Protein AF-0000000080326850 (afdb_homodimer)

Solvent-accessible surface area (backbone atoms only — not comparable to full-atom values): 103357 Å² total; per-residue (Å²): 123,76,72,66,54,56,61,65,62,61,69,71,60,75,67,75,71,70,74,65,63,58,36,59,29,30,28,37,32,18,30,72,84,69,39,52,33,52,61,24,34,36,29,37,65,99,57,90,53,64,39,58,20,35,80,75,2,37,37,72,44,78,38,50,34,74,33,37,36,33,39,38,38,94,66,28,41,69,44,78,44,71,37,75,66,46,48,66,57,70,42,66,35,36,58,47,69,56,62,50,69,38,70,39,75,51,78,95,45,71,40,37,52,72,71,54,41,50,51,69,48,77,44,56,16,72,67,36,44,65,46,98,55,70,35,44,64,68,53,47,52,40,71,43,61,45,45,44,58,45,37,39,46,36,52,56,76,60,73,62,47,50,31,38,64,80,36,62,52,68,69,28,77,31,51,41,24,33,25,52,73,82,44,74,43,78,84,73,55,62,71,45,58,34,75,45,34,43,33,37,34,38,26,67,35,28,50,42,16,20,80,57,25,38,55,16,56,30,17,30,39,35,36,35,51,61,76,77,56,67,42,73,66,33,42,37,40,40,37,35,46,32,40,31,33,59,75,58,82,72,64,49,48,38,33,38,59,42,51,52,50,48,41,64,78,30,51,82,35,81,80,49,29,59,54,44,35,70,39,60,42,50,71,86,44,34,60,78,70,22,63,87,35,63,51,56,57,48,58,50,73,45,33,57,53,77,21,48,34,40,37,43,32,44,35,42,34,21,32,47,89,46,39,24,33,39,38,36,43,34,42,37,42,37,46,27,55,48,63,64,31,17,22,40,36,40,36,38,40,39,37,38,39,35,46,76,48,96,43,30,39,39,39,39,39,40,40,37,23,39,36,40,32,38,33,51,53,29,48,39,58,54,83,76,45,19,40,39,57,28,38,55,25,44,55,37,61,82,35,71,88,54,56,71,74,66,52,70,73,40,73,75,58,88,84,56,54,56,90,80,43,73,58,53,43,55,63,52,46,34,62,25,28,49,35,38,37,39,39,37,39,38,38,44,38,39,35,41,36,35,47,83,45,91,49,31,38,38,38,41,37,43,36,38,36,46,30,39,37,40,39,43,35,32,28,36,70,78,13,70,65,10,66,69,65,72,27,15,35,32,36,43,36,42,37,37,47,35,37,41,38,42,39,41,37,40,36,41,49,52,67,48,92,87,34,38,39,41,37,40,38,45,38,40,39,37,41,38,40,40,38,39,35,39,32,30,33,23,22,44,38,55,96,80,70,63,55,60,45,32,36,50,58,27,70,44,56,38,79,25,42,32,40,64,49,73,50,45,36,45,35,42,36,39,37,40,38,41,30,43,70,77,28,42,37,39,40,38,37,42,25,37,42,32,40,66,59,32,26,89,86,35,21,63,48,79,22,46,23,33,25,36,22,40,29,52,46,73,36,78,86,39,64,78,46,74,56,54,57,37,35,34,42,27,35,30,35,21,30,18,29,38,75,75,61,75,78,60,50,39,42,58,41,75,38,78,41,70,45,81,47,95,92,32,79,37,72,41,75,43,73,72,45,62,58,36,55,76,40,56,62,24,36,33,39,30,38,38,42,36,41,41,39,20,27,65,79,53,31,36,32,42,39,40,38,40,41,45,36,36,26,37,35,29,66,40,76,30,77,42,64,58,86,75,75,37,68,46,36,73,43,61,50,20,26,23,35,30,36,37,42,34,39,37,40,39,35,53,78,40,80,54,96,55,41,36,35,36,40,39,38,29,31,21,35,56,47,54,31,27,70,36,43,48,93,95,37,60,64,45,73,35,56,52,93,49,90,72,40,42,21,38,41,34,56,73,34,40,69,17,24,29,34,22,33,44,68,55,54,39,36,46,61,86,52,36,47,72,37,84,90,77,69,43,72,42,72,39,90,82,61,56,42,35,87,90,50,89,71,48,70,26,15,60,26,62,45,54,70,77,72,79,45,55,45,52,81,81,29,46,40,79,57,44,36,28,55,47,50,35,40,28,14,40,36,39,40,38,37,44,88,50,34,36,40,38,42,34,33,29,39,37,37,66,15,25,24,42,35,46,48,60,51,57,55,47,44,51,77,62,85,75,56,40,40,52,36,77,58,79,55,30,28,66,53,47,49,98,79,58,47,78,51,82,49,63,72,59,43,50,66,74,35,64,90,50,63,41,40,21,64,71,22,50,44,91,70,58,72,62,41,33,87,39,44,35,53,28,31,36,41,29,45,40,35,38,34,41,36,38,44,58,57,60,85,74,33,47,82,73,63,36,69,44,45,33,42,35,41,31,36,33,49,69,44,71,53,60,75,41,76,64,67,59,60,76,33,28,57,33,45,62,46,64,46,29,42,18,27,37,51,32,58,36,60,50,56,24,38,43,37,40,34,41,39,39,31,63,122,71,66,71,53,51,61,66,61,60,70,71,59,74,66,76,70,71,73,66,66,58,37,59,30,29,31,38,33,19,29,74,81,68,40,52,33,50,62,24,36,37,30,37,65,98,58,90,53,63,40,58,20,35,80,75,2,38,37,70,44,77,38,49,34,75,32,37,34,35,38,37,38,93,66,28,40,70,42,77,44,71,38,75,66,47,48,66,58,69,43,66,34,38,57,49,69,58,62,50,68,38,72,38,74,51,78,94,44,71,41,36,50,72,71,54,42,49,51,69,48,78,43,57,16,73,67,37,44,65,46,99,55,68,35,44,65,68,51,47,51,39,71,44,62,43,45,44,58,44,36,41,45,36,50,56,77,61,74,59,48,49,32,37,62,79,36,60,51,67,68,30,77,30,50,41,25,34,24,52,72,82,43,74,44,77,84,73,54,63,70,44,60,33,75,45,34,42,33,38,34,39,27,66,35,29,50,41,15,19,79,56,24,37,56,16,56,30,18,29,40,34,35,34,53,61,76,77,57,67,43,73,66,33,41,34,40,40,37,36,46,32,39,30,32,58,75,58,81,71,65,49,48,38,34,36,58,42,51,52,50,49,41,65,77,31,52,83,35,81,80,49,30,59,55,44,36,70,36,59,41,51,71,86,43,31,60,79,69,22,63,88,36,63,52,55,58,50,58,49,72,44,34,58,53,76,23,48,34,38,38,42,33,45,36,41,33,21,34,47,90,45,38,24,33,39,38,37,44,33,43,36,42,37,47,26,56,48,64,64,30,19,22,39,35,41,35,39,39,39,37,40,38,35,45,76,48,96,43,32,38,41,38,38,37,39,40,38,24,38,36,41,33,38,34,48,56,30,50,40,60,55,82,78,43,18,41,39,56,29,38,55,24,45,56,36,60,83,35,74,87,53,57,71,74,65,51,70,75,38,74,74,57,87,85,56,53,54,90,80,44,74,59,54,44,56,64,53,46,32,64,25,28,49,35,38,37,39,37,39,39,38,38,44,37,40,36,40,36,35,47,84,46,90,50,32,39,36,38,40,37,44,37,38,36,47,31,38,37,41,39,42,36,30,29,36,71,79,12,68,64,11,65,67,65,74,28,15,35,31,37,42,36,43,37,37,48,35,38,40,38,42,39,42,37,41,35,41,48,51,69,49,93,86,33,39,38,40,38,40,38,44,37,39,40,36,41,39,38,38,39,38,36,39,33,30,32,23,23,44,38,54,94,79,69,64,54,58,45,32,36,48,57,27,68,44,56,37,78,28,41,31,39,63,50,73,50,43,36,45,35,41,36,38,38,39,38,40,31,43,70,78,30,42,36,37,40,41,36,42,25,36,41,33,40,66,58,32,26,88,86,35,22,62,48,78,22,45,24,33,24,37,23,40,29,53,47,71,37,78,86,38,64,78,46,74,58,56,58,37,34,34,42,26,36,28,34,21,30,17,29,39,74,73,60,75,77,58,51,39,41,59,40,74,39,78,41,71,45,79,47,95,92,33,78,37,74,42,75,44,75,72,44,62,57,36,56,75,40,56,61,24,38,33,40,30,39,37,42,37,39,40,41,19,26,66,80,53,32,37,34,41,38,40,39,38,41,43,35,36,26,36,34,29,64,40,77,30,77,43,64,59,87,75,76,38,67,48,37,74,41,63,50,19,28,24,36,30,35,38,42,34,38,37,41,39,35,53,77,40,78,52,96,55,43,35,34,36,40,40,39,30,31,20,34,56,48,52,31,28,69,35,42,46,93,95,38,60,64,45,73,37,56,51,91,49,90,73,41,41,21,38,40,35,55,74,32,42,68,17,24,29,33,23,33,44,68,55,54,40,37,46,63,86,52,35,47,76,38,85,87,76,69,44,72,41,72,40,89,83,60,55,42,35,88,92,50,88,73,48,68,26,16,60,26,61,45,55,71,76,72,78,45,54,44,51,82,82,28,44,41,77,57,45,38,29,54,48,51,34,38,30,14,40,37,39,39,38,38,43,87,51,34,36,39,38,40,36,35,30,38,39,37,68,16,24,24,41,36,45,48,61,51,58,54,48,44,52,76,61,83,75,54,39,40,52,37,78,58,78,55,30,29,66,53,47,49,98,79,59,47,79,50,84,49,64,71,59,43,51,66,73,35,66,88,49,63,41,39,21,65,72,21,50,44,90,69,59,73,60,41,35,87,41,45,36,53,26,32,38,42,28,43,41,35,38,35,40,34,38,44,58,58,57,86,75,32,46,83,73,63,36,68,43,45,34,42,34,41,33,36,32,49,71,43,72,52,60,76,42,77,65,67,59,60,76,34,27,56,33,46,59,48,64,46,28,41,19,27,35,54,32,59,35,60,49,56,24,39,43,35,40,33,41,39,38,31,62

Organism: NCBI:txid1503925

Structure (mmCIF, N/CA/C/O backbone):
data_AF-0000000080326850-model_v1
#
loop_
_entity.id
_entity.type
_entity.pdbx_description
1 polymer 'TonB-dependent receptor'
#
loop_
_atom_site.group_PDB
_atom_site.id
_atom_site.type_symbol
_atom_site.label_atom_id
_atom_site.label_alt_id
_atom_site.label_comp_id
_atom_site.label_asym_id
_atom_site.label_entity_id
_atom_site.label_seq_id
_atom_site.pdbx_PDB_ins_code
_atom_site.Cartn_x
_atom_site.Cartn_y
_atom_site.Cartn_z
_atom_site.occupancy
_atom_site.B_iso_or_equiv
_atom_site.auth_seq_id
_atom_site.auth_comp_id
_atom_site.auth_asym_id
_atom_site.auth_atom_id
_atom_site.pdbx_PDB_model_num
ATOM 1 N N . MET A 1 1 ? 67.312 40.5 -25.719 1 26.14 1 MET A N 1
ATOM 2 C CA . MET A 1 1 ? 66.25 39.719 -26.281 1 26.14 1 MET A CA 1
ATOM 3 C C . MET A 1 1 ? 66.625 38.25 -26.391 1 26.14 1 MET A C 1
ATOM 5 O O . MET A 1 1 ? 65.75 37.375 -26.469 1 26.14 1 MET A O 1
ATOM 9 N N . LYS A 1 2 ? 67.875 38.031 -27.016 1 27.39 2 LYS A N 1
ATOM 10 C CA . LYS A 1 2 ? 68.5 36.781 -27.453 1 27.39 2 LYS A CA 1
ATOM 11 C C . LYS A 1 2 ? 68.625 35.781 -26.297 1 27.39 2 LYS A C 1
ATOM 13 O O . LYS A 1 2 ? 68.438 34.594 -26.469 1 27.39 2 LYS A O 1
ATOM 18 N N . LYS A 1 3 ? 69.312 36.406 -25.281 1 29.11 3 LYS A N 1
ATOM 19 C CA . LYS A 1 3 ? 69.812 35.656 -24.141 1 29.11 3 LYS A CA 1
ATOM 20 C C . LYS A 1 3 ? 68.625 35.094 -23.312 1 29.11 3 LYS A C 1
ATOM 22 O O . LYS A 1 3 ? 68.812 34.094 -22.609 1 29.11 3 LYS A O 1
ATOM 27 N N . THR A 1 4 ? 67.625 36 -23.281 1 31.66 4 THR A N 1
ATOM 28 C CA . THR A 1 4 ? 66.625 35.75 -22.281 1 31.66 4 THR A CA 1
ATOM 29 C C . THR A 1 4 ? 65.75 34.531 -22.656 1 31.66 4 THR A C 1
ATOM 31 O O . THR A 1 4 ? 65.062 34 -21.828 1 31.66 4 THR A O 1
ATOM 34 N N . ILE A 1 5 ? 65.875 34.219 -24.078 1 35.19 5 ILE A N 1
ATOM 35 C CA . ILE A 1 5 ? 65.062 33.125 -24.562 1 35.19 5 ILE A CA 1
ATOM 36 C C . ILE A 1 5 ? 65.562 31.797 -23.969 1 35.19 5 ILE A C 1
ATOM 38 O O . ILE A 1 5 ? 64.75 30.922 -23.656 1 35.19 5 ILE A O 1
ATOM 42 N N . LEU A 1 6 ? 66.938 31.797 -23.781 1 34.03 6 LEU A N 1
ATOM 43 C CA . LEU A 1 6 ? 67.5 30.484 -23.547 1 34.03 6 LEU A CA 1
ATOM 44 C C . LEU A 1 6 ? 67.125 29.953 -22.172 1 34.03 6 LEU A C 1
ATOM 46 O O . LEU A 1 6 ? 66.875 28.75 -22 1 34.03 6 LEU A O 1
ATOM 50 N N . LEU A 1 7 ? 67 30.906 -21.203 1 33.22 7 LEU A N 1
ATOM 51 C CA . LEU A 1 7 ? 66.875 30.469 -19.828 1 33.22 7 LEU A CA 1
ATOM 52 C C . LEU A 1 7 ? 65.5 29.828 -19.594 1 33.22 7 LEU A C 1
ATOM 54 O O . LEU A 1 7 ? 65.375 28.891 -18.812 1 33.22 7 LEU A O 1
ATOM 58 N N . VAL A 1 8 ? 64.438 30.375 -20.344 1 35.78 8 VAL A N 1
ATOM 59 C CA . VAL A 1 8 ? 63.094 29.875 -20.062 1 35.78 8 VAL A CA 1
ATOM 60 C C . VAL A 1 8 ? 63 28.406 -20.484 1 35.78 8 VAL A C 1
ATOM 62 O O . VAL A 1 8 ? 62.219 27.641 -19.906 1 35.78 8 VAL A O 1
ATOM 65 N N . LEU A 1 9 ? 63.875 28.047 -21.516 1 30.42 9 LEU A N 1
ATOM 66 C CA . LEU A 1 9 ? 63.719 26.688 -22.047 1 30.42 9 LEU A CA 1
ATOM 67 C C . LEU A 1 9 ? 64.188 25.656 -21.031 1 30.42 9 LEU A C 1
ATOM 69 O O . LEU A 1 9 ? 63.656 24.531 -21 1 30.42 9 LEU A O 1
ATOM 73 N N . LEU A 1 10 ? 65.188 26.031 -20.219 1 31.69 10 LEU A N 1
ATOM 74 C CA . LEU A 1 10 ? 65.875 25 -19.438 1 31.69 10 LEU A CA 1
ATOM 75 C C . LEU A 1 10 ? 65 24.562 -18.266 1 31.69 10 LEU A C 1
ATOM 77 O O . LEU A 1 10 ? 65.188 23.484 -17.703 1 31.69 10 LEU A O 1
ATOM 81 N N . LEU A 1 11 ? 64.188 25.469 -17.703 1 33.09 11 LEU A N 1
ATOM 82 C CA . LEU A 1 11 ? 63.594 25.078 -16.438 1 33.09 11 LEU A CA 1
ATOM 83 C C . LEU A 1 11 ? 62.5 24.047 -16.641 1 33.09 11 LEU A C 1
ATOM 85 O O . LEU A 1 11 ? 61.844 23.609 -15.688 1 33.09 11 LEU A O 1
ATOM 89 N N . SER A 1 12 ? 61.906 23.922 -17.844 1 29.3 12 SER A N 1
ATOM 90 C CA . SER A 1 12 ? 60.781 23.016 -17.969 1 29.3 12 SER A CA 1
ATOM 91 C C . SER A 1 12 ? 61.219 21.562 -17.766 1 29.3 12 SER A C 1
ATOM 93 O O . SER A 1 12 ? 60.406 20.656 -17.844 1 29.3 12 SER A O 1
ATOM 95 N N . MET A 1 13 ? 62.5 21.25 -17.922 1 28.5 13 MET A N 1
ATOM 96 C CA . MET A 1 13 ? 62.812 19.828 -18.125 1 28.5 13 MET A CA 1
ATOM 97 C C . MET A 1 13 ? 62.75 19.062 -16.812 1 28.5 13 MET A C 1
ATOM 99 O O . MET A 1 13 ? 63.094 17.891 -16.766 1 28.5 13 MET A O 1
ATOM 103 N N . SER A 1 14 ? 62.812 19.688 -15.672 1 29.5 14 SER A N 1
ATOM 104 C CA . SER A 1 14 ? 63.219 18.719 -14.664 1 29.5 14 SER A CA 1
ATOM 105 C C . SER A 1 14 ? 62.062 17.781 -14.32 1 29.5 14 SER A C 1
ATOM 107 O O . SER A 1 14 ? 61.188 18.125 -13.516 1 29.5 14 SER A O 1
ATOM 109 N N . VAL A 1 15 ? 61.438 17.203 -15.297 1 31.62 15 VAL A N 1
ATOM 110 C CA . VAL A 1 15 ? 60.562 16.094 -14.992 1 31.62 15 VAL A CA 1
ATOM 111 C C . VAL A 1 15 ? 61.281 15.078 -14.102 1 31.62 15 VAL A C 1
ATOM 113 O O . VAL A 1 15 ? 62.281 14.477 -14.516 1 31.62 15 VAL A O 1
ATOM 116 N N . PHE A 1 16 ? 61.438 15.406 -12.852 1 31.02 16 PHE A N 1
ATOM 117 C CA . PHE A 1 16 ? 61.906 14.336 -11.992 1 31.02 16 PHE A CA 1
ATOM 118 C C . PHE A 1 16 ? 61.156 13.039 -12.266 1 31.02 16 PHE A C 1
ATOM 120 O O . PHE A 1 16 ? 59.906 13 -12.148 1 31.02 16 PHE A O 1
ATOM 127 N N . VAL A 1 17 ? 61.562 12.305 -13.242 1 31.67 17 VAL A N 1
ATOM 128 C CA . VAL A 1 17 ? 61.281 10.883 -13.406 1 31.67 17 VAL A CA 1
ATOM 129 C C . VAL A 1 17 ? 61.438 10.164 -12.07 1 31.67 17 VAL A C 1
ATOM 131 O O . VAL A 1 17 ? 62.562 10.062 -11.539 1 31.67 17 VAL A O 1
ATOM 134 N N . TYR A 1 18 ? 60.656 10.484 -11.141 1 33.5 18 TYR A N 1
ATOM 135 C CA . TYR A 1 18 ? 60.625 9.492 -10.078 1 33.5 18 TYR A CA 1
ATOM 136 C C . TYR A 1 18 ? 60.625 8.078 -10.641 1 33.5 18 TYR A C 1
ATOM 138 O O . TYR A 1 18 ? 59.719 7.73 -11.43 1 33.5 18 TYR A O 1
ATOM 146 N N . ALA A 1 19 ? 61.719 7.594 -10.891 1 37.38 19 ALA A N 1
ATOM 147 C CA . ALA A 1 19 ? 61.938 6.18 -11.18 1 37.38 19 ALA A CA 1
ATOM 148 C C . ALA A 1 19 ? 61.062 5.301 -10.289 1 37.38 19 ALA A C 1
ATOM 150 O O . ALA A 1 19 ? 61.25 5.293 -9.062 1 37.38 19 ALA A O 1
ATOM 151 N N . GLN A 1 20 ? 59.844 5.371 -10.453 1 43.56 20 GLN A N 1
ATOM 152 C CA . GLN A 1 20 ? 58.938 4.41 -9.828 1 43.56 20 GLN A CA 1
ATOM 153 C C . GLN A 1 20 ? 59.594 3.029 -9.742 1 43.56 20 GLN A C 1
ATOM 155 O O . GLN A 1 20 ? 60.188 2.551 -10.703 1 43.56 20 GLN A O 1
ATOM 160 N N . ASP A 1 21 ? 60.062 2.688 -8.641 1 56.03 21 ASP A N 1
ATOM 161 C CA . ASP A 1 21 ? 60.625 1.36 -8.406 1 56.03 21 ASP A CA 1
ATOM 162 C C . ASP A 1 21 ? 59.781 0.279 -9.055 1 56.03 21 ASP A C 1
ATOM 164 O O . ASP A 1 21 ? 58.844 -0.243 -8.43 1 56.03 21 ASP A O 1
ATOM 168 N N . LEU A 1 22 ? 59.688 0.368 -10.273 1 69.81 22 LEU A N 1
ATOM 169 C CA . LEU A 1 22 ? 59.062 -0.701 -11.055 1 69.81 22 LEU A CA 1
ATOM 170 C C . LEU A 1 22 ? 60 -1.906 -11.148 1 69.81 22 LEU A C 1
ATOM 172 O O . LEU A 1 22 ? 61.188 -1.756 -11.422 1 69.81 22 LEU A O 1
ATOM 176 N N . ILE A 1 23 ? 59.5 -2.9 -10.617 1 80.06 23 ILE A N 1
ATOM 177 C CA . ILE A 1 23 ? 60.219 -4.156 -10.828 1 80.06 23 ILE A CA 1
ATOM 178 C C . ILE A 1 23 ? 59.5 -4.984 -11.891 1 80.06 23 ILE A C 1
ATOM 180 O O . ILE A 1 23 ? 58.312 -4.859 -12.07 1 80.06 23 ILE A O 1
ATOM 184 N N . THR A 1 24 ? 60.344 -5.652 -12.602 1 82.31 24 THR A N 1
ATOM 185 C CA . THR A 1 24 ? 59.812 -6.617 -13.555 1 82.31 24 THR A CA 1
ATOM 186 C C . THR A 1 24 ? 59.625 -7.98 -12.898 1 82.31 24 THR A C 1
ATOM 188 O O . THR A 1 24 ? 60.562 -8.578 -12.406 1 82.31 24 THR A O 1
ATOM 191 N N . VAL A 1 25 ? 58.438 -8.32 -12.773 1 84.06 25 VAL A N 1
ATOM 192 C CA . VAL A 1 25 ? 58.094 -9.641 -12.234 1 84.06 25 VAL A CA 1
ATOM 193 C C . VAL A 1 25 ? 57.906 -10.625 -13.383 1 84.06 25 VAL A C 1
ATOM 195 O O . VAL A 1 25 ? 57.188 -10.344 -14.328 1 84.06 25 VAL A O 1
ATOM 198 N N . LYS A 1 26 ? 58.688 -11.664 -13.312 1 84.25 26 LYS A N 1
ATOM 199 C CA . LYS A 1 26 ? 58.531 -12.766 -14.258 1 84.25 26 LYS A CA 1
ATOM 200 C C . LYS A 1 26 ? 58.125 -14.055 -13.539 1 84.25 26 LYS A C 1
ATOM 202 O O . LYS A 1 26 ? 58.406 -14.219 -12.352 1 84.25 26 LYS A O 1
ATOM 207 N N . GLY A 1 27 ? 57.344 -14.898 -14.141 1 84.44 27 GLY A N 1
ATOM 208 C CA . GLY A 1 27 ? 56.938 -16.172 -13.586 1 84.44 27 GLY A CA 1
ATOM 209 C C . GLY A 1 27 ? 56.188 -17.047 -14.578 1 84.44 27 GLY A C 1
ATOM 210 O O . GLY A 1 27 ? 56.062 -16.688 -15.75 1 84.44 27 GLY A O 1
ATOM 211 N N . ILE A 1 28 ? 55.875 -18.219 -14.18 1 83.06 28 ILE A N 1
ATOM 212 C CA . ILE A 1 28 ? 55.094 -19.172 -14.969 1 83.06 28 ILE A CA 1
ATOM 213 C C . ILE A 1 28 ? 53.75 -19.406 -14.281 1 83.06 28 ILE A C 1
ATOM 215 O O . ILE A 1 28 ? 53.688 -19.656 -13.078 1 83.06 28 ILE A O 1
ATOM 219 N N . VAL A 1 29 ? 52.719 -19.203 -15.031 1 84.25 29 VAL A N 1
ATOM 220 C CA . VAL A 1 29 ? 51.406 -19.594 -14.578 1 84.25 29 VAL A CA 1
ATOM 221 C C . VAL A 1 29 ? 51.125 -21.031 -14.977 1 84.25 29 VAL A C 1
ATOM 223 O O . VAL A 1 29 ? 51.156 -21.391 -16.156 1 84.25 29 VAL A O 1
ATOM 226 N N . LYS A 1 30 ? 50.812 -21.797 -14.008 1 79.94 30 LYS A N 1
ATOM 227 C CA . LYS A 1 30 ? 50.531 -23.219 -14.227 1 79.94 30 LYS A CA 1
ATOM 228 C C . LYS A 1 30 ? 49.125 -23.578 -13.727 1 79.94 30 LYS A C 1
ATOM 230 O O . LYS A 1 30 ? 48.562 -22.859 -12.906 1 79.94 30 LYS A O 1
ATOM 235 N N . ASP A 1 31 ? 48.594 -24.641 -14.367 1 70.69 31 ASP A N 1
ATOM 236 C CA . ASP A 1 31 ? 47.344 -25.156 -13.867 1 70.69 31 ASP A CA 1
ATOM 237 C C . ASP A 1 31 ? 47.562 -26.141 -12.719 1 70.69 31 ASP A C 1
ATOM 239 O O . ASP A 1 31 ? 48.688 -26.328 -12.266 1 70.69 31 ASP A O 1
ATOM 243 N N . GLY A 1 32 ? 46.5 -26.656 -12.125 1 65.75 32 GLY A N 1
ATOM 244 C CA . GLY A 1 32 ? 46.562 -27.594 -11.016 1 65.75 32 GLY A CA 1
ATOM 245 C C . GLY A 1 32 ? 47.469 -28.797 -11.305 1 65.75 32 GLY A C 1
ATOM 246 O O . GLY A 1 32 ? 47.969 -29.438 -10.383 1 65.75 32 GLY A O 1
ATOM 247 N N . GLU A 1 33 ? 47.688 -29.172 -12.508 1 61.12 33 GLU A N 1
ATOM 248 C CA . GLU A 1 33 ? 48.531 -30.297 -12.906 1 61.12 33 GLU A CA 1
ATOM 249 C C . GLU A 1 33 ? 49.938 -29.844 -13.266 1 61.12 33 GLU A C 1
ATOM 251 O O . GLU A 1 33 ? 50.688 -30.578 -13.914 1 61.12 33 GLU A O 1
ATOM 256 N N . ASN A 1 34 ? 50.219 -28.75 -12.984 1 68.56 34 ASN A N 1
ATOM 257 C CA . ASN A 1 34 ? 51.531 -28.141 -13.172 1 68.56 34 ASN A CA 1
ATOM 258 C C . ASN A 1 34 ? 51.844 -27.938 -14.656 1 68.56 34 ASN A C 1
ATOM 260 O O . ASN A 1 34 ? 53.031 -27.922 -15.047 1 68.56 34 ASN A O 1
ATOM 264 N N . LYS A 1 35 ? 50.906 -27.844 -15.414 1 75.69 35 LYS A N 1
ATOM 265 C CA . LYS A 1 35 ? 51.062 -27.453 -16.812 1 75.69 35 LYS A CA 1
ATOM 266 C C . LYS A 1 35 ? 50.969 -25.938 -16.984 1 75.69 35 LYS A C 1
ATOM 268 O O . LYS A 1 35 ? 50.188 -25.281 -16.281 1 75.69 35 LYS A O 1
ATOM 273 N N . PRO A 1 36 ? 51.688 -25.484 -18.016 1 77.38 36 PRO A N 1
ATOM 274 C CA . PRO A 1 36 ? 51.562 -24.031 -18.234 1 77.38 36 PRO A CA 1
ATOM 275 C C . PRO A 1 36 ? 50.188 -23.609 -18.688 1 77.38 36 PRO A C 1
ATOM 277 O O . PRO A 1 36 ? 49.531 -24.328 -19.453 1 77.38 36 PRO A O 1
ATOM 280 N N . VAL A 1 37 ? 49.625 -22.594 -18.188 1 77.06 37 VAL A N 1
ATOM 281 C CA . VAL A 1 37 ? 48.344 -22.031 -18.562 1 77.06 37 VAL A CA 1
ATOM 282 C C . VAL A 1 37 ? 48.531 -20.828 -19.484 1 77.06 37 VAL A C 1
ATOM 284 O O . VAL A 1 37 ? 48.625 -19.703 -19.016 1 77.06 37 VAL A O 1
ATOM 287 N N . PRO A 1 38 ? 48.594 -21.234 -20.797 1 75.75 38 PRO A N 1
ATOM 288 C CA . PRO A 1 38 ? 48.688 -20.125 -21.734 1 75.75 38 PRO A CA 1
ATOM 289 C C . PRO A 1 38 ? 47.406 -19.281 -21.766 1 75.75 38 PRO A C 1
ATOM 291 O O . PRO A 1 38 ? 46.312 -19.812 -21.641 1 75.75 38 PRO A O 1
ATOM 294 N N . GLY A 1 39 ? 47.531 -17.906 -21.75 1 73 39 GLY A N 1
ATOM 295 C CA . GLY A 1 39 ? 46.375 -17.031 -21.875 1 73 39 GLY A CA 1
ATOM 296 C C . GLY A 1 39 ? 45.875 -16.531 -20.531 1 73 39 GLY A C 1
ATOM 297 O O . GLY A 1 39 ? 44.875 -15.805 -20.469 1 73 39 GLY A O 1
ATOM 298 N N . ALA A 1 40 ? 46.469 -17.031 -19.5 1 78.06 40 ALA A N 1
ATOM 299 C CA . ALA A 1 40 ? 46.094 -16.5 -18.188 1 78.06 40 ALA A CA 1
ATOM 300 C C . ALA A 1 40 ? 46.344 -15 -18.109 1 78.06 40 ALA A C 1
ATOM 302 O O . ALA A 1 40 ? 47.375 -14.508 -18.562 1 78.06 40 ALA A O 1
ATOM 303 N N . THR A 1 41 ? 45.438 -14.383 -17.594 1 81 41 THR A N 1
ATOM 304 C CA . THR A 1 41 ? 45.594 -12.938 -17.453 1 81 41 THR A CA 1
ATOM 305 C C . THR A 1 41 ? 46.188 -12.578 -16.109 1 81 41 THR A C 1
ATOM 307 O O . THR A 1 41 ? 45.688 -13.016 -15.062 1 81 41 THR A O 1
ATOM 310 N N . ILE A 1 42 ? 47.344 -11.836 -16.141 1 82.56 42 ILE A N 1
ATOM 311 C CA . ILE A 1 42 ? 47.969 -11.297 -14.938 1 82.56 42 ILE A CA 1
ATOM 312 C C . ILE A 1 42 ? 47.781 -9.789 -14.875 1 82.56 42 ILE A C 1
ATOM 314 O O . ILE A 1 42 ? 48.188 -9.062 -15.781 1 82.56 42 ILE A O 1
ATOM 318 N N . PHE A 1 43 ? 47.125 -9.414 -13.93 1 80.75 43 PHE A N 1
ATOM 319 C CA . PHE A 1 43 ? 46.875 -7.977 -13.906 1 80.75 43 PHE A CA 1
ATOM 320 C C . PHE A 1 43 ? 47.188 -7.402 -12.531 1 80.75 43 PHE A C 1
ATOM 322 O O . PHE A 1 43 ? 47.094 -8.094 -11.516 1 80.75 43 PHE A O 1
ATOM 329 N N . GLU A 1 44 ? 47.844 -6.172 -12.469 1 79.56 44 GLU A N 1
ATOM 330 C CA . GLU A 1 44 ? 48.156 -5.434 -11.25 1 79.56 44 GLU A CA 1
ATOM 331 C C . GLU A 1 44 ? 46.875 -4.844 -10.641 1 79.56 44 GLU A C 1
ATOM 333 O O . GLU A 1 44 ? 46.219 -4.02 -11.266 1 79.56 44 GLU A O 1
ATOM 338 N N . LYS A 1 45 ? 46.594 -5.422 -9.438 1 75.81 45 LYS A N 1
ATOM 339 C CA . LYS A 1 45 ? 45.344 -5.043 -8.758 1 75.81 45 LYS A CA 1
ATOM 340 C C . LYS A 1 45 ? 45.25 -3.529 -8.594 1 75.81 45 LYS A C 1
ATOM 342 O O . LYS A 1 45 ? 46.219 -2.891 -8.141 1 75.81 45 LYS A O 1
ATOM 347 N N . GLY A 1 46 ? 44.219 -2.816 -8.984 1 65.81 46 GLY A N 1
ATOM 348 C CA . GLY A 1 46 ? 43.969 -1.394 -8.812 1 65.81 46 GLY A CA 1
ATOM 349 C C . GLY A 1 46 ? 44.469 -0.557 -9.969 1 65.81 46 GLY A C 1
ATOM 350 O O . GLY A 1 46 ? 44.375 0.672 -9.945 1 65.81 46 GLY A O 1
ATOM 351 N N . THR A 1 47 ? 45.344 -1.205 -10.969 1 69.5 47 THR A N 1
ATOM 352 C CA . THR A 1 47 ? 45.875 -0.496 -12.125 1 69.5 47 THR A CA 1
ATOM 353 C C . THR A 1 47 ? 45.375 -1.117 -13.422 1 69.5 47 THR A C 1
ATOM 355 O O . THR A 1 47 ? 44.656 -2.125 -13.398 1 69.5 47 THR A O 1
ATOM 358 N N . LYS A 1 48 ? 45.719 -0.457 -14.57 1 64.12 48 LYS A N 1
ATOM 359 C CA . LYS A 1 48 ? 45.406 -1.014 -15.883 1 64.12 48 LYS A CA 1
ATOM 360 C C . LYS A 1 48 ? 46.562 -1.85 -16.406 1 64.12 48 LYS A C 1
ATOM 362 O O . LYS A 1 48 ? 46.531 -2.277 -17.562 1 64.12 48 LYS A O 1
ATOM 367 N N . ASN A 1 49 ? 47.438 -2.123 -15.656 1 77.19 49 ASN A N 1
ATOM 368 C CA . ASN A 1 49 ? 48.594 -2.889 -16.062 1 77.19 49 ASN A CA 1
ATOM 369 C C . ASN A 1 49 ? 48.312 -4.391 -16.047 1 77.19 49 ASN A C 1
ATOM 371 O O . ASN A 1 49 ? 48.062 -4.965 -14.984 1 77.19 49 ASN A O 1
ATOM 375 N N . ALA A 1 50 ? 48.062 -4.945 -17.234 1 78 50 ALA A N 1
ATOM 376 C CA . ALA A 1 50 ? 47.812 -6.375 -17.359 1 78 50 ALA A CA 1
ATOM 377 C C . ALA A 1 50 ? 48.656 -6.988 -18.484 1 78 50 ALA A C 1
ATOM 379 O O . ALA A 1 50 ? 48.969 -6.324 -19.469 1 78 50 ALA A O 1
ATOM 380 N N . VAL A 1 51 ? 49.156 -8.242 -18.203 1 80.88 51 VAL A N 1
ATOM 381 C CA . VAL A 1 51 ? 49.812 -9.031 -19.234 1 80.88 51 VAL A CA 1
ATOM 382 C C . VAL A 1 51 ? 49.188 -10.414 -19.328 1 80.88 51 VAL A C 1
ATOM 384 O O . VAL A 1 51 ? 48.5 -10.859 -18.391 1 80.88 51 VAL A O 1
ATOM 387 N N . VAL A 1 52 ? 49.156 -11.023 -20.406 1 80.31 52 VAL A N 1
ATOM 388 C CA . VAL A 1 52 ? 48.688 -12.391 -20.641 1 80.31 52 VAL A CA 1
ATOM 389 C C . VAL A 1 52 ? 49.875 -13.344 -20.703 1 80.31 52 VAL A C 1
ATOM 391 O O . VAL A 1 52 ? 50.906 -13.031 -21.328 1 80.31 52 VAL A O 1
ATOM 394 N N . ALA A 1 53 ? 49.719 -14.461 -20.062 1 82.06 53 ALA A N 1
ATOM 395 C CA . ALA A 1 53 ? 50.781 -15.461 -20.062 1 82.06 53 ALA A CA 1
ATOM 396 C C . ALA A 1 53 ? 51.031 -16 -21.469 1 82.06 53 ALA A C 1
ATOM 398 O O . ALA A 1 53 ? 50.094 -16.203 -22.234 1 82.06 53 ALA A O 1
ATOM 399 N N . ARG A 1 54 ? 52.312 -16.375 -21.703 1 79.62 54 ARG A N 1
ATOM 400 C CA . ARG A 1 54 ? 52.75 -16.891 -23 1 79.62 54 ARG A CA 1
ATOM 401 C C . ARG A 1 54 ? 52.406 -18.375 -23.125 1 79.62 54 ARG A C 1
ATOM 403 O O . ARG A 1 54 ? 51.875 -18.969 -22.203 1 79.62 54 ARG A O 1
ATOM 410 N N . GLN A 1 55 ? 52.656 -18.891 -24.234 1 75.5 55 GLN A N 1
ATOM 411 C CA . GLN A 1 55 ? 52.312 -20.281 -24.547 1 75.5 55 GLN A CA 1
ATOM 412 C C . GLN A 1 55 ? 52.938 -21.234 -23.516 1 75.5 55 GLN A C 1
ATOM 414 O O . GLN A 1 55 ? 52.375 -22.297 -23.219 1 75.5 55 GLN A O 1
ATOM 419 N N . ASP A 1 56 ? 54 -21 -23.047 1 77.94 56 ASP A N 1
ATOM 420 C CA . ASP A 1 56 ? 54.688 -21.828 -22.062 1 77.94 56 ASP A CA 1
ATOM 421 C C . ASP A 1 56 ? 54.281 -21.422 -20.641 1 77.94 56 ASP A C 1
ATOM 423 O O . ASP A 1 56 ? 54.875 -21.875 -19.672 1 77.94 56 ASP A O 1
ATOM 427 N N . GLY A 1 57 ? 53.281 -20.641 -20.469 1 78.88 57 GLY A N 1
ATOM 428 C CA . GLY A 1 57 ? 52.75 -20.172 -19.203 1 78.88 57 GLY A CA 1
ATOM 429 C C . GLY A 1 57 ? 53.562 -19.031 -18.609 1 78.88 57 GLY A C 1
ATOM 430 O O . GLY A 1 57 ? 53.25 -18.516 -17.531 1 78.88 57 GLY A O 1
ATOM 431 N N . SER A 1 58 ? 54.625 -18.625 -19.281 1 82.81 58 SER A N 1
ATOM 432 C CA . SER A 1 58 ? 55.469 -17.594 -18.719 1 82.81 58 SER A CA 1
ATOM 433 C C . SER A 1 58 ? 54.875 -16.203 -18.891 1 82.81 58 SER A C 1
ATOM 435 O O . SER A 1 58 ? 54.156 -15.953 -19.875 1 82.81 58 SER A O 1
ATOM 437 N N . TYR A 1 59 ? 55.062 -15.344 -17.922 1 84.88 59 TYR A N 1
ATOM 438 C CA . TYR A 1 59 ? 54.594 -13.961 -18.016 1 84.88 59 TYR A CA 1
ATOM 439 C C . TYR A 1 59 ? 55.688 -13 -17.516 1 84.88 59 TYR A C 1
ATOM 441 O O . TYR A 1 59 ? 56.594 -13.398 -16.781 1 84.88 59 TYR A O 1
ATOM 449 N N . LEU A 1 60 ? 55.75 -11.805 -18.125 1 83.56 60 LEU A N 1
ATOM 450 C CA . LEU A 1 60 ? 56.562 -10.672 -17.703 1 83.56 60 LEU A CA 1
ATOM 451 C C . LEU A 1 60 ? 55.688 -9.422 -17.531 1 83.56 60 LEU A C 1
ATOM 453 O O . LEU A 1 60 ? 55 -9.008 -18.453 1 83.56 60 LEU A O 1
ATOM 457 N N . ILE A 1 61 ? 55.688 -8.883 -16.25 1 82.44 61 ILE A N 1
ATOM 458 C CA . ILE A 1 61 ? 54.875 -7.691 -15.992 1 82.44 61 ILE A CA 1
ATOM 459 C C . ILE A 1 61 ? 55.688 -6.695 -15.156 1 82.44 61 ILE A C 1
ATOM 461 O O . ILE A 1 61 ? 56.375 -7.082 -14.203 1 82.44 61 ILE A O 1
ATOM 465 N N . LYS A 1 62 ? 55.719 -5.457 -15.57 1 81.62 62 LYS A N 1
ATOM 466 C CA . LYS A 1 62 ? 56.344 -4.379 -14.82 1 81.62 62 LYS A CA 1
ATOM 467 C C . LYS A 1 62 ? 55.344 -3.721 -13.859 1 81.62 62 LYS A C 1
ATOM 469 O O . LYS A 1 62 ? 54.344 -3.164 -14.289 1 81.62 62 LYS A O 1
ATOM 474 N N . VAL A 1 63 ? 55.625 -4.012 -12.562 1 80.19 63 VAL A N 1
ATOM 475 C CA . VAL A 1 63 ? 54.688 -3.535 -11.547 1 80.19 63 VAL A CA 1
ATOM 476 C C . VAL A 1 63 ? 55.469 -2.861 -10.414 1 80.19 63 VAL A C 1
ATOM 478 O O . VAL A 1 63 ? 56.688 -2.977 -10.336 1 80.19 63 VAL A O 1
ATOM 481 N N . LYS A 1 64 ? 54.812 -2.141 -9.531 1 77.75 64 LYS A N 1
ATOM 482 C CA . LYS A 1 64 ? 55.406 -1.604 -8.312 1 77.75 64 LYS A CA 1
ATOM 483 C C . LYS A 1 64 ? 55.906 -2.725 -7.398 1 77.75 64 LYS A C 1
ATOM 485 O O . LYS A 1 64 ? 55.312 -3.807 -7.371 1 77.75 64 LYS A O 1
ATOM 490 N N . SER A 1 65 ? 56.938 -2.518 -6.715 1 79.44 65 SER A N 1
ATOM 491 C CA . SER A 1 65 ? 57.594 -3.533 -5.879 1 79.44 65 SER A CA 1
ATOM 492 C C . SER A 1 65 ? 56.625 -4.066 -4.828 1 79.44 65 SER A C 1
ATOM 494 O O . SER A 1 65 ? 56.75 -5.195 -4.355 1 79.44 65 SER A O 1
ATOM 496 N N . ASP A 1 66 ? 55.594 -3.369 -4.57 1 75.69 66 ASP A N 1
ATOM 497 C CA . ASP A 1 66 ? 54.625 -3.791 -3.562 1 75.69 66 ASP A CA 1
ATOM 498 C C . ASP A 1 66 ? 53.25 -3.996 -4.176 1 75.69 66 ASP A C 1
ATOM 500 O O . ASP A 1 66 ? 52.25 -4.02 -3.463 1 75.69 66 ASP A O 1
ATOM 504 N N . ALA A 1 67 ? 53.156 -4.344 -5.375 1 78.44 67 ALA A N 1
ATOM 505 C CA . ALA A 1 67 ? 51.906 -4.484 -6.086 1 78.44 67 ALA A CA 1
ATOM 506 C C . ALA A 1 67 ? 51.25 -5.832 -5.797 1 78.44 67 ALA A C 1
ATOM 508 O O . ALA A 1 67 ? 51.906 -6.777 -5.379 1 78.44 67 ALA A O 1
ATOM 509 N N . MET A 1 68 ? 49.969 -5.969 -5.883 1 80.94 68 MET A N 1
ATOM 510 C CA . MET A 1 68 ? 49.219 -7.223 -5.887 1 80.94 68 MET A CA 1
ATOM 511 C C . MET A 1 68 ? 48.844 -7.637 -7.309 1 80.94 68 MET A C 1
ATOM 513 O O . MET A 1 68 ? 48.219 -6.867 -8.039 1 80.94 68 MET A O 1
ATOM 517 N N . LEU A 1 69 ? 49.344 -8.891 -7.66 1 81.75 69 LEU A N 1
ATOM 518 C CA . LEU A 1 69 ? 49 -9.445 -8.969 1 81.75 69 LEU A CA 1
ATOM 519 C C . LEU A 1 69 ? 47.812 -10.375 -8.875 1 81.75 69 LEU A C 1
ATOM 521 O O . LEU A 1 69 ? 47.688 -11.172 -7.941 1 81.75 69 LEU A O 1
ATOM 525 N N . ILE A 1 70 ? 46.969 -10.242 -9.773 1 80.81 70 ILE A N 1
ATOM 526 C CA . ILE A 1 70 ? 45.844 -11.148 -9.922 1 80.81 70 ILE A CA 1
ATOM 527 C C . ILE A 1 70 ? 46.031 -12.008 -11.164 1 80.81 70 ILE A C 1
ATOM 529 O O . ILE A 1 70 ? 46.219 -11.484 -12.266 1 80.81 70 ILE A O 1
ATOM 533 N N . PHE A 1 71 ? 46 -13.297 -10.977 1 77.31 71 PHE A N 1
ATOM 534 C CA . PHE A 1 71 ? 46.094 -14.289 -12.039 1 77.31 71 PHE A CA 1
ATOM 535 C C . PHE A 1 71 ? 44.719 -14.891 -12.32 1 77.31 71 PHE A C 1
ATOM 537 O O . PHE A 1 71 ? 44.062 -15.438 -11.422 1 77.31 71 PHE A O 1
ATOM 544 N N . SER A 1 72 ? 44.219 -14.672 -13.43 1 75 72 SER A N 1
ATOM 545 C CA . SER A 1 72 ? 42.906 -15.188 -13.781 1 75 72 SER A CA 1
ATOM 546 C C . SER A 1 72 ? 42.938 -15.898 -15.125 1 75 72 SER A C 1
ATOM 548 O O . SER A 1 72 ? 43.688 -15.516 -16.031 1 75 72 SER A O 1
ATOM 550 N N . TYR A 1 73 ? 42.312 -17.078 -15.203 1 67 73 TYR A N 1
ATOM 551 C CA . TYR A 1 73 ? 42.094 -17.859 -16.406 1 67 73 TYR A CA 1
ATOM 552 C C . TYR A 1 73 ? 40.719 -18.5 -16.406 1 67 73 TYR A C 1
ATOM 554 O O . TYR A 1 73 ? 40.219 -18.906 -15.359 1 67 73 TYR A O 1
ATOM 562 N N . LEU A 1 74 ? 40.125 -18.469 -17.609 1 57.09 74 LEU A N 1
ATOM 563 C CA . LEU A 1 74 ? 38.812 -19.062 -17.734 1 57.09 74 LEU A CA 1
ATOM 564 C C . LEU A 1 74 ? 38.781 -20.484 -17.188 1 57.09 74 LEU A C 1
ATOM 566 O O . LEU A 1 74 ? 39.594 -21.328 -17.609 1 57.09 74 LEU A O 1
ATOM 570 N N . GLY A 1 75 ? 37.906 -20.812 -16.25 1 55.62 75 GLY A N 1
ATOM 571 C CA . GLY A 1 75 ? 37.75 -22.141 -15.664 1 55.62 75 GLY A CA 1
ATOM 572 C C . GLY A 1 75 ? 38.625 -22.359 -14.453 1 55.62 75 GLY A C 1
ATOM 573 O O . GLY A 1 75 ? 38.656 -23.453 -13.875 1 55.62 75 GLY A O 1
ATOM 574 N N . SER A 1 76 ? 39.5 -21.359 -14.164 1 63.44 76 SER A N 1
ATOM 575 C CA . SER A 1 76 ? 40.375 -21.5 -13 1 63.44 76 SER A CA 1
ATOM 576 C C . SER A 1 76 ? 40.062 -20.469 -11.938 1 63.44 76 SER A C 1
ATOM 578 O O . SER A 1 76 ? 39.5 -19.406 -12.242 1 63.44 76 SER A O 1
ATOM 580 N N . LYS A 1 77 ? 40.25 -20.812 -10.672 1 65.25 77 LYS A N 1
ATOM 581 C CA . LYS A 1 77 ? 40.094 -19.875 -9.57 1 65.25 77 LYS A CA 1
ATOM 582 C C . LYS A 1 77 ? 41.125 -18.75 -9.656 1 65.25 77 LYS A C 1
ATOM 584 O O . LYS A 1 77 ? 42.312 -19 -9.859 1 65.25 77 LYS A O 1
ATOM 589 N N . THR A 1 78 ? 40.625 -17.578 -9.539 1 69.25 78 THR A N 1
ATOM 590 C CA . THR A 1 78 ? 41.5 -16.422 -9.578 1 69.25 78 THR A CA 1
ATOM 591 C C . THR A 1 78 ? 42.438 -16.406 -8.367 1 69.25 78 THR A C 1
ATOM 593 O O . THR A 1 78 ? 42.031 -16.703 -7.25 1 69.25 78 THR A O 1
ATOM 596 N N . VAL A 1 79 ? 43.781 -16.266 -8.555 1 73.56 79 VAL A N 1
ATOM 597 C CA . VAL A 1 79 ? 44.781 -16.234 -7.496 1 73.56 79 VAL A CA 1
ATOM 598 C C . VAL A 1 79 ? 45.375 -14.828 -7.387 1 73.56 79 VAL A C 1
ATOM 600 O O . VAL A 1 79 ? 45.75 -14.242 -8.391 1 73.56 79 VAL A O 1
ATOM 603 N N . GLU A 1 80 ? 45.281 -14.219 -6.18 1 77.69 80 GLU A N 1
ATOM 604 C CA . GLU A 1 80 ? 45.938 -12.945 -5.93 1 77.69 80 GLU A CA 1
ATOM 605 C C . GLU A 1 80 ? 47.281 -13.141 -5.227 1 77.69 80 GLU A C 1
ATOM 607 O O . GLU A 1 80 ? 47.375 -13.852 -4.219 1 77.69 80 GLU A O 1
ATOM 612 N N . GLN A 1 81 ? 48.406 -12.594 -5.793 1 78.12 81 GLN A N 1
ATOM 613 C CA . GLN A 1 81 ? 49.719 -12.711 -5.223 1 78.12 81 GLN A CA 1
ATOM 614 C C . GLN A 1 81 ? 50.375 -11.336 -5.016 1 78.12 81 GLN A C 1
ATOM 616 O O . GLN A 1 81 ? 50.438 -10.531 -5.949 1 78.12 81 GLN A O 1
ATOM 621 N N . LEU A 1 82 ? 50.719 -10.961 -3.785 1 79.31 82 LEU A N 1
ATOM 622 C CA . LEU A 1 82 ? 51.469 -9.75 -3.514 1 79.31 82 LEU A CA 1
ATOM 623 C C . LEU A 1 82 ? 52.906 -9.867 -4.07 1 79.31 82 LEU A C 1
ATOM 625 O O . LEU A 1 82 ? 53.594 -10.859 -3.832 1 79.31 82 LEU A O 1
ATOM 629 N N . VAL A 1 83 ? 53.438 -8.922 -4.738 1 81.38 83 VAL A N 1
ATOM 630 C CA . VAL A 1 83 ? 54.719 -8.945 -5.402 1 81.38 83 VAL A CA 1
ATOM 631 C C . VAL A 1 83 ? 55.844 -8.883 -4.359 1 81.38 83 VAL A C 1
ATOM 633 O O . VAL A 1 83 ? 56.781 -9.664 -4.406 1 81.38 83 VAL A O 1
ATOM 636 N N . LYS A 1 84 ? 55.781 -8.039 -3.221 1 76.31 84 LYS A N 1
ATOM 637 C CA . LYS A 1 84 ? 56.75 -7.879 -2.139 1 76.31 84 LYS A CA 1
ATOM 638 C C . LYS A 1 84 ? 58.156 -7.879 -2.672 1 76.31 84 LYS A C 1
ATOM 640 O O . LYS A 1 84 ? 59.031 -8.609 -2.168 1 76.31 84 LYS A O 1
ATOM 645 N N . LYS A 1 85 ? 58.562 -7.102 -3.748 1 73.44 85 LYS A N 1
ATOM 646 C CA . LYS A 1 85 ? 59.844 -6.848 -4.402 1 73.44 85 LYS A CA 1
ATOM 647 C C . LYS A 1 85 ? 60.375 -8.109 -5.082 1 73.44 85 LYS A C 1
ATOM 649 O O . LYS A 1 85 ? 61.562 -8.188 -5.426 1 73.44 85 LYS A O 1
ATOM 654 N N . ARG A 1 86 ? 59.531 -9.219 -5.203 1 80.06 86 ARG A N 1
ATOM 655 C CA . ARG A 1 86 ? 59.938 -10.398 -5.945 1 80.06 86 ARG A CA 1
ATOM 656 C C . ARG A 1 86 ? 59.969 -10.133 -7.445 1 80.06 86 ARG A C 1
ATOM 658 O O . ARG A 1 86 ? 59.094 -9.445 -7.973 1 80.06 86 ARG A O 1
ATOM 665 N N . THR A 1 87 ? 61.031 -10.75 -7.965 1 81 87 THR A N 1
ATOM 666 C CA . THR A 1 87 ? 61.125 -10.57 -9.406 1 81 87 THR A CA 1
ATOM 667 C C . THR A 1 87 ? 60.688 -11.828 -10.148 1 81 87 THR A C 1
ATOM 669 O O . THR A 1 87 ? 60.562 -11.812 -11.375 1 81 87 THR A O 1
ATOM 672 N N . ILE A 1 88 ? 60.469 -12.961 -9.438 1 79.94 88 ILE A N 1
ATOM 673 C CA . ILE A 1 88 ? 59.938 -14.195 -10.008 1 79.94 88 ILE A CA 1
ATOM 674 C C . ILE A 1 88 ? 58.75 -14.672 -9.18 1 79.94 88 ILE A C 1
ATOM 676 O O . ILE A 1 88 ? 58.875 -14.914 -7.977 1 79.94 88 ILE A O 1
ATOM 680 N N . ILE A 1 89 ? 57.594 -14.781 -9.703 1 84.19 89 ILE A N 1
ATOM 681 C CA . ILE A 1 89 ? 56.375 -15.281 -9.062 1 84.19 89 ILE A CA 1
ATOM 682 C C . ILE A 1 89 ? 55.688 -16.328 -9.961 1 84.19 89 ILE A C 1
ATOM 684 O O . ILE A 1 89 ? 55.156 -15.984 -11.008 1 84.19 89 ILE A O 1
ATOM 688 N N . ASP A 1 90 ? 55.781 -17.609 -9.578 1 80.44 90 ASP A N 1
ATOM 689 C CA . ASP A 1 90 ? 55.031 -18.688 -10.227 1 80.44 90 ASP A CA 1
ATOM 690 C C . ASP A 1 90 ? 53.688 -18.906 -9.523 1 80.44 90 ASP A C 1
ATOM 692 O O . ASP A 1 90 ? 53.625 -18.875 -8.289 1 80.44 90 ASP A O 1
ATOM 696 N N . VAL A 1 91 ? 52.688 -18.969 -10.305 1 78.88 91 VAL A N 1
ATOM 697 C CA . VAL A 1 91 ? 51.375 -19.156 -9.719 1 78.88 91 VAL A CA 1
ATOM 698 C C . VAL A 1 91 ? 50.719 -20.391 -10.32 1 78.88 91 VAL A C 1
ATOM 700 O O . VAL A 1 91 ? 50.875 -20.688 -11.508 1 78.88 91 VAL A O 1
ATOM 703 N N . LYS A 1 92 ? 50.062 -21.156 -9.531 1 73.75 92 LYS A N 1
ATOM 704 C CA . LYS A 1 92 ? 49.219 -22.266 -9.938 1 73.75 92 LYS A CA 1
ATOM 705 C C . LYS A 1 92 ? 47.75 -21.875 -9.883 1 73.75 92 LYS A C 1
ATOM 707 O O . LYS A 1 92 ? 47.25 -21.469 -8.836 1 73.75 92 LYS A O 1
ATOM 712 N N . LEU A 1 93 ? 47.156 -21.844 -11.031 1 70.25 93 LEU A N 1
ATOM 713 C CA . LEU A 1 93 ? 45.719 -21.625 -11.117 1 70.25 93 LEU A CA 1
ATOM 714 C C . LEU A 1 93 ? 44.969 -22.938 -11.008 1 70.25 93 LEU A C 1
ATOM 716 O O . LEU A 1 93 ? 45.094 -23.812 -11.852 1 70.25 93 LEU A O 1
ATOM 720 N N . LEU A 1 94 ? 44.406 -23.078 -9.883 1 60.62 94 LEU A N 1
ATOM 721 C CA . LEU A 1 94 ? 43.625 -24.281 -9.695 1 60.62 94 LEU A CA 1
ATOM 722 C C . LEU A 1 94 ? 42.281 -24.172 -10.445 1 60.62 94 LEU A C 1
ATOM 724 O O . LEU A 1 94 ? 41.75 -23.078 -10.617 1 60.62 94 LEU A O 1
ATOM 728 N N . ASP A 1 95 ? 41.875 -25.281 -11.133 1 51.94 95 ASP A N 1
ATOM 729 C CA . ASP A 1 95 ? 40.625 -25.344 -11.867 1 51.94 95 ASP A CA 1
ATOM 730 C C . ASP A 1 95 ? 39.438 -24.922 -10.977 1 51.94 95 ASP A C 1
ATOM 732 O O . ASP A 1 95 ? 39.406 -25.25 -9.797 1 51.94 95 ASP A O 1
ATOM 736 N N . ASP A 1 96 ? 38.75 -23.953 -11.414 1 50.53 96 ASP A N 1
ATOM 737 C CA . ASP A 1 96 ? 37.531 -23.516 -10.766 1 50.53 96 ASP A CA 1
ATOM 738 C C . ASP A 1 96 ? 36.531 -24.688 -10.617 1 50.53 96 ASP A C 1
ATOM 740 O O . ASP A 1 96 ? 35.531 -24.562 -9.938 1 50.53 96 ASP A O 1
ATOM 744 N N . ALA A 1 97 ? 36.719 -25.672 -11.375 1 47.16 97 ALA A N 1
ATOM 745 C CA . ALA A 1 97 ? 35.719 -26.719 -11.438 1 47.16 97 ALA A CA 1
ATOM 746 C C . ALA A 1 97 ? 35.625 -27.469 -10.109 1 47.16 97 ALA A C 1
ATOM 748 O O . ALA A 1 97 ? 34.844 -28.406 -9.977 1 47.16 97 ALA A O 1
ATOM 749 N N . ASN A 1 98 ? 36.469 -27.234 -9.266 1 50.84 98 ASN A N 1
ATOM 750 C CA . ASN A 1 98 ? 36.312 -28.094 -8.094 1 50.84 98 ASN A CA 1
ATOM 751 C C . ASN A 1 98 ? 35.188 -27.609 -7.207 1 50.84 98 ASN A C 1
ATOM 753 O O . ASN A 1 98 ? 35.312 -26.656 -6.453 1 50.84 98 ASN A O 1
ATOM 757 N N . ASP A 1 99 ? 33.969 -28.109 -7.523 1 59.94 99 ASP A N 1
ATOM 758 C CA . ASP A 1 99 ? 32.656 -27.938 -6.914 1 59.94 99 ASP A CA 1
ATOM 759 C C . ASP A 1 99 ? 32.719 -28.156 -5.402 1 59.94 99 ASP A C 1
ATOM 761 O O . ASP A 1 99 ? 31.922 -27.594 -4.656 1 59.94 99 ASP A O 1
ATOM 765 N N . LEU A 1 100 ? 33.812 -28.734 -4.98 1 63.12 100 LEU A N 1
ATOM 766 C CA . LEU A 1 100 ? 33.812 -29.125 -3.57 1 63.12 100 LEU A CA 1
ATOM 767 C C . LEU A 1 100 ? 34 -27.906 -2.676 1 63.12 100 LEU A C 1
ATOM 769 O O . LEU A 1 100 ? 33.594 -27.906 -1.516 1 63.12 100 LEU A O 1
ATOM 773 N N . ASN A 1 101 ? 34.5 -26.844 -3.227 1 66.25 101 ASN A N 1
ATOM 774 C CA . ASN A 1 101 ? 34.75 -25.656 -2.418 1 66.25 101 ASN A CA 1
ATOM 775 C C . ASN A 1 101 ? 33.656 -24.594 -2.629 1 66.25 101 ASN A C 1
ATOM 777 O O . ASN A 1 101 ? 33.75 -23.484 -2.117 1 66.25 101 ASN A O 1
ATOM 781 N N . GLU A 1 102 ? 32.75 -25.109 -3.314 1 78.06 102 GLU A N 1
ATOM 782 C CA . GLU A 1 102 ? 31.594 -24.203 -3.467 1 78.06 102 GLU A CA 1
ATOM 783 C C . GLU A 1 102 ? 30.906 -23.953 -2.129 1 78.06 102 GLU A C 1
ATOM 785 O O . GLU A 1 102 ? 30.734 -24.875 -1.336 1 78.06 102 GLU A O 1
ATOM 790 N N . VAL A 1 103 ? 30.719 -22.75 -1.892 1 76.56 103 VAL A N 1
ATOM 791 C CA . VAL A 1 103 ? 30.062 -22.391 -0.647 1 76.56 103 VAL A CA 1
ATOM 792 C C . VAL A 1 103 ? 28.547 -22.5 -0.82 1 76.56 103 VAL A C 1
ATOM 794 O O . VAL A 1 103 ? 27.984 -21.969 -1.776 1 76.56 103 VAL A O 1
ATOM 797 N N . VAL A 1 104 ? 27.984 -23.188 0.03 1 82.75 104 VAL A N 1
ATOM 798 C CA . VAL A 1 104 ? 26.547 -23.406 0.04 1 82.75 104 VAL A CA 1
ATOM 799 C C . VAL A 1 104 ? 25.938 -22.734 1.269 1 82.75 104 VAL A C 1
ATOM 801 O O . VAL A 1 104 ? 26.516 -22.766 2.357 1 82.75 104 VAL A O 1
ATOM 804 N N . VAL A 1 105 ? 24.844 -22.078 0.953 1 82.44 105 VAL A N 1
ATOM 805 C CA . VAL A 1 105 ? 24.172 -21.406 2.061 1 82.44 105 VAL A CA 1
ATOM 806 C C . VAL A 1 105 ? 23.281 -22.422 2.799 1 82.44 105 VAL A C 1
ATOM 808 O O . VAL A 1 105 ? 22.578 -23.203 2.172 1 82.44 105 VAL A O 1
ATOM 811 N N . ILE A 1 106 ? 23.422 -22.406 4.008 1 78.25 106 ILE A N 1
ATOM 812 C CA . ILE A 1 106 ? 22.547 -23.188 4.879 1 78.25 106 ILE A CA 1
ATOM 813 C C . ILE A 1 106 ? 21.844 -22.266 5.871 1 78.25 106 ILE A C 1
ATOM 815 O O . ILE A 1 106 ? 21.875 -21.031 5.711 1 78.25 106 ILE A O 1
ATOM 819 N N . GLY A 1 107 ? 21.172 -22.812 6.762 1 76.81 107 GLY A N 1
ATOM 820 C CA . GLY A 1 107 ? 20.438 -21.969 7.684 1 76.81 107 GLY A CA 1
ATOM 821 C C . GLY A 1 107 ? 21.328 -21.109 8.555 1 76.81 107 GLY A C 1
ATOM 822 O O . GLY A 1 107 ? 22.016 -21.625 9.438 1 76.81 107 GLY A O 1
ATOM 823 N N . TYR A 1 108 ? 21.375 -19.891 8.336 1 79.62 108 TYR A N 1
ATOM 824 C CA . TYR A 1 108 ? 22.078 -18.875 9.117 1 79.62 108 TYR A CA 1
ATOM 825 C C . TYR A 1 108 ? 23.578 -19.062 9.016 1 79.62 108 TYR A C 1
ATOM 827 O O . TYR A 1 108 ? 24.312 -18.797 9.977 1 79.62 108 TYR A O 1
ATOM 835 N N . GLY A 1 109 ? 23.969 -19.75 7.926 1 78.38 109 GLY A N 1
ATOM 836 C CA . GLY A 1 109 ? 25.391 -19.906 7.727 1 78.38 109 GLY A CA 1
ATOM 837 C C . GLY A 1 109 ? 25.75 -20.375 6.328 1 78.38 109 GLY A C 1
ATOM 838 O O . GLY A 1 109 ? 24.875 -20.547 5.48 1 78.38 109 GLY A O 1
ATOM 839 N N . LYS A 1 110 ? 27.062 -20.406 6.145 1 81.88 110 LYS A N 1
ATOM 840 C CA . LYS A 1 110 ? 27.625 -20.922 4.898 1 81.88 110 LYS A CA 1
ATOM 841 C C . LYS A 1 110 ? 28.656 -22.016 5.168 1 81.88 110 LYS A C 1
ATOM 843 O O . LYS A 1 110 ? 29.391 -21.953 6.148 1 81.88 110 LYS A O 1
ATOM 848 N N . VAL A 1 111 ? 28.562 -22.969 4.332 1 83.12 111 VAL A N 1
ATOM 849 C CA . VAL A 1 111 ? 29.516 -24.078 4.453 1 83.12 111 VAL A CA 1
ATOM 850 C C . VAL A 1 111 ? 30 -24.484 3.066 1 83.12 111 VAL A C 1
ATOM 852 O O . VAL A 1 111 ? 29.328 -24.25 2.064 1 83.12 111 VAL A O 1
ATOM 855 N N . GLN A 1 112 ? 31.125 -25.031 3.098 1 84.31 112 GLN A N 1
ATOM 856 C CA . GLN A 1 112 ? 31.594 -25.609 1.845 1 84.31 112 GLN A CA 1
ATOM 857 C C . GLN A 1 112 ? 30.875 -26.938 1.547 1 84.31 112 GLN A C 1
ATOM 859 O O . GLN A 1 112 ? 30.5 -27.656 2.467 1 84.31 112 GLN A O 1
ATOM 864 N N . ARG A 1 113 ? 30.75 -27.188 0.389 1 85.69 113 ARG A N 1
ATOM 865 C CA . ARG A 1 113 ? 30.031 -28.391 -0.037 1 85.69 113 ARG A CA 1
ATOM 866 C C . ARG A 1 113 ? 30.656 -29.641 0.56 1 85.69 113 ARG A C 1
ATOM 868 O O . ARG A 1 113 ? 29.953 -30.609 0.842 1 85.69 113 ARG A O 1
ATOM 875 N N . LYS A 1 114 ? 31.969 -29.703 0.623 1 85.19 114 LYS A N 1
ATOM 876 C CA . LYS A 1 114 ? 32.656 -30.875 1.155 1 85.19 114 LYS A CA 1
ATOM 877 C C . LYS A 1 114 ? 32.312 -31.078 2.629 1 85.19 114 LYS A C 1
ATOM 879 O O . LYS A 1 114 ? 32.438 -32.188 3.141 1 85.19 114 LYS A O 1
ATOM 884 N N . ASP A 1 115 ? 31.859 -30.062 3.291 1 85.5 115 ASP A N 1
ATOM 885 C CA . ASP A 1 115 ? 31.609 -30.141 4.727 1 85.5 115 ASP A CA 1
ATOM 886 C C . ASP A 1 115 ? 30.109 -30.281 5.012 1 85.5 115 ASP A C 1
ATOM 888 O O . ASP A 1 115 ? 29.703 -30.297 6.172 1 85.5 115 ASP A O 1
ATOM 892 N N . LEU A 1 116 ? 29.391 -30.438 4.051 1 88.88 116 LEU A N 1
ATOM 893 C CA . LEU A 1 116 ? 27.953 -30.562 4.211 1 88.88 116 LEU A CA 1
ATOM 894 C C . LEU A 1 116 ? 27.594 -31.922 4.809 1 88.88 116 LEU A C 1
ATOM 896 O O . LEU A 1 116 ? 28.094 -32.969 4.359 1 88.88 116 LEU A O 1
ATOM 900 N N . THR A 1 117 ? 26.75 -31.906 5.742 1 90.38 117 THR A N 1
ATOM 901 C CA . THR A 1 117 ? 26.25 -33.156 6.32 1 90.38 117 THR A CA 1
ATOM 902 C C . THR A 1 117 ? 24.844 -33.438 5.832 1 90.38 117 THR A C 1
ATOM 904 O O . THR A 1 117 ? 24.406 -34.594 5.855 1 90.38 117 THR A O 1
ATOM 907 N N . GLY A 1 118 ? 24.125 -32.469 5.41 1 89.38 118 GLY A N 1
ATOM 908 C CA . GLY A 1 118 ? 22.75 -32.625 4.969 1 89.38 118 GLY A CA 1
ATOM 909 C C . GLY A 1 118 ? 22.609 -32.719 3.461 1 89.38 118 GLY A C 1
ATOM 910 O O . GLY A 1 118 ? 23.578 -32.531 2.732 1 89.38 118 GLY A O 1
ATOM 911 N N . ALA A 1 119 ? 21.391 -33.031 3.041 1 90.88 119 ALA A N 1
ATOM 912 C CA . ALA A 1 119 ? 21.078 -33.094 1.616 1 90.88 119 ALA A CA 1
ATOM 913 C C . ALA A 1 119 ? 20.703 -31.703 1.07 1 90.88 119 ALA A C 1
ATOM 915 O O . ALA A 1 119 ? 19.672 -31.141 1.452 1 90.88 119 ALA A O 1
ATOM 916 N N . VAL A 1 120 ? 21.484 -31.203 0.177 1 90.75 120 VAL A N 1
ATOM 917 C CA . VAL A 1 120 ? 21.25 -29.891 -0.4 1 90.75 120 VAL A CA 1
ATOM 918 C C . VAL A 1 120 ? 21.5 -29.938 -1.907 1 90.75 120 VAL A C 1
ATOM 920 O O . VAL A 1 120 ? 22.469 -30.516 -2.365 1 90.75 120 VAL A O 1
ATOM 923 N N . SER A 1 121 ? 20.562 -29.438 -2.641 1 92.56 121 SER A N 1
ATOM 924 C CA . SER A 1 121 ? 20.734 -29.25 -4.078 1 92.56 121 SER A CA 1
ATOM 925 C C . SER A 1 121 ? 20.812 -27.766 -4.434 1 92.56 121 SER A C 1
ATOM 927 O O . SER A 1 121 ? 20.094 -26.938 -3.855 1 92.56 121 SER A O 1
ATOM 929 N N . SER A 1 122 ? 21.656 -27.438 -5.367 1 92.25 122 SER A N 1
ATOM 930 C CA . SER A 1 122 ? 21.859 -26.047 -5.723 1 92.25 122 SER A CA 1
ATOM 931 C C . SER A 1 122 ? 21.578 -25.797 -7.207 1 92.25 122 SER A C 1
ATOM 933 O O . SER A 1 122 ? 21.891 -26.656 -8.047 1 92.25 122 SER A O 1
ATOM 935 N N . VAL A 1 123 ? 21 -24.641 -7.484 1 93.75 123 VAL A N 1
ATOM 936 C CA . VAL A 1 123 ? 20.781 -24.188 -8.852 1 93.75 123 VAL A CA 1
ATOM 937 C C . VAL A 1 123 ? 21.391 -22.797 -9.031 1 93.75 123 VAL A C 1
ATOM 939 O O . VAL A 1 123 ? 21.156 -21.906 -8.211 1 93.75 123 VAL A O 1
ATOM 942 N N . LYS A 1 124 ? 22.062 -22.688 -10.125 1 91.69 124 LYS A N 1
ATOM 943 C CA . LYS A 1 124 ? 22.688 -21.406 -10.391 1 91.69 124 LYS A CA 1
ATOM 944 C C . LYS A 1 124 ? 21.688 -20.422 -11 1 91.69 124 LYS A C 1
ATOM 946 O O . LYS A 1 124 ? 20.844 -20.797 -11.797 1 91.69 124 LYS A O 1
ATOM 951 N N . GLY A 1 125 ? 21.906 -19.219 -10.68 1 92.62 125 GLY A N 1
ATOM 952 C CA . GLY A 1 125 ? 21.031 -18.172 -11.172 1 92.62 125 GLY A CA 1
ATOM 953 C C . GLY A 1 125 ? 21.125 -17.969 -12.672 1 92.62 125 GLY A C 1
ATOM 954 O O . GLY A 1 125 ? 20.125 -17.641 -13.32 1 92.62 125 GLY A O 1
ATOM 955 N N . GLU A 1 126 ? 22.234 -18.172 -13.203 1 88.62 126 GLU A N 1
ATOM 956 C CA . GLU A 1 126 ? 22.438 -18 -14.641 1 88.62 126 GLU A CA 1
ATOM 957 C C . GLU A 1 126 ? 21.531 -18.922 -15.438 1 88.62 126 GLU A C 1
ATOM 959 O O . GLU A 1 126 ? 21.047 -18.562 -16.516 1 88.62 126 GLU A O 1
ATOM 964 N N . ASP A 1 127 ? 21.375 -20.047 -14.953 1 89.44 127 ASP A N 1
ATOM 965 C CA . ASP A 1 127 ? 20.5 -21 -15.617 1 89.44 127 ASP A CA 1
ATOM 966 C C . ASP A 1 127 ? 19.031 -20.594 -15.523 1 89.44 127 ASP A C 1
ATOM 968 O O . ASP A 1 127 ? 18.266 -20.797 -16.453 1 89.44 127 ASP A O 1
ATOM 972 N N . LEU A 1 128 ? 18.656 -20.016 -14.477 1 91.06 128 LEU A N 1
ATOM 973 C CA . LEU A 1 128 ? 17.297 -19.578 -14.266 1 91.06 128 LEU A CA 1
ATOM 974 C C . LEU A 1 128 ? 16.969 -18.359 -15.141 1 91.06 128 LEU A C 1
ATOM 976 O O . LEU A 1 128 ? 15.844 -18.234 -15.625 1 91.06 128 LEU A O 1
ATOM 980 N N . ALA A 1 129 ? 17.938 -17.562 -15.32 1 90.56 129 ALA A N 1
ATOM 981 C CA . ALA A 1 129 ? 17.75 -16.328 -16.078 1 90.56 129 ALA A CA 1
ATOM 982 C C . ALA A 1 129 ? 17.5 -16.609 -17.562 1 90.56 129 ALA A C 1
ATOM 984 O O . ALA A 1 129 ? 17 -15.758 -18.281 1 90.56 129 ALA A O 1
ATOM 985 N N . LYS A 1 130 ? 17.828 -17.797 -18.016 1 90.06 130 LYS A N 1
ATOM 986 C CA . LYS A 1 130 ? 17.672 -18.141 -19.422 1 90.06 130 LYS A CA 1
ATOM 987 C C . LYS A 1 130 ? 16.219 -18.469 -19.75 1 90.06 130 LYS A C 1
ATOM 989 O O . LYS A 1 130 ? 15.852 -18.609 -20.922 1 90.06 130 LYS A O 1
ATOM 994 N N . ILE A 1 131 ? 15.398 -18.578 -18.812 1 90.19 131 ILE A N 1
ATOM 995 C CA . ILE A 1 131 ? 13.992 -18.906 -19.016 1 90.19 131 ILE A CA 1
ATOM 996 C C . ILE A 1 131 ? 13.156 -17.625 -18.953 1 90.19 131 ILE A C 1
ATOM 998 O O . ILE A 1 131 ? 13.195 -16.906 -17.953 1 90.19 131 ILE A O 1
ATOM 1002 N N . PRO A 1 132 ? 12.398 -17.312 -19.969 1 88.12 132 PRO A N 1
ATOM 1003 C CA . PRO A 1 132 ? 11.641 -16.062 -20.031 1 88.12 132 PRO A CA 1
ATOM 1004 C C . PRO A 1 132 ? 10.336 -16.109 -19.25 1 88.12 132 PRO A C 1
ATOM 1006 O O . PRO A 1 132 ? 9.25 -15.977 -19.828 1 88.12 132 PRO A O 1
ATOM 1009 N N . VAL A 1 133 ? 10.359 -16.219 -17.953 1 88.31 133 VAL A N 1
ATOM 1010 C CA . VAL A 1 133 ? 9.18 -16.25 -17.094 1 88.31 133 VAL A CA 1
ATOM 1011 C C . VAL A 1 133 ? 9.266 -15.148 -16.047 1 88.31 133 VAL A C 1
ATOM 1013 O O . VAL A 1 133 ? 10.359 -14.695 -15.695 1 88.31 133 VAL A O 1
ATOM 1016 N N . GLN A 1 134 ? 8.062 -14.789 -15.594 1 85.75 134 GLN A N 1
ATOM 1017 C CA . GLN A 1 134 ? 8.016 -13.719 -14.602 1 85.75 134 GLN A CA 1
ATOM 1018 C C . GLN A 1 134 ? 8.258 -14.258 -13.195 1 85.75 134 GLN A C 1
ATOM 1020 O O . GLN A 1 134 ? 8.719 -13.523 -12.32 1 85.75 134 GLN A O 1
ATOM 1025 N N . ASN A 1 135 ? 7.828 -15.477 -12.945 1 90.94 135 ASN A N 1
ATOM 1026 C CA . ASN A 1 135 ? 8.016 -16.109 -11.648 1 90.94 135 ASN A CA 1
ATOM 1027 C C . ASN A 1 135 ? 9.164 -17.109 -11.68 1 90.94 135 ASN A C 1
ATOM 1029 O O . ASN A 1 135 ? 9.094 -18.125 -12.367 1 90.94 135 ASN A O 1
ATOM 1033 N N . VAL A 1 136 ? 10.156 -16.922 -10.883 1 91.25 136 VAL A N 1
ATOM 1034 C CA . VAL A 1 136 ? 11.383 -17.719 -10.875 1 91.25 136 VAL A CA 1
ATOM 1035 C C . VAL A 1 136 ? 11.062 -19.156 -10.469 1 91.25 136 VAL A C 1
ATOM 1037 O O . VAL A 1 136 ? 11.758 -20.094 -10.867 1 91.25 136 VAL A O 1
ATOM 1040 N N . ALA A 1 137 ? 10.023 -19.344 -9.758 1 91.19 137 ALA A N 1
ATOM 1041 C CA . ALA A 1 137 ? 9.625 -20.688 -9.336 1 91.19 137 ALA A CA 1
ATOM 1042 C C . ALA A 1 137 ? 9.391 -21.594 -10.547 1 91.19 137 ALA A C 1
ATOM 1044 O O . ALA A 1 137 ? 9.703 -22.781 -10.508 1 91.19 137 ALA A O 1
ATOM 1045 N N . SER A 1 138 ? 8.922 -21.047 -11.562 1 90.12 138 SER A N 1
ATOM 1046 C CA . SER A 1 138 ? 8.656 -21.828 -12.773 1 90.12 138 SER A CA 1
ATOM 1047 C C . SER A 1 138 ? 9.953 -22.297 -13.422 1 90.12 138 SER A C 1
ATOM 1049 O O . SER A 1 138 ? 9.977 -23.344 -14.078 1 90.12 138 SER A O 1
ATOM 1051 N N . ALA A 1 139 ? 10.977 -21.594 -13.195 1 90.81 139 ALA A N 1
ATOM 1052 C CA . ALA A 1 139 ? 12.258 -21.922 -13.82 1 90.81 139 ALA A CA 1
ATOM 1053 C C . ALA A 1 139 ? 12.953 -23.062 -13.094 1 90.81 139 ALA A C 1
ATOM 1055 O O . ALA A 1 139 ? 13.906 -23.656 -13.617 1 90.81 139 ALA A O 1
ATOM 1056 N N . LEU A 1 140 ? 12.445 -23.438 -12.031 1 92.69 140 LEU A N 1
ATOM 1057 C CA . LEU A 1 140 ? 13.055 -24.516 -11.242 1 92.69 140 LEU A CA 1
ATOM 1058 C C . LEU A 1 140 ? 12.609 -25.875 -11.742 1 92.69 140 LEU A C 1
ATOM 1060 O O . LEU A 1 140 ? 13.211 -26.891 -11.391 1 92.69 140 LEU A O 1
ATOM 1064 N N . ALA A 1 141 ? 11.664 -25.953 -12.516 1 91.06 141 ALA A N 1
ATOM 1065 C CA . ALA A 1 141 ? 11.102 -27.219 -12.969 1 91.06 141 ALA A CA 1
ATOM 1066 C C . ALA A 1 141 ? 12.164 -28.078 -13.648 1 91.06 141 ALA A C 1
ATOM 1068 O O . ALA A 1 141 ? 12.828 -27.641 -14.586 1 91.06 141 ALA A O 1
ATOM 1069 N N . GLY A 1 142 ? 12.375 -29.266 -13.148 1 92.88 142 GLY A N 1
ATOM 1070 C CA . GLY A 1 142 ? 13.258 -30.25 -13.75 1 92.88 142 GLY A CA 1
ATOM 1071 C C . GLY A 1 142 ? 14.711 -30.094 -13.336 1 92.88 142 GLY A C 1
ATOM 1072 O O . GLY A 1 142 ? 15.57 -30.859 -13.758 1 92.88 142 GLY A O 1
ATOM 1073 N N . ARG A 1 143 ? 14.953 -29.203 -12.477 1 94.81 143 ARG A N 1
ATOM 1074 C CA . ARG A 1 143 ? 16.359 -28.906 -12.195 1 94.81 143 ARG A CA 1
ATOM 1075 C C . ARG A 1 143 ? 16.781 -29.516 -10.867 1 94.81 143 ARG A C 1
ATOM 1077 O O . ARG A 1 143 ? 17.984 -29.688 -10.617 1 94.81 143 ARG A O 1
ATOM 1084 N N . VAL A 1 144 ? 15.859 -29.812 -10.07 1 95.06 144 VAL A N 1
ATOM 1085 C CA . VAL A 1 144 ? 16.172 -30.344 -8.75 1 95.06 144 VAL A CA 1
ATOM 1086 C C . VAL A 1 144 ? 15.445 -31.672 -8.547 1 95.06 144 VAL A C 1
ATOM 1088 O O . VAL A 1 144 ? 14.227 -31.75 -8.727 1 95.06 144 VAL A O 1
ATOM 1091 N N . ALA A 1 145 ? 16.203 -32.656 -8.125 1 95.62 145 ALA A N 1
ATOM 1092 C CA . ALA A 1 145 ? 15.586 -33.938 -7.859 1 95.62 145 ALA A CA 1
ATOM 1093 C C . ALA A 1 145 ? 14.617 -33.844 -6.684 1 95.62 145 ALA A C 1
ATOM 1095 O O . ALA A 1 145 ? 14.953 -33.312 -5.633 1 95.62 145 ALA A O 1
ATOM 1096 N N . GLY A 1 146 ? 13.469 -34.344 -6.914 1 93.69 146 GLY A N 1
ATOM 1097 C CA . GLY A 1 146 ? 12.484 -34.406 -5.848 1 93.69 146 GLY A CA 1
ATOM 1098 C C . GLY A 1 146 ? 11.648 -33.156 -5.723 1 93.69 146 GLY A C 1
ATOM 1099 O O . GLY A 1 146 ? 10.688 -33.125 -4.945 1 93.69 146 GLY A O 1
ATOM 1100 N N . LEU A 1 147 ? 11.992 -32.188 -6.41 1 94.44 147 LEU A N 1
ATOM 1101 C CA . LEU A 1 147 ? 11.227 -30.938 -6.395 1 94.44 147 LEU A CA 1
ATOM 1102 C C . LEU A 1 147 ? 10.203 -30.922 -7.523 1 94.44 147 LEU A C 1
ATOM 1104 O O . LEU A 1 147 ? 10.562 -31 -8.703 1 94.44 147 LEU A O 1
ATOM 1108 N N . ARG A 1 148 ? 9.008 -30.797 -7.105 1 92.06 148 ARG A N 1
ATOM 1109 C CA . ARG A 1 148 ? 7.93 -30.719 -8.086 1 92.06 148 ARG A CA 1
ATOM 1110 C C . ARG A 1 148 ? 7.352 -29.312 -8.172 1 92.06 148 ARG A C 1
ATOM 1112 O O . ARG A 1 148 ? 6.941 -28.75 -7.156 1 92.06 148 ARG A O 1
ATOM 1119 N N . VAL A 1 149 ? 7.348 -28.766 -9.344 1 91.19 149 VAL A N 1
ATOM 1120 C CA . VAL A 1 149 ? 6.773 -27.453 -9.625 1 91.19 149 VAL A CA 1
ATOM 1121 C C . VAL A 1 149 ? 5.566 -27.609 -10.547 1 91.19 149 VAL A C 1
ATOM 1123 O O . VAL A 1 149 ? 5.711 -28 -11.711 1 91.19 149 VAL A O 1
ATOM 1126 N N . VAL A 1 150 ? 4.414 -27.297 -10.055 1 85.5 150 VAL A N 1
ATOM 1127 C CA . VAL A 1 150 ? 3.213 -27.516 -10.852 1 85.5 150 VAL A CA 1
ATOM 1128 C C . VAL A 1 150 ? 2.379 -26.234 -10.883 1 85.5 150 VAL A C 1
ATOM 1130 O O . VAL A 1 150 ? 1.989 -25.703 -9.836 1 85.5 150 VAL A O 1
ATOM 1133 N N . ALA A 1 151 ? 2.182 -25.781 -12.047 1 84.06 151 ALA A N 1
ATOM 1134 C CA . ALA A 1 151 ? 1.264 -24.672 -12.219 1 84.06 151 ALA A CA 1
ATOM 1135 C C . ALA A 1 151 ? -0.181 -25.156 -12.312 1 84.06 151 ALA A C 1
ATOM 1137 O O . ALA A 1 151 ? -0.439 -26.266 -12.75 1 84.06 151 ALA A O 1
ATOM 1138 N N . ASP A 1 152 ? -1.113 -24.328 -11.922 1 80.88 152 ASP A N 1
ATOM 1139 C CA . ASP A 1 152 ? -2.521 -24.656 -12.109 1 80.88 152 ASP A CA 1
ATOM 1140 C C . ASP A 1 152 ? -2.855 -24.828 -13.586 1 80.88 152 ASP A C 1
ATOM 1142 O O . ASP A 1 152 ? -3.549 -25.766 -13.969 1 80.88 152 ASP A O 1
ATOM 1146 N N . ASP A 1 153 ? -2.455 -23.859 -14.289 1 84.25 153 ASP A N 1
ATOM 1147 C CA . ASP A 1 153 ? -2.598 -23.844 -15.742 1 84.25 153 ASP A CA 1
ATOM 1148 C C . ASP A 1 153 ? -1.646 -22.844 -16.391 1 84.25 153 ASP A C 1
ATOM 1150 O O . ASP A 1 153 ? -0.592 -22.531 -15.828 1 84.25 153 ASP A O 1
ATOM 1154 N N . GLY A 1 154 ? -1.994 -22.438 -17.578 1 84.19 154 GLY A N 1
ATOM 1155 C CA . GLY A 1 154 ? -1.105 -21.547 -18.312 1 84.19 154 GLY A CA 1
ATOM 1156 C C . GLY A 1 154 ? -1.481 -20.094 -18.172 1 84.19 154 GLY A C 1
ATOM 1157 O O . GLY A 1 154 ? -1.039 -19.25 -18.969 1 84.19 154 GLY A O 1
ATOM 1158 N N . THR A 1 155 ? -2.238 -19.703 -17.219 1 87.38 155 THR A N 1
ATOM 1159 C CA . THR A 1 155 ? -2.668 -18.312 -17.047 1 87.38 155 THR A CA 1
ATOM 1160 C C . THR A 1 155 ? -1.472 -17.406 -16.781 1 87.38 155 THR A C 1
ATOM 1162 O O . THR A 1 155 ? -0.623 -17.703 -15.945 1 87.38 155 THR A O 1
ATOM 1165 N N . PRO A 1 156 ? -1.472 -16.297 -17.484 1 87.38 156 PRO A N 1
ATOM 1166 C CA . PRO A 1 156 ? -0.364 -15.367 -17.234 1 87.38 156 PRO A CA 1
ATOM 1167 C C . PRO A 1 156 ? -0.325 -14.867 -15.789 1 87.38 156 PRO A C 1
ATOM 1169 O O . PRO A 1 156 ? -1.372 -14.586 -15.203 1 87.38 156 PRO A O 1
ATOM 1172 N N . GLY A 1 157 ? 0.834 -14.773 -15.32 1 87.69 157 GLY A N 1
ATOM 1173 C CA . GLY A 1 157 ? 1.013 -14.242 -13.977 1 87.69 157 GLY A CA 1
ATOM 1174 C C . GLY A 1 157 ? 0.72 -15.25 -12.891 1 87.69 157 GLY A C 1
ATOM 1175 O O . GLY A 1 157 ? 0.721 -14.914 -11.703 1 87.69 157 GLY A O 1
ATOM 1176 N N . GLY A 1 158 ? 0.466 -16.406 -13.234 1 85.38 158 GLY A N 1
ATOM 1177 C CA . GLY A 1 158 ? 0.167 -17.453 -12.266 1 85.38 158 GLY A CA 1
ATOM 1178 C C . GLY A 1 158 ? 1.361 -17.828 -11.414 1 85.38 158 GLY A C 1
ATOM 1179 O O . GLY A 1 158 ? 2.508 -17.609 -11.805 1 85.38 158 GLY A O 1
ATOM 1180 N N . THR A 1 159 ? 1.049 -18.344 -10.266 1 86.12 159 THR A N 1
ATOM 1181 C CA . THR A 1 159 ? 2.074 -18.844 -9.359 1 86.12 159 THR A CA 1
ATOM 1182 C C . THR A 1 159 ? 1.99 -20.359 -9.227 1 86.12 159 THR A C 1
ATOM 1184 O O . THR A 1 159 ? 0.958 -20.906 -8.828 1 86.12 159 THR A O 1
ATOM 1187 N N . PRO A 1 160 ? 3.076 -20.984 -9.508 1 87.75 160 PRO A N 1
ATOM 1188 C CA . PRO A 1 160 ? 3.049 -22.453 -9.367 1 87.75 160 PRO A CA 1
ATOM 1189 C C . PRO A 1 160 ? 3.146 -22.906 -7.918 1 87.75 160 PRO A C 1
ATOM 1191 O O . PRO A 1 160 ? 3.637 -22.156 -7.062 1 87.75 160 PRO A O 1
ATOM 1194 N N . SER A 1 161 ? 2.672 -24.094 -7.715 1 88.25 161 SER A N 1
ATOM 1195 C CA . SER A 1 161 ? 2.861 -24.766 -6.43 1 88.25 161 SER A CA 1
ATOM 1196 C C . SER A 1 161 ? 4.148 -25.578 -6.414 1 88.25 161 SER A C 1
ATOM 1198 O O . SER A 1 161 ? 4.488 -26.234 -7.406 1 88.25 161 SER A O 1
ATOM 1200 N N . ILE A 1 162 ? 4.844 -25.5 -5.281 1 91.94 162 ILE A N 1
ATOM 1201 C CA . ILE A 1 162 ? 6.098 -26.234 -5.133 1 91.94 162 ILE A CA 1
ATOM 1202 C C . ILE A 1 162 ? 5.965 -27.234 -3.994 1 91.94 162 ILE A C 1
ATOM 1204 O O . ILE A 1 162 ? 5.512 -26.906 -2.9 1 91.94 162 ILE A O 1
ATOM 1208 N N . THR A 1 163 ? 6.34 -28.453 -4.266 1 91.94 163 THR A N 1
ATOM 1209 C CA . THR A 1 163 ? 6.359 -29.516 -3.252 1 91.94 163 THR A CA 1
ATOM 1210 C C . THR A 1 163 ? 7.672 -30.281 -3.309 1 91.94 163 THR A C 1
ATOM 1212 O O . THR A 1 163 ? 8.164 -30.609 -4.395 1 91.94 163 THR A O 1
ATOM 1215 N N . LEU A 1 164 ? 8.195 -30.484 -2.215 1 93.88 164 LEU A N 1
ATOM 1216 C CA . LEU A 1 164 ? 9.43 -31.266 -2.1 1 93.88 164 LEU A CA 1
ATOM 1217 C C . LEU A 1 164 ? 9.156 -32.625 -1.476 1 93.88 164 LEU A C 1
ATOM 1219 O O . LEU A 1 164 ? 8.523 -32.719 -0.42 1 93.88 164 LEU A O 1
ATOM 1223 N N . ARG A 1 165 ? 9.602 -33.688 -2.107 1 94.44 165 ARG A N 1
ATOM 1224 C CA . ARG A 1 165 ? 9.531 -35.062 -1.623 1 94.44 165 ARG A CA 1
ATOM 1225 C C . ARG A 1 165 ? 8.109 -35.438 -1.198 1 94.44 165 ARG A C 1
ATOM 1227 O O . ARG A 1 165 ? 7.906 -36.031 -0.129 1 94.44 165 ARG A O 1
ATOM 1234 N N . GLY A 1 166 ? 7.074 -34.969 -1.935 1 87.31 166 GLY A N 1
ATOM 1235 C CA . GLY A 1 166 ? 5.688 -35.375 -1.839 1 87.31 166 GLY A CA 1
ATOM 1236 C C . GLY A 1 166 ? 4.898 -34.625 -0.782 1 87.31 166 GLY A C 1
ATOM 1237 O O . GLY A 1 166 ? 3.67 -34.719 -0.745 1 87.31 166 GLY A O 1
ATOM 1238 N N . GLY A 1 167 ? 5.398 -33.969 0.066 1 82.69 167 GLY A N 1
ATOM 1239 C CA . GLY A 1 167 ? 4.68 -33.281 1.122 1 82.69 167 GLY A CA 1
ATOM 1240 C C . GLY A 1 167 ? 4.117 -34.219 2.176 1 82.69 167 GLY A C 1
ATOM 1241 O O . GLY A 1 167 ? 3.809 -35.375 1.883 1 82.69 167 GLY A O 1
ATOM 1242 N N . GLY A 1 168 ? 3.816 -33.719 3.33 1 80.44 168 GLY A N 1
ATOM 1243 C CA . GLY A 1 168 ? 3.416 -34.625 4.41 1 80.44 168 GLY A CA 1
ATOM 1244 C C . GLY A 1 168 ? 2.008 -34.344 4.906 1 80.44 168 GLY A C 1
ATOM 1245 O O . GLY A 1 168 ? 1.378 -35.219 5.5 1 80.44 168 GLY A O 1
ATOM 1246 N N . SER A 1 169 ? 1.458 -33.188 4.605 1 82.81 169 SER A N 1
ATOM 1247 C CA . SER A 1 169 ? 0.168 -32.812 5.188 1 82.81 169 SER A CA 1
ATOM 1248 C C . SER A 1 169 ? -0.975 -33.125 4.227 1 82.81 169 SER A C 1
ATOM 1250 O O . SER A 1 169 ? -0.785 -33.125 3.008 1 82.81 169 SER A O 1
ATOM 1252 N N . ILE A 1 170 ? -2.119 -33.406 4.871 1 80.5 170 ILE A N 1
ATOM 1253 C CA . ILE A 1 170 ? -3.318 -33.688 4.09 1 80.5 170 ILE A CA 1
ATOM 1254 C C . ILE A 1 170 ? -4.176 -32.406 3.99 1 80.5 170 ILE A C 1
ATOM 1256 O O . ILE A 1 170 ? -4.809 -32.188 2.959 1 80.5 170 ILE A O 1
ATOM 1260 N N . THR A 1 171 ? -4.215 -31.656 5.02 1 75.75 171 THR A N 1
ATOM 1261 C CA . THR A 1 171 ? -5.152 -30.547 5.066 1 75.75 171 THR A CA 1
ATOM 1262 C C . THR A 1 171 ? -4.41 -29.219 5.074 1 75.75 171 THR A C 1
ATOM 1264 O O . THR A 1 171 ? -5.016 -28.156 4.895 1 75.75 171 THR A O 1
ATOM 1267 N N . GLN A 1 172 ? -3.166 -29.25 5.242 1 78.69 172 GLN A N 1
ATOM 1268 C CA . GLN A 1 172 ? -2.4 -28.016 5.32 1 78.69 172 GLN A CA 1
ATOM 1269 C C . GLN A 1 172 ? -1.498 -27.844 4.102 1 78.69 172 GLN A C 1
ATOM 1271 O O . GLN A 1 172 ? -1.409 -28.75 3.26 1 78.69 172 GLN A O 1
ATOM 1276 N N . SER A 1 173 ? -0.881 -26.719 4.102 1 80.62 173 SER A N 1
ATOM 1277 C CA . SER A 1 173 ? 0.019 -26.438 2.988 1 80.62 173 SER A CA 1
ATOM 1278 C C . SER A 1 173 ? 1.261 -27.312 3.045 1 80.62 173 SER A C 1
ATOM 1280 O O . SER A 1 173 ? 1.799 -27.562 4.125 1 80.62 173 SER A O 1
ATOM 1282 N N . ASN A 1 174 ? 1.666 -27.734 1.916 1 87.25 174 ASN A N 1
ATOM 1283 C CA . ASN A 1 174 ? 2.881 -28.531 1.786 1 87.25 174 ASN A CA 1
ATOM 1284 C C . ASN A 1 174 ? 3.994 -27.75 1.095 1 87.25 174 ASN A C 1
ATOM 1286 O O . ASN A 1 174 ? 5 -28.328 0.684 1 87.25 174 ASN A O 1
ATOM 1290 N N . GLU A 1 175 ? 3.781 -26.453 0.976 1 89.75 175 GLU A N 1
ATOM 1291 C CA . GLU A 1 175 ? 4.812 -25.625 0.352 1 89.75 175 GLU A CA 1
ATOM 1292 C C . GLU A 1 175 ? 6.035 -25.5 1.253 1 89.75 175 GLU A C 1
ATOM 1294 O O . GLU A 1 175 ? 5.91 -25.469 2.479 1 89.75 175 GLU A O 1
ATOM 1299 N N . PRO A 1 176 ? 7.188 -25.375 0.647 1 92.38 176 PRO A N 1
ATOM 1300 C CA . PRO A 1 176 ? 8.383 -25.156 1.465 1 92.38 176 PRO A CA 1
ATOM 1301 C C . PRO A 1 176 ? 8.469 -23.75 2.039 1 92.38 176 PRO A C 1
ATOM 1303 O O . PRO A 1 176 ? 7.676 -22.875 1.663 1 92.38 176 PRO A O 1
ATOM 1306 N N . LEU A 1 177 ? 9.375 -23.656 3.002 1 93 177 LEU A N 1
ATOM 1307 C CA . LEU A 1 177 ? 9.742 -22.328 3.479 1 93 177 LEU A CA 1
ATOM 1308 C C . LEU A 1 177 ? 10.672 -21.641 2.49 1 93 177 LEU A C 1
ATOM 1310 O O . LEU A 1 177 ? 11.594 -22.266 1.955 1 93 177 LEU A O 1
ATOM 1314 N N . TYR A 1 178 ? 10.422 -20.453 2.246 1 94.25 178 TYR A N 1
ATOM 1315 C CA . TYR A 1 178 ? 11.328 -19.641 1.432 1 94.25 178 TYR A CA 1
ATOM 1316 C C . TYR A 1 178 ? 12.164 -18.719 2.301 1 94.25 178 TYR A C 1
ATOM 1318 O O . TYR A 1 178 ? 11.633 -18.031 3.176 1 94.25 178 TYR A O 1
ATOM 1326 N N . VAL A 1 179 ? 13.383 -18.766 2.096 1 94.69 179 VAL A N 1
ATOM 1327 C CA . VAL A 1 179 ? 14.289 -17.844 2.775 1 94.69 179 VAL A CA 1
ATOM 1328 C C . VAL A 1 179 ? 15.039 -17 1.745 1 94.69 179 VAL A C 1
ATOM 1330 O O . VAL A 1 179 ? 15.906 -17.5 1.033 1 94.69 179 VAL A O 1
ATOM 1333 N N . ILE A 1 180 ? 14.773 -15.797 1.692 1 95 180 ILE A N 1
ATOM 1334 C CA . ILE A 1 180 ? 15.367 -14.898 0.704 1 95 180 ILE A CA 1
ATOM 1335 C C . ILE A 1 180 ? 16.391 -13.992 1.38 1 95 180 ILE A C 1
ATOM 1337 O O . ILE A 1 180 ? 16.047 -13.141 2.195 1 95 180 ILE A O 1
ATOM 1341 N N . ASP A 1 181 ? 17.578 -14.188 1.062 1 92.12 181 ASP A N 1
ATOM 1342 C CA . ASP A 1 181 ? 18.688 -13.422 1.646 1 92.12 181 ASP A CA 1
ATOM 1343 C C . ASP A 1 181 ? 18.625 -13.445 3.172 1 92.12 181 ASP A C 1
ATOM 1345 O O . ASP A 1 181 ? 18.75 -12.406 3.818 1 92.12 181 ASP A O 1
ATOM 1349 N N . GLY A 1 182 ? 18.266 -14.555 3.65 1 89.44 182 GLY A N 1
ATOM 1350 C CA . GLY A 1 182 ? 18.281 -14.766 5.09 1 89.44 182 GLY A CA 1
ATOM 1351 C C . GLY A 1 182 ? 16.938 -14.508 5.746 1 89.44 182 GLY A C 1
ATOM 1352 O O . GLY A 1 182 ? 16.766 -14.781 6.938 1 89.44 182 GLY A O 1
ATOM 1353 N N . VAL A 1 183 ? 15.984 -14.047 5.023 1 89.12 183 VAL A N 1
ATOM 1354 C CA . VAL A 1 183 ? 14.68 -13.734 5.602 1 89.12 183 VAL A CA 1
ATOM 1355 C C . VAL A 1 183 ? 13.688 -14.844 5.27 1 89.12 183 VAL A C 1
ATOM 1357 O O . VAL A 1 183 ? 13.297 -15.016 4.109 1 89.12 183 VAL A O 1
ATOM 1360 N N . PRO A 1 184 ? 13.164 -15.5 6.195 1 89.06 184 PRO A N 1
ATOM 1361 C CA . PRO A 1 184 ? 12.164 -16.547 5.945 1 89.06 184 PRO A CA 1
ATOM 1362 C C . PRO A 1 184 ? 10.781 -15.977 5.629 1 89.06 184 PRO A C 1
ATOM 1364 O O . PRO A 1 184 ? 10.359 -14.992 6.242 1 89.06 184 PRO A O 1
ATOM 1367 N N . GLN A 1 185 ? 10.164 -16.578 4.699 1 84.88 185 GLN A N 1
ATOM 1368 C CA . GLN A 1 185 ? 8.789 -16.203 4.379 1 84.88 185 GLN A CA 1
ATOM 1369 C C . GLN A 1 185 ? 8.047 -17.359 3.699 1 84.88 185 GLN A C 1
ATOM 1371 O O . GLN A 1 185 ? 8.672 -18.281 3.182 1 84.88 185 GLN A O 1
ATOM 1376 N N . THR A 1 186 ? 6.73 -17.203 3.721 1 77.44 186 THR A N 1
ATOM 1377 C CA . THR A 1 186 ? 5.906 -18.266 3.164 1 77.44 186 THR A CA 1
ATOM 1378 C C . THR A 1 186 ? 5.129 -17.781 1.949 1 77.44 186 THR A C 1
ATOM 1380 O O . THR A 1 186 ? 4.301 -18.5 1.395 1 77.44 186 THR A O 1
ATOM 1383 N N . ASP A 1 187 ? 5.41 -16.594 1.466 1 80.44 187 ASP A N 1
ATOM 1384 C CA . ASP A 1 187 ? 4.582 -15.961 0.44 1 80.44 187 ASP A CA 1
ATOM 1385 C C . ASP A 1 187 ? 5.051 -16.359 -0.959 1 80.44 187 ASP A C 1
ATOM 1387 O O . ASP A 1 187 ? 4.5 -15.891 -1.958 1 80.44 187 ASP A O 1
ATOM 1391 N N . GLY A 1 188 ? 5.992 -17.094 -1.079 1 87 188 GLY A N 1
ATOM 1392 C CA . GLY A 1 188 ? 6.473 -17.5 -2.389 1 87 188 GLY A CA 1
ATOM 1393 C C . GLY A 1 188 ? 7.562 -16.594 -2.932 1 87 188 GLY A C 1
ATOM 1394 O O . GLY A 1 188 ? 8.195 -15.859 -2.178 1 87 188 GLY A O 1
ATOM 1395 N N . LEU A 1 189 ? 7.777 -16.688 -4.289 1 92.12 189 LEU A N 1
ATOM 1396 C CA . LEU A 1 189 ? 8.93 -16.031 -4.898 1 92.12 189 LEU A CA 1
ATOM 1397 C C . LEU A 1 189 ? 8.484 -15.062 -5.992 1 92.12 189 LEU A C 1
ATOM 1399 O O . LEU A 1 189 ? 9.312 -14.516 -6.723 1 92.12 189 LEU A O 1
ATOM 1403 N N . SER A 1 190 ? 7.234 -14.828 -6.109 1 90.94 190 SER A N 1
ATOM 1404 C CA . SER A 1 190 ? 6.691 -14.102 -7.254 1 90.94 190 SER A CA 1
ATOM 1405 C C . SER A 1 190 ? 7.199 -12.664 -7.281 1 90.94 190 SER A C 1
ATOM 1407 O O . SER A 1 190 ? 7.262 -12.039 -8.344 1 90.94 190 SER A O 1
ATOM 1409 N N . PHE A 1 191 ? 7.605 -12.086 -6.203 1 91.69 191 PHE A N 1
ATOM 1410 C CA . PHE A 1 191 ? 7.977 -10.68 -6.145 1 91.69 191 PHE A CA 1
ATOM 1411 C C . PHE A 1 191 ? 9.406 -10.477 -6.625 1 91.69 191 PHE A C 1
ATOM 1413 O O . PHE A 1 191 ? 9.828 -9.344 -6.879 1 91.69 191 PHE A O 1
ATOM 1420 N N . LEU A 1 192 ? 10.148 -11.516 -6.895 1 94.5 192 LEU A N 1
ATOM 1421 C CA . LEU A 1 192 ? 11.547 -11.414 -7.293 1 94.5 192 LEU A CA 1
ATOM 1422 C C . LEU A 1 192 ? 11.68 -11.352 -8.812 1 94.5 192 LEU A C 1
ATOM 1424 O O . LEU A 1 192 ? 10.836 -11.891 -9.531 1 94.5 192 LEU A O 1
ATOM 1428 N N . ASP A 1 193 ? 12.727 -10.695 -9.18 1 95.38 193 ASP A N 1
ATOM 1429 C CA . ASP A 1 193 ? 13.125 -10.766 -10.586 1 95.38 193 ASP A CA 1
ATOM 1430 C C . ASP A 1 193 ? 13.992 -11.992 -10.844 1 95.38 193 ASP A C 1
ATOM 1432 O O . ASP A 1 193 ? 15 -12.203 -10.172 1 95.38 193 ASP A O 1
ATOM 1436 N N . PRO A 1 194 ? 13.641 -12.758 -11.789 1 93.12 194 PRO A N 1
ATOM 1437 C CA . PRO A 1 194 ? 14.383 -14 -12.039 1 93.12 194 PRO A CA 1
ATOM 1438 C C . PRO A 1 194 ? 15.852 -13.75 -12.383 1 93.12 194 PRO A C 1
ATOM 1440 O O . PRO A 1 194 ? 16.688 -14.633 -12.172 1 93.12 194 PRO A O 1
ATOM 1443 N N . THR A 1 195 ? 16.203 -12.625 -12.891 1 93.44 195 THR A N 1
ATOM 1444 C CA . THR A 1 195 ? 17.578 -12.336 -13.305 1 93.44 195 THR A CA 1
ATOM 1445 C C . THR A 1 195 ? 18.406 -11.836 -12.125 1 93.44 195 THR A C 1
ATOM 1447 O O . THR A 1 195 ? 19.625 -11.68 -12.234 1 93.44 195 THR A O 1
ATOM 1450 N N . ASP A 1 196 ? 17.781 -11.695 -11.016 1 94.06 196 ASP A N 1
ATOM 1451 C CA . ASP A 1 196 ? 18.484 -11.188 -9.844 1 94.06 196 ASP A CA 1
ATOM 1452 C C . ASP A 1 196 ? 18.875 -12.328 -8.906 1 94.06 196 ASP A C 1
ATOM 1454 O O . ASP A 1 196 ? 19.266 -12.094 -7.758 1 94.06 196 ASP A O 1
ATOM 1458 N N . ILE A 1 197 ? 18.844 -13.461 -9.297 1 95.06 197 ILE A N 1
ATOM 1459 C CA . ILE A 1 197 ? 19.156 -14.609 -8.445 1 95.06 197 ILE A CA 1
ATOM 1460 C C . ILE A 1 197 ? 20.594 -15.055 -8.695 1 95.06 197 ILE A C 1
ATOM 1462 O O . ILE A 1 197 ? 21 -15.219 -9.844 1 95.06 197 ILE A O 1
ATOM 1466 N N . GLU A 1 198 ? 21.328 -15.18 -7.641 1 93.56 198 GLU A N 1
ATOM 1467 C CA . GLU A 1 198 ? 22.656 -15.758 -7.703 1 93.56 198 GLU A CA 1
ATOM 1468 C C . GLU A 1 198 ? 22.609 -17.281 -7.637 1 93.56 198 GLU A C 1
ATOM 1470 O O . GLU A 1 198 ? 23.219 -17.969 -8.453 1 93.56 198 GLU A O 1
ATOM 1475 N N . SER A 1 199 ? 21.906 -17.734 -6.668 1 93.44 199 SER A N 1
ATOM 1476 C CA . SER A 1 199 ? 21.766 -19.172 -6.508 1 93.44 199 SER A CA 1
ATOM 1477 C C . SER A 1 199 ? 20.516 -19.516 -5.699 1 93.44 199 SER A C 1
ATOM 1479 O O . SER A 1 199 ? 19.984 -18.672 -4.973 1 93.44 199 SER A O 1
ATOM 1481 N N . ILE A 1 200 ? 20.016 -20.641 -5.887 1 94.81 200 ILE A N 1
ATOM 1482 C CA . ILE A 1 200 ? 18.953 -21.234 -5.066 1 94.81 200 ILE A CA 1
ATOM 1483 C C . ILE A 1 200 ? 19.438 -22.562 -4.484 1 94.81 200 ILE A C 1
ATOM 1485 O O . ILE A 1 200 ? 19.938 -23.438 -5.215 1 94.81 200 ILE A O 1
ATOM 1489 N N . ASP A 1 201 ? 19.391 -22.703 -3.215 1 94.38 201 ASP A N 1
ATOM 1490 C CA . ASP A 1 201 ? 19.719 -23.938 -2.514 1 94.38 201 ASP A CA 1
ATOM 1491 C C . ASP A 1 201 ? 18.484 -24.578 -1.888 1 94.38 201 ASP A C 1
ATOM 1493 O O . ASP A 1 201 ? 17.797 -23.938 -1.091 1 94.38 201 ASP A O 1
ATOM 1497 N N . VAL A 1 202 ? 18.234 -25.781 -2.205 1 94.81 202 VAL A N 1
ATOM 1498 C CA . VAL A 1 202 ? 17.078 -26.484 -1.67 1 94.81 202 VAL A CA 1
ATOM 1499 C C . VAL A 1 202 ? 17.547 -27.469 -0.585 1 94.81 202 VAL A C 1
ATOM 1501 O O . VAL A 1 202 ? 18.297 -28.406 -0.86 1 94.81 202 VAL A O 1
ATOM 1504 N N . LEU A 1 203 ? 17.109 -27.188 0.589 1 93.75 203 LEU A N 1
ATOM 1505 C CA . LEU A 1 203 ? 17.391 -28.062 1.721 1 93.75 203 LEU A CA 1
ATOM 1506 C C . LEU A 1 203 ? 16.312 -29.125 1.857 1 93.75 203 LEU A C 1
ATOM 1508 O O . LEU A 1 203 ? 15.125 -28.812 1.979 1 93.75 203 LEU A O 1
ATOM 1512 N N . LYS A 1 204 ? 16.75 -30.375 2.051 1 92.44 204 LYS A N 1
ATOM 1513 C CA . LYS A 1 204 ? 15.773 -31.438 1.861 1 92.44 204 LYS A CA 1
ATOM 1514 C C . LYS A 1 204 ? 15.641 -32.281 3.117 1 92.44 204 LYS A C 1
ATOM 1516 O O . LYS A 1 204 ? 14.633 -32.969 3.307 1 92.44 204 LYS A O 1
ATOM 1521 N N . ASP A 1 205 ? 16.656 -32.375 3.918 1 89.56 205 ASP A N 1
ATOM 1522 C CA . ASP A 1 205 ? 16.578 -33.281 5.059 1 89.56 205 ASP A CA 1
ATOM 1523 C C . ASP A 1 205 ? 16.547 -32.5 6.375 1 89.56 205 ASP A C 1
ATOM 1525 O O . ASP A 1 205 ? 16.672 -31.281 6.387 1 89.56 205 ASP A O 1
ATOM 1529 N N . ALA A 1 206 ? 16.422 -33.219 7.441 1 83.75 206 ALA A N 1
ATOM 1530 C CA . ALA A 1 206 ? 16.203 -32.625 8.758 1 83.75 206 ALA A CA 1
ATOM 1531 C C . ALA A 1 206 ? 17.422 -31.844 9.219 1 83.75 206 ALA A C 1
ATOM 1533 O O . ALA A 1 206 ? 17.297 -30.812 9.875 1 83.75 206 ALA A O 1
ATOM 1534 N N . SER A 1 207 ? 18.469 -32.344 8.961 1 79.62 207 SER A N 1
ATOM 1535 C CA . SER A 1 207 ? 19.688 -31.656 9.406 1 79.62 207 SER A CA 1
ATOM 1536 C C . SER A 1 207 ? 19.781 -30.266 8.797 1 79.62 207 SER A C 1
ATOM 1538 O O . SER A 1 207 ? 20.297 -29.328 9.422 1 79.62 207 SER A O 1
ATOM 1540 N N . ALA A 1 208 ? 19.312 -30.172 7.688 1 77.38 208 ALA A N 1
ATOM 1541 C CA . ALA A 1 208 ? 19.406 -28.906 6.969 1 77.38 208 ALA A CA 1
ATOM 1542 C C . ALA A 1 208 ? 18.219 -28 7.309 1 77.38 208 ALA A C 1
ATOM 1544 O O . ALA A 1 208 ? 18.344 -26.781 7.332 1 77.38 208 ALA A O 1
ATOM 1545 N N . THR A 1 209 ? 17.031 -28.516 7.555 1 82.75 209 THR A N 1
ATOM 1546 C CA . THR A 1 209 ? 15.805 -27.719 7.621 1 82.75 209 THR A CA 1
ATOM 1547 C C . THR A 1 209 ? 15.43 -27.438 9.07 1 82.75 209 THR A C 1
ATOM 1549 O O . THR A 1 209 ? 14.68 -26.5 9.352 1 82.75 209 THR A O 1
ATOM 1552 N N . SER A 1 210 ? 15.961 -28.203 9.953 1 81.62 210 SER A N 1
ATOM 1553 C CA . SER A 1 210 ? 15.484 -28.125 11.336 1 81.62 210 SER A CA 1
ATOM 1554 C C . SER A 1 210 ? 15.812 -26.781 11.969 1 81.62 210 SER A C 1
ATOM 1556 O O . SER A 1 210 ? 15.133 -26.359 12.906 1 81.62 210 SER A O 1
ATOM 1558 N N . ILE A 1 211 ? 16.75 -26.219 11.477 1 87.69 211 ILE A N 1
ATOM 1559 C CA . ILE A 1 211 ? 17.156 -24.938 12.031 1 87.69 211 ILE A CA 1
ATOM 1560 C C . ILE A 1 211 ? 16.047 -23.906 11.797 1 87.69 211 ILE A C 1
ATOM 1562 O O . ILE A 1 211 ? 16 -22.875 12.469 1 87.69 211 ILE A O 1
ATOM 1566 N N . TYR A 1 212 ? 15.203 -24.266 10.922 1 88.19 212 TYR A N 1
ATOM 1567 C CA . TYR A 1 212 ? 14.086 -23.359 10.648 1 88.19 212 TYR A CA 1
ATOM 1568 C C . TYR A 1 212 ? 12.82 -23.844 11.352 1 88.19 212 TYR A C 1
ATOM 1570 O O . TYR A 1 212 ? 11.773 -23.203 11.25 1 88.19 212 TYR A O 1
ATOM 1578 N N . GLY A 1 213 ? 12.945 -24.922 11.93 1 85.62 213 GLY A N 1
ATOM 1579 C CA . GLY A 1 213 ? 11.875 -25.406 12.781 1 85.62 213 GLY A CA 1
ATOM 1580 C C . GLY A 1 213 ? 10.633 -25.812 12.008 1 85.62 213 GLY A C 1
ATOM 1581 O O . GLY A 1 213 ? 10.719 -26.562 11.031 1 85.62 213 GLY A O 1
ATOM 1582 N N . ALA A 1 214 ? 9.453 -25.312 12.586 1 82.19 214 ALA A N 1
ATOM 1583 C CA . ALA A 1 214 ? 8.125 -25.719 12.125 1 82.19 214 ALA A CA 1
ATOM 1584 C C . ALA A 1 214 ? 7.895 -25.281 10.68 1 82.19 214 ALA A C 1
ATOM 1586 O O . ALA A 1 214 ? 7.148 -25.938 9.945 1 82.19 214 ALA A O 1
ATOM 1587 N N . ARG A 1 215 ? 8.461 -24.375 10.258 1 82.62 215 ARG A N 1
ATOM 1588 C CA . ARG A 1 215 ? 8.203 -23.875 8.914 1 82.62 215 ARG A CA 1
ATOM 1589 C C . ARG A 1 215 ? 9.031 -24.625 7.875 1 82.62 215 ARG A C 1
ATOM 1591 O O . ARG A 1 215 ? 8.766 -24.547 6.676 1 82.62 215 ARG A O 1
ATOM 1598 N N . GLY A 1 216 ? 9.953 -25.406 8.312 1 84.75 216 GLY A N 1
ATOM 1599 C CA . GLY A 1 216 ? 10.852 -26.094 7.398 1 84.75 216 GLY A CA 1
ATOM 1600 C C . GLY A 1 216 ? 10.5 -27.562 7.203 1 84.75 216 GLY A C 1
ATOM 1601 O O . GLY A 1 216 ? 11.242 -28.312 6.566 1 84.75 216 GLY A O 1
ATOM 1602 N N . SER A 1 217 ? 9.422 -27.953 7.684 1 83.94 217 SER A N 1
ATOM 1603 C CA . SER A 1 217 ? 9.07 -29.375 7.637 1 83.94 217 SER A CA 1
ATOM 1604 C C . SER A 1 217 ? 8.898 -29.859 6.203 1 83.94 217 SER A C 1
ATOM 1606 O O . SER A 1 217 ? 9.156 -31.016 5.898 1 83.94 217 SER A O 1
ATOM 1608 N N . ASN A 1 218 ? 8.516 -28.984 5.355 1 88.25 218 ASN A N 1
ATOM 1609 C CA . ASN A 1 218 ? 8.266 -29.328 3.959 1 88.25 218 ASN A CA 1
ATOM 1610 C C . ASN A 1 218 ? 9.461 -28.984 3.076 1 88.25 218 ASN A C 1
ATOM 1612 O O . ASN A 1 218 ? 9.344 -28.953 1.85 1 88.25 218 ASN A O 1
ATOM 1616 N N . GLY A 1 219 ? 10.562 -28.719 3.689 1 91.38 219 GLY A N 1
ATOM 1617 C CA . GLY A 1 219 ? 11.734 -28.297 2.945 1 91.38 219 GLY A CA 1
ATOM 1618 C C . GLY A 1 219 ? 11.938 -26.797 2.961 1 91.38 219 GLY A C 1
ATOM 1619 O O . GLY A 1 219 ? 11.039 -26.047 3.34 1 91.38 219 GLY A O 1
ATOM 1620 N N . VAL A 1 220 ? 13.141 -26.406 2.621 1 93.75 220 VAL A N 1
ATOM 1621 C CA . VAL A 1 220 ? 13.461 -24.984 2.604 1 93.75 220 VAL A CA 1
ATOM 1622 C C . VAL A 1 220 ? 14.133 -24.625 1.28 1 93.75 220 VAL A C 1
ATOM 1624 O O . VAL A 1 220 ? 15.023 -25.344 0.814 1 93.75 220 VAL A O 1
ATOM 1627 N N . ILE A 1 221 ? 13.68 -23.609 0.7 1 95.31 221 ILE A N 1
ATOM 1628 C CA . ILE A 1 221 ? 14.305 -23.031 -0.488 1 95.31 221 ILE A CA 1
ATOM 1629 C C . ILE A 1 221 ? 15 -21.719 -0.129 1 95.31 221 ILE A C 1
ATOM 1631 O O . ILE A 1 221 ? 14.336 -20.734 0.185 1 95.31 221 ILE A O 1
ATOM 1635 N N . LEU A 1 222 ? 16.266 -21.766 -0.21 1 95.31 222 LEU A N 1
ATOM 1636 C CA . LEU A 1 222 ? 17.062 -20.562 0.059 1 95.31 222 LEU A CA 1
ATOM 1637 C C . LEU A 1 222 ? 17.391 -19.828 -1.234 1 95.31 222 LEU A C 1
ATOM 1639 O O . LEU A 1 222 ? 17.984 -20.406 -2.152 1 95.31 222 LEU A O 1
ATOM 1643 N N . VAL A 1 223 ? 17.047 -18.641 -1.267 1 95.31 223 VAL A N 1
ATOM 1644 C CA . VAL A 1 223 ? 17.344 -17.812 -2.434 1 95.31 223 VAL A CA 1
ATOM 1645 C C . VAL A 1 223 ? 18.375 -16.75 -2.076 1 95.31 223 VAL A C 1
ATOM 1647 O O . VAL A 1 223 ? 18.188 -15.977 -1.135 1 95.31 223 VAL A O 1
ATOM 1650 N N . THR A 1 224 ? 19.406 -16.812 -2.754 1 93.88 224 THR A N 1
ATOM 1651 C CA . THR A 1 224 ? 20.422 -15.766 -2.674 1 93.88 224 THR A CA 1
ATOM 1652 C C . THR A 1 224 ? 20.375 -14.875 -3.914 1 93.88 224 THR A C 1
ATOM 1654 O O . THR A 1 224 ? 20.562 -15.359 -5.035 1 93.88 224 THR A O 1
ATOM 1657 N N . THR A 1 225 ? 20.156 -13.672 -3.717 1 93.69 225 THR A N 1
ATOM 1658 C CA . THR A 1 225 ? 20.141 -12.766 -4.855 1 93.69 225 THR A CA 1
ATOM 1659 C C . THR A 1 225 ? 21.562 -12.344 -5.234 1 93.69 225 THR A C 1
ATOM 1661 O O . THR A 1 225 ? 22.516 -12.672 -4.531 1 93.69 225 THR A O 1
ATOM 1664 N N . LYS A 1 226 ? 21.672 -11.711 -6.309 1 91.19 226 LYS A N 1
ATOM 1665 C CA . LYS A 1 226 ? 22.969 -11.344 -6.848 1 91.19 226 LYS A CA 1
ATOM 1666 C C . LYS A 1 226 ? 23.812 -10.594 -5.805 1 91.19 226 LYS A C 1
ATOM 1668 O O . LYS A 1 226 ? 23.312 -9.688 -5.137 1 91.19 226 LYS A O 1
ATOM 1673 N N . GLN A 1 227 ? 25.031 -11.062 -5.715 1 86.25 227 GLN A N 1
ATOM 1674 C CA . GLN A 1 227 ? 25.938 -10.469 -4.742 1 86.25 227 GLN A CA 1
ATOM 1675 C C . GLN A 1 227 ? 26.672 -9.273 -5.336 1 86.25 227 GLN A C 1
ATOM 1677 O O . GLN A 1 227 ? 26.969 -9.242 -6.531 1 86.25 227 GLN A O 1
ATOM 1682 N N . LEU A 1 228 ? 27.016 -8.367 -4.414 1 86.25 228 LEU A N 1
ATOM 1683 C CA . LEU A 1 228 ? 27.672 -7.137 -4.848 1 86.25 228 LEU A CA 1
ATOM 1684 C C . LEU A 1 228 ? 29.156 -7.344 -5.031 1 86.25 228 LEU A C 1
ATOM 1686 O O . LEU A 1 228 ? 29.812 -7.969 -4.191 1 86.25 228 LEU A O 1
ATOM 1690 N N . LYS A 1 229 ? 29.594 -6.941 -6.121 1 78.5 229 LYS A N 1
ATOM 1691 C CA . LYS A 1 229 ? 31.016 -7.023 -6.43 1 78.5 229 LYS A CA 1
ATOM 1692 C C . LYS A 1 229 ? 31.672 -5.645 -6.379 1 78.5 229 LYS A C 1
ATOM 1694 O O . LYS A 1 229 ? 31.031 -4.637 -6.684 1 78.5 229 LYS A O 1
ATOM 1699 N N . SER A 1 230 ? 32.906 -5.629 -5.875 1 75.75 230 SER A N 1
ATOM 1700 C CA . SER A 1 230 ? 33.625 -4.371 -5.855 1 75.75 230 SER A CA 1
ATOM 1701 C C . SER A 1 230 ? 34.219 -4.055 -7.23 1 75.75 230 SER A C 1
ATOM 1703 O O . SER A 1 230 ? 34.531 -4.961 -7.996 1 75.75 230 SER A O 1
ATOM 1705 N N . GLY A 1 231 ? 34.188 -2.865 -7.566 1 71.88 231 GLY A N 1
ATOM 1706 C CA . GLY A 1 231 ? 34.812 -2.475 -8.82 1 71.88 231 GLY A CA 1
ATOM 1707 C C . GLY A 1 231 ? 34.25 -1.204 -9.406 1 71.88 231 GLY A C 1
ATOM 1708 O O . GLY A 1 231 ? 33.594 -0.431 -8.703 1 71.88 231 GLY A O 1
ATOM 1709 N N . LYS A 1 232 ? 34.594 -1.078 -10.656 1 72.94 232 LYS A N 1
ATOM 1710 C CA . LYS A 1 232 ? 34.125 0.085 -11.398 1 72.94 232 LYS A CA 1
ATOM 1711 C C . LYS A 1 232 ? 32.625 0.017 -11.617 1 72.94 232 LYS A C 1
ATOM 1713 O O . LYS A 1 232 ? 32.031 -1.068 -11.617 1 72.94 232 LYS A O 1
ATOM 1718 N N . LEU A 1 233 ? 32.094 1.086 -11.766 1 80.5 233 LEU A N 1
ATOM 1719 C CA . LEU A 1 233 ? 30.672 1.182 -12.031 1 80.5 233 LEU A CA 1
ATOM 1720 C C . LEU A 1 233 ? 30.297 0.444 -13.32 1 80.5 233 LEU A C 1
ATOM 1722 O O . LEU A 1 233 ? 30.984 0.596 -14.336 1 80.5 233 LEU A O 1
ATOM 1726 N N . THR A 1 234 ? 29.375 -0.339 -13.219 1 86.38 234 THR A N 1
ATOM 1727 C CA . THR A 1 234 ? 28.875 -1.083 -14.359 1 86.38 234 THR A CA 1
ATOM 1728 C C . THR A 1 234 ? 27.391 -0.759 -14.602 1 86.38 234 THR A C 1
ATOM 1730 O O . THR A 1 234 ? 26.594 -0.803 -13.672 1 86.38 234 THR A O 1
ATOM 1733 N N . ILE A 1 235 ? 27.125 -0.367 -15.812 1 89.38 235 ILE A N 1
ATOM 1734 C CA . ILE A 1 235 ? 25.75 -0.155 -16.234 1 89.38 235 ILE A CA 1
ATOM 1735 C C . ILE A 1 235 ? 25.297 -1.307 -17.141 1 89.38 235 ILE A C 1
ATOM 1737 O O . ILE A 1 235 ? 26 -1.659 -18.094 1 89.38 235 ILE A O 1
ATOM 1741 N N . GLY A 1 236 ? 24.203 -1.866 -16.734 1 93.56 236 GLY A N 1
ATOM 1742 C CA . GLY A 1 236 ? 23.703 -2.996 -17.5 1 93.56 236 GLY A CA 1
ATOM 1743 C C . GLY A 1 236 ? 22.328 -2.746 -18.094 1 93.56 236 GLY A C 1
ATOM 1744 O O . GLY A 1 236 ? 21.5 -2.064 -17.484 1 93.56 236 GLY A O 1
ATOM 1745 N N . TYR A 1 237 ? 22.109 -3.266 -19.25 1 94.94 237 TYR A N 1
ATOM 1746 C CA . TYR A 1 237 ? 20.797 -3.305 -19.891 1 94.94 237 TYR A CA 1
ATOM 1747 C C . TYR A 1 237 ? 20.5 -4.699 -20.438 1 94.94 237 TYR A C 1
ATOM 1749 O O . TYR A 1 237 ? 21.219 -5.199 -21.312 1 94.94 237 TYR A O 1
ATOM 1757 N N . ASP A 1 238 ? 19.453 -5.25 -19.891 1 96.44 238 ASP A N 1
ATOM 1758 C CA . ASP A 1 238 ? 18.984 -6.551 -20.344 1 96.44 238 ASP A CA 1
ATOM 1759 C C . ASP A 1 238 ? 17.594 -6.445 -20.953 1 96.44 238 ASP A C 1
ATOM 1761 O O . ASP A 1 238 ? 16.703 -5.812 -20.391 1 96.44 238 ASP A O 1
ATOM 1765 N N . MET A 1 239 ? 17.438 -7.043 -22.078 1 96.06 239 MET A N 1
ATOM 1766 C CA . MET A 1 239 ? 16.109 -6.988 -22.688 1 96.06 239 MET A CA 1
ATOM 1767 C C . MET A 1 239 ? 15.844 -8.25 -23.5 1 96.06 239 MET A C 1
ATOM 1769 O O . MET A 1 239 ? 16.781 -8.938 -23.922 1 96.06 239 MET A O 1
ATOM 1773 N N . TYR A 1 240 ? 14.602 -8.57 -23.594 1 97 240 TYR A N 1
ATOM 1774 C CA . TYR A 1 240 ? 14.18 -9.508 -24.625 1 97 240 TYR A CA 1
ATOM 1775 C C . TYR A 1 240 ? 12.805 -9.141 -25.172 1 97 240 TYR A C 1
ATOM 1777 O O . TYR A 1 240 ? 12.039 -8.438 -24.516 1 97 240 TYR A O 1
ATOM 1785 N N . TYR A 1 241 ? 12.539 -9.477 -26.344 1 97.25 241 TYR A N 1
ATOM 1786 C CA . TYR A 1 241 ? 11.258 -9.383 -27.031 1 97.25 241 TYR A CA 1
ATOM 1787 C C . TYR A 1 241 ? 10.914 -10.695 -27.734 1 97.25 241 TYR A C 1
ATOM 1789 O O . TYR A 1 241 ? 11.789 -11.359 -28.297 1 97.25 241 TYR A O 1
ATOM 1797 N N . GLY A 1 242 ? 9.664 -11.055 -27.562 1 96.81 242 GLY A N 1
ATOM 1798 C CA . GLY A 1 242 ? 9.312 -12.305 -28.203 1 96.81 242 GLY A CA 1
ATOM 1799 C C . GLY A 1 242 ? 7.82 -12.477 -28.406 1 96.81 242 GLY A C 1
ATOM 1800 O O . GLY A 1 242 ? 7.055 -11.523 -28.234 1 96.81 242 GLY A O 1
ATOM 1801 N N . ALA A 1 243 ? 7.527 -13.633 -28.891 1 96.31 243 ALA A N 1
ATOM 1802 C CA . ALA A 1 243 ? 6.148 -14.023 -29.172 1 96.31 243 ALA A CA 1
ATOM 1803 C C . ALA A 1 243 ? 5.84 -15.406 -28.594 1 96.31 243 ALA A C 1
ATOM 1805 O O . ALA A 1 243 ? 6.75 -16.203 -28.375 1 96.31 243 ALA A O 1
ATOM 1806 N N . LYS A 1 244 ? 4.547 -15.609 -28.328 1 94.69 244 LYS A N 1
ATOM 1807 C CA . LYS A 1 244 ? 4.125 -16.906 -27.797 1 94.69 244 LYS A CA 1
ATOM 1808 C C . LYS A 1 244 ? 2.803 -17.344 -28.422 1 94.69 244 LYS A C 1
ATOM 1810 O O . LYS A 1 244 ? 2.041 -16.516 -28.938 1 94.69 244 LYS A O 1
ATOM 1815 N N . LYS A 1 245 ? 2.562 -18.594 -28.344 1 94.25 245 LYS A N 1
ATOM 1816 C CA . LYS A 1 245 ? 1.35 -19.172 -28.906 1 94.25 245 LYS A CA 1
ATOM 1817 C C . LYS A 1 245 ? 1.014 -20.5 -28.219 1 94.25 245 LYS A C 1
ATOM 1819 O O . LYS A 1 245 ? 1.872 -21.109 -27.578 1 94.25 245 LYS A O 1
ATOM 1824 N N . ALA A 1 246 ? -0.284 -20.891 -28.328 1 93.38 246 ALA A N 1
ATOM 1825 C CA . ALA A 1 246 ? -0.693 -22.188 -27.781 1 93.38 246 ALA A CA 1
ATOM 1826 C C . ALA A 1 246 ? -0.032 -23.344 -28.531 1 93.38 246 ALA A C 1
ATOM 1828 O O . ALA A 1 246 ? 0.145 -23.266 -29.75 1 93.38 246 ALA A O 1
ATOM 1829 N N . ASN A 1 247 ? 0.184 -24.406 -27.844 1 88.69 247 ASN A N 1
ATOM 1830 C CA . ASN A 1 247 ? 0.893 -25.531 -28.422 1 88.69 247 ASN A CA 1
ATOM 1831 C C . ASN A 1 247 ? -0.057 -26.469 -29.156 1 88.69 247 ASN A C 1
ATOM 1833 O O . ASN A 1 247 ? 0.355 -27.188 -30.078 1 88.69 247 ASN A O 1
ATOM 1837 N N . LYS A 1 248 ? -1.151 -26.562 -28.547 1 90.44 248 LYS A N 1
ATOM 1838 C CA . LYS A 1 248 ? -2.088 -27.547 -29.078 1 90.44 248 LYS A CA 1
ATOM 1839 C C . LYS A 1 248 ? -3.531 -27.125 -28.828 1 90.44 248 LYS A C 1
ATOM 1841 O O . LYS A 1 248 ? -3.811 -26.391 -27.875 1 90.44 248 LYS A O 1
ATOM 1846 N N . PHE A 1 249 ? -4.434 -27.578 -29.812 1 94.69 249 PHE A N 1
ATOM 1847 C CA . PHE A 1 249 ? -5.871 -27.406 -29.625 1 94.69 249 PHE A CA 1
ATOM 1848 C C . PHE A 1 249 ? -6.562 -28.75 -29.5 1 94.69 249 PHE A C 1
ATOM 1850 O O . PHE A 1 249 ? -6.066 -29.766 -29.984 1 94.69 249 PHE A O 1
ATOM 1857 N N . ILE A 1 250 ? -7.59 -28.766 -28.812 1 96.19 250 ILE A N 1
ATOM 1858 C CA . ILE A 1 250 ? -8.414 -29.953 -28.672 1 96.19 250 ILE A CA 1
ATOM 1859 C C . ILE A 1 250 ? -9.438 -30.016 -29.812 1 96.19 250 ILE A C 1
ATOM 1861 O O . ILE A 1 250 ? -10.266 -29.109 -29.953 1 96.19 250 ILE A O 1
ATOM 1865 N N . PRO A 1 251 ? -9.43 -31.016 -30.578 1 96 251 PRO A N 1
ATOM 1866 C CA . PRO A 1 251 ? -10.344 -31.062 -31.719 1 96 251 PRO A CA 1
ATOM 1867 C C . PRO A 1 251 ? -11.812 -31.141 -31.312 1 96 251 PRO A C 1
ATOM 1869 O O . PRO A 1 251 ? -12.156 -31.875 -30.375 1 96 251 PRO A O 1
ATOM 1872 N N . VAL A 1 252 ? -12.633 -30.422 -31.969 1 96.69 252 VAL A N 1
ATOM 1873 C CA . VAL A 1 252 ? -14.078 -30.438 -31.781 1 96.69 252 VAL A CA 1
ATOM 1874 C C . VAL A 1 252 ? -14.766 -30.859 -33.094 1 96.69 252 VAL A C 1
ATOM 1876 O O . VAL A 1 252 ? -14.117 -30.953 -34.125 1 96.69 252 VAL A O 1
ATOM 1879 N N . LEU A 1 253 ? -16.094 -31.078 -33 1 96.19 253 LEU A N 1
ATOM 1880 C CA . LEU A 1 253 ? -16.828 -31.469 -34.188 1 96.19 253 LEU A CA 1
ATOM 1881 C C . LEU A 1 253 ? -16.844 -30.344 -35.219 1 96.19 253 LEU A C 1
ATOM 1883 O O . LEU A 1 253 ? -16.984 -29.172 -34.844 1 96.19 253 LEU A O 1
ATOM 1887 N N . ASN A 1 254 ? -16.656 -30.719 -36.469 1 94.56 254 ASN A N 1
ATOM 1888 C CA . ASN A 1 254 ? -16.828 -29.719 -37.531 1 94.56 254 ASN A CA 1
ATOM 1889 C C . ASN A 1 254 ? -18.312 -29.484 -37.844 1 94.56 254 ASN A C 1
ATOM 1891 O O . ASN A 1 254 ? -19.188 -30.094 -37.219 1 94.56 254 ASN A O 1
ATOM 1895 N N . SER A 1 255 ? -18.609 -28.625 -38.812 1 94.19 255 SER A N 1
ATOM 1896 C CA . SER A 1 255 ? -19.984 -28.219 -39.094 1 94.19 255 SER A CA 1
ATOM 1897 C C . SER A 1 255 ? -20.828 -29.391 -39.531 1 94.19 255 SER A C 1
ATOM 1899 O O . SER A 1 255 ? -22 -29.5 -39.156 1 94.19 255 SER A O 1
ATOM 1901 N N . TYR A 1 256 ? -20.266 -30.25 -40.375 1 95.12 256 TYR A N 1
ATOM 1902 C CA . TYR A 1 256 ? -21.016 -31.406 -40.875 1 95.12 256 TYR A CA 1
ATOM 1903 C C . TYR A 1 256 ? -21.391 -32.344 -39.75 1 95.12 256 TYR A C 1
ATOM 1905 O O . TYR A 1 256 ? -22.547 -32.719 -39.594 1 95.12 256 TYR A O 1
ATOM 1913 N N . ASP A 1 257 ? -20.422 -32.688 -38.938 1 94.88 257 ASP A N 1
ATOM 1914 C CA . ASP A 1 257 ? -20.672 -33.656 -37.875 1 94.88 257 ASP A CA 1
ATOM 1915 C C . ASP A 1 257 ? -21.578 -33.031 -36.812 1 94.88 257 ASP A C 1
ATOM 1917 O O . ASP A 1 257 ? -22.375 -33.719 -36.188 1 94.88 257 ASP A O 1
ATOM 1921 N N . PHE A 1 258 ? -21.453 -31.766 -36.594 1 95.25 258 PHE A N 1
ATOM 1922 C CA . PHE A 1 258 ? -22.297 -31.047 -35.656 1 95.25 258 PHE A CA 1
ATOM 1923 C C . PHE A 1 258 ? -23.766 -31.094 -36.094 1 95.25 258 PHE A C 1
ATOM 1925 O O . PHE A 1 258 ? -24.641 -31.375 -35.281 1 95.25 258 PHE A O 1
ATOM 1932 N N . THR A 1 259 ? -24.016 -30.828 -37.344 1 94.38 259 THR A N 1
ATOM 1933 C CA . THR A 1 259 ? -25.391 -30.812 -37.812 1 94.38 259 THR A CA 1
ATOM 1934 C C . THR A 1 259 ? -25.984 -32.219 -37.844 1 94.38 259 THR A C 1
ATOM 1936 O O . THR A 1 259 ? -27.172 -32.406 -37.562 1 94.38 259 THR A O 1
ATOM 1939 N N . ARG A 1 260 ? -25.156 -33.156 -38.125 1 94.38 260 ARG A N 1
ATOM 1940 C CA . ARG A 1 260 ? -25.609 -34.531 -38.031 1 94.38 260 ARG A CA 1
ATOM 1941 C C . ARG A 1 260 ? -26.047 -34.875 -36.625 1 94.38 260 ARG A C 1
ATOM 1943 O O . ARG A 1 260 ? -27.047 -35.562 -36.406 1 94.38 260 ARG A O 1
ATOM 1950 N N . LEU A 1 261 ? -25.219 -34.438 -35.688 1 93.94 261 LEU A N 1
ATOM 1951 C CA . LEU A 1 261 ? -25.562 -34.656 -34.281 1 93.94 261 LEU A CA 1
ATOM 1952 C C . LEU A 1 261 ? -26.891 -34 -33.938 1 93.94 261 LEU A C 1
ATOM 1954 O O . LEU A 1 261 ? -27.703 -34.562 -33.219 1 93.94 261 LEU A O 1
ATOM 1958 N N . LEU A 1 262 ? -27.172 -32.812 -34.469 1 93.12 262 LEU A N 1
ATOM 1959 C CA . LEU A 1 262 ? -28.422 -32.094 -34.219 1 93.12 262 LEU A CA 1
ATOM 1960 C C . LEU A 1 262 ? -29.625 -32.906 -34.719 1 93.12 262 LEU A C 1
ATOM 1962 O O . LEU A 1 262 ? -30.641 -33 -34.031 1 93.12 262 LEU A O 1
ATOM 1966 N N . TYR A 1 263 ? -29.484 -33.375 -35.875 1 93.31 263 TYR A N 1
ATOM 1967 C CA . TYR A 1 263 ? -30.578 -34.156 -36.469 1 93.31 263 TYR A CA 1
ATOM 1968 C C . TYR A 1 263 ? -30.797 -35.469 -35.688 1 93.31 263 TYR A C 1
ATOM 1970 O O . TYR A 1 263 ? -31.938 -35.938 -35.594 1 93.31 263 TYR A O 1
ATOM 1978 N N . GLU A 1 264 ? -29.719 -36.062 -35.25 1 92.5 264 GLU A N 1
ATOM 1979 C CA . GLU A 1 264 ? -29.891 -37.25 -34.438 1 92.5 264 GLU A CA 1
ATOM 1980 C C . GLU A 1 264 ? -30.672 -36.906 -33.156 1 92.5 264 GLU A C 1
ATOM 1982 O O . GLU A 1 264 ? -31.516 -37.719 -32.719 1 92.5 264 GLU A O 1
ATOM 1987 N N . LYS A 1 265 ? -30.375 -35.844 -32.5 1 90.75 265 LYS A N 1
ATOM 1988 C CA . LYS A 1 265 ? -31 -35.438 -31.25 1 90.75 265 LYS A CA 1
ATOM 1989 C C . LYS A 1 265 ? -32.469 -35.031 -31.469 1 90.75 265 LYS A C 1
ATOM 1991 O O . LYS A 1 265 ? -33.344 -35.375 -30.672 1 90.75 265 LYS A O 1
ATOM 1996 N N . PHE A 1 266 ? -32.719 -34.344 -32.688 1 89.94 266 PHE A N 1
ATOM 1997 C CA . PHE A 1 266 ? -34 -33.656 -32.75 1 89.94 266 PHE A CA 1
ATOM 1998 C C . PHE A 1 266 ? -34.719 -33.938 -34.062 1 89.94 266 PHE A C 1
ATOM 2000 O O . PHE A 1 266 ? -35.812 -33.469 -34.281 1 89.94 266 PHE A O 1
ATOM 2007 N N . GLY A 1 267 ? -34.094 -34.719 -34.906 1 85.94 267 GLY A N 1
ATOM 2008 C CA . GLY A 1 267 ? -34.656 -34.969 -36.219 1 85.94 267 GLY A CA 1
ATOM 2009 C C . GLY A 1 267 ? -36 -35.656 -36.156 1 85.94 267 GLY A C 1
ATOM 2010 O O . GLY A 1 267 ? -36.812 -35.562 -37.062 1 85.94 267 GLY A O 1
ATOM 2011 N N . ALA A 1 268 ? -36.25 -36.344 -35.031 1 86.06 268 ALA A N 1
ATOM 2012 C CA . ALA A 1 268 ? -37.5 -37.062 -34.906 1 86.06 268 ALA A CA 1
ATOM 2013 C C . ALA A 1 268 ? -38.531 -36.25 -34.125 1 86.06 268 ALA A C 1
ATOM 2015 O O . ALA A 1 268 ? -39.688 -36.625 -34 1 86.06 268 ALA A O 1
ATOM 2016 N N . ASP A 1 269 ? -38.125 -35.156 -33.625 1 88.5 269 ASP A N 1
ATOM 2017 C CA . ASP A 1 269 ? -39 -34.25 -32.875 1 88.5 269 ASP A CA 1
ATOM 2018 C C . ASP A 1 269 ? -39.812 -33.375 -33.812 1 88.5 269 ASP A C 1
ATOM 2020 O O . ASP A 1 269 ? -39.25 -32.5 -34.5 1 88.5 269 ASP A O 1
ATOM 2024 N N . PRO A 1 270 ? -41.094 -33.562 -33.844 1 89.56 270 PRO A N 1
ATOM 2025 C CA . PRO A 1 270 ? -41.906 -32.812 -34.812 1 89.56 270 PRO A CA 1
ATOM 2026 C C . PRO A 1 270 ? -41.875 -31.297 -34.562 1 89.56 270 PRO A C 1
ATOM 2028 O O . PRO A 1 270 ? -42.156 -30.516 -35.469 1 89.56 270 PRO A O 1
ATOM 2031 N N . VAL A 1 271 ? -41.625 -30.922 -33.344 1 89.31 271 VAL A N 1
ATOM 2032 C CA . VAL A 1 271 ? -41.625 -29.5 -33 1 89.31 271 VAL A CA 1
ATOM 2033 C C . VAL A 1 271 ? -40.281 -28.891 -33.406 1 89.31 271 VAL A C 1
ATOM 2035 O O . VAL A 1 271 ? -40.219 -27.766 -33.906 1 89.31 271 VAL A O 1
ATOM 2038 N N . LYS A 1 272 ? -39.156 -29.594 -33.312 1 89.06 272 LYS A N 1
ATOM 2039 C CA . LYS A 1 272 ? -37.812 -29.047 -33.5 1 89.06 272 LYS A CA 1
ATOM 2040 C C . LYS A 1 272 ? -37.375 -29.25 -34.969 1 89.06 272 LYS A C 1
ATOM 2042 O O . LYS A 1 272 ? -36.5 -28.516 -35.438 1 89.06 272 LYS A O 1
ATOM 2047 N N . LEU A 1 273 ? -37.938 -30.219 -35.656 1 91.56 273 LEU A N 1
ATOM 2048 C CA . LEU A 1 273 ? -37.5 -30.562 -37 1 91.56 273 LEU A CA 1
ATOM 2049 C C . LEU A 1 273 ? -37.656 -29.391 -37.969 1 91.56 273 LEU A C 1
ATOM 2051 O O . LEU A 1 273 ? -36.75 -29.078 -38.719 1 91.56 273 LEU A O 1
ATOM 2055 N N . PRO A 1 274 ? -38.812 -28.719 -37.844 1 92 274 PRO A N 1
ATOM 2056 C CA . PRO A 1 274 ? -38.938 -27.562 -38.75 1 92 274 PRO A CA 1
ATOM 2057 C C . PRO A 1 274 ? -37.906 -26.5 -38.5 1 92 274 PRO A C 1
ATOM 2059 O O . PRO A 1 274 ? -37.406 -25.875 -39.438 1 92 274 PRO A O 1
ATOM 2062 N N . ASP A 1 275 ? -37.594 -26.297 -37.312 1 89.12 275 ASP A N 1
ATOM 2063 C CA . ASP A 1 275 ? -36.562 -25.312 -36.969 1 89.12 275 ASP A CA 1
ATOM 2064 C C . ASP A 1 275 ? -35.188 -25.734 -37.469 1 89.12 275 ASP A C 1
ATOM 2066 O O . ASP A 1 275 ? -34.438 -24.906 -37.969 1 89.12 275 ASP A O 1
ATOM 2070 N N . LEU A 1 276 ? -34.875 -26.969 -37.344 1 91.38 276 LEU A N 1
ATOM 2071 C CA . LEU A 1 276 ? -33.625 -27.516 -37.844 1 91.38 276 LEU A CA 1
ATOM 2072 C C . LEU A 1 276 ? -33.5 -27.359 -39.344 1 91.38 276 LEU A C 1
ATOM 2074 O O . LEU A 1 276 ? -32.438 -26.969 -39.844 1 91.38 276 LEU A O 1
ATOM 2078 N N . GLN A 1 277 ? -34.625 -27.656 -40 1 93.69 277 GLN A N 1
ATOM 2079 C CA . GLN A 1 277 ? -34.625 -27.578 -41.469 1 93.69 277 GLN A CA 1
ATOM 2080 C C . GLN A 1 277 ? -34.469 -26.125 -41.906 1 93.69 277 GLN A C 1
ATOM 2082 O O . GLN A 1 277 ? -33.812 -25.844 -42.906 1 93.69 277 GLN A O 1
ATOM 2087 N N . ARG A 1 278 ? -35.125 -25.312 -41.188 1 92.06 278 ARG A N 1
ATOM 2088 C CA . ARG A 1 278 ? -35.062 -23.891 -41.5 1 92.06 278 ARG A CA 1
ATOM 2089 C C . ARG A 1 278 ? -33.625 -23.359 -41.312 1 92.06 278 ARG A C 1
ATOM 2091 O O . ARG A 1 278 ? -33.125 -22.609 -42.156 1 92.06 278 ARG A O 1
ATOM 2098 N N . ASP A 1 279 ? -33 -23.719 -40.281 1 90.44 279 ASP A N 1
ATOM 2099 C CA . ASP A 1 279 ? -31.75 -23.109 -39.875 1 90.44 279 ASP A CA 1
ATOM 2100 C C . ASP A 1 279 ? -30.562 -23.828 -40.531 1 90.44 279 ASP A C 1
ATOM 2102 O O . ASP A 1 279 ? -29.578 -23.188 -40.875 1 90.44 279 ASP A O 1
ATOM 2106 N N . PHE A 1 280 ? -30.672 -25.203 -40.75 1 93.19 280 PHE A N 1
ATOM 2107 C CA . PHE A 1 280 ? -29.484 -25.953 -41.125 1 93.19 280 PHE A CA 1
ATOM 2108 C C . PHE A 1 280 ? -29.734 -26.75 -42.406 1 93.19 280 PHE A C 1
ATOM 2110 O O . PHE A 1 280 ? -28.812 -27.328 -42.969 1 93.19 280 PHE A O 1
ATOM 2117 N N . GLY A 1 281 ? -30.984 -26.797 -42.875 1 93.81 281 GLY A N 1
ATOM 2118 C CA . GLY A 1 281 ? -31.328 -27.531 -44.094 1 93.81 281 GLY A CA 1
ATOM 2119 C C . GLY A 1 281 ? -31.812 -28.938 -43.812 1 93.81 281 GLY A C 1
ATOM 2120 O O . GLY A 1 281 ? -31.859 -29.375 -42.656 1 93.81 281 GLY A O 1
ATOM 2121 N N . ASN A 1 282 ? -32.219 -29.625 -44.938 1 94.56 282 ASN A N 1
ATOM 2122 C CA . ASN A 1 282 ? -32.656 -31.016 -44.812 1 94.56 282 ASN A CA 1
ATOM 2123 C C . ASN A 1 282 ? -31.469 -31.953 -44.625 1 94.56 282 ASN A C 1
ATOM 2125 O O . ASN A 1 282 ? -30.344 -31.656 -45.062 1 94.56 282 ASN A O 1
ATOM 2129 N N . TYR A 1 283 ? -31.734 -33.031 -43.938 1 95.19 283 TYR A N 1
ATOM 2130 C CA . TYR A 1 283 ? -30.672 -34 -43.656 1 95.19 283 TYR A CA 1
ATOM 2131 C C . TYR A 1 283 ? -29.922 -34.375 -44.938 1 95.19 283 TYR A C 1
ATOM 2133 O O . TYR A 1 283 ? -28.688 -34.5 -44.938 1 95.19 283 TYR A O 1
ATOM 2141 N N . SER A 1 284 ? -30.625 -34.594 -46.094 1 93.94 284 SER A N 1
ATOM 2142 C CA . SER A 1 284 ? -30.047 -35 -47.344 1 93.94 284 SER A CA 1
ATOM 2143 C C . SER A 1 284 ? -29.094 -33.938 -47.906 1 93.94 284 SER A C 1
ATOM 2145 O O . SER A 1 284 ? -28.234 -34.25 -48.719 1 93.94 284 SER A O 1
ATOM 2147 N N . ASP A 1 285 ? -29.266 -32.781 -47.406 1 94.5 285 ASP A N 1
ATOM 2148 C CA . ASP A 1 285 ? -28.484 -31.672 -47.969 1 94.5 285 ASP A CA 1
ATOM 2149 C C . ASP A 1 285 ? -27.266 -31.359 -47.094 1 94.5 285 ASP A C 1
ATOM 2151 O O . ASP A 1 285 ? -26.438 -30.531 -47.438 1 94.5 285 ASP A O 1
ATOM 2155 N N . LEU A 1 286 ? -27.141 -32 -45.969 1 95.25 286 LEU A N 1
ATOM 2156 C CA . LEU A 1 286 ? -26.109 -31.641 -45 1 95.25 286 LEU A CA 1
ATOM 2157 C C . LEU A 1 286 ? -24.719 -31.781 -45.594 1 95.25 286 LEU A C 1
ATOM 2159 O O . LEU A 1 286 ? -23.859 -30.938 -45.375 1 95.25 286 LEU A O 1
ATOM 2163 N N . GLN A 1 287 ? -24.453 -32.875 -46.281 1 94.06 287 GLN A N 1
ATOM 2164 C CA . GLN A 1 287 ? -23.141 -33.094 -46.906 1 94.06 287 GLN A CA 1
ATOM 2165 C C . GLN A 1 287 ? -22.797 -32 -47.906 1 94.06 287 GLN A C 1
ATOM 2167 O O . GLN A 1 287 ? -21.656 -31.547 -47.938 1 94.06 287 GLN A O 1
ATOM 2172 N N . SER A 1 288 ? -23.75 -31.625 -48.688 1 94.25 288 SER A N 1
ATOM 2173 C CA . SER A 1 288 ? -23.531 -30.578 -49.688 1 94.25 288 SER A CA 1
ATOM 2174 C C . SER A 1 288 ? -23.344 -29.219 -49 1 94.25 288 SER A C 1
ATOM 2176 O O . SER A 1 288 ? -22.578 -28.391 -49.5 1 94.25 288 SER A O 1
ATOM 2178 N N . LEU A 1 289 ? -24.062 -29.016 -48 1 93.5 289 LEU A N 1
ATOM 2179 C CA . LEU A 1 289 ? -24.062 -27.703 -47.344 1 93.5 289 LEU A CA 1
ATOM 2180 C C . LEU A 1 289 ? -22.828 -27.516 -46.469 1 93.5 289 LEU A C 1
ATOM 2182 O O . LEU A 1 289 ? -22.266 -26.438 -46.406 1 93.5 289 LEU A O 1
ATOM 2186 N N . TYR A 1 290 ? -22.453 -28.594 -45.75 1 94.19 290 TYR A N 1
ATOM 2187 C CA . TYR A 1 290 ? -21.484 -28.422 -44.688 1 94.19 290 TYR A CA 1
ATOM 2188 C C . TYR A 1 290 ? -20.266 -29.297 -44.906 1 94.19 290 TYR A C 1
ATOM 2190 O O . TYR A 1 290 ? -19.266 -29.172 -44.188 1 94.19 290 TYR A O 1
ATOM 2198 N N . GLY A 1 291 ? -20.188 -30.203 -45.75 1 91.75 291 GLY A N 1
ATOM 2199 C CA . GLY A 1 291 ? -19.078 -31.094 -46 1 91.75 291 GLY A CA 1
ATOM 2200 C C . GLY A 1 291 ? -17.766 -30.359 -46.281 1 91.75 291 GLY A C 1
ATOM 2201 O O . GLY A 1 291 ? -16.703 -30.844 -45.906 1 91.75 291 GLY A O 1
ATOM 2202 N N . ASN A 1 292 ? -17.828 -29.219 -46.906 1 90.31 292 ASN A N 1
ATOM 2203 C CA . ASN A 1 292 ? -16.641 -28.438 -47.219 1 90.31 292 ASN A CA 1
ATOM 2204 C C . ASN A 1 292 ? -16.609 -27.125 -46.438 1 90.31 292 ASN A C 1
ATOM 2206 O O . ASN A 1 292 ? -15.906 -26.188 -46.812 1 90.31 292 ASN A O 1
ATOM 2210 N N . ARG A 1 293 ? -17.391 -27.047 -45.438 1 89.75 293 ARG A N 1
ATOM 2211 C CA . ARG A 1 293 ? -17.422 -25.906 -44.5 1 89.75 293 ARG A CA 1
ATOM 2212 C C . ARG A 1 293 ? -16.984 -26.312 -43.125 1 89.75 293 ARG A C 1
ATOM 2214 O O . ARG A 1 293 ? -17.812 -26.719 -42.281 1 89.75 293 ARG A O 1
ATOM 2221 N N . PRO A 1 294 ? -15.805 -26.125 -42.812 1 87.06 294 PRO A N 1
ATOM 2222 C CA . PRO A 1 294 ? -15.305 -26.625 -41.531 1 87.06 294 PRO A CA 1
ATOM 2223 C C . PRO A 1 294 ? -15.977 -25.938 -40.344 1 87.06 294 PRO A C 1
ATOM 2225 O O . PRO A 1 294 ? -16.141 -26.562 -39.312 1 87.06 294 PRO A O 1
ATOM 2228 N N . GLY A 1 295 ? -16.484 -24.703 -40.438 1 91.44 295 GLY A N 1
ATOM 2229 C CA . GLY A 1 295 ? -17.047 -23.953 -39.312 1 91.44 295 GLY A CA 1
ATOM 2230 C C . GLY A 1 295 ? -15.992 -23.25 -38.469 1 91.44 295 GLY A C 1
ATOM 2231 O O . GLY A 1 295 ? -14.797 -23.375 -38.75 1 91.44 295 GLY A O 1
ATOM 2232 N N . ILE A 1 296 ? -16.406 -22.547 -37.5 1 93.38 296 ILE A N 1
ATOM 2233 C CA . ILE A 1 296 ? -15.523 -21.766 -36.656 1 93.38 296 ILE A CA 1
ATOM 2234 C C . ILE A 1 296 ? -14.953 -22.641 -35.531 1 93.38 296 ILE A C 1
ATOM 2236 O O . ILE A 1 296 ? -15.711 -23.297 -34.812 1 93.38 296 ILE A O 1
ATOM 2240 N N . ASN A 1 297 ? -13.648 -22.703 -35.406 1 94.31 297 ASN A N 1
ATOM 2241 C CA . ASN A 1 297 ? -13 -23.219 -34.219 1 94.31 297 ASN A CA 1
ATOM 2242 C C . ASN A 1 297 ? -12.75 -22.109 -33.188 1 94.31 297 ASN A C 1
ATOM 2244 O O . ASN A 1 297 ? -11.766 -21.375 -33.281 1 94.31 297 ASN A O 1
ATOM 2248 N N . TRP A 1 298 ? -13.523 -22.125 -32.25 1 95.5 298 TRP A N 1
ATOM 2249 C CA . TRP A 1 298 ? -13.508 -21.016 -31.281 1 95.5 298 TRP A CA 1
ATOM 2250 C C . TRP A 1 298 ? -12.203 -21.016 -30.484 1 95.5 298 TRP A C 1
ATOM 2252 O O . TRP A 1 298 ? -11.812 -19.984 -29.922 1 95.5 298 TRP A O 1
ATOM 2262 N N . GLN A 1 299 ? -11.539 -22.141 -30.359 1 95.62 299 GLN A N 1
ATOM 2263 C CA . GLN A 1 299 ? -10.219 -22.156 -29.734 1 95.62 299 GLN A CA 1
ATOM 2264 C C . GLN A 1 299 ? -9.227 -21.297 -30.516 1 95.62 299 GLN A C 1
ATOM 2266 O O . GLN A 1 299 ? -8.414 -20.578 -29.922 1 95.62 299 GLN A O 1
ATOM 2271 N N . ASP A 1 300 ? -9.297 -21.469 -31.719 1 94.44 300 ASP A N 1
ATOM 2272 C CA . ASP A 1 300 ? -8.414 -20.688 -32.594 1 94.44 300 ASP A CA 1
ATOM 2273 C C . ASP A 1 300 ? -8.703 -19.188 -32.469 1 94.44 300 ASP A C 1
ATOM 2275 O O . ASP A 1 300 ? -7.789 -18.375 -32.531 1 94.44 300 ASP A O 1
ATOM 2279 N N . VAL A 1 301 ? -9.953 -18.891 -32.344 1 93.56 301 VAL A N 1
ATOM 2280 C CA . VAL A 1 301 ? -10.359 -17.484 -32.219 1 93.56 301 VAL A CA 1
ATOM 2281 C C . VAL A 1 301 ? -9.828 -16.922 -30.891 1 93.56 301 VAL A C 1
ATOM 2283 O O . VAL A 1 301 ? -9.383 -15.766 -30.844 1 93.56 301 VAL A O 1
ATOM 2286 N N . MET A 1 302 ? -9.875 -17.719 -29.938 1 94.06 302 MET A N 1
ATOM 2287 C CA . MET A 1 302 ? -9.555 -17.219 -28.609 1 94.06 302 MET A CA 1
ATOM 2288 C C . MET A 1 302 ? -8.062 -17.312 -28.328 1 94.06 302 MET A C 1
ATOM 2290 O O . MET A 1 302 ? -7.496 -16.469 -27.641 1 94.06 302 MET A O 1
ATOM 2294 N N . PHE A 1 303 ? -7.41 -18.391 -28.828 1 92.81 303 PHE A N 1
ATOM 2295 C CA . PHE A 1 303 ? -6.039 -18.688 -28.438 1 92.81 303 PHE A CA 1
ATOM 2296 C C . PHE A 1 303 ? -5.113 -18.688 -29.641 1 92.81 303 PHE A C 1
ATOM 2298 O O . PHE A 1 303 ? -3.896 -18.828 -29.5 1 92.81 303 PHE A O 1
ATOM 2305 N N . GLY A 1 304 ? -5.531 -18.594 -30.797 1 91.75 304 GLY A N 1
ATOM 2306 C CA . GLY A 1 304 ? -4.789 -18.938 -32 1 91.75 304 GLY A CA 1
ATOM 2307 C C . GLY A 1 304 ? -3.807 -17.859 -32.406 1 91.75 304 GLY A C 1
ATOM 2308 O O . GLY A 1 304 ? -2.812 -18.141 -33.094 1 91.75 304 GLY A O 1
ATOM 2309 N N . ASP A 1 305 ? -4.023 -16.688 -31.984 1 91.5 305 ASP A N 1
ATOM 2310 C CA . ASP A 1 305 ? -3.168 -15.578 -32.406 1 91.5 305 ASP A CA 1
ATOM 2311 C C . ASP A 1 305 ? -1.882 -15.531 -31.578 1 91.5 305 ASP A C 1
ATOM 2313 O O . ASP A 1 305 ? -1.854 -15.992 -30.438 1 91.5 305 ASP A O 1
ATOM 2317 N N . TRP A 1 306 ? -0.858 -14.984 -32.219 1 94.88 306 TRP A N 1
ATOM 2318 C CA . TRP A 1 306 ? 0.39 -14.75 -31.5 1 94.88 306 TRP A CA 1
ATOM 2319 C C . TRP A 1 306 ? 0.239 -13.609 -30.5 1 94.88 306 TRP A C 1
ATOM 2321 O O . TRP A 1 306 ? -0.363 -12.578 -30.812 1 94.88 306 TRP A O 1
ATOM 2331 N N . SER A 1 307 ? 0.645 -13.891 -29.344 1 94.81 307 SER A N 1
ATOM 2332 C CA . SER A 1 307 ? 0.731 -12.844 -28.328 1 94.81 307 SER A CA 1
ATOM 2333 C C . SER A 1 307 ? 2.176 -12.422 -28.094 1 94.81 307 SER A C 1
ATOM 2335 O O . SER A 1 307 ? 3.105 -13.18 -28.391 1 94.81 307 SER A O 1
ATOM 2337 N N . HIS A 1 308 ? 2.367 -11.211 -27.516 1 95.88 308 HIS A N 1
ATOM 2338 C CA . HIS A 1 308 ? 3.723 -10.695 -27.375 1 95.88 308 HIS A CA 1
ATOM 2339 C C . HIS A 1 308 ? 4.148 -10.648 -25.922 1 95.88 308 HIS A C 1
ATOM 2341 O O . HIS A 1 308 ? 3.305 -10.539 -25.016 1 95.88 308 HIS A O 1
ATOM 2347 N N . THR A 1 309 ? 5.438 -10.812 -25.719 1 95.75 309 THR A N 1
ATOM 2348 C CA . THR A 1 309 ? 6.066 -10.68 -24.422 1 95.75 309 THR A CA 1
ATOM 2349 C C . THR A 1 309 ? 7.34 -9.836 -24.516 1 95.75 309 THR A C 1
ATOM 2351 O O . THR A 1 309 ? 8.055 -9.906 -25.516 1 95.75 309 THR A O 1
ATOM 2354 N N . GLN A 1 310 ? 7.562 -9.008 -23.547 1 97.31 310 GLN A N 1
ATOM 2355 C CA . GLN A 1 310 ? 8.766 -8.18 -23.547 1 97.31 310 GLN A CA 1
ATOM 2356 C C . GLN A 1 310 ? 9.281 -7.977 -22.125 1 97.31 310 GLN A C 1
ATOM 2358 O O . GLN A 1 310 ? 8.508 -8.039 -21.156 1 97.31 310 GLN A O 1
ATOM 2363 N N . TYR A 1 311 ? 10.555 -7.809 -22 1 97.06 311 TYR A N 1
ATOM 2364 C CA . TYR A 1 311 ? 11.258 -7.605 -20.734 1 97.06 311 TYR A CA 1
ATOM 2365 C C . TYR A 1 311 ? 12.367 -6.574 -20.906 1 97.06 311 TYR A C 1
ATOM 2367 O O . TYR A 1 311 ? 13.102 -6.586 -21.891 1 97.06 311 TYR A O 1
ATOM 2375 N N . HIS A 1 312 ? 12.453 -5.652 -20 1 97.56 312 HIS A N 1
ATOM 2376 C CA . HIS A 1 312 ? 13.5 -4.633 -19.953 1 97.56 312 HIS A CA 1
ATOM 2377 C C . HIS A 1 312 ? 14.023 -4.449 -18.531 1 97.56 312 HIS A C 1
ATOM 2379 O O . HIS A 1 312 ? 13.234 -4.34 -17.578 1 97.56 312 HIS A O 1
ATOM 2385 N N . LYS A 1 313 ? 15.305 -4.465 -18.375 1 96.88 313 LYS A N 1
ATOM 2386 C CA . LYS A 1 313 ? 15.93 -4.246 -17.078 1 96.88 313 LYS A CA 1
ATOM 2387 C C . LYS A 1 313 ? 17.109 -3.291 -17.188 1 96.88 313 LYS A C 1
ATOM 2389 O O . LYS A 1 313 ? 18 -3.496 -18.016 1 96.88 313 LYS A O 1
ATOM 2394 N N . PHE A 1 314 ? 17.141 -2.295 -16.422 1 95 314 PHE A N 1
ATOM 2395 C CA . PHE A 1 314 ? 18.25 -1.358 -16.266 1 95 314 PHE A CA 1
ATOM 2396 C C . PHE A 1 314 ? 18.906 -1.507 -14.898 1 95 314 PHE A C 1
ATOM 2398 O O . PHE A 1 314 ? 18.219 -1.521 -13.875 1 95 314 PHE A O 1
ATOM 2405 N N . SER A 1 315 ? 20.219 -1.718 -14.914 1 94.19 315 SER A N 1
ATOM 2406 C CA . SER A 1 315 ? 20.891 -1.903 -13.641 1 94.19 315 SER A CA 1
ATOM 2407 C C . SER A 1 315 ? 22.156 -1.048 -13.562 1 94.19 315 SER A C 1
ATOM 2409 O O . SER A 1 315 ? 22.797 -0.789 -14.578 1 94.19 315 SER A O 1
ATOM 2411 N N . ILE A 1 316 ? 22.5 -0.656 -12.383 1 89.25 316 ILE A N 1
ATOM 2412 C CA . ILE A 1 316 ? 23.719 0.073 -12.062 1 89.25 316 ILE A CA 1
ATOM 2413 C C . ILE A 1 316 ? 24.375 -0.53 -10.812 1 89.25 316 ILE A C 1
ATOM 2415 O O . ILE A 1 316 ? 23.719 -0.68 -9.781 1 89.25 316 ILE A O 1
ATOM 2419 N N . SER A 1 317 ? 25.547 -0.96 -10.953 1 90 317 SER A N 1
ATOM 2420 C CA . SER A 1 317 ? 26.281 -1.523 -9.812 1 90 317 SER A CA 1
ATOM 2421 C C . SER A 1 317 ? 27.688 -0.958 -9.727 1 90 317 SER A C 1
ATOM 2423 O O . SER A 1 317 ? 28.312 -0.653 -10.742 1 90 317 SER A O 1
ATOM 2425 N N . GLY A 1 318 ? 28.141 -0.739 -8.531 1 82.25 318 GLY A N 1
ATOM 2426 C CA . GLY A 1 318 ? 29.484 -0.205 -8.344 1 82.25 318 GLY A CA 1
ATOM 2427 C C . GLY A 1 318 ? 29.859 -0.034 -6.887 1 82.25 318 GLY A C 1
ATOM 2428 O O . GLY A 1 318 ? 29.172 -0.555 -6 1 82.25 318 GLY A O 1
ATOM 2429 N N . GLY A 1 319 ? 31 0.526 -6.707 1 77.25 319 GLY A N 1
ATOM 2430 C CA . GLY A 1 319 ? 31.516 0.81 -5.383 1 77.25 319 GLY A CA 1
ATOM 2431 C C . GLY A 1 319 ? 32.906 0.234 -5.156 1 77.25 319 GLY A C 1
ATOM 2432 O O . GLY A 1 319 ? 33.438 -0.509 -5.992 1 77.25 319 GLY A O 1
ATOM 2433 N N . GLN A 1 320 ? 33.438 0.727 -4.051 1 77.25 320 GLN A N 1
ATOM 2434 C CA . GLN A 1 320 ? 34.781 0.271 -3.695 1 77.25 320 GLN A CA 1
ATOM 2435 C C . GLN A 1 320 ? 34.75 -0.772 -2.584 1 77.25 320 GLN A C 1
ATOM 2437 O O . GLN A 1 320 ? 33.656 -1.306 -2.271 1 77.25 320 GLN A O 1
ATOM 2442 N N . SER A 1 321 ? 35.875 -1.08 -2.127 1 74.12 321 SER A N 1
ATOM 2443 C CA . SER A 1 321 ? 36 -2.178 -1.175 1 74.12 321 SER A CA 1
ATOM 2444 C C . SER A 1 321 ? 35.188 -1.901 0.09 1 74.12 321 SER A C 1
ATOM 2446 O O . SER A 1 321 ? 34.688 -2.83 0.728 1 74.12 321 SER A O 1
ATOM 2448 N N . GLU A 1 322 ? 35.031 -0.702 0.383 1 78.44 322 GLU A N 1
ATOM 2449 C CA . GLU A 1 322 ? 34.344 -0.388 1.626 1 78.44 322 GLU A CA 1
ATOM 2450 C C . GLU A 1 322 ? 32.812 -0.347 1.418 1 78.44 322 GLU A C 1
ATOM 2452 O O . GLU A 1 322 ? 32.062 -0.784 2.281 1 78.44 322 GLU A O 1
ATOM 2457 N N . THR A 1 323 ? 32.438 0.23 0.303 1 84.5 323 THR A N 1
ATOM 2458 C CA . THR A 1 323 ? 31.016 0.353 0.019 1 84.5 323 THR A CA 1
ATOM 2459 C C . THR A 1 323 ? 30.703 -0.164 -1.381 1 84.5 323 THR A C 1
ATOM 2461 O O . THR A 1 323 ? 31.328 0.242 -2.357 1 84.5 323 THR A O 1
ATOM 2464 N N . ARG A 1 324 ? 29.797 -1.059 -1.423 1 88.69 324 ARG A N 1
ATOM 2465 C CA . ARG A 1 324 ? 29.297 -1.597 -2.686 1 88.69 324 ARG A CA 1
ATOM 2466 C C . ARG A 1 324 ? 27.781 -1.465 -2.777 1 88.69 324 ARG A C 1
ATOM 2468 O O . ARG A 1 324 ? 27.078 -1.534 -1.763 1 88.69 324 ARG A O 1
ATOM 2475 N N . PHE A 1 325 ? 27.281 -1.273 -3.98 1 89.19 325 PHE A N 1
ATOM 2476 C CA . PHE A 1 325 ? 25.828 -1.149 -4.121 1 89.19 325 PHE A CA 1
ATOM 2477 C C . PHE A 1 325 ? 25.375 -1.689 -5.469 1 89.19 325 PHE A C 1
ATOM 2479 O O . PHE A 1 325 ? 26.188 -1.875 -6.379 1 89.19 325 PHE A O 1
ATOM 2486 N N . ASN A 1 326 ? 24.156 -1.963 -5.559 1 92.5 326 ASN A N 1
ATOM 2487 C CA . ASN A 1 326 ? 23.453 -2.355 -6.773 1 92.5 326 ASN A CA 1
ATOM 2488 C C . ASN A 1 326 ? 22.031 -1.801 -6.801 1 92.5 326 ASN A C 1
ATOM 2490 O O . ASN A 1 326 ? 21.328 -1.834 -5.789 1 92.5 326 ASN A O 1
ATOM 2494 N N . LEU A 1 327 ? 21.688 -1.184 -7.918 1 91.12 327 LEU A N 1
ATOM 2495 C CA . LEU A 1 327 ? 20.344 -0.689 -8.18 1 91.12 327 LEU A CA 1
ATOM 2496 C C . LEU A 1 327 ? 19.828 -1.181 -9.531 1 91.12 327 LEU A C 1
ATOM 2498 O O . LEU A 1 327 ? 20.547 -1.123 -10.523 1 91.12 327 LEU A O 1
ATOM 2502 N N . PHE A 1 328 ? 18.562 -1.62 -9.531 1 94.31 328 PHE A N 1
ATOM 2503 C CA . PHE A 1 328 ? 18.016 -1.917 -10.852 1 94.31 328 PHE A CA 1
ATOM 2504 C C . PHE A 1 328 ? 16.516 -1.713 -10.875 1 94.31 328 PHE A C 1
ATOM 2506 O O . PHE A 1 328 ? 15.867 -1.663 -9.828 1 94.31 328 PHE A O 1
ATOM 2513 N N . TYR A 1 329 ? 16 -1.533 -12.031 1 94.69 329 TYR A N 1
ATOM 2514 C CA . TYR A 1 329 ? 14.578 -1.512 -12.375 1 94.69 329 TYR A CA 1
ATOM 2515 C C . TYR A 1 329 ? 14.289 -2.422 -13.57 1 94.69 329 TYR A C 1
ATOM 2517 O O . TYR A 1 329 ? 15.008 -2.383 -14.57 1 94.69 329 TYR A O 1
ATOM 2525 N N . SER A 1 330 ? 13.266 -3.219 -13.383 1 97.19 330 SER A N 1
ATOM 2526 C CA . SER A 1 330 ? 12.891 -4.09 -14.492 1 97.19 330 SER A CA 1
ATOM 2527 C C . SER A 1 330 ? 11.383 -4.031 -14.75 1 97.19 330 SER A C 1
ATOM 2529 O O . SER A 1 330 ? 10.602 -3.807 -13.828 1 97.19 330 SER A O 1
ATOM 2531 N N . ARG A 1 331 ? 10.969 -4.23 -15.961 1 96.75 331 ARG A N 1
ATOM 2532 C CA . ARG A 1 331 ? 9.578 -4.312 -16.406 1 96.75 331 ARG A CA 1
ATOM 2533 C C . ARG A 1 331 ? 9.367 -5.504 -17.328 1 96.75 331 ARG A C 1
ATOM 2535 O O . ARG A 1 331 ? 10.086 -5.668 -18.312 1 96.75 331 ARG A O 1
ATOM 2542 N N . SER A 1 332 ? 8.438 -6.262 -16.953 1 96.94 332 SER A N 1
ATOM 2543 C CA . SER A 1 332 ? 8.031 -7.41 -17.75 1 96.94 332 SER A CA 1
ATOM 2544 C C . SER A 1 332 ? 6.574 -7.305 -18.188 1 96.94 332 SER A C 1
ATOM 2546 O O . SER A 1 332 ? 5.684 -7.164 -17.344 1 96.94 332 SER A O 1
ATOM 2548 N N . ASP A 1 333 ? 6.34 -7.324 -19.438 1 97.06 333 ASP A N 1
ATOM 2549 C CA . ASP A 1 333 ? 5.004 -7.289 -20.016 1 97.06 333 ASP A CA 1
ATOM 2550 C C . ASP A 1 333 ? 4.707 -8.578 -20.781 1 97.06 333 ASP A C 1
ATOM 2552 O O . ASP A 1 333 ? 5.273 -8.812 -21.859 1 97.06 333 ASP A O 1
ATOM 2556 N N . ASP A 1 334 ? 3.785 -9.367 -20.266 1 95.94 334 ASP A N 1
ATOM 2557 C CA . ASP A 1 334 ? 3.416 -10.664 -20.828 1 95.94 334 ASP A CA 1
ATOM 2558 C C . ASP A 1 334 ? 1.936 -10.695 -21.203 1 95.94 334 ASP A C 1
ATOM 2560 O O . ASP A 1 334 ? 1.084 -10.992 -20.359 1 95.94 334 ASP A O 1
ATOM 2564 N N . GLN A 1 335 ? 1.708 -10.625 -22.484 1 95.31 335 GLN A N 1
ATOM 2565 C CA . GLN A 1 335 ? 0.33 -10.641 -22.969 1 95.31 335 GLN A CA 1
ATOM 2566 C C . GLN A 1 335 ? -0.26 -12.047 -22.906 1 95.31 335 GLN A C 1
ATOM 2568 O O . GLN A 1 335 ? 0.434 -13.023 -23.172 1 95.31 335 GLN A O 1
ATOM 2573 N N . GLY A 1 336 ? -1.531 -12.109 -22.547 1 93.44 336 GLY A N 1
ATOM 2574 C CA . GLY A 1 336 ? -2.199 -13.398 -22.531 1 93.44 336 GLY A CA 1
ATOM 2575 C C . GLY A 1 336 ? -2.627 -13.867 -23.906 1 93.44 336 GLY A C 1
ATOM 2576 O O . GLY A 1 336 ? -2.623 -13.086 -24.859 1 93.44 336 GLY A O 1
ATOM 2577 N N . LEU A 1 337 ? -2.973 -15.117 -23.984 1 93.06 337 LEU A N 1
ATOM 2578 C CA . LEU A 1 337 ? -3.551 -15.641 -25.219 1 93.06 337 LEU A CA 1
ATOM 2579 C C . LEU A 1 337 ? -4.965 -15.102 -25.438 1 93.06 337 LEU A C 1
ATOM 2581 O O . LEU A 1 337 ? -5.332 -14.734 -26.547 1 93.06 337 LEU A O 1
ATOM 2585 N N . VAL A 1 338 ? -5.668 -15.133 -24.328 1 90.38 338 VAL A N 1
ATOM 2586 C CA . VAL A 1 338 ? -7.012 -14.562 -24.359 1 90.38 338 VAL A CA 1
ATOM 2587 C C . VAL A 1 338 ? -6.938 -13.047 -24.203 1 90.38 338 VAL A C 1
ATOM 2589 O O . VAL A 1 338 ? -6.414 -12.547 -23.203 1 90.38 338 VAL A O 1
ATOM 2592 N N . GLN A 1 339 ? -7.508 -12.328 -25.094 1 87.94 339 GLN A N 1
ATOM 2593 C CA . GLN A 1 339 ? -7.52 -10.875 -25.031 1 87.94 339 GLN A CA 1
ATOM 2594 C C . GLN A 1 339 ? -8.922 -10.352 -24.719 1 87.94 339 GLN A C 1
ATOM 2596 O O . GLN A 1 339 ? -9.914 -10.922 -25.172 1 87.94 339 GLN A O 1
ATOM 2601 N N . PRO A 1 340 ? -9.031 -9.344 -24.078 1 87.88 340 PRO A N 1
ATOM 2602 C CA . PRO A 1 340 ? -7.953 -8.617 -23.391 1 87.88 340 PRO A CA 1
ATOM 2603 C C . PRO A 1 340 ? -7.441 -9.336 -22.156 1 87.88 340 PRO A C 1
ATOM 2605 O O . PRO A 1 340 ? -8.227 -9.953 -21.422 1 87.88 340 PRO A O 1
ATOM 2608 N N . GLY A 1 341 ? -6.168 -9.359 -21.938 1 91.06 341 GLY A N 1
ATOM 2609 C CA . GLY A 1 341 ? -5.586 -9.922 -20.734 1 91.06 341 GLY A CA 1
ATOM 2610 C C . GLY A 1 341 ? -4.074 -10.055 -20.797 1 91.06 341 GLY A C 1
ATOM 2611 O O . GLY A 1 341 ? -3.486 -9.961 -21.875 1 91.06 341 GLY A O 1
ATOM 2612 N N . GLY A 1 342 ? -3.494 -10.172 -19.578 1 95.75 342 GLY A N 1
ATOM 2613 C CA . GLY A 1 342 ? -2.049 -10.305 -19.469 1 95.75 342 GLY A CA 1
ATOM 2614 C C . GLY A 1 342 ? -1.524 -10 -18.078 1 95.75 342 GLY A C 1
ATOM 2615 O O . GLY A 1 342 ? -2.293 -9.961 -17.125 1 95.75 342 GLY A O 1
ATOM 2616 N N . SER A 1 343 ? -0.17 -9.992 -17.953 1 96.62 343 SER A N 1
ATOM 2617 C CA . SER A 1 343 ? 0.504 -9.703 -16.703 1 96.62 343 SER A CA 1
ATOM 2618 C C . SER A 1 343 ? 1.637 -8.703 -16.891 1 96.62 343 SER A C 1
ATOM 2620 O O . SER A 1 343 ? 2.531 -8.922 -17.703 1 96.62 343 SER A O 1
ATOM 2622 N N . VAL A 1 344 ? 1.598 -7.668 -16.219 1 97.19 344 VAL A N 1
ATOM 2623 C CA . VAL A 1 344 ? 2.66 -6.668 -16.219 1 97.19 344 VAL A CA 1
ATOM 2624 C C . VAL A 1 344 ? 3.291 -6.586 -14.82 1 97.19 344 VAL A C 1
ATOM 2626 O O . VAL A 1 344 ? 2.592 -6.379 -13.828 1 97.19 344 VAL A O 1
ATOM 2629 N N . LYS A 1 345 ? 4.57 -6.738 -14.75 1 96.75 345 LYS A N 1
ATOM 2630 C CA . LYS A 1 345 ? 5.285 -6.742 -13.477 1 96.75 345 LYS A CA 1
ATOM 2631 C C . LYS A 1 345 ? 6.426 -5.73 -13.484 1 96.75 345 LYS A C 1
ATOM 2633 O O . LYS A 1 345 ? 7.203 -5.672 -14.438 1 96.75 345 LYS A O 1
ATOM 2638 N N . ASN A 1 346 ? 6.547 -4.93 -12.516 1 96 346 ASN A N 1
ATOM 2639 C CA . ASN A 1 346 ? 7.648 -4.004 -12.266 1 96 346 ASN A CA 1
ATOM 2640 C C . ASN A 1 346 ? 8.391 -4.359 -10.984 1 96 346 ASN A C 1
ATOM 2642 O O . ASN A 1 346 ? 7.773 -4.695 -9.977 1 96 346 ASN A O 1
ATOM 2646 N N . VAL A 1 347 ? 9.695 -4.355 -11.047 1 96.5 347 VAL A N 1
ATOM 2647 C CA . VAL A 1 347 ? 10.516 -4.613 -9.867 1 96.5 347 VAL A CA 1
ATOM 2648 C C . VAL A 1 347 ? 11.602 -3.551 -9.75 1 96.5 347 VAL A C 1
ATOM 2650 O O . VAL A 1 347 ? 12.297 -3.258 -10.727 1 96.5 347 VAL A O 1
ATOM 2653 N N . ALA A 1 348 ? 11.719 -2.938 -8.68 1 95.12 348 ALA A N 1
ATOM 2654 C CA . ALA A 1 348 ? 12.82 -2.055 -8.305 1 95.12 348 ALA A CA 1
ATOM 2655 C C . ALA A 1 348 ? 13.539 -2.572 -7.059 1 95.12 348 ALA A C 1
ATOM 2657 O O . ALA A 1 348 ? 12.891 -2.924 -6.066 1 95.12 348 ALA A O 1
ATOM 2658 N N . LYS A 1 349 ? 14.789 -2.684 -7.148 1 95.25 349 LYS A N 1
ATOM 2659 C CA . LYS A 1 349 ? 15.539 -3.211 -6.016 1 95.25 349 LYS A CA 1
ATOM 2660 C C . LYS A 1 349 ? 16.812 -2.408 -5.785 1 95.25 349 LYS A C 1
ATOM 2662 O O . LYS A 1 349 ? 17.469 -1.977 -6.738 1 95.25 349 LYS A O 1
ATOM 2667 N N . PHE A 1 350 ? 17.203 -2.217 -4.555 1 91.94 350 PHE A N 1
ATOM 2668 C CA . PHE A 1 350 ? 18.422 -1.579 -4.102 1 91.94 350 PHE A CA 1
ATOM 2669 C C . PHE A 1 350 ? 19.125 -2.426 -3.041 1 91.94 350 PHE A C 1
ATOM 2671 O O . PHE A 1 350 ? 18.469 -2.926 -2.119 1 91.94 350 PHE A O 1
ATOM 2678 N N . ASN A 1 351 ? 20.344 -2.607 -3.219 1 93.19 351 ASN A N 1
ATOM 2679 C CA . ASN A 1 351 ? 21.172 -3.334 -2.271 1 93.19 351 ASN A CA 1
ATOM 2680 C C . ASN A 1 351 ? 22.453 -2.557 -1.933 1 93.19 351 ASN A C 1
ATOM 2682 O O . ASN A 1 351 ? 23.125 -2.055 -2.828 1 93.19 351 ASN A O 1
ATOM 2686 N N . LEU A 1 352 ? 22.781 -2.441 -0.634 1 90.12 352 LEU A N 1
ATOM 2687 C CA . LEU A 1 352 ? 23.969 -1.751 -0.147 1 90.12 352 LEU A CA 1
ATOM 2688 C C . LEU A 1 352 ? 24.734 -2.619 0.848 1 90.12 352 LEU A C 1
ATOM 2690 O O . LEU A 1 352 ? 24.141 -3.184 1.77 1 90.12 352 LEU A O 1
ATOM 2694 N N . LEU A 1 353 ? 25.984 -2.717 0.599 1 90.94 353 LEU A N 1
ATOM 2695 C CA . LEU A 1 353 ? 26.906 -3.369 1.521 1 90.94 353 LEU A CA 1
ATOM 2696 C C . LEU A 1 353 ? 28.016 -2.412 1.946 1 90.94 353 LEU A C 1
ATOM 2698 O O . LEU A 1 353 ? 28.719 -1.862 1.101 1 90.94 353 LEU A O 1
ATOM 2702 N N . HIS A 1 354 ? 28.156 -2.238 3.18 1 86.5 354 HIS A N 1
ATOM 2703 C CA . HIS A 1 354 ? 29.141 -1.309 3.693 1 86.5 354 HIS A CA 1
ATOM 2704 C C . HIS A 1 354 ? 29.969 -1.941 4.812 1 86.5 354 HIS A C 1
ATOM 2706 O O . HIS A 1 354 ? 29.406 -2.389 5.816 1 86.5 354 HIS A O 1
ATOM 2712 N N . ASN A 1 355 ? 31.188 -1.978 4.617 1 87.31 355 ASN A N 1
ATOM 2713 C CA . ASN A 1 355 ? 32.094 -2.369 5.688 1 87.31 355 ASN A CA 1
ATOM 2714 C C . ASN A 1 355 ? 32.469 -1.185 6.578 1 87.31 355 ASN A C 1
ATOM 2716 O O . ASN A 1 355 ? 33.312 -0.36 6.215 1 87.31 355 ASN A O 1
ATOM 2720 N N . ILE A 1 356 ? 31.844 -1.187 7.727 1 80.31 356 ILE A N 1
ATOM 2721 C CA . ILE A 1 356 ? 32.062 -0.082 8.648 1 80.31 356 ILE A CA 1
ATOM 2722 C C . ILE A 1 356 ? 33.531 -0.079 9.102 1 80.31 356 ILE A C 1
ATOM 2724 O O . ILE A 1 356 ? 34.156 0.973 9.133 1 80.31 356 ILE A O 1
ATOM 2728 N N . ASN A 1 357 ? 34.062 -1.124 9.531 1 80.94 357 ASN A N 1
ATOM 2729 C CA . ASN A 1 357 ? 35.469 -1.441 9.828 1 80.94 357 ASN A CA 1
ATOM 2730 C C . ASN A 1 357 ? 35.781 -2.91 9.555 1 80.94 357 ASN A C 1
ATOM 2732 O O . ASN A 1 357 ? 35 -3.598 8.875 1 80.94 357 ASN A O 1
ATOM 2736 N N . LYS A 1 358 ? 36.781 -3.246 9.906 1 82 358 LYS A N 1
ATOM 2737 C CA . LYS A 1 358 ? 37.156 -4.633 9.656 1 82 358 LYS A CA 1
ATOM 2738 C C . LYS A 1 358 ? 36.281 -5.594 10.469 1 82 358 LYS A C 1
ATOM 2740 O O . LYS A 1 358 ? 36.188 -6.777 10.141 1 82 358 LYS A O 1
ATOM 2745 N N . LYS A 1 359 ? 35.594 -5.035 11.453 1 89.62 359 LYS A N 1
ATOM 2746 C CA . LYS A 1 359 ? 34.844 -5.914 12.359 1 89.62 359 LYS A CA 1
ATOM 2747 C C . LYS A 1 359 ? 33.344 -5.832 12.102 1 89.62 359 LYS A C 1
ATOM 2749 O O . LYS A 1 359 ? 32.594 -6.695 12.547 1 89.62 359 LYS A O 1
ATOM 2754 N N . MET A 1 360 ? 32.906 -4.801 11.5 1 90.19 360 MET A N 1
ATOM 2755 C CA . MET A 1 360 ? 31.484 -4.613 11.375 1 90.19 360 MET A CA 1
ATOM 2756 C C . MET A 1 360 ? 31.078 -4.422 9.914 1 90.19 360 MET A C 1
ATOM 2758 O O . MET A 1 360 ? 31.719 -3.656 9.188 1 90.19 360 MET A O 1
ATOM 2762 N N . ARG A 1 361 ? 30.031 -5.086 9.508 1 91.12 361 ARG A N 1
ATOM 2763 C CA . ARG A 1 361 ? 29.5 -5.008 8.148 1 91.12 361 ARG A CA 1
ATOM 2764 C C . ARG A 1 361 ? 27.984 -4.789 8.156 1 91.12 361 ARG A C 1
ATOM 2766 O O . ARG A 1 361 ? 27.266 -5.484 8.875 1 91.12 361 ARG A O 1
ATOM 2773 N N . LEU A 1 362 ? 27.562 -3.797 7.352 1 90.06 362 LEU A N 1
ATOM 2774 C CA . LEU A 1 362 ? 26.141 -3.477 7.211 1 90.06 362 LEU A CA 1
ATOM 2775 C C . LEU A 1 362 ? 25.641 -3.854 5.824 1 90.06 362 LEU A C 1
ATOM 2777 O O . LEU A 1 362 ? 26.266 -3.533 4.816 1 90.06 362 LEU A O 1
ATOM 2781 N N . ASN A 1 363 ? 24.516 -4.551 5.777 1 92.69 363 ASN A N 1
ATOM 2782 C CA . ASN A 1 363 ? 23.844 -4.898 4.531 1 92.69 363 ASN A CA 1
ATOM 2783 C C . ASN A 1 363 ? 22.391 -4.438 4.531 1 92.69 363 ASN A C 1
ATOM 2785 O O . ASN A 1 363 ? 21.625 -4.777 5.438 1 92.69 363 ASN A O 1
ATOM 2789 N N . ALA A 1 364 ? 22.016 -3.65 3.543 1 91.75 364 ALA A N 1
ATOM 2790 C CA . ALA A 1 364 ? 20.641 -3.17 3.404 1 91.75 364 ALA A CA 1
ATOM 2791 C C . ALA A 1 364 ? 20.078 -3.531 2.035 1 91.75 364 ALA A C 1
ATOM 2793 O O . ALA A 1 364 ? 20.719 -3.309 1.008 1 91.75 364 ALA A O 1
ATOM 2794 N N . ILE A 1 365 ? 18.859 -4.098 2.037 1 94.19 365 ILE A N 1
ATOM 2795 C CA . ILE A 1 365 ? 18.203 -4.477 0.798 1 94.19 365 ILE A CA 1
ATOM 2796 C C . ILE A 1 365 ? 16.766 -3.928 0.795 1 94.19 365 ILE A C 1
ATOM 2798 O O . ILE A 1 365 ? 16 -4.184 1.723 1 94.19 365 ILE A O 1
ATOM 2802 N N . ILE A 1 366 ? 16.453 -3.209 -0.205 1 93.06 366 ILE A N 1
ATOM 2803 C CA . ILE A 1 366 ? 15.109 -2.707 -0.442 1 93.06 366 ILE A CA 1
ATOM 2804 C C . ILE A 1 366 ? 14.57 -3.268 -1.758 1 93.06 366 ILE A C 1
ATOM 2806 O O . ILE A 1 366 ? 15.195 -3.098 -2.811 1 93.06 366 ILE A O 1
ATOM 2810 N N . ASN A 1 367 ? 13.422 -3.918 -1.718 1 95.5 367 ASN A N 1
ATOM 2811 C CA . ASN A 1 367 ? 12.82 -4.523 -2.902 1 95.5 367 ASN A CA 1
ATOM 2812 C C . ASN A 1 367 ? 11.336 -4.168 -3.023 1 95.5 367 ASN A C 1
ATOM 2814 O O . ASN A 1 367 ? 10.547 -4.457 -2.123 1 95.5 367 ASN A O 1
ATOM 2818 N N . TYR A 1 368 ? 10.977 -3.502 -4.094 1 94.81 368 TYR A N 1
ATOM 2819 C CA . TYR A 1 368 ? 9.586 -3.207 -4.406 1 94.81 368 TYR A CA 1
ATOM 2820 C C . TYR A 1 368 ? 9.148 -3.922 -5.68 1 94.81 368 TYR A C 1
ATOM 2822 O O . TYR A 1 368 ? 9.891 -3.949 -6.668 1 94.81 368 TYR A O 1
ATOM 2830 N N . SER A 1 369 ? 7.945 -4.473 -5.645 1 96.31 369 SER A N 1
ATOM 2831 C CA . SER A 1 369 ? 7.383 -5.113 -6.828 1 96.31 369 SER A CA 1
ATOM 2832 C C . SER A 1 369 ? 5.883 -4.848 -6.938 1 96.31 369 SER A C 1
ATOM 2834 O O . SER A 1 369 ? 5.176 -4.832 -5.926 1 96.31 369 SER A O 1
ATOM 2836 N N . ASP A 1 370 ? 5.422 -4.617 -8.086 1 95.31 370 ASP A N 1
ATOM 2837 C CA . ASP A 1 370 ? 3.992 -4.609 -8.367 1 95.31 370 ASP A CA 1
ATOM 2838 C C . ASP A 1 370 ? 3.676 -5.43 -9.617 1 95.31 370 ASP A C 1
ATOM 2840 O O . ASP A 1 370 ? 4.449 -5.434 -10.578 1 95.31 370 ASP A O 1
ATOM 2844 N N . GLN A 1 371 ? 2.658 -6.168 -9.555 1 96.44 371 GLN A N 1
ATOM 2845 C CA . GLN A 1 371 ? 2.209 -7.027 -10.641 1 96.44 371 GLN A CA 1
ATOM 2846 C C . GLN A 1 371 ? 0.71 -6.875 -10.883 1 96.44 371 GLN A C 1
ATOM 2848 O O . GLN A 1 371 ? -0.094 -7.121 -9.977 1 96.44 371 GLN A O 1
ATOM 2853 N N . LYS A 1 372 ? 0.377 -6.5 -12.07 1 96.44 372 LYS A N 1
ATOM 2854 C CA . LYS A 1 372 ? -1.021 -6.379 -12.477 1 96.44 372 LYS A CA 1
ATOM 2855 C C . LYS A 1 372 ? -1.417 -7.5 -13.43 1 96.44 372 LYS A C 1
ATOM 2857 O O . LYS A 1 372 ? -0.833 -7.637 -14.508 1 96.44 372 LYS A O 1
ATOM 2862 N N . ILE A 1 373 ? -2.324 -8.258 -13.031 1 96.12 373 ILE A N 1
ATOM 2863 C CA . ILE A 1 373 ? -2.855 -9.352 -13.828 1 96.12 373 ILE A CA 1
ATOM 2864 C C . ILE A 1 373 ? -4.27 -9.008 -14.297 1 96.12 373 ILE A C 1
ATOM 2866 O O . ILE A 1 373 ? -5.125 -8.648 -13.484 1 96.12 373 ILE A O 1
ATOM 2870 N N . THR A 1 374 ? -4.496 -9.148 -15.586 1 95.25 374 THR A N 1
ATOM 2871 C CA . THR A 1 374 ? -5.805 -8.844 -16.156 1 95.25 374 THR A CA 1
ATOM 2872 C C . THR A 1 374 ? -6.266 -9.961 -17.078 1 95.25 374 THR A C 1
ATOM 2874 O O . THR A 1 374 ? -5.445 -10.734 -17.578 1 95.25 374 THR A O 1
ATOM 2877 N N . GLY A 1 375 ? -7.625 -10.055 -17.203 1 92.38 375 GLY A N 1
ATOM 2878 C CA . GLY A 1 375 ? -8.18 -10.961 -18.203 1 92.38 375 GLY A CA 1
ATOM 2879 C C . GLY A 1 375 ? -9.117 -11.992 -17.609 1 92.38 375 GLY A C 1
ATOM 2880 O O . GLY A 1 375 ? -8.93 -12.43 -16.469 1 92.38 375 GLY A O 1
ATOM 2881 N N . PHE A 1 376 ? -10.023 -12.305 -18.391 1 85.75 376 PHE A N 1
ATOM 2882 C CA . PHE A 1 376 ? -10.977 -13.359 -18.062 1 85.75 376 PHE A CA 1
ATOM 2883 C C . PHE A 1 376 ? -10.375 -14.734 -18.328 1 85.75 376 PHE A C 1
ATOM 2885 O O . PHE A 1 376 ? -10.109 -15.078 -19.484 1 85.75 376 PHE A O 1
ATOM 2892 N N . GLY A 1 377 ? -10.148 -15.531 -17.281 1 84.69 377 GLY A N 1
ATOM 2893 C CA . GLY A 1 377 ? -9.508 -16.828 -17.406 1 84.69 377 GLY A CA 1
ATOM 2894 C C . GLY A 1 377 ? -10.461 -17.922 -17.875 1 84.69 377 GLY A C 1
ATOM 2895 O O . GLY A 1 377 ? -11.68 -17.75 -17.797 1 84.69 377 GLY A O 1
ATOM 2896 N N . THR A 1 378 ? -9.891 -18.953 -18.312 1 87.12 378 THR A N 1
ATOM 2897 C CA . THR A 1 378 ? -10.688 -20.062 -18.844 1 87.12 378 THR A CA 1
ATOM 2898 C C . THR A 1 378 ? -11.359 -20.828 -17.703 1 87.12 378 THR A C 1
ATOM 2900 O O . THR A 1 378 ? -12.273 -21.625 -17.938 1 87.12 378 THR A O 1
ATOM 2903 N N . ARG A 1 379 ? -10.969 -20.609 -16.531 1 82.94 379 ARG A N 1
ATOM 2904 C CA . ARG A 1 379 ? -11.555 -21.312 -15.383 1 82.94 379 ARG A CA 1
ATOM 2905 C C . ARG A 1 379 ? -12.711 -20.516 -14.789 1 82.94 379 ARG A C 1
ATOM 2907 O O . ARG A 1 379 ? -13.414 -20.984 -13.891 1 82.94 379 ARG A O 1
ATOM 2914 N N . GLU A 1 380 ? -12.781 -19.438 -15.273 1 77.44 380 GLU A N 1
ATOM 2915 C CA . GLU A 1 380 ? -13.812 -18.578 -14.719 1 77.44 380 GLU A CA 1
ATOM 2916 C C . GLU A 1 380 ? -15.203 -19.172 -14.898 1 77.44 380 GLU A C 1
ATOM 2918 O O . GLU A 1 380 ? -15.422 -19.969 -15.82 1 77.44 380 GLU A O 1
ATOM 2923 N N . GLY A 1 381 ? -16.141 -18.859 -14.039 1 73.69 381 GLY A N 1
ATOM 2924 C CA . GLY A 1 381 ? -17.547 -19.188 -14.18 1 73.69 381 GLY A CA 1
ATOM 2925 C C . GLY A 1 381 ? -17.938 -20.453 -13.438 1 73.69 381 GLY A C 1
ATOM 2926 O O . GLY A 1 381 ? -19.125 -20.797 -13.367 1 73.69 381 GLY A O 1
ATOM 2927 N N . GLY A 1 382 ? -16.969 -21.078 -12.852 1 69.62 382 GLY A N 1
ATOM 2928 C CA . GLY A 1 382 ? -17.297 -22.281 -12.125 1 69.62 382 GLY A CA 1
ATOM 2929 C C . GLY A 1 382 ? -17.672 -23.438 -13.031 1 69.62 382 GLY A C 1
ATOM 2930 O O . GLY A 1 382 ? -17.156 -23.562 -14.141 1 69.62 382 GLY A O 1
ATOM 2931 N N . ASP A 1 383 ? -18.562 -24.266 -12.633 1 68.94 383 ASP A N 1
ATOM 2932 C CA . ASP A 1 383 ? -18.906 -25.469 -13.375 1 68.94 383 ASP A CA 1
ATOM 2933 C C . ASP A 1 383 ? -19.859 -25.156 -14.523 1 68.94 383 ASP A C 1
ATOM 2935 O O . ASP A 1 383 ? -19.594 -25.516 -15.672 1 68.94 383 ASP A O 1
ATOM 2939 N N . ARG A 1 384 ? -20.781 -24.344 -14.242 1 70.75 384 ARG A N 1
ATOM 2940 C CA . ARG A 1 384 ? -21.859 -24.125 -15.203 1 70.75 384 ARG A CA 1
ATOM 2941 C C . ARG A 1 384 ? -21.469 -23.094 -16.25 1 70.75 384 ARG A C 1
ATOM 2943 O O . ARG A 1 384 ? -21.891 -23.172 -17.406 1 70.75 384 ARG A O 1
ATOM 2950 N N . PHE A 1 385 ? -20.609 -22.141 -15.844 1 78.06 385 PHE A N 1
ATOM 2951 C CA . PHE A 1 385 ? -20.281 -21.031 -16.734 1 78.06 385 PHE A CA 1
ATOM 2952 C C . PHE A 1 385 ? -18.797 -21.062 -17.094 1 78.06 385 PHE A C 1
ATOM 2954 O O . PHE A 1 385 ? -18.219 -20.016 -17.422 1 78.06 385 PHE A O 1
ATOM 2961 N N . ASN A 1 386 ? -18.359 -22.312 -17.031 1 88.38 386 ASN A N 1
ATOM 2962 C CA . ASN A 1 386 ? -16.922 -22.422 -17.297 1 88.38 386 ASN A CA 1
ATOM 2963 C C . ASN A 1 386 ? -16.578 -21.891 -18.703 1 88.38 386 ASN A C 1
ATOM 2965 O O . ASN A 1 386 ? -17.203 -22.312 -19.688 1 88.38 386 ASN A O 1
ATOM 2969 N N . ALA A 1 387 ? -15.609 -21.078 -18.781 1 92.44 387 ALA A N 1
ATOM 2970 C CA . ALA A 1 387 ? -15.289 -20.375 -20.031 1 92.44 387 ALA A CA 1
ATOM 2971 C C . ALA A 1 387 ? -14.742 -21.344 -21.078 1 92.44 387 ALA A C 1
ATOM 2973 O O . ALA A 1 387 ? -15 -21.188 -22.266 1 92.44 387 ALA A O 1
ATOM 2974 N N . LEU A 1 388 ? -13.977 -22.266 -20.656 1 93.56 388 LEU A N 1
ATOM 2975 C CA . LEU A 1 388 ? -13.422 -23.203 -21.625 1 93.56 388 LEU A CA 1
ATOM 2976 C C . LEU A 1 388 ? -14.516 -24.125 -22.188 1 93.56 388 LEU A C 1
ATOM 2978 O O . LEU A 1 388 ? -14.531 -24.406 -23.375 1 93.56 388 LEU A O 1
ATOM 2982 N N . ILE A 1 389 ? -15.375 -24.562 -21.344 1 93 389 ILE A N 1
ATOM 2983 C CA . ILE A 1 389 ? -16.5 -25.391 -21.781 1 93 389 ILE A CA 1
ATOM 2984 C C . ILE A 1 389 ? -17.344 -24.594 -22.766 1 93 389 ILE A C 1
ATOM 2986 O O . ILE A 1 389 ? -17.828 -25.141 -23.766 1 93 389 ILE A O 1
ATOM 2990 N N . ASN A 1 390 ? -17.516 -23.328 -22.453 1 93.94 390 ASN A N 1
ATOM 2991 C CA . ASN A 1 390 ? -18.219 -22.438 -23.391 1 93.94 390 ASN A CA 1
ATOM 2992 C C . ASN A 1 390 ? -17.531 -22.438 -24.75 1 93.94 390 ASN A C 1
ATOM 2994 O O . ASN A 1 390 ? -18.203 -22.453 -25.781 1 93.94 390 ASN A O 1
ATOM 2998 N N . ILE A 1 391 ? -16.297 -22.438 -24.797 1 94.81 391 ILE A N 1
ATOM 2999 C CA . ILE A 1 391 ? -15.516 -22.391 -26.031 1 94.81 391 ILE A CA 1
ATOM 3000 C C . ILE A 1 391 ? -15.719 -23.688 -26.812 1 94.81 391 ILE A C 1
ATOM 3002 O O . ILE A 1 391 ? -15.859 -23.672 -28.031 1 94.81 391 ILE A O 1
ATOM 3006 N N . PHE A 1 392 ? -15.789 -24.828 -26.141 1 94.81 392 PHE A N 1
ATOM 3007 C CA . PHE A 1 392 ? -15.953 -26.125 -26.781 1 94.81 392 PHE A CA 1
ATOM 3008 C C . PHE A 1 392 ? -17.375 -26.297 -27.297 1 94.81 392 PHE A C 1
ATOM 3010 O O . PHE A 1 392 ? -17.578 -26.844 -28.391 1 94.81 392 PHE A O 1
ATOM 3017 N N . GLN A 1 393 ? -18.312 -25.797 -26.531 1 93.75 393 GLN A N 1
ATOM 3018 C CA . GLN A 1 393 ? -19.703 -26.156 -26.766 1 93.75 393 GLN A CA 1
ATOM 3019 C C . GLN A 1 393 ? -20.375 -25.156 -27.719 1 93.75 393 GLN A C 1
ATOM 3021 O O . GLN A 1 393 ? -21.406 -25.453 -28.312 1 93.75 393 GLN A O 1
ATOM 3026 N N . TYR A 1 394 ? -19.875 -23.984 -27.781 1 94.06 394 TYR A N 1
ATOM 3027 C CA . TYR A 1 394 ? -20.531 -23 -28.641 1 94.06 394 TYR A CA 1
ATOM 3028 C C . TYR A 1 394 ? -20.531 -23.469 -30.094 1 94.06 394 TYR A C 1
ATOM 3030 O O . TYR A 1 394 ? -19.531 -24 -30.578 1 94.06 394 TYR A O 1
ATOM 3038 N N . ARG A 1 395 ? -21.609 -23.344 -30.734 1 92.75 395 ARG A N 1
ATOM 3039 C CA . ARG A 1 395 ? -21.812 -23.906 -32.062 1 92.75 395 ARG A CA 1
ATOM 3040 C C . ARG A 1 395 ? -20.812 -23.359 -33.062 1 92.75 395 ARG A C 1
ATOM 3042 O O . ARG A 1 395 ? -20.469 -22.172 -33 1 92.75 395 ARG A O 1
ATOM 3049 N N . PRO A 1 396 ? -20.375 -24.172 -33.938 1 93.88 396 PRO A N 1
ATOM 3050 C CA . PRO A 1 396 ? -19.344 -23.766 -34.906 1 93.88 396 PRO A CA 1
ATOM 3051 C C . PRO A 1 396 ? -19.922 -23.031 -36.125 1 93.88 396 PRO A C 1
ATOM 3053 O O . PRO A 1 396 ? -19.172 -22.484 -36.938 1 93.88 396 PRO A O 1
ATOM 3056 N N . ILE A 1 397 ? -21.281 -23.078 -36.188 1 92.19 397 ILE A N 1
ATOM 3057 C CA . ILE A 1 397 ? -21.938 -22.422 -37.312 1 92.19 397 ILE A CA 1
ATOM 3058 C C . ILE A 1 397 ? -23.25 -21.781 -36.875 1 92.19 397 ILE A C 1
ATOM 3060 O O . ILE A 1 397 ? -23.891 -22.266 -35.906 1 92.19 397 ILE A O 1
ATOM 3064 N N . SER A 1 398 ? -23.594 -20.719 -37.5 1 89.31 398 SER A N 1
ATOM 3065 C CA . SER A 1 398 ? -24.859 -20.062 -37.188 1 89.31 398 SER A CA 1
ATOM 3066 C C . SER A 1 398 ? -26.031 -20.719 -37.906 1 89.31 398 SER A C 1
ATOM 3068 O O . SER A 1 398 ? -26.812 -21.438 -37.281 1 89.31 398 SER A O 1
ATOM 3070 N N . ASN A 1 399 ? -26.234 -20.453 -39.094 1 87.25 399 ASN A N 1
ATOM 3071 C CA . ASN A 1 399 ? -27.281 -21.031 -39.938 1 87.25 399 ASN A CA 1
ATOM 3072 C C . ASN A 1 399 ? -26.812 -21.172 -41.375 1 87.25 399 ASN A C 1
ATOM 3074 O O . ASN A 1 399 ? -25.703 -20.766 -41.719 1 87.25 399 ASN A O 1
ATOM 3078 N N . LYS A 1 400 ? -27.609 -21.828 -42.188 1 88.06 400 LYS A N 1
ATOM 3079 C CA . LYS A 1 400 ? -27.234 -22.141 -43.562 1 88.06 400 LYS A CA 1
ATOM 3080 C C . LYS A 1 400 ? -27.094 -20.859 -44.375 1 88.06 400 LYS A C 1
ATOM 3082 O O . LYS A 1 400 ? -26.375 -20.844 -45.375 1 88.06 400 LYS A O 1
ATOM 3087 N N . ASN A 1 401 ? -27.734 -19.75 -43.938 1 83.56 401 ASN A N 1
ATOM 3088 C CA . ASN A 1 401 ? -27.766 -18.531 -44.719 1 83.56 401 ASN A CA 1
ATOM 3089 C C . ASN A 1 401 ? -26.734 -17.516 -44.219 1 83.56 401 ASN A C 1
ATOM 3091 O O . ASN A 1 401 ? -26.594 -16.438 -44.812 1 83.56 401 ASN A O 1
ATOM 3095 N N . SER A 1 402 ? -26.094 -17.859 -43.094 1 80.5 402 SER A N 1
ATOM 3096 C CA . SER A 1 402 ? -25.172 -16.891 -42.531 1 80.5 402 SER A CA 1
ATOM 3097 C C . SER A 1 402 ? -23.719 -17.312 -42.781 1 80.5 402 SER A C 1
ATOM 3099 O O . SER A 1 402 ? -23.422 -18.5 -42.969 1 80.5 402 SER A O 1
ATOM 3101 N N . THR A 1 403 ? -22.906 -16.234 -42.906 1 81.31 403 THR A N 1
ATOM 3102 C CA . THR A 1 403 ? -21.484 -16.5 -43.062 1 81.31 403 THR A CA 1
ATOM 3103 C C . THR A 1 403 ? -20.828 -16.641 -41.688 1 81.31 403 THR A C 1
ATOM 3105 O O . THR A 1 403 ? -21.359 -16.156 -40.688 1 81.31 403 THR A O 1
ATOM 3108 N N . ASP A 1 404 ? -19.719 -17.344 -41.656 1 81.88 404 ASP A N 1
ATOM 3109 C CA . ASP A 1 404 ? -18.938 -17.516 -40.438 1 81.88 404 ASP A CA 1
ATOM 3110 C C . ASP A 1 404 ? -18.5 -16.172 -39.875 1 81.88 404 ASP A C 1
ATOM 3112 O O . ASP A 1 404 ? -18.438 -15.992 -38.656 1 81.88 404 ASP A O 1
ATOM 3116 N N . GLN A 1 405 ? -18.234 -15.234 -40.719 1 80.75 405 GLN A N 1
ATOM 3117 C CA . GLN A 1 405 ? -17.766 -13.914 -40.312 1 80.75 405 GLN A CA 1
ATOM 3118 C C . GLN A 1 405 ? -18.828 -13.195 -39.5 1 80.75 405 GLN A C 1
ATOM 3120 O O . GLN A 1 405 ? -18.516 -12.539 -38.5 1 80.75 405 GLN A O 1
ATOM 3125 N N . ASP A 1 406 ? -20.094 -13.336 -39.875 1 80.19 406 ASP A N 1
ATOM 3126 C CA . ASP A 1 406 ? -21.188 -12.711 -39.156 1 80.19 406 ASP A CA 1
ATOM 3127 C C . ASP A 1 406 ? -21.359 -13.328 -37.75 1 80.19 406 ASP A C 1
ATOM 3129 O O . ASP A 1 406 ? -21.797 -12.656 -36.844 1 80.19 406 ASP A O 1
ATOM 3133 N N . PHE A 1 407 ? -20.938 -14.469 -37.656 1 87.38 407 PHE A N 1
ATOM 3134 C CA . PHE A 1 407 ? -21.125 -15.242 -36.438 1 87.38 407 PHE A CA 1
ATOM 3135 C C . PHE A 1 407 ? -20.031 -14.93 -35.406 1 87.38 407 PHE A C 1
ATOM 3137 O O . PHE A 1 407 ? -20.266 -14.984 -34.219 1 87.38 407 PHE A O 1
ATOM 3144 N N . LEU A 1 408 ? -18.969 -14.453 -35.844 1 88.62 408 LEU A N 1
ATOM 3145 C CA . LEU A 1 408 ? -17.797 -14.227 -35 1 88.62 408 LEU A CA 1
ATOM 3146 C C . LEU A 1 408 ? -18.047 -13.125 -34 1 88.62 408 LEU A C 1
ATOM 3148 O O . LEU A 1 408 ? -17.562 -13.18 -32.875 1 88.62 408 LEU A O 1
ATOM 3152 N N . ASP A 1 409 ? -18.828 -12.109 -34.312 1 85.62 409 ASP A N 1
ATOM 3153 C CA . ASP A 1 409 ? -19 -10.953 -33.438 1 85.62 409 ASP A CA 1
ATOM 3154 C C . ASP A 1 409 ? -20.438 -10.867 -32.938 1 85.62 409 ASP A C 1
ATOM 3156 O O . ASP A 1 409 ? -20.875 -9.812 -32.469 1 85.62 409 ASP A O 1
ATOM 3160 N N . LEU A 1 410 ? -21.109 -11.992 -33.031 1 87.75 410 LEU A N 1
ATOM 3161 C CA . LEU A 1 410 ? -22.516 -11.992 -32.625 1 87.75 410 LEU A CA 1
ATOM 3162 C C . LEU A 1 410 ? -22.656 -11.898 -31.125 1 87.75 410 LEU A C 1
ATOM 3164 O O . LEU A 1 410 ? -22.234 -12.805 -30.406 1 87.75 410 LEU A O 1
ATOM 3168 N N . GLU A 1 411 ? -23.203 -10.875 -30.625 1 87.69 411 GLU A N 1
ATOM 3169 C CA . GLU A 1 411 ? -23.359 -10.656 -29.188 1 87.69 411 GLU A CA 1
ATOM 3170 C C . GLU A 1 411 ? -24.516 -11.469 -28.625 1 87.69 411 GLU A C 1
ATOM 3172 O O . GLU A 1 411 ? -24.406 -12.062 -27.547 1 87.69 411 GLU A O 1
ATOM 3177 N N . ASN A 1 412 ? -25.625 -11.445 -29.344 1 87.44 412 ASN A N 1
ATOM 3178 C CA . ASN A 1 412 ? -26.812 -12.203 -28.953 1 87.44 412 ASN A CA 1
ATOM 3179 C C . ASN A 1 412 ? -27.156 -13.281 -29.969 1 87.44 412 ASN A C 1
ATOM 3181 O O . ASN A 1 412 ? -27.531 -12.969 -31.109 1 87.44 412 ASN A O 1
ATOM 3185 N N . ASP A 1 413 ? -27.016 -14.453 -29.484 1 87.06 413 ASP A N 1
ATOM 3186 C CA . ASP A 1 413 ? -27.391 -15.578 -30.344 1 87.06 413 ASP A CA 1
ATOM 3187 C C . ASP A 1 413 ? -28.891 -15.852 -30.281 1 87.06 413 ASP A C 1
ATOM 3189 O O . ASP A 1 413 ? -29.406 -16.25 -29.234 1 87.06 413 ASP A O 1
ATOM 3193 N N . PRO A 1 414 ? -29.594 -15.664 -31.359 1 82.19 414 PRO A N 1
ATOM 3194 C CA . PRO A 1 414 ? -31.047 -15.836 -31.344 1 82.19 414 PRO A CA 1
ATOM 3195 C C . PRO A 1 414 ? -31.469 -17.297 -31.188 1 82.19 414 PRO A C 1
ATOM 3197 O O . PRO A 1 414 ? -32.625 -17.578 -30.828 1 82.19 414 PRO A O 1
ATOM 3200 N N . THR A 1 415 ? -30.578 -18.109 -31.5 1 80.94 415 THR A N 1
ATOM 3201 C CA . THR A 1 415 ? -30.906 -19.531 -31.453 1 80.94 415 THR A CA 1
ATOM 3202 C C . THR A 1 415 ? -30.797 -20.078 -30.031 1 80.94 415 THR A C 1
ATOM 3204 O O . THR A 1 415 ? -31.453 -21.062 -29.688 1 80.94 415 THR A O 1
ATOM 3207 N N . ILE A 1 416 ? -29.953 -19.5 -29.281 1 82.94 416 ILE A N 1
ATOM 3208 C CA . ILE A 1 416 ? -29.688 -19.984 -27.938 1 82.94 416 ILE A CA 1
ATOM 3209 C C . ILE A 1 416 ? -30.484 -19.172 -26.922 1 82.94 416 ILE A C 1
ATOM 3211 O O . ILE A 1 416 ? -30.359 -17.953 -26.859 1 82.94 416 ILE A O 1
ATOM 3215 N N . ASP A 1 417 ? -31.297 -19.875 -26.234 1 81 417 ASP A N 1
ATOM 3216 C CA . ASP A 1 417 ? -31.938 -19.25 -25.078 1 81 417 ASP A CA 1
ATOM 3217 C C . ASP A 1 417 ? -30.984 -19.219 -23.875 1 81 417 ASP A C 1
ATOM 3219 O O . ASP A 1 417 ? -30.812 -20.219 -23.188 1 81 417 ASP A O 1
ATOM 3223 N N . VAL A 1 418 ? -30.516 -18.156 -23.594 1 80.25 418 VAL A N 1
ATOM 3224 C CA . VAL A 1 418 ? -29.469 -17.984 -22.594 1 80.25 418 VAL A CA 1
ATOM 3225 C C . VAL A 1 418 ? -29.984 -18.359 -21.203 1 80.25 418 VAL A C 1
ATOM 3227 O O . VAL A 1 418 ? -29.203 -18.656 -20.312 1 80.25 418 VAL A O 1
ATOM 3230 N N . ASN A 1 419 ? -31.312 -18.328 -20.984 1 79.81 419 ASN A N 1
ATOM 3231 C CA . ASN A 1 419 ? -31.875 -18.688 -19.688 1 79.81 419 ASN A CA 1
ATOM 3232 C C . ASN A 1 419 ? -31.875 -20.203 -19.484 1 79.81 419 ASN A C 1
ATOM 3234 O O . ASN A 1 419 ? -31.922 -20.688 -18.359 1 79.81 419 ASN A O 1
ATOM 3238 N N . LEU A 1 420 ? -31.766 -20.812 -20.625 1 77.38 420 LEU A N 1
ATOM 3239 C CA . LEU A 1 420 ? -31.797 -22.266 -20.547 1 77.38 420 LEU A CA 1
ATOM 3240 C C . LEU A 1 420 ? -30.391 -22.859 -20.703 1 77.38 420 LEU A C 1
ATOM 3242 O O . LEU A 1 420 ? -30.031 -23.812 -20.016 1 77.38 420 LEU A O 1
ATOM 3246 N N . ILE A 1 421 ? -29.656 -22.266 -21.594 1 80.81 421 ILE A N 1
ATOM 3247 C CA . ILE A 1 421 ? -28.312 -22.75 -21.875 1 80.81 421 ILE A CA 1
ATOM 3248 C C . ILE A 1 421 ? -27.297 -21.625 -21.656 1 80.81 421 ILE A C 1
ATOM 3250 O O . ILE A 1 421 ? -27.328 -20.609 -22.359 1 80.81 421 ILE A O 1
ATOM 3254 N N . PRO A 1 422 ? -26.406 -21.766 -20.719 1 86.12 422 PRO A N 1
ATOM 3255 C CA . PRO A 1 422 ? -25.469 -20.688 -20.406 1 86.12 422 PRO A CA 1
ATOM 3256 C C . PRO A 1 422 ? -24.297 -20.625 -21.375 1 86.12 422 PRO A C 1
ATOM 3258 O O . PRO A 1 422 ? -23.141 -20.703 -20.969 1 86.12 422 PRO A O 1
ATOM 3261 N N . LEU A 1 423 ? -24.625 -20.453 -22.656 1 90.75 423 LEU A N 1
ATOM 3262 C CA . LEU A 1 423 ? -23.594 -20.312 -23.688 1 90.75 423 LEU A CA 1
ATOM 3263 C C . LEU A 1 423 ? -23.656 -18.938 -24.328 1 90.75 423 LEU A C 1
ATOM 3265 O O . LEU A 1 423 ? -24.734 -18.344 -24.453 1 90.75 423 LEU A O 1
ATOM 3269 N N . GLN A 1 424 ? -22.516 -18.5 -24.656 1 91.69 424 GLN A N 1
ATOM 3270 C CA . GLN A 1 424 ? -22.391 -17.219 -25.359 1 91.69 424 GLN A CA 1
ATOM 3271 C C . GLN A 1 424 ? -21.141 -17.219 -26.25 1 91.69 424 GLN A C 1
ATOM 3273 O O . GLN A 1 424 ? -20.25 -18.062 -26.094 1 91.69 424 GLN A O 1
ATOM 3278 N N . ASN A 1 425 ? -21.219 -16.266 -27.25 1 93.62 425 ASN A N 1
ATOM 3279 C CA . ASN A 1 425 ? -20 -16.047 -28.031 1 93.62 425 ASN A CA 1
ATOM 3280 C C . ASN A 1 425 ? -18.781 -15.883 -27.141 1 93.62 425 ASN A C 1
ATOM 3282 O O . ASN A 1 425 ? -18.734 -14.992 -26.297 1 93.62 425 ASN A O 1
ATOM 3286 N N . PRO A 1 426 ? -17.766 -16.766 -27.344 1 93.56 426 PRO A N 1
ATOM 3287 C CA . PRO A 1 426 ? -16.609 -16.766 -26.438 1 93.56 426 PRO A CA 1
ATOM 3288 C C . PRO A 1 426 ? -15.883 -15.43 -26.406 1 93.56 426 PRO A C 1
ATOM 3290 O O . PRO A 1 426 ? -15.367 -15.031 -25.359 1 93.56 426 PRO A O 1
ATOM 3293 N N . ARG A 1 427 ? -15.75 -14.75 -27.453 1 92.88 427 ARG A N 1
ATOM 3294 C CA . ARG A 1 427 ? -15.086 -13.453 -27.5 1 92.88 427 ARG A CA 1
ATOM 3295 C C . ARG A 1 427 ? -15.844 -12.422 -26.656 1 92.88 427 ARG A C 1
ATOM 3297 O O . ARG A 1 427 ? -15.234 -11.688 -25.875 1 92.88 427 ARG A O 1
ATOM 3304 N N . ILE A 1 428 ? -17.156 -12.414 -26.828 1 93.25 428 ILE A N 1
ATOM 3305 C CA . ILE A 1 428 ? -17.984 -11.484 -26.062 1 93.25 428 ILE A CA 1
ATOM 3306 C C . ILE A 1 428 ? -17.922 -11.836 -24.578 1 93.25 428 ILE A C 1
ATOM 3308 O O . ILE A 1 428 ? -17.922 -10.945 -23.734 1 93.25 428 ILE A O 1
ATOM 3312 N N . ASN A 1 429 ? -17.922 -13.109 -24.297 1 93.06 429 ASN A N 1
ATOM 3313 C CA . ASN A 1 429 ? -17.812 -13.562 -22.906 1 93.06 429 ASN A CA 1
ATOM 3314 C C . ASN A 1 429 ? -16.562 -13.008 -22.234 1 93.06 429 ASN A C 1
ATOM 3316 O O . ASN A 1 429 ? -16.625 -12.539 -21.109 1 93.06 429 ASN A O 1
ATOM 3320 N N . ALA A 1 430 ? -15.461 -13.07 -22.922 1 92.94 430 ALA A N 1
ATOM 3321 C CA . ALA A 1 430 ? -14.188 -12.617 -22.375 1 92.94 430 ALA A CA 1
ATOM 3322 C C . ALA A 1 430 ? -14.148 -11.102 -22.266 1 92.94 430 ALA A C 1
ATOM 3324 O O . ALA A 1 430 ? -13.633 -10.547 -21.297 1 92.94 430 ALA A O 1
ATOM 3325 N N . GLU A 1 431 ? -14.664 -10.375 -23.234 1 93.88 431 GLU A N 1
ATOM 3326 C CA . GLU A 1 431 ? -14.602 -8.922 -23.297 1 93.88 431 GLU A CA 1
ATOM 3327 C C . GLU A 1 431 ? -15.57 -8.289 -22.281 1 93.88 431 GLU A C 1
ATOM 3329 O O . GLU A 1 431 ? -15.328 -7.184 -21.797 1 93.88 431 GLU A O 1
ATOM 3334 N N . SER A 1 432 ? -16.641 -8.992 -21.984 1 94.06 432 SER A N 1
ATOM 3335 C CA . SER A 1 432 ? -17.719 -8.398 -21.203 1 94.06 432 SER A CA 1
ATOM 3336 C C . SER A 1 432 ? -17.516 -8.641 -19.703 1 94.06 432 SER A C 1
ATOM 3338 O O . SER A 1 432 ? -18.281 -8.148 -18.875 1 94.06 432 SER A O 1
ATOM 3340 N N . GLN A 1 433 ? -16.469 -9.344 -19.359 1 94.69 433 GLN A N 1
ATOM 3341 C CA . GLN A 1 433 ? -16.203 -9.648 -17.953 1 94.69 433 GLN A CA 1
ATOM 3342 C C . GLN A 1 433 ? -14.812 -9.18 -17.547 1 94.69 433 GLN A C 1
ATOM 3344 O O . GLN A 1 433 ? -13.82 -9.859 -17.828 1 94.69 433 GLN A O 1
ATOM 3349 N N . LEU A 1 434 ? -14.805 -8.117 -16.844 1 95.38 434 LEU A N 1
ATOM 3350 C CA . LEU A 1 434 ? -13.547 -7.535 -16.375 1 95.38 434 LEU A CA 1
ATOM 3351 C C . LEU A 1 434 ? -13.039 -8.266 -15.133 1 95.38 434 LEU A C 1
ATOM 3353 O O . LEU A 1 434 ? -13.781 -8.461 -14.172 1 95.38 434 LEU A O 1
ATOM 3357 N N . ARG A 1 435 ? -11.812 -8.719 -15.195 1 95.69 435 ARG A N 1
ATOM 3358 C CA . ARG A 1 435 ? -11.055 -9.242 -14.062 1 95.69 435 ARG A CA 1
ATOM 3359 C C . ARG A 1 435 ? -9.695 -8.57 -13.945 1 95.69 435 ARG A C 1
ATOM 3361 O O . ARG A 1 435 ? -8.945 -8.492 -14.922 1 95.69 435 ARG A O 1
ATOM 3368 N N . SER A 1 436 ? -9.414 -8.023 -12.797 1 95.75 436 SER A N 1
ATOM 3369 C CA . SER A 1 436 ? -8.125 -7.363 -12.578 1 95.75 436 SER A CA 1
ATOM 3370 C C . SER A 1 436 ? -7.633 -7.582 -11.148 1 95.75 436 SER A C 1
ATOM 3372 O O . SER A 1 436 ? -8.422 -7.551 -10.203 1 95.75 436 SER A O 1
ATOM 3374 N N . SER A 1 437 ? -6.336 -7.867 -11.023 1 96.06 437 SER A N 1
ATOM 3375 C CA . SER A 1 437 ? -5.676 -7.996 -9.727 1 96.06 437 SER A CA 1
ATOM 3376 C C . SER A 1 437 ? -4.34 -7.258 -9.711 1 96.06 437 SER A C 1
ATOM 3378 O O . SER A 1 437 ? -3.51 -7.445 -10.602 1 96.06 437 SER A O 1
ATOM 3380 N N . LEU A 1 438 ? -4.168 -6.422 -8.797 1 96.19 438 LEU A N 1
ATOM 3381 C CA . LEU A 1 438 ? -2.916 -5.703 -8.586 1 96.19 438 LEU A CA 1
ATOM 3382 C C . LEU A 1 438 ? -2.262 -6.113 -7.273 1 96.19 438 LEU A C 1
ATOM 3384 O O . LEU A 1 438 ? -2.826 -5.891 -6.199 1 96.19 438 LEU A O 1
ATOM 3388 N N . ASN A 1 439 ? -1.083 -6.734 -7.375 1 95.81 439 ASN A N 1
ATOM 3389 C CA . ASN A 1 439 ? -0.301 -7.141 -6.215 1 95.81 439 ASN A CA 1
ATOM 3390 C C . ASN A 1 439 ? 0.907 -6.234 -6.004 1 95.81 439 ASN A C 1
ATOM 3392 O O . ASN A 1 439 ? 1.712 -6.043 -6.918 1 95.81 439 ASN A O 1
ATOM 3396 N N . ARG A 1 440 ? 1.027 -5.703 -4.883 1 94.94 440 ARG A N 1
ATOM 3397 C CA . ARG A 1 440 ? 2.17 -4.871 -4.527 1 94.94 440 ARG A CA 1
ATOM 3398 C C . ARG A 1 440 ? 2.883 -5.414 -3.295 1 94.94 440 ARG A C 1
ATOM 3400 O O . ARG A 1 440 ? 2.238 -5.883 -2.354 1 94.94 440 ARG A O 1
ATOM 3407 N N . THR A 1 441 ? 4.223 -5.375 -3.318 1 95.88 441 THR A N 1
ATOM 3408 C CA . THR A 1 441 ? 5.012 -5.828 -2.18 1 95.88 441 THR A CA 1
ATOM 3409 C C . THR A 1 441 ? 6.234 -4.938 -1.979 1 95.88 441 THR A C 1
ATOM 3411 O O . THR A 1 441 ? 6.953 -4.637 -2.934 1 95.88 441 THR A O 1
ATOM 3414 N N . LEU A 1 442 ? 6.48 -4.504 -0.793 1 94.69 442 LEU A N 1
ATOM 3415 C CA . LEU A 1 442 ? 7.684 -3.797 -0.36 1 94.69 442 LEU A CA 1
ATOM 3416 C C . LEU A 1 442 ? 8.398 -4.57 0.741 1 94.69 442 LEU A C 1
ATOM 3418 O O . LEU A 1 442 ? 7.809 -4.871 1.78 1 94.69 442 LEU A O 1
ATOM 3422 N N . ASN A 1 443 ? 9.617 -4.918 0.511 1 95.19 443 ASN A N 1
ATOM 3423 C CA . ASN A 1 443 ? 10.469 -5.574 1.499 1 95.19 443 ASN A CA 1
ATOM 3424 C C . ASN A 1 443 ? 11.617 -4.672 1.929 1 95.19 443 ASN A C 1
ATOM 3426 O O . ASN A 1 443 ? 12.383 -4.188 1.089 1 95.19 443 ASN A O 1
ATOM 3430 N N . LEU A 1 444 ? 11.766 -4.477 3.166 1 92.88 444 LEU A N 1
ATOM 3431 C CA . LEU A 1 444 ? 12.867 -3.736 3.779 1 92.88 444 LEU A CA 1
ATOM 3432 C C . LEU A 1 444 ? 13.68 -4.641 4.699 1 92.88 444 LEU A C 1
ATOM 3434 O O . LEU A 1 444 ? 13.195 -5.059 5.754 1 92.88 444 LEU A O 1
ATOM 3438 N N . ASN A 1 445 ? 14.922 -4.914 4.289 1 93.75 445 ASN A N 1
ATOM 3439 C CA . ASN A 1 445 ? 15.789 -5.801 5.059 1 93.75 445 ASN A CA 1
ATOM 3440 C C . ASN A 1 445 ? 17.094 -5.117 5.43 1 93.75 445 ASN A C 1
ATOM 3442 O O . ASN A 1 445 ? 17.766 -4.527 4.578 1 93.75 445 ASN A O 1
ATOM 3446 N N . THR A 1 446 ? 17.469 -5.172 6.672 1 91.62 446 THR A N 1
ATOM 3447 C CA . THR A 1 446 ? 18.75 -4.664 7.156 1 91.62 446 THR A CA 1
ATOM 3448 C C . THR A 1 446 ? 19.422 -5.676 8.078 1 91.62 446 THR A C 1
ATOM 3450 O O . THR A 1 446 ? 18.781 -6.246 8.961 1 91.62 446 THR A O 1
ATOM 3453 N N . SER A 1 447 ? 20.656 -5.918 7.832 1 93.56 447 SER A N 1
ATOM 3454 C CA . SER A 1 447 ? 21.422 -6.828 8.68 1 93.56 447 SER A CA 1
ATOM 3455 C C . SER A 1 447 ? 22.734 -6.203 9.102 1 93.56 447 SER A C 1
ATOM 3457 O O . SER A 1 447 ? 23.375 -5.48 8.32 1 93.56 447 SER A O 1
ATOM 3459 N N . LEU A 1 448 ? 23.172 -6.504 10.328 1 92.75 448 LEU A N 1
ATOM 3460 C CA . LEU A 1 448 ? 24.438 -6.066 10.914 1 92.75 448 LEU A CA 1
ATOM 3461 C C . LEU A 1 448 ? 25.25 -7.262 11.398 1 92.75 448 LEU A C 1
ATOM 3463 O O . LEU A 1 448 ? 24.75 -8.109 12.141 1 92.75 448 LEU A O 1
ATOM 3467 N N . GLU A 1 449 ? 26.406 -7.355 10.891 1 94.5 449 GLU A N 1
ATOM 3468 C CA . GLU A 1 449 ? 27.359 -8.352 11.359 1 94.5 449 GLU A CA 1
ATOM 3469 C C . GLU A 1 449 ? 28.5 -7.691 12.141 1 94.5 449 GLU A C 1
ATOM 3471 O O . GLU A 1 449 ? 29.125 -6.75 11.656 1 94.5 449 GLU A O 1
ATOM 3476 N N . TYR A 1 450 ? 28.828 -8.219 13.352 1 94.56 450 TYR A N 1
ATOM 3477 C CA . TYR A 1 450 ? 29.828 -7.629 14.242 1 94.56 450 TYR A CA 1
ATOM 3478 C C . TYR A 1 450 ? 30.719 -8.703 14.852 1 94.56 450 TYR A C 1
ATOM 3480 O O . TYR A 1 450 ? 30.266 -9.547 15.625 1 94.56 450 TYR A O 1
ATOM 3488 N N . ASN A 1 451 ? 31.922 -8.648 14.43 1 94.62 451 ASN A N 1
ATOM 3489 C CA . ASN A 1 451 ? 32.938 -9.477 15.094 1 94.62 451 ASN A CA 1
ATOM 3490 C C . ASN A 1 451 ? 33.406 -8.836 16.391 1 94.62 451 ASN A C 1
ATOM 3492 O O . ASN A 1 451 ? 34.469 -8.211 16.422 1 94.62 451 ASN A O 1
ATOM 3496 N N . PHE A 1 452 ? 32.781 -9.102 17.469 1 91 452 PHE A N 1
ATOM 3497 C CA . PHE A 1 452 ? 33 -8.336 18.688 1 91 452 PHE A CA 1
ATOM 3498 C C . PHE A 1 452 ? 34.188 -8.906 19.484 1 91 452 PHE A C 1
ATOM 3500 O O . PHE A 1 452 ? 34.75 -8.227 20.344 1 91 452 PHE A O 1
ATOM 3507 N N . ALA A 1 453 ? 34.594 -10.125 19.281 1 92.81 453 ALA A N 1
ATOM 3508 C CA . ALA A 1 453 ? 35.75 -10.781 19.844 1 92.81 453 ALA A CA 1
ATOM 3509 C C . ALA A 1 453 ? 36.344 -11.805 18.891 1 92.81 453 ALA A C 1
ATOM 3511 O O . ALA A 1 453 ? 35.719 -12.172 17.891 1 92.81 453 ALA A O 1
ATOM 3512 N N . ASN A 1 454 ? 37.469 -12.148 19.172 1 90.19 454 ASN A N 1
ATOM 3513 C CA . ASN A 1 454 ? 38.062 -13.164 18.312 1 90.19 454 ASN A CA 1
ATOM 3514 C C . ASN A 1 454 ? 37.219 -14.43 18.266 1 90.19 454 ASN A C 1
ATOM 3516 O O . ASN A 1 454 ? 36.781 -14.93 19.312 1 90.19 454 ASN A O 1
ATOM 3520 N N . HIS A 1 455 ? 36.875 -14.852 17.172 1 94.19 455 HIS A N 1
ATOM 3521 C CA . HIS A 1 455 ? 36.188 -16.094 16.906 1 94.19 455 HIS A CA 1
ATOM 3522 C C . HIS A 1 455 ? 34.688 -15.953 17.141 1 94.19 455 HIS A C 1
ATOM 3524 O O . HIS A 1 455 ? 33.938 -16.922 17.016 1 94.19 455 HIS A O 1
ATOM 3530 N N . PHE A 1 456 ? 34.25 -14.797 17.641 1 96.31 456 PHE A N 1
ATOM 3531 C CA . PHE A 1 456 ? 32.812 -14.586 17.891 1 96.31 456 PHE A CA 1
ATOM 3532 C C . PHE A 1 456 ? 32.25 -13.602 16.891 1 96.31 456 PHE A C 1
ATOM 3534 O O . PHE A 1 456 ? 32.812 -12.523 16.656 1 96.31 456 PHE A O 1
ATOM 3541 N N . THR A 1 457 ? 31.125 -13.977 16.312 1 95.75 457 THR A N 1
ATOM 3542 C CA . THR A 1 457 ? 30.438 -13.117 15.359 1 95.75 457 THR A CA 1
ATOM 3543 C C . THR A 1 457 ? 28.969 -12.945 15.758 1 95.75 457 THR A C 1
ATOM 3545 O O . THR A 1 457 ? 28.25 -13.938 15.961 1 95.75 457 THR A O 1
ATOM 3548 N N . TYR A 1 458 ? 28.516 -11.688 15.914 1 96.38 458 TYR A N 1
ATOM 3549 C CA . TYR A 1 458 ? 27.094 -11.375 16.109 1 96.38 458 TYR A CA 1
ATOM 3550 C C . TYR A 1 458 ? 26.453 -10.953 14.789 1 96.38 458 TYR A C 1
ATOM 3552 O O . TYR A 1 458 ? 27.047 -10.195 14.016 1 96.38 458 TYR A O 1
ATOM 3560 N N . ARG A 1 459 ? 25.297 -11.477 14.5 1 95.31 459 ARG A N 1
ATOM 3561 C CA . ARG A 1 459 ? 24.516 -11.047 13.352 1 95.31 459 ARG A CA 1
ATOM 3562 C C . ARG A 1 459 ? 23.094 -10.695 13.758 1 95.31 459 ARG A C 1
ATOM 3564 O O . ARG A 1 459 ? 22.391 -11.516 14.336 1 95.31 459 ARG A O 1
ATOM 3571 N N . GLY A 1 460 ? 22.719 -9.477 13.508 1 95.38 460 GLY A N 1
ATOM 3572 C CA . GLY A 1 460 ? 21.344 -9.016 13.688 1 95.38 460 GLY A CA 1
ATOM 3573 C C . GLY A 1 460 ? 20.656 -8.68 12.391 1 95.38 460 GLY A C 1
ATOM 3574 O O . GLY A 1 460 ? 21.25 -8.047 11.508 1 95.38 460 GLY A O 1
ATOM 3575 N N . LEU A 1 461 ? 19.375 -9.211 12.219 1 95.25 461 LEU A N 1
ATOM 3576 C CA . LEU A 1 461 ? 18.609 -8.961 11 1 95.25 461 LEU A CA 1
ATOM 3577 C C . LEU A 1 461 ? 17.203 -8.469 11.336 1 95.25 461 LEU A C 1
ATOM 3579 O O . LEU A 1 461 ? 16.516 -9.055 12.188 1 95.25 461 LEU A O 1
ATOM 3583 N N . VAL A 1 462 ? 16.812 -7.344 10.766 1 93.81 462 VAL A N 1
ATOM 3584 C CA . VAL A 1 462 ? 15.461 -6.805 10.844 1 93.81 462 VAL A CA 1
ATOM 3585 C C . VAL A 1 462 ? 14.852 -6.73 9.445 1 93.81 462 VAL A C 1
ATOM 3587 O O . VAL A 1 462 ? 15.484 -6.227 8.516 1 93.81 462 VAL A O 1
ATOM 3590 N N . SER A 1 463 ? 13.617 -7.305 9.336 1 95.31 463 SER A N 1
ATOM 3591 C CA . SER A 1 463 ? 12.945 -7.312 8.039 1 95.31 463 SER A CA 1
ATOM 3592 C C . SER A 1 463 ? 11.484 -6.898 8.172 1 95.31 463 SER A C 1
ATOM 3594 O O . SER A 1 463 ? 10.812 -7.277 9.133 1 95.31 463 SER A O 1
ATOM 3596 N N . SER A 1 464 ? 11.062 -6.043 7.273 1 93.94 464 SER A N 1
ATOM 3597 C CA . SER A 1 464 ? 9.664 -5.637 7.195 1 93.94 464 SER A CA 1
ATOM 3598 C C . SER A 1 464 ? 9.094 -5.895 5.805 1 93.94 464 SER A C 1
ATOM 3600 O O . SER A 1 464 ? 9.727 -5.582 4.797 1 93.94 464 SER A O 1
ATOM 3602 N N . LYS A 1 465 ? 7.914 -6.465 5.801 1 94.94 465 LYS A N 1
ATOM 3603 C CA . LYS A 1 465 ? 7.18 -6.707 4.562 1 94.94 465 LYS A CA 1
ATOM 3604 C C . LYS A 1 465 ? 5.84 -5.977 4.566 1 94.94 465 LYS A C 1
ATOM 3606 O O . LYS A 1 465 ? 5.051 -6.117 5.504 1 94.94 465 LYS A O 1
ATOM 3611 N N . ILE A 1 466 ? 5.602 -5.23 3.584 1 94.06 466 ILE A N 1
ATOM 3612 C CA . ILE A 1 466 ? 4.328 -4.562 3.359 1 94.06 466 ILE A CA 1
ATOM 3613 C C . ILE A 1 466 ? 3.748 -4.992 2.014 1 94.06 466 ILE A C 1
ATOM 3615 O O . ILE A 1 466 ? 4.348 -4.75 0.964 1 94.06 466 ILE A O 1
ATOM 3619 N N . SER A 1 467 ? 2.6 -5.652 2.066 1 94.81 467 SER A N 1
ATOM 3620 C CA . SER A 1 467 ? 2.029 -6.168 0.828 1 94.81 467 SER A CA 1
ATOM 3621 C C . SER A 1 467 ? 0.521 -5.941 0.777 1 94.81 467 SER A C 1
ATOM 3623 O O . SER A 1 467 ? -0.141 -5.895 1.815 1 94.81 467 SER A O 1
ATOM 3625 N N . GLY A 1 468 ? 0.047 -5.766 -0.45 1 94 468 GLY A N 1
ATOM 3626 C CA . GLY A 1 468 ? -1.372 -5.562 -0.692 1 94 468 GLY A CA 1
ATOM 3627 C C . GLY A 1 468 ? -1.833 -6.102 -2.033 1 94 468 GLY A C 1
ATOM 3628 O O . GLY A 1 468 ? -1.086 -6.062 -3.012 1 94 468 GLY A O 1
ATOM 3629 N N . THR A 1 469 ? -3.07 -6.559 -2.027 1 96.19 469 THR A N 1
ATOM 3630 C CA . THR A 1 469 ? -3.701 -7.023 -3.258 1 96.19 469 THR A CA 1
ATOM 3631 C C . THR A 1 469 ? -5.047 -6.336 -3.469 1 96.19 469 THR A C 1
ATOM 3633 O O . THR A 1 469 ? -5.918 -6.379 -2.6 1 96.19 469 THR A O 1
ATOM 3636 N N . LYS A 1 470 ? -5.203 -5.688 -4.578 1 96.19 470 LYS A N 1
ATOM 3637 C CA . LYS A 1 470 ? -6.473 -5.098 -4.992 1 96.19 470 LYS A CA 1
ATOM 3638 C C . LYS A 1 470 ? -7.086 -5.879 -6.152 1 96.19 470 LYS A C 1
ATOM 3640 O O . LYS A 1 470 ? -6.43 -6.113 -7.168 1 96.19 470 LYS A O 1
ATOM 3645 N N . ALA A 1 471 ? -8.312 -6.238 -5.973 1 96.94 471 ALA A N 1
ATOM 3646 C CA . ALA A 1 471 ? -9 -6.984 -7.02 1 96.94 471 ALA A CA 1
ATOM 3647 C C . ALA A 1 471 ? -10.258 -6.254 -7.48 1 96.94 471 ALA A C 1
ATOM 3649 O O . ALA A 1 471 ? -10.977 -5.668 -6.668 1 96.94 471 ALA A O 1
ATOM 3650 N N . LYS A 1 472 ? -10.508 -6.273 -8.828 1 96.81 472 LYS A N 1
ATOM 3651 C CA . LYS A 1 472 ? -11.688 -5.688 -9.453 1 96.81 472 LYS A CA 1
ATOM 3652 C C . LYS A 1 472 ? -12.391 -6.703 -10.359 1 96.81 472 LYS A C 1
ATOM 3654 O O . LYS A 1 472 ? -11.734 -7.461 -11.078 1 96.81 472 LYS A O 1
ATOM 3659 N N . MET A 1 473 ? -13.664 -6.715 -10.25 1 96.81 473 MET A N 1
ATOM 3660 C CA . MET A 1 473 ? -14.492 -7.547 -11.117 1 96.81 473 MET A CA 1
ATOM 3661 C C . MET A 1 473 ? -15.727 -6.781 -11.594 1 96.81 473 MET A C 1
ATOM 3663 O O . MET A 1 473 ? -16.328 -6.023 -10.828 1 96.81 473 MET A O 1
ATOM 3667 N N . PHE A 1 474 ? -16.062 -6.934 -12.844 1 96.88 474 PHE A N 1
ATOM 3668 C CA . PHE A 1 474 ? -17.281 -6.328 -13.383 1 96.88 474 PHE A CA 1
ATOM 3669 C C . PHE A 1 474 ? -17.828 -7.152 -14.539 1 96.88 474 PHE A C 1
ATOM 3671 O O . PHE A 1 474 ? -17.078 -7.496 -15.469 1 96.88 474 PHE A O 1
ATOM 3678 N N . ASN A 1 475 ? -19.031 -7.516 -14.5 1 96.62 475 ASN A N 1
ATOM 3679 C CA . ASN A 1 475 ? -19.781 -8.141 -15.586 1 96.62 475 ASN A CA 1
ATOM 3680 C C . ASN A 1 475 ? -20.734 -7.148 -16.25 1 96.62 475 ASN A C 1
ATOM 3682 O O . ASN A 1 475 ? -21.781 -6.805 -15.68 1 96.62 475 ASN A O 1
ATOM 3686 N N . ASP A 1 476 ? -20.391 -6.758 -17.422 1 95.38 476 ASP A N 1
ATOM 3687 C CA . ASP A 1 476 ? -21.234 -5.75 -18.047 1 95.38 476 ASP A CA 1
ATOM 3688 C C . ASP A 1 476 ? -22.5 -6.379 -18.625 1 95.38 476 ASP A C 1
ATOM 3690 O O . ASP A 1 476 ? -22.75 -7.574 -18.438 1 95.38 476 ASP A O 1
ATOM 3694 N N . ALA A 1 477 ? -23.391 -5.582 -19.25 1 93.94 477 ALA A N 1
ATOM 3695 C CA . ALA A 1 477 ? -24.734 -5.988 -19.656 1 93.94 477 ALA A CA 1
ATOM 3696 C C . ALA A 1 477 ? -24.688 -7.082 -20.719 1 93.94 477 ALA A C 1
ATOM 3698 O O . ALA A 1 477 ? -25.609 -7.887 -20.844 1 93.94 477 ALA A O 1
ATOM 3699 N N . ARG A 1 478 ? -23.672 -7.199 -21.422 1 94.12 478 ARG A N 1
ATOM 3700 C CA . ARG A 1 478 ? -23.531 -8.156 -22.516 1 94.12 478 ARG A CA 1
ATOM 3701 C C . ARG A 1 478 ? -23.25 -9.555 -21.984 1 94.12 478 ARG A C 1
ATOM 3703 O O . ARG A 1 478 ? -23.453 -10.547 -22.688 1 94.12 478 ARG A O 1
ATOM 3710 N N . SER A 1 479 ? -22.703 -9.727 -20.734 1 92.25 479 SER A N 1
ATOM 3711 C CA . SER A 1 479 ? -22.219 -11 -20.203 1 92.25 479 SER A CA 1
ATOM 3712 C C . SER A 1 479 ? -23.375 -11.945 -19.906 1 92.25 479 SER A C 1
ATOM 3714 O O . SER A 1 479 ? -24.469 -11.5 -19.5 1 92.25 479 SER A O 1
ATOM 3716 N N . ILE A 1 480 ? -23.047 -13.195 -20.016 1 90.94 480 ILE A N 1
ATOM 3717 C CA . ILE A 1 480 ? -24.031 -14.227 -19.719 1 90.94 480 ILE A CA 1
ATOM 3718 C C . ILE A 1 480 ? -24.406 -14.164 -18.234 1 90.94 480 ILE A C 1
ATOM 3720 O O . ILE A 1 480 ? -25.547 -14.438 -17.875 1 90.94 480 ILE A O 1
ATOM 3724 N N . VAL A 1 481 ? -23.5 -13.789 -17.469 1 90.31 481 VAL A N 1
ATOM 3725 C CA . VAL A 1 481 ? -23.75 -13.688 -16.031 1 90.31 481 VAL A CA 1
ATOM 3726 C C . VAL A 1 481 ? -24.766 -12.586 -15.75 1 90.31 481 VAL A C 1
ATOM 3728 O O . VAL A 1 481 ? -25.703 -12.781 -14.969 1 90.31 481 VAL A O 1
ATOM 3731 N N . SER A 1 482 ? -24.594 -11.461 -16.391 1 91.94 482 SER A N 1
ATOM 3732 C CA . SER A 1 482 ? -25.5 -10.344 -16.203 1 91.94 482 SER A CA 1
ATOM 3733 C C . SER A 1 482 ? -26.891 -10.672 -16.734 1 91.94 482 SER A C 1
ATOM 3735 O O . SER A 1 482 ? -27.906 -10.289 -16.125 1 91.94 482 SER A O 1
ATOM 3737 N N . LYS A 1 483 ? -26.938 -11.336 -17.828 1 90 483 LYS A N 1
ATOM 3738 C CA . LYS A 1 483 ? -28.219 -11.688 -18.453 1 90 483 LYS A CA 1
ATOM 3739 C C . LYS A 1 483 ? -29.016 -12.641 -17.562 1 90 483 LYS A C 1
ATOM 3741 O O . LYS A 1 483 ? -30.234 -12.602 -17.547 1 90 483 LYS A O 1
ATOM 3746 N N . ARG A 1 484 ? -28.266 -13.336 -16.844 1 88.25 484 ARG A N 1
ATOM 3747 C CA . ARG A 1 484 ? -28.938 -14.359 -16.031 1 88.25 484 ARG A CA 1
ATOM 3748 C C . ARG A 1 484 ? -29.141 -13.867 -14.602 1 88.25 484 ARG A C 1
ATOM 3750 O O . ARG A 1 484 ? -29.938 -14.445 -13.852 1 88.25 484 ARG A O 1
ATOM 3757 N N . SER A 1 485 ? -28.438 -12.906 -14.18 1 85.81 485 SER A N 1
ATOM 3758 C CA . SER A 1 485 ? -28.516 -12.477 -12.789 1 85.81 485 SER A CA 1
ATOM 3759 C C . SER A 1 485 ? -29.281 -11.164 -12.664 1 85.81 485 SER A C 1
ATOM 3761 O O . SER A 1 485 ? -29.234 -10.516 -11.617 1 85.81 485 SER A O 1
ATOM 3763 N N . GLY A 1 486 ? -29.906 -10.727 -13.602 1 85.31 486 GLY A N 1
ATOM 3764 C CA . GLY A 1 486 ? -30.812 -9.594 -13.523 1 85.31 486 GLY A CA 1
ATOM 3765 C C . GLY A 1 486 ? -30.141 -8.266 -13.852 1 85.31 486 GLY A C 1
ATOM 3766 O O . GLY A 1 486 ? -30.734 -7.203 -13.656 1 85.31 486 GLY A O 1
ATOM 3767 N N . GLY A 1 487 ? -28.828 -8.328 -14.281 1 91.19 487 GLY A N 1
ATOM 3768 C CA . GLY A 1 487 ? -28.172 -7.102 -14.695 1 91.19 487 GLY A CA 1
ATOM 3769 C C . GLY A 1 487 ? -26.672 -7.109 -14.406 1 91.19 487 GLY A C 1
ATOM 3770 O O . GLY A 1 487 ? -26.156 -8.055 -13.812 1 91.19 487 GLY A O 1
ATOM 3771 N N . PRO A 1 488 ? -25.984 -5.992 -14.914 1 95.31 488 PRO A N 1
ATOM 3772 C CA . PRO A 1 488 ? -24.547 -5.895 -14.672 1 95.31 488 PRO A CA 1
ATOM 3773 C C . PRO A 1 488 ? -24.188 -5.859 -13.188 1 95.31 488 PRO A C 1
ATOM 3775 O O . PRO A 1 488 ? -24.984 -5.379 -12.375 1 95.31 488 PRO A O 1
ATOM 3778 N N . SER A 1 489 ? -23.047 -6.387 -12.812 1 95.94 489 SER A N 1
ATOM 3779 C CA . SER A 1 489 ? -22.625 -6.473 -11.422 1 95.94 489 SER A CA 1
ATOM 3780 C C . SER A 1 489 ? -21.109 -6.316 -11.305 1 95.94 489 SER A C 1
ATOM 3782 O O . SER A 1 489 ? -20.375 -6.578 -12.258 1 95.94 489 SER A O 1
ATOM 3784 N N . GLY A 1 490 ? -20.703 -5.848 -10.18 1 96.19 490 GLY A N 1
ATOM 3785 C CA . GLY A 1 490 ? -19.281 -5.652 -9.953 1 96.19 490 GLY A CA 1
ATOM 3786 C C . GLY A 1 490 ? -18.891 -5.715 -8.484 1 96.19 490 GLY A C 1
ATOM 3787 O O . GLY A 1 490 ? -19.766 -5.664 -7.609 1 96.19 490 GLY A O 1
ATOM 3788 N N . SER A 1 491 ? -17.641 -5.895 -8.227 1 97.31 491 SER A N 1
ATOM 3789 C CA . SER A 1 491 ? -17.109 -5.941 -6.867 1 97.31 491 SER A CA 1
ATOM 3790 C C . SER A 1 491 ? -15.672 -5.438 -6.812 1 97.31 491 SER A C 1
ATOM 3792 O O . SER A 1 491 ? -14.953 -5.48 -7.812 1 97.31 491 SER A O 1
ATOM 3794 N N . LEU A 1 492 ? -15.281 -4.859 -5.715 1 97.56 492 LEU A N 1
ATOM 3795 C CA . LEU A 1 492 ? -13.93 -4.426 -5.375 1 97.56 492 LEU A CA 1
ATOM 3796 C C . LEU A 1 492 ? -13.484 -5.027 -4.047 1 97.56 492 LEU A C 1
ATOM 3798 O O . LEU A 1 492 ? -14.281 -5.148 -3.117 1 97.56 492 LEU A O 1
ATOM 3802 N N . SER A 1 493 ? -12.227 -5.395 -3.971 1 97.38 493 SER A N 1
ATOM 3803 C CA . SER A 1 493 ? -11.695 -5.906 -2.711 1 97.38 493 SER A CA 1
ATOM 3804 C C . SER A 1 493 ? -10.25 -5.469 -2.498 1 97.38 493 SER A C 1
ATOM 3806 O O . SER A 1 493 ? -9.523 -5.223 -3.463 1 97.38 493 SER A O 1
ATOM 3808 N N . GLN A 1 494 ? -9.906 -5.277 -1.269 1 96.69 494 GLN A N 1
ATOM 3809 C CA . GLN A 1 494 ? -8.547 -4.992 -0.822 1 96.69 494 GLN A CA 1
ATOM 3810 C C . GLN A 1 494 ? -8.117 -5.949 0.285 1 96.69 494 GLN A C 1
ATOM 3812 O O . GLN A 1 494 ? -8.844 -6.141 1.263 1 96.69 494 GLN A O 1
ATOM 3817 N N . THR A 1 495 ? -6.902 -6.535 0.103 1 96.94 495 THR A N 1
ATOM 3818 C CA . THR A 1 495 ? -6.305 -7.391 1.122 1 96.94 495 THR A CA 1
ATOM 3819 C C . THR A 1 495 ? -4.883 -6.934 1.446 1 96.94 495 THR A C 1
ATOM 3821 O O . THR A 1 495 ? -4.039 -6.828 0.553 1 96.94 495 THR A O 1
ATOM 3824 N N . ASP A 1 496 ? -4.648 -6.691 2.705 1 95.12 496 ASP A N 1
ATOM 3825 C CA . ASP A 1 496 ? -3.322 -6.301 3.17 1 95.12 496 ASP A CA 1
ATOM 3826 C C . ASP A 1 496 ? -2.695 -7.398 4.027 1 95.12 496 ASP A C 1
ATOM 3828 O O . ASP A 1 496 ? -3.338 -7.926 4.938 1 95.12 496 ASP A O 1
ATOM 3832 N N . ASN A 1 497 ? -1.479 -7.742 3.65 1 95.06 497 ASN A N 1
ATOM 3833 C CA . ASN A 1 497 ? -0.686 -8.719 4.387 1 95.06 497 ASN A CA 1
ATOM 3834 C C . ASN A 1 497 ? 0.669 -8.148 4.797 1 95.06 497 ASN A C 1
ATOM 3836 O O . ASN A 1 497 ? 1.621 -8.18 4.012 1 95.06 497 ASN A O 1
ATOM 3840 N N . ASN A 1 498 ? 0.818 -7.832 6.051 1 93.62 498 ASN A N 1
ATOM 3841 C CA . ASN A 1 498 ? 2.053 -7.23 6.539 1 93.62 498 ASN A CA 1
ATOM 3842 C C . ASN A 1 498 ? 2.807 -8.172 7.473 1 93.62 498 ASN A C 1
ATOM 3844 O O . ASN A 1 498 ? 2.201 -9.039 8.109 1 93.62 498 ASN A O 1
ATOM 3848 N N . GLY A 1 499 ? 4.141 -8.055 7.441 1 93.44 499 GLY A N 1
ATOM 3849 C CA . GLY A 1 499 ? 4.961 -8.906 8.289 1 93.44 499 GLY A CA 1
ATOM 3850 C C . GLY A 1 499 ? 6.191 -8.211 8.836 1 93.44 499 GLY A C 1
ATOM 3851 O O . GLY A 1 499 ? 6.676 -7.242 8.234 1 93.44 499 GLY A O 1
ATOM 3852 N N . PHE A 1 500 ? 6.613 -8.703 9.969 1 93.44 500 PHE A N 1
ATOM 3853 C CA . PHE A 1 500 ? 7.828 -8.242 10.625 1 93.44 500 PHE A CA 1
ATOM 3854 C C . PHE A 1 500 ? 8.633 -9.422 11.156 1 93.44 500 PHE A C 1
ATOM 3856 O O . PHE A 1 500 ? 8.07 -10.367 11.711 1 93.44 500 PHE A O 1
ATOM 3863 N N . ASN A 1 501 ? 9.969 -9.43 10.875 1 94.25 501 ASN A N 1
ATOM 3864 C CA . ASN A 1 501 ? 10.891 -10.461 11.344 1 94.25 501 ASN A CA 1
ATOM 3865 C C . ASN A 1 501 ? 12.117 -9.859 12.016 1 94.25 501 ASN A C 1
ATOM 3867 O O . ASN A 1 501 ? 12.703 -8.898 11.508 1 94.25 501 ASN A O 1
ATOM 3871 N N . TYR A 1 502 ? 12.438 -10.375 13.164 1 93.88 502 TYR A N 1
ATOM 3872 C CA . TYR A 1 502 ? 13.617 -9.984 13.938 1 93.88 502 TYR A CA 1
ATOM 3873 C C . TYR A 1 502 ? 14.438 -11.203 14.328 1 93.88 502 TYR A C 1
ATOM 3875 O O . TYR A 1 502 ? 13.93 -12.117 14.984 1 93.88 502 TYR A O 1
ATOM 3883 N N . ASN A 1 503 ? 15.766 -11.234 13.883 1 94.5 503 ASN A N 1
ATOM 3884 C CA . ASN A 1 503 ? 16.656 -12.375 14.102 1 94.5 503 ASN A CA 1
ATOM 3885 C C . ASN A 1 503 ? 17.969 -11.938 14.719 1 94.5 503 ASN A C 1
ATOM 3887 O O . ASN A 1 503 ? 18.594 -10.969 14.273 1 94.5 503 ASN A O 1
ATOM 3891 N N . ASN A 1 504 ? 18.438 -12.672 15.773 1 96.25 504 ASN A N 1
ATOM 3892 C CA . ASN A 1 504 ? 19.734 -12.484 16.438 1 96.25 504 ASN A CA 1
ATOM 3893 C C . ASN A 1 504 ? 20.5 -13.805 16.547 1 96.25 504 ASN A C 1
ATOM 3895 O O . ASN A 1 504 ? 19.953 -14.797 17.031 1 96.25 504 ASN A O 1
ATOM 3899 N N . THR A 1 505 ? 21.703 -13.773 16.094 1 96.06 505 THR A N 1
ATOM 3900 C CA . THR A 1 505 ? 22.531 -14.969 16.234 1 96.06 505 THR A CA 1
ATOM 3901 C C . THR A 1 505 ? 23.922 -14.609 16.734 1 96.06 505 THR A C 1
ATOM 3903 O O . THR A 1 505 ? 24.438 -13.531 16.422 1 96.06 505 THR A O 1
ATOM 3906 N N . ILE A 1 506 ? 24.531 -15.5 17.484 1 97.25 506 ILE A N 1
ATOM 3907 C CA . ILE A 1 506 ? 25.922 -15.453 17.906 1 97.25 506 ILE A CA 1
ATOM 3908 C C . ILE A 1 506 ? 26.609 -16.766 17.516 1 97.25 506 ILE A C 1
ATOM 3910 O O . ILE A 1 506 ? 26.141 -17.844 17.844 1 97.25 506 ILE A O 1
ATOM 3914 N N . THR A 1 507 ? 27.688 -16.625 16.844 1 96.25 507 THR A N 1
ATOM 3915 C CA . THR A 1 507 ? 28.422 -17.797 16.375 1 96.25 507 THR A CA 1
ATOM 3916 C C . THR A 1 507 ? 29.828 -17.812 16.938 1 96.25 507 THR A C 1
ATOM 3918 O O . THR A 1 507 ? 30.516 -16.781 16.938 1 96.25 507 THR A O 1
ATOM 3921 N N . TYR A 1 508 ? 30.266 -18.906 17.438 1 96.75 508 TYR A N 1
ATOM 3922 C CA . TYR A 1 508 ? 31.641 -19.188 17.844 1 96.75 508 TYR A CA 1
ATOM 3923 C C . TYR A 1 508 ? 32.312 -20.156 16.875 1 96.75 508 TYR A C 1
ATOM 3925 O O . TYR A 1 508 ? 31.859 -21.297 16.719 1 96.75 508 TYR A O 1
ATOM 3933 N N . ASP A 1 509 ? 33.344 -19.734 16.219 1 94.75 509 ASP A N 1
ATOM 3934 C CA . ASP A 1 509 ? 34.125 -20.562 15.289 1 94.75 509 ASP A CA 1
ATOM 3935 C C . ASP A 1 509 ? 35.594 -20.641 15.703 1 94.75 509 ASP A C 1
ATOM 3937 O O . ASP A 1 509 ? 36.219 -19.609 15.906 1 94.75 509 ASP A O 1
ATOM 3941 N N . ASN A 1 510 ? 36.062 -21.828 15.773 1 94.56 510 ASN A N 1
ATOM 3942 C CA . ASN A 1 510 ? 37.438 -22 16.156 1 94.56 510 ASN A CA 1
ATOM 3943 C C . ASN A 1 510 ? 38 -23.344 15.656 1 94.56 510 ASN A C 1
ATOM 3945 O O . ASN A 1 510 ? 37.25 -24.25 15.336 1 94.56 510 ASN A O 1
ATOM 3949 N N . GLU A 1 511 ? 39.281 -23.359 15.484 1 93.94 511 GLU A N 1
ATOM 3950 C CA . GLU A 1 511 ? 40 -24.562 15.125 1 93.94 511 GLU A CA 1
ATOM 3951 C C . GLU A 1 511 ? 41.125 -24.859 16.125 1 93.94 511 GLU A C 1
ATOM 3953 O O . GLU A 1 511 ? 41.969 -24 16.406 1 93.94 511 GLU A O 1
ATOM 3958 N N . PHE A 1 512 ? 41.125 -26.094 16.688 1 94.38 512 PHE A N 1
ATOM 3959 C CA . PHE A 1 512 ? 42.125 -26.5 17.672 1 94.38 512 PHE A CA 1
ATOM 3960 C C . PHE A 1 512 ? 43.094 -27.5 17.078 1 94.38 512 PHE A C 1
ATOM 3962 O O . PHE A 1 512 ? 42.656 -28.516 16.516 1 94.38 512 PHE A O 1
ATOM 3969 N N . ASN A 1 513 ? 44.406 -27.312 17.203 1 91.56 513 ASN A N 1
ATOM 3970 C CA . ASN A 1 513 ? 45.5 -28.188 16.75 1 91.56 513 ASN A CA 1
ATOM 3971 C C . ASN A 1 513 ? 45.344 -28.531 15.273 1 91.56 513 ASN A C 1
ATOM 3973 O O . ASN A 1 513 ? 45.656 -29.641 14.852 1 91.56 513 ASN A O 1
ATOM 3977 N N . LYS A 1 514 ? 44.656 -27.688 14.492 1 87.25 514 LYS A N 1
ATOM 3978 C CA . LYS A 1 514 ? 44.438 -27.812 13.047 1 87.25 514 LYS A CA 1
ATOM 3979 C C . LYS A 1 514 ? 43.719 -29.109 12.711 1 87.25 514 LYS A C 1
ATOM 3981 O O . LYS A 1 514 ? 43.75 -29.562 11.562 1 87.25 514 LYS A O 1
ATOM 3986 N N . THR A 1 515 ? 43.125 -29.797 13.68 1 91.38 515 THR A N 1
ATOM 3987 C CA . THR A 1 515 ? 42.438 -31.062 13.43 1 91.38 515 THR A CA 1
ATOM 3988 C C . THR A 1 515 ? 41 -30.984 13.883 1 91.38 515 THR A C 1
ATOM 3990 O O . THR A 1 515 ? 40.156 -31.734 13.375 1 91.38 515 THR A O 1
ATOM 3993 N N . HIS A 1 516 ? 40.781 -30.188 14.945 1 95 516 HIS A N 1
ATOM 3994 C CA . HIS A 1 516 ? 39.438 -30.062 15.492 1 95 516 HIS A CA 1
ATOM 3995 C C . HIS A 1 516 ? 38.781 -28.734 15.086 1 95 516 HIS A C 1
ATOM 3997 O O . HIS A 1 516 ? 39.219 -27.672 15.555 1 95 516 HIS A O 1
ATOM 4003 N N . LYS A 1 517 ? 37.875 -28.797 14.242 1 94.81 517 LYS A N 1
ATOM 4004 C CA . LYS A 1 517 ? 37.094 -27.609 13.883 1 94.81 517 LYS A CA 1
ATOM 4005 C C . LYS A 1 517 ? 35.75 -27.578 14.602 1 94.81 517 LYS A C 1
ATOM 4007 O O . LYS A 1 517 ? 35.031 -28.578 14.617 1 94.81 517 LYS A O 1
ATOM 4012 N N . VAL A 1 518 ? 35.469 -26.438 15.25 1 95.19 518 VAL A N 1
ATOM 4013 C CA . VAL A 1 518 ? 34.25 -26.328 16.016 1 95.19 518 VAL A CA 1
ATOM 4014 C C . VAL A 1 518 ? 33.5 -25.047 15.625 1 95.19 518 VAL A C 1
ATOM 4016 O O . VAL A 1 518 ? 34.125 -24 15.438 1 95.19 518 VAL A O 1
ATOM 4019 N N . SER A 1 519 ? 32.219 -25.188 15.398 1 94.44 519 SER A N 1
ATOM 4020 C CA . SER A 1 519 ? 31.328 -24.047 15.18 1 94.44 519 SER A CA 1
ATOM 4021 C C . SER A 1 519 ? 30.062 -24.172 16.031 1 94.44 519 SER A C 1
ATOM 4023 O O . SER A 1 519 ? 29.375 -25.188 15.984 1 94.44 519 SER A O 1
ATOM 4025 N N . PHE A 1 520 ? 29.781 -23.156 16.875 1 96 520 PHE A N 1
ATOM 4026 C CA . PHE A 1 520 ? 28.609 -23.141 17.734 1 96 520 PHE A CA 1
ATOM 4027 C C . PHE A 1 520 ? 27.766 -21.891 17.469 1 96 520 PHE A C 1
ATOM 4029 O O . PHE A 1 520 ? 28.266 -20.781 17.484 1 96 520 PHE A O 1
ATOM 4036 N N . LEU A 1 521 ? 26.469 -22.109 17.203 1 96.19 521 LEU A N 1
ATOM 4037 C CA . LEU A 1 521 ? 25.562 -21 16.906 1 96.19 521 LEU A CA 1
ATOM 4038 C C . LEU A 1 521 ? 24.406 -20.969 17.906 1 96.19 521 LEU A C 1
ATOM 4040 O O . LEU A 1 521 ? 23.781 -22 18.172 1 96.19 521 LEU A O 1
ATOM 4044 N N . LEU A 1 522 ? 24.141 -19.844 18.531 1 96.88 522 LEU A N 1
ATOM 4045 C CA . LEU A 1 522 ? 22.969 -19.547 19.312 1 96.88 522 LEU A CA 1
ATOM 4046 C C . LEU A 1 522 ? 22.109 -18.484 18.641 1 96.88 522 LEU A C 1
ATOM 4048 O O . LEU A 1 522 ? 22.625 -17.453 18.203 1 96.88 522 LEU A O 1
ATOM 4052 N N . GLY A 1 523 ? 20.797 -18.797 18.516 1 96.5 523 GLY A N 1
ATOM 4053 C CA . GLY A 1 523 ? 19.969 -17.844 17.766 1 96.5 523 GLY A CA 1
ATOM 4054 C C . GLY A 1 523 ? 18.609 -17.625 18.391 1 96.5 523 GLY A C 1
ATOM 4055 O O . GLY A 1 523 ? 18.109 -18.484 19.125 1 96.5 523 GLY A O 1
ATOM 4056 N N . GLN A 1 524 ? 18 -16.484 18.172 1 96.88 524 GLN A N 1
ATOM 4057 C CA . GLN A 1 524 ? 16.656 -16.062 18.5 1 96.88 524 GLN A CA 1
ATOM 4058 C C . GLN A 1 524 ? 15.945 -15.461 17.281 1 96.88 524 GLN A C 1
ATOM 4060 O O . GLN A 1 524 ? 16.547 -14.703 16.531 1 96.88 524 GLN A O 1
ATOM 4065 N N . GLU A 1 525 ? 14.641 -15.828 17.094 1 95.62 525 GLU A N 1
ATOM 4066 C CA . GLU A 1 525 ? 13.852 -15.297 15.992 1 95.62 525 GLU A CA 1
ATOM 4067 C C . GLU A 1 525 ? 12.43 -14.961 16.438 1 95.62 525 GLU A C 1
ATOM 4069 O O . GLU A 1 525 ? 11.82 -15.711 17.188 1 95.62 525 GLU A O 1
ATOM 4074 N N . GLN A 1 526 ? 11.977 -13.867 15.992 1 96.12 526 GLN A N 1
ATOM 4075 C CA . GLN A 1 526 ? 10.586 -13.492 16.188 1 96.12 526 GLN A CA 1
ATOM 4076 C C . GLN A 1 526 ? 9.938 -13.086 14.859 1 96.12 526 GLN A C 1
ATOM 4078 O O . GLN A 1 526 ? 10.531 -12.359 14.07 1 96.12 526 GLN A O 1
ATOM 4083 N N . GLN A 1 527 ? 8.719 -13.602 14.688 1 94.31 527 GLN A N 1
ATOM 4084 C CA . GLN A 1 527 ? 7.957 -13.297 13.484 1 94.31 527 GLN A CA 1
ATOM 4085 C C . GLN A 1 527 ? 6.547 -12.828 13.836 1 94.31 527 GLN A C 1
ATOM 4087 O O . GLN A 1 527 ? 5.879 -13.422 14.68 1 94.31 527 GLN A O 1
ATOM 4092 N N . TYR A 1 528 ? 6.152 -11.719 13.273 1 94.94 528 TYR A N 1
ATOM 4093 C CA . TYR A 1 528 ? 4.812 -11.164 13.422 1 94.94 528 TYR A CA 1
ATOM 4094 C C . TYR A 1 528 ? 4.18 -10.883 12.07 1 94.94 528 TYR A C 1
ATOM 4096 O O . TYR A 1 528 ? 4.848 -10.383 11.156 1 94.94 528 TYR A O 1
ATOM 4104 N N . SER A 1 529 ? 2.881 -11.312 11.852 1 94.38 529 SER A N 1
ATOM 4105 C CA . SER A 1 529 ? 2.18 -11.062 10.602 1 94.38 529 SER A CA 1
ATOM 4106 C C . SER A 1 529 ? 0.729 -10.664 10.852 1 94.38 529 SER A C 1
ATOM 4108 O O . SER A 1 529 ? 0.109 -11.125 11.812 1 94.38 529 SER A O 1
ATOM 4110 N N . THR A 1 530 ? 0.191 -9.766 10.031 1 95.12 530 THR A N 1
ATOM 4111 C CA . THR A 1 530 ? -1.207 -9.352 10.07 1 95.12 530 THR A CA 1
ATOM 4112 C C . THR A 1 530 ? -1.852 -9.484 8.695 1 95.12 530 THR A C 1
ATOM 4114 O O . THR A 1 530 ? -1.183 -9.32 7.676 1 95.12 530 THR A O 1
ATOM 4117 N N . LEU A 1 531 ? -3.129 -9.852 8.727 1 95.62 531 LEU A N 1
ATOM 4118 C CA . LEU A 1 531 ? -3.949 -9.906 7.523 1 95.62 531 LEU A CA 1
ATOM 4119 C C . LEU A 1 531 ? -5.246 -9.133 7.711 1 95.62 531 LEU A C 1
ATOM 4121 O O . LEU A 1 531 ? -5.965 -9.344 8.695 1 95.62 531 LEU A O 1
ATOM 4125 N N . GLU A 1 532 ? -5.523 -8.203 6.836 1 95.88 532 GLU A N 1
ATOM 4126 C CA . GLU A 1 532 ? -6.773 -7.449 6.812 1 95.88 532 GLU A CA 1
ATOM 4127 C C . GLU A 1 532 ? -7.367 -7.41 5.406 1 95.88 532 GLU A C 1
ATOM 4129 O O . GLU A 1 532 ? -6.645 -7.211 4.426 1 95.88 532 GLU A O 1
ATOM 4134 N N . SER A 1 533 ? -8.633 -7.633 5.355 1 96.5 533 SER A N 1
ATOM 4135 C CA . SER A 1 533 ? -9.297 -7.582 4.059 1 96.5 533 SER A CA 1
ATOM 4136 C C . SER A 1 533 ? -10.68 -6.953 4.168 1 96.5 533 SER A C 1
ATOM 4138 O O . SER A 1 533 ? -11.305 -6.988 5.23 1 96.5 533 SER A O 1
ATOM 4140 N N . PHE A 1 534 ? -11.172 -6.301 3.102 1 94.88 534 PHE A N 1
ATOM 4141 C CA . PHE A 1 534 ? -12.57 -5.906 2.99 1 94.88 534 PHE A CA 1
ATOM 4142 C C . PHE A 1 534 ? -12.992 -5.82 1.527 1 94.88 534 PHE A C 1
ATOM 4144 O O . PHE A 1 534 ? -12.141 -5.723 0.637 1 94.88 534 PHE A O 1
ATOM 4151 N N . SER A 1 535 ? -14.25 -5.934 1.286 1 97.25 535 SER A N 1
ATOM 4152 C CA . SER A 1 535 ? -14.797 -5.938 -0.069 1 97.25 535 SER A CA 1
ATOM 4153 C C . SER A 1 535 ? -16.172 -5.277 -0.115 1 97.25 535 SER A C 1
ATOM 4155 O O . SER A 1 535 ? -16.859 -5.191 0.904 1 97.25 535 SER A O 1
ATOM 4157 N N . ALA A 1 536 ? -16.5 -4.793 -1.282 1 96.31 536 ALA A N 1
ATOM 4158 C CA . ALA A 1 536 ? -17.781 -4.191 -1.604 1 96.31 536 ALA A CA 1
ATOM 4159 C C . ALA A 1 536 ? -18.281 -4.668 -2.965 1 96.31 536 ALA A C 1
ATOM 4161 O O . ALA A 1 536 ? -17.5 -4.91 -3.877 1 96.31 536 ALA A O 1
ATOM 4162 N N . SER A 1 537 ? -19.562 -4.809 -3.072 1 96.44 537 SER A N 1
ATOM 4163 C CA . SER A 1 537 ? -20.172 -5.246 -4.324 1 96.44 537 SER A CA 1
ATOM 4164 C C . SER A 1 537 ? -21.516 -4.566 -4.555 1 96.44 537 SER A C 1
ATOM 4166 O O . SER A 1 537 ? -22.109 -4.031 -3.619 1 96.44 537 SER A O 1
ATOM 4168 N N . ASN A 1 538 ? -21.844 -4.484 -5.777 1 93.94 538 ASN A N 1
ATOM 4169 C CA . ASN A 1 538 ? -23.156 -3.971 -6.191 1 93.94 538 ASN A CA 1
ATOM 4170 C C . ASN A 1 538 ? -23.625 -4.617 -7.492 1 93.94 538 ASN A C 1
ATOM 4172 O O . ASN A 1 538 ? -22.828 -5.23 -8.203 1 93.94 538 ASN A O 1
ATOM 4176 N N . SER A 1 539 ? -24.984 -4.633 -7.742 1 93.44 539 SER A N 1
ATOM 4177 C CA . SER A 1 539 ? -25.547 -5.242 -8.945 1 93.44 539 SER A CA 1
ATOM 4178 C C . SER A 1 539 ? -26.688 -4.406 -9.508 1 93.44 539 SER A C 1
ATOM 4180 O O . SER A 1 539 ? -27.047 -3.365 -8.953 1 93.44 539 SER A O 1
ATOM 4182 N N . LYS A 1 540 ? -27.156 -4.816 -10.742 1 90.75 540 LYS A N 1
ATOM 4183 C CA . LYS A 1 540 ? -28.234 -4.168 -11.469 1 90.75 540 LYS A CA 1
ATOM 4184 C C . LYS A 1 540 ? -27.875 -2.734 -11.844 1 90.75 540 LYS A C 1
ATOM 4186 O O . LYS A 1 540 ? -28.625 -1.801 -11.547 1 90.75 540 LYS A O 1
ATOM 4191 N N . PHE A 1 541 ? -26.781 -2.586 -12.438 1 90 541 PHE A N 1
ATOM 4192 C CA . PHE A 1 541 ? -26.344 -1.298 -12.961 1 90 541 PHE A CA 1
ATOM 4193 C C . PHE A 1 541 ? -27.234 -0.86 -14.125 1 90 541 PHE A C 1
ATOM 4195 O O . PHE A 1 541 ? -27.734 -1.695 -14.883 1 90 541 PHE A O 1
ATOM 4202 N N . PRO A 1 542 ? -27.297 0.413 -14.281 1 84.81 542 PRO A N 1
ATOM 4203 C CA . PRO A 1 542 ? -27.969 0.874 -15.492 1 84.81 542 PRO A CA 1
ATOM 4204 C C . PRO A 1 542 ? -27.172 0.617 -16.75 1 84.81 542 PRO A C 1
ATOM 4206 O O . PRO A 1 542 ? -26 0.241 -16.688 1 84.81 542 PRO A O 1
ATOM 4209 N N . SER A 1 543 ? -27.812 0.77 -17.922 1 79.19 543 SER A N 1
ATOM 4210 C CA . SER A 1 543 ? -27.172 0.506 -19.219 1 79.19 543 SER A CA 1
ATOM 4211 C C . SER A 1 543 ? -25.922 1.363 -19.406 1 79.19 543 SER A C 1
ATOM 4213 O O . SER A 1 543 ? -24.922 0.891 -19.938 1 79.19 543 SER A O 1
ATOM 4215 N N . VAL A 1 544 ? -26.141 2.596 -18.969 1 80.06 544 VAL A N 1
ATOM 4216 C CA . VAL A 1 544 ? -24.969 3.48 -19.016 1 80.06 544 VAL A CA 1
ATOM 4217 C C . VAL A 1 544 ? -24.328 3.555 -17.641 1 80.06 544 VAL A C 1
ATOM 4219 O O . VAL A 1 544 ? -24.969 3.975 -16.672 1 80.06 544 VAL A O 1
ATOM 4222 N N . ASN A 1 545 ? -23.172 3.018 -17.516 1 87.06 545 ASN A N 1
ATOM 4223 C CA . ASN A 1 545 ? -22.484 3.006 -16.234 1 87.06 545 ASN A CA 1
ATOM 4224 C C . ASN A 1 545 ? -20.969 3.082 -16.406 1 87.06 545 ASN A C 1
ATOM 4226 O O . ASN A 1 545 ? -20.469 3.016 -17.531 1 87.06 545 ASN A O 1
ATOM 4230 N N . LEU A 1 546 ? -20.25 3.262 -15.32 1 89.44 546 LEU A N 1
ATOM 4231 C CA . LEU A 1 546 ? -18.797 3.352 -15.312 1 89.44 546 LEU A CA 1
ATOM 4232 C C . LEU A 1 546 ? -18.188 2.133 -14.633 1 89.44 546 LEU A C 1
ATOM 4234 O O . LEU A 1 546 ? -17.047 2.186 -14.172 1 89.44 546 LEU A O 1
ATOM 4238 N N . GLY A 1 547 ? -19.016 1.133 -14.484 1 92.88 547 GLY A N 1
ATOM 4239 C CA . GLY A 1 547 ? -18.531 -0.08 -13.844 1 92.88 547 GLY A CA 1
ATOM 4240 C C . GLY A 1 547 ? -18.078 0.139 -12.414 1 92.88 547 GLY A C 1
ATOM 4241 O O . GLY A 1 547 ? -18.75 0.814 -11.641 1 92.88 547 GLY A O 1
ATOM 4242 N N . VAL A 1 548 ? -16.953 -0.452 -12.086 1 94.12 548 VAL A N 1
ATOM 4243 C CA . VAL A 1 548 ? -16.469 -0.41 -10.703 1 94.12 548 VAL A CA 1
ATOM 4244 C C . VAL A 1 548 ? -15.781 0.924 -10.438 1 94.12 548 VAL A C 1
ATOM 4246 O O . VAL A 1 548 ? -15.5 1.263 -9.289 1 94.12 548 VAL A O 1
ATOM 4249 N N . ASP A 1 549 ? -15.609 1.688 -11.5 1 93 549 ASP A N 1
ATOM 4250 C CA . ASP A 1 549 ? -15.062 3.023 -11.281 1 93 549 ASP A CA 1
ATOM 4251 C C . ASP A 1 549 ? -16.078 3.93 -10.594 1 93 549 ASP A C 1
ATOM 4253 O O . ASP A 1 549 ? -15.727 4.988 -10.07 1 93 549 ASP A O 1
ATOM 4257 N N . ASN A 1 550 ? -17.297 3.564 -10.602 1 91.81 550 ASN A N 1
ATOM 4258 C CA . ASN A 1 550 ? -18.375 4.094 -9.773 1 91.81 550 ASN A CA 1
ATOM 4259 C C . ASN A 1 550 ? -19.375 3.002 -9.391 1 91.81 550 ASN A C 1
ATOM 4261 O O . ASN A 1 550 ? -20.469 2.932 -9.945 1 91.81 550 ASN A O 1
ATOM 4265 N N . ILE A 1 551 ? -19.109 2.289 -8.43 1 93.31 551 ILE A N 1
ATOM 4266 C CA . ILE A 1 551 ? -19.859 1.103 -8.047 1 93.31 551 ILE A CA 1
ATOM 4267 C C . ILE A 1 551 ? -21.203 1.519 -7.445 1 93.31 551 ILE A C 1
ATOM 4269 O O . ILE A 1 551 ? -22.141 0.715 -7.383 1 93.31 551 ILE A O 1
ATOM 4273 N N . GLY A 1 552 ? -21.359 2.758 -7.027 1 89.12 552 GLY A N 1
ATOM 4274 C CA . GLY A 1 552 ? -22.562 3.258 -6.383 1 89.12 552 GLY A CA 1
ATOM 4275 C C . GLY A 1 552 ? -23.75 3.373 -7.328 1 89.12 552 GLY A C 1
ATOM 4276 O O . GLY A 1 552 ? -24.891 3.516 -6.891 1 89.12 552 GLY A O 1
ATOM 4277 N N . LEU A 1 553 ? -23.5 3.186 -8.578 1 86.88 553 LEU A N 1
ATOM 4278 C CA . LEU A 1 553 ? -24.562 3.318 -9.57 1 86.88 553 LEU A CA 1
ATOM 4279 C C . LEU A 1 553 ? -25.469 2.096 -9.562 1 86.88 553 LEU A C 1
ATOM 4281 O O . LEU A 1 553 ? -26.578 2.139 -10.102 1 86.88 553 LEU A O 1
ATOM 4285 N N . GLY A 1 554 ? -24.969 0.988 -8.984 1 88.31 554 GLY A N 1
ATOM 4286 C CA . GLY A 1 554 ? -25.844 -0.177 -8.859 1 88.31 554 GLY A CA 1
ATOM 4287 C C . GLY A 1 554 ? -27.016 0.045 -7.922 1 88.31 554 GLY A C 1
ATOM 4288 O O . GLY A 1 554 ? -26.922 0.852 -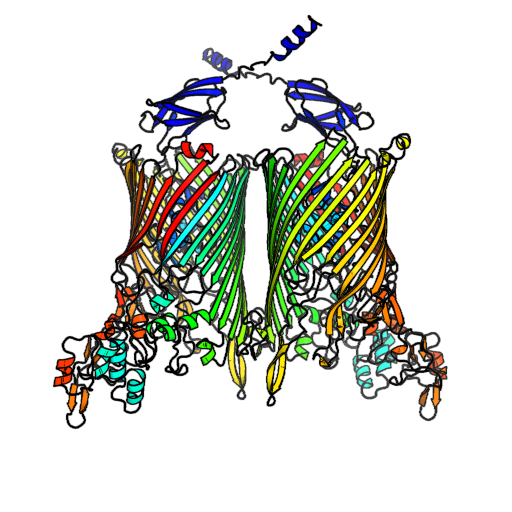6.996 1 88.31 554 GLY A O 1
ATOM 4289 N N . THR A 1 555 ? -28.062 -0.722 -8.109 1 84.5 555 THR A N 1
ATOM 4290 C CA . THR A 1 555 ? -29.266 -0.481 -7.32 1 84.5 555 THR A CA 1
ATOM 4291 C C . THR A 1 555 ? -29.484 -1.596 -6.297 1 84.5 555 THR A C 1
ATOM 4293 O O . THR A 1 555 ? -30.422 -1.548 -5.504 1 84.5 555 THR A O 1
ATOM 4296 N N . SER A 1 556 ? -28.625 -2.539 -6.309 1 87.31 556 SER A N 1
ATOM 4297 C CA . SER A 1 556 ? -28.734 -3.645 -5.363 1 87.31 556 SER A CA 1
ATOM 4298 C C . SER A 1 556 ? -27.406 -3.912 -4.68 1 87.31 556 SER A C 1
ATOM 4300 O O . SER A 1 556 ? -26.672 -4.828 -5.066 1 87.31 556 SER A O 1
ATOM 4302 N N . PRO A 1 557 ? -27.156 -3.191 -3.613 1 89.56 557 PRO A N 1
ATOM 4303 C CA . PRO A 1 557 ? -25.891 -3.377 -2.908 1 89.56 557 PRO A CA 1
ATOM 4304 C C . PRO A 1 557 ? -25.766 -4.762 -2.279 1 89.56 557 PRO A C 1
ATOM 4306 O O . PRO A 1 557 ? -26.719 -5.281 -1.714 1 89.56 557 PRO A O 1
ATOM 4309 N N . GLY A 1 558 ? -24.547 -5.375 -2.418 1 90.25 558 GLY A N 1
ATOM 4310 C CA . GLY A 1 558 ? -24.25 -6.613 -1.724 1 90.25 558 GLY A CA 1
ATOM 4311 C C . GLY A 1 558 ? -23.844 -6.406 -0.276 1 90.25 558 GLY A C 1
ATOM 4312 O O . GLY A 1 558 ? -23.594 -5.277 0.144 1 90.25 558 GLY A O 1
ATOM 4313 N N . VAL A 1 559 ? -23.875 -7.469 0.517 1 90.25 559 VAL A N 1
ATOM 4314 C CA . VAL A 1 559 ? -23.375 -7.402 1.888 1 90.25 559 VAL A CA 1
ATOM 4315 C C . VAL A 1 559 ? -21.859 -7.258 1.883 1 90.25 559 VAL A C 1
ATOM 4317 O O . VAL A 1 559 ? -21.156 -8.086 1.307 1 90.25 559 VAL A O 1
ATOM 4320 N N . PRO A 1 560 ? -21.359 -6.172 2.43 1 94.19 560 PRO A N 1
ATOM 4321 C CA . PRO A 1 560 ? -19.906 -6.035 2.477 1 94.19 560 PRO A CA 1
ATOM 4322 C C . PRO A 1 560 ? -19.234 -7.086 3.359 1 94.19 560 PRO A C 1
ATOM 4324 O O . PRO A 1 560 ? -19.891 -7.66 4.238 1 94.19 560 PRO A O 1
ATOM 4327 N N . ALA A 1 561 ? -18 -7.383 3.135 1 93.69 561 ALA A N 1
ATOM 4328 C CA . ALA A 1 561 ? -17.234 -8.344 3.92 1 93.69 561 ALA A CA 1
ATOM 4329 C C . ALA A 1 561 ? -15.914 -7.742 4.379 1 93.69 561 ALA A C 1
ATOM 4331 O O . ALA A 1 561 ? -15.328 -6.91 3.684 1 93.69 561 ALA A O 1
ATOM 4332 N N . SER A 1 562 ? -15.539 -8.133 5.594 1 94.94 562 SER A N 1
ATOM 4333 C CA . SER A 1 562 ? -14.219 -7.766 6.086 1 94.94 562 SER A CA 1
ATOM 4334 C C . SER A 1 562 ? -13.672 -8.82 7.043 1 94.94 562 SER A C 1
ATOM 4336 O O . SER A 1 562 ? -14.438 -9.609 7.602 1 94.94 562 SER A O 1
ATOM 4338 N N . ALA A 1 563 ? -12.352 -8.859 7.164 1 93.94 563 ALA A N 1
ATOM 4339 C CA . ALA A 1 563 ? -11.672 -9.766 8.086 1 93.94 563 ALA A CA 1
ATOM 4340 C C . ALA A 1 563 ? -10.359 -9.172 8.578 1 93.94 563 ALA A C 1
ATOM 4342 O O . ALA A 1 563 ? -9.703 -8.414 7.859 1 93.94 563 ALA A O 1
ATOM 4343 N N . ALA A 1 564 ? -10.016 -9.508 9.805 1 94 564 ALA A N 1
ATOM 4344 C CA . ALA A 1 564 ? -8.734 -9.133 10.398 1 94 564 ALA A CA 1
ATOM 4345 C C . ALA A 1 564 ? -8.148 -10.281 11.211 1 94 564 ALA A C 1
ATOM 4347 O O . ALA A 1 564 ? -8.852 -10.914 12 1 94 564 ALA A O 1
ATOM 4348 N N . GLU A 1 565 ? -6.883 -10.57 10.953 1 94.5 565 GLU A N 1
ATOM 4349 C CA . GLU A 1 565 ? -6.168 -11.641 11.648 1 94.5 565 GLU A CA 1
ATOM 4350 C C . GLU A 1 565 ? -4.746 -11.211 12 1 94.5 565 GLU A C 1
ATOM 4352 O O . GLU A 1 565 ? -4.172 -10.336 11.344 1 94.5 565 GLU A O 1
ATOM 4357 N N . ALA A 1 566 ? -4.238 -11.797 13.094 1 94.25 566 ALA A N 1
ATOM 4358 C CA . ALA A 1 566 ? -2.848 -11.594 13.484 1 94.25 566 ALA A CA 1
ATOM 4359 C C . ALA A 1 566 ? -2.232 -12.898 14 1 94.25 566 ALA A C 1
ATOM 4361 O O . ALA A 1 566 ? -2.928 -13.727 14.586 1 94.25 566 ALA A O 1
ATOM 4362 N N . GLU A 1 567 ? -0.956 -13.094 13.734 1 93.75 567 GLU A N 1
ATOM 4363 C CA . GLU A 1 567 ? -0.214 -14.25 14.242 1 93.75 567 GLU A CA 1
ATOM 4364 C C . GLU A 1 567 ? 1.192 -13.844 14.68 1 93.75 567 GLU A C 1
ATOM 4366 O O . GLU A 1 567 ? 1.793 -12.938 14.102 1 93.75 567 GLU A O 1
ATOM 4371 N N . ASP A 1 568 ? 1.67 -14.562 15.719 1 94.31 568 ASP A N 1
ATOM 4372 C CA . ASP A 1 568 ? 2.988 -14.32 16.297 1 94.31 568 ASP A CA 1
ATOM 4373 C C . ASP A 1 568 ? 3.711 -15.633 16.578 1 94.31 568 ASP A C 1
ATOM 4375 O O . ASP A 1 568 ? 3.08 -16.625 16.953 1 94.31 568 ASP A O 1
ATOM 4379 N N . MET A 1 569 ? 5.012 -15.594 16.375 1 95.19 569 MET A N 1
ATOM 4380 C CA . MET A 1 569 ? 5.852 -16.75 16.672 1 95.19 569 MET A CA 1
ATOM 4381 C C . MET A 1 569 ? 7.18 -16.312 17.281 1 95.19 569 MET A C 1
ATOM 4383 O O . MET A 1 569 ? 7.797 -15.352 16.812 1 95.19 569 MET A O 1
ATOM 4387 N N . LEU A 1 570 ? 7.609 -16.953 18.344 1 96.5 570 LEU A N 1
ATOM 4388 C CA . LEU A 1 570 ? 8.898 -16.766 18.984 1 96.5 570 LEU A CA 1
ATOM 4389 C C . LEU A 1 570 ? 9.703 -18.062 18.984 1 96.5 570 LEU A C 1
ATOM 4391 O O . LEU A 1 570 ? 9.172 -19.125 19.312 1 96.5 570 LEU A O 1
ATOM 4395 N N . SER A 1 571 ? 10.992 -17.969 18.641 1 96.69 571 SER A N 1
ATOM 4396 C CA . SER A 1 571 ? 11.805 -19.188 18.531 1 96.69 571 SER A CA 1
ATOM 4397 C C . SER A 1 571 ? 13.195 -18.969 19.125 1 96.69 571 SER A C 1
ATOM 4399 O O . SER A 1 571 ? 13.727 -17.859 19.094 1 96.69 571 SER A O 1
ATOM 4401 N N . PHE A 1 572 ? 13.711 -20.031 19.656 1 97.5 572 PHE A N 1
ATOM 4402 C CA . PHE A 1 572 ? 15.094 -20.141 20.109 1 97.5 572 PHE A CA 1
ATOM 4403 C C . PHE A 1 572 ? 15.742 -21.391 19.531 1 97.5 572 PHE A C 1
ATOM 4405 O O . PHE A 1 572 ? 15.109 -22.453 19.438 1 97.5 572 PHE A O 1
ATOM 4412 N N . PHE A 1 573 ? 17 -21.25 19.094 1 95.94 573 PHE A N 1
ATOM 4413 C CA . PHE A 1 573 ? 17.625 -22.422 18.484 1 95.94 573 PHE A CA 1
ATOM 4414 C C . PHE A 1 573 ? 19.125 -22.391 18.672 1 95.94 573 PHE A C 1
ATOM 4416 O O . PHE A 1 573 ? 19.703 -21.344 18.984 1 95.94 573 PHE A O 1
ATOM 4423 N N . THR A 1 574 ? 19.75 -23.531 18.484 1 96 574 THR A N 1
ATOM 4424 C CA . THR A 1 574 ? 21.188 -23.719 18.578 1 96 574 THR A CA 1
ATOM 4425 C C . THR A 1 574 ? 21.672 -24.781 17.594 1 96 574 THR A C 1
ATOM 4427 O O . THR A 1 574 ? 20.891 -25.672 17.219 1 96 574 THR A O 1
ATOM 4430 N N . ARG A 1 575 ? 22.875 -24.625 17.109 1 95.5 575 ARG A N 1
ATOM 4431 C CA . ARG A 1 575 ? 23.516 -25.594 16.219 1 95.5 575 ARG A CA 1
ATOM 4432 C C . ARG A 1 575 ? 24.984 -25.797 16.594 1 95.5 575 ARG A C 1
ATOM 4434 O O . ARG A 1 575 ? 25.688 -24.828 16.875 1 95.5 575 ARG A O 1
ATOM 4441 N N . ALA A 1 576 ? 25.391 -27 16.594 1 95.19 576 ALA A N 1
ATOM 4442 C CA . ALA A 1 576 ? 26.797 -27.344 16.844 1 95.19 576 ALA A CA 1
ATOM 4443 C C . ALA A 1 576 ? 27.359 -28.188 15.703 1 95.19 576 ALA A C 1
ATOM 4445 O O . ALA A 1 576 ? 26.766 -29.188 15.312 1 95.19 576 ALA A O 1
ATOM 4446 N N . ASN A 1 577 ? 28.422 -27.75 15.156 1 93.94 577 ASN A N 1
ATOM 4447 C CA . ASN A 1 577 ? 29.172 -28.484 14.141 1 93.94 577 ASN A CA 1
ATOM 4448 C C . ASN A 1 577 ? 30.562 -28.859 14.641 1 93.94 577 ASN A C 1
ATOM 4450 O O . ASN A 1 577 ? 31.266 -28.031 15.242 1 93.94 577 ASN A O 1
ATOM 4454 N N . TYR A 1 578 ? 30.938 -30.062 14.438 1 95.5 578 TYR A N 1
ATOM 4455 C CA . TYR A 1 578 ? 32.25 -30.562 14.828 1 95.5 578 TYR A CA 1
ATOM 4456 C C . TYR A 1 578 ? 32.875 -31.422 13.711 1 95.5 578 TYR A C 1
ATOM 4458 O O . TYR A 1 578 ? 32.219 -32.312 13.195 1 95.5 578 TYR A O 1
ATOM 4466 N N . ALA A 1 579 ? 34.062 -31.078 13.352 1 95.75 579 ALA A N 1
ATOM 4467 C CA . ALA A 1 579 ? 34.781 -31.859 12.352 1 95.75 579 ALA A CA 1
ATOM 4468 C C . ALA A 1 579 ? 36.125 -32.281 12.891 1 95.75 579 ALA A C 1
ATOM 4470 O O . ALA A 1 579 ? 36.875 -31.484 13.484 1 95.75 579 ALA A O 1
ATOM 4471 N N . TYR A 1 580 ? 36.438 -33.562 12.641 1 96 580 TYR A N 1
ATOM 4472 C CA . TYR A 1 580 ? 37.719 -34.125 13.039 1 96 580 TYR A CA 1
ATOM 4473 C C . TYR A 1 580 ? 38.562 -34.531 11.812 1 96 580 TYR A C 1
ATOM 4475 O O . TYR A 1 580 ? 38.156 -35.406 11.062 1 96 580 TYR A O 1
ATOM 4483 N N . LYS A 1 581 ? 39.688 -33.906 11.531 1 93 581 LYS A N 1
ATOM 4484 C CA . LYS A 1 581 ? 40.656 -34.125 10.461 1 93 581 LYS A CA 1
ATOM 4485 C C . LYS A 1 581 ? 39.969 -34.094 9.094 1 93 581 LYS A C 1
ATOM 4487 O O . LYS A 1 581 ? 40.344 -34.844 8.188 1 93 581 LYS A O 1
ATOM 4492 N N . ASP A 1 582 ? 38.875 -33.469 9.023 1 89.75 582 ASP A N 1
ATOM 4493 C CA . ASP A 1 582 ? 38.094 -33.375 7.797 1 89.75 582 ASP A CA 1
ATOM 4494 C C . ASP A 1 582 ? 37.625 -34.75 7.316 1 89.75 582 ASP A C 1
ATOM 4496 O O . ASP A 1 582 ? 37.438 -34.969 6.113 1 89.75 582 ASP A O 1
ATOM 4500 N N . LYS A 1 583 ? 37.562 -35.719 8.234 1 93.94 583 LYS A N 1
ATOM 4501 C CA . LYS A 1 583 ? 37.125 -37.094 7.938 1 93.94 583 LYS A CA 1
ATOM 4502 C C . LYS A 1 583 ? 35.719 -37.344 8.523 1 93.94 583 LYS A C 1
ATOM 4504 O O . LYS A 1 583 ? 34.875 -37.906 7.852 1 93.94 583 LYS A O 1
ATOM 4509 N N . TYR A 1 584 ? 35.625 -36.938 9.781 1 96.69 584 TYR A N 1
ATOM 4510 C CA . TYR A 1 584 ? 34.375 -37.156 10.5 1 96.69 584 TYR A CA 1
ATOM 4511 C C . TYR A 1 584 ? 33.719 -35.812 10.844 1 96.69 584 TYR A C 1
ATOM 4513 O O . TYR A 1 584 ? 34.312 -34.969 11.531 1 96.69 584 TYR A O 1
ATOM 4521 N N . ILE A 1 585 ? 32.562 -35.656 10.359 1 96.25 585 ILE A N 1
ATOM 4522 C CA . ILE A 1 585 ? 31.859 -34.406 10.555 1 96.25 585 ILE A CA 1
ATOM 4523 C C . ILE A 1 585 ? 30.531 -34.656 11.266 1 96.25 585 ILE A C 1
ATOM 4525 O O . ILE A 1 585 ? 29.766 -35.562 10.859 1 96.25 585 ILE A O 1
ATOM 4529 N N . PHE A 1 586 ? 30.25 -33.906 12.312 1 96.06 586 PHE A N 1
ATOM 4530 C CA . PHE A 1 586 ? 29.031 -34 13.102 1 96.06 586 PHE A CA 1
ATOM 4531 C C . PHE A 1 586 ? 28.281 -32.688 13.148 1 96.06 586 PHE A C 1
ATOM 4533 O O . PHE A 1 586 ? 28.891 -31.625 13.273 1 96.06 586 PHE A O 1
ATOM 4540 N N . THR A 1 587 ? 26.938 -32.75 13.008 1 94.69 587 THR A N 1
ATOM 4541 C CA . THR A 1 587 ? 26.078 -31.578 13.164 1 94.69 587 THR A CA 1
ATOM 4542 C C . THR A 1 587 ? 24.906 -31.906 14.086 1 94.69 587 THR A C 1
ATOM 4544 O O . THR A 1 587 ? 24.25 -32.938 13.93 1 94.69 587 THR A O 1
ATOM 4547 N N . ALA A 1 588 ? 24.609 -31.062 15.062 1 95.44 588 ALA A N 1
ATOM 4548 C CA . ALA A 1 588 ? 23.453 -31.172 15.953 1 95.44 588 ALA A CA 1
ATOM 4549 C C . ALA A 1 588 ? 22.703 -29.844 16.062 1 95.44 588 ALA A C 1
ATOM 4551 O O . ALA A 1 588 ? 23.328 -28.781 16.109 1 95.44 588 ALA A O 1
ATOM 4552 N N . THR A 1 589 ? 21.391 -29.938 15.961 1 94.88 589 THR A N 1
ATOM 4553 C CA . THR A 1 589 ? 20.562 -28.734 16.062 1 94.88 589 THR A CA 1
ATOM 4554 C C . THR A 1 589 ? 19.391 -28.969 17.016 1 94.88 589 THR A C 1
ATOM 4556 O O . THR A 1 589 ? 18.859 -30.078 17.078 1 94.88 589 THR A O 1
ATOM 4559 N N . LEU A 1 590 ? 19 -27.969 17.734 1 96.06 590 LEU A N 1
ATOM 4560 C CA . LEU A 1 590 ? 17.797 -27.953 18.562 1 96.06 590 LEU A CA 1
ATOM 4561 C C . LEU A 1 590 ? 17.078 -26.609 18.422 1 96.06 590 LEU A C 1
ATOM 4563 O O . LEU A 1 590 ? 17.688 -25.547 18.562 1 96.06 590 LEU A O 1
ATOM 4567 N N . ARG A 1 591 ? 15.781 -26.641 18.125 1 95.62 591 ARG A N 1
ATOM 4568 C CA . ARG A 1 591 ? 14.977 -25.438 18 1 95.62 591 ARG A CA 1
ATOM 4569 C C . ARG A 1 591 ? 13.664 -25.562 18.766 1 95.62 591 ARG A C 1
ATOM 4571 O O . ARG A 1 591 ? 13.039 -26.625 18.766 1 95.62 591 ARG A O 1
ATOM 4578 N N . ALA A 1 592 ? 13.32 -24.547 19.453 1 96.44 592 ALA A N 1
ATOM 4579 C CA . ALA A 1 592 ? 12.023 -24.406 20.109 1 96.44 592 ALA A CA 1
ATOM 4580 C C . ALA A 1 592 ? 11.203 -23.281 19.484 1 96.44 592 ALA A C 1
ATOM 4582 O O . ALA A 1 592 ? 11.664 -22.141 19.375 1 96.44 592 ALA A O 1
ATOM 4583 N N . ASP A 1 593 ? 10.008 -23.641 19.094 1 96.31 593 ASP A N 1
ATOM 4584 C CA . ASP A 1 593 ? 9.102 -22.672 18.5 1 96.31 593 ASP A CA 1
ATOM 4585 C C . ASP A 1 593 ? 7.859 -22.469 19.359 1 96.31 593 ASP A C 1
ATOM 4587 O O . ASP A 1 593 ? 7.246 -23.438 19.812 1 96.31 593 ASP A O 1
ATOM 4591 N N . GLY A 1 594 ? 7.562 -21.203 19.594 1 96.44 594 GLY A N 1
ATOM 4592 C CA . GLY A 1 594 ? 6.301 -20.828 20.219 1 96.44 594 GLY A CA 1
ATOM 4593 C C . GLY A 1 594 ? 5.344 -20.141 19.281 1 96.44 594 GLY A C 1
ATOM 4594 O O . GLY A 1 594 ? 5.691 -19.109 18.672 1 96.44 594 GLY A O 1
ATOM 4595 N N . SER A 1 595 ? 4.098 -20.703 19.156 1 95.12 595 SER A N 1
ATOM 4596 C CA . SER A 1 595 ? 3.127 -20.172 18.203 1 95.12 595 SER A CA 1
ATOM 4597 C C . SER A 1 595 ? 1.873 -19.672 18.922 1 95.12 595 SER A C 1
ATOM 4599 O O . SER A 1 595 ? 1.411 -20.297 19.875 1 95.12 595 SER A O 1
ATOM 4601 N N . SER A 1 596 ? 1.314 -18.562 18.422 1 94 596 SER A N 1
ATOM 4602 C CA . SER A 1 596 ? 0.073 -18.031 18.969 1 94 596 SER A CA 1
ATOM 4603 C C . SER A 1 596 ? -1.127 -18.875 18.547 1 94 596 SER A C 1
ATOM 4605 O O . SER A 1 596 ? -2.236 -18.672 19.047 1 94 596 SER A O 1
ATOM 4607 N N . LYS A 1 597 ? -1.023 -19.781 17.672 1 91.38 597 LYS A N 1
ATOM 4608 C CA . LYS A 1 597 ? -2.123 -20.578 17.125 1 91.38 597 LYS A CA 1
ATOM 4609 C C . LYS A 1 597 ? -2.521 -21.688 18.078 1 91.38 597 LYS A C 1
ATOM 4611 O O . LYS A 1 597 ? -3.6 -22.281 17.953 1 91.38 597 LYS A O 1
ATOM 4616 N N . PHE A 1 598 ? -1.614 -21.922 18.953 1 92.56 598 PHE A N 1
ATOM 4617 C CA . PHE A 1 598 ? -1.873 -23.016 19.875 1 92.56 598 PHE A CA 1
ATOM 4618 C C . PHE A 1 598 ? -2.127 -22.5 21.281 1 92.56 598 PHE A C 1
ATOM 4620 O O . PHE A 1 598 ? -1.727 -21.375 21.609 1 92.56 598 PHE A O 1
ATOM 4627 N N . GLY A 1 599 ? -2.842 -23.359 22.047 1 90.44 599 GLY A N 1
ATOM 4628 C CA . GLY A 1 599 ? -3.148 -22.984 23.422 1 90.44 599 GLY A CA 1
ATOM 4629 C C . GLY A 1 599 ? -1.944 -23.062 24.344 1 90.44 599 GLY A C 1
ATOM 4630 O O . GLY A 1 599 ? -0.868 -23.5 23.922 1 90.44 599 GLY A O 1
ATOM 4631 N N . ASP A 1 600 ? -2.117 -22.75 25.562 1 87.25 600 ASP A N 1
ATOM 4632 C CA . ASP A 1 600 ? -1.034 -22.578 26.531 1 87.25 600 ASP A CA 1
ATOM 4633 C C . ASP A 1 600 ? -0.304 -23.891 26.781 1 87.25 600 ASP A C 1
ATOM 4635 O O . ASP A 1 600 ? 0.908 -23.906 27 1 87.25 600 ASP A O 1
ATOM 4639 N N . ASN A 1 601 ? -0.984 -24.938 26.656 1 87.88 601 ASN A N 1
ATOM 4640 C CA . ASN A 1 601 ? -0.376 -26.234 26.969 1 87.88 601 ASN A CA 1
ATOM 4641 C C . ASN A 1 601 ? 0.473 -26.75 25.812 1 87.88 601 ASN A C 1
ATOM 4643 O O . ASN A 1 601 ? 1.331 -27.609 26 1 87.88 601 ASN A O 1
ATOM 4647 N N . ASN A 1 602 ? 0.235 -26.359 24.625 1 91.88 602 ASN A N 1
ATOM 4648 C CA . ASN A 1 602 ? 0.937 -26.859 23.453 1 91.88 602 ASN A CA 1
ATOM 4649 C C . ASN A 1 602 ? 1.53 -25.719 22.625 1 91.88 602 ASN A C 1
ATOM 4651 O O . ASN A 1 602 ? 1.766 -25.875 21.438 1 91.88 602 ASN A O 1
ATOM 4655 N N . LYS A 1 603 ? 1.708 -24.656 23.312 1 93.56 603 LYS A N 1
ATOM 4656 C CA . LYS A 1 603 ? 2.197 -23.469 22.625 1 93.56 603 LYS A CA 1
ATOM 4657 C C . LYS A 1 603 ? 3.604 -23.688 22.078 1 93.56 603 LYS A C 1
ATOM 4659 O O . LYS A 1 603 ? 3.926 -23.234 20.969 1 93.56 603 LYS A O 1
ATOM 4664 N N . TRP A 1 604 ? 4.422 -24.406 22.781 1 95.38 604 TRP A N 1
ATOM 4665 C CA . TRP A 1 604 ? 5.824 -24.594 22.422 1 95.38 604 TRP A CA 1
ATOM 4666 C C . TRP A 1 604 ? 6.055 -25.984 21.828 1 95.38 604 TRP A C 1
ATOM 4668 O O . TRP A 1 604 ? 5.508 -26.969 22.328 1 95.38 604 TRP A O 1
ATOM 4678 N N . GLY A 1 605 ? 6.754 -26.078 20.719 1 93.81 605 GLY A N 1
ATOM 4679 C CA . GLY A 1 605 ? 7.262 -27.312 20.141 1 93.81 605 GLY A CA 1
ATOM 4680 C C . GLY A 1 605 ? 8.773 -27.375 20.125 1 93.81 605 GLY A C 1
ATOM 4681 O O . GLY A 1 605 ? 9.453 -26.375 19.906 1 93.81 605 GLY A O 1
ATOM 4682 N N . TYR A 1 606 ? 9.336 -28.531 20.344 1 94.88 606 TYR A N 1
ATOM 4683 C CA . TYR A 1 606 ? 10.781 -28.766 20.344 1 94.88 606 TYR A CA 1
ATOM 4684 C C . TYR A 1 606 ? 11.18 -29.719 19.219 1 94.88 606 TYR A C 1
ATOM 4686 O O . TYR A 1 606 ? 10.57 -30.781 19.062 1 94.88 606 TYR A O 1
ATOM 4694 N N . PHE A 1 607 ? 12.203 -29.375 18.516 1 94.44 607 PHE A N 1
ATOM 4695 C CA . PHE A 1 607 ? 12.539 -30.109 17.312 1 94.44 607 PHE A CA 1
ATOM 4696 C C . PHE A 1 607 ? 14.039 -30.344 17.219 1 94.44 607 PHE A C 1
ATOM 4698 O O . PHE A 1 607 ? 14.766 -29.531 16.641 1 94.44 607 PHE A O 1
ATOM 4705 N N . PRO A 1 608 ? 14.516 -31.422 17.594 1 94.94 608 PRO A N 1
ATOM 4706 C CA . PRO A 1 608 ? 15.938 -31.766 17.516 1 94.94 608 PRO A CA 1
ATOM 4707 C C . PRO A 1 608 ? 16.312 -32.438 16.188 1 94.94 608 PRO A C 1
ATOM 4709 O O . PRO A 1 608 ? 15.453 -33.062 15.547 1 94.94 608 PRO A O 1
ATOM 4712 N N . SER A 1 609 ? 17.562 -32.375 15.812 1 95.25 609 SER A N 1
ATOM 4713 C CA . SER A 1 609 ? 18.109 -33.094 14.664 1 95.25 609 SER A CA 1
ATOM 4714 C C . SER A 1 609 ? 19.594 -33.344 14.836 1 95.25 609 SER A C 1
ATOM 4716 O O . SER A 1 609 ? 20.281 -32.656 15.586 1 95.25 609 SER A O 1
ATOM 4718 N N . ALA A 1 610 ? 20.062 -34.406 14.18 1 95.81 610 ALA A N 1
ATOM 4719 C CA . ALA A 1 610 ? 21.484 -34.781 14.18 1 95.81 610 ALA A CA 1
ATOM 4720 C C . ALA A 1 610 ? 21.891 -35.344 12.828 1 95.81 610 ALA A C 1
ATOM 4722 O O . ALA A 1 610 ? 21.094 -36 12.148 1 95.81 610 ALA A O 1
ATOM 4723 N N . ALA A 1 611 ? 23.156 -35.125 12.523 1 96.56 611 ALA A N 1
ATOM 4724 C CA . ALA A 1 611 ? 23.688 -35.656 11.273 1 96.56 611 ALA A CA 1
ATOM 4725 C C . ALA A 1 611 ? 25.156 -36.062 11.422 1 96.56 611 ALA A C 1
ATOM 4727 O O . ALA A 1 611 ? 25.859 -35.5 12.266 1 96.56 611 ALA A O 1
ATOM 4728 N N . PHE A 1 612 ? 25.609 -37.031 10.625 1 96.5 612 PHE A N 1
ATOM 4729 C CA . PHE A 1 612 ? 26.984 -37.531 10.586 1 96.5 612 PHE A CA 1
ATOM 4730 C C . PHE A 1 612 ? 27.438 -37.75 9.148 1 96.5 612 PHE A C 1
ATOM 4732 O O . PHE A 1 612 ? 26.688 -38.219 8.305 1 96.5 612 PHE A O 1
ATOM 4739 N N . ALA A 1 613 ? 28.578 -37.281 8.859 1 96.69 613 ALA A N 1
ATOM 4740 C CA . ALA A 1 613 ? 29.188 -37.5 7.551 1 96.69 613 ALA A CA 1
ATOM 4741 C C . ALA A 1 613 ? 30.594 -38.062 7.695 1 96.69 613 ALA A C 1
ATOM 4743 O O . ALA A 1 613 ? 31.375 -37.625 8.547 1 96.69 613 ALA A O 1
ATOM 4744 N N . TRP A 1 614 ? 30.891 -39.125 6.867 1 97.19 614 TRP A N 1
ATOM 4745 C CA . TRP A 1 614 ? 32.219 -39.75 6.793 1 97.19 614 TRP A CA 1
ATOM 4746 C C . TRP A 1 614 ? 32.812 -39.562 5.414 1 97.19 614 TRP A C 1
ATOM 4748 O O . TRP A 1 614 ? 32.344 -40.125 4.426 1 97.19 614 TRP A O 1
ATOM 4758 N N . ARG A 1 615 ? 33.844 -38.75 5.398 1 95.62 615 ARG A N 1
ATOM 4759 C CA . ARG A 1 615 ? 34.594 -38.594 4.16 1 95.62 615 ARG A CA 1
ATOM 4760 C C . ARG A 1 615 ? 35.656 -39.688 4.016 1 95.62 615 ARG A C 1
ATOM 4762 O O . ARG A 1 615 ? 36.812 -39.438 4.301 1 95.62 615 ARG A O 1
ATOM 4769 N N . ALA A 1 616 ? 35.312 -40.656 3.43 1 93.94 616 ALA A N 1
ATOM 4770 C CA . ALA A 1 616 ? 36.156 -41.844 3.328 1 93.94 616 ALA A CA 1
ATOM 4771 C C . ALA A 1 616 ? 37.375 -41.594 2.467 1 93.94 616 ALA A C 1
ATOM 4773 O O . ALA A 1 616 ? 38.438 -42.188 2.674 1 93.94 616 ALA A O 1
ATOM 4774 N N . VAL A 1 617 ? 37.281 -40.719 1.524 1 90.94 617 VAL A N 1
ATOM 4775 C CA . VAL A 1 617 ? 38.375 -40.438 0.592 1 90.94 617 VAL A CA 1
ATOM 4776 C C . VAL A 1 617 ? 39.594 -39.969 1.362 1 90.94 617 VAL A C 1
ATOM 4778 O O . VAL A 1 617 ? 40.719 -40.156 0.9 1 90.94 617 VAL A O 1
ATOM 4781 N N . ASN A 1 618 ? 39.375 -39.375 2.51 1 89.69 618 ASN A N 1
ATOM 4782 C CA . ASN A 1 618 ? 40.469 -38.844 3.299 1 89.69 618 ASN A CA 1
ATOM 4783 C C . ASN A 1 618 ? 41.125 -39.938 4.164 1 89.69 618 ASN A C 1
ATOM 4785 O O . ASN A 1 618 ? 42.125 -39.656 4.832 1 89.69 618 ASN A O 1
ATOM 4789 N N . GLU A 1 619 ? 40.594 -41.094 4.141 1 92.69 619 GLU A N 1
ATOM 4790 C CA . GLU A 1 619 ? 41.219 -42.188 4.848 1 92.69 619 GLU A CA 1
ATOM 4791 C C . GLU A 1 619 ? 42.5 -42.656 4.129 1 92.69 619 GLU A C 1
ATOM 4793 O O . GLU A 1 619 ? 42.594 -42.562 2.904 1 92.69 619 GLU A O 1
ATOM 4798 N N . SER A 1 620 ? 43.344 -43.375 4.855 1 88.31 620 SER A N 1
ATOM 4799 C CA . SER A 1 620 ? 44.625 -43.812 4.309 1 88.31 620 SER A CA 1
ATOM 4800 C C . SER A 1 620 ? 44.438 -44.938 3.287 1 88.31 620 SER A C 1
ATOM 4802 O O . SER A 1 620 ? 45.188 -45 2.316 1 88.31 620 SER A O 1
ATOM 4804 N N . PHE A 1 621 ? 43.531 -45.688 3.441 1 87.75 621 PHE A N 1
ATOM 4805 C CA . PHE A 1 621 ? 43.375 -46.812 2.557 1 87.75 621 PHE A CA 1
ATOM 4806 C C . PHE A 1 621 ? 42.781 -46.406 1.223 1 87.75 621 PHE A C 1
ATOM 4808 O O . PHE A 1 621 ? 42.812 -47.156 0.245 1 87.75 621 PHE A O 1
ATOM 4815 N N . PHE A 1 622 ? 42.25 -45.25 1.115 1 87.38 622 PHE A N 1
ATOM 4816 C CA . PHE A 1 622 ? 41.688 -44.781 -0.147 1 87.38 622 PHE A CA 1
ATOM 4817 C C . PHE A 1 622 ? 42.719 -43.906 -0.886 1 87.38 622 PHE A C 1
ATOM 4819 O O . PHE A 1 622 ? 42.531 -43.562 -2.055 1 87.38 622 PHE A O 1
ATOM 4826 N N . LYS A 1 623 ? 43.75 -43.562 -0.261 1 78.06 623 LYS A N 1
ATOM 4827 C CA . LYS A 1 623 ? 44.719 -42.625 -0.809 1 78.06 623 LYS A CA 1
ATOM 4828 C C . LYS A 1 623 ? 45.344 -43.156 -2.088 1 78.06 623 LYS A C 1
ATOM 4830 O O . LYS A 1 623 ? 45.781 -42.375 -2.951 1 78.06 623 LYS A O 1
ATOM 4835 N N . ASN A 1 624 ? 45.281 -44.406 -2.262 1 83.44 624 ASN A N 1
ATOM 4836 C CA . ASN A 1 624 ? 45.969 -45 -3.422 1 83.44 624 ASN A CA 1
ATOM 4837 C C . ASN A 1 624 ? 45 -45.125 -4.609 1 83.44 624 ASN A C 1
ATOM 4839 O O . ASN A 1 624 ? 45.438 -45.469 -5.711 1 83.44 624 ASN A O 1
ATOM 4843 N N . ILE A 1 625 ? 43.75 -44.875 -4.391 1 89.31 625 ILE A N 1
ATOM 4844 C CA . ILE A 1 625 ? 42.781 -45 -5.473 1 89.31 625 ILE A CA 1
ATOM 4845 C C . ILE A 1 625 ? 42.656 -43.656 -6.191 1 89.31 625 ILE A C 1
ATOM 4847 O O . ILE A 1 625 ? 41.812 -42.812 -5.828 1 89.31 625 ILE A O 1
ATOM 4851 N N . LYS A 1 626 ? 43.281 -43.438 -7.285 1 83.19 626 LYS A N 1
ATOM 4852 C CA . LYS A 1 626 ? 43.469 -42.125 -7.93 1 83.19 626 LYS A CA 1
ATOM 4853 C C . LYS A 1 626 ? 42.219 -41.75 -8.727 1 83.19 626 LYS A C 1
ATOM 4855 O O . LYS A 1 626 ? 41.969 -40.562 -8.945 1 83.19 626 LYS A O 1
ATOM 4860 N N . PHE A 1 627 ? 41.438 -42.75 -9.211 1 88.62 627 PHE A N 1
ATOM 4861 C CA . PHE A 1 627 ? 40.281 -42.375 -10.031 1 88.62 627 PHE A CA 1
ATOM 4862 C C . PHE A 1 627 ? 39.156 -41.844 -9.172 1 88.62 627 PHE A C 1
ATOM 4864 O O . PHE A 1 627 ? 38.25 -41.188 -9.672 1 88.62 627 PHE A O 1
ATOM 4871 N N . LEU A 1 628 ? 39.25 -42.062 -7.863 1 90.88 628 LEU A N 1
ATOM 4872 C CA . LEU A 1 628 ? 38.219 -41.562 -6.926 1 90.88 628 LEU A CA 1
ATOM 4873 C C . LEU A 1 628 ? 38.656 -40.219 -6.34 1 90.88 628 LEU A C 1
ATOM 4875 O O . LEU A 1 628 ? 39.688 -40.125 -5.656 1 90.88 628 LEU A O 1
ATOM 4879 N N . SER A 1 629 ? 37.875 -39.188 -6.703 1 88.31 629 SER A N 1
ATOM 4880 C CA . SER A 1 629 ? 38.219 -37.812 -6.258 1 88.31 629 SER A CA 1
ATOM 4881 C C . SER A 1 629 ? 37.5 -37.469 -4.953 1 88.31 629 SER A C 1
ATOM 4883 O O . SER A 1 629 ? 37.906 -36.594 -4.219 1 88.31 629 SER A O 1
ATOM 4885 N N . ASP A 1 630 ? 36.406 -38.062 -4.707 1 90.56 630 ASP A N 1
ATOM 4886 C CA . ASP A 1 630 ? 35.656 -37.844 -3.477 1 90.56 630 ASP A CA 1
ATOM 4887 C C . ASP A 1 630 ? 34.781 -39.031 -3.125 1 90.56 630 ASP A C 1
ATOM 4889 O O . ASP A 1 630 ? 34.344 -39.781 -4.012 1 90.56 630 ASP A O 1
ATOM 4893 N N . ALA A 1 631 ? 34.656 -39.312 -1.924 1 94.75 631 ALA A N 1
ATOM 4894 C CA . ALA A 1 631 ? 33.75 -40.344 -1.381 1 94.75 631 ALA A CA 1
ATOM 4895 C C . ALA A 1 631 ? 33.281 -39.969 0.018 1 94.75 631 ALA A C 1
ATOM 4897 O O . ALA A 1 631 ? 34.062 -39.938 0.968 1 94.75 631 ALA A O 1
ATOM 4898 N N . LYS A 1 632 ? 32.062 -39.688 0.098 1 95.88 632 LYS A N 1
ATOM 4899 C CA . LYS A 1 632 ? 31.484 -39.219 1.36 1 95.88 632 LYS A CA 1
ATOM 4900 C C . LYS A 1 632 ? 30.141 -39.906 1.638 1 95.88 632 LYS A C 1
ATOM 4902 O O . LYS A 1 632 ? 29.281 -39.969 0.76 1 95.88 632 LYS A O 1
ATOM 4907 N N . LEU A 1 633 ? 30 -40.469 2.822 1 97 633 LEU A N 1
ATOM 4908 C CA . LEU A 1 633 ? 28.75 -41.031 3.305 1 97 633 LEU A CA 1
ATOM 4909 C C . LEU A 1 633 ? 28.109 -40.125 4.352 1 97 633 LEU A C 1
ATOM 4911 O O . LEU A 1 633 ? 28.781 -39.656 5.254 1 97 633 LEU A O 1
ATOM 4915 N N . ARG A 1 634 ? 26.797 -39.906 4.18 1 97.06 634 ARG A N 1
ATOM 4916 C CA . ARG A 1 634 ? 26.094 -39 5.098 1 97.06 634 ARG A CA 1
ATOM 4917 C C . ARG A 1 634 ? 24.875 -39.719 5.695 1 97.06 634 ARG A C 1
ATOM 4919 O O . ARG A 1 634 ? 24.188 -40.469 5.008 1 97.06 634 ARG A O 1
ATOM 4926 N N . LEU A 1 635 ? 24.594 -39.438 6.969 1 96.81 635 LEU A N 1
ATOM 4927 C CA . LEU A 1 635 ? 23.422 -39.875 7.715 1 96.81 635 LEU A CA 1
ATOM 4928 C C . LEU A 1 635 ? 22.797 -38.719 8.492 1 96.81 635 LEU A C 1
ATOM 4930 O O . LEU A 1 635 ? 23.5 -37.969 9.156 1 96.81 635 LEU A O 1
ATOM 4934 N N . SER A 1 636 ? 21.469 -38.594 8.305 1 95.94 636 SER A N 1
ATOM 4935 C CA . SER A 1 636 ? 20.781 -37.531 9.023 1 95.94 636 SER A CA 1
ATOM 4936 C C . SER A 1 636 ? 19.469 -38.031 9.602 1 95.94 636 SER A C 1
ATOM 4938 O O . SER A 1 636 ? 18.766 -38.812 8.977 1 95.94 636 SER A O 1
ATOM 4940 N N . TYR A 1 637 ? 19.141 -37.469 10.812 1 95.62 637 TYR A N 1
ATOM 4941 C CA . TYR A 1 637 ? 17.891 -37.781 11.516 1 95.62 637 TYR A CA 1
ATOM 4942 C C . TYR A 1 637 ? 17.422 -36.594 12.32 1 95.62 637 TYR A C 1
ATOM 4944 O O . TYR A 1 637 ? 18.219 -35.875 12.945 1 95.62 637 TYR A O 1
ATOM 4952 N N . GLY A 1 638 ? 16.109 -36.344 12.227 1 94.31 638 GLY A N 1
ATOM 4953 C CA . GLY A 1 638 ? 15.586 -35.25 13.016 1 94.31 638 GLY A CA 1
ATOM 4954 C C . GLY A 1 638 ? 14.086 -35.062 12.883 1 94.31 638 GLY A C 1
ATOM 4955 O O . GLY A 1 638 ? 13.422 -35.812 12.188 1 94.31 638 GLY A O 1
ATOM 4956 N N . THR A 1 639 ? 13.578 -34.031 13.633 1 92.75 639 THR A N 1
ATOM 4957 C CA . THR A 1 639 ? 12.156 -33.719 13.633 1 92.75 639 THR A CA 1
ATOM 4958 C C . THR A 1 639 ? 11.898 -32.25 13.344 1 92.75 639 THR A C 1
ATOM 4960 O O . THR A 1 639 ? 12.742 -31.406 13.641 1 92.75 639 THR A O 1
ATOM 4963 N N . ALA A 1 640 ? 10.797 -32.031 12.688 1 90.62 640 ALA A N 1
ATOM 4964 C CA . ALA A 1 640 ? 10.32 -30.672 12.43 1 90.62 640 ALA A CA 1
ATOM 4965 C C . ALA A 1 640 ? 8.812 -30.578 12.664 1 90.62 640 ALA A C 1
ATOM 4967 O O . ALA A 1 640 ? 8.086 -31.547 12.477 1 90.62 640 ALA A O 1
ATOM 4968 N N . GLY A 1 641 ? 8.367 -29.375 13.047 1 88 641 GLY A N 1
ATOM 4969 C CA . GLY A 1 641 ? 6.953 -29.172 13.297 1 88 641 GLY A CA 1
ATOM 4970 C C . GLY A 1 641 ? 6.246 -28.469 12.156 1 88 641 GLY A C 1
ATOM 4971 O O . GLY A 1 641 ? 6.875 -28.078 11.172 1 88 641 GLY A O 1
ATOM 4972 N N . ASN A 1 642 ? 4.914 -28.375 12.242 1 88 642 ASN A N 1
ATOM 4973 C CA . ASN A 1 642 ? 4.074 -27.625 11.32 1 88 642 ASN A CA 1
ATOM 4974 C C . ASN A 1 642 ? 2.93 -26.922 12.047 1 88 642 ASN A C 1
ATOM 4976 O O . ASN A 1 642 ? 2.17 -27.562 12.781 1 88 642 ASN A O 1
ATOM 4980 N N . ASN A 1 643 ? 2.887 -25.625 11.875 1 87.69 643 ASN A N 1
ATOM 4981 C CA . ASN A 1 643 ? 1.803 -24.875 12.492 1 87.69 643 ASN A CA 1
ATOM 4982 C C . ASN A 1 643 ? 0.974 -24.125 11.445 1 87.69 643 ASN A C 1
ATOM 4984 O O . ASN A 1 643 ? 0.354 -23.109 11.75 1 87.69 643 ASN A O 1
ATOM 4988 N N . ARG A 1 644 ? 1.052 -24.469 10.211 1 86.31 644 ARG A N 1
ATOM 4989 C CA . ARG A 1 644 ? 0.337 -23.75 9.156 1 86.31 644 ARG A CA 1
ATOM 4990 C C . ARG A 1 644 ? -1.146 -24.109 9.164 1 86.31 644 ARG A C 1
ATOM 4992 O O . ARG A 1 644 ? -1.66 -24.688 8.203 1 86.31 644 ARG A O 1
ATOM 4999 N N . ILE A 1 645 ? -1.807 -23.719 10.141 1 83.62 645 ILE A N 1
ATOM 5000 C CA . ILE A 1 645 ? -3.242 -23.891 10.328 1 83.62 645 ILE A CA 1
ATOM 5001 C C . ILE A 1 645 ? -3.922 -22.516 10.414 1 83.62 645 ILE A C 1
ATOM 5003 O O . ILE A 1 645 ? -3.264 -21.516 10.664 1 83.62 645 ILE A O 1
ATOM 5007 N N . PRO A 1 646 ? -5.164 -22.562 10.18 1 85 646 PRO A N 1
ATOM 5008 C CA . PRO A 1 646 ? -5.855 -21.281 10.312 1 85 646 PRO A CA 1
ATOM 5009 C C . PRO A 1 646 ? -5.746 -20.688 11.711 1 85 646 PRO A C 1
ATOM 5011 O O . PRO A 1 646 ? -5.617 -21.422 12.688 1 85 646 PRO A O 1
ATOM 5014 N N . ASN A 1 647 ? -5.871 -19.422 11.828 1 88.88 647 ASN A N 1
ATOM 5015 C CA . ASN A 1 647 ? -5.809 -18.719 13.109 1 88.88 647 ASN A CA 1
ATOM 5016 C C . ASN A 1 647 ? -7.074 -18.938 13.93 1 88.88 647 ASN A C 1
ATOM 5018 O O . ASN A 1 647 ? -8.148 -19.156 13.375 1 88.88 647 ASN A O 1
ATOM 5022 N N . TYR A 1 648 ? -6.957 -18.984 15.219 1 87.75 648 TYR A N 1
ATOM 5023 C CA . TYR A 1 648 ? -8.008 -18.859 16.219 1 87.75 648 TYR A CA 1
ATOM 5024 C C . TYR A 1 648 ? -8.805 -20.156 16.344 1 87.75 648 TYR A C 1
ATOM 5026 O O . TYR A 1 648 ? -9.977 -20.141 16.703 1 87.75 648 TYR A O 1
ATOM 5034 N N . LEU A 1 649 ? -8.289 -21.266 15.891 1 85.5 649 LEU A N 1
ATOM 5035 C CA . LEU A 1 649 ? -8.969 -22.547 16.047 1 85.5 649 LEU A CA 1
ATOM 5036 C C . LEU A 1 649 ? -9.102 -22.922 17.516 1 85.5 649 LEU A C 1
ATOM 5038 O O . LEU A 1 649 ? -9.883 -23.812 17.859 1 85.5 649 LEU A O 1
ATOM 5042 N N . LEU A 1 650 ? -8.375 -22.266 18.328 1 84.44 650 LEU A N 1
ATOM 5043 C CA . LEU A 1 650 ? -8.406 -22.5 19.781 1 84.44 650 LEU A CA 1
ATOM 5044 C C . LEU A 1 650 ? -9.727 -22.031 20.375 1 84.44 650 LEU A C 1
ATOM 5046 O O . LEU A 1 650 ? -10.125 -22.484 21.453 1 84.44 650 LEU A O 1
ATOM 5050 N N . THR A 1 651 ? -10.32 -21.141 19.688 1 82.94 651 THR A N 1
ATOM 5051 C CA . THR A 1 651 ? -11.547 -20.547 20.203 1 82.94 651 THR A CA 1
ATOM 5052 C C . THR A 1 651 ? -12.727 -20.844 19.281 1 82.94 651 THR A C 1
ATOM 5054 O O . THR A 1 651 ? -12.531 -21.219 18.125 1 82.94 651 THR A O 1
ATOM 5057 N N . SER A 1 652 ? -13.828 -20.812 19.875 1 82.5 652 SER A N 1
ATOM 5058 C CA . SER A 1 652 ? -15.023 -20.906 19.047 1 82.5 652 SER A CA 1
ATOM 5059 C C . SER A 1 652 ? -15.25 -19.625 18.266 1 82.5 652 SER A C 1
ATOM 5061 O O . SER A 1 652 ? -15.195 -18.516 18.828 1 82.5 652 SER A O 1
ATOM 5063 N N . GLN A 1 653 ? -15.383 -19.844 17.016 1 79.5 653 GLN A N 1
ATOM 5064 C CA . GLN A 1 653 ? -15.609 -18.688 16.141 1 79.5 653 GLN A CA 1
ATOM 5065 C C . GLN A 1 653 ? -17.094 -18.516 15.836 1 79.5 653 GLN A C 1
ATOM 5067 O O . GLN A 1 653 ? -17.812 -19.5 15.617 1 79.5 653 GLN A O 1
ATOM 5072 N N . LEU A 1 654 ? -17.469 -17.234 15.953 1 74.25 654 LEU A N 1
ATOM 5073 C CA . LEU A 1 654 ? -18.844 -16.938 15.602 1 74.25 654 LEU A CA 1
ATOM 5074 C C . LEU A 1 654 ? -18.953 -16.469 14.148 1 74.25 654 LEU A C 1
ATOM 5076 O O . LEU A 1 654 ? -18.094 -15.711 13.68 1 74.25 654 LEU A O 1
ATOM 5080 N N . VAL A 1 655 ? -19.891 -17.109 13.414 1 75.06 655 VAL A N 1
ATOM 5081 C CA . VAL A 1 655 ? -20.109 -16.703 12.023 1 75.06 655 VAL A CA 1
ATOM 5082 C C . VAL A 1 655 ? -21.547 -16.25 11.828 1 75.06 655 VAL A C 1
ATOM 5084 O O . VAL A 1 655 ? -22.422 -16.594 12.625 1 75.06 655 VAL A O 1
ATOM 5087 N N . ASN A 1 656 ? -21.766 -15.477 10.695 1 69.56 656 ASN A N 1
ATOM 5088 C CA . ASN A 1 656 ? -23.094 -14.969 10.375 1 69.56 656 ASN A CA 1
ATOM 5089 C C . ASN A 1 656 ? -23.984 -16.047 9.773 1 69.56 656 ASN A C 1
ATOM 5091 O O . ASN A 1 656 ? -23.5 -16.953 9.102 1 69.56 656 ASN A O 1
ATOM 5095 N N . GLY A 1 657 ? -25.172 -16.062 10.32 1 71.88 657 GLY A N 1
ATOM 5096 C CA . GLY A 1 657 ? -26.203 -16.891 9.719 1 71.88 657 GLY A CA 1
ATOM 5097 C C . GLY A 1 657 ? -27.516 -16.156 9.555 1 71.88 657 GLY A C 1
ATOM 5098 O O . GLY A 1 657 ? -27.594 -14.945 9.773 1 71.88 657 GLY A O 1
ATOM 5099 N N . SER A 1 658 ? -28.406 -16.641 8.727 1 73.19 658 SER A N 1
ATOM 5100 C CA . SER A 1 658 ? -29.734 -16.062 8.547 1 73.19 658 SER A CA 1
ATOM 5101 C C . SER A 1 658 ? -30.828 -17.047 8.938 1 73.19 658 SER A C 1
ATOM 5103 O O . SER A 1 658 ? -30.641 -18.25 8.805 1 73.19 658 SER A O 1
ATOM 5105 N N . TYR A 1 659 ? -31.797 -16.562 9.711 1 73.62 659 TYR A N 1
ATOM 5106 C CA . TYR A 1 659 ? -32.969 -17.391 9.977 1 73.62 659 TYR A CA 1
ATOM 5107 C C . TYR A 1 659 ? -34.25 -16.641 9.648 1 73.62 659 TYR A C 1
ATOM 5109 O O . TYR A 1 659 ? -34.312 -15.414 9.766 1 73.62 659 TYR A O 1
ATOM 5117 N N . PRO A 1 660 ? -35.094 -17.312 9 1 77.44 660 PRO A N 1
ATOM 5118 C CA . PRO A 1 660 ? -36.375 -16.688 8.648 1 77.44 660 PRO A CA 1
ATOM 5119 C C . PRO A 1 660 ? -37.219 -16.328 9.875 1 77.44 660 PRO A C 1
ATOM 5121 O O . PRO A 1 660 ? -37.406 -17.156 10.766 1 77.44 660 PRO A O 1
ATOM 5124 N N . LEU A 1 661 ? -37.375 -15.039 10.141 1 73 661 LEU A N 1
ATOM 5125 C CA . LEU A 1 661 ? -38.281 -14.578 11.18 1 73 661 LEU A CA 1
ATOM 5126 C C . LEU A 1 661 ? -39.344 -13.68 10.602 1 73 661 LEU A C 1
ATOM 5128 O O . LEU A 1 661 ? -39.062 -12.633 10.016 1 73 661 LEU A O 1
ATOM 5132 N N . ASN A 1 662 ? -40.5 -13.961 10.961 1 69.38 662 ASN A N 1
ATOM 5133 C CA . ASN A 1 662 ? -41.656 -13.203 10.484 1 69.38 662 ASN A CA 1
ATOM 5134 C C . ASN A 1 662 ? -41.562 -12.867 9 1 69.38 662 ASN A C 1
ATOM 5136 O O . ASN A 1 662 ? -41.719 -11.719 8.602 1 69.38 662 ASN A O 1
ATOM 5140 N N . ASN A 1 663 ? -41.125 -13.93 8.164 1 70.62 663 ASN A N 1
ATOM 5141 C CA . ASN A 1 663 ? -41 -13.859 6.711 1 70.62 663 ASN A CA 1
ATOM 5142 C C . ASN A 1 663 ? -39.875 -12.953 6.273 1 70.62 663 ASN A C 1
ATOM 5144 O O . ASN A 1 663 ? -39.875 -12.43 5.16 1 70.62 663 ASN A O 1
ATOM 5148 N N . ASN A 1 664 ? -39.156 -12.477 7.297 1 63.22 664 ASN A N 1
ATOM 5149 C CA . ASN A 1 664 ? -37.938 -11.727 6.957 1 63.22 664 ASN A CA 1
ATOM 5150 C C . ASN A 1 664 ? -36.688 -12.492 7.352 1 63.22 664 ASN A C 1
ATOM 5152 O O . ASN A 1 664 ? -36.688 -13.227 8.344 1 63.22 664 ASN A O 1
ATOM 5156 N N . ASN A 1 665 ? -35.75 -12.508 6.465 1 69.69 665 ASN A N 1
ATOM 5157 C CA . ASN A 1 665 ? -34.469 -13.078 6.812 1 69.69 665 ASN A CA 1
ATOM 5158 C C . ASN A 1 665 ? -33.719 -12.211 7.828 1 69.69 665 ASN A C 1
ATOM 5160 O O . ASN A 1 665 ? -33.469 -11.031 7.574 1 69.69 665 ASN A O 1
ATOM 5164 N N . SER A 1 666 ? -33.688 -12.711 9.047 1 68.19 666 SER A N 1
ATOM 5165 C CA . SER A 1 666 ? -33 -12.008 10.109 1 68.19 666 SER A CA 1
ATOM 5166 C C . SER A 1 666 ? -31.562 -12.531 10.25 1 68.19 666 SER A C 1
ATOM 5168 O O . SER A 1 666 ? -31.312 -13.734 10.156 1 68.19 666 SER A O 1
ATOM 5170 N N . THR A 1 667 ? -30.594 -11.672 10.305 1 67 667 THR A N 1
ATOM 5171 C CA . THR A 1 667 ? -29.188 -12.031 10.469 1 67 667 THR A CA 1
ATOM 5172 C C . THR A 1 667 ? -28.922 -12.555 11.875 1 67 667 THR A C 1
ATOM 5174 O O . THR A 1 667 ? -29.5 -12.055 12.844 1 67 667 THR A O 1
ATOM 5177 N N . THR A 1 668 ? -28.344 -13.719 12.008 1 71.12 668 THR A N 1
ATOM 5178 C CA . THR A 1 668 ? -27.953 -14.305 13.281 1 71.12 668 THR A CA 1
ATOM 5179 C C . THR A 1 668 ? -26.453 -14.609 13.297 1 71.12 668 THR A C 1
ATOM 5181 O O . THR A 1 668 ? -25.781 -14.461 12.273 1 71.12 668 THR A O 1
ATOM 5184 N N . VAL A 1 669 ? -25.969 -14.75 14.547 1 72.06 669 VAL A N 1
ATOM 5185 C CA . VAL A 1 669 ? -24.594 -15.234 14.703 1 72.06 669 VAL A CA 1
ATOM 5186 C C . VAL A 1 669 ? -24.594 -16.578 15.438 1 72.06 669 VAL A C 1
ATOM 5188 O O . VAL A 1 669 ? -25.375 -16.781 16.359 1 72.06 669 VAL A O 1
ATOM 5191 N N . TYR A 1 670 ? -23.938 -17.578 14.938 1 75.88 670 TYR A N 1
ATOM 5192 C CA . TYR A 1 670 ? -23.828 -18.891 15.578 1 75.88 670 TYR A CA 1
ATOM 5193 C C . TYR A 1 670 ? -22.391 -19.375 15.586 1 75.88 670 TYR A C 1
ATOM 5195 O O . TYR A 1 670 ? -21.562 -18.922 14.789 1 75.88 670 TYR A O 1
ATOM 5203 N N . PRO A 1 671 ? -22.094 -20.25 16.594 1 78.31 671 PRO A N 1
ATOM 5204 C CA . PRO A 1 671 ? -20.734 -20.797 16.625 1 78.31 671 PRO A CA 1
ATOM 5205 C C . PRO A 1 671 ? -20.438 -21.703 15.438 1 78.31 671 PRO A C 1
ATOM 5207 O O . PRO A 1 671 ? -21.234 -22.609 15.133 1 78.31 671 PRO A O 1
ATOM 5210 N N . ASN A 1 672 ? -19.344 -21.484 14.789 1 78.06 672 ASN A N 1
ATOM 5211 C CA . ASN A 1 672 ? -18.938 -22.203 13.586 1 78.06 672 ASN A CA 1
ATOM 5212 C C . ASN A 1 672 ? -18.141 -23.469 13.938 1 78.06 672 ASN A C 1
ATOM 5214 O O . ASN A 1 672 ? -18.062 -24.391 13.133 1 78.06 672 ASN A O 1
ATOM 5218 N N . ASN A 1 673 ? -17.438 -23.469 15.086 1 80.94 673 ASN A N 1
ATOM 5219 C CA . ASN A 1 673 ? -16.594 -24.609 15.438 1 80.94 673 ASN A CA 1
ATOM 5220 C C . ASN A 1 673 ? -16.531 -24.812 16.953 1 80.94 673 ASN A C 1
ATOM 5222 O O . ASN A 1 673 ? -16.797 -23.891 17.719 1 80.94 673 ASN A O 1
ATOM 5226 N N . ILE A 1 674 ? -16.141 -26.016 17.281 1 83.25 674 ILE A N 1
ATOM 5227 C CA . ILE A 1 674 ? -15.906 -26.344 18.672 1 83.25 674 ILE A CA 1
ATOM 5228 C C . ILE A 1 674 ? -14.508 -25.891 19.078 1 83.25 674 ILE A C 1
ATOM 5230 O O . ILE A 1 674 ? -13.547 -26.094 18.328 1 83.25 674 ILE A O 1
ATOM 5234 N N . GLU A 1 675 ? -14.5 -25.25 20.141 1 84.5 675 GLU A N 1
ATOM 5235 C CA . GLU A 1 675 ? -13.203 -24.875 20.672 1 84.5 675 GLU A CA 1
ATOM 5236 C C . GLU A 1 675 ? -12.336 -26.094 20.953 1 84.5 675 GLU A C 1
ATOM 5238 O O . GLU A 1 675 ? -12.828 -27.125 21.406 1 84.5 675 GLU A O 1
ATOM 5243 N N . ASN A 1 676 ? -11.047 -26.016 20.531 1 87.56 676 ASN A N 1
ATOM 5244 C CA . ASN A 1 676 ? -10.086 -27.078 20.844 1 87.56 676 ASN A CA 1
ATOM 5245 C C . ASN A 1 676 ? -8.781 -26.5 21.375 1 87.56 676 ASN A C 1
ATOM 5247 O O . ASN A 1 676 ? -7.863 -26.203 20.609 1 87.56 676 ASN A O 1
ATOM 5251 N N . LYS A 1 677 ? -8.625 -26.453 22.641 1 89.12 677 LYS A N 1
ATOM 5252 C CA . LYS A 1 677 ? -7.453 -25.875 23.281 1 89.12 677 LYS A CA 1
ATOM 5253 C C . LYS A 1 677 ? -6.285 -26.859 23.281 1 89.12 677 LYS A C 1
ATOM 5255 O O . LYS A 1 677 ? -5.164 -26.5 23.656 1 89.12 677 LYS A O 1
ATOM 5260 N N . ASN A 1 678 ? -6.547 -28.047 22.703 1 88.44 678 ASN A N 1
ATOM 5261 C CA . ASN A 1 678 ? -5.516 -29.078 22.781 1 88.44 678 ASN A CA 1
ATOM 5262 C C . ASN A 1 678 ? -4.855 -29.312 21.422 1 88.44 678 ASN A C 1
ATOM 5264 O O . ASN A 1 678 ? -4.129 -30.297 21.234 1 88.44 678 ASN A O 1
ATOM 5268 N N . LEU A 1 679 ? -5.125 -28.438 20.594 1 90.5 679 LEU A N 1
ATOM 5269 C CA . LEU A 1 679 ? -4.441 -28.547 19.297 1 90.5 679 LEU A CA 1
ATOM 5270 C C . LEU A 1 679 ? -2.93 -28.453 19.484 1 90.5 679 LEU A C 1
ATOM 5272 O O . LEU A 1 679 ? -2.441 -27.672 20.312 1 90.5 679 LEU A O 1
ATOM 5276 N N . LYS A 1 680 ? -2.285 -29.312 18.797 1 90.56 680 LYS A N 1
ATOM 5277 C CA . LYS A 1 680 ? -0.829 -29.297 18.906 1 90.56 680 LYS A CA 1
ATOM 5278 C C . LYS A 1 680 ? -0.177 -29.344 17.516 1 90.56 680 LYS A C 1
ATOM 5280 O O . LYS A 1 680 ? -0.87 -29.391 16.5 1 90.56 680 LYS A O 1
ATOM 5285 N N . TRP A 1 681 ? 1.147 -29.375 17.516 1 90.44 681 TRP A N 1
ATOM 5286 C CA . TRP A 1 681 ? 1.946 -29.344 16.297 1 90.44 681 TRP A CA 1
ATOM 5287 C C . TRP A 1 681 ? 1.853 -30.672 15.539 1 90.44 681 TRP A C 1
ATOM 5289 O O . TRP A 1 681 ? 1.85 -31.734 16.156 1 90.44 681 TRP A O 1
ATOM 5299 N N . GLU A 1 682 ? 1.729 -30.531 14.18 1 90.25 682 GLU A N 1
ATOM 5300 C CA . GLU A 1 682 ? 2.115 -31.688 13.375 1 90.25 682 GLU A CA 1
ATOM 5301 C C . GLU A 1 682 ? 3.625 -31.906 13.406 1 90.25 682 GLU A C 1
ATOM 5303 O O . GLU A 1 682 ? 4.395 -30.938 13.375 1 90.25 682 GLU A O 1
ATOM 5308 N N . THR A 1 683 ? 4.062 -33.094 13.43 1 91.12 683 THR A N 1
ATOM 5309 C CA . THR A 1 683 ? 5.492 -33.375 13.539 1 91.12 683 THR A CA 1
ATOM 5310 C C . THR A 1 683 ? 5.949 -34.312 12.438 1 91.12 683 THR A C 1
ATOM 5312 O O . THR A 1 683 ? 5.355 -35.375 12.234 1 91.12 683 THR A O 1
ATOM 5315 N N . THR A 1 684 ? 6.961 -33.969 11.75 1 91.56 684 THR A N 1
ATOM 5316 C CA . THR A 1 684 ? 7.559 -34.812 10.719 1 91.56 684 THR A CA 1
ATOM 5317 C C . THR A 1 684 ? 8.914 -35.344 11.172 1 91.56 684 THR A C 1
ATOM 5319 O O . THR A 1 684 ? 9.82 -34.562 11.477 1 91.56 684 THR A O 1
ATOM 5322 N N . ARG A 1 685 ? 9.086 -36.594 11.211 1 93.75 685 ARG A N 1
ATOM 5323 C CA . ARG A 1 685 ? 10.359 -37.25 11.445 1 93.75 685 ARG A CA 1
ATOM 5324 C C . ARG A 1 685 ? 11.023 -37.625 10.125 1 93.75 685 ARG A C 1
ATOM 5326 O O . ARG A 1 685 ? 10.453 -38.375 9.336 1 93.75 685 ARG A O 1
ATOM 5333 N N . SER A 1 686 ? 12.227 -37.25 9.984 1 94.56 686 SER A N 1
ATOM 5334 C CA . SER A 1 686 ? 12.906 -37.438 8.711 1 94.56 686 SER A CA 1
ATOM 5335 C C . SER A 1 686 ? 14.203 -38.219 8.898 1 94.56 686 SER A C 1
ATOM 5337 O O . SER A 1 686 ? 15.023 -37.875 9.758 1 94.56 686 SER A O 1
ATOM 5339 N N . LEU A 1 687 ? 14.367 -39.25 8.156 1 96.31 687 LEU A N 1
ATOM 5340 C CA . LEU A 1 687 ? 15.602 -40.031 8.039 1 96.31 687 LEU A CA 1
ATOM 5341 C C . LEU A 1 687 ? 16.156 -39.969 6.617 1 96.31 687 LEU A C 1
ATOM 5343 O O . LEU A 1 687 ? 15.414 -40.125 5.648 1 96.31 687 LEU A O 1
ATOM 5347 N N . ASN A 1 688 ? 17.453 -39.688 6.52 1 97.19 688 ASN A N 1
ATOM 5348 C CA . ASN A 1 688 ? 18.078 -39.594 5.207 1 97.19 688 ASN A CA 1
ATOM 5349 C C . ASN A 1 688 ? 19.469 -40.25 5.195 1 97.19 688 ASN A C 1
ATOM 5351 O O . ASN A 1 688 ? 20.234 -40.094 6.141 1 97.19 688 ASN A O 1
ATOM 5355 N N . ILE A 1 689 ? 19.75 -41.031 4.172 1 97.75 689 ILE A N 1
ATOM 5356 C CA . ILE A 1 689 ? 21.078 -41.594 3.883 1 97.75 689 ILE A CA 1
ATOM 5357 C C . ILE A 1 689 ? 21.562 -41.094 2.52 1 97.75 689 ILE A C 1
ATOM 5359 O O . ILE A 1 689 ? 20.828 -41.188 1.525 1 97.75 689 ILE A O 1
ATOM 5363 N N . GLY A 1 690 ? 22.734 -40.562 2.543 1 97 690 GLY A N 1
ATOM 5364 C CA . GLY A 1 690 ? 23.266 -40 1.308 1 97 690 GLY A CA 1
ATOM 5365 C C . GLY A 1 690 ? 24.656 -40.5 0.973 1 97 690 GLY A C 1
ATOM 5366 O O . GLY A 1 690 ? 25.453 -40.781 1.87 1 97 690 GLY A O 1
ATOM 5367 N N . LEU A 1 691 ? 24.922 -40.562 -0.317 1 97.19 691 LEU A N 1
ATOM 5368 C CA . LEU A 1 691 ? 26.234 -40.969 -0.849 1 97.19 691 LEU A CA 1
ATOM 5369 C C . LEU A 1 691 ? 26.688 -39.969 -1.924 1 97.19 691 LEU A C 1
ATOM 5371 O O . LEU A 1 691 ? 25.953 -39.688 -2.867 1 97.19 691 LEU A O 1
ATOM 5375 N N . ASP A 1 692 ? 27.891 -39.469 -1.68 1 96.12 692 ASP A N 1
ATOM 5376 C CA . ASP A 1 692 ? 28.516 -38.594 -2.668 1 96.12 692 ASP A CA 1
ATOM 5377 C C . ASP A 1 692 ? 29.812 -39.219 -3.207 1 96.12 692 ASP A C 1
ATOM 5379 O O . ASP A 1 692 ? 30.719 -39.531 -2.438 1 96.12 692 ASP A O 1
ATOM 5383 N N . LEU A 1 693 ? 29.859 -39.312 -4.531 1 95.75 693 LEU A N 1
ATOM 5384 C CA . LEU A 1 693 ? 31.031 -39.844 -5.188 1 95.75 693 LEU A CA 1
ATOM 5385 C C . LEU A 1 693 ? 31.531 -38.906 -6.285 1 95.75 693 LEU A C 1
ATOM 5387 O O . LEU A 1 693 ? 30.734 -38.312 -7.008 1 95.75 693 LEU A O 1
ATOM 5391 N N . GLY A 1 694 ? 32.781 -38.688 -6.305 1 94.38 694 GLY A N 1
ATOM 5392 C CA . GLY A 1 694 ? 33.438 -38 -7.387 1 94.38 694 GLY A CA 1
ATOM 5393 C C . GLY A 1 694 ? 34.531 -38.812 -8.055 1 94.38 694 GLY A C 1
ATOM 5394 O O . GLY A 1 694 ? 35.312 -39.5 -7.383 1 94.38 694 GLY A O 1
ATOM 5395 N N . PHE A 1 695 ? 34.531 -38.719 -9.438 1 94.44 695 PHE A N 1
ATOM 5396 C CA . PHE A 1 695 ? 35.5 -39.5 -10.195 1 94.44 695 PHE A CA 1
ATOM 5397 C C . PHE A 1 695 ? 36.281 -38.594 -11.148 1 94.44 695 PHE A C 1
ATOM 5399 O O . PHE A 1 695 ? 35.781 -37.594 -11.641 1 94.44 695 PHE A O 1
ATOM 5406 N N . PHE A 1 696 ? 37.531 -38.969 -11.484 1 91.88 696 PHE A N 1
ATOM 5407 C CA . PHE A 1 696 ? 38.375 -38.344 -12.5 1 91.88 696 PHE A CA 1
ATOM 5408 C C . PHE A 1 696 ? 38.469 -36.844 -12.297 1 91.88 696 PHE A C 1
ATOM 5410 O O . PHE A 1 696 ? 38.219 -36.062 -13.227 1 91.88 696 PHE A O 1
ATOM 5417 N N . LYS A 1 697 ? 38.812 -36.469 -11.047 1 85.25 697 LYS A N 1
ATOM 5418 C CA . LYS A 1 697 ? 38.969 -35.062 -10.656 1 85.25 697 LYS A CA 1
ATOM 5419 C C . LYS A 1 697 ? 37.656 -34.312 -10.781 1 85.25 697 LYS A C 1
ATOM 5421 O O . LYS A 1 697 ? 37.594 -33.219 -11.391 1 85.25 697 LYS A O 1
ATOM 5426 N N . GLN A 1 698 ? 36.625 -34.969 -10.422 1 87.62 698 GLN A N 1
ATOM 5427 C CA . GLN A 1 698 ? 35.281 -34.406 -10.297 1 87.62 698 GLN A CA 1
ATOM 5428 C C . GLN A 1 698 ? 34.625 -34.219 -11.664 1 87.62 698 GLN A C 1
ATOM 5430 O O . GLN A 1 698 ? 33.719 -33.406 -11.812 1 87.62 698 GLN A O 1
ATOM 5435 N N . ARG A 1 699 ? 35.031 -34.875 -12.734 1 91.44 699 ARG A N 1
ATOM 5436 C CA . ARG A 1 699 ? 34.375 -34.844 -14.031 1 91.44 699 ARG A CA 1
ATOM 5437 C C . ARG A 1 699 ? 33.031 -35.562 -14 1 91.44 699 ARG A C 1
ATOM 5439 O O . ARG A 1 699 ? 32.125 -35.281 -14.797 1 91.44 699 ARG A O 1
ATOM 5446 N N . VAL A 1 700 ? 33.062 -36.531 -13.148 1 95.06 700 VAL A N 1
ATOM 5447 C CA . VAL A 1 700 ? 31.812 -37.25 -12.906 1 95.06 700 VAL A CA 1
ATOM 5448 C C . VAL A 1 700 ? 31.453 -37.156 -11.43 1 95.06 700 VAL A C 1
ATOM 5450 O O . VAL A 1 700 ? 32.219 -37.594 -10.57 1 95.06 700 VAL A O 1
ATOM 5453 N N . ASN A 1 701 ? 30.406 -36.625 -11.156 1 94.69 701 ASN A N 1
ATOM 5454 C CA . ASN A 1 701 ? 29.906 -36.5 -9.789 1 94.69 701 ASN A CA 1
ATOM 5455 C C . ASN A 1 701 ? 28.547 -37.156 -9.633 1 94.69 701 ASN A C 1
ATOM 5457 O O . ASN A 1 701 ? 27.594 -36.812 -10.336 1 94.69 701 ASN A O 1
ATOM 5461 N N . LEU A 1 702 ? 28.438 -38.094 -8.695 1 96.31 702 LEU A N 1
ATOM 5462 C CA . LEU A 1 702 ? 27.219 -38.812 -8.445 1 96.31 702 LEU A CA 1
ATOM 5463 C C . LEU A 1 702 ? 26.734 -38.594 -7.016 1 96.31 702 LEU A C 1
ATOM 5465 O O . LEU A 1 702 ? 27.516 -38.719 -6.066 1 96.31 702 LEU A O 1
ATOM 5469 N N . THR A 1 703 ? 25.516 -38.188 -6.887 1 96.19 703 THR A N 1
ATOM 5470 C CA . THR A 1 703 ? 24.875 -38.062 -5.586 1 96.19 703 THR A CA 1
ATOM 5471 C C . THR A 1 703 ? 23.625 -38.938 -5.516 1 96.19 703 THR A C 1
ATOM 5473 O O . THR A 1 703 ? 22.75 -38.844 -6.379 1 96.19 703 THR A O 1
ATOM 5476 N N . VAL A 1 704 ? 23.578 -39.781 -4.484 1 97.44 704 VAL A N 1
ATOM 5477 C CA . VAL A 1 704 ? 22.422 -40.656 -4.262 1 97.44 704 VAL A CA 1
ATOM 5478 C C . VAL A 1 704 ? 21.859 -40.406 -2.865 1 97.44 704 VAL A C 1
ATOM 5480 O O . VAL A 1 704 ? 22.594 -40.375 -1.884 1 97.44 704 VAL A O 1
ATOM 5483 N N . GLU A 1 705 ? 20.578 -40.188 -2.807 1 97.44 705 GLU A N 1
ATOM 5484 C CA . GLU A 1 705 ? 19.875 -40 -1.539 1 97.44 705 GLU A CA 1
ATOM 5485 C C . GLU A 1 705 ? 18.75 -41 -1.368 1 97.44 705 GLU A C 1
ATOM 5487 O O . GLU A 1 705 ? 17.984 -41.25 -2.305 1 97.44 705 GLU A O 1
ATOM 5492 N N . ALA A 1 706 ? 18.656 -41.562 -0.2 1 97.88 706 ALA A N 1
ATOM 5493 C CA . ALA A 1 706 ? 17.5 -42.344 0.23 1 97.88 706 ALA A CA 1
ATOM 5494 C C . ALA A 1 706 ? 16.875 -41.75 1.49 1 97.88 706 ALA A C 1
ATOM 5496 O O . ALA A 1 706 ? 17.594 -41.344 2.406 1 97.88 706 ALA A O 1
ATOM 5497 N N . TYR A 1 707 ? 15.57 -41.656 1.499 1 96.81 707 TYR A N 1
ATOM 5498 C CA . TYR A 1 707 ? 14.953 -40.969 2.641 1 96.81 707 TYR A CA 1
ATOM 5499 C C . TYR A 1 707 ? 13.664 -41.688 3.057 1 96.81 707 TYR A C 1
ATOM 5501 O O . TYR A 1 707 ? 13.086 -42.438 2.281 1 96.81 707 TYR A O 1
ATOM 5509 N N . ASP A 1 708 ? 13.242 -41.406 4.32 1 96.88 708 ASP A N 1
ATOM 5510 C CA . ASP A 1 708 ? 11.992 -41.812 4.945 1 96.88 708 ASP A CA 1
ATOM 5511 C C . ASP A 1 708 ? 11.445 -40.719 5.863 1 96.88 708 ASP A C 1
ATOM 5513 O O . ASP A 1 708 ? 11.945 -40.531 6.977 1 96.88 708 ASP A O 1
ATOM 5517 N N . ASN A 1 709 ? 10.438 -40.062 5.375 1 95.19 709 ASN A N 1
ATOM 5518 C CA . ASN A 1 709 ? 9.773 -39 6.133 1 95.19 709 ASN A CA 1
ATOM 5519 C C . ASN A 1 709 ? 8.406 -39.469 6.645 1 95.19 709 ASN A C 1
ATOM 5521 O O . ASN A 1 709 ? 7.559 -39.875 5.859 1 95.19 709 ASN A O 1
ATOM 5525 N N . ARG A 1 710 ? 8.164 -39.281 7.906 1 95.44 710 ARG A N 1
ATOM 5526 C CA . ARG A 1 710 ? 6.891 -39.656 8.516 1 95.44 710 ARG A CA 1
ATOM 5527 C C . ARG A 1 710 ? 6.301 -38.5 9.312 1 95.44 710 ARG A C 1
ATOM 5529 O O . ARG A 1 710 ? 6.934 -38 10.242 1 95.44 710 ARG A O 1
ATOM 5536 N N . THR A 1 711 ? 5.156 -38.125 8.938 1 93.19 711 THR A N 1
ATOM 5537 C CA . THR A 1 711 ? 4.461 -37.062 9.625 1 93.19 711 THR A CA 1
ATOM 5538 C C . THR A 1 711 ? 3.35 -37.594 10.516 1 93.19 711 THR A C 1
ATOM 5540 O O . THR A 1 711 ? 2.508 -38.375 10.055 1 93.19 711 THR A O 1
ATOM 5543 N N . LYS A 1 712 ? 3.363 -37.156 11.719 1 93.12 712 LYS A N 1
ATOM 5544 C CA . LYS A 1 712 ? 2.365 -37.625 12.68 1 93.12 712 LYS A CA 1
ATOM 5545 C C . LYS A 1 712 ? 1.571 -36.438 13.258 1 93.12 712 LYS A C 1
ATOM 5547 O O . LYS A 1 712 ? 1.956 -35.281 13.086 1 93.12 712 LYS A O 1
ATOM 5552 N N . ASP A 1 713 ? 0.424 -36.75 13.875 1 91.25 713 ASP A N 1
ATOM 5553 C CA . ASP A 1 713 ? -0.463 -35.781 14.523 1 91.25 713 ASP A CA 1
ATOM 5554 C C . ASP A 1 713 ? -1.007 -34.781 13.508 1 91.25 713 ASP A C 1
ATOM 5556 O O . ASP A 1 713 ? -1.019 -33.562 13.773 1 91.25 713 ASP A O 1
ATOM 5560 N N . LEU A 1 714 ? -1.362 -35.312 12.453 1 89.75 714 LEU A N 1
ATOM 5561 C CA . LEU A 1 714 ? -1.968 -34.469 11.438 1 89.75 714 LEU A CA 1
ATOM 5562 C C . LEU A 1 714 ? -3.264 -33.844 11.953 1 89.75 714 LEU A C 1
ATOM 5564 O O . LEU A 1 714 ? -3.986 -34.469 12.734 1 89.75 714 LEU A O 1
ATOM 5568 N N . LEU A 1 715 ? -3.508 -32.656 11.523 1 85.44 715 LEU A N 1
ATOM 5569 C CA . LEU A 1 715 ? -4.77 -32 11.875 1 85.44 715 LEU A CA 1
ATOM 5570 C C . LEU A 1 715 ? -5.852 -32.344 10.852 1 85.44 715 LEU A C 1
ATOM 5572 O O . LEU A 1 715 ? -5.766 -31.938 9.695 1 85.44 715 LEU A O 1
ATOM 5576 N N . LEU A 1 716 ? -6.812 -33.031 11.289 1 83.69 716 LEU A N 1
ATOM 5577 C CA . LEU A 1 716 ? -7.934 -33.469 10.453 1 83.69 716 LEU A CA 1
ATOM 5578 C C . LEU A 1 716 ? -9.266 -33.125 11.109 1 83.69 716 LEU A C 1
ATOM 5580 O O . LEU A 1 716 ? -9.359 -33.062 12.344 1 83.69 716 LEU A O 1
ATOM 5584 N N . SER A 1 717 ? -10.156 -32.844 10.203 1 82.44 717 SER A N 1
ATOM 5585 C CA . SER A 1 717 ? -11.516 -32.688 10.711 1 82.44 717 SER A CA 1
ATOM 5586 C C . SER A 1 717 ? -12.148 -34.031 11.047 1 82.44 717 SER A C 1
ATOM 5588 O O . SER A 1 717 ? -12.469 -34.812 10.148 1 82.44 717 SER A O 1
ATOM 5590 N N . ALA A 1 718 ? -12.336 -34.281 12.305 1 82.38 718 ALA A N 1
ATOM 5591 C CA . ALA A 1 718 ? -12.938 -35.531 12.766 1 82.38 718 ALA A CA 1
ATOM 5592 C C . ALA A 1 718 ? -14.422 -35.344 13.055 1 82.38 718 ALA A C 1
ATOM 5594 O O . ALA A 1 718 ? -14.844 -34.312 13.57 1 82.38 718 ALA A O 1
ATOM 5595 N N . GLN A 1 719 ? -15.078 -36.344 12.602 1 80 719 GLN A N 1
ATOM 5596 C CA . GLN A 1 719 ? -16.5 -36.281 12.898 1 80 719 GLN A CA 1
ATOM 5597 C C . GLN A 1 719 ? -16.766 -36.438 14.391 1 80 719 GLN A C 1
ATOM 5599 O O . GLN A 1 719 ? -16.094 -37.219 15.078 1 80 719 GLN A O 1
ATOM 5604 N N . VAL A 1 720 ? -17.625 -35.625 14.844 1 80.38 720 VAL A N 1
ATOM 5605 C CA . VAL A 1 720 ? -18.031 -35.656 16.25 1 80.38 720 VAL A CA 1
ATOM 5606 C C . VAL A 1 720 ? -19.516 -35.969 16.328 1 80.38 720 VAL A C 1
ATOM 5608 O O . VAL A 1 720 ? -20.266 -35.75 15.375 1 80.38 720 VAL A O 1
ATOM 5611 N N . PRO A 1 721 ? -19.953 -36.594 17.453 1 76.44 721 PRO A N 1
ATOM 5612 C CA . PRO A 1 721 ? -21.391 -36.812 17.594 1 76.44 721 PRO A CA 1
ATOM 5613 C C . PRO A 1 721 ? -22.219 -35.531 17.453 1 76.44 721 PRO A C 1
ATOM 5615 O O . PRO A 1 721 ? -21.828 -34.469 17.969 1 76.44 721 PRO A O 1
ATOM 5618 N N . TYR A 1 722 ? -23.172 -35.656 16.719 1 80.5 722 TYR A N 1
ATOM 5619 C CA . TYR A 1 722 ? -24 -34.5 16.391 1 80.5 722 TYR A CA 1
ATOM 5620 C C . TYR A 1 722 ? -24.562 -33.875 17.656 1 80.5 722 TYR A C 1
ATOM 5622 O O . TYR A 1 722 ? -24.953 -32.688 17.641 1 80.5 722 TYR A O 1
ATOM 5630 N N . ILE A 1 723 ? -24.578 -34.656 18.656 1 76.56 723 ILE A N 1
ATOM 5631 C CA . ILE A 1 723 ? -25.078 -34.125 19.922 1 76.56 723 ILE A CA 1
ATOM 5632 C C . ILE A 1 723 ? -24.219 -32.969 20.391 1 76.56 723 ILE A C 1
ATOM 5634 O O . ILE A 1 723 ? -24.688 -32.125 21.156 1 76.56 723 ILE A O 1
ATOM 5638 N N . SER A 1 724 ? -23.062 -32.906 19.859 1 78.31 724 SER A N 1
ATOM 5639 C CA . SER A 1 724 ? -22.172 -31.797 20.203 1 78.31 724 SER A CA 1
ATOM 5640 C C . SER A 1 724 ? -22.625 -30.484 19.562 1 78.31 724 SER A C 1
ATOM 5642 O O . SER A 1 724 ? -22.203 -29.406 19.969 1 78.31 724 SER A O 1
ATOM 5644 N N . GLY A 1 725 ? -23.594 -30.625 18.625 1 78.31 725 GLY A N 1
ATOM 5645 C CA . GLY A 1 725 ? -24.062 -29.469 17.875 1 78.31 725 GLY A CA 1
ATOM 5646 C C . GLY A 1 725 ? -23.219 -29.188 16.641 1 78.31 725 GLY A C 1
ATOM 5647 O O . GLY A 1 725 ? -23.516 -28.266 15.891 1 78.31 725 GLY A O 1
ATOM 5648 N N . PHE A 1 726 ? -22.172 -29.969 16.547 1 84.38 726 PHE A N 1
ATOM 5649 C CA . PHE A 1 726 ? -21.266 -29.766 15.406 1 84.38 726 PHE A CA 1
ATOM 5650 C C . PHE A 1 726 ? -21.078 -31.047 14.625 1 84.38 726 PHE A C 1
ATOM 5652 O O . PHE A 1 726 ? -21.281 -32.156 15.156 1 84.38 726 PHE A O 1
ATOM 5659 N N . ALA A 1 727 ? -20.656 -30.844 13.344 1 77.81 727 ALA A N 1
ATOM 5660 C CA . ALA A 1 727 ? -20.453 -32 12.492 1 77.81 727 ALA A CA 1
ATOM 5661 C C . ALA A 1 727 ? -19.047 -32.562 12.641 1 77.81 727 ALA A C 1
ATOM 5663 O O . ALA A 1 727 ? -18.797 -33.75 12.414 1 77.81 727 ALA A O 1
ATOM 5664 N N . SER A 1 728 ? -18.125 -31.609 12.906 1 82.75 728 SER A N 1
ATOM 5665 C CA . SER A 1 728 ? -16.719 -32.031 12.945 1 82.75 728 SER A CA 1
ATOM 5666 C C . SER A 1 728 ? -15.883 -31.109 13.812 1 82.75 728 SER A C 1
ATOM 5668 O O . SER A 1 728 ? -16.328 -30.016 14.172 1 82.75 728 SER A O 1
ATOM 5670 N N . GLN A 1 729 ? -14.828 -31.656 14.227 1 83.88 729 GLN A N 1
ATOM 5671 C CA . GLN A 1 729 ? -13.82 -30.906 14.969 1 83.88 729 GLN A CA 1
ATOM 5672 C C . GLN A 1 729 ? -12.414 -31.219 14.461 1 83.88 729 GLN A C 1
ATOM 5674 O O . GLN A 1 729 ? -12.109 -32.375 14.156 1 83.88 729 GLN A O 1
ATOM 5679 N N . VAL A 1 730 ? -11.625 -30.156 14.383 1 84.81 730 VAL A N 1
ATOM 5680 C CA . VAL A 1 730 ? -10.234 -30.375 13.984 1 84.81 730 VAL A CA 1
ATOM 5681 C C . VAL A 1 730 ? -9.43 -30.922 15.164 1 84.81 730 VAL A C 1
ATOM 5683 O O . VAL A 1 730 ? -9.414 -30.312 16.234 1 84.81 730 VAL A O 1
ATOM 5686 N N . ILE A 1 731 ? -8.836 -32.094 15.008 1 84.44 731 ILE A N 1
ATOM 5687 C CA . ILE A 1 731 ? -8.031 -32.719 16.062 1 84.44 731 ILE A CA 1
ATOM 5688 C C . ILE A 1 731 ? -6.75 -33.281 15.453 1 84.44 731 ILE A C 1
ATOM 5690 O O . ILE A 1 731 ? -6.676 -33.531 14.242 1 84.44 731 ILE A O 1
ATOM 5694 N N . ASN A 1 732 ? -5.762 -33.5 16.297 1 87.44 732 ASN A N 1
ATOM 5695 C CA . ASN A 1 732 ? -4.516 -34.156 15.891 1 87.44 732 ASN A CA 1
ATOM 5696 C C . ASN A 1 732 ? -4.645 -35.656 15.875 1 87.44 732 ASN A C 1
ATOM 5698 O O . ASN A 1 732 ? -4.547 -36.312 16.922 1 87.44 732 ASN A O 1
ATOM 5702 N N . ILE A 1 733 ? -4.668 -36.344 14.703 1 80.88 733 ILE A N 1
ATOM 5703 C CA . ILE A 1 733 ? -4.879 -37.781 14.758 1 80.88 733 ILE A CA 1
ATOM 5704 C C . ILE A 1 733 ? -4.297 -38.438 13.508 1 80.88 733 ILE A C 1
ATOM 5706 O O . ILE A 1 733 ? -4.023 -39.656 13.5 1 80.88 733 ILE A O 1
ATOM 5710 N N . GLY A 1 734 ? -4.008 -37.906 12.469 1 86.62 734 GLY A N 1
ATOM 5711 C CA . GLY A 1 734 ? -3.598 -38.531 11.219 1 86.62 734 GLY A CA 1
ATOM 5712 C C . GLY A 1 734 ? -2.094 -38.688 11.094 1 86.62 734 GLY A C 1
ATOM 5713 O O . GLY A 1 734 ? -1.34 -38.125 11.898 1 86.62 734 GLY A O 1
ATOM 5714 N N . ALA A 1 735 ? -1.695 -39.562 10.125 1 93.56 735 ALA A N 1
ATOM 5715 C CA . ALA A 1 735 ? -0.276 -39.75 9.852 1 93.56 735 ALA A CA 1
ATOM 5716 C C . ALA A 1 735 ? -0.051 -40.125 8.391 1 93.56 735 ALA A C 1
ATOM 5718 O O . ALA A 1 735 ? -0.893 -40.781 7.77 1 93.56 735 ALA A O 1
ATOM 5719 N N . THR A 1 736 ? 1.1 -39.719 7.84 1 94.31 736 THR A N 1
ATOM 5720 C CA . THR A 1 736 ? 1.507 -40.031 6.477 1 94.31 736 THR A CA 1
ATOM 5721 C C . THR A 1 736 ? 2.994 -40.375 6.422 1 94.31 736 THR A C 1
ATOM 5723 O O . THR A 1 736 ? 3.73 -40.125 7.375 1 94.31 736 THR A O 1
ATOM 5726 N N . SER A 1 737 ? 3.363 -41 5.285 1 95.75 737 SER A N 1
ATOM 5727 C CA . SER A 1 737 ? 4.773 -41.312 5.059 1 95.75 737 SER A CA 1
ATOM 5728 C C . SER A 1 737 ? 5.168 -41.031 3.607 1 95.75 737 SER A C 1
ATOM 5730 O O . SER A 1 737 ? 4.359 -41.219 2.695 1 95.75 737 SER A O 1
ATOM 5732 N N . ASN A 1 738 ? 6.352 -40.562 3.361 1 95.94 738 ASN A N 1
ATOM 5733 C CA . ASN A 1 738 ? 7.016 -40.406 2.07 1 95.94 738 ASN A CA 1
ATOM 5734 C C . ASN A 1 738 ? 8.391 -41.062 2.066 1 95.94 738 ASN A C 1
ATOM 5736 O O . ASN A 1 738 ? 9.273 -40.688 2.832 1 95.94 738 ASN A O 1
ATOM 5740 N N . ARG A 1 739 ? 8.547 -42 1.206 1 96.81 739 ARG A N 1
ATOM 5741 C CA . ARG A 1 739 ? 9.82 -42.719 1.034 1 96.81 739 ARG A CA 1
ATOM 5742 C C . ARG A 1 739 ? 10.273 -42.656 -0.422 1 96.81 739 ARG A C 1
ATOM 5744 O O . ARG A 1 739 ? 9.453 -42.781 -1.335 1 96.81 739 ARG A O 1
ATOM 5751 N N . GLY A 1 740 ? 11.602 -42.5 -0.544 1 97.06 740 GLY A N 1
ATOM 5752 C CA . GLY A 1 740 ? 11.992 -42.406 -1.941 1 97.06 740 GLY A CA 1
ATOM 5753 C C . GLY A 1 740 ? 13.5 -42.438 -2.141 1 97.06 740 GLY A C 1
ATOM 5754 O O . GLY A 1 740 ? 14.25 -42.656 -1.192 1 97.06 740 GLY A O 1
ATOM 5755 N N . LEU A 1 741 ? 13.844 -42.344 -3.395 1 97.88 741 LEU A N 1
ATOM 5756 C CA . LEU A 1 741 ? 15.219 -42.344 -3.883 1 97.88 741 LEU A CA 1
ATOM 5757 C C . LEU A 1 741 ? 15.438 -41.156 -4.836 1 97.88 741 LEU A C 1
ATOM 5759 O O . LEU A 1 741 ? 14.578 -40.875 -5.664 1 97.88 741 LEU A O 1
ATOM 5763 N N . GLU A 1 742 ? 16.594 -40.562 -4.676 1 98.12 742 GLU A N 1
ATOM 5764 C CA . GLU A 1 742 ? 17.016 -39.5 -5.562 1 98.12 742 GLU A CA 1
ATOM 5765 C C . GLU A 1 742 ? 18.422 -39.719 -6.102 1 98.12 742 GLU A C 1
ATOM 5767 O O . GLU A 1 742 ? 19.312 -40.156 -5.367 1 98.12 742 GLU A O 1
ATOM 5772 N N . ILE A 1 743 ? 18.594 -39.438 -7.387 1 97.88 743 ILE A N 1
ATOM 5773 C CA . ILE A 1 743 ? 19.891 -39.594 -8.031 1 97.88 743 ILE A CA 1
ATOM 5774 C C . ILE A 1 743 ? 20.219 -38.312 -8.812 1 97.88 743 ILE A C 1
ATOM 5776 O O . ILE A 1 743 ? 19.359 -37.781 -9.516 1 97.88 743 ILE A O 1
ATOM 5780 N N . GLY A 1 744 ? 21.359 -37.812 -8.586 1 97 744 GLY A N 1
ATOM 5781 C CA . GLY A 1 744 ? 21.906 -36.75 -9.383 1 97 744 GLY A CA 1
ATOM 5782 C C . GLY A 1 744 ? 23.266 -37.062 -9.977 1 97 744 GLY A C 1
ATOM 5783 O O . GLY A 1 744 ? 24.141 -37.594 -9.281 1 97 744 GLY A O 1
ATOM 5784 N N . LEU A 1 745 ? 23.391 -36.844 -11.273 1 96.94 745 LEU A N 1
ATOM 5785 C CA . LEU A 1 745 ? 24.641 -37.094 -11.984 1 96.94 745 LEU A CA 1
ATOM 5786 C C . LEU A 1 745 ? 25.078 -35.906 -12.797 1 96.94 745 LEU A C 1
ATOM 5788 O O . LEU A 1 745 ? 24.328 -35.438 -13.672 1 96.94 745 LEU A O 1
ATOM 5792 N N . ASN A 1 746 ? 26.141 -35.406 -12.453 1 95.5 746 ASN A N 1
ATOM 5793 C CA . ASN A 1 746 ? 26.75 -34.312 -13.211 1 95.5 746 ASN A CA 1
ATOM 5794 C C . ASN A 1 746 ? 28.047 -34.75 -13.875 1 95.5 746 ASN A C 1
ATOM 5796 O O . ASN A 1 746 ? 28.938 -35.281 -13.219 1 95.5 746 ASN A O 1
ATOM 5800 N N . THR A 1 747 ? 28.188 -34.469 -15.172 1 96.25 747 THR A N 1
ATOM 5801 C CA . THR A 1 747 ? 29.391 -34.906 -15.898 1 96.25 747 THR A CA 1
ATOM 5802 C C . THR A 1 747 ? 29.938 -33.75 -16.75 1 96.25 747 THR A C 1
ATOM 5804 O O . THR A 1 747 ? 29.172 -32.938 -17.25 1 96.25 747 THR A O 1
ATOM 5807 N N . VAL A 1 748 ? 31.203 -33.656 -16.828 1 95 748 VAL A N 1
ATOM 5808 C CA . VAL A 1 748 ? 31.906 -32.875 -17.828 1 95 748 VAL A CA 1
ATOM 5809 C C . VAL A 1 748 ? 32.438 -33.781 -18.938 1 95 748 VAL A C 1
ATOM 5811 O O . VAL A 1 748 ? 33.531 -34.344 -18.797 1 95 748 VAL A O 1
ATOM 5814 N N . ASN A 1 749 ? 31.781 -33.844 -19.969 1 95.88 749 ASN A N 1
ATOM 5815 C CA . ASN A 1 749 ? 32.031 -34.844 -21 1 95.88 749 ASN A CA 1
ATOM 5816 C C . ASN A 1 749 ? 33.25 -34.469 -21.844 1 95.88 749 ASN A C 1
ATOM 5818 O O . ASN A 1 749 ? 34.062 -35.344 -22.172 1 95.88 749 ASN A O 1
ATOM 5822 N N . ILE A 1 750 ? 33.219 -33.219 -22.266 1 95.06 750 ILE A N 1
ATOM 5823 C CA . ILE A 1 750 ? 34.344 -32.688 -23.016 1 95.06 750 ILE A CA 1
ATOM 5824 C C . ILE A 1 750 ? 34.781 -31.344 -22.453 1 95.06 750 ILE A C 1
ATOM 5826 O O . ILE A 1 750 ? 33.938 -30.484 -22.156 1 95.06 750 ILE A O 1
ATOM 5830 N N . LYS A 1 751 ? 36.031 -31.266 -22.188 1 89.94 751 LYS A N 1
ATOM 5831 C CA . LYS A 1 751 ? 36.625 -30 -21.766 1 89.94 751 LYS A CA 1
ATOM 5832 C C . LYS A 1 751 ? 37.938 -29.719 -22.5 1 89.94 751 LYS A C 1
ATOM 5834 O O . LYS A 1 751 ? 38.969 -30.297 -22.156 1 89.94 751 LYS A O 1
ATOM 5839 N N . ASN A 1 752 ? 37.844 -28.922 -23.438 1 86.44 752 ASN A N 1
ATOM 5840 C CA . ASN A 1 752 ? 39.031 -28.438 -24.109 1 86.44 752 ASN A CA 1
ATOM 5841 C C . ASN A 1 752 ? 39.031 -26.906 -24.219 1 86.44 752 ASN A C 1
ATOM 5843 O O . ASN A 1 752 ? 38.125 -26.25 -23.703 1 86.44 752 ASN A O 1
ATOM 5847 N N . GLU A 1 753 ? 40.031 -26.359 -24.797 1 78 753 GLU A N 1
ATOM 5848 C CA . GLU A 1 753 ? 40.188 -24.906 -24.828 1 78 753 GLU A CA 1
ATOM 5849 C C . GLU A 1 753 ? 39.094 -24.25 -25.641 1 78 753 GLU A C 1
ATOM 5851 O O . GLU A 1 753 ? 38.625 -23.156 -25.297 1 78 753 GLU A O 1
ATOM 5856 N N . ALA A 1 754 ? 38.594 -24.844 -26.516 1 84.94 754 ALA A N 1
ATOM 5857 C CA . ALA A 1 754 ? 37.625 -24.219 -27.438 1 84.94 754 ALA A CA 1
ATOM 5858 C C . ALA A 1 754 ? 36.219 -24.703 -27.156 1 84.94 754 ALA A C 1
ATOM 5860 O O . ALA A 1 754 ? 35.25 -24.031 -27.484 1 84.94 754 ALA A O 1
ATOM 5861 N N . PHE A 1 755 ? 36.094 -25.969 -26.703 1 93 755 PHE A N 1
ATOM 5862 C CA . PHE A 1 755 ? 34.781 -26.578 -26.609 1 93 755 PHE A CA 1
ATOM 5863 C C . PHE A 1 755 ? 34.594 -27.234 -25.25 1 93 755 PHE A C 1
ATOM 5865 O O . PHE A 1 755 ? 35.438 -28.016 -24.797 1 93 755 PHE A O 1
ATOM 5872 N N . ILE A 1 756 ? 33.531 -26.859 -24.531 1 93.88 756 ILE A N 1
ATOM 5873 C CA . ILE A 1 756 ? 33.188 -27.484 -23.266 1 93.88 756 ILE A CA 1
ATOM 5874 C C . ILE A 1 756 ? 31.75 -28.031 -23.359 1 93.88 756 ILE A C 1
ATOM 5876 O O . ILE A 1 756 ? 30.844 -27.359 -23.844 1 93.88 756 ILE A O 1
ATOM 5880 N N . TRP A 1 757 ? 31.562 -29.328 -23.047 1 96.5 757 TRP A N 1
ATOM 5881 C CA . TRP A 1 757 ? 30.25 -29.984 -22.969 1 96.5 757 TRP A CA 1
ATOM 5882 C C . TRP A 1 757 ? 30.031 -30.594 -21.594 1 96.5 757 TRP A C 1
ATOM 5884 O O . TRP A 1 757 ? 30.797 -31.453 -21.156 1 96.5 757 TRP A O 1
ATOM 5894 N N . SER A 1 758 ? 29.016 -30.078 -20.891 1 95.62 758 SER A N 1
ATOM 5895 C CA . SER A 1 758 ? 28.625 -30.609 -19.594 1 95.62 758 SER A CA 1
ATOM 5896 C C . SER A 1 758 ? 27.188 -31.078 -19.594 1 95.62 758 SER A C 1
ATOM 5898 O O . SER A 1 758 ? 26.344 -30.547 -20.328 1 95.62 758 SER A O 1
ATOM 5900 N N . SER A 1 759 ? 26.891 -32.125 -18.781 1 96.81 759 SER A N 1
ATOM 5901 C CA . SER A 1 759 ? 25.547 -32.688 -18.641 1 96.81 759 SER A CA 1
ATOM 5902 C C . SER A 1 759 ? 25.172 -32.844 -17.172 1 96.81 759 SER A C 1
ATOM 5904 O O . SER A 1 759 ? 26.016 -33.156 -16.344 1 96.81 759 SER A O 1
ATOM 5906 N N . ALA A 1 760 ? 23.938 -32.5 -16.875 1 96.31 760 ALA A N 1
ATOM 5907 C CA . ALA A 1 760 ? 23.359 -32.719 -15.555 1 96.31 760 ALA A CA 1
ATOM 5908 C C . ALA A 1 760 ? 22.047 -33.5 -15.656 1 96.31 760 ALA A C 1
ATOM 5910 O O . ALA A 1 760 ? 21.109 -33.062 -16.328 1 96.31 760 ALA A O 1
ATOM 5911 N N . ILE A 1 761 ? 22 -34.656 -15.047 1 97 761 ILE A N 1
ATOM 5912 C CA . ILE A 1 761 ? 20.781 -35.469 -15.039 1 97 761 ILE A CA 1
ATOM 5913 C C . ILE A 1 761 ? 20.328 -35.688 -13.602 1 97 761 ILE A C 1
ATOM 5915 O O . ILE A 1 761 ? 21.156 -35.875 -12.703 1 97 761 ILE A O 1
ATOM 5919 N N . ASN A 1 762 ? 19.062 -35.562 -13.352 1 97 762 ASN A N 1
ATOM 5920 C CA . ASN A 1 762 ? 18.5 -35.906 -12.047 1 97 762 ASN A CA 1
ATOM 5921 C C . ASN A 1 762 ? 17.234 -36.75 -12.195 1 97 762 ASN A C 1
ATOM 5923 O O . ASN A 1 762 ? 16.484 -36.625 -13.164 1 97 762 ASN A O 1
ATOM 5927 N N . MET A 1 763 ? 17 -37.562 -11.227 1 97.38 763 MET A N 1
ATOM 5928 C CA . MET A 1 763 ? 15.844 -38.438 -11.148 1 97.38 763 MET A CA 1
ATOM 5929 C C . MET A 1 763 ? 15.383 -38.625 -9.703 1 97.38 763 MET A C 1
ATOM 5931 O O . MET A 1 763 ? 16.203 -38.688 -8.789 1 97.38 763 MET A O 1
ATOM 5935 N N . ALA A 1 764 ? 14.094 -38.781 -9.547 1 97.94 764 ALA A N 1
ATOM 5936 C CA . ALA A 1 764 ? 13.555 -38.938 -8.203 1 97.94 764 ALA A CA 1
ATOM 5937 C C . ALA A 1 764 ? 12.352 -39.875 -8.195 1 97.94 764 ALA A C 1
ATOM 5939 O O . ALA A 1 764 ? 11.5 -39.812 -9.086 1 97.94 764 ALA A O 1
ATOM 5940 N N . TRP A 1 765 ? 12.352 -40.75 -7.246 1 97.62 765 TRP A N 1
ATOM 5941 C CA . TRP A 1 765 ? 11.234 -41.656 -6.949 1 97.62 765 TRP A CA 1
ATOM 5942 C C . TRP A 1 765 ? 10.68 -41.375 -5.559 1 97.62 765 TRP A C 1
ATOM 5944 O O . TRP A 1 765 ? 11.43 -41.312 -4.582 1 97.62 765 TRP A O 1
ATOM 5954 N N . ASN A 1 766 ? 9.422 -41.188 -5.434 1 96.44 766 ASN A N 1
ATOM 5955 C CA . ASN A 1 766 ? 8.781 -40.969 -4.141 1 96.44 766 ASN A CA 1
ATOM 5956 C C . ASN A 1 766 ? 7.512 -41.812 -4.004 1 96.44 766 ASN A C 1
ATOM 5958 O O . ASN A 1 766 ? 6.676 -41.812 -4.906 1 96.44 766 ASN A O 1
ATOM 5962 N N . LYS A 1 767 ? 7.371 -42.469 -2.92 1 95.94 767 LYS A N 1
ATOM 5963 C CA . LYS A 1 767 ? 6.164 -43.219 -2.59 1 95.94 767 LYS A CA 1
ATOM 5964 C C . LYS A 1 767 ? 5.473 -42.625 -1.362 1 95.94 767 LYS A C 1
ATOM 5966 O O . LYS A 1 767 ? 5.996 -42.719 -0.25 1 95.94 767 LYS A O 1
ATOM 5971 N N . ASN A 1 768 ? 4.375 -42.156 -1.645 1 93.56 768 ASN A N 1
ATOM 5972 C CA . ASN A 1 768 ? 3.547 -41.594 -0.585 1 93.56 768 ASN A CA 1
ATOM 5973 C C . ASN A 1 768 ? 2.535 -42.594 -0.058 1 93.56 768 ASN A C 1
ATOM 5975 O O . ASN A 1 768 ? 1.964 -43.375 -0.831 1 93.56 768 ASN A O 1
ATOM 5979 N N . LYS A 1 769 ? 2.295 -42.562 1.306 1 95.44 769 LYS A N 1
ATOM 5980 C CA . LYS A 1 769 ? 1.347 -43.5 1.916 1 95.44 769 LYS A CA 1
ATOM 5981 C C . LYS A 1 769 ? 0.651 -42.875 3.115 1 95.44 769 LYS A C 1
ATOM 5983 O O . LYS A 1 769 ? 1.293 -42.188 3.934 1 95.44 769 LYS A O 1
ATOM 5988 N N . VAL A 1 770 ? -0.635 -43.094 3.199 1 94.69 770 VAL A N 1
ATOM 5989 C CA . VAL A 1 770 ? -1.395 -42.719 4.383 1 94.69 770 VAL A CA 1
ATOM 5990 C C . VAL A 1 770 ? -1.271 -43.781 5.453 1 94.69 770 VAL A C 1
ATOM 5992 O O . VAL A 1 770 ? -1.591 -44.969 5.207 1 94.69 770 VAL A O 1
ATOM 5995 N N . LEU A 1 771 ? -0.868 -43.375 6.652 1 95.06 771 LEU A N 1
ATOM 5996 C CA . LEU A 1 771 ? -0.647 -44.375 7.715 1 95.06 771 LEU A CA 1
ATOM 5997 C C . LEU A 1 771 ? -1.851 -44.438 8.648 1 95.06 771 LEU A C 1
ATOM 5999 O O . LEU A 1 771 ? -2.166 -45.5 9.188 1 95.06 771 LEU A O 1
ATOM 6003 N N . ALA A 1 772 ? -2.451 -43.25 8.891 1 93.62 772 ALA A N 1
ATOM 6004 C CA . ALA A 1 772 ? -3.605 -43.219 9.781 1 93.62 772 ALA A CA 1
ATOM 6005 C C . ALA A 1 772 ? -4.465 -41.969 9.492 1 93.62 772 ALA A C 1
ATOM 6007 O O . ALA A 1 772 ? -3.945 -40.938 9.094 1 93.62 772 ALA A O 1
ATOM 6008 N N . LEU A 1 773 ? -5.738 -42.125 9.68 1 92.31 773 LEU A N 1
ATOM 6009 C CA . LEU A 1 773 ? -6.699 -41.031 9.633 1 92.31 773 LEU A CA 1
ATOM 6010 C C . LEU A 1 773 ? -7.336 -40.812 11 1 92.31 773 LEU A C 1
ATOM 6012 O O . LEU A 1 773 ? -6.66 -40.906 12.031 1 92.31 773 LEU A O 1
ATOM 6016 N N . SER A 1 774 ? -8.633 -40.375 10.984 1 87 774 SER A N 1
ATOM 6017 C CA . SER A 1 774 ? -9.305 -40.188 12.266 1 87 774 SER A CA 1
ATOM 6018 C C . SER A 1 774 ? -9.664 -41.531 12.898 1 87 774 SER A C 1
ATOM 6020 O O . SER A 1 774 ? -9.641 -42.562 12.219 1 87 774 SER A O 1
ATOM 6022 N N . THR A 1 775 ? -9.984 -41.438 14.219 1 81.62 775 THR A N 1
ATOM 6023 C CA . THR A 1 775 ? -10.281 -42.656 14.945 1 81.62 775 THR A CA 1
ATOM 6024 C C . THR A 1 775 ? -11.422 -43.438 14.273 1 81.62 775 THR A C 1
ATOM 6026 O O . THR A 1 775 ? -12.484 -42.875 14.008 1 81.62 775 THR A O 1
ATOM 6029 N N . ASN A 1 776 ? -11.195 -44.625 13.938 1 80.62 776 ASN A N 1
ATOM 6030 C CA . ASN A 1 776 ? -12.141 -45.531 13.328 1 80.62 776 ASN A CA 1
ATOM 6031 C C . ASN A 1 776 ? -12.461 -45.156 11.891 1 80.62 776 ASN A C 1
ATOM 6033 O O . ASN A 1 776 ? -13.539 -45.469 11.383 1 80.62 776 ASN A O 1
ATOM 6037 N N . GLU A 1 777 ? -11.633 -44.344 11.352 1 87.62 777 GLU A N 1
ATOM 6038 C CA . GLU A 1 777 ? -11.789 -43.969 9.953 1 87.62 777 GLU A CA 1
ATOM 6039 C C . GLU A 1 777 ? -10.688 -44.562 9.086 1 87.62 777 GLU A C 1
ATOM 6041 O O . GLU A 1 777 ? -9.5 -44.312 9.312 1 87.62 777 GLU A O 1
ATOM 6046 N N . ASP A 1 778 ? -11.133 -45.375 8.172 1 89.81 778 ASP A N 1
ATOM 6047 C CA . ASP A 1 778 ? -10.141 -46 7.312 1 89.81 778 ASP A CA 1
ATOM 6048 C C . ASP A 1 778 ? -10.125 -45.375 5.93 1 89.81 778 ASP A C 1
ATOM 6050 O O . ASP A 1 778 ? -9.18 -45.562 5.16 1 89.81 778 ASP A O 1
ATOM 6054 N N . ARG A 1 779 ? -11.156 -44.719 5.668 1 91.31 779 ARG A N 1
ATOM 6055 C CA . ARG A 1 779 ? -11.219 -44.062 4.371 1 91.31 779 ARG A CA 1
ATOM 6056 C C . ARG A 1 779 ? -11.984 -42.75 4.465 1 91.31 779 ARG A C 1
ATOM 6058 O O . ARG A 1 779 ? -12.867 -42.594 5.309 1 91.31 779 ARG A O 1
ATOM 6065 N N . ARG A 1 780 ? -11.562 -41.812 3.598 1 89.44 780 ARG A N 1
ATOM 6066 C CA . ARG A 1 780 ? -12.203 -40.531 3.477 1 89.44 780 ARG A CA 1
ATOM 6067 C C . ARG A 1 780 ? -12.344 -40.125 2.012 1 89.44 780 ARG A C 1
ATOM 6069 O O . ARG A 1 780 ? -11.406 -40.25 1.226 1 89.44 780 ARG A O 1
ATOM 6076 N N . LEU A 1 781 ? -13.547 -39.656 1.699 1 90.62 781 LEU A N 1
ATOM 6077 C CA . LEU A 1 781 ? -13.789 -39.188 0.342 1 90.62 781 LEU A CA 1
ATOM 6078 C C . LEU A 1 781 ? -13.602 -37.656 0.249 1 90.62 781 LEU A C 1
ATOM 6080 O O . LEU A 1 781 ? -13.82 -36.938 1.225 1 90.62 781 LEU A O 1
ATOM 6084 N N . SER A 1 782 ? -13.078 -37.25 -0.841 1 88.94 782 SER A N 1
ATOM 6085 C CA . SER A 1 782 ? -12.883 -35.844 -1.096 1 88.94 782 SER A CA 1
ATOM 6086 C C . SER A 1 782 ? -13.453 -35.438 -2.455 1 88.94 782 SER A C 1
ATOM 6088 O O . SER A 1 782 ? -13.445 -36.25 -3.393 1 88.94 782 SER A O 1
ATOM 6090 N N . ASN A 1 783 ? -13.859 -34.156 -2.473 1 88.5 783 ASN A N 1
ATOM 6091 C CA . ASN A 1 783 ? -14.344 -33.562 -3.723 1 88.5 783 ASN A CA 1
ATOM 6092 C C . ASN A 1 783 ? -13.258 -32.75 -4.414 1 88.5 783 ASN A C 1
ATOM 6094 O O . ASN A 1 783 ? -12.445 -32.094 -3.748 1 88.5 783 ASN A O 1
ATOM 6098 N N . SER A 1 784 ? -13.234 -32.844 -5.66 1 88.88 784 SER A N 1
ATOM 6099 C CA . SER A 1 784 ? -12.359 -31.969 -6.426 1 88.88 784 SER A CA 1
ATOM 6100 C C . SER A 1 784 ? -13.133 -30.812 -7.039 1 88.88 784 SER A C 1
ATOM 6102 O O . SER A 1 784 ? -13.523 -29.875 -6.336 1 88.88 784 SER A O 1
ATOM 6104 N N . TRP A 1 785 ? -13.328 -30.875 -8.383 1 84.5 785 TRP A N 1
ATOM 6105 C CA . TRP A 1 785 ? -14.039 -29.812 -9.078 1 84.5 785 TRP A CA 1
ATOM 6106 C C . TRP A 1 785 ? -15.547 -29.984 -8.93 1 84.5 785 TRP A C 1
ATOM 6108 O O . TRP A 1 785 ? -16.297 -29.016 -9.055 1 84.5 785 TRP A O 1
ATOM 6118 N N . SER A 1 786 ? -15.945 -31.266 -8.578 1 81.94 786 SER A N 1
ATOM 6119 C CA . SER A 1 786 ? -17.359 -31.578 -8.445 1 81.94 786 SER A CA 1
ATOM 6120 C C . SER A 1 786 ? -17.688 -32.125 -7.055 1 81.94 786 SER A C 1
ATOM 6122 O O . SER A 1 786 ? -16.766 -32.406 -6.273 1 81.94 786 SER A O 1
ATOM 6124 N N . SER A 1 787 ? -18.953 -32.281 -6.816 1 81.75 787 SER A N 1
ATOM 6125 C CA . SER A 1 787 ? -19.391 -32.781 -5.516 1 81.75 787 SER A CA 1
ATOM 6126 C C . SER A 1 787 ? -19.594 -34.281 -5.539 1 81.75 787 SER A C 1
ATOM 6128 O O . SER A 1 787 ? -20.359 -34.812 -4.738 1 81.75 787 SER A O 1
ATOM 6130 N N . GLN A 1 788 ? -18.906 -34.969 -6.402 1 84.31 788 GLN A N 1
ATOM 6131 C CA . GLN A 1 788 ? -19.141 -36.406 -6.582 1 84.31 788 GLN A CA 1
ATOM 6132 C C . GLN A 1 788 ? -18.188 -37.219 -5.719 1 84.31 788 GLN A C 1
ATOM 6134 O O . GLN A 1 788 ? -18.094 -38.438 -5.887 1 84.31 788 GLN A O 1
ATOM 6139 N N . SER A 1 789 ? -17.469 -36.594 -4.855 1 91 789 SER A N 1
ATOM 6140 C CA . SER A 1 789 ? -16.484 -37.312 -4.039 1 91 789 SER A CA 1
ATOM 6141 C C . SER A 1 789 ? -15.562 -38.156 -4.902 1 91 789 SER A C 1
ATOM 6143 O O . SER A 1 789 ? -15.422 -39.375 -4.668 1 91 789 SER A O 1
ATOM 6145 N N . ASP A 1 790 ? -14.914 -37.625 -5.805 1 94.12 790 ASP A N 1
ATOM 6146 C CA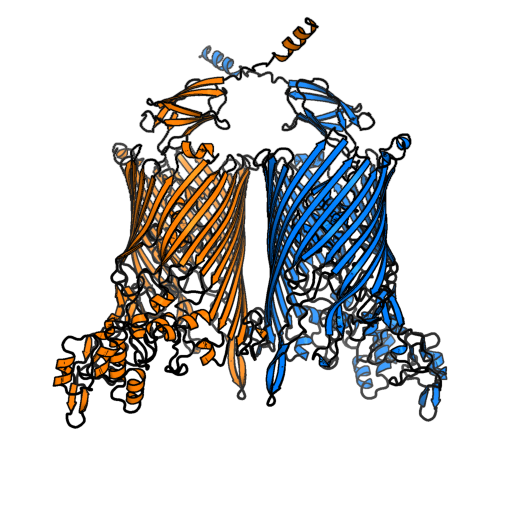 . ASP A 1 790 ? -14.203 -38.281 -6.891 1 94.12 790 ASP A CA 1
ATOM 6147 C C . ASP A 1 790 ? -12.789 -38.656 -6.469 1 94.12 790 ASP A C 1
ATOM 6149 O O . ASP A 1 790 ? -12.031 -39.25 -7.254 1 94.12 790 ASP A O 1
ATOM 6153 N N . TYR A 1 791 ? -12.414 -38.406 -5.25 1 94.81 791 TYR A N 1
ATOM 6154 C CA . TYR A 1 791 ? -11.109 -38.812 -4.746 1 94.81 791 TYR A CA 1
ATOM 6155 C C . TYR A 1 791 ? -11.242 -39.562 -3.438 1 94.81 791 TYR A C 1
ATOM 6157 O O . TYR A 1 791 ? -12.211 -39.375 -2.695 1 94.81 791 TYR A O 1
ATOM 6165 N N . LEU A 1 792 ? -10.273 -40.406 -3.221 1 94.69 792 LEU A N 1
ATOM 6166 C CA . LEU A 1 792 ? -10.281 -41.281 -2.053 1 94.69 792 LEU A CA 1
ATOM 6167 C C . LEU A 1 792 ? -8.953 -41.188 -1.303 1 94.69 792 LEU A C 1
ATOM 6169 O O . LEU A 1 792 ? -7.883 -41.25 -1.915 1 94.69 792 LEU A O 1
ATOM 6173 N N . VAL A 1 793 ? -9.07 -40.969 -0.049 1 92.25 793 VAL A N 1
ATOM 6174 C CA . VAL A 1 793 ? -7.934 -41.094 0.86 1 92.25 793 VAL A CA 1
ATOM 6175 C C . VAL A 1 793 ? -8.117 -42.344 1.722 1 92.25 793 VAL A C 1
ATOM 6177 O O . VAL A 1 793 ? -9.117 -42.469 2.438 1 92.25 793 VAL A O 1
ATOM 6180 N N . GLN A 1 794 ? -7.18 -43.25 1.577 1 94.69 794 GLN A N 1
ATOM 6181 C CA . GLN A 1 794 ? -7.332 -44.5 2.27 1 94.69 794 GLN A CA 1
ATOM 6182 C C . GLN A 1 794 ? -6.035 -44.906 2.965 1 94.69 794 GLN A C 1
ATOM 6184 O O . GLN A 1 794 ? -4.945 -44.75 2.41 1 94.69 794 GLN A O 1
ATOM 6189 N N . VAL A 1 795 ? -6.219 -45.438 4.234 1 95.06 795 VAL A N 1
ATOM 6190 C CA . VAL A 1 795 ? -5.062 -45.906 4.992 1 95.06 795 VAL A CA 1
ATOM 6191 C C . VAL A 1 795 ? -4.348 -47 4.227 1 95.06 795 VAL A C 1
ATOM 6193 O O . VAL A 1 795 ? -4.984 -47.938 3.736 1 95.06 795 VAL A O 1
ATOM 6196 N N . GLY A 1 796 ? -3.084 -46.812 4.055 1 95.06 796 GLY A N 1
ATOM 6197 C CA . GLY A 1 796 ? -2.26 -47.781 3.375 1 95.06 796 GLY A CA 1
ATOM 6198 C C . GLY A 1 796 ? -2.012 -47.469 1.915 1 95.06 796 GLY A C 1
ATOM 6199 O O . GLY A 1 796 ? -1.202 -48.094 1.252 1 95.06 796 GLY A O 1
ATOM 6200 N N . GLN A 1 797 ? -2.666 -46.531 1.432 1 95 797 GLN A N 1
ATOM 6201 C CA . GLN A 1 797 ? -2.537 -46.156 0.027 1 95 797 GLN A CA 1
ATOM 6202 C C . GLN A 1 797 ? -2.02 -44.719 -0.114 1 95 797 GLN A C 1
ATOM 6204 O O . GLN A 1 797 ? -1.911 -44 0.876 1 95 797 GLN A O 1
ATOM 6209 N N . ALA A 1 798 ? -1.707 -44.406 -1.354 1 93.19 798 ALA A N 1
ATOM 6210 C CA . ALA A 1 798 ? -1.198 -43.094 -1.644 1 93.19 798 ALA A CA 1
ATOM 6211 C C . ALA A 1 798 ? -2.318 -42.062 -1.6 1 93.19 798 ALA A C 1
ATOM 6213 O O . ALA A 1 798 ? -3.492 -42.375 -1.777 1 93.19 798 ALA A O 1
ATOM 6214 N N . ILE A 1 799 ? -1.923 -40.812 -1.425 1 90.69 799 ILE A N 1
ATOM 6215 C CA . ILE A 1 799 ? -2.855 -39.688 -1.579 1 90.69 799 ILE A CA 1
ATOM 6216 C C . ILE A 1 799 ? -3.08 -39.406 -3.062 1 90.69 799 ILE A C 1
ATOM 6218 O O . ILE A 1 799 ? -2.201 -39.656 -3.889 1 90.69 799 ILE A O 1
ATOM 6222 N N . GLY A 1 800 ? -4.254 -38.938 -3.434 1 91.5 800 GLY A N 1
ATOM 6223 C CA . GLY A 1 800 ? -4.535 -38.531 -4.805 1 91.5 800 GLY A CA 1
ATOM 6224 C C . GLY A 1 800 ? -5.156 -39.656 -5.633 1 91.5 800 GLY A C 1
ATOM 6225 O O . GLY A 1 800 ? -5.047 -39.656 -6.863 1 91.5 800 GLY A O 1
ATOM 6226 N N . LEU A 1 801 ? -5.785 -40.594 -5.004 1 95.69 801 LEU A N 1
ATOM 6227 C CA . LEU A 1 801 ? -6.438 -41.688 -5.719 1 95.69 801 LEU A CA 1
ATOM 6228 C C . LEU A 1 801 ? -7.762 -41.219 -6.32 1 95.69 801 LEU A C 1
ATOM 6230 O O . LEU A 1 801 ? -8.617 -40.688 -5.609 1 95.69 801 LEU A O 1
ATOM 6234 N N . MET A 1 802 ? -7.832 -41.438 -7.57 1 97 802 MET A N 1
ATOM 6235 C CA . MET A 1 802 ? -9.094 -41.188 -8.258 1 97 802 MET A CA 1
ATOM 6236 C C . MET A 1 802 ? -10.07 -42.344 -8.086 1 97 802 MET A C 1
ATOM 6238 O O . MET A 1 802 ? -9.719 -43.5 -8.328 1 97 802 MET A O 1
ATOM 6242 N N . TYR A 1 803 ? -11.25 -41.969 -7.629 1 97.25 803 TYR A N 1
ATOM 6243 C CA . TYR A 1 803 ? -12.227 -42.969 -7.203 1 97.25 803 TYR A CA 1
ATOM 6244 C C . TYR A 1 803 ? -13.523 -42.844 -7.992 1 97.25 803 TYR A C 1
ATOM 6246 O O . TYR A 1 803 ? -14.234 -41.844 -7.859 1 97.25 803 TYR A O 1
ATOM 6254 N N . GLY A 1 804 ? -13.758 -43.812 -8.883 1 96.75 804 GLY A N 1
ATOM 6255 C CA . GLY A 1 804 ? -14.93 -43.812 -9.742 1 96.75 804 GLY A CA 1
ATOM 6256 C C . GLY A 1 804 ? -15.328 -45.188 -10.25 1 96.75 804 GLY A C 1
ATOM 6257 O O . GLY A 1 804 ? -15.109 -46.188 -9.578 1 96.75 804 GLY A O 1
ATOM 6258 N N . TYR A 1 805 ? -16.062 -45.188 -11.336 1 96.25 805 TYR A N 1
ATOM 6259 C CA . TYR A 1 805 ? -16.609 -46.438 -11.883 1 96.25 805 TYR A CA 1
ATOM 6260 C C . TYR A 1 805 ? -15.719 -46.969 -13 1 96.25 805 TYR A C 1
ATOM 6262 O O . TYR A 1 805 ? -15.023 -46.219 -13.672 1 96.25 805 TYR A O 1
ATOM 6270 N N . LYS A 1 806 ? -15.695 -48.25 -13.125 1 96.62 806 LYS A N 1
ATOM 6271 C CA . LYS A 1 806 ? -15.047 -48.906 -14.258 1 96.62 806 LYS A CA 1
ATOM 6272 C C . LYS A 1 806 ? -16.047 -49.125 -15.391 1 96.62 806 LYS A C 1
ATOM 6274 O O . LYS A 1 806 ? -17.156 -49.625 -15.156 1 96.62 806 LYS A O 1
ATOM 6279 N N . SER A 1 807 ? -15.617 -48.75 -16.594 1 94.56 807 SER A N 1
ATOM 6280 C CA . SER A 1 807 ? -16.484 -48.906 -17.75 1 94.56 807 SER A CA 1
ATOM 6281 C C . SER A 1 807 ? -16.453 -50.344 -18.266 1 94.56 807 SER A C 1
ATOM 6283 O O . SER A 1 807 ? -15.43 -51.031 -18.141 1 94.56 807 SER A O 1
ATOM 6285 N N . ASN A 1 808 ? -17.5 -50.812 -18.703 1 94.5 808 ASN A N 1
ATOM 6286 C CA . ASN A 1 808 ? -17.656 -52.094 -19.359 1 94.5 808 ASN A CA 1
ATOM 6287 C C . ASN A 1 808 ? -18.297 -51.969 -20.734 1 94.5 808 ASN A C 1
ATOM 6289 O O . ASN A 1 808 ? -19.281 -52.656 -21.031 1 94.5 808 ASN A O 1
ATOM 6293 N N . GLY A 1 809 ? -17.812 -51 -21.5 1 92.25 809 GLY A N 1
ATOM 6294 C CA . GLY A 1 809 ? -18.312 -50.75 -22.844 1 92.25 809 GLY A CA 1
ATOM 6295 C C . GLY A 1 809 ? -19.672 -50.062 -22.844 1 92.25 809 GLY A C 1
ATOM 6296 O O . GLY A 1 809 ? -19.922 -49.156 -22.031 1 92.25 809 GLY A O 1
ATOM 6297 N N . VAL A 1 810 ? -20.484 -50.375 -23.938 1 95.5 810 VAL A N 1
ATOM 6298 C CA . VAL A 1 810 ? -21.828 -49.844 -24.094 1 95.5 810 VAL A CA 1
ATOM 6299 C C . VAL A 1 810 ? -22.844 -51 -24.078 1 95.5 810 VAL A C 1
ATOM 6301 O O . VAL A 1 810 ? -22.5 -52.125 -24.438 1 95.5 810 VAL A O 1
ATOM 6304 N N . TYR A 1 811 ? -24.062 -50.719 -23.578 1 95.88 811 TYR A N 1
ATOM 6305 C CA . TYR A 1 811 ? -25.109 -51.75 -23.672 1 95.88 811 TYR A CA 1
ATOM 6306 C C . TYR A 1 811 ? -25.375 -52.094 -25.125 1 95.88 811 TYR A C 1
ATOM 6308 O O . TYR A 1 811 ? -25.562 -51.219 -25.969 1 95.88 811 TYR A O 1
ATOM 6316 N N . GLN A 1 812 ? -25.312 -53.375 -25.375 1 95.56 812 GLN A N 1
ATOM 6317 C CA . GLN A 1 812 ? -25.562 -53.844 -26.734 1 95.56 812 GLN A CA 1
ATOM 6318 C C . GLN A 1 812 ? -27.031 -54.219 -26.922 1 95.56 812 GLN A C 1
ATOM 6320 O O . GLN A 1 812 ? -27.766 -54.375 -25.953 1 95.56 812 GLN A O 1
ATOM 6325 N N . VAL A 1 813 ? -27.406 -54.312 -28.203 1 96.19 813 VAL A N 1
ATOM 6326 C CA . VAL A 1 813 ? -28.781 -54.688 -28.531 1 96.19 813 VAL A CA 1
ATOM 6327 C C . VAL A 1 813 ? -29.109 -56.031 -27.906 1 96.19 813 VAL A C 1
ATOM 6329 O O . VAL A 1 813 ? -30.219 -56.25 -27.438 1 96.19 813 VAL A O 1
ATOM 6332 N N . SER A 1 814 ? -28.078 -56.938 -27.891 1 94.75 814 SER A N 1
ATOM 6333 C CA . SER A 1 814 ? -28.25 -58.281 -27.375 1 94.75 814 SER A CA 1
ATOM 6334 C C . SER A 1 814 ? -28.531 -58.281 -25.875 1 94.75 814 SER A C 1
ATOM 6336 O O . SER A 1 814 ? -28.984 -59.281 -25.312 1 94.75 814 SER A O 1
ATOM 6338 N N . ASP A 1 815 ? -28.297 -57.188 -25.203 1 96.12 815 ASP A N 1
ATOM 6339 C CA . ASP A 1 815 ? -28.547 -57.062 -23.766 1 96.12 815 ASP A CA 1
ATOM 6340 C C . ASP A 1 815 ? -30.031 -56.875 -23.484 1 96.12 815 ASP A C 1
ATOM 6342 O O . ASP A 1 815 ? -30.469 -56.938 -22.328 1 96.12 815 ASP A O 1
ATOM 6346 N N . PHE A 1 816 ? -30.844 -56.75 -24.484 1 96.88 816 PHE A N 1
ATOM 6347 C CA . PHE A 1 816 ? -32.25 -56.344 -24.312 1 96.88 816 PHE A CA 1
ATOM 6348 C C . PHE A 1 816 ? -33.156 -57.344 -25.016 1 96.88 816 PHE A C 1
ATOM 6350 O O . PHE A 1 816 ? -32.75 -58 -25.969 1 96.88 816 PHE A O 1
ATOM 6357 N N . ASN A 1 817 ? -34.406 -57.438 -24.516 1 96 817 ASN A N 1
ATOM 6358 C CA . ASN A 1 817 ? -35.531 -57.969 -25.266 1 96 817 ASN A CA 1
ATOM 6359 C C . ASN A 1 817 ? -36.281 -56.875 -26 1 96 817 ASN A C 1
ATOM 6361 O O . ASN A 1 817 ? -36.5 -55.781 -25.453 1 96 817 ASN A O 1
ATOM 6365 N N . TYR A 1 818 ? -36.438 -57.062 -27.281 1 95.75 818 TYR A N 1
ATOM 6366 C CA . TYR A 1 818 ? -37.125 -56.094 -28.094 1 95.75 818 TYR A CA 1
ATOM 6367 C C . TYR A 1 818 ? -38.562 -56.531 -28.375 1 95.75 818 TYR A C 1
ATOM 6369 O O . TYR A 1 818 ? -38.812 -57.656 -28.812 1 95.75 818 TYR A O 1
ATOM 6377 N N . ASN A 1 819 ? -39.469 -55.625 -28.078 1 95.56 819 ASN A N 1
ATOM 6378 C CA . ASN A 1 819 ? -40.875 -55.844 -28.422 1 95.56 819 ASN A CA 1
ATOM 6379 C C . ASN A 1 819 ? -41.25 -55.156 -29.734 1 95.56 819 ASN A C 1
ATOM 6381 O O . ASN A 1 819 ? -41.375 -53.906 -29.781 1 95.56 819 ASN A O 1
ATOM 6385 N N . PRO A 1 820 ? -41.438 -55.875 -30.797 1 91.25 820 PRO A N 1
ATOM 6386 C CA . PRO A 1 820 ? -41.719 -55.25 -32.094 1 91.25 820 PRO A CA 1
ATOM 6387 C C . PRO A 1 820 ? -43.031 -54.5 -32.125 1 91.25 820 PRO A C 1
ATOM 6389 O O . PRO A 1 820 ? -43.219 -53.625 -32.969 1 91.25 820 PRO A O 1
ATOM 6392 N N . THR A 1 821 ? -44 -54.906 -31.219 1 92.38 821 THR A N 1
ATOM 6393 C CA . THR A 1 821 ? -45.312 -54.25 -31.203 1 92.38 821 THR A CA 1
ATOM 6394 C C . THR A 1 821 ? -45.188 -52.875 -30.547 1 92.38 821 THR A C 1
ATOM 6396 O O . THR A 1 821 ? -45.75 -51.875 -31.078 1 92.38 821 THR A O 1
ATOM 6399 N N . THR A 1 822 ? -44.469 -52.719 -29.531 1 92.38 822 THR A N 1
ATOM 6400 C CA . THR A 1 822 ? -44.375 -51.438 -28.797 1 92.38 822 THR A CA 1
ATOM 6401 C C . THR A 1 822 ? -43.094 -50.719 -29.141 1 92.38 822 THR A C 1
ATOM 6403 O O . THR A 1 822 ? -42.938 -49.531 -28.812 1 92.38 822 THR A O 1
ATOM 6406 N N . ASN A 1 823 ? -42.219 -51.375 -29.812 1 91.06 823 ASN A N 1
ATOM 6407 C CA . ASN A 1 823 ? -40.906 -50.844 -30.188 1 91.06 823 ASN A CA 1
ATOM 6408 C C . ASN A 1 823 ? -40.094 -50.469 -28.953 1 91.06 823 ASN A C 1
ATOM 6410 O O . ASN A 1 823 ? -39.406 -49.438 -28.938 1 91.06 823 ASN A O 1
ATOM 6414 N N . ILE A 1 824 ? -40.219 -51.156 -27.891 1 93.81 824 ILE A N 1
ATOM 6415 C CA . ILE A 1 824 ? -39.562 -50.844 -26.609 1 93.81 824 ILE A CA 1
ATOM 6416 C C . ILE A 1 824 ? -38.531 -51.906 -26.297 1 93.81 824 ILE A C 1
ATOM 6418 O O . ILE A 1 824 ? -38.719 -53.094 -26.547 1 93.81 824 ILE A O 1
ATOM 6422 N N . TYR A 1 825 ? -37.344 -51.406 -25.906 1 95.25 825 TYR A N 1
ATOM 6423 C CA . TYR A 1 825 ? -36.312 -52.281 -25.422 1 95.25 825 TYR A CA 1
ATOM 6424 C C . TYR A 1 825 ? -36.406 -52.469 -23.906 1 95.25 825 TYR A C 1
ATOM 6426 O O . TYR A 1 825 ? -36.5 -51.469 -23.172 1 95.25 825 TYR A O 1
ATOM 6434 N N . THR A 1 826 ? -36.406 -53.688 -23.438 1 94.94 826 THR A N 1
ATOM 6435 C CA . THR A 1 826 ? -36.375 -54 -22.016 1 94.94 826 THR A CA 1
ATOM 6436 C C . THR A 1 826 ? -35.125 -54.781 -21.656 1 94.94 826 THR A C 1
ATOM 6438 O O . THR A 1 826 ? -34.812 -55.781 -22.297 1 94.94 826 THR A O 1
ATOM 6441 N N . LEU A 1 827 ? -34.375 -54.281 -20.766 1 94.88 827 LEU A N 1
ATOM 6442 C CA . LEU A 1 827 ? -33.125 -54.906 -20.375 1 94.88 827 LEU A CA 1
ATOM 6443 C C . LEU A 1 827 ? -33.375 -56.344 -19.891 1 94.88 827 LEU A C 1
ATOM 6445 O O . LEU A 1 827 ? -34.312 -56.594 -19.125 1 94.88 827 LEU A O 1
ATOM 6449 N N . LYS A 1 828 ? -32.562 -57.281 -20.391 1 94.75 828 LYS A N 1
ATOM 6450 C CA . LYS A 1 828 ? -32.656 -58.688 -19.969 1 94.75 828 LYS A CA 1
ATOM 6451 C C . LYS A 1 828 ? -32.344 -58.844 -18.5 1 94.75 828 LYS A C 1
ATOM 6453 O O . LYS A 1 828 ? -31.5 -58.094 -17.953 1 94.75 828 LYS A O 1
ATOM 6458 N N . PRO A 1 829 ? -33.031 -59.781 -17.859 1 91.44 829 PRO A N 1
ATOM 6459 C CA . PRO A 1 829 ? -32.719 -60.031 -16.453 1 91.44 829 PRO A CA 1
ATOM 6460 C C . PRO A 1 829 ? -31.281 -60.469 -16.25 1 91.44 829 PRO A C 1
ATOM 6462 O O . PRO A 1 829 ? -30.734 -61.219 -17.062 1 91.44 829 PRO A O 1
ATOM 6465 N N . GLY A 1 830 ? -30.656 -59.938 -15.219 1 90.69 830 GLY A N 1
ATOM 6466 C CA . GLY A 1 830 ? -29.312 -60.344 -14.852 1 90.69 830 GLY A CA 1
ATOM 6467 C C . GLY A 1 830 ? -28.234 -59.406 -15.344 1 90.69 830 GLY A C 1
ATOM 6468 O O . GLY A 1 830 ? -27.078 -59.5 -14.938 1 90.69 830 GLY A O 1
ATOM 6469 N N . ILE A 1 831 ? -28.547 -58.531 -16.266 1 94.44 831 ILE A N 1
ATOM 6470 C CA . ILE A 1 831 ? -27.594 -57.531 -16.734 1 94.44 831 ILE A CA 1
ATOM 6471 C C . ILE A 1 831 ? -27.531 -56.375 -15.742 1 94.44 831 ILE A C 1
ATOM 6473 O O . ILE A 1 831 ? -28.562 -55.75 -15.469 1 94.44 831 ILE A O 1
ATOM 6477 N N . PRO A 1 832 ? -26.406 -56.062 -15.219 1 94.5 832 PRO A N 1
ATOM 6478 C CA . PRO A 1 832 ? -26.281 -55 -14.211 1 94.5 832 PRO A CA 1
ATOM 6479 C C . PRO A 1 832 ? -26.672 -53.625 -14.742 1 94.5 832 PRO A C 1
ATOM 6481 O O . PRO A 1 832 ? -26.344 -53.312 -15.891 1 94.5 832 PRO A O 1
ATOM 6484 N N . VAL A 1 833 ? -27.328 -52.781 -13.93 1 91.94 833 VAL A N 1
ATOM 6485 C CA . VAL A 1 833 ? -27.75 -51.438 -14.336 1 91.94 833 VAL A CA 1
ATOM 6486 C C . VAL A 1 833 ? -28.016 -50.594 -13.094 1 91.94 833 VAL A C 1
ATOM 6488 O O . VAL A 1 833 ? -28.266 -51.125 -12.008 1 91.94 833 VAL A O 1
ATOM 6491 N N . ASP A 1 834 ? -27.797 -49.375 -13.258 1 88.81 834 ASP A N 1
ATOM 6492 C CA . ASP A 1 834 ? -28.297 -48.438 -12.258 1 88.81 834 ASP A CA 1
ATOM 6493 C C . ASP A 1 834 ? -29.812 -48.344 -12.281 1 88.81 834 ASP A C 1
ATOM 6495 O O . ASP A 1 834 ? -30.406 -48.094 -13.328 1 88.81 834 ASP A O 1
ATOM 6499 N N . VAL A 1 835 ? -30.438 -48.5 -11.188 1 80.06 835 VAL A N 1
ATOM 6500 C CA . VAL A 1 835 ? -31.891 -48.625 -11.094 1 80.06 835 VAL A CA 1
ATOM 6501 C C . VAL A 1 835 ? -32.531 -47.312 -11.5 1 80.06 835 VAL A C 1
ATOM 6503 O O . VAL A 1 835 ? -33.688 -47.281 -11.945 1 80.06 835 VAL A O 1
ATOM 6506 N N . ASN A 1 836 ? -31.828 -46.25 -11.305 1 77.5 836 ASN A N 1
ATOM 6507 C CA . ASN A 1 836 ? -32.375 -44.938 -11.633 1 77.5 836 ASN A CA 1
ATOM 6508 C C . ASN A 1 836 ? -32.125 -44.562 -13.086 1 77.5 836 ASN A C 1
ATOM 6510 O O . ASN A 1 836 ? -32.531 -43.5 -13.539 1 77.5 836 ASN A O 1
ATOM 6514 N N . TYR A 1 837 ? -31.469 -45.469 -13.758 1 78.25 837 TYR A N 1
ATOM 6515 C CA . TYR A 1 837 ? -31.078 -45.219 -15.141 1 78.25 837 TYR A CA 1
ATOM 6516 C C . TYR A 1 837 ? -31.875 -46.094 -16.094 1 78.25 837 TYR A C 1
ATOM 6518 O O . TYR A 1 837 ? -31.906 -47.344 -15.938 1 78.25 837 TYR A O 1
ATOM 6526 N N . ASN A 1 838 ? -32.875 -45.594 -16.875 1 85.5 838 ASN A N 1
ATOM 6527 C CA . ASN A 1 838 ? -33.531 -46.375 -17.906 1 85.5 838 ASN A CA 1
ATOM 6528 C C . ASN A 1 838 ? -32.594 -46.688 -19.094 1 85.5 838 ASN A C 1
ATOM 6530 O O . ASN A 1 838 ? -32.688 -46.031 -20.125 1 85.5 838 ASN A O 1
ATOM 6534 N N . ALA A 1 839 ? -31.797 -47.719 -18.938 1 92.44 839 ALA A N 1
ATOM 6535 C CA . ALA A 1 839 ? -30.734 -48.062 -19.906 1 92.44 839 ALA A CA 1
ATOM 6536 C C . ALA A 1 839 ? -31.344 -48.438 -21.25 1 92.44 839 ALA A C 1
ATOM 6538 O O . ALA A 1 839 ? -32.375 -49.125 -21.312 1 92.44 839 ALA A O 1
ATOM 6539 N N . GLN A 1 840 ? -30.719 -47.969 -22.281 1 93.62 840 GLN A N 1
ATOM 6540 C CA . GLN A 1 840 ? -31.047 -48.312 -23.656 1 93.62 840 GLN A CA 1
ATOM 6541 C C . GLN A 1 840 ? -29.812 -48.812 -24.406 1 93.62 840 GLN A C 1
ATOM 6543 O O . GLN A 1 840 ? -28.688 -48.594 -23.953 1 93.62 840 GLN A O 1
ATOM 6548 N N . PRO A 1 841 ? -30.031 -49.562 -25.547 1 95.31 841 PRO A N 1
ATOM 6549 C CA . PRO A 1 841 ? -28.844 -49.875 -26.344 1 95.31 841 PRO A CA 1
ATOM 6550 C C . PRO A 1 841 ? -28 -48.656 -26.688 1 95.31 841 PRO A C 1
ATOM 6552 O O . PRO A 1 841 ? -28.547 -47.625 -27.094 1 95.31 841 PRO A O 1
ATOM 6555 N N . GLY A 1 842 ? -26.672 -48.812 -26.469 1 94.94 842 GLY A N 1
ATOM 6556 C CA . GLY A 1 842 ? -25.781 -47.688 -26.781 1 94.94 842 GLY A CA 1
ATOM 6557 C C . GLY A 1 842 ? -25.438 -46.844 -25.578 1 94.94 842 GLY A C 1
ATOM 6558 O O . GLY A 1 842 ? -24.594 -45.938 -25.672 1 94.94 842 GLY A O 1
ATOM 6559 N N . TYR A 1 843 ? -26.078 -47.094 -24.438 1 94.12 843 TYR A N 1
ATOM 6560 C CA . TYR A 1 843 ? -25.766 -46.344 -23.219 1 94.12 843 TYR A CA 1
ATOM 6561 C C . TYR A 1 843 ? -24.484 -46.844 -22.578 1 94.12 843 TYR A C 1
ATOM 6563 O O . TYR A 1 843 ? -24.047 -47.969 -22.844 1 94.12 843 TYR A O 1
ATOM 6571 N N . LEU A 1 844 ? -23.891 -45.969 -21.781 1 93.88 844 LEU A N 1
ATOM 6572 C CA . LEU A 1 844 ? -22.688 -46.375 -21.062 1 93.88 844 LEU A CA 1
ATOM 6573 C C . LEU A 1 844 ? -22.984 -47.531 -20.125 1 93.88 844 LEU A C 1
ATOM 6575 O O . LEU A 1 844 ? -23.953 -47.5 -19.375 1 93.88 844 LEU A O 1
ATOM 6579 N N . LYS A 1 845 ? -22.25 -48.562 -20.234 1 94.38 845 LYS A N 1
ATOM 6580 C CA . LYS A 1 845 ? -22.328 -49.719 -19.344 1 94.38 845 LYS A CA 1
ATOM 6581 C C . LYS A 1 845 ? -21.203 -49.719 -18.328 1 94.38 845 LYS A C 1
ATOM 6583 O O . LYS A 1 845 ? -20.031 -49.562 -18.688 1 94.38 845 LYS A O 1
ATOM 6588 N N . LEU A 1 846 ? -21.547 -49.75 -17.047 1 94.88 846 LEU A N 1
ATOM 6589 C CA . LEU A 1 846 ? -20.578 -49.75 -15.969 1 94.88 846 LEU A CA 1
ATOM 6590 C C . LEU A 1 846 ? -20.422 -51.156 -15.375 1 94.88 846 LEU A C 1
ATOM 6592 O O . LEU A 1 846 ? -21.344 -51.969 -15.445 1 94.88 846 LEU A O 1
ATOM 6596 N N . ALA A 1 847 ? -19.25 -51.438 -14.836 1 96.19 847 ALA A N 1
ATOM 6597 C CA . ALA A 1 847 ? -18.953 -52.75 -14.297 1 96.19 847 ALA A CA 1
ATOM 6598 C C . ALA A 1 847 ? -19.562 -52.938 -12.906 1 96.19 847 ALA A C 1
ATOM 6600 O O . ALA A 1 847 ? -19.5 -52.031 -12.078 1 96.19 847 ALA A O 1
ATOM 6601 N N . ASP A 1 848 ? -20.266 -53.938 -12.75 1 96.38 848 ASP A N 1
ATOM 6602 C CA . ASP A 1 848 ? -20.719 -54.375 -11.43 1 96.38 848 ASP A CA 1
ATOM 6603 C C . ASP A 1 848 ? -19.609 -55.125 -10.68 1 96.38 848 ASP A C 1
ATOM 6605 O O . ASP A 1 848 ? -19.359 -56.281 -10.93 1 96.38 848 ASP A O 1
ATOM 6609 N N . LEU A 1 849 ? -19.016 -54.531 -9.805 1 95.31 849 LEU A N 1
ATOM 6610 C CA . LEU A 1 849 ? -17.812 -55.062 -9.18 1 95.31 849 LEU A CA 1
ATOM 6611 C C . LEU A 1 849 ? -18.172 -55.906 -7.965 1 95.31 849 LEU A C 1
ATOM 6613 O O . LEU A 1 849 ? -17.406 -56.781 -7.562 1 95.31 849 LEU A O 1
ATOM 6617 N N . ASN A 1 850 ? -19.344 -55.688 -7.336 1 94.12 850 ASN A N 1
ATOM 6618 C CA . ASN A 1 850 ? -19.703 -56.469 -6.16 1 94.12 850 ASN A CA 1
ATOM 6619 C C . ASN A 1 850 ? -20.625 -57.625 -6.523 1 94.12 850 ASN A C 1
ATOM 6621 O O . ASN A 1 850 ? -21 -58.406 -5.656 1 94.12 850 ASN A O 1
ATOM 6625 N N . GLY A 1 851 ? -21.219 -57.781 -7.691 1 92.62 851 GLY A N 1
ATOM 6626 C CA . GLY A 1 851 ? -21.953 -58.938 -8.203 1 92.62 851 GLY A CA 1
ATOM 6627 C C . GLY A 1 851 ? -23.422 -58.938 -7.816 1 92.62 851 GLY A C 1
ATOM 6628 O O . GLY A 1 851 ? -24.078 -59.969 -7.891 1 92.62 851 GLY A O 1
ATOM 6629 N N . ASP A 1 852 ? -23.969 -57.781 -7.387 1 92.56 852 ASP A N 1
ATOM 6630 C CA . ASP A 1 852 ? -25.344 -57.781 -6.898 1 92.56 852 ASP A CA 1
ATOM 6631 C C . ASP A 1 852 ? -26.328 -57.438 -8.016 1 92.56 852 ASP A C 1
ATOM 6633 O O . ASP A 1 852 ? -27.531 -57.344 -7.781 1 92.56 852 ASP A O 1
ATOM 6637 N N . GLY A 1 853 ? -25.797 -57.219 -9.188 1 91.62 853 GLY A N 1
ATOM 6638 C CA . GLY A 1 853 ? -26.641 -56.969 -10.352 1 91.62 853 GLY A CA 1
ATOM 6639 C C . GLY A 1 853 ? -27.094 -55.5 -10.453 1 91.62 853 GLY A C 1
ATOM 6640 O O . GLY A 1 853 ? -27.797 -55.156 -11.406 1 91.62 853 GLY A O 1
ATOM 6641 N N . VAL A 1 854 ? -26.641 -54.656 -9.438 1 93.69 854 VAL A N 1
ATOM 6642 C CA . VAL A 1 854 ? -27.047 -53.25 -9.422 1 93.69 854 VAL A CA 1
ATOM 6643 C C . VAL A 1 854 ? -25.797 -52.375 -9.445 1 93.69 854 VAL A C 1
ATOM 6645 O O . VAL A 1 854 ? -24.812 -52.656 -8.781 1 93.69 854 VAL A O 1
ATOM 6648 N N . ILE A 1 855 ? -25.859 -51.375 -10.32 1 94.31 855 ILE A N 1
ATOM 6649 C CA . ILE A 1 855 ? -24.781 -50.406 -10.328 1 94.31 855 ILE A CA 1
ATOM 6650 C C . ILE A 1 855 ? -25.078 -49.281 -9.312 1 94.31 855 ILE A C 1
ATOM 6652 O O . ILE A 1 855 ? -26.062 -48.562 -9.461 1 94.31 855 ILE A O 1
ATOM 6656 N N . ASN A 1 856 ? -24.297 -49.094 -8.289 1 92.31 856 ASN A N 1
ATOM 6657 C CA . ASN A 1 856 ? -24.422 -48.094 -7.23 1 92.31 856 ASN A CA 1
ATOM 6658 C C . ASN A 1 856 ? -23.047 -47.688 -6.691 1 92.31 856 ASN A C 1
ATOM 6660 O O . ASN A 1 856 ? -22.016 -48.094 -7.23 1 92.31 856 ASN A O 1
ATOM 6664 N N . PRO A 1 857 ? -22.969 -46.844 -5.75 1 92.5 857 PRO A N 1
ATOM 6665 C CA . PRO A 1 857 ? -21.688 -46.312 -5.273 1 92.5 857 PRO A CA 1
ATOM 6666 C C . PRO A 1 857 ? -20.781 -47.406 -4.73 1 92.5 857 PRO A C 1
ATOM 6668 O O . PRO A 1 857 ? -19.562 -47.219 -4.637 1 92.5 857 PRO A O 1
ATOM 6671 N N . ALA A 1 858 ? -21.359 -48.5 -4.402 1 93.81 858 ALA A N 1
ATOM 6672 C CA . ALA A 1 858 ? -20.547 -49.594 -3.893 1 93.81 858 ALA A CA 1
ATOM 6673 C C . ALA A 1 858 ? -19.719 -50.219 -5.008 1 93.81 858 ALA A C 1
ATOM 6675 O O . ALA A 1 858 ? -18.766 -50.969 -4.738 1 93.81 858 ALA A O 1
ATOM 6676 N N . ASP A 1 859 ? -20.031 -49.906 -6.27 1 95.5 859 ASP A N 1
ATOM 6677 C CA . ASP A 1 859 ? -19.297 -50.438 -7.41 1 95.5 859 ASP A CA 1
ATOM 6678 C C . ASP A 1 859 ? -18.094 -49.562 -7.762 1 95.5 859 ASP A C 1
ATOM 6680 O O . ASP A 1 859 ? -17.344 -49.844 -8.68 1 95.5 859 ASP A O 1
ATOM 6684 N N . ARG A 1 860 ? -17.938 -48.438 -7.09 1 96.62 860 ARG A N 1
ATOM 6685 C CA . ARG A 1 860 ? -16.797 -47.531 -7.348 1 96.62 860 ARG A CA 1
ATOM 6686 C C . ARG A 1 860 ? -15.492 -48.156 -6.871 1 96.62 860 ARG A C 1
ATOM 6688 O O . ARG A 1 860 ? -15.484 -48.969 -5.922 1 96.62 860 ARG A O 1
ATOM 6695 N N . THR A 1 861 ? -14.438 -47.781 -7.566 1 96.19 861 THR A N 1
ATOM 6696 C CA . THR A 1 861 ? -13.102 -48.25 -7.234 1 96.19 861 THR A CA 1
ATOM 6697 C C . THR A 1 861 ? -12.039 -47.25 -7.656 1 96.19 861 THR A C 1
ATOM 6699 O O . THR A 1 861 ? -12.359 -46.219 -8.266 1 96.19 861 THR A O 1
ATOM 6702 N N . VAL A 1 862 ? -10.812 -47.5 -7.188 1 97.31 862 VAL A N 1
ATOM 6703 C CA . VAL A 1 862 ? -9.711 -46.656 -7.609 1 97.31 862 VAL A CA 1
ATOM 6704 C C . VAL A 1 862 ? -9.438 -46.844 -9.094 1 97.31 862 VAL A C 1
ATOM 6706 O O . VAL A 1 862 ? -9.148 -47.969 -9.531 1 97.31 862 VAL A O 1
ATOM 6709 N N . ILE A 1 863 ? -9.539 -45.812 -9.852 1 97.62 863 ILE A N 1
ATOM 6710 C CA . ILE A 1 863 ? -9.391 -45.938 -11.297 1 97.62 863 ILE A CA 1
ATOM 6711 C C . ILE A 1 863 ? -8.219 -45.094 -11.789 1 97.62 863 ILE A C 1
ATOM 6713 O O . ILE A 1 863 ? -7.93 -45.062 -12.984 1 97.62 863 ILE A O 1
ATOM 6717 N N . GLY A 1 864 ? -7.52 -44.5 -10.984 1 97.06 864 GLY A N 1
ATOM 6718 C CA . GLY A 1 864 ? -6.367 -43.688 -11.352 1 97.06 864 GLY A CA 1
ATOM 6719 C C . GLY A 1 864 ? -5.605 -43.156 -10.156 1 97.06 864 GLY A C 1
ATOM 6720 O O . GLY A 1 864 ? -6.098 -43.188 -9.023 1 97.06 864 GLY A O 1
ATOM 6721 N N . ASN A 1 865 ? -4.465 -42.594 -10.359 1 95.94 865 ASN A N 1
ATOM 6722 C CA . ASN A 1 865 ? -3.592 -41.969 -9.375 1 95.94 865 ASN A CA 1
ATOM 6723 C C . ASN A 1 865 ? -2.9 -40.75 -9.945 1 95.94 865 ASN A C 1
ATOM 6725 O O . ASN A 1 865 ? -2.146 -40.844 -10.914 1 95.94 865 ASN A O 1
ATOM 6729 N N . GLY A 1 866 ? -3.092 -39.625 -9.297 1 93.81 866 GLY A N 1
ATOM 6730 C CA . GLY A 1 866 ? -2.592 -38.375 -9.828 1 93.81 866 GLY A CA 1
ATOM 6731 C C . GLY A 1 866 ? -1.135 -38.125 -9.492 1 93.81 866 GLY A C 1
ATOM 6732 O O . GLY A 1 866 ? -0.547 -37.156 -9.945 1 93.81 866 GLY A O 1
ATOM 6733 N N . ILE A 1 867 ? -0.454 -38.938 -8.758 1 92.56 867 ILE A N 1
ATOM 6734 C CA . ILE A 1 867 ? 0.931 -38.75 -8.336 1 92.56 867 ILE A CA 1
ATOM 6735 C C . ILE A 1 867 ? 1.857 -39.562 -9.25 1 92.56 867 ILE A C 1
ATOM 6737 O O . ILE A 1 867 ? 1.637 -40.75 -9.477 1 92.56 867 ILE A O 1
ATOM 6741 N N . PRO A 1 868 ? 2.883 -38.938 -9.719 1 94.88 868 PRO A N 1
ATOM 6742 C CA . PRO A 1 868 ? 3.803 -39.656 -10.602 1 94.88 868 PRO A CA 1
ATOM 6743 C C . PRO A 1 868 ? 4.656 -40.688 -9.859 1 94.88 868 PRO A C 1
ATOM 6745 O O . PRO A 1 868 ? 4.91 -40.531 -8.664 1 94.88 868 PRO A O 1
ATOM 6748 N N . LYS A 1 869 ? 5.195 -41.656 -10.602 1 95.88 869 LYS A N 1
ATOM 6749 C CA . LYS A 1 869 ? 6.098 -42.656 -10.055 1 95.88 869 LYS A CA 1
ATOM 6750 C C . LYS A 1 869 ? 7.527 -42.125 -9.977 1 95.88 869 LYS A C 1
ATOM 6752 O O . LYS A 1 869 ? 8.258 -42.438 -9.039 1 95.88 869 LYS A O 1
ATOM 6757 N N . PHE A 1 870 ? 7.879 -41.469 -10.984 1 96.25 870 PHE A N 1
ATOM 6758 C CA . PHE A 1 870 ? 9.188 -40.812 -10.914 1 96.25 870 PHE A CA 1
ATOM 6759 C C . PHE A 1 870 ? 9.227 -39.594 -11.82 1 96.25 870 PHE A C 1
ATOM 6761 O O . PHE A 1 870 ? 8.422 -39.469 -12.742 1 96.25 870 PHE A O 1
ATOM 6768 N N . THR A 1 871 ? 10.055 -38.656 -11.555 1 96.94 871 THR A N 1
ATOM 6769 C CA . THR A 1 871 ? 10.289 -37.406 -12.281 1 96.94 871 THR A CA 1
ATOM 6770 C C . THR A 1 871 ? 11.781 -37.156 -12.461 1 96.94 871 THR A C 1
ATOM 6772 O O . THR A 1 871 ? 12.609 -37.781 -11.797 1 96.94 871 THR A O 1
ATOM 6775 N N . GLY A 1 872 ? 12.109 -36.281 -13.461 1 97.12 872 GLY A N 1
ATOM 6776 C CA . GLY A 1 872 ? 13.516 -35.969 -13.672 1 97.12 872 GLY A CA 1
ATOM 6777 C C . GLY A 1 872 ? 13.75 -34.875 -14.703 1 97.12 872 GLY A C 1
ATOM 6778 O O . GLY A 1 872 ? 12.797 -34.312 -15.234 1 97.12 872 GLY A O 1
ATOM 6779 N N . GLY A 1 873 ? 15 -34.594 -14.867 1 97.56 873 GLY A N 1
ATOM 6780 C CA . GLY A 1 873 ? 15.445 -33.625 -15.844 1 97.56 873 GLY A CA 1
ATOM 6781 C C . GLY A 1 873 ? 16.844 -33.906 -16.359 1 97.56 873 GLY A C 1
ATOM 6782 O O . GLY A 1 873 ? 17.641 -34.562 -15.703 1 97.56 873 GLY A O 1
ATOM 6783 N N . PHE A 1 874 ? 17.109 -33.469 -17.562 1 97.81 874 PHE A N 1
ATOM 6784 C CA . PHE A 1 874 ? 18.391 -33.625 -18.266 1 97.81 874 PHE A CA 1
ATOM 6785 C C . PHE A 1 874 ? 18.797 -32.312 -18.922 1 97.81 874 PHE A C 1
ATOM 6787 O O . PHE A 1 874 ? 18.141 -31.844 -19.859 1 97.81 874 PHE A O 1
ATOM 6794 N N . ASN A 1 875 ? 19.797 -31.75 -18.406 1 96.75 875 ASN A N 1
ATOM 6795 C CA . ASN A 1 875 ? 20.297 -30.484 -18.922 1 96.75 875 ASN A CA 1
ATOM 6796 C C . ASN A 1 875 ? 21.656 -30.656 -19.594 1 96.75 875 ASN A C 1
ATOM 6798 O O . ASN A 1 875 ? 22.547 -31.297 -19.047 1 96.75 875 ASN A O 1
ATOM 6802 N N . ASN A 1 876 ? 21.859 -30.109 -20.766 1 97.19 876 ASN A N 1
ATOM 6803 C CA . ASN A 1 876 ? 23.125 -30.078 -21.5 1 97.19 876 ASN A CA 1
ATOM 6804 C C . ASN A 1 876 ? 23.547 -28.656 -21.797 1 97.19 876 ASN A C 1
ATOM 6806 O O . ASN A 1 876 ? 22.734 -27.828 -22.219 1 97.19 876 ASN A O 1
ATOM 6810 N N . THR A 1 877 ? 24.75 -28.406 -21.547 1 96 877 THR A N 1
ATOM 6811 C CA . THR A 1 877 ? 25.328 -27.109 -21.859 1 96 877 THR A CA 1
ATOM 6812 C C . THR A 1 877 ? 26.562 -27.25 -22.734 1 96 877 THR A C 1
ATOM 6814 O O . THR A 1 877 ? 27.453 -28.047 -22.453 1 96 877 THR A O 1
ATOM 6817 N N . PHE A 1 878 ? 26.625 -26.469 -23.797 1 96.88 878 PHE A N 1
ATOM 6818 C CA . PHE A 1 878 ? 27.734 -26.438 -24.734 1 96.88 878 PHE A CA 1
ATOM 6819 C C . PHE A 1 878 ? 28.297 -25.031 -24.844 1 96.88 878 PHE A C 1
ATOM 6821 O O . PHE A 1 878 ? 27.547 -24.047 -24.844 1 96.88 878 PHE A O 1
ATOM 6828 N N . THR A 1 879 ? 29.547 -24.953 -24.797 1 94.62 879 THR A N 1
ATOM 6829 C CA . THR A 1 879 ? 30.219 -23.672 -25.062 1 94.62 879 THR A CA 1
ATOM 6830 C C . THR A 1 879 ? 31.281 -23.828 -26.125 1 94.62 879 THR A C 1
ATOM 6832 O O . THR A 1 879 ? 32.031 -24.812 -26.125 1 94.62 879 THR A O 1
ATOM 6835 N N . TYR A 1 880 ? 31.312 -22.938 -27.109 1 94.69 880 TYR A N 1
ATOM 6836 C CA . TYR A 1 880 ? 32.281 -22.969 -28.188 1 94.69 880 TYR A CA 1
ATOM 6837 C C . TYR A 1 880 ? 32.656 -21.562 -28.641 1 94.69 880 TYR A C 1
ATOM 6839 O O . TYR A 1 880 ? 31.844 -20.875 -29.281 1 94.69 880 TYR A O 1
ATOM 6847 N N . LYS A 1 881 ? 33.812 -21.016 -28.578 1 89.19 881 LYS A N 1
ATOM 6848 C CA . LYS A 1 881 ? 34.344 -19.75 -29.031 1 89.19 881 LYS A CA 1
ATOM 6849 C C . LYS A 1 881 ? 33.344 -18.625 -28.875 1 89.19 881 LYS A C 1
ATOM 6851 O O . LYS A 1 881 ? 33.062 -17.906 -29.844 1 89.19 881 LYS A O 1
ATOM 6856 N N . GLY A 1 882 ? 32.719 -18.391 -27.781 1 89.38 882 GLY A N 1
ATOM 6857 C CA . GLY A 1 882 ? 31.781 -17.328 -27.469 1 89.38 882 GLY A CA 1
ATOM 6858 C C . GLY A 1 882 ? 30.328 -17.75 -27.562 1 89.38 882 GLY A C 1
ATOM 6859 O O . GLY A 1 882 ? 29.438 -17.062 -27.062 1 89.38 882 GLY A O 1
ATOM 6860 N N . PHE A 1 883 ? 30.109 -18.875 -28.312 1 95.75 883 PHE A N 1
ATOM 6861 C CA . PHE A 1 883 ? 28.75 -19.422 -28.391 1 95.75 883 PHE A CA 1
ATOM 6862 C C . PHE A 1 883 ? 28.453 -20.281 -27.172 1 95.75 883 PHE A C 1
ATOM 6864 O O . PHE A 1 883 ? 29.328 -21 -26.688 1 95.75 883 PHE A O 1
ATOM 6871 N N . ASP A 1 884 ? 27.312 -20.172 -26.719 1 94.88 884 ASP A N 1
ATOM 6872 C CA . ASP A 1 884 ? 26.844 -21.078 -25.688 1 94.88 884 ASP A CA 1
ATOM 6873 C C . ASP A 1 884 ? 25.453 -21.625 -26.016 1 94.88 884 ASP A C 1
ATOM 6875 O O . ASP A 1 884 ? 24.625 -20.906 -26.594 1 94.88 884 ASP A O 1
ATOM 6879 N N . LEU A 1 885 ? 25.219 -22.891 -25.844 1 97 885 LEU A N 1
ATOM 6880 C CA . LEU A 1 885 ? 23.938 -23.562 -26.078 1 97 885 LEU A CA 1
ATOM 6881 C C . LEU A 1 885 ? 23.516 -24.359 -24.844 1 97 885 LEU A C 1
ATOM 6883 O O . LEU A 1 885 ? 24.328 -25.109 -24.281 1 97 885 LEU A O 1
ATOM 6887 N N . SER A 1 886 ? 22.359 -24.125 -24.422 1 96.81 886 SER A N 1
ATOM 6888 C CA . SER A 1 886 ? 21.781 -24.891 -23.328 1 96.81 886 SER A CA 1
ATOM 6889 C C . SER A 1 886 ? 20.484 -25.578 -23.75 1 96.81 886 SER A C 1
ATOM 6891 O O . SER A 1 886 ? 19.625 -24.953 -24.375 1 96.81 886 SER A O 1
ATOM 6893 N N . VAL A 1 887 ? 20.359 -26.828 -23.438 1 97.69 887 VAL A N 1
ATOM 6894 C CA . VAL A 1 887 ? 19.172 -27.625 -23.766 1 97.69 887 VAL A CA 1
ATOM 6895 C C . VAL A 1 887 ? 18.688 -28.344 -22.5 1 97.69 887 VAL A C 1
ATOM 6897 O O . VAL A 1 887 ? 19.406 -29.156 -21.922 1 97.69 887 VAL A O 1
ATOM 6900 N N . LEU A 1 888 ? 17.5 -28.047 -22.078 1 97.56 888 LEU A N 1
ATOM 6901 C CA . LEU A 1 888 ? 16.906 -28.688 -20.906 1 97.56 888 LEU A CA 1
ATOM 6902 C C . LEU A 1 888 ? 15.703 -29.547 -21.297 1 97.56 888 LEU A C 1
ATOM 6904 O O . LEU A 1 888 ? 14.766 -29.047 -21.938 1 97.56 888 LEU A O 1
ATOM 6908 N N . ILE A 1 889 ? 15.719 -30.781 -20.906 1 98 889 ILE A N 1
ATOM 6909 C CA . ILE A 1 889 ? 14.625 -31.734 -21.062 1 98 889 ILE A CA 1
ATOM 6910 C C . ILE A 1 889 ? 14.156 -32.219 -19.688 1 98 889 ILE A C 1
ATOM 6912 O O . ILE A 1 889 ? 14.969 -32.5 -18.812 1 98 889 ILE A O 1
ATOM 6916 N N . ASN A 1 890 ? 12.883 -32.25 -19.453 1 96.94 890 ASN A N 1
ATOM 6917 C CA . ASN A 1 890 ? 12.352 -32.812 -18.219 1 96.94 890 ASN A CA 1
ATOM 6918 C C . ASN A 1 890 ? 11.203 -33.781 -18.484 1 96.94 890 ASN A C 1
ATOM 6920 O O . ASN A 1 890 ? 10.609 -33.75 -19.562 1 96.94 890 ASN A O 1
ATOM 6924 N N . TRP A 1 891 ? 10.922 -34.656 -17.516 1 97.38 891 TRP A N 1
ATOM 6925 C CA . TRP A 1 891 ? 9.859 -35.625 -17.719 1 97.38 891 TRP A CA 1
ATOM 6926 C C . TRP A 1 891 ? 9.156 -35.938 -16.406 1 97.38 891 TRP A C 1
ATOM 6928 O O . TRP A 1 891 ? 9.68 -35.656 -15.328 1 97.38 891 TRP A O 1
ATOM 6938 N N . SER A 1 892 ? 8 -36.406 -16.406 1 96.75 892 SER A N 1
ATOM 6939 C CA . SER A 1 892 ? 7.164 -37 -15.359 1 96.75 892 SER A CA 1
ATOM 6940 C C . SER A 1 892 ? 6.457 -38.25 -15.852 1 96.75 892 SER A C 1
ATOM 6942 O O . SER A 1 892 ? 5.785 -38.219 -16.875 1 96.75 892 SER A O 1
ATOM 6944 N N . VAL A 1 893 ? 6.602 -39.344 -15.078 1 97.31 893 VAL A N 1
ATOM 6945 C CA . VAL A 1 893 ? 6.102 -40.625 -15.602 1 97.31 893 VAL A CA 1
ATOM 6946 C C . VAL A 1 893 ? 5.234 -41.312 -14.555 1 97.31 893 VAL A C 1
ATOM 6948 O O . VAL A 1 893 ? 5.609 -41.375 -13.383 1 97.31 893 VAL A O 1
ATOM 6951 N N . GLY A 1 894 ? 4.059 -41.75 -15.023 1 96.5 894 GLY A N 1
ATOM 6952 C CA . GLY A 1 894 ? 3.277 -42.688 -14.219 1 96.5 894 GLY A CA 1
ATOM 6953 C C . GLY A 1 894 ? 2.047 -42.031 -13.602 1 96.5 894 GLY A C 1
ATOM 6954 O O . GLY A 1 894 ? 1.208 -42.719 -13.023 1 96.5 894 GLY A O 1
ATOM 6955 N N . ASN A 1 895 ? 1.841 -40.812 -13.625 1 95.25 895 ASN A N 1
ATOM 6956 C CA . ASN A 1 895 ? 0.647 -40.188 -13.078 1 95.25 895 ASN A CA 1
ATOM 6957 C C . ASN A 1 895 ? -0.523 -40.25 -14.055 1 95.25 895 ASN A C 1
ATOM 6959 O O . ASN A 1 895 ? -0.322 -40.375 -15.266 1 95.25 895 ASN A O 1
ATOM 6963 N N . ASP A 1 896 ? -1.699 -40.125 -13.492 1 97.5 896 ASP A N 1
ATOM 6964 C CA . ASP A 1 896 ? -2.922 -40.031 -14.289 1 97.5 896 ASP A CA 1
ATOM 6965 C C . ASP A 1 896 ? -3.547 -38.656 -14.18 1 97.5 896 ASP A C 1
ATOM 6967 O O . ASP A 1 896 ? -3.307 -37.906 -13.211 1 97.5 896 ASP A O 1
ATOM 6971 N N . ILE A 1 897 ? -4.254 -38.281 -15.211 1 97.06 897 ILE A N 1
ATOM 6972 C CA . ILE A 1 897 ? -4.961 -37 -15.234 1 97.06 897 ILE A CA 1
ATOM 6973 C C . ILE A 1 897 ? -6.465 -37.25 -15.305 1 97.06 897 ILE A C 1
ATOM 6975 O O . ILE A 1 897 ? -6.934 -38.062 -16.125 1 97.06 897 ILE A O 1
ATOM 6979 N N . TYR A 1 898 ? -7.195 -36.625 -14.344 1 96.69 898 TYR A N 1
ATOM 6980 C CA . TYR A 1 898 ? -8.648 -36.562 -14.422 1 96.69 898 TYR A CA 1
ATOM 6981 C C . TYR A 1 898 ? -9.094 -35.5 -15.406 1 96.69 898 TYR A C 1
ATOM 6983 O O . TYR A 1 898 ? -9.117 -34.312 -15.062 1 96.69 898 TYR A O 1
ATOM 6991 N N . ASN A 1 899 ? -9.375 -35.906 -16.609 1 96.81 899 ASN A N 1
ATOM 6992 C CA . ASN A 1 899 ? -9.852 -34.969 -17.625 1 96.81 899 ASN A CA 1
ATOM 6993 C C . ASN A 1 899 ? -11.32 -34.594 -17.406 1 96.81 899 ASN A C 1
ATOM 6995 O O . ASN A 1 899 ? -12.203 -35.094 -18.109 1 96.81 899 ASN A O 1
ATOM 6999 N N . ALA A 1 900 ? -11.539 -33.625 -16.594 1 94.25 900 ALA A N 1
ATOM 7000 C CA . ALA A 1 900 ? -12.891 -33.219 -16.234 1 94.25 900 ALA A CA 1
ATOM 7001 C C . ALA A 1 900 ? -13.586 -32.5 -17.391 1 94.25 900 ALA A C 1
ATOM 7003 O O . ALA A 1 900 ? -14.812 -32.438 -17.422 1 94.25 900 ALA A O 1
ATOM 7004 N N . ASN A 1 901 ? -12.82 -32 -18.328 1 94.06 901 ASN A N 1
ATOM 7005 C CA . ASN A 1 901 ? -13.422 -31.422 -19.516 1 94.06 901 ASN A CA 1
ATOM 7006 C C . ASN A 1 901 ? -14.164 -32.469 -20.344 1 94.06 901 ASN A C 1
ATOM 7008 O O . ASN A 1 901 ? -15.273 -32.219 -20.828 1 94.06 901 ASN A O 1
ATOM 7012 N N . ARG A 1 902 ? -13.516 -33.531 -20.562 1 93.56 902 ARG A N 1
ATOM 7013 C CA . ARG A 1 902 ? -14.117 -34.625 -21.312 1 93.56 902 ARG A CA 1
ATOM 7014 C C . ARG A 1 902 ? -15.383 -35.125 -20.625 1 93.56 902 ARG A C 1
ATOM 7016 O O . ARG A 1 902 ? -16.359 -35.469 -21.297 1 93.56 902 ARG A O 1
ATOM 7023 N N . LEU A 1 903 ? -15.312 -35.219 -19.312 1 92.69 903 LEU A N 1
ATOM 7024 C CA . LEU A 1 903 ? -16.484 -35.656 -18.562 1 92.69 903 LEU A CA 1
ATOM 7025 C C . LEU A 1 903 ? -17.641 -34.688 -18.734 1 92.69 903 LEU A C 1
ATOM 7027 O O . LEU A 1 903 ? -18.781 -35.094 -18.969 1 92.69 903 LEU A O 1
ATOM 7031 N N . GLN A 1 904 ? -17.312 -33.438 -18.594 1 90.44 904 GLN A N 1
ATOM 7032 C CA . GLN A 1 904 ? -18.344 -32.406 -18.734 1 90.44 904 GLN A CA 1
ATOM 7033 C C . GLN A 1 904 ? -18.922 -32.406 -20.156 1 90.44 904 GLN A C 1
ATOM 7035 O O . GLN A 1 904 ? -20.125 -32.219 -20.328 1 90.44 904 GLN A O 1
ATOM 7040 N N . MET A 1 905 ? -18.156 -32.625 -21.125 1 91.19 905 MET A N 1
ATOM 7041 C CA . MET A 1 905 ? -18.594 -32.625 -22.531 1 91.19 905 MET A CA 1
ATOM 7042 C C . MET A 1 905 ? -19.422 -33.875 -22.844 1 91.19 905 MET A C 1
ATOM 7044 O O . MET A 1 905 ? -20.156 -33.906 -23.828 1 91.19 905 MET A O 1
ATOM 7048 N N . ALA A 1 906 ? -19.344 -34.812 -22.062 1 86.25 906 ALA A N 1
ATOM 7049 C CA . ALA A 1 906 ? -20.109 -36.031 -22.266 1 86.25 906 ALA A CA 1
ATOM 7050 C C . ALA A 1 906 ? -21.594 -35.812 -22 1 86.25 906 ALA A C 1
ATOM 7052 O O . ALA A 1 906 ? -22.438 -36.531 -22.531 1 86.25 906 ALA A O 1
ATOM 7053 N N . THR A 1 907 ? -21.859 -34.75 -21.172 1 77 907 THR A N 1
ATOM 7054 C CA . THR A 1 907 ? -23.25 -34.438 -20.906 1 77 907 THR A CA 1
ATOM 7055 C C . THR A 1 907 ? -23.859 -33.656 -22.078 1 77 907 THR A C 1
ATOM 7057 O O . THR A 1 907 ? -23.391 -32.562 -22.406 1 77 907 THR A O 1
ATOM 7060 N N . ASN A 1 908 ? -24.297 -34.219 -23.109 1 65.62 908 ASN A N 1
ATOM 7061 C CA . ASN A 1 908 ? -24.703 -33.531 -24.344 1 65.62 908 ASN A CA 1
ATOM 7062 C C . ASN A 1 908 ? -26.219 -33.562 -24.516 1 65.62 908 ASN A C 1
ATOM 7064 O O . ASN A 1 908 ? -26.734 -33.875 -25.594 1 65.62 908 ASN A O 1
ATOM 7068 N N . VAL A 1 909 ? -26.844 -33.031 -23.516 1 66.12 909 VAL A N 1
ATOM 7069 C CA . VAL A 1 909 ? -28.281 -33.156 -23.672 1 66.12 909 VAL A CA 1
ATOM 7070 C C . VAL A 1 909 ? -28.875 -31.812 -24.125 1 66.12 909 VAL A C 1
ATOM 7072 O O . VAL A 1 909 ? -29.969 -31.766 -24.688 1 66.12 909 VAL A O 1
ATOM 7075 N N . SER A 1 910 ? -28.047 -30.797 -23.938 1 75.12 910 SER A N 1
ATOM 7076 C CA . SER A 1 910 ? -28.562 -29.484 -24.266 1 75.12 910 SER A CA 1
ATOM 7077 C C . SER A 1 910 ? -28.625 -29.266 -25.781 1 75.12 910 SER A C 1
ATOM 7079 O O . SER A 1 910 ? -27.828 -29.844 -26.531 1 75.12 910 SER A O 1
ATOM 7081 N N . ALA A 1 911 ? -29.562 -28.469 -26.109 1 78.25 911 ALA A N 1
ATOM 7082 C CA . ALA A 1 911 ? -29.766 -28.188 -27.531 1 78.25 911 ALA A CA 1
ATOM 7083 C C . ALA A 1 911 ? -28.625 -27.344 -28.094 1 78.25 911 ALA A C 1
ATOM 7085 O O . ALA A 1 911 ? -28.109 -26.453 -27.406 1 78.25 911 ALA A O 1
ATOM 7086 N N . TYR A 1 912 ? -28.125 -27.656 -29.219 1 86.06 912 TYR A N 1
ATOM 7087 C CA . TYR A 1 912 ? -27.25 -26.875 -30.094 1 86.06 912 TYR A CA 1
ATOM 7088 C C . TYR A 1 912 ? -25.844 -26.828 -29.531 1 86.06 912 TYR A C 1
ATOM 7090 O O . TYR A 1 912 ? -25.094 -25.875 -29.797 1 86.06 912 TYR A O 1
ATOM 7098 N N . THR A 1 913 ? -25.547 -27.672 -28.641 1 91.06 913 THR A N 1
ATOM 7099 C CA . THR A 1 913 ? -24.188 -27.703 -28.125 1 91.06 913 THR A CA 1
ATOM 7100 C C . THR A 1 913 ? -23.281 -28.562 -29.016 1 91.06 913 THR A C 1
ATOM 7102 O O . THR A 1 913 ? -23.703 -29.594 -29.516 1 91.06 913 THR A O 1
ATOM 7105 N N . ASN A 1 914 ? -22.141 -28 -29.219 1 93.12 914 ASN A N 1
ATOM 7106 C CA . ASN A 1 914 ? -21.109 -28.781 -29.906 1 93.12 914 ASN A CA 1
ATOM 7107 C C . ASN A 1 914 ? -20.453 -29.797 -28.969 1 93.12 914 ASN A C 1
ATOM 7109 O O . ASN A 1 914 ? -20.766 -29.828 -27.781 1 93.12 914 ASN A O 1
ATOM 7113 N N . ASN A 1 915 ? -19.594 -30.641 -29.516 1 94.94 915 ASN A N 1
ATOM 7114 C CA . ASN A 1 915 ? -18.891 -31.641 -28.734 1 94.94 915 ASN A CA 1
ATOM 7115 C C . ASN A 1 915 ? -17.469 -31.844 -29.234 1 94.94 915 ASN A C 1
ATOM 7117 O O . ASN A 1 915 ? -17.031 -31.188 -30.188 1 94.94 915 ASN A O 1
ATOM 7121 N N . LEU A 1 916 ? -16.766 -32.719 -28.578 1 96 916 LEU A N 1
ATOM 7122 C CA . LEU A 1 916 ? -15.398 -33.031 -28.984 1 96 916 LEU A CA 1
ATOM 7123 C C . LEU A 1 916 ? -15.398 -33.969 -30.203 1 96 916 LEU A C 1
ATOM 7125 O O . LEU A 1 916 ? -16.359 -34.688 -30.422 1 96 916 LEU A O 1
ATOM 7129 N N . ASP A 1 917 ? -14.352 -33.906 -30.922 1 95.69 917 ASP A N 1
ATOM 7130 C CA . ASP A 1 917 ? -14.266 -34.562 -32.219 1 95.69 917 ASP A CA 1
ATOM 7131 C C . ASP A 1 917 ? -14.43 -36.062 -32.062 1 95.69 917 ASP A C 1
ATOM 7133 O O . ASP A 1 917 ? -15.008 -36.719 -32.938 1 95.69 917 ASP A O 1
ATOM 7137 N N . TYR A 1 918 ? -13.914 -36.75 -31.062 1 93.31 918 TYR A N 1
ATOM 7138 C CA . TYR A 1 918 ? -13.984 -38.188 -30.906 1 93.31 918 TYR A CA 1
ATOM 7139 C C . TYR A 1 918 ? -15.43 -38.656 -30.875 1 93.31 918 TYR A C 1
ATOM 7141 O O . TYR A 1 918 ? -15.711 -39.812 -31.203 1 93.31 918 TYR A O 1
ATOM 7149 N N . PHE A 1 919 ? -16.312 -37.812 -30.547 1 94.12 919 PHE A N 1
ATOM 7150 C CA . PHE A 1 919 ? -17.734 -38.125 -30.391 1 94.12 919 PHE A CA 1
ATOM 7151 C C . PHE A 1 919 ? -18.375 -38.438 -31.734 1 94.12 919 PHE A C 1
ATOM 7153 O O . PHE A 1 919 ? -19.469 -39 -31.797 1 94.12 919 PHE A O 1
ATOM 7160 N N . LYS A 1 920 ? -17.766 -38.094 -32.844 1 93.44 920 LYS A N 1
ATOM 7161 C CA . LYS A 1 920 ? -18.297 -38.406 -34.156 1 93.44 920 LYS A CA 1
ATOM 7162 C C . LYS A 1 920 ? -18.391 -39.938 -34.375 1 93.44 920 LYS A C 1
ATOM 7164 O O . LYS A 1 920 ? -19.188 -40.406 -35.188 1 93.44 920 LYS A O 1
ATOM 7169 N N . ASN A 1 921 ? -17.625 -40.688 -33.562 1 93.75 921 ASN A N 1
ATOM 7170 C CA . ASN A 1 921 ? -17.609 -42.125 -33.656 1 93.75 921 ASN A CA 1
ATOM 7171 C C . ASN A 1 921 ? -18.531 -42.781 -32.625 1 93.75 921 ASN A C 1
ATOM 7173 O O . ASN A 1 921 ? -18.391 -43.938 -32.312 1 93.75 921 ASN A O 1
ATOM 7177 N N . ARG A 1 922 ? -19.484 -42.094 -32.188 1 94.88 922 ARG A N 1
ATOM 7178 C CA . ARG A 1 922 ? -20.422 -42.531 -31.156 1 94.88 922 ARG A CA 1
ATOM 7179 C C . ARG A 1 922 ? -21.406 -43.562 -31.75 1 94.88 922 ARG A C 1
ATOM 7181 O O . ARG A 1 922 ? -21.547 -43.656 -32.969 1 94.88 922 ARG A O 1
ATOM 7188 N N . TRP A 1 923 ? -22.062 -44.25 -30.75 1 95.56 923 TRP A N 1
ATOM 7189 C CA . TRP A 1 923 ? -23.25 -45 -31.094 1 95.56 923 TRP A CA 1
ATOM 7190 C C . TRP A 1 923 ? -24.328 -44.094 -31.656 1 95.56 923 TRP A C 1
ATOM 7192 O O . TRP A 1 923 ? -24.578 -43 -31.125 1 95.56 923 TRP A O 1
ATOM 7202 N N . THR A 1 924 ? -24.891 -44.469 -32.812 1 95.06 924 THR A N 1
ATOM 7203 C CA . THR A 1 924 ? -25.875 -43.594 -33.438 1 95.06 924 THR A CA 1
ATOM 7204 C C . THR A 1 924 ? -27.219 -44.312 -33.562 1 95.06 924 THR A C 1
ATOM 7206 O O . THR A 1 924 ? -27.281 -45.531 -33.5 1 95.06 924 THR A O 1
ATOM 7209 N N . THR A 1 925 ? -28.25 -43.531 -33.719 1 94.38 925 THR A N 1
ATOM 7210 C CA . THR A 1 925 ? -29.594 -44.062 -33.875 1 94.38 925 THR A CA 1
ATOM 7211 C C . THR A 1 925 ? -30.25 -43.594 -35.156 1 94.38 925 THR A C 1
ATOM 7213 O O . THR A 1 925 ? -31.469 -43.625 -35.281 1 94.38 925 THR A O 1
ATOM 7216 N N . ILE A 1 926 ? -29.453 -43 -36.031 1 94.38 926 ILE A N 1
ATOM 7217 C CA . ILE A 1 926 ? -29.969 -42.594 -37.312 1 94.38 926 ILE A CA 1
ATOM 7218 C C . ILE A 1 926 ? -29.172 -43.25 -38.438 1 94.38 926 ILE A C 1
ATOM 7220 O O . ILE A 1 926 ? -27.953 -43.438 -38.312 1 94.38 926 ILE A O 1
ATOM 7224 N N . ASP A 1 927 ? -29.797 -43.625 -39.531 1 92.12 927 ASP A N 1
ATOM 7225 C CA . ASP A 1 927 ? -29.094 -44.25 -40.656 1 92.12 927 ASP A CA 1
ATOM 7226 C C . ASP A 1 927 ? -28.516 -43.188 -41.594 1 92.12 927 ASP A C 1
ATOM 7228 O O . ASP A 1 927 ? -28.516 -42 -41.281 1 92.12 927 ASP A O 1
ATOM 7232 N N . ALA A 1 928 ? -27.938 -43.656 -42.719 1 88.94 928 ALA A N 1
ATOM 7233 C CA . ALA A 1 928 ? -27.234 -42.781 -43.656 1 88.94 928 ALA A CA 1
ATOM 7234 C C . ALA A 1 928 ? -28.203 -41.75 -44.281 1 88.94 928 ALA A C 1
ATOM 7236 O O . ALA A 1 928 ? -27.781 -40.688 -44.719 1 88.94 928 ALA A O 1
ATOM 7237 N N . ALA A 1 929 ? -29.5 -42.094 -44.281 1 88.88 929 ALA A N 1
ATOM 7238 C CA . ALA A 1 929 ? -30.516 -41.188 -44.844 1 88.88 929 ALA A CA 1
ATOM 7239 C C . ALA A 1 929 ? -31.125 -40.281 -43.781 1 88.88 929 ALA A C 1
ATOM 7241 O O . ALA A 1 929 ? -31.938 -39.438 -44.094 1 88.88 929 ALA A O 1
ATOM 7242 N N . GLY A 1 930 ? -30.672 -40.406 -42.5 1 90.38 930 GLY A N 1
ATOM 7243 C CA . GLY A 1 930 ? -31.141 -39.531 -41.438 1 90.38 930 GLY A CA 1
ATOM 7244 C C . GLY A 1 930 ? -32.375 -40.062 -40.75 1 90.38 930 GLY A C 1
ATOM 7245 O O . GLY A 1 930 ? -32.938 -39.375 -39.875 1 90.38 930 GLY A O 1
ATOM 7246 N N . ASN A 1 931 ? -32.812 -41.219 -41.094 1 89.69 931 ASN A N 1
ATOM 7247 C CA . ASN A 1 931 ? -34 -41.812 -40.469 1 89.69 931 ASN A CA 1
ATOM 7248 C C . ASN A 1 931 ? -33.656 -42.469 -39.125 1 89.69 931 ASN A C 1
ATOM 7250 O O . ASN A 1 931 ? -32.625 -43.125 -39.031 1 89.69 931 ASN A O 1
ATOM 7254 N N . LYS A 1 932 ? -34.5 -42.25 -38.156 1 91.94 932 LYS A N 1
ATOM 7255 C CA . LYS A 1 932 ? -34.312 -42.938 -36.875 1 91.94 932 LYS A CA 1
ATOM 7256 C C . LYS A 1 932 ? -34.5 -44.469 -37 1 91.94 932 LYS A C 1
ATOM 7258 O O . LYS A 1 932 ? -35.406 -44.906 -37.688 1 91.94 932 LYS A O 1
ATOM 7263 N N . VAL A 1 933 ? -33.562 -45.125 -36.531 1 91.31 933 VAL A N 1
ATOM 7264 C CA . VAL A 1 933 ? -33.594 -46.562 -36.562 1 91.31 933 VAL A CA 1
ATOM 7265 C C . VAL A 1 933 ? -33.781 -47.094 -35.125 1 91.31 933 VAL A C 1
ATOM 7267 O O . VAL A 1 933 ? -33.188 -46.594 -34.188 1 91.31 933 VAL A O 1
ATOM 7270 N N . ASN A 1 934 ? -34.688 -48.062 -34.938 1 91.69 934 ASN A N 1
ATOM 7271 C CA . ASN A 1 934 ? -34.938 -48.594 -33.594 1 91.69 934 ASN A CA 1
ATOM 7272 C C . ASN A 1 934 ? -35.031 -50.125 -33.594 1 91.69 934 ASN A C 1
ATOM 7274 O O . ASN A 1 934 ? -35.156 -50.75 -32.562 1 91.69 934 ASN A O 1
ATOM 7278 N N . THR A 1 935 ? -34.938 -50.812 -34.812 1 93.94 935 THR A N 1
ATOM 7279 C CA . THR A 1 935 ? -35 -52.281 -34.844 1 93.94 935 THR A CA 1
ATOM 7280 C C . THR A 1 935 ? -33.688 -52.906 -34.469 1 93.94 935 THR A C 1
ATOM 7282 O O . THR A 1 935 ? -32.625 -52.344 -34.781 1 93.94 935 THR A O 1
ATOM 7285 N N . PRO A 1 936 ? -33.719 -54 -33.812 1 95.75 936 PRO A N 1
ATOM 7286 C CA . PRO A 1 936 ? -32.5 -54.625 -33.344 1 95.75 936 PRO A CA 1
ATOM 7287 C C . PRO A 1 936 ? -31.484 -54.875 -34.469 1 95.75 936 PRO A C 1
ATOM 7289 O O . PRO A 1 936 ? -30.312 -54.531 -34.344 1 95.75 936 PRO A O 1
ATOM 7292 N N . ALA A 1 937 ? -31.938 -55.469 -35.656 1 94.31 937 ALA A N 1
ATOM 7293 C CA . ALA A 1 937 ? -31.031 -55.812 -36.75 1 94.31 937 ALA A CA 1
ATOM 7294 C C . ALA A 1 937 ? -30.391 -54.531 -37.312 1 94.31 937 ALA A C 1
ATOM 7296 O O . ALA A 1 937 ? -29.203 -54.531 -37.625 1 94.31 937 ALA A O 1
ATOM 7297 N N . ALA A 1 938 ? -31.156 -53.562 -37.469 1 94.38 938 ALA A N 1
ATOM 7298 C CA . ALA A 1 938 ? -30.656 -52.312 -38.031 1 94.38 938 ALA A CA 1
ATOM 7299 C C . ALA A 1 938 ? -29.688 -51.625 -37.062 1 94.38 938 ALA A C 1
ATOM 7301 O O . ALA A 1 938 ? -28.656 -51.125 -37.5 1 94.38 938 ALA A O 1
ATOM 7302 N N . LEU A 1 939 ? -30.047 -51.5 -35.812 1 95.94 939 LEU A N 1
ATOM 7303 C CA . LEU A 1 939 ? -29.188 -50.875 -34.812 1 95.94 939 LEU A CA 1
ATOM 7304 C C . LEU A 1 939 ? -27.859 -51.625 -34.688 1 95.94 939 LEU A C 1
ATOM 7306 O O . LEU A 1 939 ? -26.812 -51 -34.5 1 95.94 939 LEU A O 1
ATOM 7310 N N . GLU A 1 940 ? -27.875 -52.906 -34.625 1 95.56 940 GLU A N 1
ATOM 7311 C CA . GLU A 1 940 ? -26.656 -53.719 -34.531 1 95.56 940 GLU A CA 1
ATOM 7312 C C . GLU A 1 940 ? -25.734 -53.5 -35.719 1 95.56 940 GLU A C 1
ATOM 7314 O O . GLU A 1 940 ? -24.531 -53.375 -35.562 1 95.56 940 GLU A O 1
ATOM 7319 N N . ALA A 1 941 ? -26.328 -53.5 -36.906 1 94.94 941 ALA A N 1
ATOM 7320 C CA . ALA A 1 941 ? -25.547 -53.281 -38.125 1 94.94 941 ALA A CA 1
ATOM 7321 C C . ALA A 1 941 ? -24.938 -51.875 -38.156 1 94.94 941 ALA A C 1
ATOM 7323 O O . ALA A 1 941 ? -23.797 -51.719 -38.562 1 94.94 941 ALA A O 1
ATOM 7324 N N . LEU A 1 942 ? -25.672 -50.938 -37.75 1 95 942 LEU A N 1
ATOM 7325 C CA . LEU A 1 942 ? -25.281 -49.531 -37.781 1 95 942 LEU A CA 1
ATOM 7326 C C . LEU A 1 942 ? -24.141 -49.281 -36.781 1 95 942 LEU A C 1
ATOM 7328 O O . LEU A 1 942 ? -23.297 -48.406 -37.031 1 95 942 LEU A O 1
ATOM 7332 N N . ASN A 1 943 ? -24.062 -49.906 -35.656 1 96.94 943 ASN A N 1
ATOM 7333 C CA . ASN A 1 943 ? -23.172 -49.562 -34.531 1 96.94 943 ASN A CA 1
ATOM 7334 C C . ASN A 1 943 ? -22.156 -50.656 -34.281 1 96.94 943 ASN A C 1
ATOM 7336 O O . ASN A 1 943 ? -21.594 -50.75 -33.188 1 96.94 943 ASN A O 1
ATOM 7340 N N . ALA A 1 944 ? -21.906 -51.531 -35.281 1 93.06 944 ALA A N 1
ATOM 7341 C CA . ALA A 1 944 ? -20.922 -52.594 -35.125 1 93.06 944 ALA A CA 1
ATOM 7342 C C . ALA A 1 944 ? -19.547 -52.031 -34.812 1 93.06 944 ALA A C 1
ATOM 7344 O O . ALA A 1 944 ? -19.016 -51.188 -35.531 1 93.06 944 ALA A O 1
ATOM 7345 N N . GLY A 1 945 ? -18.984 -52.406 -33.688 1 92.06 945 GLY A N 1
ATOM 7346 C CA . GLY A 1 945 ? -17.625 -52.062 -33.312 1 92.06 945 GLY A CA 1
ATOM 7347 C C . GLY A 1 945 ? -17.516 -50.719 -32.594 1 92.06 945 GLY A C 1
ATOM 7348 O O . GLY A 1 945 ? -16.438 -50.344 -32.125 1 92.06 945 GLY A O 1
ATOM 7349 N N . LYS A 1 946 ? -18.594 -49.969 -32.438 1 94.56 946 LYS A N 1
ATOM 7350 C CA . LYS A 1 946 ? -18.547 -48.656 -31.781 1 94.56 946 LYS A CA 1
ATOM 7351 C C . LYS A 1 946 ? -18.547 -48.812 -30.266 1 94.56 946 LYS A C 1
ATOM 7353 O O . LYS A 1 946 ? -19.203 -49.719 -29.719 1 94.56 946 LYS A O 1
ATOM 7358 N N . THR A 1 947 ? -17.703 -48 -29.656 1 92.5 947 THR A N 1
ATOM 7359 C CA . THR A 1 947 ? -17.531 -48.156 -28.203 1 92.5 947 THR A CA 1
ATOM 7360 C C . THR A 1 947 ? -17.891 -46.844 -27.484 1 92.5 947 THR A C 1
ATOM 7362 O O . THR A 1 947 ? -17.906 -46.812 -26.25 1 92.5 947 THR A O 1
ATOM 7365 N N . ILE A 1 948 ? -18.109 -45.781 -28.203 1 94.44 948 ILE A N 1
ATOM 7366 C CA . ILE A 1 948 ? -18.516 -44.5 -27.609 1 94.44 948 ILE A CA 1
ATOM 7367 C C . ILE A 1 948 ? -20.031 -44.438 -27.438 1 94.44 948 ILE A C 1
ATOM 7369 O O . ILE A 1 948 ? -20.766 -44.688 -28.391 1 94.44 948 ILE A O 1
ATOM 7373 N N . PRO A 1 949 ? -20.516 -44.156 -26.234 1 93.94 949 PRO A N 1
ATOM 7374 C CA . PRO A 1 949 ? -21.953 -44.156 -26 1 93.94 949 PRO A CA 1
ATOM 7375 C C . PRO A 1 949 ? -22.703 -43.156 -26.891 1 93.94 949 PRO A C 1
ATOM 7377 O O . PRO A 1 949 ? -22.094 -42.188 -27.375 1 93.94 949 PRO A O 1
ATOM 7380 N N . ARG A 1 950 ? -24.016 -43.469 -26.953 1 92.5 950 ARG A N 1
ATOM 7381 C CA . ARG A 1 950 ? -24.906 -42.594 -27.688 1 92.5 950 ARG A CA 1
ATOM 7382 C C . ARG A 1 950 ? -24.984 -41.219 -27.031 1 92.5 950 ARG A C 1
ATOM 7384 O O . ARG A 1 950 ? -24.531 -41.031 -25.891 1 92.5 950 ARG A O 1
ATOM 7391 N N . TYR A 1 951 ? -25.406 -40.156 -27.797 1 90.56 951 TYR A N 1
ATOM 7392 C CA . TYR A 1 951 ? -25.391 -38.781 -27.344 1 90.56 951 TYR A CA 1
ATOM 7393 C C . TYR A 1 951 ? -26.094 -38.625 -26 1 90.56 951 TYR A C 1
ATOM 7395 O O . TYR A 1 951 ? -25.766 -37.75 -25.219 1 90.56 951 TYR A O 1
ATOM 7403 N N . ASP A 1 952 ? -27.047 -39.375 -25.609 1 89.06 952 ASP A N 1
ATOM 7404 C CA . ASP A 1 952 ? -27.766 -39.344 -24.344 1 89.06 952 ASP A CA 1
ATOM 7405 C C . ASP A 1 952 ? -27.391 -40.531 -23.453 1 89.06 952 ASP A C 1
ATOM 7407 O O . ASP A 1 952 ? -28.109 -40.844 -22.516 1 89.06 952 ASP A O 1
ATOM 7411 N N . GLY A 1 953 ? -26.375 -41.188 -23.875 1 90.31 953 GLY A N 1
ATOM 7412 C CA . GLY A 1 953 ? -26.031 -42.438 -23.25 1 90.31 953 GLY A CA 1
ATOM 7413 C C . GLY A 1 953 ? -25.234 -42.281 -21.969 1 90.31 953 GLY A C 1
ATOM 7414 O O . GLY A 1 953 ? -25.031 -43.25 -21.234 1 90.31 953 GLY A O 1
ATOM 7415 N N . TYR A 1 954 ? -24.766 -41.125 -21.656 1 88.19 954 TYR A N 1
ATOM 7416 C CA . TYR A 1 954 ? -24.016 -40.875 -20.422 1 88.19 954 TYR A CA 1
ATOM 7417 C C . TYR A 1 954 ? -24.938 -40.406 -19.312 1 88.19 954 TYR A C 1
ATOM 7419 O O . TYR A 1 954 ? -24.531 -40.344 -18.141 1 88.19 954 TYR A O 1
ATOM 7427 N N . GLY A 1 955 ? -26.125 -40.125 -19.594 1 78.5 955 GLY A N 1
ATOM 7428 C CA . GLY A 1 955 ? -27.078 -39.594 -18.609 1 78.5 955 GLY A CA 1
ATOM 7429 C C . GLY A 1 955 ? -26.969 -38.094 -18.422 1 78.5 955 GLY A C 1
ATOM 7430 O O . GLY A 1 955 ? -26.141 -37.438 -19.062 1 78.5 955 GLY A O 1
ATOM 7431 N N . THR A 1 956 ? -27.797 -37.531 -17.484 1 73.81 956 THR A N 1
ATOM 7432 C CA . THR A 1 956 ? -27.828 -36.094 -17.219 1 73.81 956 THR A CA 1
ATOM 7433 C C . THR A 1 956 ? -26.719 -35.688 -16.266 1 73.81 956 THR A C 1
ATOM 7435 O O . THR A 1 956 ? -26.297 -34.531 -16.234 1 73.81 956 THR A O 1
ATOM 7438 N N . THR A 1 957 ? -26.328 -36.562 -15.477 1 77.81 957 THR A N 1
ATOM 7439 C CA . THR A 1 957 ? -25.203 -36.344 -14.57 1 77.81 957 THR A CA 1
ATOM 7440 C C . THR A 1 957 ? -24.172 -37.469 -14.719 1 77.81 957 THR A C 1
ATOM 7442 O O . THR A 1 957 ? -24.281 -38.5 -14.055 1 77.81 957 THR A O 1
ATOM 7445 N N . PRO A 1 958 ? -23.297 -37.094 -15.578 1 79.88 958 PRO A N 1
ATOM 7446 C CA . PRO A 1 958 ? -22.359 -38.188 -15.828 1 79.88 958 PRO A CA 1
ATOM 7447 C C . PRO A 1 958 ? -21.562 -38.594 -14.586 1 79.88 958 PRO A C 1
ATOM 7449 O O . PRO A 1 958 ? -21.125 -37.719 -13.836 1 79.88 958 PRO A O 1
ATOM 7452 N N . ARG A 1 959 ? -21.453 -39.844 -14.43 1 88.62 959 ARG A N 1
ATOM 7453 C CA . ARG A 1 959 ? -20.656 -40.406 -13.352 1 88.62 959 ARG A CA 1
ATOM 7454 C C . ARG A 1 959 ? -19.172 -40.406 -13.711 1 88.62 959 ARG A C 1
ATOM 7456 O O . ARG A 1 959 ? -18.812 -40.531 -14.883 1 88.62 959 ARG A O 1
ATOM 7463 N N . PHE A 1 960 ? -18.359 -40.281 -12.719 1 94.06 960 PHE A N 1
ATOM 7464 C CA . PHE A 1 960 ? -16.922 -40.312 -12.922 1 94.06 960 PHE A CA 1
ATOM 7465 C C . PHE A 1 960 ? -16.469 -41.75 -13.203 1 94.06 960 PHE A C 1
ATOM 7467 O O . PHE A 1 960 ? -16.703 -42.656 -12.391 1 94.06 960 PHE A O 1
ATOM 7474 N N . PHE A 1 961 ? -15.898 -41.969 -14.375 1 94.38 961 PHE A N 1
ATOM 7475 C CA . PHE A 1 961 ? -15.539 -43.344 -14.766 1 94.38 961 PHE A CA 1
ATOM 7476 C C . PHE A 1 961 ? -14.164 -43.375 -15.422 1 94.38 961 PHE A C 1
ATOM 7478 O O . PHE A 1 961 ? -13.578 -42.312 -15.688 1 94.38 961 PHE A O 1
ATOM 7485 N N . ASP A 1 962 ? -13.562 -44.469 -15.719 1 95.62 962 ASP A N 1
ATOM 7486 C CA . ASP A 1 962 ? -12.148 -44.719 -15.992 1 95.62 962 ASP A CA 1
ATOM 7487 C C . ASP A 1 962 ? -11.75 -44.125 -17.359 1 95.62 962 ASP A C 1
ATOM 7489 O O . ASP A 1 962 ? -10.594 -43.781 -17.562 1 95.62 962 ASP A O 1
ATOM 7493 N N . GLN A 1 963 ? -12.586 -43.969 -18.344 1 93.38 963 GLN A N 1
ATOM 7494 C CA . GLN A 1 963 ? -12.211 -43.531 -19.688 1 93.38 963 GLN A CA 1
ATOM 7495 C C . GLN A 1 963 ? -11.875 -42.031 -19.688 1 93.38 963 GLN A C 1
ATOM 7497 O O . GLN A 1 963 ? -11.273 -41.531 -20.625 1 93.38 963 GLN A O 1
ATOM 7502 N N . VAL A 1 964 ? -12.289 -41.375 -18.703 1 95.44 964 VAL A N 1
ATOM 7503 C CA . VAL A 1 964 ? -11.953 -39.938 -18.625 1 95.44 964 VAL A CA 1
ATOM 7504 C C . VAL A 1 964 ? -10.664 -39.75 -17.828 1 95.44 964 VAL A C 1
ATOM 7506 O O . VAL A 1 964 ? -10.219 -38.625 -17.594 1 95.44 964 VAL A O 1
ATOM 7509 N N . VAL A 1 965 ? -10.102 -40.812 -17.297 1 97.69 965 VAL A N 1
ATOM 7510 C CA . VAL A 1 965 ? -8.781 -40.812 -16.672 1 97.69 965 VAL A CA 1
ATOM 7511 C C . VAL A 1 965 ? -7.727 -41.188 -17.703 1 97.69 965 VAL A C 1
ATOM 7513 O O . VAL A 1 965 ? -7.789 -42.281 -18.297 1 97.69 965 VAL A O 1
ATOM 7516 N N . GLU A 1 966 ? -6.824 -40.281 -17.922 1 97.81 966 GLU A N 1
ATOM 7517 C CA . GLU A 1 966 ? -5.844 -40.469 -18.984 1 97.81 966 GLU A CA 1
ATOM 7518 C C . GLU A 1 966 ? -4.422 -40.438 -18.438 1 97.81 966 GLU A C 1
ATOM 7520 O O . GLU A 1 966 ? -4.18 -39.938 -17.344 1 97.81 966 GLU A O 1
ATOM 7525 N N . ASP A 1 967 ? -3.564 -41 -19.234 1 97.75 967 ASP A N 1
ATOM 7526 C CA . ASP A 1 967 ? -2.156 -41.031 -18.844 1 97.75 967 ASP A CA 1
ATOM 7527 C C . ASP A 1 967 ? -1.55 -39.625 -18.875 1 97.75 967 ASP A C 1
ATOM 7529 O O . ASP A 1 967 ? -1.665 -38.906 -19.875 1 97.75 967 ASP A O 1
ATOM 7533 N N . GLY A 1 968 ? -0.926 -39.312 -17.766 1 97.25 968 GLY A N 1
ATOM 7534 C CA . GLY A 1 968 ? -0.335 -37.969 -17.641 1 97.25 968 GLY A CA 1
ATOM 7535 C C . GLY A 1 968 ? 1.171 -37.969 -17.828 1 97.25 968 GLY A C 1
ATOM 7536 O O . GLY A 1 968 ? 1.83 -36.969 -17.594 1 97.25 968 GLY A O 1
ATOM 7537 N N . SER A 1 969 ? 1.785 -39.031 -18.297 1 98 969 SER A N 1
ATOM 7538 C CA . SER A 1 969 ? 3.227 -39.125 -18.516 1 98 969 SER A CA 1
ATOM 7539 C C . SER A 1 969 ? 3.654 -38.25 -19.688 1 98 969 SER A C 1
ATOM 7541 O O . SER A 1 969 ? 2.939 -38.125 -20.688 1 98 969 SER A O 1
ATOM 7543 N N . PHE A 1 970 ? 4.863 -37.656 -19.516 1 97.06 970 PHE A N 1
ATOM 7544 C CA . PHE A 1 970 ? 5.332 -36.844 -20.625 1 97.06 970 PHE A CA 1
ATOM 7545 C C . PHE A 1 970 ? 6.844 -36.688 -20.562 1 97.06 970 PHE A C 1
ATOM 7547 O O . PHE A 1 970 ? 7.469 -36.938 -19.547 1 97.06 970 PHE A O 1
ATOM 7554 N N . ILE A 1 971 ? 7.441 -36.281 -21.656 1 97.88 971 ILE A N 1
ATOM 7555 C CA . ILE A 1 971 ? 8.781 -35.75 -21.844 1 97.88 971 ILE A CA 1
ATOM 7556 C C . ILE A 1 971 ? 8.695 -34.406 -22.562 1 97.88 971 ILE A C 1
ATOM 7558 O O . ILE A 1 971 ? 8.023 -34.281 -23.578 1 97.88 971 ILE A O 1
ATOM 7562 N N . ARG A 1 972 ? 9.305 -33.438 -22 1 97 972 ARG A N 1
ATOM 7563 C CA . ARG A 1 972 ? 9.18 -32.062 -22.516 1 97 972 ARG A CA 1
ATOM 7564 C C . ARG A 1 972 ? 10.539 -31.484 -22.875 1 97 972 ARG A C 1
ATOM 7566 O O . ARG A 1 972 ? 11.484 -31.578 -22.094 1 97 972 ARG A O 1
ATOM 7573 N N . LEU A 1 973 ? 10.664 -30.953 -24.125 1 97.69 973 LEU A N 1
ATOM 7574 C CA . LEU A 1 973 ? 11.75 -30.031 -24.422 1 97.69 973 LEU A CA 1
ATOM 7575 C C . LEU A 1 973 ? 11.461 -28.641 -23.828 1 97.69 973 LEU A C 1
ATOM 7577 O O . LEU A 1 973 ? 10.867 -27.797 -24.5 1 97.69 973 LEU A O 1
ATOM 7581 N N . ASN A 1 974 ? 11.977 -28.469 -22.703 1 96.25 974 ASN A N 1
ATOM 7582 C CA . ASN A 1 974 ? 11.562 -27.359 -21.844 1 96.25 974 ASN A CA 1
ATOM 7583 C C . ASN A 1 974 ? 12.188 -26.047 -22.281 1 96.25 974 ASN A C 1
ATOM 7585 O O . ASN A 1 974 ? 11.516 -25.016 -22.312 1 96.25 974 ASN A O 1
ATOM 7589 N N . ASN A 1 975 ? 13.445 -26.047 -22.5 1 96.56 975 ASN A N 1
ATOM 7590 C CA . ASN A 1 975 ? 14.141 -24.812 -22.812 1 96.56 975 ASN A CA 1
ATOM 7591 C C . ASN A 1 975 ? 15.336 -25.047 -23.719 1 96.56 975 ASN A C 1
ATOM 7593 O O . ASN A 1 975 ? 16.094 -26 -23.516 1 96.56 975 ASN A O 1
ATOM 7597 N N . VAL A 1 976 ? 15.453 -24.281 -24.688 1 97.94 976 VAL A N 1
ATOM 7598 C CA . VAL A 1 976 ? 16.625 -24.219 -25.562 1 97.94 976 VAL A CA 1
ATOM 7599 C C . VAL A 1 976 ? 17.094 -22.766 -25.719 1 97.94 976 VAL A C 1
ATOM 7601 O O . VAL A 1 976 ? 16.328 -21.906 -26.141 1 97.94 976 VAL A O 1
ATOM 7604 N N . SER A 1 977 ? 18.281 -22.531 -25.328 1 97.56 977 SER A N 1
ATOM 7605 C CA . SER A 1 977 ? 18.812 -21.172 -25.391 1 97.56 977 SER A CA 1
ATOM 7606 C C . SER A 1 977 ? 20.156 -21.141 -26.109 1 97.56 977 SER A C 1
ATOM 7608 O O . SER A 1 977 ? 21.094 -21.828 -25.719 1 97.56 977 SER A O 1
ATOM 7610 N N . LEU A 1 978 ? 20.25 -20.344 -27.141 1 97.75 978 LEU A N 1
ATOM 7611 C CA . LEU A 1 978 ? 21.469 -20.109 -27.891 1 97.75 978 LEU A CA 1
ATOM 7612 C C . LEU A 1 978 ? 21.953 -18.672 -27.719 1 97.75 978 LEU A C 1
ATOM 7614 O O . LEU A 1 978 ? 21.203 -17.734 -27.969 1 97.75 978 LEU A O 1
ATOM 7618 N N . GLY A 1 979 ? 23.141 -18.578 -27.266 1 96.75 979 GLY A N 1
ATOM 7619 C CA . GLY A 1 979 ? 23.703 -17.25 -27.062 1 96.75 979 GLY A CA 1
ATOM 7620 C C . GLY A 1 979 ? 25.062 -17.062 -27.734 1 96.75 979 GLY A C 1
ATOM 7621 O O . GLY A 1 979 ? 25.75 -18.047 -28 1 96.75 979 GLY A O 1
ATOM 7622 N N . TYR A 1 980 ? 25.406 -15.844 -28 1 96.62 980 TYR A N 1
ATOM 7623 C CA . TYR A 1 980 ? 26.688 -15.461 -28.562 1 96.62 980 TYR A CA 1
ATOM 7624 C C . TYR A 1 980 ? 27.219 -14.195 -27.891 1 96.62 980 TYR A C 1
ATOM 7626 O O . TYR A 1 980 ? 26.547 -13.156 -27.906 1 96.62 980 TYR A O 1
ATOM 7634 N N . ASN A 1 981 ? 28.344 -14.336 -27.375 1 94.38 981 ASN A N 1
ATOM 7635 C CA . ASN A 1 981 ? 29.047 -13.172 -26.828 1 94.38 981 ASN A CA 1
ATOM 7636 C C . ASN A 1 981 ? 29.953 -12.531 -27.859 1 94.38 981 ASN A C 1
ATOM 7638 O O . ASN A 1 981 ? 30.922 -13.148 -28.312 1 94.38 981 ASN A O 1
ATOM 7642 N N . LEU A 1 982 ? 29.75 -11.297 -28.078 1 94 982 LEU A N 1
ATOM 7643 C CA . LEU A 1 982 ? 30.578 -10.609 -29.062 1 94 982 LEU A CA 1
ATOM 7644 C C . LEU A 1 982 ? 32 -10.414 -28.531 1 94 982 LEU A C 1
ATOM 7646 O O . LEU A 1 982 ? 32.188 -10.102 -27.359 1 94 982 LEU A O 1
ATOM 7650 N N . PRO A 1 983 ? 33 -10.641 -29.391 1 90.81 983 PRO A N 1
ATOM 7651 C CA . PRO A 1 983 ? 34.375 -10.445 -28.953 1 90.81 983 PRO A CA 1
ATOM 7652 C C . PRO A 1 983 ? 34.656 -9.016 -28.484 1 90.81 983 PRO A C 1
ATOM 7654 O O . PRO A 1 983 ? 34.125 -8.062 -29.062 1 90.81 983 PRO A O 1
ATOM 7657 N N . LYS A 1 984 ? 35.5 -8.914 -27.578 1 86.69 984 LYS A N 1
ATOM 7658 C CA . LYS A 1 984 ? 35.812 -7.621 -26.984 1 86.69 984 LYS A CA 1
ATOM 7659 C C . LYS A 1 984 ? 36.375 -6.672 -28.047 1 86.69 984 LYS A C 1
ATOM 7661 O O . LYS A 1 984 ? 36.188 -5.457 -27.953 1 86.69 984 LYS A O 1
ATOM 7666 N N . SER A 1 985 ? 37.125 -7.184 -29.031 1 85.38 985 SER A N 1
ATOM 7667 C CA . SER A 1 985 ? 37.75 -6.367 -30.078 1 85.38 985 SER A CA 1
ATOM 7668 C C . SER A 1 985 ? 36.688 -5.621 -30.891 1 85.38 985 SER A C 1
ATOM 7670 O O . SER A 1 985 ? 36.969 -4.531 -31.406 1 85.38 985 SER A O 1
ATOM 7672 N N . TRP A 1 986 ? 35.531 -6.164 -30.906 1 89.88 986 TRP A N 1
ATOM 7673 C CA . TRP A 1 986 ? 34.469 -5.562 -31.719 1 89.88 986 TRP A CA 1
ATOM 7674 C C . TRP A 1 986 ? 33.781 -4.445 -30.938 1 89.88 986 TRP A C 1
ATOM 7676 O O . TRP A 1 986 ? 33.281 -3.498 -31.547 1 89.88 986 TRP A O 1
ATOM 7686 N N . ILE A 1 987 ? 33.812 -4.625 -29.594 1 89.38 987 ILE A N 1
ATOM 7687 C CA . ILE A 1 987 ? 32.875 -3.766 -28.844 1 89.38 987 ILE A CA 1
ATOM 7688 C C . ILE A 1 987 ? 33.688 -2.717 -28.078 1 89.38 987 ILE A C 1
ATOM 7690 O O . ILE A 1 987 ? 33.094 -1.733 -27.594 1 89.38 987 ILE A O 1
ATOM 7694 N N . SER A 1 988 ? 34.906 -2.891 -27.953 1 84.75 988 SER A N 1
ATOM 7695 C CA . SER A 1 988 ? 35.75 -1.972 -27.188 1 84.75 988 SER A CA 1
ATOM 7696 C C . SER A 1 988 ? 35.688 -0.563 -27.766 1 84.75 988 SER A C 1
ATOM 7698 O O . SER A 1 988 ? 35.781 0.422 -27.031 1 84.75 988 SER A O 1
ATOM 7700 N N . LYS A 1 989 ? 35.562 -0.501 -29.078 1 84.44 989 LYS A N 1
ATOM 7701 C CA . LYS A 1 989 ? 35.5 0.808 -29.719 1 84.44 989 LYS A CA 1
ATOM 7702 C C . LYS A 1 989 ? 34.281 1.581 -29.266 1 84.44 989 LYS A C 1
ATOM 7704 O O . LYS A 1 989 ? 34.281 2.814 -29.234 1 84.44 989 LYS A O 1
ATOM 7709 N N . ALA A 1 990 ? 33.344 0.842 -29 1 86.19 990 ALA A N 1
ATOM 7710 C CA . ALA A 1 990 ? 32.094 1.478 -28.547 1 86.19 990 ALA A CA 1
ATOM 7711 C C . ALA A 1 990 ? 32.062 1.62 -27.031 1 86.19 990 ALA A C 1
ATOM 7713 O O . ALA A 1 990 ? 31.031 1.997 -26.453 1 86.19 990 ALA A O 1
ATOM 7714 N N . ARG A 1 991 ? 33.125 1.321 -26.297 1 81.94 991 ARG A N 1
ATOM 7715 C CA . ARG A 1 991 ? 33.281 1.424 -24.844 1 81.94 991 ARG A CA 1
ATOM 7716 C C . ARG A 1 991 ? 32.281 0.528 -24.125 1 81.94 991 ARG A C 1
ATOM 7718 O O . ARG A 1 991 ? 31.703 0.923 -23.109 1 81.94 991 ARG A O 1
ATOM 7725 N N . LEU A 1 992 ? 32 -0.539 -24.875 1 90 992 LEU A N 1
ATOM 7726 C CA . LEU A 1 992 ? 31.141 -1.548 -24.25 1 90 992 LEU A CA 1
ATOM 7727 C C . LEU A 1 992 ? 31.969 -2.674 -23.656 1 90 992 LEU A C 1
ATOM 7729 O O . LEU A 1 992 ? 33.031 -3.031 -24.188 1 90 992 LEU A O 1
ATOM 7733 N N . ASN A 1 993 ? 31.531 -3.102 -22.484 1 84.75 993 ASN A N 1
ATOM 7734 C CA . ASN A 1 993 ? 32.25 -4.168 -21.812 1 84.75 993 ASN A CA 1
ATOM 7735 C C . ASN A 1 993 ? 31.828 -5.547 -22.297 1 84.75 993 ASN A C 1
ATOM 7737 O O . ASN A 1 993 ? 32.656 -6.457 -22.422 1 84.75 993 ASN A O 1
ATOM 7741 N N . ASN A 1 994 ? 30.594 -5.754 -22.375 1 90.31 994 ASN A N 1
ATOM 7742 C CA . ASN A 1 994 ? 30.062 -7.043 -22.797 1 90.31 994 ASN A CA 1
ATOM 7743 C C . ASN A 1 994 ? 28.75 -6.883 -23.562 1 90.31 994 ASN A C 1
ATOM 7745 O O . ASN A 1 994 ? 27.922 -6.043 -23.203 1 90.31 994 ASN A O 1
ATOM 7749 N N . VAL A 1 995 ? 28.672 -7.523 -24.625 1 94.31 995 VAL A N 1
ATOM 7750 C CA . VAL A 1 995 ? 27.438 -7.594 -25.391 1 94.31 995 VAL A CA 1
ATOM 7751 C C . VAL A 1 995 ? 27.125 -9.047 -25.734 1 94.31 995 VAL A C 1
ATOM 7753 O O . VAL A 1 995 ? 27.922 -9.727 -26.375 1 94.31 995 VAL A O 1
ATOM 7756 N N . ARG A 1 996 ? 26.016 -9.477 -25.281 1 95.69 996 ARG A N 1
ATOM 7757 C CA . ARG A 1 996 ? 25.562 -10.836 -25.562 1 95.69 996 ARG A CA 1
ATOM 7758 C C . ARG A 1 996 ? 24.203 -10.828 -26.25 1 95.69 996 ARG A C 1
ATOM 7760 O O . ARG A 1 996 ? 23.266 -10.172 -25.797 1 95.69 996 ARG A O 1
ATOM 7767 N N . VAL A 1 997 ? 24.125 -11.516 -27.391 1 96.62 997 VAL A N 1
ATOM 7768 C CA . VAL A 1 997 ? 22.859 -11.719 -28.078 1 96.62 997 VAL A CA 1
ATOM 7769 C C . VAL A 1 997 ? 22.406 -13.172 -27.906 1 96.62 997 VAL A C 1
ATOM 7771 O O . VAL A 1 997 ? 23.234 -14.086 -27.906 1 96.62 997 VAL A O 1
ATOM 7774 N N . TYR A 1 998 ? 21.109 -13.305 -27.734 1 97 998 TYR A N 1
ATOM 7775 C CA . TYR A 1 998 ? 20.688 -14.695 -27.562 1 97 998 TYR A CA 1
ATOM 7776 C C . TYR A 1 998 ? 19.297 -14.922 -28.109 1 97 998 TYR A C 1
ATOM 7778 O O . TYR A 1 998 ? 18.531 -13.969 -28.312 1 97 998 TYR A O 1
ATOM 7786 N N . LEU A 1 999 ? 18.938 -16.172 -28.453 1 97.69 999 LEU A N 1
ATOM 7787 C CA . LEU A 1 999 ? 17.641 -16.719 -28.828 1 97.69 999 LEU A CA 1
ATOM 7788 C C . LEU A 1 999 ? 17.234 -17.859 -27.891 1 97.69 999 LEU A C 1
ATOM 7790 O O . LEU A 1 999 ? 18.047 -18.734 -27.594 1 97.69 999 LEU A O 1
ATOM 7794 N N . THR A 1 1000 ? 16.031 -17.75 -27.391 1 97.44 1000 THR A N 1
ATOM 7795 C CA . THR A 1 1000 ? 15.57 -18.766 -26.469 1 97.44 1000 THR A CA 1
ATOM 7796 C C . THR A 1 1000 ? 14.195 -19.297 -26.859 1 97.44 1000 THR A C 1
ATOM 7798 O O . THR A 1 1000 ? 13.297 -18.5 -27.188 1 97.44 1000 THR A O 1
ATOM 7801 N N . GLY A 1 1001 ? 14.031 -20.594 -26.922 1 97.19 1001 GLY A N 1
ATOM 7802 C CA . GLY A 1 1001 ? 12.75 -21.281 -27 1 97.19 1001 GLY A CA 1
ATOM 7803 C C . GLY A 1 1001 ? 12.344 -21.953 -25.703 1 97.19 1001 GLY A C 1
ATOM 7804 O O . GLY A 1 1001 ? 13.172 -22.594 -25.062 1 97.19 1001 GLY A O 1
ATOM 7805 N N . TYR A 1 1002 ? 11.156 -21.672 -25.266 1 95.62 1002 TYR A N 1
ATOM 7806 C CA . TYR A 1 1002 ? 10.641 -22.234 -24.016 1 95.62 1002 TYR A CA 1
ATOM 7807 C C . TYR A 1 1002 ? 9.359 -23 -24.25 1 95.62 1002 TYR A C 1
ATOM 7809 O O . TYR A 1 1002 ? 8.477 -22.547 -24.984 1 95.62 1002 TYR A O 1
ATOM 7817 N N . ASN A 1 1003 ? 9.242 -24.203 -23.594 1 94.62 1003 ASN A N 1
ATOM 7818 C CA . ASN A 1 1003 ? 8.102 -25.094 -23.766 1 94.62 1003 ASN A CA 1
ATOM 7819 C C . ASN A 1 1003 ? 7.867 -25.406 -25.25 1 94.62 1003 ASN A C 1
ATOM 7821 O O . ASN A 1 1003 ? 6.766 -25.219 -25.75 1 94.62 1003 ASN A O 1
ATOM 7825 N N . LEU A 1 1004 ? 8.852 -25.984 -25.875 1 95.75 1004 LEU A N 1
ATOM 7826 C CA . LEU A 1 1004 ? 8.883 -26.078 -27.328 1 95.75 1004 LEU A CA 1
ATOM 7827 C C . LEU A 1 1004 ? 8.078 -27.281 -27.812 1 95.75 1004 LEU A C 1
ATOM 7829 O O . LEU A 1 1004 ? 7.402 -27.203 -28.844 1 95.75 1004 LEU A O 1
ATOM 7833 N N . TYR A 1 1005 ? 8.297 -28.359 -27.047 1 95.44 1005 TYR A N 1
ATOM 7834 C CA . TYR A 1 1005 ? 7.617 -29.578 -27.469 1 95.44 1005 TYR A CA 1
ATOM 7835 C C . TYR A 1 1005 ? 7.367 -30.516 -26.281 1 95.44 1005 TYR A C 1
ATOM 7837 O O . TYR A 1 1005 ? 8.211 -30.625 -25.391 1 95.44 1005 TYR A O 1
ATOM 7845 N N . VAL A 1 1006 ? 6.227 -31.156 -26.312 1 96.06 1006 VAL A N 1
ATOM 7846 C CA . VAL A 1 1006 ? 5.883 -32.125 -25.281 1 96.06 1006 VAL A CA 1
ATOM 7847 C C . VAL A 1 1006 ? 5.434 -33.438 -25.922 1 96.06 1006 VAL A C 1
ATOM 7849 O O . VAL A 1 1006 ? 4.508 -33.438 -26.734 1 96.06 1006 VAL A O 1
ATOM 7852 N N . LEU A 1 1007 ? 6.102 -34.469 -25.594 1 97.12 1007 LEU A N 1
ATOM 7853 C CA . LEU A 1 1007 ? 5.68 -35.812 -25.984 1 97.12 1007 LEU A CA 1
ATOM 7854 C C . LEU A 1 1007 ? 4.809 -36.438 -24.906 1 97.12 1007 LEU A C 1
ATOM 7856 O O . LEU A 1 1007 ? 5.277 -36.688 -23.781 1 97.12 1007 LEU A O 1
ATOM 7860 N N . ASP A 1 1008 ? 3.6 -36.625 -25.156 1 96.69 1008 ASP A N 1
ATOM 7861 C CA . ASP A 1 1008 ? 2.66 -37.188 -24.172 1 96.69 1008 ASP A CA 1
ATOM 7862 C C . ASP A 1 1008 ? 1.486 -37.875 -24.875 1 96.69 1008 ASP A C 1
ATOM 7864 O O . ASP A 1 1008 ? 1.361 -37.812 -26.094 1 96.69 1008 ASP A O 1
ATOM 7868 N N . LYS A 1 1009 ? 0.668 -38.562 -24.125 1 96.06 1009 LYS A N 1
ATOM 7869 C CA . LYS A 1 1009 ? -0.526 -39.219 -24.641 1 96.06 1009 LYS A CA 1
ATOM 7870 C C . LYS A 1 1009 ? -1.795 -38.531 -24.125 1 96.06 1009 LYS A C 1
ATOM 7872 O O . LYS A 1 1009 ? -2.902 -39.031 -24.375 1 96.06 1009 LYS A O 1
ATOM 7877 N N . TYR A 1 1010 ? -1.698 -37.5 -23.438 1 96.69 1010 TYR A N 1
ATOM 7878 C CA . TYR A 1 1010 ? -2.848 -36.812 -22.875 1 96.69 1010 TYR A CA 1
ATOM 7879 C C . TYR A 1 1010 ? -3.6 -36.031 -23.953 1 96.69 1010 TYR A C 1
ATOM 7881 O O . TYR A 1 1010 ? -2.988 -35.344 -24.766 1 96.69 1010 TYR A O 1
ATOM 7889 N N . SER A 1 1011 ? -4.863 -36.125 -23.953 1 95.94 1011 SER A N 1
ATOM 7890 C CA . SER A 1 1011 ? -5.668 -35.562 -25.031 1 95.94 1011 SER A CA 1
ATOM 7891 C C . SER A 1 1011 ? -5.922 -34.094 -24.797 1 95.94 1011 SER A C 1
ATOM 7893 O O . SER A 1 1011 ? -6.332 -33.375 -25.703 1 95.94 1011 SER A O 1
ATOM 7895 N N . GLY A 1 1012 ? -5.734 -33.625 -23.547 1 95.06 1012 GLY A N 1
ATOM 7896 C CA . GLY A 1 1012 ? -5.93 -32.188 -23.266 1 95.06 1012 GLY A CA 1
ATOM 7897 C C . GLY A 1 1012 ? -4.766 -31.344 -23.719 1 95.06 1012 GLY A C 1
ATOM 7898 O O . GLY A 1 1012 ? -3.928 -31.781 -24.516 1 95.06 1012 GLY A O 1
ATOM 7899 N N . TYR A 1 1013 ? -4.758 -30.078 -23.266 1 94.94 1013 TYR A N 1
ATOM 7900 C CA . TYR A 1 1013 ? -3.771 -29.109 -23.734 1 94.94 1013 TYR A CA 1
ATOM 7901 C C . TYR A 1 1013 ? -2.371 -29.484 -23.266 1 94.94 1013 TYR A C 1
ATOM 7903 O O . TYR A 1 1013 ? -1.405 -29.375 -24.031 1 94.94 1013 TYR A O 1
ATOM 7911 N N . ASP A 1 1014 ? -2.248 -29.828 -22 1 94.62 1014 ASP A N 1
ATOM 7912 C CA . ASP A 1 1014 ? -0.953 -30.078 -21.375 1 94.62 1014 ASP A CA 1
ATOM 7913 C C . ASP A 1 1014 ? -1.088 -31.078 -20.219 1 94.62 1014 ASP A C 1
ATOM 7915 O O . ASP A 1 1014 ? -1.992 -30.938 -19.391 1 94.62 1014 ASP A O 1
ATOM 7919 N N . PRO A 1 1015 ? -0.238 -32.031 -20.156 1 94.81 1015 PRO A N 1
ATOM 7920 C CA . PRO A 1 1015 ? -0.352 -33.031 -19.078 1 94.81 1015 PRO A CA 1
ATOM 7921 C C . PRO A 1 1015 ? 0.053 -32.469 -17.719 1 94.81 1015 PRO A C 1
ATOM 7923 O O . PRO A 1 1015 ? -0.267 -33.062 -16.688 1 94.81 1015 PRO A O 1
ATOM 7926 N N . GLU A 1 1016 ? 0.775 -31.453 -17.672 1 91.12 1016 GLU A N 1
ATOM 7927 C CA . GLU A 1 1016 ? 1.092 -30.797 -16.406 1 91.12 1016 GLU A CA 1
ATOM 7928 C C . GLU A 1 1016 ? 0.001 -29.812 -16 1 91.12 1016 GLU A C 1
ATOM 7930 O O . GLU A 1 1016 ? 0.119 -28.609 -16.266 1 91.12 1016 GLU A O 1
ATOM 7935 N N . VAL A 1 1017 ? -0.982 -30.281 -15.336 1 90.38 1017 VAL A N 1
ATOM 7936 C CA . VAL A 1 1017 ? -2.152 -29.469 -15.016 1 90.38 1017 VAL A CA 1
ATOM 7937 C C . VAL A 1 1017 ? -2.783 -29.953 -13.711 1 90.38 1017 VAL A C 1
ATOM 7939 O O . VAL A 1 1017 ? -2.771 -31.156 -13.422 1 90.38 1017 VAL A O 1
ATOM 7942 N N . SER A 1 1018 ? -3.186 -29.031 -12.883 1 90.75 1018 SER A N 1
ATOM 7943 C CA . SER A 1 1018 ? -3.963 -29.312 -11.68 1 90.75 1018 SER A CA 1
ATOM 7944 C C . SER A 1 1018 ? -4.809 -28.109 -11.281 1 90.75 1018 SER A C 1
ATOM 7946 O O . SER A 1 1018 ? -4.398 -27.297 -10.445 1 90.75 1018 SER A O 1
ATOM 7948 N N . THR A 1 1019 ? -5.977 -28 -11.734 1 88.38 1019 THR A N 1
ATOM 7949 C CA . THR A 1 1019 ? -6.781 -26.781 -11.602 1 88.38 1019 THR A CA 1
ATOM 7950 C C . THR A 1 1019 ? -7.559 -26.797 -10.289 1 88.38 1019 THR A C 1
ATOM 7952 O O . THR A 1 1019 ? -8.086 -25.766 -9.867 1 88.38 1019 THR A O 1
ATOM 7955 N N . SER A 1 1020 ? -7.688 -27.859 -9.656 1 80.56 1020 SER A N 1
ATOM 7956 C CA . SER A 1 1020 ? -8.438 -27.953 -8.406 1 80.56 1020 SER A CA 1
ATOM 7957 C C . SER A 1 1020 ? -7.691 -28.781 -7.375 1 80.56 1020 SER A C 1
ATOM 7959 O O . SER A 1 1020 ? -8.133 -29.891 -7.023 1 80.56 1020 SER A O 1
ATOM 7961 N N . SER A 1 1021 ? -6.66 -28.25 -6.969 1 66.12 1021 SER A N 1
ATOM 7962 C CA . SER A 1 1021 ? -5.887 -29.078 -6.039 1 66.12 1021 SER A CA 1
ATOM 7963 C C . SER A 1 1021 ? -6.211 -28.734 -4.59 1 66.12 1021 SER A C 1
ATOM 7965 O O . SER A 1 1021 ? -5.715 -27.734 -4.059 1 66.12 1021 SER A O 1
ATOM 7967 N N . ALA A 1 1022 ? -7.285 -29.031 -4.117 1 62.91 1022 ALA A N 1
ATOM 7968 C CA . ALA A 1 1022 ? -7.703 -28.781 -2.738 1 62.91 1022 ALA A CA 1
ATOM 7969 C C . ALA A 1 1022 ? -6.605 -29.172 -1.754 1 62.91 1022 ALA A C 1
ATOM 7971 O O . ALA A 1 1022 ? -6.613 -30.281 -1.211 1 62.91 1022 ALA A O 1
ATOM 7972 N N . GLY A 1 1023 ? -5.68 -28.406 -1.482 1 62.5 1023 GLY A N 1
ATOM 7973 C CA . GLY A 1 1023 ? -4.668 -28.672 -0.474 1 62.5 1023 GLY A CA 1
ATOM 7974 C C . GLY A 1 1023 ? -3.789 -29.875 -0.816 1 62.5 1023 GLY A C 1
ATOM 7975 O O . GLY A 1 1023 ? -3.312 -30.578 0.077 1 62.5 1023 GLY A O 1
ATOM 7976 N N . GLY A 1 1024 ? -3.775 -30.328 -2.029 1 74.5 1024 GLY A N 1
ATOM 7977 C CA . GLY A 1 1024 ? -2.936 -31.453 -2.445 1 74.5 1024 GLY A CA 1
ATOM 7978 C C . GLY A 1 1024 ? -3.682 -32.75 -2.508 1 74.5 1024 GLY A C 1
ATOM 7979 O O . GLY A 1 1024 ? -3.135 -33.781 -2.959 1 74.5 1024 GLY A O 1
ATOM 7980 N N . LEU A 1 1025 ? -4.965 -32.781 -2.225 1 83.25 1025 LEU A N 1
ATOM 7981 C CA . LEU A 1 1025 ? -5.734 -34 -2.133 1 83.25 1025 LEU A CA 1
ATOM 7982 C C . LEU A 1 1025 ? -6.215 -34.438 -3.512 1 83.25 1025 LEU A C 1
ATOM 7984 O O . LEU A 1 1025 ? -6.492 -35.625 -3.727 1 83.25 1025 LEU A O 1
ATOM 7988 N N . THR A 1 1026 ? -6.316 -33.5 -4.324 1 90.88 1026 THR A N 1
ATOM 7989 C CA . THR A 1 1026 ? -6.914 -33.844 -5.613 1 90.88 1026 THR A CA 1
ATOM 7990 C C . THR A 1 1026 ? -6 -33.438 -6.762 1 90.88 1026 THR A C 1
ATOM 7992 O O . THR A 1 1026 ? -6.387 -32.625 -7.617 1 90.88 1026 THR A O 1
ATOM 7995 N N . PRO A 1 1027 ? -4.879 -34.031 -6.816 1 90.75 1027 PRO A N 1
ATOM 7996 C CA . PRO A 1 1027 ? -3.961 -33.688 -7.902 1 90.75 1027 PRO A CA 1
ATOM 7997 C C . PRO A 1 1027 ? -4.43 -34.219 -9.258 1 90.75 1027 PRO A C 1
ATOM 7999 O O . PRO A 1 1027 ? -5.145 -35.219 -9.328 1 90.75 1027 PRO A O 1
ATOM 8002 N N . GLY A 1 1028 ? -4.082 -33.469 -10.297 1 92.81 1028 GLY A N 1
ATOM 8003 C CA . GLY A 1 1028 ? -4.219 -33.969 -11.656 1 92.81 1028 GLY A CA 1
ATOM 8004 C C . GLY A 1 1028 ? -5.574 -33.688 -12.273 1 92.81 1028 GLY A C 1
ATOM 8005 O O . GLY A 1 1028 ? -5.914 -34.219 -13.328 1 92.81 1028 GLY A O 1
ATOM 8006 N N . VAL A 1 1029 ? -6.371 -32.844 -11.648 1 94.25 1029 VAL A N 1
ATOM 8007 C CA . VAL A 1 1029 ? -7.664 -32.469 -12.219 1 94.25 1029 VAL A CA 1
ATOM 8008 C C . VAL A 1 1029 ? -7.469 -31.406 -13.297 1 94.25 1029 VAL A C 1
ATOM 8010 O O . VAL A 1 1029 ? -6.754 -30.422 -13.078 1 94.25 1029 VAL A O 1
ATOM 8013 N N . ASP A 1 1030 ? -8.016 -31.625 -14.43 1 94.38 1030 ASP A N 1
ATOM 8014 C CA . ASP A 1 1030 ? -8.016 -30.641 -15.508 1 94.38 1030 ASP A CA 1
ATOM 8015 C C . ASP A 1 1030 ? -9.438 -30.203 -15.852 1 94.38 1030 ASP A C 1
ATOM 8017 O O . ASP A 1 1030 ? -10.117 -30.859 -16.641 1 94.38 1030 ASP A O 1
ATOM 8021 N N . PHE A 1 1031 ? -9.844 -29.125 -15.289 1 94 1031 PHE A N 1
ATOM 8022 C CA . PHE A 1 1031 ? -11.148 -28.531 -15.602 1 94 1031 PHE A CA 1
ATOM 8023 C C . PHE A 1 1031 ? -11.008 -27.062 -15.938 1 94 1031 PHE A C 1
ATOM 8025 O O . PHE A 1 1031 ? -10.742 -26.234 -15.062 1 94 1031 PHE A O 1
ATOM 8032 N N . GLY A 1 1032 ? -11.133 -26.734 -17.188 1 92.81 1032 GLY A N 1
ATOM 8033 C CA . GLY A 1 1032 ? -11.086 -25.344 -17.625 1 92.81 1032 GLY A CA 1
ATOM 8034 C C . GLY A 1 1032 ? -9.672 -24.781 -17.672 1 92.81 1032 GLY A C 1
ATOM 8035 O O . GLY A 1 1032 ? -9.477 -23.578 -17.562 1 92.81 1032 GLY A O 1
ATOM 8036 N N . GLY A 1 1033 ? -8.727 -25.562 -17.812 1 91.5 1033 GLY A N 1
ATOM 8037 C CA . GLY A 1 1033 ? -7.348 -25.109 -17.75 1 91.5 1033 GLY A CA 1
ATOM 8038 C C . GLY A 1 1033 ? -6.938 -24.266 -18.938 1 91.5 1033 GLY A C 1
ATOM 8039 O O . GLY A 1 1033 ? -7.238 -24.625 -20.078 1 91.5 1033 GLY A O 1
ATOM 8040 N N . TYR A 1 1034 ? -6.301 -23.125 -18.672 1 92.62 1034 TYR A N 1
ATOM 8041 C CA . TYR A 1 1034 ? -5.719 -22.25 -19.688 1 92.62 1034 TYR A CA 1
ATOM 8042 C C . TYR A 1 1034 ? -4.555 -22.938 -20.391 1 92.62 1034 TYR A C 1
ATOM 8044 O O . TYR A 1 1034 ? -3.709 -23.562 -19.75 1 92.62 1034 TYR A O 1
ATOM 8052 N N . PRO A 1 1035 ? -4.547 -22.938 -21.656 1 93.12 1035 PRO A N 1
ATOM 8053 C CA . PRO A 1 1035 ? -3.445 -23.609 -22.359 1 93.12 1035 PRO A CA 1
ATOM 8054 C C . PRO A 1 1035 ? -2.086 -22.984 -22.047 1 93.12 1035 PRO A C 1
ATOM 8056 O O . PRO A 1 1035 ? -1.979 -21.766 -21.891 1 93.12 1035 PRO A O 1
ATOM 8059 N N . ARG A 1 1036 ? -1.113 -23.828 -21.969 1 91.88 1036 ARG A N 1
ATOM 8060 C CA . ARG A 1 1036 ? 0.253 -23.328 -21.812 1 91.88 1036 ARG A CA 1
ATOM 8061 C C . ARG A 1 1036 ? 0.816 -22.875 -23.156 1 91.88 1036 ARG A C 1
ATOM 8063 O O . ARG A 1 1036 ? 0.55 -23.5 -24.188 1 91.88 1036 ARG A O 1
ATOM 8070 N N . SER A 1 1037 ? 1.675 -21.906 -23.125 1 92.81 1037 SER A N 1
ATOM 8071 C CA . SER A 1 1037 ? 2.17 -21.312 -24.359 1 92.81 1037 SER A CA 1
ATOM 8072 C C . SER A 1 1037 ? 3.607 -21.75 -24.641 1 92.81 1037 SER A C 1
ATOM 8074 O O . SER A 1 1037 ? 4.363 -22.031 -23.719 1 92.81 1037 SER A O 1
ATOM 8076 N N . ARG A 1 1038 ? 3.906 -21.828 -25.906 1 94.62 1038 ARG A N 1
ATOM 8077 C CA . ARG A 1 1038 ? 5.293 -21.891 -26.359 1 94.62 1038 ARG A CA 1
ATOM 8078 C C . ARG A 1 1038 ? 5.848 -20.5 -26.625 1 94.62 1038 ARG A C 1
ATOM 8080 O O . ARG A 1 1038 ? 5.148 -19.641 -27.156 1 94.62 1038 ARG A O 1
ATOM 8087 N N . TYR A 1 1039 ? 7.062 -20.281 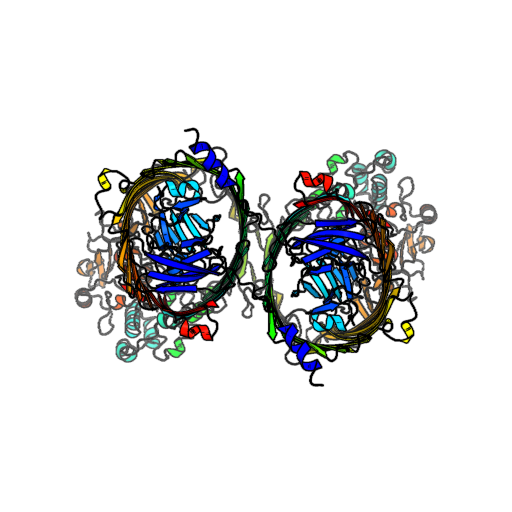-26.188 1 95.25 1039 TYR A N 1
ATOM 8088 C CA . TYR A 1 1039 ? 7.688 -18.969 -26.297 1 95.25 1039 TYR A CA 1
ATOM 8089 C C . TYR A 1 1039 ? 8.867 -19.016 -27.266 1 95.25 1039 TYR A C 1
ATOM 8091 O O . TYR A 1 1039 ? 9.625 -19.984 -27.297 1 95.25 1039 TYR A O 1
ATOM 8099 N N . PHE A 1 1040 ? 9.016 -17.953 -28.016 1 97.12 1040 PHE A N 1
ATOM 8100 C CA . PHE A 1 1040 ? 10.219 -17.609 -28.781 1 97.12 1040 PHE A CA 1
ATOM 8101 C C . PHE A 1 1040 ? 10.672 -16.188 -28.484 1 97.12 1040 PHE A C 1
ATOM 8103 O O . PHE A 1 1040 ? 9.945 -15.234 -28.766 1 97.12 1040 PHE A O 1
ATOM 8110 N N . VAL A 1 1041 ? 11.828 -16.109 -27.938 1 97.38 1041 VAL A N 1
ATOM 8111 C CA . VAL A 1 1041 ? 12.25 -14.773 -27.547 1 97.38 1041 VAL A CA 1
ATOM 8112 C C . VAL A 1 1041 ? 13.664 -14.5 -28.047 1 97.38 1041 VAL A C 1
ATOM 8114 O O . VAL A 1 1041 ? 14.484 -15.422 -28.156 1 97.38 1041 VAL A O 1
ATOM 8117 N N . ALA A 1 1042 ? 13.906 -13.25 -28.391 1 97.94 1042 ALA A N 1
ATOM 8118 C CA . ALA A 1 1042 ? 15.227 -12.719 -28.719 1 97.94 1042 ALA A CA 1
ATOM 8119 C C . ALA A 1 1042 ? 15.641 -11.641 -27.719 1 97.94 1042 ALA A C 1
ATOM 8121 O O . ALA A 1 1042 ? 14.82 -10.812 -27.312 1 97.94 1042 ALA A O 1
ATOM 8122 N N . GLY A 1 1043 ? 16.859 -11.836 -27.328 1 97 1043 GLY A N 1
ATOM 8123 C CA . GLY A 1 1043 ? 17.25 -10.891 -26.297 1 97 1043 GLY A CA 1
ATOM 8124 C C . GLY A 1 1043 ? 18.656 -10.344 -26.484 1 97 1043 GLY A C 1
ATOM 8125 O O . GLY A 1 1043 ? 19.391 -10.797 -27.359 1 97 1043 GLY A O 1
ATOM 8126 N N . LEU A 1 1044 ? 18.906 -9.297 -25.672 1 96.06 1044 LEU A N 1
ATOM 8127 C CA . LEU A 1 1044 ? 20.172 -8.555 -25.672 1 96.06 1044 LEU A CA 1
ATOM 8128 C C . LEU A 1 1044 ? 20.594 -8.211 -24.25 1 96.06 1044 LEU A C 1
ATOM 8130 O O . LEU A 1 1044 ? 19.781 -7.773 -23.438 1 96.06 1044 LEU A O 1
ATOM 8134 N N . ASN A 1 1045 ? 21.859 -8.602 -23.938 1 95.44 1045 ASN A N 1
ATOM 8135 C CA . ASN A 1 1045 ? 22.484 -8.172 -22.703 1 95.44 1045 ASN A CA 1
ATOM 8136 C C . ASN A 1 1045 ? 23.672 -7.238 -22.953 1 95.44 1045 ASN A C 1
ATOM 8138 O O . ASN A 1 1045 ? 24.641 -7.621 -23.609 1 95.44 1045 ASN A O 1
ATOM 8142 N N . ILE A 1 1046 ? 23.594 -6.059 -22.391 1 95.25 1046 ILE A N 1
ATOM 8143 C CA . ILE A 1 1046 ? 24.641 -5.062 -22.609 1 95.25 1046 ILE A CA 1
ATOM 8144 C C . ILE A 1 1046 ? 25.188 -4.586 -21.266 1 95.25 1046 ILE A C 1
ATOM 8146 O O . ILE A 1 1046 ? 24.438 -4.379 -20.328 1 95.25 1046 ILE A O 1
ATOM 8150 N N . SER A 1 1047 ? 26.484 -4.527 -21.219 1 91.06 1047 SER A N 1
ATOM 8151 C CA . SER A 1 1047 ? 27.125 -3.918 -20.062 1 91.06 1047 SER A CA 1
ATOM 8152 C C . SER A 1 1047 ? 28.141 -2.859 -20.5 1 91.06 1047 SER A C 1
ATOM 8154 O O . SER A 1 1047 ? 28.844 -3.035 -21.484 1 91.06 1047 SER A O 1
ATOM 8156 N N . LEU A 1 1048 ? 28.172 -1.812 -19.781 1 87.5 1048 LEU A N 1
ATOM 8157 C CA . LEU A 1 1048 ? 29.109 -0.721 -20.016 1 87.5 1048 LEU A CA 1
ATOM 8158 C C . LEU A 1 1048 ? 30.047 -0.556 -18.812 1 87.5 1048 LEU A C 1
ATOM 8160 O O . LEU A 1 1048 ? 29.656 -0.814 -17.672 1 87.5 1048 LEU A O 1
ATOM 8164 N N . MET B 1 1 ? 76.25 -22.531 22.375 1 25.3 1 MET B N 1
ATOM 8165 C CA . MET B 1 1 ? 74.812 -22.156 22.422 1 25.3 1 MET B CA 1
ATOM 8166 C C . MET B 1 1 ? 74.688 -20.656 22.234 1 25.3 1 MET B C 1
ATOM 8168 O O . MET B 1 1 ? 73.562 -20.188 21.891 1 25.3 1 MET B O 1
ATOM 8172 N N . LYS B 1 2 ? 75.75 -19.938 22.719 1 25.86 2 LYS B N 1
ATOM 8173 C CA . LYS B 1 2 ? 75.875 -18.484 22.906 1 25.86 2 LYS B CA 1
ATOM 8174 C C . LYS B 1 2 ? 75.938 -17.766 21.562 1 25.86 2 LYS B C 1
ATOM 8176 O O . LYS B 1 2 ? 75.562 -16.594 21.453 1 25.86 2 LYS B O 1
ATOM 8181 N N . LYS B 1 3 ? 76.75 -18.516 20.75 1 31.09 3 LYS B N 1
ATOM 8182 C CA . LYS B 1 3 ? 77.188 -17.797 19.578 1 31.09 3 LYS B CA 1
ATOM 8183 C C . LYS B 1 3 ? 76.062 -17.531 18.609 1 31.09 3 LYS B C 1
ATOM 8185 O O . LYS B 1 3 ? 76 -16.5 17.938 1 31.09 3 LYS B O 1
ATOM 8190 N N . THR B 1 4 ? 75.375 -18.734 18.516 1 32.88 4 THR B N 1
ATOM 8191 C CA . THR B 1 4 ? 74.438 -18.828 17.422 1 32.88 4 THR B CA 1
ATOM 8192 C C . THR B 1 4 ? 73.188 -17.922 17.703 1 32.88 4 THR B C 1
ATOM 8194 O O . THR B 1 4 ? 72.375 -17.672 16.812 1 32.88 4 THR B O 1
ATOM 8197 N N . ILE B 1 5 ? 73.188 -17.594 19.125 1 35.78 5 ILE B N 1
ATOM 8198 C CA . ILE B 1 5 ? 72 -16.797 19.547 1 35.78 5 ILE B CA 1
ATOM 8199 C C . ILE B 1 5 ? 72.125 -15.391 18.953 1 35.78 5 ILE B C 1
ATOM 8201 O O . ILE B 1 5 ? 71.125 -14.789 18.609 1 35.78 5 ILE B O 1
ATOM 8205 N N . LEU B 1 6 ? 73.438 -15.016 18.719 1 34.53 6 LEU B N 1
ATOM 8206 C CA . LEU B 1 6 ? 73.688 -13.602 18.438 1 34.53 6 LEU B CA 1
ATOM 8207 C C . LEU B 1 6 ? 73.188 -13.219 17.062 1 34.53 6 LEU B C 1
ATOM 8209 O O . LEU B 1 6 ? 72.625 -12.133 16.875 1 34.53 6 LEU B O 1
ATOM 8213 N N . LEU B 1 7 ? 73.438 -14.227 16.125 1 33.47 7 LEU B N 1
ATOM 8214 C CA . LEU B 1 7 ? 73.188 -13.844 14.734 1 33.47 7 LEU B CA 1
ATOM 8215 C C . LEU B 1 7 ? 71.75 -13.625 14.461 1 33.47 7 LEU B C 1
ATOM 8217 O O . LEU B 1 7 ? 71.375 -12.766 13.656 1 33.47 7 LEU B O 1
ATOM 8221 N N . VAL B 1 8 ? 70.875 -14.445 15.234 1 35.84 8 VAL B N 1
ATOM 8222 C CA . VAL B 1 8 ? 69.438 -14.297 14.969 1 35.84 8 VAL B CA 1
ATOM 8223 C C . VAL B 1 8 ? 69 -12.891 15.352 1 35.84 8 VAL B C 1
ATOM 8225 O O . VAL B 1 8 ? 68 -12.375 14.781 1 35.84 8 VAL B O 1
ATOM 8228 N N . LEU B 1 9 ? 69.812 -12.328 16.375 1 30.28 9 LEU B N 1
ATOM 8229 C CA . LEU B 1 9 ? 69.375 -11.031 16.891 1 30.28 9 LEU B CA 1
ATOM 8230 C C . LEU B 1 9 ? 69.5 -9.938 15.844 1 30.28 9 LEU B C 1
ATOM 8232 O O . LEU B 1 9 ? 68.75 -8.945 15.859 1 30.28 9 LEU B O 1
ATOM 8236 N N . LEU B 1 10 ? 70.562 -10.102 14.984 1 31.88 10 LEU B N 1
ATOM 8237 C CA . LEU B 1 10 ? 70.938 -8.945 14.18 1 31.88 10 LEU B CA 1
ATOM 8238 C C . LEU B 1 10 ? 69.875 -8.703 13.078 1 31.88 10 LEU B C 1
ATOM 8240 O O . LEU B 1 10 ? 69.75 -7.582 12.578 1 31.88 10 LEU B O 1
ATOM 8244 N N . LEU B 1 11 ? 69.375 -9.789 12.5 1 33.62 11 LEU B N 1
ATOM 8245 C CA . LEU B 1 11 ? 68.625 -9.578 11.258 1 33.62 11 LEU B CA 1
ATOM 8246 C C . LEU B 1 11 ? 67.312 -8.875 11.523 1 33.62 11 LEU B C 1
ATOM 8248 O O . LEU B 1 11 ? 66.5 -8.609 10.602 1 33.62 11 LEU B O 1
ATOM 8252 N N . SER B 1 12 ? 66.75 -8.961 12.734 1 30.31 12 SER B N 1
ATOM 8253 C CA . SER B 1 12 ? 65.438 -8.406 12.906 1 30.31 12 SER B CA 1
ATOM 8254 C C . SER B 1 12 ? 65.438 -6.895 12.727 1 30.31 12 SER B C 1
ATOM 8256 O O . SER B 1 12 ? 64.375 -6.246 12.875 1 30.31 12 SER B O 1
ATOM 8258 N N . MET B 1 13 ? 66.562 -6.223 12.82 1 29.14 13 MET B N 1
ATOM 8259 C CA . MET B 1 13 ? 66.562 -4.777 13.031 1 29.14 13 MET B CA 1
ATOM 8260 C C . MET B 1 13 ? 66.188 -4.043 11.75 1 29.14 13 MET B C 1
ATOM 8262 O O . MET B 1 13 ? 66.188 -2.812 11.703 1 29.14 13 MET B O 1
ATOM 8266 N N . SER B 1 14 ? 66.312 -4.621 10.594 1 30.08 14 SER B N 1
ATOM 8267 C CA . SER B 1 14 ? 66.375 -3.582 9.57 1 30.08 14 SER B CA 1
ATOM 8268 C C . SER B 1 14 ? 65 -2.961 9.328 1 30.08 14 SER B C 1
ATOM 8270 O O . SER B 1 14 ? 64.188 -3.525 8.609 1 30.08 14 SER B O 1
ATOM 8272 N N . VAL B 1 15 ? 64.375 -2.578 10.359 1 32.69 15 VAL B N 1
ATOM 8273 C CA . VAL B 1 15 ? 63.219 -1.732 10.125 1 32.69 15 VAL B CA 1
ATOM 8274 C C . VAL B 1 15 ? 63.594 -0.576 9.203 1 32.69 15 VAL B C 1
ATOM 8276 O O . VAL B 1 15 ? 64.438 0.265 9.555 1 32.69 15 VAL B O 1
ATOM 8279 N N . PHE B 1 16 ? 63.719 -0.836 7.922 1 31.42 16 PHE B N 1
ATOM 8280 C CA . PHE B 1 16 ? 63.812 0.318 7.039 1 31.42 16 PHE B CA 1
ATOM 8281 C C . PHE B 1 16 ? 62.812 1.388 7.414 1 31.42 16 PHE B C 1
ATOM 8283 O O . PHE B 1 16 ? 61.594 1.135 7.402 1 31.42 16 PHE B O 1
ATOM 8290 N N . VAL B 1 17 ? 63.125 2.178 8.391 1 32.31 17 VAL B N 1
ATOM 8291 C CA . VAL B 1 17 ? 62.5 3.486 8.609 1 32.31 17 VAL B CA 1
ATOM 8292 C C . VAL B 1 17 ? 62.406 4.234 7.281 1 32.31 17 VAL B C 1
ATOM 8294 O O . VAL B 1 17 ? 63.406 4.613 6.691 1 32.31 17 VAL B O 1
ATOM 8297 N N . TYR B 1 18 ? 61.656 3.766 6.387 1 34.25 18 TYR B N 1
ATOM 8298 C CA . TYR B 1 18 ? 61.312 4.738 5.352 1 34.25 18 TYR B CA 1
ATOM 8299 C C . TYR B 1 18 ? 61.031 6.105 5.957 1 34.25 18 TYR B C 1
ATOM 8301 O O . TYR B 1 18 ? 60.125 6.238 6.805 1 34.25 18 TYR B O 1
ATOM 8309 N N . ALA B 1 19 ? 62.031 6.781 6.176 1 37.19 19 ALA B N 1
ATOM 8310 C CA . ALA B 1 19 ? 61.938 8.211 6.477 1 37.19 19 ALA B CA 1
ATOM 8311 C C . ALA B 1 19 ? 60.844 8.875 5.648 1 37.19 19 ALA B C 1
ATOM 8313 O O . ALA B 1 19 ? 60.938 8.906 4.418 1 37.19 19 ALA B O 1
ATOM 8314 N N . GLN B 1 20 ? 59.688 8.57 5.902 1 44.62 20 GLN B N 1
ATOM 8315 C CA . GLN B 1 20 ? 58.531 9.312 5.34 1 44.62 20 GLN B CA 1
ATOM 8316 C C . GLN B 1 20 ? 58.875 10.797 5.215 1 44.62 20 GLN B C 1
ATOM 8318 O O . GLN B 1 20 ? 59.406 11.398 6.145 1 44.62 20 GLN B O 1
ATOM 8323 N N . ASP B 1 21 ? 59.188 11.258 4.094 1 56.84 21 ASP B N 1
ATOM 8324 C CA . ASP B 1 21 ? 59.438 12.664 3.811 1 56.84 21 ASP B CA 1
ATOM 8325 C C . ASP B 1 21 ? 58.406 13.555 4.52 1 56.84 21 ASP B C 1
ATOM 8327 O O . ASP B 1 21 ? 57.344 13.836 3.967 1 56.84 21 ASP B O 1
ATOM 8331 N N . LEU B 1 22 ? 58.438 13.516 5.734 1 70.62 22 LEU B N 1
ATOM 8332 C CA . LEU B 1 22 ? 57.656 14.438 6.551 1 70.62 22 LEU B CA 1
ATOM 8333 C C . LEU B 1 22 ? 58.312 15.828 6.566 1 70.62 22 LEU B C 1
ATOM 8335 O O . LEU B 1 22 ? 59.531 15.953 6.75 1 70.62 22 LEU B O 1
ATOM 8339 N N . ILE B 1 23 ? 57.562 16.688 6.086 1 80.56 23 ILE B N 1
ATOM 8340 C CA . ILE B 1 23 ? 58 18.062 6.227 1 80.56 23 ILE B CA 1
ATOM 8341 C C . ILE B 1 23 ? 57.188 18.75 7.336 1 80.56 23 ILE B C 1
ATOM 8343 O O . ILE B 1 23 ? 56.062 18.359 7.617 1 80.56 23 ILE B O 1
ATOM 8347 N N . THR B 1 24 ? 57.875 19.641 7.957 1 82.56 24 THR B N 1
ATOM 8348 C CA . THR B 1 24 ? 57.219 20.484 8.945 1 82.56 24 THR B CA 1
ATOM 8349 C C . THR B 1 24 ? 56.688 21.75 8.297 1 82.56 24 THR B C 1
ATOM 8351 O O . THR B 1 24 ? 57.438 22.531 7.723 1 82.56 24 THR B O 1
ATOM 8354 N N . VAL B 1 25 ? 55.438 21.812 8.266 1 84.12 25 VAL B N 1
ATOM 8355 C CA . VAL B 1 25 ? 54.781 23 7.746 1 84.12 25 VAL B CA 1
ATOM 8356 C C . VAL B 1 25 ? 54.438 23.953 8.898 1 84.12 25 VAL B C 1
ATOM 8358 O O . VAL B 1 25 ? 53.875 23.547 9.906 1 84.12 25 VAL B O 1
ATOM 8361 N N . LYS B 1 26 ? 54.969 25.141 8.75 1 84.31 26 LYS B N 1
ATOM 8362 C CA . LYS B 1 26 ? 54.625 26.203 9.703 1 84.31 26 LYS B CA 1
ATOM 8363 C C . LYS B 1 26 ? 53.906 27.344 9.008 1 84.31 26 LYS B C 1
ATOM 8365 O O . LYS B 1 26 ? 54.031 27.547 7.801 1 84.31 26 LYS B O 1
ATOM 8370 N N . GLY B 1 27 ? 52.969 28.016 9.664 1 84.62 27 GLY B N 1
ATOM 8371 C CA . GLY B 1 27 ? 52.25 29.156 9.141 1 84.62 27 GLY B CA 1
ATOM 8372 C C . GLY B 1 27 ? 51.406 29.844 10.188 1 84.62 27 GLY B C 1
ATOM 8373 O O . GLY B 1 27 ? 51.438 29.5 11.367 1 84.62 27 GLY B O 1
ATOM 8374 N N . ILE B 1 28 ? 50.781 30.891 9.789 1 83.06 28 ILE B N 1
ATOM 8375 C CA . ILE B 1 28 ? 49.844 31.656 10.625 1 83.06 28 ILE B CA 1
ATOM 8376 C C . ILE B 1 28 ? 48.438 31.578 10.047 1 83.06 28 ILE B C 1
ATOM 8378 O O . ILE B 1 28 ? 48.25 31.766 8.852 1 83.06 28 ILE B O 1
ATOM 8382 N N . VAL B 1 29 ? 47.562 31.172 10.891 1 84.19 29 VAL B N 1
ATOM 8383 C CA . VAL B 1 29 ? 46.125 31.234 10.539 1 84.19 29 VAL B CA 1
ATOM 8384 C C . VAL B 1 29 ? 45.562 32.594 10.945 1 84.19 29 VAL B C 1
ATOM 8386 O O . VAL B 1 29 ? 45.625 32.969 12.117 1 84.19 29 VAL B O 1
ATOM 8389 N N . LYS B 1 30 ? 45.031 33.219 10 1 79.81 30 LYS B N 1
ATOM 8390 C CA . LYS B 1 30 ? 44.438 34.531 10.234 1 79.81 30 LYS B CA 1
ATOM 8391 C C . LYS B 1 30 ? 42.969 34.531 9.844 1 79.81 30 LYS B C 1
ATOM 8393 O O . LYS B 1 30 ? 42.531 33.688 9.07 1 79.81 30 LYS B O 1
ATOM 8398 N N . ASP B 1 31 ? 42.25 35.469 10.523 1 70.5 31 ASP B N 1
ATOM 8399 C CA . ASP B 1 31 ? 40.875 35.656 10.117 1 70.5 31 ASP B CA 1
ATOM 8400 C C . ASP B 1 31 ? 40.75 36.656 8.953 1 70.5 31 ASP B C 1
ATOM 8402 O O . ASP B 1 31 ? 41.781 37.094 8.414 1 70.5 31 ASP B O 1
ATOM 8406 N N . GLY B 1 32 ? 39.594 36.906 8.445 1 65.56 32 GLY B N 1
ATOM 8407 C CA . GLY B 1 32 ? 39.344 37.812 7.328 1 65.56 32 GLY B CA 1
ATOM 8408 C C . GLY B 1 32 ? 39.938 39.188 7.539 1 65.56 32 GLY B C 1
ATOM 8409 O O . GLY B 1 32 ? 40.219 39.906 6.578 1 65.56 32 GLY B O 1
ATOM 8410 N N . GLU B 1 33 ? 40.188 39.625 8.719 1 60.84 33 GLU B N 1
ATOM 8411 C CA . GLU B 1 33 ? 40.75 40.938 9.047 1 60.84 33 GLU B CA 1
ATOM 8412 C C . GLU B 1 33 ? 42.25 40.812 9.297 1 60.84 33 GLU B C 1
ATOM 8414 O O . GLU B 1 33 ? 42.875 41.719 9.875 1 60.84 33 GLU B O 1
ATOM 8419 N N . ASN B 1 34 ? 42.75 39.812 8.992 1 68.56 34 ASN B N 1
ATOM 8420 C CA . ASN B 1 34 ? 44.188 39.531 9.086 1 68.56 34 ASN B CA 1
ATOM 8421 C C . ASN B 1 34 ? 44.656 39.438 10.531 1 68.56 34 ASN B C 1
ATOM 8423 O O . ASN B 1 34 ? 45.812 39.719 10.836 1 68.56 34 ASN B O 1
ATOM 8427 N N . LYS B 1 35 ? 43.781 39.125 11.383 1 75.06 35 LYS B N 1
ATOM 8428 C CA . LYS B 1 35 ? 44.156 38.844 12.766 1 75.06 35 LYS B CA 1
ATOM 8429 C C . LYS B 1 35 ? 44.406 37.344 12.953 1 75.06 35 LYS B C 1
ATOM 8431 O O . LYS B 1 35 ? 43.75 36.5 12.32 1 75.06 35 LYS B O 1
ATOM 8436 N N . PRO B 1 36 ? 45.312 37.094 13.922 1 77.31 36 PRO B N 1
ATOM 8437 C CA . PRO B 1 36 ? 45.594 35.688 14.148 1 77.31 36 PRO B CA 1
ATOM 8438 C C . PRO B 1 36 ? 44.375 34.969 14.734 1 77.31 36 PRO B C 1
ATOM 8440 O O . PRO B 1 36 ? 43.625 35.531 15.547 1 77.31 36 PRO B O 1
ATOM 8443 N N . VAL B 1 37 ? 44.031 33.812 14.289 1 76.5 37 VAL B N 1
ATOM 8444 C CA . VAL B 1 37 ? 42.938 33 14.766 1 76.5 37 VAL B CA 1
ATOM 8445 C C . VAL B 1 37 ? 43.469 31.891 15.672 1 76.5 37 VAL B C 1
ATOM 8447 O O . VAL B 1 37 ? 43.812 30.797 15.211 1 76.5 37 VAL B O 1
ATOM 8450 N N . PRO B 1 38 ? 43.562 32.3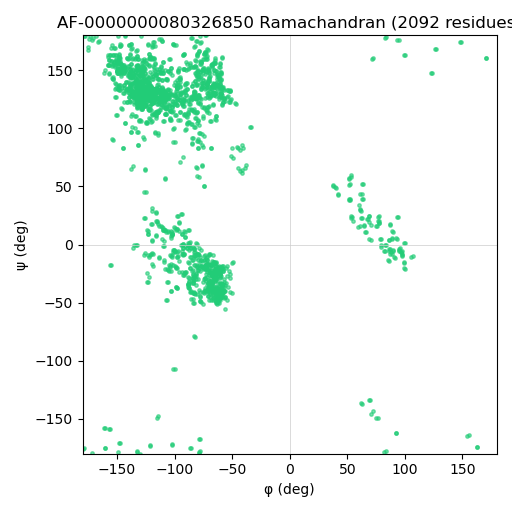12 16.984 1 75.25 38 PRO B N 1
ATOM 8451 C CA . PRO B 1 38 ? 43.969 31.281 17.906 1 75.25 38 PRO B CA 1
ATOM 8452 C C . PRO B 1 38 ? 42.938 30.156 18.047 1 75.25 38 PRO B C 1
ATOM 8454 O O . PRO B 1 38 ? 41.75 30.422 18 1 75.25 38 PRO B O 1
ATOM 8457 N N . GLY B 1 39 ? 43.375 28.859 18.047 1 72.62 39 GLY B N 1
ATOM 8458 C CA . GLY B 1 39 ? 42.469 27.734 18.266 1 72.62 39 GLY B CA 1
ATOM 8459 C C . GLY B 1 39 ? 42 27.109 16.969 1 72.62 39 GLY B C 1
ATOM 8460 O O . GLY B 1 39 ? 41.188 26.188 17 1 72.62 39 GLY B O 1
ATOM 8461 N N . ALA B 1 40 ? 42.344 27.703 15.883 1 77.75 40 ALA B N 1
ATOM 8462 C CA . ALA B 1 40 ? 42 27.078 14.609 1 77.75 40 ALA B CA 1
ATOM 8463 C C . ALA B 1 40 ? 42.594 25.672 14.516 1 77.75 40 ALA B C 1
ATOM 8465 O O . ALA B 1 40 ? 43.75 25.438 14.891 1 77.75 40 ALA B O 1
ATOM 8466 N N . THR B 1 41 ? 41.812 24.844 14.078 1 80.75 41 THR B N 1
ATOM 8467 C CA . THR B 1 41 ? 42.281 23.469 13.93 1 80.75 41 THR B CA 1
ATOM 8468 C C . THR B 1 41 ? 42.844 23.234 12.539 1 80.75 41 THR B C 1
ATOM 8470 O O . THR B 1 41 ? 42.188 23.531 11.531 1 80.75 41 THR B O 1
ATOM 8473 N N . ILE B 1 42 ? 44.156 22.781 12.492 1 82.19 42 ILE B N 1
ATOM 8474 C CA . ILE B 1 42 ? 44.812 22.391 11.25 1 82.19 42 ILE B CA 1
ATOM 8475 C C . ILE B 1 42 ? 44.938 20.859 11.211 1 82.19 42 ILE B C 1
ATOM 8477 O O . ILE B 1 42 ? 45.562 20.266 12.086 1 82.19 42 ILE B O 1
ATOM 8481 N N . PHE B 1 43 ? 44.344 20.344 10.32 1 80.88 43 PHE B N 1
ATOM 8482 C CA . PHE B 1 43 ? 44.406 18.891 10.32 1 80.88 43 PHE B CA 1
ATOM 8483 C C . PHE B 1 43 ? 44.75 18.359 8.93 1 80.88 43 PHE B C 1
ATOM 8485 O O . PHE B 1 43 ? 44.406 18.984 7.926 1 80.88 43 PHE B O 1
ATOM 8492 N N . GLU B 1 44 ? 45.688 17.328 8.828 1 79.44 44 GLU B N 1
ATOM 8493 C CA . GLU B 1 44 ? 46.031 16.641 7.59 1 79.44 44 GLU B CA 1
ATOM 8494 C C . GLU B 1 44 ? 44.906 15.766 7.09 1 79.44 44 GLU B C 1
ATOM 8496 O O . GLU B 1 44 ? 44.5 14.82 7.77 1 79.44 44 GLU B O 1
ATOM 8501 N N . LYS B 1 45 ? 44.375 16.219 5.926 1 75.56 45 LYS B N 1
ATOM 8502 C CA . LYS B 1 45 ? 43.219 15.547 5.355 1 75.56 45 LYS B CA 1
ATOM 8503 C C . LYS B 1 45 ? 43.469 14.047 5.203 1 75.56 45 LYS B C 1
ATOM 8505 O O . LYS B 1 45 ? 44.5 13.633 4.676 1 75.56 45 LYS B O 1
ATOM 8510 N N . GLY B 1 46 ? 42.625 13.125 5.684 1 65.62 46 GLY B N 1
ATOM 8511 C CA . GLY B 1 46 ? 42.719 11.68 5.539 1 65.62 46 GLY B CA 1
ATOM 8512 C C . GLY B 1 46 ? 43.5 11.008 6.66 1 65.62 46 GLY B C 1
ATOM 8513 O O . GLY B 1 46 ? 43.688 9.789 6.645 1 65.62 46 GLY B O 1
ATOM 8514 N N . THR B 1 47 ? 44.25 11.875 7.582 1 69.44 47 THR B N 1
ATOM 8515 C CA . THR B 1 47 ? 45.031 11.336 8.695 1 69.44 47 THR B CA 1
ATOM 8516 C C . THR B 1 47 ? 44.5 11.852 10.031 1 69.44 47 THR B C 1
ATOM 8518 O O . THR B 1 47 ? 43.562 12.664 10.055 1 69.44 47 THR B O 1
ATOM 8521 N N . LYS B 1 48 ? 45.062 11.32 11.141 1 63.97 48 LYS B N 1
ATOM 8522 C CA . LYS B 1 48 ? 44.75 11.82 12.469 1 63.97 48 LYS B CA 1
ATOM 8523 C C . LYS B 1 48 ? 45.719 12.914 12.898 1 63.97 48 LYS B C 1
ATOM 8525 O O . LYS B 1 48 ? 45.688 13.352 14.055 1 63.97 48 LYS B O 1
ATOM 8530 N N . ASN B 1 49 ? 46.438 13.352 12.07 1 76.94 49 ASN B N 1
ATOM 8531 C CA . ASN B 1 49 ? 47.438 14.375 12.375 1 76.94 49 ASN B CA 1
ATOM 8532 C C . ASN B 1 49 ? 46.812 15.773 12.367 1 76.94 49 ASN B C 1
ATOM 8534 O O . ASN B 1 49 ? 46.344 16.25 11.336 1 76.94 49 ASN B O 1
ATOM 8538 N N . ALA B 1 50 ? 46.531 16.281 13.57 1 78 50 ALA B N 1
ATOM 8539 C CA . ALA B 1 50 ? 45.969 17.609 13.719 1 78 50 ALA B CA 1
ATOM 8540 C C . ALA B 1 50 ? 46.719 18.438 14.75 1 78 50 ALA B C 1
ATOM 8542 O O . ALA B 1 50 ? 47.25 17.875 15.719 1 78 50 ALA B O 1
ATOM 8543 N N . VAL B 1 51 ? 46.906 19.75 14.43 1 80.62 51 VAL B N 1
ATOM 8544 C CA . VAL B 1 51 ? 47.438 20.703 15.398 1 80.62 51 VAL B CA 1
ATOM 8545 C C . VAL B 1 51 ? 46.5 21.891 15.531 1 80.62 51 VAL B C 1
ATOM 8547 O O . VAL B 1 51 ? 45.688 22.156 14.656 1 80.62 51 VAL B O 1
ATOM 8550 N N . VAL B 1 52 ? 46.438 22.516 16.609 1 80.25 52 VAL B N 1
ATOM 8551 C CA . VAL B 1 52 ? 45.688 23.75 16.859 1 80.25 52 VAL B CA 1
ATOM 8552 C C . VAL B 1 52 ? 46.625 24.953 16.828 1 80.25 52 VAL B C 1
ATOM 8554 O O . VAL B 1 52 ? 47.719 24.906 17.359 1 80.25 52 VAL B O 1
ATOM 8557 N N . ALA B 1 53 ? 46.125 25.969 16.188 1 82.06 53 ALA B N 1
ATOM 8558 C CA . ALA B 1 53 ? 46.938 27.172 16.094 1 82.06 53 ALA B CA 1
ATOM 8559 C C . ALA B 1 53 ? 47.188 27.797 17.469 1 82.06 53 ALA B C 1
ATOM 8561 O O . ALA B 1 53 ? 46.281 27.797 18.312 1 82.06 53 ALA B O 1
ATOM 8562 N N . ARG B 1 54 ? 48.344 28.438 17.609 1 79.06 54 ARG B N 1
ATOM 8563 C CA . ARG B 1 54 ? 48.75 29.078 18.859 1 79.06 54 ARG B CA 1
ATOM 8564 C C . ARG B 1 54 ? 48.094 30.438 19 1 79.06 54 ARG B C 1
ATOM 8566 O O . ARG B 1 54 ? 47.344 30.891 18.125 1 79.06 54 ARG B O 1
ATOM 8573 N N . GLN B 1 55 ? 48.281 31.062 20.094 1 75.38 55 GLN B N 1
ATOM 8574 C CA . GLN B 1 55 ? 47.688 32.344 20.406 1 75.38 55 GLN B CA 1
ATOM 8575 C C . GLN B 1 55 ? 47.969 33.375 19.344 1 75.38 55 GLN B C 1
ATOM 8577 O O . GLN B 1 55 ? 47.156 34.281 19.078 1 75.38 55 GLN B O 1
ATOM 8582 N N . ASP B 1 56 ? 49.031 33.375 18.797 1 77.75 56 ASP B N 1
ATOM 8583 C CA . ASP B 1 56 ? 49.406 34.312 17.75 1 77.75 56 ASP B CA 1
ATOM 8584 C C . ASP B 1 56 ? 49 33.812 16.375 1 77.75 56 ASP B C 1
ATOM 8586 O O . ASP B 1 56 ? 49.406 34.375 15.359 1 77.75 56 ASP B O 1
ATOM 8590 N N . GLY B 1 57 ? 48.188 32.812 16.297 1 78.75 57 GLY B N 1
ATOM 8591 C CA . GLY B 1 57 ? 47.688 32.219 15.07 1 78.75 57 GLY B CA 1
ATOM 8592 C C . GLY B 1 57 ? 48.688 31.281 14.422 1 78.75 57 GLY B C 1
ATOM 8593 O O . GLY B 1 57 ? 48.406 30.688 13.383 1 78.75 57 GLY B O 1
ATOM 8594 N N . SER B 1 58 ? 49.875 31.156 15.008 1 82.81 58 SER B N 1
ATOM 8595 C CA . SER B 1 58 ? 50.906 30.328 14.383 1 82.81 58 SER B CA 1
ATOM 8596 C C . SER B 1 58 ? 50.625 28.844 14.609 1 82.81 58 SER B C 1
ATOM 8598 O O . SER B 1 58 ? 50.062 28.453 15.641 1 82.81 58 SER B O 1
ATOM 8600 N N . TYR B 1 59 ? 50.938 28.016 13.648 1 84.5 59 TYR B N 1
ATOM 8601 C CA . TYR B 1 59 ? 50.844 26.578 13.773 1 84.5 59 TYR B CA 1
ATOM 8602 C C . TYR B 1 59 ? 52.062 25.875 13.203 1 84.5 59 TYR B C 1
ATOM 8604 O O . TYR B 1 59 ? 52.781 26.453 12.398 1 84.5 59 TYR B O 1
ATOM 8612 N N . LEU B 1 60 ? 52.438 24.734 13.812 1 83.31 60 LEU B N 1
ATOM 8613 C CA . LEU B 1 60 ? 53.469 23.812 13.336 1 83.31 60 LEU B CA 1
ATOM 8614 C C . LEU B 1 60 ? 52.906 22.391 13.234 1 83.31 60 LEU B C 1
ATOM 8616 O O . LEU B 1 60 ? 52.375 21.859 14.219 1 83.31 60 LEU B O 1
ATOM 8620 N N . ILE B 1 61 ? 52.938 21.828 11.953 1 82.56 61 ILE B N 1
ATOM 8621 C CA . ILE B 1 61 ? 52.406 20.484 11.773 1 82.56 61 ILE B CA 1
ATOM 8622 C C . ILE B 1 61 ? 53.344 19.672 10.883 1 82.56 61 ILE B C 1
ATOM 8624 O O . ILE B 1 61 ? 53.844 20.188 9.875 1 82.56 61 ILE B O 1
ATOM 8628 N N . LYS B 1 62 ? 53.688 18.484 11.297 1 81.69 62 LYS B N 1
ATOM 8629 C CA . LYS B 1 62 ? 54.5 17.562 10.5 1 81.69 62 LYS B CA 1
ATOM 8630 C C . LYS B 1 62 ? 53.594 16.672 9.633 1 81.69 62 LYS B C 1
ATOM 8632 O O . LYS B 1 62 ? 52.781 15.914 10.141 1 81.69 62 LYS B O 1
ATOM 8637 N N . VAL B 1 63 ? 53.719 16.984 8.312 1 80.25 63 VAL B N 1
ATOM 8638 C CA . VAL B 1 63 ? 52.844 16.281 7.383 1 80.25 63 VAL B CA 1
ATOM 8639 C C . VAL B 1 63 ? 53.656 15.781 6.191 1 80.25 63 VAL B C 1
ATOM 8641 O O . VAL B 1 63 ? 54.812 16.172 6.012 1 80.25 63 VAL B O 1
ATOM 8644 N N . LYS B 1 64 ? 53.125 14.906 5.371 1 77.75 64 LYS B N 1
ATOM 8645 C CA . LYS B 1 64 ? 53.75 14.492 4.109 1 77.75 64 LYS B CA 1
ATOM 8646 C C . LYS B 1 64 ? 53.875 15.664 3.146 1 77.75 64 LYS B C 1
ATOM 8648 O O . LYS B 1 64 ? 53.031 16.578 3.16 1 77.75 64 LYS B O 1
ATOM 8653 N N . SER B 1 65 ? 54.875 15.672 2.381 1 79.38 65 SER B N 1
ATOM 8654 C CA . SER B 1 65 ? 55.188 16.781 1.488 1 79.38 65 SER B CA 1
ATOM 8655 C C . SER B 1 65 ? 54.031 17.047 0.518 1 79.38 65 SER B C 1
ATOM 8657 O O . SER B 1 65 ? 53.875 18.172 0.027 1 79.38 65 SER B O 1
ATOM 8659 N N . ASP B 1 66 ? 53.188 16.125 0.353 1 75.56 66 ASP B N 1
ATOM 8660 C CA . ASP B 1 66 ? 52.094 16.297 -0.579 1 75.56 66 ASP B CA 1
ATOM 8661 C C . ASP B 1 66 ? 50.75 16.188 0.145 1 75.56 66 ASP B C 1
ATOM 8663 O O . ASP B 1 66 ? 49.688 15.961 -0.484 1 75.56 66 ASP B O 1
ATOM 8667 N N . ALA B 1 67 ? 50.688 16.562 1.329 1 78.31 67 ALA B N 1
ATOM 8668 C CA . ALA B 1 67 ? 49.469 16.438 2.145 1 78.31 67 ALA B CA 1
ATOM 8669 C C . ALA B 1 67 ? 48.5 17.594 1.891 1 78.31 67 ALA B C 1
ATOM 8671 O O . ALA B 1 67 ? 48.906 18.641 1.4 1 78.31 67 ALA B O 1
ATOM 8672 N N . MET B 1 68 ? 47.25 17.422 2.09 1 80.69 68 MET B N 1
ATOM 8673 C CA . MET B 1 68 ? 46.219 18.469 2.143 1 80.69 68 MET B CA 1
ATOM 8674 C C . MET B 1 68 ? 45.875 18.828 3.586 1 80.69 68 MET B C 1
ATOM 8676 O O . MET B 1 68 ? 45.5 17.953 4.371 1 80.69 68 MET B O 1
ATOM 8680 N N . LEU B 1 69 ? 46.094 20.172 3.895 1 81.62 69 LEU B N 1
ATOM 8681 C CA . LEU B 1 69 ? 45.75 20.672 5.219 1 81.62 69 LEU B CA 1
ATOM 8682 C C . LEU B 1 69 ? 44.375 21.297 5.223 1 81.62 69 LEU B C 1
ATOM 8684 O O . LEU B 1 69 ? 44 22.016 4.293 1 81.62 69 LEU B O 1
ATOM 8688 N N . ILE B 1 70 ? 43.656 20.984 6.172 1 80.56 70 ILE B N 1
ATOM 8689 C CA . ILE B 1 70 ? 42.344 21.609 6.41 1 80.56 70 ILE B CA 1
ATOM 8690 C C . ILE B 1 70 ? 42.438 22.531 7.629 1 80.56 70 ILE B C 1
ATOM 8692 O O . ILE B 1 70 ? 42.812 22.094 8.711 1 80.56 70 ILE B O 1
ATOM 8696 N N . PHE B 1 71 ? 42.094 23.766 7.426 1 77.06 71 PHE B N 1
ATOM 8697 C CA . PHE B 1 71 ? 42.031 24.781 8.477 1 77.06 71 PHE B CA 1
ATOM 8698 C C . PHE B 1 71 ? 40.594 25.047 8.859 1 77.06 71 PHE B C 1
ATOM 8700 O O . PHE B 1 71 ? 39.781 25.406 8.016 1 77.06 71 PHE B O 1
ATOM 8707 N N . SER B 1 72 ? 40.25 24.75 10.008 1 74.81 72 SER B N 1
ATOM 8708 C CA . SER B 1 72 ? 38.875 24.953 10.461 1 74.81 72 SER B CA 1
ATOM 8709 C C . SER B 1 72 ? 38.844 25.688 11.797 1 74.81 72 SER B C 1
ATOM 8711 O O . SER B 1 72 ? 39.719 25.5 12.633 1 74.81 72 SER B O 1
ATOM 8713 N N . TYR B 1 73 ? 38 26.688 11.891 1 66.5 73 TYR B N 1
ATOM 8714 C CA . TYR B 1 73 ? 37.688 27.438 13.109 1 66.5 73 TYR B CA 1
ATOM 8715 C C . TYR B 1 73 ? 36.188 27.734 13.219 1 66.5 73 TYR B C 1
ATOM 8717 O O . TYR B 1 73 ? 35.531 28 12.203 1 66.5 73 TYR B O 1
ATOM 8725 N N . LEU B 1 74 ? 35.719 27.594 14.438 1 57.03 74 LEU B N 1
ATOM 8726 C CA . LEU B 1 74 ? 34.312 27.875 14.664 1 57.03 74 LEU B CA 1
ATOM 8727 C C . LEU B 1 74 ? 33.906 29.234 14.109 1 57.03 74 LEU B C 1
ATOM 8729 O O . LEU B 1 74 ? 34.531 30.25 14.453 1 57.03 74 LEU B O 1
ATOM 8733 N N . GLY B 1 75 ? 32.906 29.328 13.266 1 55.38 75 GLY B N 1
ATOM 8734 C CA . GLY B 1 75 ? 32.406 30.562 12.688 1 55.38 75 GLY B CA 1
ATOM 8735 C C . GLY B 1 75 ? 33.125 30.953 11.406 1 55.38 75 GLY B C 1
ATOM 8736 O O . GLY B 1 75 ? 32.844 32 10.836 1 55.38 75 GLY B O 1
ATOM 8737 N N . SER B 1 76 ? 34.188 30.188 11.07 1 63.28 76 SER B N 1
ATOM 8738 C CA . SER B 1 76 ? 34.906 30.484 9.836 1 63.28 76 SER B CA 1
ATOM 8739 C C . SER B 1 76 ? 34.75 29.375 8.805 1 63.28 76 SER B C 1
ATOM 8741 O O . SER B 1 76 ? 34.438 28.234 9.164 1 63.28 76 SER B O 1
ATOM 8743 N N . LYS B 1 77 ? 34.75 29.734 7.543 1 65 77 LYS B N 1
ATOM 8744 C CA . LYS B 1 77 ? 34.719 28.766 6.457 1 65 77 LYS B CA 1
ATOM 8745 C C . LYS B 1 77 ? 36 27.906 6.469 1 65 77 LYS B C 1
ATOM 8747 O O . LYS B 1 77 ? 37.094 28.438 6.57 1 65 77 LYS B O 1
ATOM 8752 N N . THR B 1 78 ? 35.781 26.641 6.395 1 69.06 78 THR B N 1
ATOM 8753 C CA . THR B 1 78 ? 36.906 25.719 6.367 1 69.06 78 THR B CA 1
ATOM 8754 C C . THR B 1 78 ? 37.719 25.906 5.09 1 69.06 78 THR B C 1
ATOM 8756 O O . THR B 1 78 ? 37.156 26.062 4.004 1 69.06 78 THR B O 1
ATOM 8759 N N . VAL B 1 79 ? 39.062 26.062 5.184 1 73.38 79 VAL B N 1
ATOM 8760 C CA . VAL B 1 79 ? 39.969 26.234 4.043 1 73.38 79 VAL B CA 1
ATOM 8761 C C . VAL B 1 79 ? 40.844 25.016 3.896 1 73.38 79 VAL B C 1
ATOM 8763 O O . VAL B 1 79 ? 41.469 24.547 4.867 1 73.38 79 VAL B O 1
ATOM 8766 N N . GLU B 1 80 ? 40.812 24.375 2.707 1 77.44 80 GLU B N 1
ATOM 8767 C CA . GLU B 1 80 ? 41.75 23.281 2.412 1 77.44 80 GLU B CA 1
ATOM 8768 C C . GLU B 1 80 ? 42.938 23.766 1.599 1 77.44 80 GLU B C 1
ATOM 8770 O O . GLU B 1 80 ? 42.781 24.438 0.584 1 77.44 80 GLU B O 1
ATOM 8775 N N . GLN B 1 81 ? 44.188 23.5 2.086 1 77.94 81 GLN B N 1
ATOM 8776 C CA . GLN B 1 81 ? 45.406 23.906 1.405 1 77.94 81 GLN B CA 1
ATOM 8777 C C . GLN B 1 81 ? 46.312 22.703 1.155 1 77.94 81 GLN B C 1
ATOM 8779 O O . GLN B 1 81 ? 46.656 21.984 2.086 1 77.94 81 GLN B O 1
ATOM 8784 N N . LEU B 1 82 ? 46.656 22.406 -0.101 1 79.31 82 LEU B N 1
ATOM 8785 C CA . LEU B 1 82 ? 47.656 21.391 -0.424 1 79.31 82 LEU B CA 1
ATOM 8786 C C . LEU B 1 82 ? 49.031 21.844 0.016 1 79.31 82 LEU B C 1
ATOM 8788 O O . LEU B 1 82 ? 49.469 22.969 -0.283 1 79.31 82 LEU B O 1
ATOM 8792 N N . VAL B 1 83 ? 49.844 21.062 0.64 1 81.25 83 VAL B N 1
ATOM 8793 C CA . VAL B 1 83 ? 51.125 21.406 1.199 1 81.25 83 VAL B CA 1
ATOM 8794 C C . VAL B 1 83 ? 52.156 21.578 0.073 1 81.25 83 VAL B C 1
ATOM 8796 O O . VAL B 1 83 ? 52.906 22.562 0.038 1 81.25 83 VAL B O 1
ATOM 8799 N N . LYS B 1 84 ? 52.188 20.719 -1.047 1 76.06 84 LYS B N 1
ATOM 8800 C CA . LYS B 1 84 ? 53.094 20.75 -2.199 1 76.06 84 LYS B CA 1
ATOM 8801 C C . LYS B 1 84 ? 54.5 21.094 -1.779 1 76.06 84 LYS B C 1
ATOM 8803 O O . LYS B 1 84 ? 55.125 21.984 -2.357 1 76.06 84 LYS B O 1
ATOM 8808 N N . LYS B 1 85 ? 55.156 20.453 -0.74 1 73.06 85 LYS B N 1
ATOM 8809 C CA . LYS B 1 85 ? 56.5 20.516 -0.184 1 73.06 85 LYS B CA 1
ATOM 8810 C C . LYS B 1 85 ? 56.781 21.875 0.435 1 73.06 85 LYS B C 1
ATOM 8812 O O . LYS B 1 85 ? 57.938 22.234 0.687 1 73.06 85 LYS B O 1
ATOM 8817 N N . ARG B 1 86 ? 55.719 22.766 0.604 1 79.88 86 ARG B N 1
ATOM 8818 C CA . ARG B 1 86 ? 55.906 24.031 1.299 1 79.88 86 ARG B CA 1
ATOM 8819 C C . ARG B 1 86 ? 56.094 23.812 2.793 1 79.88 86 ARG B C 1
ATOM 8821 O O . ARG B 1 86 ? 55.438 22.953 3.396 1 79.88 86 ARG B O 1
ATOM 8828 N N . THR B 1 87 ? 57.031 24.672 3.225 1 80.94 87 THR B N 1
ATOM 8829 C CA . THR B 1 87 ? 57.281 24.562 4.652 1 80.94 87 THR B CA 1
ATOM 8830 C C . THR B 1 87 ? 56.625 25.703 5.422 1 80.94 87 THR B C 1
ATOM 8832 O O . THR B 1 87 ? 56.594 25.688 6.652 1 80.94 87 THR B O 1
ATOM 8835 N N . ILE B 1 88 ? 56.094 26.734 4.727 1 79.69 88 ILE B N 1
ATOM 8836 C CA . ILE B 1 88 ? 55.344 27.828 5.328 1 79.69 88 ILE B CA 1
ATOM 8837 C C . ILE B 1 88 ? 54 28 4.594 1 79.69 88 ILE B C 1
ATOM 8839 O O . ILE B 1 88 ? 54 28.234 3.385 1 79.69 88 ILE B O 1
ATOM 8843 N N . ILE B 1 89 ? 52.875 27.844 5.223 1 84.25 89 ILE B N 1
ATOM 8844 C CA . ILE B 1 89 ? 51.562 28.031 4.676 1 84.25 89 ILE B CA 1
ATOM 8845 C C . ILE B 1 89 ? 50.719 28.922 5.613 1 84.25 89 ILE B C 1
ATOM 8847 O O . ILE B 1 89 ? 50.344 28.484 6.703 1 84.25 89 ILE B O 1
ATOM 8851 N N . ASP B 1 90 ? 50.469 30.188 5.207 1 80.44 90 ASP B N 1
ATOM 8852 C CA . ASP B 1 90 ? 49.562 31.062 5.902 1 80.44 90 ASP B CA 1
ATOM 8853 C C . ASP B 1 90 ? 48.156 30.969 5.305 1 80.44 90 ASP B C 1
ATOM 8855 O O . ASP B 1 90 ? 48 30.891 4.086 1 80.44 90 ASP B O 1
ATOM 8859 N N . VAL B 1 91 ? 47.219 30.812 6.168 1 78.88 91 VAL B N 1
ATOM 8860 C CA . VAL B 1 91 ? 45.844 30.672 5.688 1 78.88 91 VAL B CA 1
ATOM 8861 C C . VAL B 1 91 ? 44.969 31.734 6.332 1 78.88 91 VAL B C 1
ATOM 8863 O O . VAL B 1 91 ? 45.156 32.094 7.496 1 78.88 91 VAL B O 1
ATOM 8866 N N . LYS B 1 92 ? 44.094 32.312 5.586 1 73.44 92 LYS B N 1
ATOM 8867 C CA . LYS B 1 92 ? 43.062 33.188 6.059 1 73.44 92 LYS B CA 1
ATOM 8868 C C . LYS B 1 92 ? 41.719 32.469 6.129 1 73.44 92 LYS B C 1
ATOM 8870 O O . LYS B 1 92 ? 41.219 31.922 5.129 1 73.44 92 LYS B O 1
ATOM 8875 N N . LEU B 1 93 ? 41.25 32.344 7.328 1 70.25 93 LEU B N 1
ATOM 8876 C CA . LEU B 1 93 ? 39.906 31.781 7.531 1 70.25 93 LEU B CA 1
ATOM 8877 C C . LEU B 1 93 ? 38.844 32.875 7.473 1 70.25 93 LEU B C 1
ATOM 8879 O O . LEU B 1 93 ? 38.844 33.781 8.312 1 70.25 93 LEU B O 1
ATOM 8883 N N . LEU B 1 94 ? 38.188 32.844 6.391 1 60.78 94 LEU B N 1
ATOM 8884 C CA . LEU B 1 94 ? 37.125 33.844 6.266 1 60.78 94 LEU B CA 1
ATOM 8885 C C . LEU B 1 94 ? 35.938 33.438 7.121 1 60.78 94 LEU B C 1
ATOM 8887 O O . LEU B 1 94 ? 35.656 32.25 7.336 1 60.78 94 LEU B O 1
ATOM 8891 N N . ASP B 1 95 ? 35.312 34.438 7.828 1 52.25 95 ASP B N 1
ATOM 8892 C CA . ASP B 1 95 ? 34.125 34.219 8.656 1 52.25 95 ASP B CA 1
ATOM 8893 C C . ASP B 1 95 ? 33.031 33.531 7.871 1 52.25 95 ASP B C 1
ATOM 8895 O O . ASP B 1 95 ? 32.812 33.812 6.699 1 52.25 95 ASP B O 1
ATOM 8899 N N . ASP B 1 96 ? 32.625 32.438 8.359 1 50.78 96 ASP B N 1
ATOM 8900 C CA . ASP B 1 96 ? 31.469 31.719 7.812 1 50.78 96 ASP B CA 1
ATOM 8901 C C . ASP B 1 96 ? 30.234 32.625 7.762 1 50.78 96 ASP B C 1
ATOM 8903 O O . ASP B 1 96 ? 29.219 32.25 7.168 1 50.78 96 ASP B O 1
ATOM 8907 N N . ALA B 1 97 ? 30.281 33.656 8.5 1 46.88 97 ALA B N 1
ATOM 8908 C CA . ALA B 1 97 ? 29.062 34.438 8.664 1 46.88 97 ALA B CA 1
ATOM 8909 C C . ALA B 1 97 ? 28.688 35.156 7.359 1 46.88 97 ALA B C 1
ATOM 8911 O O . ALA B 1 97 ? 27.688 35.875 7.301 1 46.88 97 ALA B O 1
ATOM 8912 N N . ASN B 1 98 ? 29.531 35.094 6.449 1 50.97 98 ASN B N 1
ATOM 8913 C CA . ASN B 1 98 ? 29.078 35.906 5.312 1 50.97 98 ASN B CA 1
ATOM 8914 C C . ASN B 1 98 ? 28.031 35.156 4.488 1 50.97 98 ASN B C 1
ATOM 8916 O O . ASN B 1 98 ? 28.344 34.25 3.738 1 50.97 98 ASN B O 1
ATOM 8920 N N . ASP B 1 99 ? 26.766 35.375 4.875 1 60.38 99 ASP B N 1
ATOM 8921 C CA . ASP B 1 99 ? 25.484 34.906 4.355 1 60.38 99 ASP B CA 1
ATOM 8922 C C . ASP B 1 99 ? 25.391 35.125 2.846 1 60.38 99 ASP B C 1
ATOM 8924 O O . ASP B 1 99 ? 24.688 34.375 2.148 1 60.38 99 ASP B O 1
ATOM 8928 N N . LEU B 1 100 ? 26.266 35.938 2.352 1 63.09 100 LEU B N 1
ATOM 8929 C CA . LEU B 1 100 ? 26.094 36.312 0.951 1 63.09 100 LEU B CA 1
ATOM 8930 C C . LEU B 1 100 ? 26.5 35.156 0.031 1 63.09 100 LEU B C 1
ATOM 8932 O O . LEU B 1 100 ? 26.016 35.062 -1.097 1 63.09 100 LEU B O 1
ATOM 8936 N N . ASN B 1 101 ? 27.266 34.25 0.531 1 66.75 101 ASN B N 1
ATOM 8937 C CA . ASN B 1 101 ? 27.719 33.156 -0.305 1 66.75 101 ASN B CA 1
ATOM 8938 C C . ASN B 1 101 ? 26.938 31.859 -0.032 1 66.75 101 ASN B C 1
ATOM 8940 O O . ASN B 1 101 ? 27.266 30.812 -0.569 1 66.75 101 ASN B O 1
ATOM 8944 N N . GLU B 1 102 ? 25.984 32.125 0.705 1 78 102 GLU B N 1
ATOM 8945 C CA . GLU B 1 102 ? 25.109 30.984 0.925 1 78 102 GLU B CA 1
ATOM 8946 C C . GLU B 1 102 ? 24.406 30.578 -0.365 1 78 102 GLU B C 1
ATOM 8948 O O . GLU B 1 102 ? 23.969 31.438 -1.14 1 78 102 GLU B O 1
ATOM 8953 N N . VAL B 1 103 ? 24.484 29.359 -0.594 1 76.5 103 VAL B N 1
ATOM 8954 C CA . VAL B 1 103 ? 23.844 28.844 -1.793 1 76.5 103 VAL B CA 1
ATOM 8955 C C . VAL B 1 103 ? 22.359 28.594 -1.516 1 76.5 103 VAL B C 1
ATOM 8957 O O . VAL B 1 103 ? 22 27.938 -0.534 1 76.5 103 VAL B O 1
ATOM 8960 N N . VAL B 1 104 ? 21.594 29.125 -2.316 1 82.75 104 VAL B N 1
ATOM 8961 C CA . VAL B 1 104 ? 20.141 28.984 -2.225 1 82.75 104 VAL B CA 1
ATOM 8962 C C . VAL B 1 104 ? 19.625 28.188 -3.416 1 82.75 104 VAL B C 1
ATOM 8964 O O . VAL B 1 104 ? 20.094 28.359 -4.539 1 82.75 104 VAL B O 1
ATOM 8967 N N . VAL B 1 105 ? 18.75 27.297 -3.037 1 82.31 105 VAL B N 1
ATOM 8968 C CA . VAL B 1 105 ? 18.172 26.484 -4.102 1 82.31 105 VAL B CA 1
ATOM 8969 C C . VAL B 1 105 ? 17.031 27.25 -4.766 1 82.31 105 VAL B C 1
ATOM 8971 O O . VAL B 1 105 ? 16.188 27.844 -4.082 1 82.31 105 VAL B O 1
ATOM 8974 N N . ILE B 1 106 ? 17.078 27.266 -5.988 1 78.06 106 ILE B N 1
ATOM 8975 C CA . ILE B 1 106 ? 15.984 27.812 -6.785 1 78.06 106 ILE B CA 1
ATOM 8976 C C . ILE B 1 106 ? 15.453 26.734 -7.734 1 78.06 106 ILE B C 1
ATOM 8978 O O . ILE B 1 106 ? 15.789 25.562 -7.598 1 78.06 106 ILE B O 1
ATOM 8982 N N . GLY B 1 107 ? 14.609 27.109 -8.562 1 76.5 107 GLY B N 1
ATOM 8983 C CA . GLY B 1 107 ? 14.031 26.109 -9.445 1 76.5 107 GLY B CA 1
ATOM 8984 C C . GLY B 1 107 ? 15.039 25.484 -10.383 1 76.5 107 GLY B C 1
ATOM 8985 O O . GLY B 1 107 ? 15.531 26.141 -11.305 1 76.5 107 GLY B O 1
ATOM 8986 N N . TYR B 1 108 ? 15.391 24.312 -10.164 1 79.62 108 TYR B N 1
ATOM 8987 C CA . TYR B 1 108 ? 16.266 23.484 -11 1 79.62 108 TYR B CA 1
ATOM 8988 C C . TYR B 1 108 ? 17.688 24.016 -11 1 79.62 108 TYR B C 1
ATOM 8990 O O . TYR B 1 108 ? 18.391 23.922 -12.016 1 79.62 108 TYR B O 1
ATOM 8998 N N . GLY B 1 109 ? 17.969 24.766 -9.953 1 78.31 109 GLY B N 1
ATOM 8999 C CA . GLY B 1 109 ? 19.328 25.266 -9.852 1 78.31 109 GLY B CA 1
ATOM 9000 C C . GLY B 1 109 ? 19.656 25.828 -8.477 1 78.31 109 GLY B C 1
ATOM 9001 O O . GLY B 1 109 ? 18.828 25.781 -7.57 1 78.31 109 GLY B O 1
ATOM 9002 N N . LYS B 1 110 ? 20.938 26.172 -8.383 1 81.88 110 LYS B N 1
ATOM 9003 C CA . LYS B 1 110 ? 21.438 26.812 -7.172 1 81.88 110 LYS B CA 1
ATOM 9004 C C . LYS B 1 110 ? 22.156 28.125 -7.5 1 81.88 110 LYS B C 1
ATOM 9006 O O . LYS B 1 110 ? 22.828 28.234 -8.531 1 81.88 110 LYS B O 1
ATOM 9011 N N . VAL B 1 111 ? 21.891 29.031 -6.645 1 83.19 111 VAL B N 1
ATOM 9012 C CA . VAL B 1 111 ? 22.547 30.328 -6.82 1 83.19 111 VAL B CA 1
ATOM 9013 C C . VAL B 1 111 ? 23.031 30.859 -5.465 1 83.19 111 VAL B C 1
ATOM 9015 O O . VAL B 1 111 ? 22.5 30.469 -4.422 1 83.19 111 VAL B O 1
ATOM 9018 N N . GLN B 1 112 ? 23.984 31.656 -5.57 1 84.5 112 GLN B N 1
ATOM 9019 C CA . GLN B 1 112 ? 24.391 32.344 -4.348 1 84.5 112 GLN B CA 1
ATOM 9020 C C . GLN B 1 112 ? 23.406 33.438 -3.986 1 84.5 112 GLN B C 1
ATOM 9022 O O . GLN B 1 112 ? 22.812 34.062 -4.871 1 84.5 112 GLN B O 1
ATOM 9027 N N . ARG B 1 113 ? 23.312 33.656 -2.818 1 85.75 113 ARG B N 1
ATOM 9028 C CA . ARG B 1 113 ? 22.359 34.656 -2.33 1 85.75 113 ARG B CA 1
ATOM 9029 C C . ARG B 1 113 ? 22.625 36.031 -2.957 1 85.75 113 ARG B C 1
ATOM 9031 O O . ARG B 1 113 ? 21.703 36.812 -3.172 1 85.75 113 ARG B O 1
ATOM 9038 N N . LYS B 1 114 ? 23.891 36.406 -3.105 1 85.25 114 LYS B N 1
ATOM 9039 C CA . LYS B 1 114 ? 24.234 37.688 -3.676 1 85.25 114 LYS B CA 1
ATOM 9040 C C . LYS B 1 114 ? 23.75 37.812 -5.121 1 85.25 114 LYS B C 1
ATOM 9042 O O . LYS B 1 114 ? 23.547 38.906 -5.625 1 85.25 114 LYS B O 1
ATOM 9047 N N . ASP B 1 115 ? 23.5 36.719 -5.766 1 85.62 115 ASP B N 1
ATOM 9048 C CA . ASP B 1 115 ? 23.141 36.719 -7.18 1 85.62 115 ASP B CA 1
ATOM 9049 C C . ASP B 1 115 ? 21.641 36.5 -7.359 1 85.62 115 ASP B C 1
ATOM 9051 O O . ASP B 1 115 ? 21.141 36.406 -8.484 1 85.62 115 ASP B O 1
ATOM 9055 N N . LEU B 1 116 ? 20.969 36.469 -6.348 1 89 116 LEU B N 1
ATOM 9056 C CA . LEU B 1 116 ? 19.531 36.25 -6.406 1 89 116 LEU B CA 1
ATOM 9057 C C . LEU B 1 116 ? 18.828 37.5 -6.969 1 89 116 LEU B C 1
ATOM 9059 O O . LEU B 1 116 ? 19.094 38.625 -6.551 1 89 116 LEU B O 1
ATOM 9063 N N . THR B 1 117 ? 17.938 37.281 -7.84 1 90.5 117 THR B N 1
ATOM 9064 C CA . THR B 1 117 ? 17.125 38.375 -8.367 1 90.5 117 THR B CA 1
ATOM 9065 C C . THR B 1 117 ? 15.719 38.312 -7.785 1 90.5 117 THR B C 1
ATOM 9067 O O . THR B 1 117 ? 15.016 39.344 -7.773 1 90.5 117 THR B O 1
ATOM 9070 N N . GLY B 1 118 ? 15.289 37.188 -7.316 1 89.69 118 GLY B N 1
ATOM 9071 C CA . GLY B 1 118 ? 13.945 37.031 -6.781 1 89.69 118 GLY B CA 1
ATOM 9072 C C . GLY B 1 118 ? 13.898 37.062 -5.266 1 89.69 118 GLY B C 1
ATOM 9073 O O . GLY B 1 118 ? 14.938 37.125 -4.609 1 89.69 118 GLY B O 1
ATOM 9074 N N . ALA B 1 119 ? 12.664 37.094 -4.762 1 91.12 119 ALA B N 1
ATOM 9075 C CA . ALA B 1 119 ? 12.445 37.094 -3.318 1 91.12 119 ALA B CA 1
ATOM 9076 C C . ALA B 1 119 ? 12.453 35.688 -2.758 1 91.12 119 ALA B C 1
ATOM 9078 O O . ALA B 1 119 ? 11.57 34.875 -3.076 1 91.12 119 ALA B O 1
ATOM 9079 N N . VAL B 1 120 ? 13.383 35.375 -1.932 1 91.06 120 VAL B N 1
ATOM 9080 C CA . VAL B 1 120 ? 13.516 34.062 -1.349 1 91.06 120 VAL B CA 1
ATOM 9081 C C . VAL B 1 120 ? 13.844 34.156 0.137 1 91.06 120 VAL B C 1
ATOM 9083 O O . VAL B 1 120 ? 14.68 35 0.532 1 91.06 120 VAL B O 1
ATOM 9086 N N . SER B 1 121 ? 13.125 33.469 0.928 1 92.75 121 SER B N 1
ATOM 9087 C CA . SER B 1 121 ? 13.43 33.344 2.348 1 92.75 121 SER B CA 1
ATOM 9088 C C . SER B 1 121 ? 13.883 31.906 2.686 1 92.75 121 SER B C 1
ATOM 9090 O O . SER B 1 121 ? 13.344 30.938 2.152 1 92.75 121 SER B O 1
ATOM 9092 N N . SER B 1 122 ? 14.836 31.812 3.553 1 92.25 122 SER B N 1
ATOM 9093 C CA . SER B 1 122 ? 15.391 30.5 3.885 1 92.25 122 SER B CA 1
ATOM 9094 C C . SER B 1 122 ? 15.281 30.219 5.379 1 92.25 122 SER B C 1
ATOM 9096 O O . SER B 1 122 ? 15.438 31.125 6.199 1 92.25 122 SER B O 1
ATOM 9098 N N . VAL B 1 123 ? 15.008 28.953 5.684 1 93.75 123 VAL B N 1
ATOM 9099 C CA . VAL B 1 123 ? 14.992 28.453 7.055 1 93.75 123 VAL B CA 1
ATOM 9100 C C . VAL B 1 123 ? 15.922 27.25 7.18 1 93.75 123 VAL B C 1
ATOM 9102 O O . VAL B 1 123 ? 15.867 26.328 6.359 1 93.75 123 VAL B O 1
ATOM 9105 N N . LYS B 1 124 ? 16.688 27.328 8.227 1 91.69 124 LYS B N 1
ATOM 9106 C CA . LYS B 1 124 ? 17.609 26.219 8.438 1 91.69 124 LYS B CA 1
ATOM 9107 C C . LYS B 1 124 ? 16.922 25.031 9.102 1 91.69 124 LYS B C 1
ATOM 9109 O O . LYS B 1 124 ? 16.062 25.219 9.961 1 91.69 124 LYS B O 1
ATOM 9114 N N . GLY B 1 125 ? 17.391 23.922 8.75 1 92.62 125 GLY B N 1
ATOM 9115 C CA . GLY B 1 125 ? 16.828 22.703 9.289 1 92.62 125 GLY B CA 1
ATOM 9116 C C . GLY B 1 125 ? 17.078 22.531 10.781 1 92.62 125 GLY B C 1
ATOM 9117 O O . GLY B 1 125 ? 16.234 21.984 11.492 1 92.62 125 GLY B O 1
ATOM 9118 N N . GLU B 1 126 ? 18.141 23 11.242 1 88.69 126 GLU B N 1
ATOM 9119 C CA . GLU B 1 126 ? 18.484 22.891 12.656 1 88.69 126 GLU B CA 1
ATOM 9120 C C . GLU B 1 126 ? 17.438 23.578 13.523 1 88.69 126 GLU B C 1
ATOM 9122 O O . GLU B 1 126 ? 17.141 23.125 14.625 1 88.69 126 GLU B O 1
ATOM 9127 N N . ASP B 1 127 ? 16.969 24.625 13.062 1 89.38 127 ASP B N 1
ATOM 9128 C CA . ASP B 1 127 ? 15.953 25.359 13.797 1 89.38 127 ASP B CA 1
ATOM 9129 C C . ASP B 1 127 ? 14.625 24.594 13.797 1 89.38 127 ASP B C 1
ATOM 9131 O O . ASP B 1 127 ? 13.891 24.625 14.789 1 89.38 127 ASP B O 1
ATOM 9135 N N . LEU B 1 128 ? 14.32 23.953 12.766 1 91 128 LEU B N 1
ATOM 9136 C CA . LEU B 1 128 ? 13.086 23.188 12.648 1 91 128 LEU B CA 1
ATOM 9137 C C . LEU B 1 128 ? 13.117 21.953 13.539 1 91 128 LEU B C 1
ATOM 9139 O O . LEU B 1 128 ? 12.094 21.547 14.094 1 91 128 LEU B O 1
ATOM 9143 N N . ALA B 1 129 ? 14.266 21.406 13.648 1 90.44 129 ALA B N 1
ATOM 9144 C CA . ALA B 1 129 ? 14.438 20.172 14.398 1 90.44 129 ALA B CA 1
ATOM 9145 C C . ALA B 1 129 ? 14.227 20.406 15.891 1 90.44 129 ALA B C 1
ATOM 9147 O O . ALA B 1 129 ? 14 19.453 16.656 1 90.44 129 ALA B O 1
ATOM 9148 N N . LYS B 1 130 ? 14.289 21.625 16.344 1 90.06 130 LYS B N 1
ATOM 9149 C CA . LYS B 1 130 ? 14.148 21.938 17.766 1 90.06 130 LYS B CA 1
ATOM 9150 C C . LYS B 1 130 ? 12.688 21.906 18.188 1 90.06 130 LYS B C 1
ATOM 9152 O O . LYS B 1 130 ? 12.383 21.984 19.391 1 90.06 130 LYS B O 1
ATOM 9157 N N . ILE B 1 131 ? 11.805 21.828 17.297 1 90.19 131 ILE B N 1
ATOM 9158 C CA . ILE B 1 131 ? 10.375 21.797 17.609 1 90.19 131 ILE B CA 1
ATOM 9159 C C . ILE B 1 131 ? 9.867 20.359 17.594 1 90.19 131 ILE B C 1
ATOM 9161 O O . ILE B 1 131 ? 10.008 19.656 16.594 1 90.19 131 ILE B O 1
ATOM 9165 N N . PRO B 1 132 ? 9.273 19.891 18.656 1 88 132 PRO B N 1
ATOM 9166 C CA . PRO B 1 132 ? 8.844 18.484 18.766 1 88 132 PRO B CA 1
ATOM 9167 C C . PRO B 1 132 ? 7.508 18.219 18.078 1 88 132 PRO B C 1
ATOM 9169 O O . PRO B 1 132 ? 6.535 17.844 18.734 1 88 132 PRO B O 1
ATOM 9172 N N . VAL B 1 133 ? 7.43 18.312 16.781 1 88.38 133 VAL B N 1
ATOM 9173 C CA . VAL B 1 133 ? 6.215 18.078 16.016 1 88.38 133 VAL B CA 1
ATOM 9174 C C . VAL B 1 133 ? 6.484 17.016 14.953 1 88.38 133 VAL B C 1
ATOM 9176 O O . VAL B 1 133 ? 7.629 16.828 14.531 1 88.38 133 VAL B O 1
ATOM 9179 N N . GLN B 1 134 ? 5.367 16.391 14.578 1 85.69 134 GLN B N 1
ATOM 9180 C CA . GLN B 1 134 ? 5.504 15.328 13.586 1 85.69 134 GLN B CA 1
ATOM 9181 C C . GLN B 1 134 ? 5.516 15.891 12.172 1 85.69 134 GLN B C 1
ATOM 9183 O O . GLN B 1 134 ? 6.086 15.289 11.258 1 85.69 134 GLN B O 1
ATOM 9188 N N . ASN B 1 135 ? 4.789 16.969 11.969 1 91 135 ASN B N 1
ATOM 9189 C CA . ASN B 1 135 ? 4.727 17.625 10.664 1 91 135 ASN B CA 1
ATOM 9190 C C . ASN B 1 135 ? 5.609 18.875 10.625 1 91 135 ASN B C 1
ATOM 9192 O O . ASN B 1 135 ? 5.348 19.844 11.328 1 91 135 ASN B O 1
ATOM 9196 N N . VAL B 1 136 ? 6.566 18.906 9.75 1 91.31 136 VAL B N 1
ATOM 9197 C CA . VAL B 1 136 ? 7.562 19.969 9.664 1 91.31 136 VAL B CA 1
ATOM 9198 C C . VAL B 1 136 ? 6.883 21.281 9.297 1 91.31 136 VAL B C 1
ATOM 9200 O O . VAL B 1 136 ? 7.371 22.359 9.648 1 91.31 136 VAL B O 1
ATOM 9203 N N . ALA B 1 137 ? 5.777 21.203 8.656 1 91.12 137 ALA B N 1
ATOM 9204 C CA . ALA B 1 137 ? 5.043 22.422 8.281 1 91.12 137 ALA B CA 1
ATOM 9205 C C . ALA B 1 137 ? 4.691 23.25 9.516 1 91.12 137 ALA B C 1
ATOM 9207 O O . ALA B 1 137 ? 4.703 24.484 9.461 1 91.12 137 ALA B O 1
ATOM 9208 N N . SER B 1 138 ? 4.434 22.625 10.555 1 90.12 138 SER B N 1
ATOM 9209 C CA . SER B 1 138 ? 4.078 23.312 11.781 1 90.12 138 SER B CA 1
ATOM 9210 C C . SER B 1 138 ? 5.266 24.094 12.344 1 90.12 138 SER B C 1
ATOM 9212 O O . SER B 1 138 ? 5.094 25.125 13.008 1 90.12 138 SER B O 1
ATOM 9214 N N . ALA B 1 139 ? 6.414 23.656 12.039 1 90.88 139 ALA B N 1
ATOM 9215 C CA . ALA B 1 139 ? 7.625 24.281 12.578 1 90.88 139 ALA B CA 1
ATOM 9216 C C . ALA B 1 139 ? 7.973 25.547 11.82 1 90.88 139 ALA B C 1
ATOM 9218 O O . ALA B 1 139 ? 8.789 26.359 12.281 1 90.88 139 ALA B O 1
ATOM 9219 N N . LEU B 1 140 ? 7.312 25.781 10.789 1 92.69 140 LEU B N 1
ATOM 9220 C CA . LEU B 1 140 ? 7.594 26.953 9.969 1 92.69 140 LEU B CA 1
ATOM 9221 C C . LEU B 1 140 ? 6.875 28.188 10.516 1 92.69 140 LEU B C 1
ATOM 9223 O O . LEU B 1 140 ? 7.188 29.312 10.133 1 92.69 140 LEU B O 1
ATOM 9227 N N . ALA B 1 141 ? 5.996 28.031 11.359 1 91 141 ALA B N 1
ATOM 9228 C CA . ALA B 1 141 ? 5.18 29.141 11.859 1 91 141 ALA B CA 1
ATOM 9229 C C . ALA B 1 141 ? 6.055 30.234 12.469 1 91 141 ALA B C 1
ATOM 9231 O O . ALA B 1 141 ? 6.875 29.969 13.352 1 91 141 ALA B O 1
ATOM 9232 N N . GLY B 1 142 ? 5.941 31.438 11.961 1 92.88 142 GLY B N 1
ATOM 9233 C CA . GLY B 1 142 ? 6.609 32.594 12.516 1 92.88 142 GLY B CA 1
ATOM 9234 C C . GLY B 1 142 ? 8.023 32.781 12 1 92.88 142 GLY B C 1
ATOM 9235 O O . GLY B 1 142 ? 8.711 33.75 12.375 1 92.88 142 GLY B O 1
ATOM 9236 N N . ARG B 1 143 ? 8.414 31.969 11.117 1 94.81 143 ARG B N 1
ATOM 9237 C CA . ARG B 1 143 ? 9.82 32 10.742 1 94.81 143 ARG B CA 1
ATOM 9238 C C . ARG B 1 143 ? 10 32.719 9.391 1 94.81 143 ARG B C 1
ATOM 9240 O O . ARG B 1 143 ? 11.102 33.156 9.062 1 94.81 143 ARG B O 1
ATOM 9247 N N . VAL B 1 144 ? 8.984 32.75 8.664 1 95.12 144 VAL B N 1
ATOM 9248 C CA . VAL B 1 144 ? 9.062 33.344 7.328 1 95.12 144 VAL B CA 1
ATOM 9249 C C . VAL B 1 144 ? 8.031 34.469 7.184 1 95.12 144 VAL B C 1
ATOM 9251 O O . VAL B 1 144 ? 6.844 34.25 7.449 1 95.12 144 VAL B O 1
ATOM 9254 N N . ALA B 1 145 ? 8.516 35.594 6.727 1 95.56 145 ALA B N 1
ATOM 9255 C CA . ALA B 1 145 ? 7.59 36.688 6.516 1 95.56 145 ALA B CA 1
ATOM 9256 C C . ALA B 1 145 ? 6.59 36.375 5.406 1 95.56 145 ALA B C 1
ATOM 9258 O O . ALA B 1 145 ? 6.973 35.906 4.332 1 95.56 145 ALA B O 1
ATOM 9259 N N . GLY B 1 146 ? 5.379 36.562 5.711 1 93.75 146 GLY B N 1
ATOM 9260 C CA . GLY B 1 146 ? 4.332 36.406 4.715 1 93.75 146 GLY B CA 1
ATOM 9261 C C . GLY B 1 146 ? 3.805 34.969 4.637 1 93.75 146 GLY B C 1
ATOM 9262 O O . GLY B 1 146 ? 2.836 34.719 3.926 1 93.75 146 GLY B O 1
ATOM 9263 N N . LEU B 1 147 ? 4.414 34.125 5.293 1 94.5 147 LEU B N 1
ATOM 9264 C CA . LEU B 1 147 ? 3.965 32.75 5.32 1 94.5 147 LEU B CA 1
ATOM 9265 C C . LEU B 1 147 ? 3.051 32.5 6.516 1 94.5 147 LEU B C 1
ATOM 9267 O O . LEU B 1 147 ? 3.465 32.656 7.664 1 94.5 147 LEU B O 1
ATOM 9271 N N . ARG B 1 148 ? 1.899 32.094 6.18 1 92.06 148 ARG B N 1
ATOM 9272 C CA . ARG B 1 148 ? 0.941 31.766 7.234 1 92.06 148 ARG B CA 1
ATOM 9273 C C . ARG B 1 148 ? 0.724 30.266 7.348 1 92.06 148 ARG B C 1
ATOM 9275 O O . ARG B 1 148 ? 0.397 29.594 6.359 1 92.06 148 ARG B O 1
ATOM 9282 N N . VAL B 1 149 ? 0.919 29.734 8.516 1 91.25 149 VAL B N 1
ATOM 9283 C CA . VAL B 1 149 ? 0.693 28.328 8.828 1 91.25 149 VAL B CA 1
ATOM 9284 C C . VAL B 1 149 ? -0.449 28.203 9.836 1 91.25 149 VAL B C 1
ATOM 9286 O O . VAL B 1 149 ? -0.324 28.625 10.984 1 91.25 149 VAL B O 1
ATOM 9289 N N . VAL B 1 150 ? -1.513 27.625 9.406 1 85.5 150 VAL B N 1
ATOM 9290 C CA . VAL B 1 150 ? -2.674 27.562 10.281 1 85.5 150 VAL B CA 1
ATOM 9291 C C . VAL B 1 150 ? -3.176 26.109 10.367 1 85.5 150 VAL B C 1
ATOM 9293 O O . VAL B 1 150 ? -3.492 25.5 9.344 1 85.5 150 VAL B O 1
ATOM 9296 N N . ALA B 1 151 ? -3.195 25.656 11.539 1 84.19 151 ALA B N 1
ATOM 9297 C CA . ALA B 1 151 ? -3.809 24.344 11.766 1 84.19 151 ALA B CA 1
ATOM 9298 C C . ALA B 1 151 ? -5.316 24.469 11.961 1 84.19 151 ALA B C 1
ATOM 9300 O O . ALA B 1 151 ? -5.801 25.5 12.43 1 84.19 151 ALA B O 1
ATOM 9301 N N . ASP B 1 152 ? -6.047 23.438 11.641 1 81.06 152 ASP B N 1
ATOM 9302 C CA . ASP B 1 152 ? -7.48 23.438 11.922 1 81.06 152 ASP B CA 1
ATOM 9303 C C . ASP B 1 152 ? -7.742 23.531 13.422 1 81.06 152 ASP B C 1
ATOM 9305 O O . ASP B 1 152 ? -8.609 24.297 13.859 1 81.06 152 ASP B O 1
ATOM 9309 N N . ASP B 1 153 ? -7.07 22.703 14.086 1 84.56 153 ASP B N 1
ATOM 9310 C CA . ASP B 1 153 ? -7.105 22.672 15.547 1 84.56 153 ASP B CA 1
ATOM 9311 C C . ASP B 1 153 ? -5.902 21.922 16.109 1 84.56 153 ASP B C 1
ATOM 9313 O O . ASP B 1 153 ? -4.844 21.875 15.484 1 84.56 153 ASP B O 1
ATOM 9317 N N . GLY B 1 154 ? -6.066 21.453 17.328 1 84.5 154 GLY B N 1
ATOM 9318 C CA . GLY B 1 154 ? -4.945 20.812 17.984 1 84.5 154 GLY B CA 1
ATOM 9319 C C . GLY B 1 154 ? -4.969 19.297 17.859 1 84.5 154 GLY B C 1
ATOM 9320 O O . GLY B 1 154 ? -4.285 18.594 18.609 1 84.5 154 GLY B O 1
ATOM 9321 N N . THR B 1 155 ? -5.672 18.734 16.938 1 87.44 155 THR B N 1
ATOM 9322 C CA . THR B 1 155 ? -5.77 17.281 16.797 1 87.44 155 THR B CA 1
ATOM 9323 C C . THR B 1 155 ? -4.41 16.672 16.453 1 87.44 155 THR B C 1
ATOM 9325 O O . THR B 1 155 ? -3.719 17.172 15.555 1 87.44 155 THR B O 1
ATOM 9328 N N . PRO B 1 156 ? -4.105 15.594 17.141 1 87.38 156 PRO B N 1
ATOM 9329 C CA . PRO B 1 156 ? -2.828 14.961 16.812 1 87.38 156 PRO B CA 1
ATOM 9330 C C . PRO B 1 156 ? -2.768 14.477 15.359 1 87.38 156 PRO B C 1
ATOM 9332 O O . PRO B 1 156 ? -3.756 13.953 14.836 1 87.38 156 PRO B O 1
ATOM 9335 N N . GLY B 1 157 ? -1.651 14.648 14.812 1 87.62 157 GLY B N 1
ATOM 9336 C CA . GLY B 1 157 ? -1.443 14.172 13.453 1 87.62 157 GLY B CA 1
ATOM 9337 C C . GLY B 1 157 ? -2.045 15.078 12.398 1 87.62 157 GLY B C 1
ATOM 9338 O O . GLY B 1 157 ? -2.041 14.742 11.211 1 87.62 157 GLY B O 1
ATOM 9339 N N . GLY B 1 158 ? -2.547 16.141 12.773 1 85.19 158 GLY B N 1
ATOM 9340 C CA . GLY B 1 158 ? -3.152 17.078 11.836 1 85.19 158 GLY B CA 1
ATOM 9341 C C . GLY B 1 158 ? -2.146 17.719 10.906 1 85.19 158 GLY B C 1
ATOM 9342 O O . GLY B 1 158 ? -0.954 17.781 11.211 1 85.19 158 GLY B O 1
ATOM 9343 N N . THR B 1 159 ? -2.648 18.141 9.789 1 85.81 159 THR B N 1
ATOM 9344 C CA . THR B 1 159 ? -1.837 18.844 8.812 1 85.81 159 THR B CA 1
ATOM 9345 C C . THR B 1 159 ? -2.285 20.312 8.703 1 85.81 159 THR B C 1
ATOM 9347 O O . THR B 1 159 ? -3.439 20.578 8.375 1 85.81 159 THR B O 1
ATOM 9350 N N . PRO B 1 160 ? -1.369 21.188 8.914 1 87.69 160 PRO B N 1
ATOM 9351 C CA . PRO B 1 160 ? -1.752 22.594 8.789 1 87.69 160 PRO B CA 1
ATOM 9352 C C . PRO B 1 160 ? -1.868 23.047 7.34 1 87.69 160 PRO B C 1
ATOM 9354 O O . PRO B 1 160 ? -1.271 22.438 6.449 1 87.69 160 PRO B O 1
ATOM 9357 N N . SER B 1 161 ? -2.615 24.078 7.176 1 88.31 161 SER B N 1
ATOM 9358 C CA . SER B 1 161 ? -2.68 24.75 5.883 1 88.31 161 SER B CA 1
ATOM 9359 C C . SER B 1 161 ? -1.624 25.844 5.785 1 88.31 161 SER B C 1
ATOM 9361 O O . SER B 1 161 ? -1.377 26.578 6.754 1 88.31 161 SER B O 1
ATOM 9363 N N . ILE B 1 162 ? -1.005 25.938 4.617 1 91.94 162 ILE B N 1
ATOM 9364 C CA . ILE B 1 162 ? 0.027 26.938 4.383 1 91.94 162 ILE B CA 1
ATOM 9365 C C . ILE B 1 162 ? -0.415 27.875 3.264 1 91.94 162 ILE B C 1
ATOM 9367 O O . ILE B 1 162 ? -0.854 27.422 2.203 1 91.94 162 ILE B O 1
ATOM 9371 N N . THR B 1 163 ? -0.329 29.156 3.521 1 91.94 163 THR B N 1
ATOM 9372 C CA . THR B 1 163 ? -0.627 30.172 2.518 1 91.94 163 THR B CA 1
ATOM 9373 C C . THR B 1 163 ? 0.461 31.234 2.492 1 91.94 163 THR B C 1
ATOM 9375 O O . THR B 1 163 ? 0.939 31.672 3.543 1 91.94 163 THR B O 1
ATOM 9378 N N . LEU B 1 164 ? 0.852 31.547 1.361 1 94 164 LEU B N 1
ATOM 9379 C CA . LEU B 1 164 ? 1.854 32.594 1.17 1 94 164 LEU B CA 1
ATOM 9380 C C . LEU B 1 164 ? 1.225 33.844 0.58 1 94 164 LEU B C 1
ATOM 9382 O O . LEU B 1 164 ? 0.52 33.781 -0.43 1 94 164 LEU B O 1
ATOM 9386 N N . ARG B 1 165 ? 1.438 35 1.2 1 94.44 165 ARG B N 1
ATOM 9387 C CA . ARG B 1 165 ? 1.013 36.312 0.737 1 94.44 165 ARG B CA 1
ATOM 9388 C C . ARG B 1 165 ? -0.478 36.312 0.415 1 94.44 165 ARG B C 1
ATOM 9390 O O . ARG B 1 165 ? -0.889 36.844 -0.631 1 94.44 165 ARG B O 1
ATOM 9397 N N . GLY B 1 166 ? -1.319 35.625 1.215 1 87.31 166 GLY B N 1
ATOM 9398 C CA . GLY B 1 166 ? -2.771 35.688 1.218 1 87.31 166 GLY B CA 1
ATOM 9399 C C . GLY B 1 166 ? -3.426 34.781 0.208 1 87.31 166 GLY B C 1
ATOM 9400 O O . GLY B 1 166 ? -4.641 34.562 0.254 1 87.31 166 GLY B O 1
ATOM 9401 N N . GLY B 1 167 ? -2.844 34.25 -0.676 1 82.38 167 GLY B N 1
ATOM 9402 C CA . GLY B 1 167 ? -3.451 33.406 -1.689 1 82.38 167 GLY B CA 1
ATOM 9403 C C . GLY B 1 167 ? -4.285 34.156 -2.693 1 82.38 167 GLY B C 1
ATOM 9404 O O . GLY B 1 167 ? -4.82 35.219 -2.375 1 82.38 167 GLY B O 1
ATOM 9405 N N . GLY B 1 168 ? -4.555 33.625 -3.826 1 80.44 168 GLY B N 1
ATOM 9406 C CA . GLY B 1 168 ? -5.227 34.375 -4.867 1 80.44 168 GLY B CA 1
ATOM 9407 C C . GLY B 1 168 ? -6.562 33.781 -5.27 1 80.44 168 GLY B C 1
ATOM 9408 O O . GLY B 1 168 ? -7.426 34.469 -5.809 1 80.44 168 GLY B O 1
ATOM 9409 N N . SER B 1 169 ? -6.793 32.5 -4.949 1 83 169 SER B N 1
ATOM 9410 C CA . SER B 1 169 ? -8 31.844 -5.441 1 83 169 SER B CA 1
ATOM 9411 C C . SER B 1 169 ? -9.109 31.875 -4.398 1 83 169 SER B C 1
ATOM 9413 O O . SER B 1 169 ? -8.844 31.922 -3.197 1 83 169 SER B O 1
ATOM 9415 N N . ILE B 1 170 ? -10.336 31.859 -4.973 1 80.38 170 ILE B N 1
ATOM 9416 C CA . ILE B 1 170 ? -11.508 31.859 -4.105 1 80.38 170 ILE B CA 1
ATOM 9417 C C . ILE B 1 170 ? -12.039 30.422 -3.963 1 80.38 170 ILE B C 1
ATOM 9419 O O . ILE B 1 170 ? -12.508 30.047 -2.893 1 80.38 170 ILE B O 1
ATOM 9423 N N . THR B 1 171 ? -11.969 29.688 -4.988 1 75.56 171 THR B N 1
ATOM 9424 C CA . THR B 1 171 ? -12.609 28.375 -4.984 1 75.56 171 THR B CA 1
ATOM 9425 C C . THR B 1 171 ? -11.578 27.266 -5.051 1 75.56 171 THR B C 1
ATOM 9427 O O . THR B 1 171 ? -11.898 26.094 -4.824 1 75.56 171 THR B O 1
ATOM 9430 N N . GLN B 1 172 ? -10.398 27.594 -5.316 1 78.75 172 GLN B N 1
ATOM 9431 C CA . GLN B 1 172 ? -9.367 26.578 -5.457 1 78.75 172 GLN B CA 1
ATOM 9432 C C . GLN B 1 172 ? -8.367 26.641 -4.305 1 78.75 172 GLN B C 1
ATOM 9434 O O . GLN B 1 172 ? -8.445 27.531 -3.463 1 78.75 172 GLN B O 1
ATOM 9439 N N . SER B 1 173 ? -7.496 25.688 -4.359 1 80.81 173 SER B N 1
ATOM 9440 C CA . SER B 1 173 ? -6.48 25.641 -3.311 1 80.81 173 SER B CA 1
ATOM 9441 C C . SER B 1 173 ? -5.492 26.781 -3.441 1 80.81 173 SER B C 1
ATOM 9443 O O . SER B 1 173 ? -5.105 27.156 -4.551 1 80.81 173 SER B O 1
ATOM 9445 N N . ASN B 1 174 ? -5.121 27.312 -2.33 1 87.25 174 ASN B N 1
ATOM 9446 C CA . ASN B 1 174 ? -4.125 28.375 -2.275 1 87.25 174 ASN B CA 1
ATOM 9447 C C . ASN B 1 174 ? -2.812 27.875 -1.672 1 87.25 174 ASN B C 1
ATOM 9449 O O . ASN B 1 174 ? -1.943 28.688 -1.329 1 87.25 174 ASN B O 1
ATOM 9453 N N . GLU B 1 175 ? -2.703 26.562 -1.55 1 89.81 175 GLU B N 1
ATOM 9454 C CA . GLU B 1 175 ? -1.466 26 -1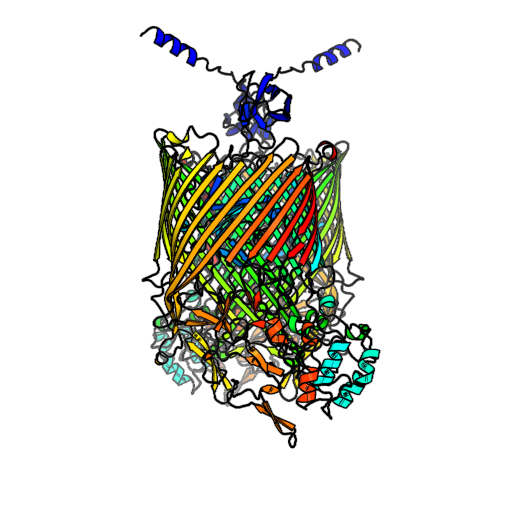.007 1 89.81 175 GLU B CA 1
ATOM 9455 C C . GLU B 1 175 ? -0.311 26.156 -1.992 1 89.81 175 GLU B C 1
ATOM 9457 O O . GLU B 1 175 ? -0.51 26.094 -3.207 1 89.81 175 GLU B O 1
ATOM 9462 N N . PRO B 1 176 ? 0.882 26.328 -1.464 1 92.44 176 PRO B N 1
ATOM 9463 C CA . PRO B 1 176 ? 2.035 26.391 -2.365 1 92.44 176 PRO B CA 1
ATOM 9464 C C . PRO B 1 176 ? 2.412 25.047 -2.953 1 92.44 176 PRO B C 1
ATOM 9466 O O . PRO B 1 176 ? 1.877 24.016 -2.533 1 92.44 176 PRO B O 1
ATOM 9469 N N . LEU B 1 177 ? 3.242 25.172 -3.988 1 93.06 177 LEU B N 1
ATOM 9470 C CA . LEU B 1 177 ? 3.881 23.953 -4.5 1 93.06 177 LEU B CA 1
ATOM 9471 C C . LEU B 1 177 ? 5.02 23.516 -3.586 1 93.06 177 LEU B C 1
ATOM 9473 O O . LEU B 1 177 ? 5.797 24.344 -3.111 1 93.06 177 LEU B O 1
ATOM 9477 N N . TYR B 1 178 ? 5.066 22.281 -3.328 1 94.25 178 TYR B N 1
ATOM 9478 C CA . TYR B 1 178 ? 6.191 21.734 -2.584 1 94.25 178 TYR B CA 1
ATOM 9479 C C . TYR B 1 178 ? 7.164 21.016 -3.518 1 94.25 178 TYR B C 1
ATOM 9481 O O . TYR B 1 178 ? 6.75 20.219 -4.363 1 94.25 178 TYR B O 1
ATOM 9489 N N . VAL B 1 179 ? 8.344 21.359 -3.395 1 94.69 179 VAL B N 1
ATOM 9490 C CA . VAL B 1 179 ? 9.391 20.672 -4.141 1 94.69 179 VAL B CA 1
ATOM 9491 C C . VAL B 1 179 ? 10.391 20.047 -3.17 1 94.69 179 VAL B C 1
ATOM 9493 O O . VAL B 1 179 ? 11.156 20.75 -2.51 1 94.69 179 VAL B O 1
ATOM 9496 N N . ILE B 1 180 ? 10.43 18.812 -3.115 1 95 180 ILE B N 1
ATOM 9497 C CA . ILE B 1 180 ? 11.289 18.094 -2.18 1 95 180 ILE B CA 1
ATOM 9498 C C . ILE B 1 180 ? 12.445 17.438 -2.932 1 95 180 ILE B C 1
ATOM 9500 O O . ILE B 1 180 ? 12.242 16.531 -3.732 1 95 180 ILE B O 1
ATOM 9504 N N . ASP B 1 181 ? 13.57 17.922 -2.688 1 92.19 181 ASP B N 1
ATOM 9505 C CA . ASP B 1 181 ? 14.773 17.438 -3.352 1 92.19 181 ASP B CA 1
ATOM 9506 C C . ASP B 1 181 ? 14.602 17.422 -4.867 1 92.19 181 ASP B C 1
ATOM 9508 O O . ASP B 1 181 ? 14.922 16.438 -5.531 1 92.19 181 ASP B O 1
ATOM 9512 N N . GLY B 1 182 ? 13.969 18.406 -5.32 1 89.44 182 GLY B N 1
ATOM 9513 C CA . GLY B 1 182 ? 13.836 18.609 -6.754 1 89.44 182 GLY B CA 1
ATOM 9514 C C . GLY B 1 182 ? 12.555 18.031 -7.32 1 89.44 182 GLY B C 1
ATOM 9515 O O . GLY B 1 182 ? 12.234 18.25 -8.492 1 89.44 182 GLY B O 1
ATOM 9516 N N . VAL B 1 183 ? 11.781 17.359 -6.539 1 89.12 183 VAL B N 1
ATOM 9517 C CA . VAL B 1 183 ? 10.547 16.75 -7.027 1 89.12 183 VAL B CA 1
ATOM 9518 C C . VAL B 1 183 ? 9.352 17.594 -6.617 1 89.12 183 VAL B C 1
ATOM 9520 O O . VAL B 1 183 ? 9.016 17.688 -5.434 1 89.12 183 VAL B O 1
ATOM 9523 N N . PRO B 1 184 ? 8.625 18.109 -7.504 1 89 184 PRO B N 1
ATOM 9524 C CA . PRO B 1 184 ? 7.43 18.891 -7.176 1 89 184 PRO B CA 1
ATOM 9525 C C . PRO B 1 184 ? 6.25 18.016 -6.762 1 89 184 PRO B C 1
ATOM 9527 O O . PRO B 1 184 ? 6.027 16.953 -7.348 1 89 184 PRO B O 1
ATOM 9530 N N . GLN B 1 185 ? 5.566 18.453 -5.789 1 84.81 185 GLN B N 1
ATOM 9531 C CA . GLN B 1 185 ? 4.348 17.766 -5.379 1 84.81 185 GLN B CA 1
ATOM 9532 C C . GLN B 1 185 ? 3.402 18.719 -4.641 1 84.81 185 GLN B C 1
ATOM 9534 O O . GLN B 1 185 ? 3.824 19.766 -4.16 1 84.81 185 GLN B O 1
ATOM 9539 N N . THR B 1 186 ? 2.156 18.266 -4.57 1 77.19 186 THR B N 1
ATOM 9540 C CA . THR B 1 186 ? 1.144 19.109 -3.951 1 77.19 186 THR B CA 1
ATOM 9541 C C . THR B 1 186 ? 0.592 18.453 -2.688 1 77.19 186 THR B C 1
ATOM 9543 O O . THR B 1 186 ? -0.337 18.984 -2.068 1 77.19 186 THR B O 1
ATOM 9546 N N . ASP B 1 187 ? 1.171 17.359 -2.248 1 80.56 187 ASP B N 1
ATOM 9547 C CA . ASP B 1 187 ? 0.589 16.578 -1.17 1 80.56 187 ASP B CA 1
ATOM 9548 C C . ASP B 1 187 ? 1.049 17.078 0.196 1 80.56 187 ASP B C 1
ATOM 9550 O O . ASP B 1 187 ? 0.685 16.516 1.229 1 80.56 187 ASP B O 1
ATOM 9554 N N . GLY B 1 188 ? 1.811 18.016 0.259 1 86.88 188 GLY B N 1
ATOM 9555 C CA . GLY B 1 188 ? 2.271 18.547 1.536 1 86.88 188 GLY B CA 1
ATOM 9556 C C . GLY B 1 188 ? 3.58 17.922 1.996 1 86.88 188 GLY B C 1
ATOM 9557 O O . GLY B 1 188 ? 4.312 17.344 1.194 1 86.88 188 GLY B O 1
ATOM 9558 N N . LEU B 1 189 ? 3.861 18.078 3.334 1 92 189 LEU B N 1
ATOM 9559 C CA . LEU B 1 189 ? 5.172 17.703 3.854 1 92 189 LEU B CA 1
ATOM 9560 C C . LEU B 1 189 ? 5.047 16.672 4.969 1 92 189 LEU B C 1
ATOM 9562 O O . LEU B 1 189 ? 6.035 16.344 5.633 1 92 189 LEU B O 1
ATOM 9566 N N . SER B 1 190 ? 3.902 16.156 5.168 1 91 190 SER B N 1
ATOM 9567 C CA . SER B 1 190 ? 3.631 15.328 6.34 1 91 190 SER B CA 1
ATOM 9568 C C . SER B 1 190 ? 4.469 14.047 6.316 1 91 190 SER B C 1
ATOM 9570 O O . SER B 1 190 ? 4.746 13.469 7.363 1 91 190 SER B O 1
ATOM 9572 N N . PHE B 1 191 ? 4.922 13.586 5.215 1 91.62 191 PHE B N 1
ATOM 9573 C CA . PHE B 1 191 ? 5.609 12.305 5.121 1 91.62 191 PHE B CA 1
ATOM 9574 C C . PHE B 1 191 ? 7.078 12.445 5.5 1 91.62 191 PHE B C 1
ATOM 9576 O O . PHE B 1 191 ? 7.77 11.445 5.711 1 91.62 191 PHE B O 1
ATOM 9583 N N . LEU B 1 192 ? 7.578 13.633 5.727 1 94.56 192 LEU B N 1
ATOM 9584 C CA . LEU B 1 192 ? 8.984 13.867 6.027 1 94.56 192 LEU B CA 1
ATOM 9585 C C . LEU B 1 192 ? 9.234 13.844 7.531 1 94.56 192 LEU B C 1
ATOM 9587 O O . LEU B 1 192 ? 8.336 14.164 8.312 1 94.56 192 LEU B O 1
ATOM 9591 N N . ASP B 1 193 ? 10.422 13.461 7.832 1 95.44 193 ASP B N 1
ATOM 9592 C CA . ASP B 1 193 ? 10.891 13.633 9.203 1 95.44 193 ASP B CA 1
ATOM 9593 C C . ASP B 1 193 ? 11.461 15.039 9.422 1 95.44 193 ASP B C 1
ATOM 9595 O O . ASP B 1 193 ? 12.336 15.477 8.672 1 95.44 193 ASP B O 1
ATOM 9599 N N . PRO B 1 194 ? 11 15.703 10.383 1 93.06 194 PRO B N 1
ATOM 9600 C CA . PRO B 1 194 ? 11.438 17.078 10.594 1 93.06 194 PRO B CA 1
ATOM 9601 C C . PRO B 1 194 ? 12.945 17.188 10.836 1 93.06 194 PRO B C 1
ATOM 9603 O O . PRO B 1 194 ? 13.539 18.234 10.578 1 93.06 194 PRO B O 1
ATOM 9606 N N . THR B 1 195 ? 13.594 16.188 11.297 1 93.5 195 THR B N 1
ATOM 9607 C CA . THR B 1 195 ? 15.016 16.234 11.617 1 93.5 195 THR B CA 1
ATOM 9608 C C . THR B 1 195 ? 15.852 15.93 10.375 1 93.5 195 THR B C 1
ATOM 9610 O O . THR B 1 195 ? 17.078 16.062 10.398 1 93.5 195 THR B O 1
ATOM 9613 N N . ASP B 1 196 ? 15.211 15.633 9.32 1 94.12 196 ASP B N 1
ATOM 9614 C CA . ASP B 1 196 ? 15.922 15.297 8.094 1 94.12 196 ASP B CA 1
ATOM 9615 C C . ASP B 1 196 ? 15.969 16.484 7.141 1 94.12 196 ASP B C 1
ATOM 9617 O O . ASP B 1 196 ? 16.312 16.344 5.965 1 94.12 196 ASP B O 1
ATOM 9621 N N . ILE B 1 197 ? 15.695 17.578 7.547 1 95.06 197 ILE B N 1
ATOM 9622 C CA . ILE B 1 197 ? 15.664 18.766 6.691 1 95.06 197 ILE B CA 1
ATOM 9623 C C . ILE B 1 197 ? 16.969 19.547 6.836 1 95.06 197 ILE B C 1
ATOM 9625 O O . ILE B 1 197 ? 17.422 19.812 7.957 1 95.06 197 ILE B O 1
ATOM 9629 N N . GLU B 1 198 ? 17.594 19.828 5.727 1 93.56 198 GLU B N 1
ATOM 9630 C CA . GLU B 1 198 ? 18.75 20.719 5.699 1 93.56 198 GLU B CA 1
ATOM 9631 C C . GLU B 1 198 ? 18.328 22.172 5.652 1 93.56 198 GLU B C 1
ATOM 9633 O O . GLU B 1 198 ? 18.812 23 6.426 1 93.56 198 GLU B O 1
ATOM 9638 N N . SER B 1 199 ? 17.469 22.453 4.742 1 93.31 199 SER B N 1
ATOM 9639 C CA . SER B 1 199 ? 16.969 23.812 4.605 1 93.31 199 SER B CA 1
ATOM 9640 C C . SER B 1 199 ? 15.625 23.844 3.887 1 93.31 199 SER B C 1
ATOM 9642 O O . SER B 1 199 ? 15.273 22.891 3.191 1 93.31 199 SER B O 1
ATOM 9644 N N . ILE B 1 200 ? 14.883 24.812 4.125 1 94.75 200 ILE B N 1
ATOM 9645 C CA . ILE B 1 200 ? 13.664 25.141 3.391 1 94.75 200 ILE B CA 1
ATOM 9646 C C . ILE B 1 200 ? 13.781 26.531 2.785 1 94.75 200 ILE B C 1
ATOM 9648 O O . ILE B 1 200 ? 14.094 27.5 3.488 1 94.75 200 ILE B O 1
ATOM 9652 N N . ASP B 1 201 ? 13.602 26.656 1.515 1 94.31 201 ASP B N 1
ATOM 9653 C CA . ASP B 1 201 ? 13.594 27.922 0.804 1 94.31 201 ASP B CA 1
ATOM 9654 C C . ASP B 1 201 ? 12.195 28.25 0.271 1 94.31 201 ASP B C 1
ATOM 9656 O O . ASP B 1 201 ? 11.617 27.453 -0.478 1 94.31 201 ASP B O 1
ATOM 9660 N N . VAL B 1 202 ? 11.695 29.344 0.625 1 94.81 202 VAL B N 1
ATOM 9661 C CA . VAL B 1 202 ? 10.375 29.766 0.181 1 94.81 202 VAL B CA 1
ATOM 9662 C C . VAL B 1 202 ? 10.508 30.812 -0.924 1 94.81 202 VAL B C 1
ATOM 9664 O O . VAL B 1 202 ? 11.039 31.906 -0.695 1 94.81 202 VAL B O 1
ATOM 9667 N N . LEU B 1 203 ? 10.07 30.438 -2.066 1 93.88 203 LEU B N 1
ATOM 9668 C CA . LEU B 1 203 ? 10.062 31.344 -3.207 1 93.88 203 LEU B CA 1
ATOM 9669 C C . LEU B 1 203 ? 8.75 32.125 -3.264 1 93.88 203 LEU B C 1
ATOM 9671 O O . LEU B 1 203 ? 7.668 31.531 -3.303 1 93.88 203 LEU B O 1
ATOM 9675 N N . LYS B 1 204 ? 8.875 33.438 -3.471 1 92.5 204 LYS B N 1
ATOM 9676 C CA . LYS B 1 204 ? 7.68 34.219 -3.205 1 92.5 204 LYS B CA 1
ATOM 9677 C C . LYS B 1 204 ? 7.266 35.031 -4.438 1 92.5 204 LYS B C 1
ATOM 9679 O O . LYS B 1 204 ? 6.113 35.469 -4.547 1 92.5 204 LYS B O 1
ATOM 9684 N N . ASP B 1 205 ? 8.164 35.344 -5.32 1 89.69 205 ASP B N 1
ATOM 9685 C CA . ASP B 1 205 ? 7.801 36.188 -6.441 1 89.69 205 ASP B CA 1
ATOM 9686 C C . ASP B 1 205 ? 7.871 35.438 -7.762 1 89.69 205 ASP B C 1
ATOM 9688 O O . ASP B 1 205 ? 8.273 34.281 -7.789 1 89.69 205 ASP B O 1
ATOM 9692 N N . ALA B 1 206 ? 7.508 36.062 -8.812 1 83.81 206 ALA B N 1
ATOM 9693 C CA . ALA B 1 206 ? 7.344 35.438 -10.109 1 83.81 206 ALA B CA 1
ATOM 9694 C C . ALA B 1 206 ? 8.688 34.969 -10.664 1 83.81 206 ALA B C 1
ATOM 9696 O O . ALA B 1 206 ? 8.766 33.906 -11.312 1 83.81 206 ALA B O 1
ATOM 9697 N N . SER B 1 207 ? 9.602 35.688 -10.469 1 79.5 207 SER B N 1
ATOM 9698 C CA . SER B 1 207 ? 10.906 35.312 -11 1 79.5 207 SER B CA 1
ATOM 9699 C C . SER B 1 207 ? 11.375 33.969 -10.406 1 79.5 207 SER B C 1
ATOM 9701 O O . SER B 1 207 ? 12.039 33.188 -11.078 1 79.5 207 SER B O 1
ATOM 9703 N N . ALA B 1 208 ? 11.016 33.781 -9.281 1 77.38 208 ALA B N 1
ATOM 9704 C CA . ALA B 1 208 ? 11.453 32.594 -8.586 1 77.38 208 ALA B CA 1
ATOM 9705 C C . ALA B 1 208 ? 10.492 31.422 -8.844 1 77.38 208 ALA B C 1
ATOM 9707 O O . ALA B 1 208 ? 10.906 30.266 -8.891 1 77.38 208 ALA B O 1
ATOM 9708 N N . THR B 1 209 ? 9.211 31.641 -9 1 82.81 209 THR B N 1
ATOM 9709 C CA . THR B 1 209 ? 8.203 30.594 -8.992 1 82.81 209 THR B CA 1
ATOM 9710 C C . THR B 1 209 ? 7.801 30.203 -10.414 1 82.81 209 THR B C 1
ATOM 9712 O O . THR B 1 209 ? 7.285 29.109 -10.648 1 82.81 209 THR B O 1
ATOM 9715 N N . SER B 1 210 ? 8.07 31.078 -11.32 1 81.5 210 SER B N 1
ATOM 9716 C CA . SER B 1 210 ? 7.523 30.891 -12.664 1 81.5 210 SER B CA 1
ATOM 9717 C C . SER B 1 210 ? 8.117 29.656 -13.336 1 81.5 210 SER B C 1
ATOM 9719 O O . SER B 1 210 ? 7.488 29.062 -14.219 1 81.5 210 SER B O 1
ATOM 9721 N N . ILE B 1 211 ? 9.195 29.328 -12.914 1 87.44 211 ILE B N 1
ATOM 9722 C CA . ILE B 1 211 ? 9.852 28.172 -13.508 1 87.44 211 ILE B CA 1
ATOM 9723 C C . ILE B 1 211 ? 9.039 26.906 -13.203 1 87.44 211 ILE B C 1
ATOM 9725 O O . ILE B 1 211 ? 9.195 25.891 -13.875 1 87.44 211 ILE B O 1
ATOM 9729 N N . TYR B 1 212 ? 8.211 27.062 -12.273 1 88.06 212 TYR B N 1
ATOM 9730 C CA . TYR B 1 212 ? 7.363 25.922 -11.922 1 88.06 212 TYR B CA 1
ATOM 9731 C C . TYR B 1 212 ? 5.973 26.078 -12.531 1 88.06 212 TYR B C 1
ATOM 9733 O O . TYR B 1 212 ? 5.117 25.203 -12.375 1 88.06 212 TYR B O 1
ATOM 9741 N N . GLY B 1 213 ? 5.793 27.141 -13.109 1 85.56 213 GLY B N 1
ATOM 9742 C CA . GLY B 1 213 ? 4.578 27.359 -13.883 1 85.56 213 GLY B CA 1
ATOM 9743 C C . GLY B 1 213 ? 3.336 27.469 -13.016 1 85.56 213 GLY B C 1
ATOM 9744 O O . GLY B 1 213 ? 3.312 28.219 -12.047 1 85.56 213 GLY B O 1
ATOM 9745 N N . ALA B 1 214 ? 2.264 26.703 -13.516 1 81.88 214 ALA B N 1
ATOM 9746 C CA . ALA B 1 214 ? 0.917 26.797 -12.961 1 81.88 214 ALA B CA 1
ATOM 9747 C C . ALA B 1 214 ? 0.893 26.328 -11.508 1 81.88 214 ALA B C 1
ATOM 9749 O O . ALA B 1 214 ? 0.069 26.797 -10.711 1 81.88 214 ALA B O 1
ATOM 9750 N N . ARG B 1 215 ? 1.687 25.594 -11.133 1 82.5 215 ARG B N 1
ATOM 9751 C CA . ARG B 1 215 ? 1.647 25.047 -9.773 1 82.5 215 ARG B CA 1
ATOM 9752 C C . ARG B 1 215 ? 2.348 25.984 -8.797 1 82.5 215 ARG B C 1
ATOM 9754 O O . ARG B 1 215 ? 2.191 25.844 -7.582 1 82.5 215 ARG B O 1
ATOM 9761 N N . GLY B 1 216 ? 3.027 26.953 -9.289 1 84.56 216 GLY B N 1
ATOM 9762 C CA . GLY B 1 216 ? 3.801 27.844 -8.438 1 84.56 216 GLY B CA 1
ATOM 9763 C C . GLY B 1 216 ? 3.131 29.188 -8.211 1 84.56 216 GLY B C 1
ATOM 9764 O O . GLY B 1 216 ? 3.725 30.094 -7.613 1 84.56 216 GLY B O 1
ATOM 9765 N N . SER B 1 217 ? 1.954 29.312 -8.617 1 83.88 217 SER B N 1
ATOM 9766 C CA . SER B 1 217 ? 1.286 30.609 -8.539 1 83.88 217 SER B CA 1
ATOM 9767 C C . SER B 1 217 ? 1.104 31.047 -7.094 1 83.88 217 SER B C 1
ATOM 9769 O O . SER B 1 217 ? 1.106 32.25 -6.801 1 83.88 217 SER B O 1
ATOM 9771 N N . ASN B 1 218 ? 0.991 30.109 -6.223 1 88.38 218 ASN B N 1
ATOM 9772 C CA . ASN B 1 218 ? 0.768 30.406 -4.812 1 88.38 218 ASN B CA 1
ATOM 9773 C C . ASN B 1 218 ? 2.07 30.359 -4.02 1 88.38 218 ASN B C 1
ATOM 9775 O O . ASN B 1 218 ? 2.049 30.312 -2.787 1 88.38 218 ASN B O 1
ATOM 9779 N N . GLY B 1 219 ? 3.152 30.344 -4.711 1 91.38 219 GLY B N 1
ATOM 9780 C CA . GLY B 1 219 ? 4.445 30.219 -4.055 1 91.38 219 GLY B CA 1
ATOM 9781 C C . GLY B 1 219 ? 4.996 28.812 -4.094 1 91.38 219 GLY B C 1
ATOM 9782 O O . GLY B 1 219 ? 4.273 27.859 -4.414 1 91.38 219 GLY B O 1
ATOM 9783 N N . VAL B 1 220 ? 6.277 28.734 -3.836 1 93.75 220 VAL B N 1
ATOM 9784 C CA . VAL B 1 220 ? 6.93 27.422 -3.854 1 93.75 220 VAL B CA 1
ATOM 9785 C C . VAL B 1 220 ? 7.754 27.234 -2.58 1 93.75 220 VAL B C 1
ATOM 9787 O O . VAL B 1 220 ? 8.477 28.156 -2.166 1 93.75 220 VAL B O 1
ATOM 9790 N N . ILE B 1 221 ? 7.59 26.141 -1.979 1 95.31 221 ILE B N 1
ATOM 9791 C CA . ILE B 1 221 ? 8.414 25.75 -0.842 1 95.31 221 ILE B CA 1
ATOM 9792 C C . ILE B 1 221 ? 9.367 24.625 -1.258 1 95.31 221 ILE B C 1
ATOM 9794 O O . ILE B 1 221 ? 8.938 23.5 -1.533 1 95.31 221 ILE B O 1
ATOM 9798 N N . LEU B 1 222 ? 10.602 24.969 -1.267 1 95.25 222 LEU B N 1
ATOM 9799 C CA . LEU B 1 222 ? 11.633 24 -1.602 1 95.25 222 LEU B CA 1
ATOM 9800 C C . LEU B 1 222 ? 12.219 23.375 -0.341 1 95.25 222 LEU B C 1
ATOM 9802 O O . LEU B 1 222 ? 12.711 24.078 0.537 1 95.25 222 LEU B O 1
ATOM 9806 N N . VAL B 1 223 ? 12.164 22.125 -0.302 1 95.31 223 VAL B N 1
ATOM 9807 C CA . VAL B 1 223 ? 12.719 21.391 0.834 1 95.31 223 VAL B CA 1
ATOM 9808 C C . VAL B 1 223 ? 13.961 20.609 0.393 1 95.31 223 VAL B C 1
ATOM 9810 O O . VAL B 1 223 ? 13.891 19.812 -0.541 1 95.31 223 VAL B O 1
ATOM 9813 N N . THR B 1 224 ? 14.992 20.922 1.002 1 93.88 224 THR B N 1
ATOM 9814 C CA . THR B 1 224 ? 16.219 20.156 0.843 1 93.88 224 THR B CA 1
ATOM 9815 C C . THR B 1 224 ? 16.469 19.297 2.076 1 93.88 224 THR B C 1
ATOM 9817 O O . THR B 1 224 ? 16.609 19.812 3.186 1 93.88 224 THR B O 1
ATOM 9820 N N . THR B 1 225 ? 16.547 18.062 1.886 1 93.75 225 THR B N 1
ATOM 9821 C CA . THR B 1 225 ? 16.828 17.188 3.014 1 93.75 225 THR B CA 1
ATOM 9822 C C . THR B 1 225 ? 18.328 17.109 3.289 1 93.75 225 THR B C 1
ATOM 9824 O O . THR B 1 225 ? 19.125 17.641 2.518 1 93.75 225 THR B O 1
ATOM 9827 N N . LYS B 1 226 ? 18.656 16.547 4.355 1 91.25 226 LYS B N 1
ATOM 9828 C CA . LYS B 1 226 ? 20.047 16.5 4.793 1 91.25 226 LYS B CA 1
ATOM 9829 C C . LYS B 1 226 ? 20.953 15.961 3.693 1 91.25 226 LYS B C 1
ATOM 9831 O O . LYS B 1 226 ? 20.625 14.953 3.057 1 91.25 226 LYS B O 1
ATOM 9836 N N . GLN B 1 227 ? 22.016 16.703 3.525 1 86.06 227 GLN B N 1
ATOM 9837 C CA . GLN B 1 227 ? 22.969 16.328 2.484 1 86.06 227 GLN B CA 1
ATOM 9838 C C . GLN B 1 227 ? 24.016 15.344 3.016 1 86.06 227 GLN B C 1
ATOM 9840 O O . GLN B 1 227 ? 24.391 15.406 4.188 1 86.06 227 GLN B O 1
ATOM 9845 N N . LEU B 1 228 ? 24.484 14.539 2.061 1 86.06 228 LEU B N 1
ATOM 9846 C CA . LEU B 1 228 ? 25.438 13.492 2.438 1 86.06 228 LEU B CA 1
ATOM 9847 C C . LEU B 1 228 ? 26.859 14.055 2.518 1 86.06 228 LEU B C 1
ATOM 9849 O O . LEU B 1 228 ? 27.281 14.812 1.641 1 86.06 228 LEU B O 1
ATOM 9853 N N . LYS B 1 229 ? 27.453 13.773 3.574 1 78.31 229 LYS B N 1
ATOM 9854 C CA . LYS B 1 229 ? 28.828 14.188 3.781 1 78.31 229 LYS B CA 1
ATOM 9855 C C . LYS B 1 229 ? 29.781 13 3.682 1 78.31 229 LYS B C 1
ATOM 9857 O O . LYS B 1 229 ? 29.422 11.875 4.027 1 78.31 229 LYS B O 1
ATOM 9862 N N . SER B 1 230 ? 30.953 13.281 3.084 1 75.44 230 SER B N 1
ATOM 9863 C CA . SER B 1 230 ? 31.953 12.234 3.008 1 75.44 230 SER B CA 1
ATOM 9864 C C . SER B 1 230 ? 32.688 12.07 4.336 1 75.44 230 SER B C 1
ATOM 9866 O O . SER B 1 230 ? 32.844 13.039 5.09 1 75.44 230 SER B O 1
ATOM 9868 N N . GLY B 1 231 ? 32.969 10.914 4.664 1 71.56 231 GLY B N 1
ATOM 9869 C CA . GLY B 1 231 ? 33.781 10.695 5.867 1 71.56 231 GLY B CA 1
ATOM 9870 C C . GLY B 1 231 ? 33.531 9.328 6.488 1 71.56 231 GLY B C 1
ATOM 9871 O O . GLY B 1 231 ? 33.031 8.414 5.828 1 71.56 231 GLY B O 1
ATOM 9872 N N . LYS B 1 232 ? 34 9.305 7.695 1 72.69 232 LYS B N 1
ATOM 9873 C CA . LYS B 1 232 ? 33.875 8.07 8.461 1 72.69 232 LYS B CA 1
ATOM 9874 C C . LYS B 1 232 ? 32.406 7.781 8.789 1 72.69 232 LYS B C 1
ATOM 9876 O O . LYS B 1 232 ? 31.578 8.695 8.836 1 72.69 232 LYS B O 1
ATOM 9881 N N . LEU B 1 233 ? 32.156 6.617 8.961 1 80.25 233 LEU B N 1
ATOM 9882 C CA . LEU B 1 233 ? 30.812 6.184 9.328 1 80.25 233 LEU B CA 1
ATOM 9883 C C . LEU B 1 233 ? 30.375 6.824 10.641 1 80.25 233 LEU B C 1
ATOM 9885 O O . LEU B 1 233 ? 31.125 6.844 11.609 1 80.25 233 LEU B O 1
ATOM 9889 N N . THR B 1 234 ? 29.281 7.371 10.617 1 86.25 234 THR B N 1
ATOM 9890 C CA . THR B 1 234 ? 28.688 7.984 11.797 1 86.25 234 THR B CA 1
ATOM 9891 C C . THR B 1 234 ? 27.359 7.32 12.141 1 86.25 234 THR B C 1
ATOM 9893 O O . THR B 1 234 ? 26.5 7.164 11.266 1 86.25 234 THR B O 1
ATOM 9896 N N . ILE B 1 235 ? 27.266 6.879 13.352 1 89.31 235 ILE B N 1
ATOM 9897 C CA . ILE B 1 235 ? 26.016 6.352 13.867 1 89.31 235 ILE B CA 1
ATOM 9898 C C . ILE B 1 235 ? 25.375 7.371 14.812 1 89.31 235 ILE B C 1
ATOM 9900 O O . ILE B 1 235 ? 26.031 7.883 15.719 1 89.31 235 ILE B O 1
ATOM 9904 N N . GLY B 1 236 ? 24.156 7.648 14.492 1 93.56 236 GLY B N 1
ATOM 9905 C CA . GLY B 1 236 ? 23.453 8.633 15.305 1 93.56 236 GLY B CA 1
ATOM 9906 C C . GLY B 1 236 ? 22.219 8.07 15.992 1 93.56 236 GLY B C 1
ATOM 9907 O O . GLY B 1 236 ? 21.531 7.211 15.438 1 93.56 236 GLY B O 1
ATOM 9908 N N . TYR B 1 237 ? 21.953 8.531 17.156 1 94.94 237 TYR B N 1
ATOM 9909 C CA . TYR B 1 237 ? 20.734 8.266 17.891 1 94.94 237 TYR B CA 1
ATOM 9910 C C . TYR B 1 237 ? 20.141 9.555 18.469 1 94.94 237 TYR B C 1
ATOM 9912 O O . TYR B 1 237 ? 20.781 10.219 19.281 1 94.94 237 TYR B O 1
ATOM 9920 N N . ASP B 1 238 ? 18.984 9.836 18 1 96.5 238 ASP B N 1
ATOM 9921 C CA . ASP B 1 238 ? 18.234 11 18.5 1 96.5 238 ASP B CA 1
ATOM 9922 C C . ASP B 1 238 ? 16.953 10.57 19.203 1 96.5 238 ASP B C 1
ATOM 9924 O O . ASP B 1 238 ? 16.203 9.742 18.688 1 96.5 238 ASP B O 1
ATOM 9928 N N . MET B 1 239 ? 16.734 11.117 20.344 1 96.12 239 MET B N 1
ATOM 9929 C CA . MET B 1 239 ? 15.508 10.758 21.047 1 96.12 239 MET B CA 1
ATOM 9930 C C . MET B 1 239 ? 15.008 11.922 21.891 1 96.12 239 MET B C 1
ATOM 9932 O O . MET B 1 239 ? 15.773 12.812 22.25 1 96.12 239 MET B O 1
ATOM 9936 N N . TYR B 1 240 ? 13.734 11.945 22.062 1 97.06 240 TYR B N 1
ATOM 9937 C CA . TYR B 1 240 ? 13.18 12.766 23.125 1 97.06 240 TYR B CA 1
ATOM 9938 C C . TYR B 1 240 ? 11.969 12.086 23.766 1 97.06 240 TYR B C 1
ATOM 9940 O O . TYR B 1 240 ? 11.352 11.211 23.156 1 97.06 240 TYR B O 1
ATOM 9948 N N . TYR B 1 241 ? 11.703 12.352 24.969 1 97.31 241 TYR B N 1
ATOM 9949 C CA . TYR B 1 241 ? 10.531 11.961 25.734 1 97.31 241 TYR B CA 1
ATOM 9950 C C . TYR B 1 241 ? 9.938 13.156 26.469 1 97.31 241 TYR B C 1
ATOM 9952 O O . TYR B 1 241 ? 10.672 14.016 26.969 1 97.31 241 TYR B O 1
ATOM 9960 N N . GLY B 1 242 ? 8.641 13.211 26.391 1 96.75 242 GLY B N 1
ATOM 9961 C CA . GLY B 1 242 ? 8.047 14.352 27.062 1 96.75 242 GLY B CA 1
ATOM 9962 C C . GLY B 1 242 ? 6.574 14.164 27.375 1 96.75 242 GLY B C 1
ATOM 9963 O O . GLY B 1 242 ? 6.047 13.055 27.266 1 96.75 242 GLY B O 1
ATOM 9964 N N . ALA B 1 243 ? 6.035 15.227 27.875 1 96.25 243 ALA B N 1
ATOM 9965 C CA . ALA B 1 243 ? 4.625 15.281 28.25 1 96.25 243 ALA B CA 1
ATOM 9966 C C . ALA B 1 243 ? 3.961 16.547 27.703 1 96.25 243 ALA B C 1
ATOM 9968 O O . ALA B 1 243 ? 4.637 17.531 27.422 1 96.25 243 ALA B O 1
ATOM 9969 N N . LYS B 1 244 ? 2.648 16.438 27.531 1 94.69 244 LYS B N 1
ATOM 9970 C CA . LYS B 1 244 ? 1.894 17.578 27.047 1 94.69 244 LYS B CA 1
ATOM 9971 C C . LYS B 1 244 ? 0.552 17.703 27.766 1 94.69 244 LYS B C 1
ATOM 9973 O O . LYS B 1 244 ? 0.043 16.734 28.312 1 94.69 244 LYS B O 1
ATOM 9978 N N . LYS B 1 245 ? 0.013 18.859 27.703 1 94.25 245 LYS B N 1
ATOM 9979 C CA . LYS B 1 245 ? -1.261 19.156 28.359 1 94.25 245 LYS B CA 1
ATOM 9980 C C . LYS B 1 245 ? -1.948 20.344 27.703 1 94.25 245 LYS B C 1
ATOM 9982 O O . LYS B 1 245 ? -1.305 21.141 27.016 1 94.25 245 LYS B O 1
ATOM 9987 N N . ALA B 1 246 ? -3.295 20.422 27.906 1 93.5 246 ALA B N 1
ATOM 9988 C CA . ALA B 1 246 ? -4.035 21.578 27.391 1 93.5 246 ALA B CA 1
ATOM 9989 C C . ALA B 1 246 ? -3.617 22.859 28.109 1 93.5 246 ALA B C 1
ATOM 9991 O O . ALA B 1 246 ? -3.35 22.844 29.312 1 93.5 246 ALA B O 1
ATOM 9992 N N . ASN B 1 247 ? -3.699 23.922 27.422 1 88.81 247 ASN B N 1
ATOM 9993 C CA . ASN B 1 247 ? -3.244 25.203 27.953 1 88.81 247 ASN B CA 1
ATOM 9994 C C . ASN B 1 247 ? -4.336 25.891 28.781 1 88.81 247 ASN B C 1
ATOM 9996 O O . ASN B 1 247 ? -4.039 26.672 29.688 1 88.81 247 ASN B O 1
ATOM 10000 N N . LYS B 1 248 ? -5.461 25.734 28.234 1 90.56 248 LYS B N 1
ATOM 10001 C CA . LYS B 1 248 ? -6.559 26.469 28.859 1 90.56 248 LYS B CA 1
ATOM 10002 C C . LYS B 1 248 ? -7.879 25.719 28.688 1 90.56 248 LYS B C 1
ATOM 10004 O O . LYS B 1 248 ? -8.039 24.938 27.75 1 90.56 248 LYS B O 1
ATOM 10009 N N . PHE B 1 249 ? -8.797 25.938 29.75 1 94.75 249 PHE B N 1
ATOM 10010 C CA . PHE B 1 249 ? -10.156 25.422 29.672 1 94.75 249 PHE B CA 1
ATOM 10011 C C . PHE B 1 249 ? -11.156 26.578 29.594 1 94.75 249 PHE B C 1
ATOM 10013 O O . PHE B 1 249 ? -10.883 27.672 30.062 1 94.75 249 PHE B O 1
ATOM 10020 N N . ILE B 1 250 ? -12.203 26.328 28.984 1 96.19 250 ILE B N 1
ATOM 10021 C CA . ILE B 1 250 ? -13.305 27.281 28.906 1 96.19 250 ILE B CA 1
ATOM 10022 C C . ILE B 1 250 ? -14.227 27.109 30.109 1 96.19 250 ILE B C 1
ATOM 10024 O O . ILE B 1 250 ? -14.797 26.031 30.297 1 96.19 250 ILE B O 1
ATOM 10028 N N . PRO B 1 251 ? -14.406 28.094 30.875 1 96 251 PRO B N 1
ATOM 10029 C CA . PRO B 1 251 ? -15.219 27.922 32.094 1 96 251 PRO B CA 1
ATOM 10030 C C . PRO B 1 251 ? -16.688 27.641 31.766 1 96 251 PRO B C 1
ATOM 10032 O O . PRO B 1 251 ? -17.266 28.266 30.875 1 96 251 PRO B O 1
ATOM 10035 N N . VAL B 1 252 ? -17.266 26.766 32.469 1 96.69 252 VAL B N 1
ATOM 10036 C CA . VAL B 1 252 ? -18.688 26.422 32.406 1 96.69 252 VAL B CA 1
ATOM 10037 C C . VAL B 1 252 ? -19.359 26.672 33.75 1 96.69 252 VAL B C 1
ATOM 10039 O O . VAL B 1 252 ? -18.688 26.938 34.75 1 96.69 252 VAL B O 1
ATOM 10042 N N . LEU B 1 253 ? -20.719 26.594 33.75 1 96.19 253 LEU B N 1
ATOM 10043 C CA . LEU B 1 253 ? -21.438 26.812 35 1 96.19 253 LEU B CA 1
ATOM 10044 C C . LEU B 1 253 ? -21.125 25.719 36 1 96.19 253 LEU B C 1
ATOM 10046 O O . LEU B 1 253 ? -21 24.531 35.656 1 96.19 253 LEU B O 1
ATOM 10050 N N . ASN B 1 254 ? -20.938 26.109 37.25 1 94.5 254 ASN B N 1
ATOM 10051 C CA . ASN B 1 254 ? -20.797 25.125 38.312 1 94.5 254 ASN B CA 1
ATOM 10052 C C . ASN B 1 254 ? -22.156 24.547 38.719 1 94.5 254 ASN B C 1
ATOM 10054 O O . ASN B 1 254 ? -23.188 24.922 38.156 1 94.5 254 ASN B O 1
ATOM 10058 N N . SER B 1 255 ? -22.172 23.656 39.719 1 94.06 255 SER B N 1
ATOM 10059 C CA . SER B 1 255 ? -23.391 22.922 40.062 1 94.06 255 SER B CA 1
ATOM 10060 C C . SER B 1 255 ? -24.469 23.875 40.594 1 94.06 255 SER B C 1
ATOM 10062 O O . SER B 1 255 ? -25.641 23.703 40.312 1 94.06 255 SER B O 1
ATOM 10064 N N . TYR B 1 256 ? -24.062 24.828 41.406 1 95.06 256 TYR B N 1
ATOM 10065 C CA . TYR B 1 256 ? -25.016 25.781 41.969 1 95.06 256 TYR B CA 1
ATOM 10066 C C . TYR B 1 256 ? -25.672 26.609 40.875 1 95.06 256 TYR B C 1
ATOM 10068 O O . TYR B 1 256 ? -26.906 26.703 40.812 1 95.06 256 TYR B O 1
ATOM 10076 N N . ASP B 1 257 ? -24.875 27.172 40.031 1 94.88 257 ASP B N 1
ATOM 10077 C CA . ASP B 1 257 ? -25.422 28.016 38.969 1 94.88 257 ASP B CA 1
ATOM 10078 C C . ASP B 1 257 ? -26.219 27.188 37.969 1 94.88 257 ASP B C 1
ATOM 10080 O O . ASP B 1 257 ? -27.219 27.672 37.406 1 94.88 257 ASP B O 1
ATOM 10084 N N . PHE B 1 258 ? -25.812 26 37.719 1 95.25 258 PHE B N 1
ATOM 10085 C CA . PHE B 1 258 ? -26.531 25.094 36.844 1 95.25 258 PHE B CA 1
ATOM 10086 C C . PHE B 1 258 ? -27.922 24.797 37.375 1 95.25 258 PHE B C 1
ATOM 10088 O O . PHE B 1 258 ? -28.906 24.844 36.656 1 95.25 258 PHE B O 1
ATOM 10095 N N . THR B 1 259 ? -28.047 24.5 38.625 1 94.38 259 THR B N 1
ATOM 10096 C CA . THR B 1 259 ? -29.328 24.156 39.219 1 94.38 259 THR B CA 1
ATOM 10097 C C . THR B 1 259 ? -30.234 25.391 39.281 1 94.38 259 THR B C 1
ATOM 10099 O O . THR B 1 259 ? -31.453 25.266 39.094 1 94.38 259 THR B O 1
ATOM 10102 N N . ARG B 1 260 ? -29.641 26.484 39.531 1 94.38 260 ARG B N 1
ATOM 10103 C CA . ARG B 1 260 ? -30.406 27.719 39.5 1 94.38 260 ARG B CA 1
ATOM 10104 C C . ARG B 1 260 ? -31 27.938 38.094 1 94.38 260 ARG B C 1
ATOM 10106 O O . ARG B 1 260 ? -32.156 28.359 37.969 1 94.38 260 ARG B O 1
ATOM 10113 N N . LEU B 1 261 ? -30.172 27.703 37.125 1 93.94 261 LEU B N 1
ATOM 10114 C CA . LEU B 1 261 ? -30.656 27.812 35.75 1 93.94 261 LEU B CA 1
ATOM 10115 C C . LEU B 1 261 ? -31.812 26.844 35.469 1 93.94 261 LEU B C 1
ATOM 10117 O O . LEU B 1 261 ? -32.781 27.203 34.812 1 93.94 261 LEU B O 1
ATOM 10121 N N . LEU B 1 262 ? -31.766 25.641 36 1 93.12 262 LEU B N 1
ATOM 10122 C CA . LEU B 1 262 ? -32.844 24.656 35.844 1 93.12 262 LEU B CA 1
ATOM 10123 C C . LEU B 1 262 ? -34.156 25.172 36.438 1 93.12 262 LEU B C 1
ATOM 10125 O O . LEU B 1 262 ? -35.219 25.016 35.812 1 93.12 262 LEU B O 1
ATOM 10129 N N . TYR B 1 263 ? -34.031 25.656 37.594 1 93.31 263 TYR B N 1
ATOM 10130 C CA . TYR B 1 263 ? -35.25 26.156 38.25 1 93.31 263 TYR B CA 1
ATOM 10131 C C . TYR B 1 263 ? -35.812 27.359 37.5 1 93.31 263 TYR B C 1
ATOM 10133 O O . TYR B 1 263 ? -37.031 27.547 37.469 1 93.31 263 TYR B O 1
ATOM 10141 N N . GLU B 1 264 ? -34.938 28.188 37 1 92.44 264 GLU B N 1
ATOM 10142 C CA . GLU B 1 264 ? -35.469 29.312 36.188 1 92.44 264 GLU B CA 1
ATOM 10143 C C . GLU B 1 264 ? -36.219 28.812 34.969 1 92.44 264 GLU B C 1
ATOM 10145 O O . GLU B 1 264 ? -37.25 29.375 34.625 1 92.44 264 GLU B O 1
ATOM 10150 N N . LYS B 1 265 ? -35.719 27.797 34.312 1 90.75 265 LYS B N 1
ATOM 10151 C CA . LYS B 1 265 ? -36.312 27.25 33.094 1 90.75 265 LYS B CA 1
ATOM 10152 C C . LYS B 1 265 ? -37.625 26.516 33.406 1 90.75 265 LYS B C 1
ATOM 10154 O O . LYS B 1 265 ? -38.594 26.641 32.688 1 90.75 265 LYS B O 1
ATOM 10159 N N . PHE B 1 266 ? -37.594 25.797 34.625 1 89.94 266 PHE B N 1
ATOM 10160 C CA . PHE B 1 266 ? -38.688 24.828 34.75 1 89.94 266 PHE B CA 1
ATOM 10161 C C . PHE B 1 266 ? -39.344 24.953 36.125 1 89.94 266 PHE B C 1
ATOM 10163 O O . PHE B 1 266 ? -40.312 24.219 36.438 1 89.94 266 PHE B O 1
ATOM 10170 N N . GLY B 1 267 ? -38.875 25.828 36.938 1 86.06 267 GLY B N 1
ATOM 10171 C CA . GLY B 1 267 ? -39.406 25.953 38.281 1 86.06 267 GLY B CA 1
ATOM 10172 C C . GLY B 1 267 ? -40.875 26.312 38.344 1 86.06 267 GLY B C 1
ATOM 10173 O O . GLY B 1 267 ? -41.562 26.016 39.312 1 86.06 267 GLY B O 1
ATOM 10174 N N . ALA B 1 268 ? -41.344 26.906 37.25 1 86.12 268 ALA B N 1
ATOM 10175 C CA . ALA B 1 268 ? -42.75 27.312 37.219 1 86.12 268 ALA B CA 1
ATOM 10176 C C . ALA B 1 268 ? -43.594 26.266 36.5 1 86.12 268 ALA B C 1
ATOM 10178 O O . ALA B 1 268 ? -44.844 26.375 36.438 1 86.12 268 ALA B O 1
ATOM 10179 N N . ASP B 1 269 ? -42.969 25.297 35.938 1 88.56 269 ASP B N 1
ATOM 10180 C CA . ASP B 1 269 ? -43.688 24.234 35.25 1 88.56 269 ASP B CA 1
ATOM 10181 C C . ASP B 1 269 ? -44.156 23.172 36.25 1 88.56 269 ASP B C 1
ATOM 10183 O O . ASP B 1 269 ? -43.375 22.469 36.844 1 88.56 269 ASP B O 1
ATOM 10187 N N . PRO B 1 270 ? -45.469 23.047 36.344 1 89.56 270 PRO B N 1
ATOM 10188 C CA . PRO B 1 270 ? -46 22.125 37.344 1 89.56 270 PRO B CA 1
ATOM 10189 C C . PRO B 1 270 ? -45.656 20.672 37.094 1 89.56 270 PRO B C 1
ATOM 10191 O O . PRO B 1 270 ? -45.656 19.844 38 1 89.56 270 PRO B O 1
ATOM 10194 N N . VAL B 1 271 ? -45.375 20.359 35.875 1 89.31 271 VAL B N 1
ATOM 10195 C CA . VAL B 1 271 ? -45.062 18.984 35.5 1 89.31 271 VAL B CA 1
ATOM 10196 C C . VAL B 1 271 ? -43.562 18.719 35.781 1 89.31 271 VAL B C 1
ATOM 10198 O O . VAL B 1 271 ? -43.219 17.641 36.281 1 89.31 271 VAL B O 1
ATOM 10201 N N . LYS B 1 272 ? -42.656 19.656 35.656 1 89 272 LYS B N 1
ATOM 10202 C CA . LYS B 1 272 ? -41.219 19.453 35.75 1 89 272 LYS B CA 1
ATOM 10203 C C . LYS B 1 272 ? -40.75 19.766 37.156 1 89 272 LYS B C 1
ATOM 10205 O O . LYS B 1 272 ? -39.688 19.266 37.594 1 89 272 LYS B O 1
ATOM 10210 N N . LEU B 1 273 ? -41.469 20.578 37.906 1 91.56 273 LEU B N 1
ATOM 10211 C CA . LEU B 1 273 ? -41.031 21.031 39.219 1 91.56 273 LEU B CA 1
ATOM 10212 C C . LEU B 1 273 ? -40.844 19.844 40.188 1 91.56 273 LEU B C 1
ATOM 10214 O O . LEU B 1 273 ? -39.844 19.766 40.875 1 91.56 273 LEU B O 1
ATOM 10218 N N . PRO B 1 274 ? -41.812 18.922 40.156 1 92 274 PRO B N 1
ATOM 10219 C CA . PRO B 1 274 ? -41.594 17.781 41.031 1 92 274 PRO B CA 1
ATOM 10220 C C . PRO B 1 274 ? -40.344 16.984 40.719 1 92 274 PRO B C 1
ATOM 10222 O O . PRO B 1 274 ? -39.656 16.516 41.594 1 92 274 PRO B O 1
ATOM 10225 N N . ASP B 1 275 ? -40.094 16.844 39.5 1 89.19 275 ASP B N 1
ATOM 10226 C CA . ASP B 1 275 ? -38.875 16.141 39.062 1 89.19 275 ASP B CA 1
ATOM 10227 C C . ASP B 1 275 ? -37.625 16.875 39.5 1 89.19 275 ASP B C 1
ATOM 10229 O O . ASP B 1 275 ? -36.625 16.266 39.938 1 89.19 275 ASP B O 1
ATOM 10233 N N . LEU B 1 276 ? -37.625 18.156 39.375 1 91.38 276 LEU B N 1
ATOM 10234 C CA . LEU B 1 276 ? -36.5 18.984 39.75 1 91.38 276 LEU B CA 1
ATOM 10235 C C . LEU B 1 276 ? -36.25 18.875 41.25 1 91.38 276 LEU B C 1
ATOM 10237 O O . LEU B 1 276 ? -35.094 18.75 41.688 1 91.38 276 LEU B O 1
ATOM 10241 N N . GLN B 1 277 ? -37.344 18.906 42 1 93.62 277 GLN B N 1
ATOM 10242 C CA . GLN B 1 277 ? -37.219 18.828 43.438 1 93.62 277 GLN B CA 1
ATOM 10243 C C . GLN B 1 277 ? -36.719 17.453 43.875 1 93.62 277 GLN B C 1
ATOM 10245 O O . GLN B 1 277 ? -35.938 17.344 44.844 1 93.62 277 GLN B O 1
ATOM 10250 N N . ARG B 1 278 ? -37.188 16.516 43.156 1 92 278 ARG B N 1
ATOM 10251 C CA . ARG B 1 278 ? -36.75 15.156 43.469 1 92 278 ARG B CA 1
ATOM 10252 C C . ARG B 1 278 ? -35.281 14.969 43.188 1 92 278 ARG B C 1
ATOM 10254 O O . ARG B 1 278 ? -34.562 14.383 44 1 92 278 ARG B O 1
ATOM 10261 N N . ASP B 1 279 ? -34.844 15.469 42.125 1 90.44 279 ASP B N 1
ATOM 10262 C CA . ASP B 1 279 ? -33.5 15.172 41.625 1 90.44 279 ASP B CA 1
ATOM 10263 C C . ASP B 1 279 ? -32.469 16.156 42.219 1 90.44 279 ASP B C 1
ATOM 10265 O O . ASP B 1 279 ? -31.328 15.773 42.5 1 90.44 279 ASP B O 1
ATOM 10269 N N . PHE B 1 280 ? -32.906 17.469 42.438 1 93.12 280 PHE B N 1
ATOM 10270 C CA . PHE B 1 280 ? -31.906 18.484 42.781 1 93.12 280 PHE B CA 1
ATOM 10271 C C . PHE B 1 280 ? -32.25 19.203 44.062 1 93.12 280 PHE B C 1
ATOM 10273 O O . PHE B 1 280 ? -31.469 20 44.594 1 93.12 280 PHE B O 1
ATOM 10280 N N . GLY B 1 281 ? -33.438 18.953 44.625 1 93.69 281 GLY B N 1
ATOM 10281 C CA . GLY B 1 281 ? -33.875 19.594 45.844 1 93.69 281 GLY B CA 1
ATOM 10282 C C . GLY B 1 281 ? -34.688 20.844 45.625 1 93.69 281 GLY B C 1
ATOM 10283 O O . GLY B 1 281 ? -34.938 21.234 44.469 1 93.69 281 GLY B O 1
ATOM 10284 N N . ASN B 1 282 ? -35.188 21.422 46.781 1 94.5 282 ASN B N 1
ATOM 10285 C CA . ASN B 1 282 ? -35.938 22.672 46.688 1 94.5 282 ASN B CA 1
ATOM 10286 C C . ASN B 1 282 ? -35 23.859 46.438 1 94.5 282 ASN B C 1
ATOM 10288 O O . ASN B 1 282 ? -33.844 23.828 46.781 1 94.5 282 ASN B O 1
ATOM 10292 N N . TYR B 1 283 ? -35.594 24.844 45.781 1 95.19 283 TYR B N 1
ATOM 10293 C CA . TYR B 1 283 ? -34.781 26.031 45.438 1 95.19 283 TYR B CA 1
ATOM 10294 C C . TYR B 1 283 ? -34.062 26.578 46.656 1 95.19 283 TYR B C 1
ATOM 10296 O O . TYR B 1 283 ? -32.906 27 46.562 1 95.19 283 TYR B O 1
ATOM 10304 N N . SER B 1 284 ? -34.719 26.625 47.844 1 93.81 284 SER B N 1
ATOM 10305 C CA . SER B 1 284 ? -34.188 27.172 49.094 1 93.81 284 SER B CA 1
ATOM 10306 C C . SER B 1 284 ? -32.969 26.375 49.562 1 93.81 284 SER B C 1
ATOM 10308 O O . SER B 1 284 ? -32.156 26.891 50.344 1 93.81 284 SER B O 1
ATOM 10310 N N . ASP B 1 285 ? -32.875 25.203 49.062 1 94.44 285 ASP B N 1
ATOM 10311 C CA . ASP B 1 285 ? -31.828 24.328 49.562 1 94.44 285 ASP B CA 1
ATOM 10312 C C . ASP B 1 285 ? -30.641 24.312 48.594 1 94.44 285 ASP B C 1
ATOM 10314 O O . ASP B 1 285 ? -29.609 23.688 48.875 1 94.44 285 ASP B O 1
ATOM 10318 N N . LEU B 1 286 ? -30.734 24.953 47.469 1 95.19 286 LEU B N 1
ATOM 10319 C CA . LEU B 1 286 ? -29.734 24.828 46.438 1 95.19 286 LEU B CA 1
ATOM 10320 C C . LEU B 1 286 ? -28.375 25.297 46.938 1 95.19 286 LEU B C 1
ATOM 10322 O O . LEU B 1 286 ? -27.344 24.688 46.625 1 95.19 286 LEU B O 1
ATOM 10326 N N . GLN B 1 287 ? -28.328 26.438 47.625 1 94 287 GLN B N 1
ATOM 10327 C CA . GLN B 1 287 ? -27.062 26.984 48.125 1 94 287 GLN B CA 1
ATOM 10328 C C . GLN B 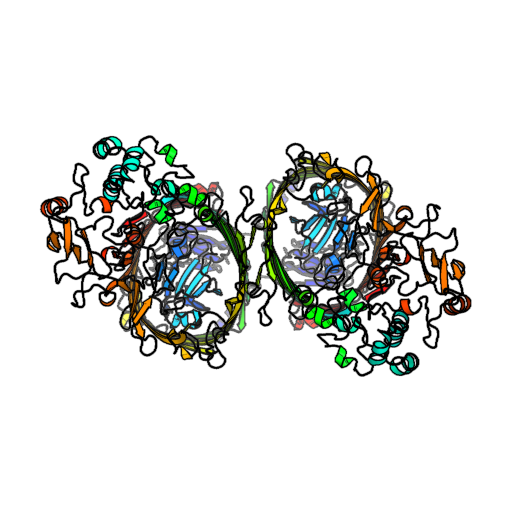1 287 ? -26.406 26 49.094 1 94 287 GLN B C 1
ATOM 10330 O O . GLN B 1 287 ? -25.188 25.828 49.062 1 94 287 GLN B O 1
ATOM 10335 N N . SER B 1 288 ? -27.188 25.422 49.938 1 94.12 288 SER B N 1
ATOM 10336 C CA . SER B 1 288 ? -26.656 24.469 50.906 1 94.12 288 SER B CA 1
ATOM 10337 C C . SER B 1 288 ? -26.203 23.172 50.219 1 94.12 288 SER B C 1
ATOM 10339 O O . SER B 1 288 ? -25.219 22.562 50.656 1 94.12 288 SER B O 1
ATOM 10341 N N . LEU B 1 289 ? -26.922 22.797 49.25 1 93.38 289 LEU B N 1
ATOM 10342 C CA . LEU B 1 289 ? -26.641 21.516 48.594 1 93.38 289 LEU B CA 1
ATOM 10343 C C . LEU B 1 289 ? -25.469 21.625 47.625 1 93.38 289 LEU B C 1
ATOM 10345 O O . LEU B 1 289 ? -24.672 20.703 47.531 1 93.38 289 LEU B O 1
ATOM 10349 N N . TYR B 1 290 ? -25.422 22.766 46.906 1 94.12 290 TYR B N 1
ATOM 10350 C CA . TYR B 1 290 ? -24.516 22.797 45.781 1 94.12 290 TYR B CA 1
ATOM 10351 C C . TYR B 1 290 ? -23.516 23.953 45.906 1 94.12 290 TYR B C 1
ATOM 10353 O O . TYR B 1 290 ? -22.578 24.047 45.125 1 94.12 290 TYR B O 1
ATOM 10361 N N . GLY B 1 291 ? -23.609 24.844 46.781 1 91.62 291 GLY B N 1
ATOM 10362 C CA . GLY B 1 291 ? -22.719 25.984 46.938 1 91.62 291 GLY B CA 1
ATOM 10363 C C . GLY B 1 291 ? -21.266 25.578 47.125 1 91.62 291 GLY B C 1
ATOM 10364 O O . GLY B 1 291 ? -20.359 26.297 46.656 1 91.62 291 GLY B O 1
ATOM 10365 N N . ASN B 1 292 ? -21 24.453 47.75 1 90.12 292 ASN B N 1
ATOM 10366 C CA . ASN B 1 292 ? -19.641 23.984 47.969 1 90.12 292 ASN B CA 1
ATOM 10367 C C . ASN B 1 292 ? -19.344 22.719 47.156 1 90.12 292 ASN B C 1
ATOM 10369 O O . ASN B 1 292 ? -18.422 21.969 47.469 1 90.12 292 ASN B O 1
ATOM 10373 N N . ARG B 1 293 ? -20.156 22.453 46.219 1 89.62 293 ARG B N 1
ATOM 10374 C CA . ARG B 1 293 ? -19.984 21.328 45.281 1 89.62 293 ARG B CA 1
ATOM 10375 C C . ARG B 1 293 ? -19.75 21.812 43.875 1 89.62 293 ARG B C 1
ATOM 10377 O O . ARG B 1 293 ? -20.703 22 43.094 1 89.62 293 ARG B O 1
ATOM 10384 N N . PRO B 1 294 ? -18.578 21.922 43.5 1 86.81 294 PRO B N 1
ATOM 10385 C CA . PRO B 1 294 ? -18.297 22.5 42.188 1 86.81 294 PRO B CA 1
ATOM 10386 C C . PRO B 1 294 ? -18.875 21.672 41.031 1 86.81 294 PRO B C 1
ATOM 10388 O O . PRO B 1 294 ? -19.266 22.234 40.031 1 86.81 294 PRO B O 1
ATOM 10391 N N . GLY B 1 295 ? -19.062 20.344 41.156 1 91.31 295 GLY B N 1
ATOM 10392 C CA . GLY B 1 295 ? -19.516 19.484 40.062 1 91.31 295 GLY B CA 1
ATOM 10393 C C . GLY B 1 295 ? -18.375 19.047 39.156 1 91.31 295 GLY B C 1
ATOM 10394 O O . GLY B 1 295 ? -17.234 19.469 39.344 1 91.31 295 GLY B O 1
ATOM 10395 N N . ILE B 1 296 ? -18.672 18.266 38.188 1 93.31 296 ILE B N 1
ATOM 10396 C CA . ILE B 1 296 ? -17.688 17.703 37.281 1 93.31 296 ILE B CA 1
ATOM 10397 C C . ILE B 1 296 ? -17.422 18.672 36.156 1 93.31 296 ILE B C 1
ATOM 10399 O O . ILE B 1 296 ? -18.359 19.141 35.469 1 93.31 296 ILE B O 1
ATOM 10403 N N . ASN B 1 297 ? -16.188 19.047 35.938 1 94.25 297 ASN B N 1
ATOM 10404 C CA . ASN B 1 297 ? -15.758 19.688 34.688 1 94.25 297 ASN B CA 1
ATOM 10405 C C . ASN B 1 297 ? -15.328 18.672 33.656 1 94.25 297 ASN B C 1
ATOM 10407 O O . ASN B 1 297 ? -14.195 18.188 33.656 1 94.25 297 ASN B O 1
ATOM 10411 N N . TRP B 1 298 ? -16.141 18.484 32.75 1 95.44 298 TRP B N 1
ATOM 10412 C CA . TRP B 1 298 ? -15.922 17.422 31.766 1 95.44 298 TRP B CA 1
ATOM 10413 C C . TRP B 1 298 ? -14.719 17.719 30.891 1 95.44 298 TRP B C 1
ATOM 10415 O O . TRP B 1 298 ? -14.133 16.812 30.297 1 95.44 298 TRP B O 1
ATOM 10425 N N . GLN B 1 299 ? -14.352 18.969 30.719 1 95.69 299 GLN B N 1
ATOM 10426 C CA . GLN B 1 299 ? -13.117 19.297 30.016 1 95.69 299 GLN B CA 1
ATOM 10427 C C . GLN B 1 299 ? -11.898 18.703 30.719 1 95.69 299 GLN B C 1
ATOM 10429 O O . GLN B 1 299 ? -10.984 18.203 30.062 1 95.69 299 GLN B O 1
ATOM 10434 N N . ASP B 1 300 ? -11.93 18.875 31.938 1 94.44 300 ASP B N 1
ATOM 10435 C CA . ASP B 1 300 ? -10.82 18.328 32.719 1 94.44 300 ASP B CA 1
ATOM 10436 C C . ASP B 1 300 ? -10.758 16.812 32.594 1 94.44 300 ASP B C 1
ATOM 10438 O O . ASP B 1 300 ? -9.672 16.234 32.594 1 94.44 300 ASP B O 1
ATOM 10442 N N . VAL B 1 301 ? -11.906 16.219 32.562 1 93.62 301 VAL B N 1
ATOM 10443 C CA . VAL B 1 301 ? -11.984 14.766 32.469 1 93.62 301 VAL B CA 1
ATOM 10444 C C . VAL B 1 301 ? -11.414 14.328 31.109 1 93.62 301 VAL B C 1
ATOM 10446 O O . VAL B 1 301 ? -10.719 13.312 31.016 1 93.62 301 VAL B O 1
ATOM 10449 N N . MET B 1 302 ? -11.719 15.07 30.156 1 94.06 302 MET B N 1
ATOM 10450 C CA . MET B 1 302 ? -11.383 14.656 28.797 1 94.06 302 MET B CA 1
ATOM 10451 C C . MET B 1 302 ? -9.977 15.102 28.422 1 94.06 302 MET B C 1
ATOM 10453 O O . MET B 1 302 ? -9.273 14.406 27.688 1 94.06 302 MET B O 1
ATOM 10457 N N . PHE B 1 303 ? -9.57 16.312 28.875 1 92.88 303 PHE B N 1
ATOM 10458 C CA . PHE B 1 303 ? -8.344 16.922 28.391 1 92.88 303 PHE B CA 1
ATOM 10459 C C . PHE B 1 303 ? -7.355 17.141 29.531 1 92.88 303 PHE B C 1
ATOM 10461 O O . PHE B 1 303 ? -6.219 17.562 29.312 1 92.88 303 PHE B O 1
ATOM 10468 N N . GLY B 1 304 ? -7.66 16.969 30.719 1 91.75 304 GLY B N 1
ATOM 10469 C CA . GLY B 1 304 ? -6.938 17.484 31.875 1 91.75 304 GLY B CA 1
ATOM 10470 C C . GLY B 1 304 ? -5.699 16.672 32.219 1 91.75 304 GLY B C 1
ATOM 10471 O O . GLY B 1 304 ? -4.762 17.188 32.812 1 91.75 304 GLY B O 1
ATOM 10472 N N . ASP B 1 305 ? -5.656 15.477 31.766 1 91.56 305 ASP B N 1
ATOM 10473 C CA . ASP B 1 305 ? -4.535 14.617 32.125 1 91.56 305 ASP B CA 1
ATOM 10474 C C . ASP B 1 305 ? -3.336 14.875 31.219 1 91.56 305 ASP B C 1
ATOM 10476 O O . ASP B 1 305 ? -3.498 15.305 30.078 1 91.56 305 ASP B O 1
ATOM 10480 N N . TRP B 1 306 ? -2.174 14.594 31.781 1 94.94 306 TRP B N 1
ATOM 10481 C CA . TRP B 1 306 ? -0.959 14.664 30.969 1 94.94 306 TRP B CA 1
ATOM 10482 C C . TRP B 1 306 ? -0.902 13.5 29.984 1 94.94 306 TRP B C 1
ATOM 10484 O O . TRP B 1 306 ? -1.21 12.359 30.328 1 94.94 306 TRP B O 1
ATOM 10494 N N . SER B 1 307 ? -0.654 13.852 28.797 1 94.94 307 SER B N 1
ATOM 10495 C CA . SER B 1 307 ? -0.395 12.852 27.766 1 94.94 307 SER B CA 1
ATOM 10496 C C . SER B 1 307 ? 1.091 12.773 27.438 1 94.94 307 SER B C 1
ATOM 10498 O O . SER B 1 307 ? 1.833 13.734 27.656 1 94.94 307 SER B O 1
ATOM 10500 N N . HIS B 1 308 ? 1.521 11.641 26.844 1 95.94 308 HIS B N 1
ATOM 10501 C CA . HIS B 1 308 ? 2.947 11.461 26.609 1 95.94 308 HIS B CA 1
ATOM 10502 C C . HIS B 1 308 ? 3.27 11.508 25.125 1 95.94 308 HIS B C 1
ATOM 10504 O O . HIS B 1 308 ? 2.418 11.203 24.281 1 95.94 308 HIS B O 1
ATOM 10510 N N . THR B 1 309 ? 4.465 11.961 24.844 1 95.75 309 THR B N 1
ATOM 10511 C CA . THR B 1 309 ? 5.02 11.977 23.5 1 95.75 309 THR B CA 1
ATOM 10512 C C . THR B 1 309 ? 6.457 11.469 23.5 1 95.75 309 THR B C 1
ATOM 10514 O O . THR B 1 309 ? 7.207 11.703 24.453 1 95.75 309 THR B O 1
ATOM 10517 N N . GLN B 1 310 ? 6.805 10.711 22.516 1 97.31 310 GLN B N 1
ATOM 10518 C CA . GLN B 1 310 ? 8.164 10.195 22.422 1 97.31 310 GLN B CA 1
ATOM 10519 C C . GLN B 1 310 ? 8.617 10.102 20.953 1 97.31 310 GLN B C 1
ATOM 10521 O O . GLN B 1 310 ? 7.789 9.969 20.062 1 97.31 310 GLN B O 1
ATOM 10526 N N . TYR B 1 311 ? 9.883 10.227 20.75 1 97.06 311 TYR B N 1
ATOM 10527 C CA . TYR B 1 311 ? 10.531 10.188 19.453 1 97.06 311 TYR B CA 1
ATOM 10528 C C . TYR B 1 311 ? 11.859 9.445 19.516 1 97.06 311 TYR B C 1
ATOM 10530 O O . TYR B 1 311 ? 12.633 9.633 20.469 1 97.06 311 TYR B O 1
ATOM 10538 N N . HIS B 1 312 ? 12.102 8.578 18.594 1 97.56 312 HIS B N 1
ATOM 10539 C CA . HIS B 1 312 ? 13.344 7.836 18.469 1 97.56 312 HIS B CA 1
ATOM 10540 C C . HIS B 1 312 ? 13.797 7.773 17.016 1 97.56 312 HIS B C 1
ATOM 10542 O O . HIS B 1 312 ? 13 7.469 16.125 1 97.56 312 HIS B O 1
ATOM 10548 N N . LYS B 1 313 ? 15.023 8.086 16.766 1 96.94 313 LYS B N 1
ATOM 10549 C CA . LYS B 1 313 ? 15.602 8.008 15.43 1 96.94 313 LYS B CA 1
ATOM 10550 C C . LYS B 1 313 ? 16.984 7.367 15.453 1 96.94 313 LYS B C 1
ATOM 10552 O O . LYS B 1 313 ? 17.844 7.785 16.219 1 96.94 313 LYS B O 1
ATOM 10557 N N . PHE B 1 314 ? 17.188 6.41 14.672 1 95.06 314 PHE B N 1
ATOM 10558 C CA . PHE B 1 314 ? 18.469 5.766 14.438 1 95.06 314 PHE B CA 1
ATOM 10559 C C . PHE B 1 314 ? 18.969 6.051 13.023 1 95.06 314 PHE B C 1
ATOM 10561 O O . PHE B 1 314 ? 18.219 5.902 12.055 1 95.06 314 PHE B O 1
ATOM 10568 N N . SER B 1 315 ? 20.203 6.551 12.953 1 94.25 315 SER B N 1
ATOM 10569 C CA . SER B 1 315 ? 20.734 6.879 11.641 1 94.25 315 SER B CA 1
ATOM 10570 C C . SER B 1 315 ? 22.156 6.344 11.461 1 94.25 315 SER B C 1
ATOM 10572 O O . SER B 1 315 ? 22.906 6.258 12.43 1 94.25 315 SER B O 1
ATOM 10574 N N . ILE B 1 316 ? 22.484 6.047 10.258 1 89.19 316 ILE B N 1
ATOM 10575 C CA . ILE B 1 316 ? 23.828 5.625 9.844 1 89.19 316 ILE B CA 1
ATOM 10576 C C . ILE B 1 316 ? 24.219 6.352 8.562 1 89.19 316 ILE B C 1
ATOM 10578 O O . ILE B 1 316 ? 23.484 6.332 7.578 1 89.19 316 ILE B O 1
ATOM 10582 N N . SER B 1 317 ? 25.281 7.031 8.617 1 90 317 SER B N 1
ATOM 10583 C CA . SER B 1 317 ? 25.766 7.738 7.438 1 90 317 SER B CA 1
ATOM 10584 C C . SER B 1 317 ? 27.266 7.52 7.242 1 90 317 SER B C 1
ATOM 10586 O O . SER B 1 317 ? 28 7.371 8.211 1 90 317 SER B O 1
ATOM 10588 N N . GLY B 1 318 ? 27.672 7.418 6.027 1 82.06 318 GLY B N 1
ATOM 10589 C CA . GLY B 1 318 ? 29.078 7.211 5.738 1 82.06 318 GLY B CA 1
ATOM 10590 C C . GLY B 1 318 ? 29.375 7.121 4.254 1 82.06 318 GLY B C 1
ATOM 10591 O O . GLY B 1 318 ? 28.531 7.453 3.424 1 82.06 318 GLY B O 1
ATOM 10592 N N . GLY B 1 319 ? 30.609 6.855 3.99 1 77.19 319 GLY B N 1
ATOM 10593 C CA . GLY B 1 319 ? 31.094 6.688 2.627 1 77.19 319 GLY B CA 1
ATOM 10594 C C . GLY B 1 319 ? 32.281 7.562 2.309 1 77.19 319 GLY B C 1
ATOM 10595 O O . GLY B 1 319 ? 32.688 8.398 3.119 1 77.19 319 GLY B O 1
ATOM 10596 N N . GLN B 1 320 ? 32.844 7.211 1.151 1 77.19 320 GLN B N 1
ATOM 10597 C CA . GLN B 1 320 ? 34.031 7.961 0.708 1 77.19 320 GLN B CA 1
ATOM 10598 C C . GLN B 1 320 ? 33.656 8.961 -0.384 1 77.19 320 GLN B C 1
ATOM 10600 O O . GLN B 1 320 ? 32.469 9.234 -0.609 1 77.19 320 GLN B O 1
ATOM 10605 N N . SER B 1 321 ? 34.656 9.523 -0.915 1 74 321 SER B N 1
ATOM 10606 C CA . SER B 1 321 ? 34.438 10.609 -1.862 1 74 321 SER B CA 1
ATOM 10607 C C . SER B 1 321 ? 33.625 10.141 -3.07 1 74 321 SER B C 1
ATOM 10609 O O . SER B 1 321 ? 32.875 10.922 -3.662 1 74 321 SER B O 1
ATOM 10611 N N . GLU B 1 322 ? 33.75 8.938 -3.354 1 78.25 322 GLU B N 1
ATOM 10612 C CA . GLU B 1 322 ? 33.031 8.461 -4.547 1 78.25 322 GLU B CA 1
ATOM 10613 C C . GLU B 1 322 ? 31.609 8.07 -4.234 1 78.25 322 GLU B C 1
ATOM 10615 O O . GLU B 1 322 ? 30.703 8.305 -5.039 1 78.25 322 GLU B O 1
ATOM 10620 N N . THR B 1 323 ? 31.453 7.422 -3.1 1 84.56 323 THR B N 1
ATOM 10621 C CA . THR B 1 323 ? 30.125 6.973 -2.717 1 84.56 323 THR B CA 1
ATOM 10622 C C . THR B 1 323 ? 29.781 7.414 -1.294 1 84.56 323 THR B C 1
ATOM 10624 O O . THR B 1 323 ? 30.562 7.184 -0.369 1 84.56 323 THR B O 1
ATOM 10627 N N . ARG B 1 324 ? 28.688 8.07 -1.177 1 88.56 324 ARG B N 1
ATOM 10628 C CA . ARG B 1 324 ? 28.172 8.484 0.122 1 88.56 324 ARG B CA 1
ATOM 10629 C C . ARG B 1 324 ? 26.734 7.996 0.32 1 88.56 324 ARG B C 1
ATOM 10631 O O . ARG B 1 324 ? 25.969 7.891 -0.641 1 88.56 324 ARG B O 1
ATOM 10638 N N . PHE B 1 325 ? 26.406 7.703 1.55 1 89.06 325 PHE B N 1
ATOM 10639 C CA . PHE B 1 325 ? 25.031 7.242 1.792 1 89.06 325 PHE B CA 1
ATOM 10640 C C . PHE B 1 325 ? 24.562 7.672 3.174 1 89.06 325 PHE B C 1
ATOM 10642 O O . PHE B 1 325 ? 25.359 8.047 4.027 1 89.06 325 PHE B O 1
ATOM 10649 N N . ASN B 1 326 ? 23.328 7.656 3.348 1 92.44 326 ASN B N 1
ATOM 10650 C CA . ASN B 1 326 ? 22.625 7.883 4.613 1 92.44 326 ASN B CA 1
ATOM 10651 C C . ASN B 1 326 ? 21.391 7.012 4.734 1 92.44 326 ASN B C 1
ATOM 10653 O O . ASN B 1 326 ? 20.625 6.871 3.775 1 92.44 326 ASN B O 1
ATOM 10657 N N . LEU B 1 327 ? 21.281 6.336 5.875 1 91.12 327 LEU B N 1
ATOM 10658 C CA . LEU B 1 327 ? 20.109 5.543 6.219 1 91.12 327 LEU B CA 1
ATOM 10659 C C . LEU B 1 327 ? 19.594 5.91 7.605 1 91.12 327 LEU B C 1
ATOM 10661 O O . LEU B 1 327 ? 20.375 6.039 8.555 1 91.12 327 LEU B O 1
ATOM 10665 N N . PHE B 1 328 ? 18.25 6.043 7.699 1 94.12 328 PHE B N 1
ATOM 10666 C CA . PHE B 1 328 ? 17.75 6.215 9.055 1 94.12 328 PHE B CA 1
ATOM 10667 C C . PHE B 1 328 ? 16.328 5.656 9.18 1 94.12 328 PHE B C 1
ATOM 10669 O O . PHE B 1 328 ? 15.648 5.453 8.18 1 94.12 328 PHE B O 1
ATOM 10676 N N . TYR B 1 329 ? 15.93 5.297 10.406 1 94.12 329 TYR B N 1
ATOM 10677 C CA . TYR B 1 329 ? 14.586 4.949 10.852 1 94.12 329 TYR B CA 1
ATOM 10678 C C . TYR B 1 329 ? 14.18 5.773 12.062 1 94.12 329 TYR B C 1
ATOM 10680 O O . TYR B 1 329 ? 14.945 5.91 13.016 1 94.12 329 TYR B O 1
ATOM 10688 N N . SER B 1 330 ? 13 6.359 11.922 1 97.31 330 SER B N 1
ATOM 10689 C CA . SER B 1 330 ? 12.5 7.125 13.062 1 97.31 330 SER B CA 1
ATOM 10690 C C . SER B 1 330 ? 11.07 6.715 13.422 1 97.31 330 SER B C 1
ATOM 10692 O O . SER B 1 330 ? 10.305 6.301 12.555 1 97.31 330 SER B O 1
ATOM 10694 N N . ARG B 1 331 ? 10.711 6.824 14.672 1 96.75 331 ARG B N 1
ATOM 10695 C CA . ARG B 1 331 ? 9.383 6.57 15.211 1 96.75 331 ARG B CA 1
ATOM 10696 C C . ARG B 1 331 ? 8.953 7.688 16.156 1 96.75 331 ARG B C 1
ATOM 10698 O O . ARG B 1 331 ? 9.68 8.023 17.094 1 96.75 331 ARG B O 1
ATOM 10705 N N . SER B 1 332 ? 7.844 8.188 15.844 1 96.88 332 SER B N 1
ATOM 10706 C CA . SER B 1 332 ? 7.238 9.219 16.688 1 96.88 332 SER B CA 1
ATOM 10707 C C . SER B 1 332 ? 5.879 8.773 17.219 1 96.88 332 SER B C 1
ATOM 10709 O O . SER B 1 332 ? 4.992 8.422 16.438 1 96.88 332 SER B O 1
ATOM 10711 N N . ASP B 1 333 ? 5.727 8.742 18.484 1 97.06 333 ASP B N 1
ATOM 10712 C CA . ASP B 1 333 ? 4.48 8.398 19.156 1 97.06 333 ASP B CA 1
ATOM 10713 C C . ASP B 1 333 ? 3.941 9.586 19.953 1 97.06 333 ASP B C 1
ATOM 10715 O O . ASP B 1 333 ? 4.512 9.953 20.984 1 97.06 333 ASP B O 1
ATOM 10719 N N . ASP B 1 334 ? 2.834 10.133 19.484 1 95.94 334 ASP B N 1
ATOM 10720 C CA . ASP B 1 334 ? 2.211 11.305 20.109 1 95.94 334 ASP B CA 1
ATOM 10721 C C . ASP B 1 334 ? 0.794 10.984 20.578 1 95.94 334 ASP B C 1
ATOM 10723 O O . ASP B 1 334 ? -0.16 11.07 19.797 1 95.94 334 ASP B O 1
ATOM 10727 N N . GLN B 1 335 ? 0.668 10.867 21.859 1 95.31 335 GLN B N 1
ATOM 10728 C CA . GLN B 1 335 ? -0.638 10.562 22.438 1 95.31 335 GLN B CA 1
ATOM 10729 C C . GLN B 1 335 ? -1.546 11.789 22.422 1 95.31 335 GLN B C 1
ATOM 10731 O O . GLN B 1 335 ? -1.086 12.906 22.656 1 95.31 335 GLN B O 1
ATOM 10736 N N . GLY B 1 336 ? -2.809 11.555 22.156 1 93.44 336 GLY B N 1
ATOM 10737 C CA . GLY B 1 336 ? -3.764 12.648 22.188 1 93.44 336 GLY B CA 1
ATOM 10738 C C . GLY B 1 336 ? -4.195 13.016 23.594 1 93.44 336 GLY B C 1
ATOM 10739 O O . GLY B 1 336 ? -3.936 12.266 24.547 1 93.44 336 GLY B O 1
ATOM 10740 N N . LEU B 1 337 ? -4.832 14.148 23.719 1 93 337 LEU B N 1
ATOM 10741 C CA . LEU B 1 337 ? -5.434 14.531 24.984 1 93 337 LEU B CA 1
ATOM 10742 C C . LEU B 1 337 ? -6.656 13.672 25.297 1 93 337 LEU B C 1
ATOM 10744 O O . LEU B 1 337 ? -6.855 13.242 26.438 1 93 337 LEU B O 1
ATOM 10748 N N . VAL B 1 338 ? -7.43 13.516 24.25 1 90.31 338 VAL B N 1
ATOM 10749 C CA . VAL B 1 338 ? -8.594 12.641 24.359 1 90.31 338 VAL B CA 1
ATOM 10750 C C . VAL B 1 338 ? -8.164 11.188 24.188 1 90.31 338 VAL B C 1
ATOM 10752 O O . VAL B 1 338 ? -7.617 10.812 23.141 1 90.31 338 VAL B O 1
ATOM 10755 N N . GLN B 1 339 ? -8.492 10.375 25.125 1 87.94 339 GLN B N 1
ATOM 10756 C CA . GLN B 1 339 ? -8.156 8.961 25.047 1 87.94 339 GLN B CA 1
ATOM 10757 C C . GLN B 1 339 ? -9.406 8.109 24.828 1 87.94 339 GLN B C 1
ATOM 10759 O O . GLN B 1 339 ? -10.477 8.438 25.344 1 87.94 339 GLN B O 1
ATOM 10764 N N . PRO B 1 340 ? -9.312 7.086 24.172 1 87.94 340 PRO B N 1
ATOM 10765 C CA . PRO B 1 340 ? -8.141 6.633 23.422 1 87.94 340 PRO B CA 1
ATOM 10766 C C . PRO B 1 340 ? -7.902 7.445 22.156 1 87.94 340 PRO B C 1
ATOM 10768 O O . PRO B 1 340 ? -8.859 7.852 21.484 1 87.94 340 PRO B O 1
ATOM 10771 N N . GLY B 1 341 ? -6.695 7.777 21.844 1 91.06 341 GLY B N 1
ATOM 10772 C CA . GLY B 1 341 ? -6.352 8.453 20.609 1 91.06 341 GLY B CA 1
ATOM 10773 C C . GLY B 1 341 ? -4.914 8.938 20.562 1 91.06 341 GLY B C 1
ATOM 10774 O O . GLY B 1 341 ? -4.25 9 21.609 1 91.06 341 GLY B O 1
ATOM 10775 N N . GLY B 1 342 ? -4.457 9.18 19.312 1 95.75 342 GLY B N 1
ATOM 10776 C CA . GLY B 1 342 ? -3.1 9.656 19.109 1 95.75 342 GLY B CA 1
ATOM 10777 C C . GLY B 1 342 ? -2.613 9.477 17.688 1 95.75 342 GLY B C 1
ATOM 10778 O O . GLY B 1 342 ? -3.414 9.25 16.781 1 95.75 342 GLY B O 1
ATOM 10779 N N . SER B 1 343 ? -1.309 9.789 17.469 1 96.62 343 SER B N 1
ATOM 10780 C CA . SER B 1 343 ? -0.674 9.664 16.156 1 96.62 343 SER B CA 1
ATOM 10781 C C . SER B 1 343 ? 0.673 8.953 16.266 1 96.62 343 SER B C 1
ATOM 10783 O O . SER B 1 343 ? 1.546 9.383 17.031 1 96.62 343 SER B O 1
ATOM 10785 N N . VAL B 1 344 ? 0.828 7.945 15.594 1 97.19 344 VAL B N 1
ATOM 10786 C CA . VAL B 1 344 ? 2.094 7.223 15.508 1 97.19 344 VAL B CA 1
ATOM 10787 C C . VAL B 1 344 ? 2.629 7.285 14.078 1 97.19 344 VAL B C 1
ATOM 10789 O O . VAL B 1 344 ? 1.932 6.914 13.133 1 97.19 344 VAL B O 1
ATOM 10792 N N . LYS B 1 345 ? 3.824 7.723 13.914 1 96.81 345 LYS B N 1
ATOM 10793 C CA . LYS B 1 345 ? 4.426 7.883 12.594 1 96.81 345 LYS B CA 1
ATOM 10794 C C . LYS B 1 345 ? 5.773 7.176 12.516 1 96.81 345 LYS B C 1
ATOM 10796 O O . LYS B 1 345 ? 6.609 7.309 13.414 1 96.81 345 LYS B O 1
ATOM 10801 N N . ASN B 1 346 ? 6.023 6.422 11.547 1 96 346 ASN B N 1
ATOM 10802 C CA . ASN B 1 346 ? 7.293 5.785 11.211 1 96 346 ASN B CA 1
ATOM 10803 C C . ASN B 1 346 ? 7.84 6.293 9.883 1 96 346 ASN B C 1
ATOM 10805 O O . ASN B 1 346 ? 7.09 6.469 8.922 1 96 346 ASN B O 1
ATOM 10809 N N . VAL B 1 347 ? 9.102 6.602 9.852 1 96.5 347 VAL B N 1
ATOM 10810 C CA . VAL B 1 347 ? 9.75 7.031 8.617 1 96.5 347 VAL B CA 1
ATOM 10811 C C . VAL B 1 347 ? 11.055 6.258 8.414 1 96.5 347 VAL B C 1
ATOM 10813 O O . VAL B 1 347 ? 11.867 6.152 9.336 1 96.5 347 VAL B O 1
ATOM 10816 N N . ALA B 1 348 ? 11.242 5.691 7.34 1 95.12 348 ALA B N 1
ATOM 10817 C CA . ALA B 1 348 ? 12.492 5.09 6.879 1 95.12 348 ALA B CA 1
ATOM 10818 C C . ALA B 1 348 ? 12.977 5.75 5.594 1 95.12 348 ALA B C 1
ATOM 10820 O O . ALA B 1 348 ? 12.195 5.934 4.652 1 95.12 348 ALA B O 1
ATOM 10821 N N . LYS B 1 349 ? 14.172 6.148 5.598 1 95.25 349 LYS B N 1
ATOM 10822 C CA . LYS B 1 349 ? 14.695 6.828 4.414 1 95.25 349 LYS B CA 1
ATOM 10823 C C . LYS B 1 349 ? 16.109 6.352 4.086 1 95.25 349 LYS B C 1
ATOM 10825 O O . LYS B 1 349 ? 16.906 6.098 4.992 1 95.25 349 LYS B O 1
ATOM 10830 N N . PHE B 1 350 ? 16.438 6.25 2.834 1 92 350 PHE B N 1
ATOM 10831 C CA . PHE B 1 350 ? 17.75 5.914 2.293 1 92 350 PHE B CA 1
ATOM 10832 C C . PHE B 1 350 ? 18.156 6.895 1.193 1 92 350 PHE B C 1
ATOM 10834 O O . PHE B 1 350 ? 17.344 7.227 0.328 1 92 350 PHE B O 1
ATOM 10841 N N . ASN B 1 351 ? 19.297 7.359 1.287 1 93.19 351 ASN B N 1
ATOM 10842 C CA . ASN B 1 351 ? 19.875 8.258 0.29 1 93.19 351 ASN B CA 1
ATOM 10843 C C . ASN B 1 351 ? 21.266 7.793 -0.142 1 93.19 351 ASN B C 1
ATOM 10845 O O . ASN B 1 351 ? 22.109 7.477 0.699 1 93.19 351 ASN B O 1
ATOM 10849 N N . LEU B 1 352 ? 21.516 7.762 -1.463 1 90.19 352 LEU B N 1
ATOM 10850 C CA . LEU B 1 352 ? 22.797 7.367 -2.037 1 90.19 352 LEU B CA 1
ATOM 10851 C C . LEU B 1 352 ? 23.266 8.375 -3.078 1 90.19 352 LEU B C 1
ATOM 10853 O O . LEU B 1 352 ? 22.484 8.781 -3.949 1 90.19 352 LEU B O 1
ATOM 10857 N N . LEU B 1 353 ? 24.469 8.773 -2.918 1 90.94 353 LEU B N 1
ATOM 10858 C CA . LEU B 1 353 ? 25.156 9.609 -3.9 1 90.94 353 LEU B CA 1
ATOM 10859 C C . LEU B 1 353 ? 26.422 8.938 -4.41 1 90.94 353 LEU B C 1
ATOM 10861 O O . LEU B 1 353 ? 27.297 8.586 -3.619 1 90.94 353 LEU B O 1
ATOM 10865 N N . HIS B 1 354 ? 26.516 8.797 -5.652 1 86.62 354 HIS B N 1
ATOM 10866 C CA . HIS B 1 354 ? 27.672 8.125 -6.242 1 86.62 354 HIS B CA 1
ATOM 10867 C C . HIS B 1 354 ? 28.234 8.922 -7.414 1 86.62 354 HIS B C 1
ATOM 10869 O O . HIS B 1 354 ? 27.516 9.219 -8.375 1 86.62 354 HIS B O 1
ATOM 10875 N N . ASN B 1 355 ? 29.438 9.258 -7.297 1 87.38 355 ASN B N 1
ATOM 10876 C CA . ASN B 1 355 ? 30.141 9.844 -8.43 1 87.38 355 ASN B CA 1
ATOM 10877 C C . ASN B 1 355 ? 30.703 8.766 -9.352 1 87.38 355 ASN B C 1
ATOM 10879 O O . ASN B 1 355 ? 31.75 8.164 -9.055 1 87.38 355 ASN B O 1
ATOM 10883 N N . ILE B 1 356 ? 30.016 8.602 -10.453 1 80.31 356 ILE B N 1
ATOM 10884 C CA . ILE B 1 356 ? 30.438 7.57 -11.398 1 80.31 356 ILE B CA 1
ATOM 10885 C C . ILE B 1 356 ? 31.828 7.91 -11.953 1 80.31 356 ILE B C 1
ATOM 10887 O O . ILE B 1 356 ? 32.688 7.039 -12.039 1 80.31 356 ILE B O 1
ATOM 10891 N N . ASN B 1 357 ? 32.062 9.062 -12.398 1 81.12 357 ASN B N 1
ATOM 10892 C CA . ASN B 1 357 ? 33.312 9.703 -12.789 1 81.12 357 ASN B CA 1
ATOM 10893 C C . ASN B 1 357 ? 33.281 11.203 -12.523 1 81.12 357 ASN B C 1
ATOM 10895 O O . ASN B 1 357 ? 32.438 11.695 -11.773 1 81.12 357 ASN B O 1
ATOM 10899 N N . LYS B 1 358 ? 34.156 11.766 -12.953 1 82.12 358 LYS B N 1
ATOM 10900 C CA . LYS B 1 358 ? 34.219 13.211 -12.719 1 82.12 358 LYS B CA 1
ATOM 10901 C C . LYS B 1 358 ? 33.094 13.922 -13.461 1 82.12 358 LYS B C 1
ATOM 10903 O O . LYS B 1 358 ? 32.75 15.055 -13.117 1 82.12 358 LYS B O 1
ATOM 10908 N N . LYS B 1 359 ? 32.469 13.203 -14.391 1 89.56 359 LYS B N 1
ATOM 10909 C CA . LYS B 1 359 ? 31.484 13.875 -15.242 1 89.56 359 LYS B CA 1
ATOM 10910 C C . LYS B 1 359 ? 30.062 13.438 -14.883 1 89.56 359 LYS B C 1
ATOM 10912 O O . LYS B 1 359 ? 29.094 14.102 -15.266 1 89.56 359 LYS B O 1
ATOM 10917 N N . MET B 1 360 ? 29.953 12.344 -14.266 1 90.19 360 MET B N 1
ATOM 10918 C CA . MET B 1 360 ? 28.609 11.82 -14.039 1 90.19 360 MET B CA 1
ATOM 10919 C C . MET B 1 360 ? 28.375 11.547 -12.555 1 90.19 360 MET B C 1
ATOM 10921 O O . MET B 1 360 ? 29.219 10.961 -11.883 1 90.19 360 MET B O 1
ATOM 10925 N N . ARG B 1 361 ? 27.219 11.961 -12.062 1 91.25 361 ARG B N 1
ATOM 10926 C CA . ARG B 1 361 ? 26.812 11.773 -10.672 1 91.25 361 ARG B CA 1
ATOM 10927 C C . ARG B 1 361 ? 25.406 11.195 -10.578 1 91.25 361 ARG B C 1
ATOM 10929 O O . ARG B 1 361 ? 24.484 11.695 -11.227 1 91.25 361 ARG B O 1
ATOM 10936 N N . LEU B 1 362 ? 25.281 10.133 -9.758 1 90.19 362 LEU B N 1
ATOM 10937 C CA . LEU B 1 362 ? 24 9.484 -9.523 1 90.19 362 LEU B CA 1
ATOM 10938 C C . LEU B 1 362 ? 23.516 9.742 -8.102 1 90.19 362 LEU B C 1
ATOM 10940 O O . LEU B 1 362 ? 24.266 9.602 -7.141 1 90.19 362 LEU B O 1
ATOM 10944 N N . ASN B 1 363 ? 22.25 10.141 -7.977 1 92.75 363 ASN B N 1
ATOM 10945 C CA . ASN B 1 363 ? 21.609 10.336 -6.684 1 92.75 363 ASN B CA 1
ATOM 10946 C C . ASN B 1 363 ? 20.312 9.539 -6.586 1 92.75 363 ASN B C 1
ATOM 10948 O O . ASN B 1 363 ? 19.438 9.672 -7.438 1 92.75 363 ASN B O 1
ATOM 10952 N N . ALA B 1 364 ? 20.219 8.711 -5.57 1 91.81 364 ALA B N 1
ATOM 10953 C CA . ALA B 1 364 ? 19.016 7.918 -5.34 1 91.81 364 ALA B CA 1
ATOM 10954 C C . ALA B 1 364 ? 18.469 8.148 -3.93 1 91.81 364 ALA B C 1
ATOM 10956 O O . ALA B 1 364 ? 19.219 8.102 -2.953 1 91.81 364 ALA B O 1
ATOM 10957 N N . ILE B 1 365 ? 17.156 8.406 -3.852 1 94.25 365 ILE B N 1
ATOM 10958 C CA . ILE B 1 365 ? 16.5 8.625 -2.566 1 94.25 365 ILE B CA 1
ATOM 10959 C C . ILE B 1 365 ? 15.25 7.754 -2.469 1 94.25 365 ILE B C 1
ATOM 10961 O O . ILE B 1 365 ? 14.383 7.809 -3.342 1 94.25 365 ILE B O 1
ATOM 10965 N N . ILE B 1 366 ? 15.195 6.988 -1.451 1 93.06 366 ILE B N 1
ATOM 10966 C CA . ILE B 1 366 ? 14.016 6.188 -1.122 1 93.06 366 ILE B CA 1
ATOM 10967 C C . ILE B 1 366 ? 13.461 6.621 0.233 1 93.06 366 ILE B C 1
ATOM 10969 O O . ILE B 1 366 ? 14.18 6.609 1.236 1 93.06 366 ILE B O 1
ATOM 10973 N N . ASN B 1 367 ? 12.188 6.988 0.271 1 95.5 367 ASN B N 1
ATOM 10974 C CA . ASN B 1 367 ? 11.539 7.445 1.498 1 95.5 367 ASN B CA 1
ATOM 10975 C C . ASN B 1 367 ? 10.203 6.754 1.722 1 95.5 367 ASN B C 1
ATOM 10977 O O . ASN B 1 367 ? 9.305 6.848 0.884 1 95.5 367 ASN B O 1
ATOM 10981 N N . TYR B 1 368 ? 10.086 6.027 2.818 1 94.88 368 TYR B N 1
ATOM 10982 C CA . TYR B 1 368 ? 8.828 5.41 3.225 1 94.88 368 TYR B CA 1
ATOM 10983 C C . TYR B 1 368 ? 8.328 6.012 4.535 1 94.88 368 TYR B C 1
ATOM 10985 O O . TYR B 1 368 ? 9.102 6.211 5.469 1 94.88 368 TYR B O 1
ATOM 10993 N N . SER B 1 369 ? 7.027 6.266 4.574 1 96.38 369 SER B N 1
ATOM 10994 C CA . SER B 1 369 ? 6.41 6.766 5.801 1 96.38 369 SER B CA 1
ATOM 10995 C C . SER B 1 369 ? 5.027 6.152 6.012 1 96.38 369 SER B C 1
ATOM 10997 O O . SER B 1 369 ? 4.277 5.965 5.051 1 96.38 369 SER B O 1
ATOM 10999 N N . ASP B 1 370 ? 4.719 5.824 7.191 1 95.38 370 ASP B N 1
ATOM 11000 C CA . ASP B 1 370 ? 3.354 5.477 7.574 1 95.38 370 ASP B CA 1
ATOM 11001 C C . ASP B 1 370 ? 2.938 6.215 8.844 1 95.38 370 ASP B C 1
ATOM 11003 O O . ASP B 1 370 ? 3.75 6.41 9.75 1 95.38 370 ASP B O 1
ATOM 11007 N N . GLN B 1 371 ? 1.77 6.688 8.859 1 96.44 371 GLN B N 1
ATOM 11008 C CA . GLN B 1 371 ? 1.206 7.422 9.984 1 96.44 371 GLN B CA 1
ATOM 11009 C C . GLN B 1 371 ? -0.196 6.922 10.32 1 96.44 371 GLN B C 1
ATOM 11011 O O . GLN B 1 371 ? -1.092 6.953 9.477 1 96.44 371 GLN B O 1
ATOM 11016 N N . LYS B 1 372 ? -0.354 6.484 11.531 1 96.44 372 LYS B N 1
ATOM 11017 C CA . LYS B 1 372 ? -1.651 6.035 12.031 1 96.44 372 LYS B CA 1
ATOM 11018 C C . LYS B 1 372 ? -2.236 7.035 13.023 1 96.44 372 LYS B C 1
ATOM 11020 O O . LYS B 1 372 ? -1.628 7.32 14.055 1 96.44 372 LYS B O 1
ATOM 11025 N N . ILE B 1 373 ? -3.32 7.562 12.695 1 96.06 373 ILE B N 1
ATOM 11026 C CA . ILE B 1 373 ? -4.039 8.508 13.539 1 96.06 373 ILE B CA 1
ATOM 11027 C C . ILE B 1 373 ? -5.297 7.84 14.102 1 96.06 373 ILE B C 1
ATOM 11029 O O . ILE B 1 373 ? -6.094 7.277 13.352 1 96.06 373 ILE B O 1
ATOM 11033 N N . THR B 1 374 ? -5.469 7.922 15.398 1 95.25 374 THR B N 1
ATOM 11034 C CA . THR B 1 374 ? -6.625 7.316 16.047 1 95.25 374 THR B CA 1
ATOM 11035 C C . THR B 1 374 ? -7.273 8.297 17.031 1 95.25 374 THR B C 1
ATOM 11037 O O . THR B 1 374 ? -6.633 9.258 17.469 1 95.25 374 THR B O 1
ATOM 11040 N N . GLY B 1 375 ? -8.602 8.07 17.234 1 92.25 375 GLY B N 1
ATOM 11041 C CA . GLY B 1 375 ? -9.281 8.82 18.281 1 92.25 375 GLY B CA 1
ATOM 11042 C C . GLY B 1 375 ? -10.477 9.602 17.75 1 92.25 375 GLY B C 1
ATOM 11043 O O . GLY B 1 375 ? -10.469 10.07 16.625 1 92.25 375 GLY B O 1
ATOM 11044 N N . PHE B 1 376 ? -11.398 9.688 18.609 1 85.5 376 PHE B N 1
ATOM 11045 C CA . PHE B 1 376 ? -12.586 10.484 18.344 1 85.5 376 PHE B CA 1
ATOM 11046 C C . PHE B 1 376 ? -12.32 11.961 18.594 1 85.5 376 PHE B C 1
ATOM 11048 O O . PHE B 1 376 ? -12.047 12.367 19.719 1 85.5 376 PHE B O 1
ATOM 11055 N N . GLY B 1 377 ? -12.359 12.789 17.531 1 84.81 377 GLY B N 1
ATOM 11056 C CA . GLY B 1 377 ? -12.039 14.203 17.625 1 84.81 377 GLY B CA 1
ATOM 11057 C C . GLY B 1 377 ? -13.188 15.039 18.156 1 84.81 377 GLY B C 1
ATOM 11058 O O . GLY B 1 377 ? -14.336 14.602 18.172 1 84.81 377 GLY B O 1
ATOM 11059 N N . THR B 1 378 ? -12.844 16.188 18.578 1 87.25 378 THR B N 1
ATOM 11060 C CA . THR B 1 378 ? -13.836 17.078 19.172 1 87.25 378 THR B CA 1
ATOM 11061 C C . THR B 1 378 ? -14.75 17.656 18.094 1 87.25 378 THR B C 1
ATOM 11063 O O . THR B 1 378 ? -15.805 18.219 18.391 1 87.25 378 THR B O 1
ATOM 11066 N N . ARG B 1 379 ? -14.406 17.531 16.875 1 83.44 379 ARG B N 1
ATOM 11067 C CA . ARG B 1 379 ? -15.219 18.047 15.781 1 83.44 379 ARG B CA 1
ATOM 11068 C C . ARG B 1 379 ? -16.188 16.984 15.258 1 83.44 379 ARG B C 1
ATOM 11070 O O . ARG B 1 379 ? -17.047 17.281 14.422 1 83.44 379 ARG B O 1
ATOM 11077 N N . GLU B 1 380 ? -15.961 15.93 15.75 1 77.75 380 GLU B N 1
ATOM 11078 C CA . GLU B 1 380 ? -16.797 14.836 15.258 1 77.75 380 GLU B CA 1
ATOM 11079 C C . GLU B 1 380 ? -18.266 15.094 15.547 1 77.75 380 GLU B C 1
ATOM 11081 O O . GLU B 1 380 ? -18.609 15.805 16.484 1 77.75 380 GLU B O 1
ATOM 11086 N N . GLY B 1 381 ? -19.172 14.547 14.742 1 73.5 381 GLY B N 1
ATOM 11087 C CA . GLY B 1 381 ? -20.609 14.547 14.977 1 73.5 381 GLY B CA 1
ATOM 11088 C C . GLY B 1 381 ? -21.328 15.688 14.273 1 73.5 381 GLY B C 1
ATOM 11089 O O . GLY B 1 381 ? -22.562 15.742 14.266 1 73.5 381 GLY B O 1
ATOM 11090 N N . GLY B 1 382 ? -20.562 16.531 13.648 1 69.56 382 GLY B N 1
ATOM 11091 C CA . GLY B 1 382 ? -21.203 17.625 12.945 1 69.56 382 GLY B CA 1
ATOM 11092 C C . GLY B 1 382 ? -21.766 18.672 13.883 1 69.56 382 GLY B C 1
ATOM 11093 O O . GLY B 1 382 ? -21.203 18.953 14.938 1 69.56 382 GLY B O 1
ATOM 11094 N N . ASP B 1 383 ? -22.875 19.234 13.555 1 68.88 383 ASP B N 1
ATOM 11095 C CA . ASP B 1 383 ? -23.438 20.328 14.32 1 68.88 383 ASP B CA 1
ATOM 11096 C C . ASP B 1 383 ? -24.219 19.812 15.531 1 68.88 383 ASP B C 1
ATOM 11098 O O . ASP B 1 383 ? -23.938 20.219 16.672 1 68.88 383 ASP B O 1
ATOM 11102 N N . ARG B 1 384 ? -24.953 18.812 15.312 1 70.38 384 ARG B N 1
ATOM 11103 C CA . ARG B 1 384 ? -25.875 18.359 16.344 1 70.38 384 ARG B CA 1
ATOM 11104 C C . ARG B 1 384 ? -25.172 17.453 17.359 1 70.38 384 ARG B C 1
ATOM 11106 O O . ARG B 1 384 ? -25.516 17.453 18.531 1 70.38 384 ARG B O 1
ATOM 11113 N N . PHE B 1 385 ? -24.156 16.734 16.875 1 78.06 385 PHE B N 1
ATOM 11114 C CA . PHE B 1 385 ? -23.516 15.742 17.734 1 78.06 385 PHE B CA 1
ATOM 11115 C C . PHE B 1 385 ? -22.062 16.109 18 1 78.06 385 PHE B C 1
ATOM 11117 O O . PHE B 1 385 ? -21.234 15.242 18.281 1 78.06 385 PHE B O 1
ATOM 11124 N N . ASN B 1 386 ? -21.938 17.438 17.922 1 88.5 386 ASN B N 1
ATOM 11125 C CA . ASN B 1 386 ? -20.547 17.859 18.094 1 88.5 386 ASN B CA 1
ATOM 11126 C C . ASN B 1 386 ? -20 17.453 19.453 1 88.5 386 ASN B C 1
ATOM 11128 O O . ASN B 1 386 ? -20.625 17.719 20.484 1 88.5 386 ASN B O 1
ATOM 11132 N N . ALA B 1 387 ? -18.859 16.891 19.469 1 92.5 387 ALA B N 1
ATOM 11133 C CA . ALA B 1 387 ? -18.297 16.297 20.688 1 92.5 387 ALA B CA 1
ATOM 11134 C C . ALA B 1 387 ? -17.922 17.375 21.703 1 92.5 387 ALA B C 1
ATOM 11136 O O . ALA B 1 387 ? -18.047 17.156 22.906 1 92.5 387 ALA B O 1
ATOM 11137 N N . LEU B 1 388 ? -17.422 18.438 21.234 1 93.62 388 LEU B N 1
ATOM 11138 C CA . LEU B 1 388 ? -17.031 19.5 22.172 1 93.62 388 LEU B CA 1
ATOM 11139 C C . LEU B 1 388 ? -18.266 20.125 22.812 1 93.62 388 LEU B C 1
ATOM 11141 O O . LEU B 1 388 ? -18.266 20.422 24 1 93.62 388 LEU B O 1
ATOM 11145 N N . ILE B 1 389 ? -19.266 20.359 22.031 1 93 389 ILE B N 1
ATOM 11146 C CA . ILE B 1 389 ? -20.516 20.875 22.547 1 93 389 ILE B CA 1
ATOM 11147 C C . ILE B 1 389 ? -21.094 19.922 23.594 1 93 389 ILE B C 1
ATOM 11149 O O . ILE B 1 389 ? -21.609 20.344 24.625 1 93 389 ILE B O 1
ATOM 11153 N N . ASN B 1 390 ? -20.984 18.641 23.266 1 93.94 390 ASN B N 1
ATOM 11154 C CA . ASN B 1 390 ? -21.375 17.641 24.234 1 93.94 390 ASN B CA 1
ATOM 11155 C C . ASN B 1 390 ? -20.625 17.797 25.547 1 93.94 390 ASN B C 1
ATOM 11157 O O . ASN B 1 390 ? -21.203 17.656 26.625 1 93.94 390 ASN B O 1
ATOM 11161 N N . ILE B 1 391 ? -19.422 18.094 25.516 1 94.81 391 ILE B N 1
ATOM 11162 C CA . ILE B 1 391 ? -18.578 18.25 26.688 1 94.81 391 ILE B CA 1
ATOM 11163 C C . ILE B 1 391 ? -19.016 19.469 27.484 1 94.81 391 ILE B C 1
ATOM 11165 O O . ILE B 1 391 ? -19.062 19.422 28.719 1 94.81 391 ILE B O 1
ATOM 11169 N N . PHE B 1 392 ? -19.406 20.547 26.844 1 94.81 392 PHE B N 1
ATOM 11170 C CA . PHE B 1 392 ? -19.828 21.766 27.5 1 94.81 392 PHE B CA 1
ATOM 11171 C C . PHE B 1 392 ? -21.203 21.594 28.125 1 94.81 392 PHE B C 1
ATOM 11173 O O . PHE B 1 392 ? -21.469 22.094 29.219 1 94.81 392 PHE B O 1
ATOM 11180 N N . GLN B 1 393 ? -22.047 20.891 27.406 1 93.81 393 GLN B N 1
ATOM 11181 C CA . GLN B 1 393 ? -23.469 20.906 27.75 1 93.81 393 GLN B CA 1
ATOM 11182 C C . GLN B 1 393 ? -23.812 19.781 28.719 1 93.81 393 GLN B C 1
ATOM 11184 O O . GLN B 1 393 ? -24.844 19.844 29.391 1 93.81 393 GLN B O 1
ATOM 11189 N N . TYR B 1 394 ? -23.047 18.766 28.75 1 94.12 394 TYR B N 1
ATOM 11190 C CA . TYR B 1 394 ? -23.391 17.672 29.641 1 94.12 394 TYR B CA 1
ATOM 11191 C C . TYR B 1 394 ? -23.406 18.125 31.094 1 94.12 394 TYR B C 1
ATOM 11193 O O . TYR B 1 394 ? -22.531 18.891 31.516 1 94.12 394 TYR B O 1
ATOM 11201 N N . ARG B 1 395 ? -24.375 17.75 31.812 1 92.75 395 ARG B N 1
ATOM 11202 C CA . ARG B 1 395 ? -24.625 18.25 33.156 1 92.75 395 ARG B CA 1
ATOM 11203 C C . ARG B 1 395 ? -23.453 17.953 34.094 1 92.75 395 ARG B C 1
ATOM 11205 O O . ARG B 1 395 ? -22.844 16.891 34 1 92.75 395 ARG B O 1
ATOM 11212 N N . PRO B 1 396 ? -23.156 18.859 34.938 1 93.81 396 PRO B N 1
ATOM 11213 C CA . PRO B 1 396 ? -22 18.703 35.812 1 93.81 396 PRO B CA 1
ATOM 11214 C C . PRO B 1 396 ? -22.297 17.875 37.062 1 93.81 396 PRO B C 1
ATOM 11216 O O . PRO B 1 396 ? -21.391 17.516 37.812 1 93.81 396 PRO B O 1
ATOM 11219 N N . ILE B 1 397 ? -23.625 17.609 37.219 1 92.12 397 ILE B N 1
ATOM 11220 C CA . ILE B 1 397 ? -24.031 16.828 38.406 1 92.12 397 ILE B CA 1
ATOM 11221 C C . ILE B 1 397 ? -25.172 15.891 38.031 1 92.12 397 ILE B C 1
ATOM 11223 O O . ILE B 1 397 ? -25.969 16.203 37.125 1 92.12 397 ILE B O 1
ATOM 11227 N N . SER B 1 398 ? -25.219 14.773 38.688 1 89.25 398 SER B N 1
ATOM 11228 C CA . SER B 1 398 ? -26.312 13.828 38.438 1 89.25 398 SER B CA 1
ATOM 11229 C C . SER B 1 398 ? -27.547 14.195 39.219 1 89.25 398 SER B C 1
ATOM 11231 O O . SER B 1 398 ? -28.516 14.711 38.688 1 89.25 398 SER B O 1
ATOM 11233 N N . ASN B 1 399 ? -27.578 13.891 40.469 1 87.06 399 ASN B N 1
ATOM 11234 C CA . ASN B 1 399 ? -28.672 14.219 41.375 1 87.06 399 ASN B CA 1
ATOM 11235 C C . ASN B 1 399 ? -28.156 14.477 42.781 1 87.06 399 ASN B C 1
ATOM 11237 O O . ASN B 1 399 ? -26.953 14.344 43.062 1 87.06 399 ASN B O 1
ATOM 11241 N N . LYS B 1 400 ? -29.031 14.93 43.625 1 87.94 400 LYS B N 1
ATOM 11242 C CA . LYS B 1 400 ? -28.641 15.328 45 1 87.94 400 LYS B CA 1
ATOM 11243 C C . LYS B 1 400 ? -28.141 14.133 45.781 1 87.94 400 LYS B C 1
ATOM 11245 O O . LYS B 1 400 ? -27.375 14.289 46.75 1 87.94 400 LYS B O 1
ATOM 11250 N N . ASN B 1 401 ? -28.516 12.898 45.344 1 83.44 401 ASN B N 1
ATOM 11251 C CA . ASN B 1 401 ? -28.203 11.711 46.125 1 83.44 401 ASN B CA 1
ATOM 11252 C C . ASN B 1 401 ? -27 10.969 45.562 1 83.44 401 ASN B C 1
ATOM 11254 O O . ASN B 1 401 ? -26.547 9.977 46.156 1 83.44 401 ASN B O 1
ATOM 11258 N N . SER B 1 402 ? -26.547 11.438 44.406 1 80.06 402 SER B N 1
ATOM 11259 C CA . SER B 1 402 ? -25.453 10.719 43.75 1 80.06 402 SER B CA 1
ATOM 11260 C C . SER B 1 402 ? -24.141 11.469 43.938 1 80.06 402 SER B C 1
ATOM 11262 O O . SER B 1 402 ? -24.125 12.688 44.094 1 80.06 402 SER B O 1
ATOM 11264 N N . THR B 1 403 ? -23.078 10.617 43.969 1 80.81 403 THR B N 1
ATOM 11265 C CA . THR B 1 403 ? -21.75 11.203 44 1 80.81 403 THR B CA 1
ATOM 11266 C C . THR B 1 403 ? -21.234 11.492 42.594 1 80.81 403 THR B C 1
ATOM 11268 O O . THR B 1 403 ? -21.719 10.891 41.625 1 80.81 403 THR B O 1
ATOM 11271 N N . ASP B 1 404 ? -20.344 12.438 42.531 1 81.44 404 ASP B N 1
ATOM 11272 C CA . ASP B 1 404 ? -19.719 12.773 41.25 1 81.44 404 ASP B CA 1
ATOM 11273 C C . ASP B 1 404 ? -19.016 11.562 40.656 1 81.44 404 ASP B C 1
ATOM 11275 O O . ASP B 1 404 ? -19 11.398 39.438 1 81.44 404 ASP B O 1
ATOM 11279 N N . GLN B 1 405 ? -18.469 10.719 41.438 1 80.75 405 GLN B N 1
ATOM 11280 C CA . GLN B 1 405 ? -17.75 9.547 40.969 1 80.75 405 GLN B CA 1
ATOM 11281 C C . GLN B 1 405 ? -18.672 8.594 40.219 1 80.75 405 GLN B C 1
ATOM 11283 O O . GLN B 1 405 ? -18.281 8.023 39.188 1 80.75 405 GLN B O 1
ATOM 11288 N N . ASP B 1 406 ? -19.891 8.445 40.688 1 80 406 ASP B N 1
ATOM 11289 C CA . ASP B 1 406 ? -20.875 7.578 40.062 1 80 406 ASP B CA 1
ATOM 11290 C C . ASP B 1 406 ? -21.281 8.133 38.688 1 80 406 ASP B C 1
ATOM 11292 O O . ASP B 1 406 ? -21.609 7.367 37.781 1 80 406 ASP B O 1
ATOM 11296 N N . PHE B 1 407 ? -21.141 9.336 38.562 1 87.19 407 PHE B N 1
ATOM 11297 C CA . PHE B 1 407 ? -21.594 10.039 37.375 1 87.19 407 PHE B CA 1
ATOM 11298 C C . PHE B 1 407 ? -20.531 9.977 36.281 1 87.19 407 PHE B C 1
ATOM 11300 O O . PHE B 1 407 ? -20.859 9.969 35.094 1 87.19 407 PHE B O 1
ATOM 11307 N N . LEU B 1 408 ? -19.344 9.781 36.625 1 88.56 408 LEU B N 1
ATOM 11308 C CA . LEU B 1 408 ? -18.219 9.828 35.719 1 88.56 408 LEU B CA 1
ATOM 11309 C C . LEU B 1 408 ? -18.281 8.68 34.719 1 88.56 408 LEU B C 1
ATOM 11311 O O . LEU B 1 408 ? -17.906 8.844 33.562 1 88.56 408 LEU B O 1
ATOM 11315 N N . ASP B 1 409 ? -18.766 7.523 35.062 1 85.31 409 ASP B N 1
ATOM 11316 C CA . ASP B 1 409 ? -18.734 6.352 34.219 1 85.31 409 ASP B CA 1
ATOM 11317 C C . ASP B 1 409 ? -20.141 5.922 33.812 1 85.31 409 ASP B C 1
ATOM 11319 O O . ASP B 1 409 ? -20.344 4.793 33.344 1 85.31 409 ASP B O 1
ATOM 11323 N N . LEU B 1 410 ? -21.047 6.855 33.969 1 87.5 410 LEU B N 1
ATOM 11324 C CA . LEU B 1 410 ? -22.438 6.523 33.656 1 87.5 410 LEU B CA 1
ATOM 11325 C C . LEU B 1 410 ? -22.641 6.387 32.156 1 87.5 410 LEU B C 1
ATOM 11327 O O . LEU B 1 410 ? -22.5 7.359 31.406 1 87.5 410 LEU B O 1
ATOM 11331 N N . GLU B 1 411 ? -22.969 5.262 31.688 1 87.5 411 GLU B N 1
ATOM 11332 C CA . GLU B 1 411 ? -23.172 5 30.266 1 87.5 411 GLU B CA 1
ATOM 11333 C C . GLU B 1 411 ? -24.531 5.508 29.781 1 87.5 411 GLU B C 1
ATOM 11335 O O . GLU B 1 411 ? -24.625 6.105 28.703 1 87.5 411 GLU B O 1
ATOM 11340 N N . ASN B 1 412 ? -25.547 5.227 30.594 1 87.38 412 ASN B N 1
ATOM 11341 C CA . ASN B 1 412 ? -26.891 5.68 30.281 1 87.38 412 ASN B CA 1
ATOM 11342 C C . ASN B 1 412 ? -27.422 6.652 31.328 1 87.38 412 ASN B C 1
ATOM 11344 O O . ASN B 1 412 ? -27.625 6.27 32.5 1 87.38 412 ASN B O 1
ATOM 11348 N N . ASP B 1 413 ? -27.594 7.824 30.859 1 87 413 ASP B N 1
ATOM 11349 C CA . ASP B 1 413 ? -28.141 8.836 31.75 1 87 413 ASP B CA 1
ATOM 11350 C C . ASP B 1 413 ? -29.672 8.75 31.797 1 87 413 ASP B C 1
ATOM 11352 O O . ASP B 1 413 ? -30.344 9.008 30.797 1 87 413 ASP B O 1
ATOM 11356 N N . PRO B 1 414 ? -30.25 8.406 32.906 1 82.19 414 PRO B N 1
ATOM 11357 C CA . PRO B 1 414 ? -31.703 8.234 33 1 82.19 414 PRO B CA 1
ATOM 11358 C C . PRO B 1 414 ? -32.469 9.555 32.875 1 82.19 414 PRO B C 1
ATOM 11360 O O . PRO B 1 414 ? -33.656 9.555 32.594 1 82.19 414 PRO B O 1
ATOM 11363 N N . THR B 1 415 ? -31.766 10.562 33.156 1 81 415 THR B N 1
ATOM 11364 C CA . THR B 1 415 ? -32.406 11.867 33.125 1 81 415 THR B CA 1
ATOM 11365 C C . THR B 1 415 ? -32.531 12.406 31.719 1 81 415 THR B C 1
ATOM 11367 O O . THR B 1 415 ? -33.438 13.195 31.422 1 81 415 THR B O 1
ATOM 11370 N N . ILE B 1 416 ? -31.641 12.039 30.906 1 82.94 416 ILE B N 1
ATOM 11371 C CA . ILE B 1 416 ? -31.594 12.562 29.547 1 82.94 416 ILE B CA 1
ATOM 11372 C C . ILE B 1 416 ? -32.25 11.578 28.578 1 82.94 416 ILE B C 1
ATOM 11374 O O . ILE B 1 416 ? -31.828 10.414 28.5 1 82.94 416 ILE B O 1
ATOM 11378 N N . ASP B 1 417 ? -33.25 12.062 27.953 1 80.88 417 ASP B N 1
ATOM 11379 C CA . ASP B 1 417 ? -33.781 11.297 26.844 1 80.88 417 ASP B CA 1
ATOM 11380 C C . ASP B 1 417 ? -32.938 11.477 25.578 1 80.88 417 ASP B C 1
ATOM 11382 O O . ASP B 1 417 ? -33.031 12.5 24.891 1 80.88 417 ASP B O 1
ATOM 11386 N N . VAL B 1 418 ? -32.25 10.539 25.234 1 80 418 VAL B N 1
ATOM 11387 C CA . VAL B 1 418 ? -31.266 10.617 24.172 1 80 418 VAL B CA 1
ATOM 11388 C C . VAL B 1 418 ? -31.953 10.859 22.844 1 80 418 VAL B C 1
ATOM 11390 O O . VAL B 1 418 ? -31.344 11.328 21.891 1 80 418 VAL B O 1
ATOM 11393 N N . ASN B 1 419 ? -33.25 10.508 22.703 1 79.94 419 ASN B N 1
ATOM 11394 C CA . ASN B 1 419 ? -33.969 10.727 21.453 1 79.94 419 ASN B CA 1
ATOM 11395 C C . ASN B 1 419 ? -34.344 12.195 21.266 1 79.94 419 ASN B C 1
ATOM 11397 O O . ASN B 1 419 ? -34.594 12.641 20.141 1 79.94 419 ASN B O 1
ATOM 11401 N N . LEU B 1 420 ? -34.312 12.828 22.406 1 77.31 420 LEU B N 1
ATOM 11402 C CA . LEU B 1 420 ? -34.688 14.234 22.344 1 77.31 420 LEU B CA 1
ATOM 11403 C C . LEU B 1 420 ? -33.469 15.133 22.406 1 77.31 420 LEU B C 1
ATOM 11405 O O . LEU B 1 420 ? -33.375 16.141 21.703 1 77.31 420 LEU B O 1
ATOM 11409 N N . ILE B 1 421 ? -32.562 14.742 23.234 1 80.75 421 ILE B N 1
ATOM 11410 C CA . ILE B 1 421 ? -31.344 15.539 23.438 1 80.75 421 ILE B CA 1
ATOM 11411 C C . ILE B 1 421 ? -30.109 14.68 23.125 1 80.75 421 ILE B C 1
ATOM 11413 O O . ILE B 1 421 ? -29.844 13.695 23.812 1 80.75 421 ILE B O 1
ATOM 11417 N N . PRO B 1 422 ? -29.344 15.023 22.125 1 86 422 PRO B N 1
ATOM 11418 C CA . PRO B 1 422 ? -28.188 14.195 21.734 1 86 422 PRO B CA 1
ATOM 11419 C C . PRO B 1 422 ? -26.984 14.414 22.641 1 86 422 PRO B C 1
ATOM 11421 O O . PRO B 1 422 ? -25.906 14.766 22.141 1 86 422 PRO B O 1
ATOM 11424 N N . LEU B 1 423 ? -27.172 14.172 23.938 1 90.75 423 LEU B N 1
ATOM 11425 C CA . LEU B 1 423 ? -26.062 14.289 24.891 1 90.75 423 LEU B CA 1
ATOM 11426 C C . LEU B 1 423 ? -25.75 12.93 25.516 1 90.75 423 LEU B C 1
ATOM 11428 O O . LEU B 1 423 ? -26.656 12.109 25.703 1 90.75 423 LEU B O 1
ATOM 11432 N N . GLN B 1 424 ? -24.516 12.781 25.75 1 91.69 424 GLN B N 1
ATOM 11433 C CA . GLN B 1 424 ? -24.031 11.586 26.422 1 91.69 424 GLN B CA 1
ATOM 11434 C C . GLN B 1 424 ? -22.766 11.883 27.234 1 91.69 424 GLN B C 1
ATOM 11436 O O . GLN B 1 424 ? -22.109 12.906 27.031 1 91.69 424 GLN B O 1
ATOM 11441 N N . ASN B 1 425 ? -22.562 10.953 28.234 1 93.69 425 ASN B N 1
ATOM 11442 C CA . ASN B 1 425 ? -21.281 11.031 28.938 1 93.69 425 ASN B CA 1
ATOM 11443 C C . ASN B 1 425 ? -20.109 11.164 27.969 1 93.69 425 ASN B C 1
ATOM 11445 O O . ASN B 1 425 ? -19.922 10.297 27.109 1 93.69 425 ASN B O 1
ATOM 11449 N N . PRO B 1 426 ? -19.328 12.258 28.094 1 93.56 426 PRO B N 1
ATOM 11450 C CA . PRO B 1 426 ? -18.281 12.516 27.109 1 93.56 426 PRO B CA 1
ATOM 11451 C C . PRO B 1 426 ? -17.25 11.391 27.016 1 93.56 426 PRO B C 1
ATOM 11453 O O . PRO B 1 426 ? -16.719 11.117 25.938 1 93.56 426 PRO B O 1
ATOM 11456 N N . ARG B 1 427 ? -16.891 10.781 28.062 1 92.88 427 ARG B N 1
ATOM 11457 C CA . ARG B 1 427 ? -15.938 9.68 28.047 1 92.88 427 ARG B CA 1
ATOM 11458 C C . ARG B 1 427 ? -16.484 8.492 27.25 1 92.88 427 ARG B C 1
ATOM 11460 O O . ARG B 1 427 ? -15.773 7.91 26.438 1 92.88 427 ARG B O 1
ATOM 11467 N N . ILE B 1 428 ? -17.734 8.172 27.516 1 93.25 428 ILE B N 1
ATOM 11468 C CA . ILE B 1 428 ? -18.375 7.062 26.812 1 93.25 428 ILE B CA 1
ATOM 11469 C C . ILE B 1 428 ? -18.5 7.402 25.328 1 93.25 428 ILE B C 1
ATOM 11471 O O . ILE B 1 428 ? -18.328 6.535 24.469 1 93.25 428 ILE B O 1
ATOM 11475 N N . ASN B 1 429 ? -18.828 8.641 25.047 1 93 429 ASN B N 1
ATOM 11476 C CA . ASN B 1 429 ? -18.922 9.094 23.656 1 93 429 ASN B CA 1
ATOM 11477 C C . ASN B 1 429 ? -17.625 8.852 22.891 1 93 429 ASN B C 1
ATOM 11479 O O . ASN B 1 429 ? -17.641 8.367 21.766 1 93 429 ASN B O 1
ATOM 11483 N N . ALA B 1 430 ? -16.531 9.18 23.484 1 92.94 430 ALA B N 1
ATOM 11484 C CA . ALA B 1 430 ? -15.219 9.039 22.844 1 92.94 430 ALA B CA 1
ATOM 11485 C C . ALA B 1 430 ? -14.82 7.57 22.734 1 92.94 430 ALA B C 1
ATOM 11487 O O . ALA B 1 430 ? -14.258 7.152 21.719 1 92.94 430 ALA B O 1
ATOM 11488 N N . GLU B 1 431 ? -15.086 6.77 23.734 1 93.94 431 GLU B N 1
ATOM 11489 C CA . GLU B 1 431 ? -14.68 5.367 23.766 1 93.94 431 GLU B CA 1
ATOM 11490 C C . GLU B 1 431 ? -15.531 4.516 22.828 1 93.94 431 GLU B C 1
ATOM 11492 O O . GLU B 1 431 ? -15.07 3.494 22.328 1 93.94 431 GLU B O 1
ATOM 11497 N N . SER B 1 432 ? -16.75 4.926 22.625 1 94 432 SER B N 1
ATOM 11498 C CA . SER B 1 432 ? -17.703 4.09 21.906 1 94 432 SER B CA 1
ATOM 11499 C C . SER B 1 432 ? -17.656 4.355 20.406 1 94 432 SER B C 1
ATOM 11501 O O . SER B 1 432 ? -18.344 3.691 19.625 1 94 432 SER B O 1
ATOM 11503 N N . GLN B 1 433 ? -16.859 5.289 19.984 1 94.62 433 GLN B N 1
ATOM 11504 C CA . GLN B 1 433 ? -16.781 5.633 18.578 1 94.62 433 GLN B CA 1
ATOM 11505 C C . GLN B 1 433 ? -15.336 5.512 18.078 1 94.62 433 GLN B C 1
ATOM 11507 O O . GLN B 1 433 ? -14.523 6.41 18.297 1 94.62 433 GLN B O 1
ATOM 11512 N N . LEU B 1 434 ? -15.125 4.48 17.359 1 95.44 434 LEU B N 1
ATOM 11513 C CA . LEU B 1 434 ? -13.805 4.211 16.797 1 95.44 434 LEU B CA 1
ATOM 11514 C C . LEU B 1 434 ? -13.562 5.031 15.531 1 95.44 434 LEU B C 1
ATOM 11516 O O . LEU B 1 434 ? -14.398 5.039 14.625 1 95.44 434 LEU B O 1
ATOM 11520 N N . ARG B 1 435 ? -12.484 5.758 15.508 1 95.69 435 ARG B N 1
ATOM 11521 C CA . ARG B 1 435 ? -11.961 6.441 14.328 1 95.69 435 ARG B CA 1
ATOM 11522 C C . ARG B 1 435 ? -10.492 6.109 14.109 1 95.69 435 ARG B C 1
ATOM 11524 O O . ARG B 1 435 ? -9.68 6.223 15.039 1 95.69 435 ARG B O 1
ATOM 11531 N N . SER B 1 436 ? -10.156 5.641 12.953 1 95.75 436 SER B N 1
ATOM 11532 C CA . SER B 1 436 ? -8.773 5.309 12.633 1 95.75 436 SER B CA 1
ATOM 11533 C C . SER B 1 436 ? -8.445 5.625 11.18 1 95.75 436 SER B C 1
ATOM 11535 O O . SER B 1 436 ? -9.266 5.398 10.289 1 95.75 436 SER B O 1
ATOM 11537 N N . SER B 1 437 ? -7.258 6.211 10.961 1 96.06 437 SER B N 1
ATOM 11538 C CA . SER B 1 437 ? -6.742 6.488 9.625 1 96.06 437 SER B CA 1
ATOM 11539 C C . SER B 1 437 ? -5.277 6.09 9.508 1 96.06 437 SER B C 1
ATOM 11541 O O . SER B 1 437 ? -4.449 6.488 10.328 1 96.06 437 SER B O 1
ATOM 11543 N N . LEU B 1 438 ? -4.973 5.305 8.586 1 96.25 438 LEU B N 1
ATOM 11544 C CA . LEU B 1 438 ? -3.602 4.906 8.289 1 96.25 438 LEU B CA 1
ATOM 11545 C C . LEU B 1 438 ? -3.156 5.449 6.938 1 96.25 438 LEU B C 1
ATOM 11547 O O . LEU B 1 438 ? -3.729 5.098 5.902 1 96.25 438 LEU B O 1
ATOM 11551 N N . ASN B 1 439 ? -2.16 6.332 6.953 1 95.81 439 ASN B N 1
ATOM 11552 C CA . ASN B 1 439 ? -1.58 6.898 5.742 1 95.81 439 ASN B CA 1
ATOM 11553 C C . ASN B 1 439 ? -0.21 6.297 5.441 1 95.81 439 ASN B C 1
ATOM 11555 O O . ASN B 1 439 ? 0.677 6.309 6.297 1 95.81 439 ASN B O 1
ATOM 11559 N N . ARG B 1 440 ? -0.036 5.812 4.312 1 95 440 ARG B N 1
ATOM 11560 C CA . ARG B 1 440 ? 1.244 5.27 3.871 1 95 440 ARG B CA 1
ATOM 11561 C C . ARG B 1 440 ? 1.722 5.957 2.596 1 95 440 ARG B C 1
ATOM 11563 O O . ARG B 1 440 ? 0.922 6.242 1.703 1 95 440 ARG B O 1
ATOM 11570 N N . THR B 1 441 ? 3.025 6.23 2.525 1 95.94 441 THR B N 1
ATOM 11571 C CA . THR B 1 441 ? 3.602 6.844 1.334 1 95.94 441 THR B CA 1
ATOM 11572 C C . THR B 1 441 ? 4.984 6.266 1.041 1 95.94 441 THR B C 1
ATOM 11574 O O . THR B 1 441 ? 5.82 6.16 1.939 1 95.94 441 THR B O 1
ATOM 11577 N N . LEU B 1 442 ? 5.25 5.902 -0.157 1 94.69 442 LEU B N 1
ATOM 11578 C CA . LEU B 1 442 ? 6.551 5.496 -0.676 1 94.69 442 LEU B CA 1
ATOM 11579 C C . LEU B 1 442 ? 6.988 6.406 -1.818 1 94.69 442 LEU B C 1
ATOM 11581 O O . LEU B 1 442 ? 6.273 6.551 -2.811 1 94.69 442 LEU B O 1
ATOM 11585 N N . ASN B 1 443 ? 8.094 7.035 -1.663 1 95.25 443 ASN B N 1
ATOM 11586 C CA . ASN B 1 443 ? 8.688 7.863 -2.703 1 95.25 443 ASN B CA 1
ATOM 11587 C C . ASN B 1 443 ? 9.992 7.262 -3.221 1 95.25 443 ASN B C 1
ATOM 11589 O O . ASN B 1 443 ? 10.906 6.977 -2.441 1 95.25 443 ASN B O 1
ATOM 11593 N N . LEU B 1 444 ? 10.102 7.098 -4.473 1 92.94 444 LEU B N 1
ATOM 11594 C CA . LEU B 1 444 ? 11.297 6.637 -5.168 1 92.94 444 LEU B CA 1
ATOM 11595 C C . LEU B 1 444 ? 11.805 7.699 -6.137 1 92.94 444 LEU B C 1
ATOM 11597 O O . LEU B 1 444 ? 11.156 7.992 -7.141 1 92.94 444 LEU B O 1
ATOM 11601 N N . ASN B 1 445 ? 12.977 8.25 -5.797 1 93.81 445 ASN B N 1
ATOM 11602 C CA . ASN B 1 445 ? 13.555 9.312 -6.617 1 93.81 445 ASN B CA 1
ATOM 11603 C C . ASN B 1 445 ? 14.961 8.953 -7.09 1 93.81 445 ASN B C 1
ATOM 11605 O O . ASN B 1 445 ? 15.805 8.539 -6.289 1 93.81 445 ASN B O 1
ATOM 11609 N N . THR B 1 446 ? 15.219 9.086 -8.352 1 91.62 446 THR B N 1
ATOM 11610 C CA . THR B 1 446 ? 16.547 8.891 -8.93 1 91.62 446 THR B CA 1
ATOM 11611 C C . THR B 1 446 ? 16.891 10.023 -9.891 1 91.62 446 THR B C 1
ATOM 11613 O O . THR B 1 446 ? 16.062 10.414 -10.727 1 91.62 446 THR B O 1
ATOM 11616 N N . SER B 1 447 ? 18.047 10.547 -9.727 1 93.5 447 SER B N 1
ATOM 11617 C CA . SER B 1 447 ? 18.5 11.602 -10.617 1 93.5 447 SER B CA 1
ATOM 11618 C C . SER B 1 447 ? 19.906 11.305 -11.141 1 93.5 447 SER B C 1
ATOM 11620 O O . SER B 1 447 ? 20.75 10.75 -10.414 1 93.5 447 SER B O 1
ATOM 11622 N N . LEU B 1 448 ? 20.172 11.703 -12.391 1 92.75 448 LEU B N 1
ATOM 11623 C CA . LEU B 1 448 ? 21.453 11.578 -13.07 1 92.75 448 LEU B CA 1
ATOM 11624 C C . LEU B 1 448 ? 21.938 12.93 -13.586 1 92.75 448 LEU B C 1
ATOM 11626 O O . LEU B 1 448 ? 21.188 13.633 -14.281 1 92.75 448 LEU B O 1
ATOM 11630 N N . GLU B 1 449 ? 23.062 13.289 -13.164 1 94.44 449 GLU B N 1
ATOM 11631 C CA . GLU B 1 449 ? 23.719 14.484 -13.68 1 94.44 449 GLU B CA 1
ATOM 11632 C C . GLU B 1 449 ? 24.922 14.109 -14.547 1 94.44 449 GLU B C 1
ATOM 11634 O O . GLU B 1 449 ? 25.797 13.344 -14.125 1 94.44 449 GLU B O 1
ATOM 11639 N N . TYR B 1 450 ? 25.062 14.727 -15.82 1 94 450 TYR B N 1
ATOM 11640 C CA . TYR B 1 450 ? 26.094 14.391 -16.781 1 94 450 TYR B CA 1
ATOM 11641 C C . TYR B 1 450 ? 26.672 15.641 -17.438 1 94 450 TYR B C 1
ATOM 11643 O O . TYR B 1 450 ? 25.953 16.344 -18.156 1 94 450 TYR B O 1
ATOM 11651 N N . ASN B 1 451 ? 27.859 15.828 -17.062 1 94.5 451 ASN B N 1
ATOM 11652 C CA . ASN B 1 451 ? 28.594 16.859 -17.797 1 94.5 451 ASN B CA 1
ATOM 11653 C C . ASN B 1 451 ? 29.125 16.344 -19.125 1 94.5 451 ASN B C 1
ATOM 11655 O O . ASN B 1 451 ? 30.297 15.984 -19.234 1 94.5 451 ASN B O 1
ATOM 11659 N N . PHE B 1 452 ? 28.375 16.438 -20.172 1 91.06 452 PHE B N 1
ATOM 11660 C CA . PHE B 1 452 ? 28.688 15.742 -21.406 1 91.06 452 PHE B CA 1
ATOM 11661 C C . PHE B 1 452 ? 29.641 16.562 -22.281 1 91.06 452 PHE B C 1
ATOM 11663 O O . PHE B 1 452 ? 30.297 16.031 -23.172 1 91.06 452 PHE B O 1
ATOM 11670 N N . ALA B 1 453 ? 29.75 17.859 -22.078 1 92.75 453 ALA B N 1
ATOM 11671 C CA . ALA B 1 453 ? 30.688 18.766 -22.734 1 92.75 453 ALA B CA 1
ATOM 11672 C C . ALA B 1 453 ? 31.094 19.906 -21.797 1 92.75 453 ALA B C 1
ATOM 11674 O O . ALA B 1 453 ? 30.453 20.125 -20.766 1 92.75 453 ALA B O 1
ATOM 11675 N N . ASN B 1 454 ? 32.094 20.484 -22.172 1 90.19 454 ASN B N 1
ATOM 11676 C CA . ASN B 1 454 ? 32.469 21.625 -21.344 1 90.19 454 ASN B CA 1
ATOM 11677 C C . ASN B 1 454 ? 31.359 22.656 -21.234 1 90.19 454 ASN B C 1
ATOM 11679 O O . ASN B 1 454 ? 30.766 23.031 -22.234 1 90.19 454 ASN B O 1
ATOM 11683 N N . HIS B 1 455 ? 31 22.984 -20.094 1 94.19 455 HIS B N 1
ATOM 11684 C CA . HIS B 1 455 ? 30.047 24.047 -19.766 1 94.19 455 HIS B CA 1
ATOM 11685 C C . HIS B 1 455 ? 28.609 23.547 -19.891 1 94.19 455 HIS B C 1
ATOM 11687 O O . HIS B 1 455 ? 27.672 24.312 -19.719 1 94.19 455 HIS B O 1
ATOM 11693 N N . PHE B 1 456 ? 28.422 22.328 -20.375 1 96.19 456 PHE B N 1
ATOM 11694 C CA . PHE B 1 456 ? 27.078 21.781 -20.516 1 96.19 456 PHE B CA 1
ATOM 11695 C C . PHE B 1 456 ? 26.828 20.688 -19.484 1 96.19 456 PHE B C 1
ATOM 11697 O O . PHE B 1 456 ? 27.641 19.781 -19.297 1 96.19 456 PHE B O 1
ATOM 11704 N N . THR B 1 457 ? 25.688 20.812 -18.828 1 95.62 457 THR B N 1
ATOM 11705 C CA . THR B 1 457 ? 25.281 19.812 -17.844 1 95.62 457 THR B CA 1
ATOM 11706 C C . THR B 1 457 ? 23.875 19.297 -18.141 1 95.62 457 THR B C 1
ATOM 11708 O O . THR B 1 457 ? 22.938 20.094 -18.281 1 95.62 457 THR B O 1
ATOM 11711 N N . TYR B 1 458 ? 23.734 17.984 -18.281 1 96.38 458 TYR B N 1
ATOM 11712 C CA . TYR B 1 458 ? 22.422 17.344 -18.375 1 96.38 458 TYR B CA 1
ATOM 11713 C C . TYR B 1 458 ? 22 16.781 -17.031 1 96.38 458 TYR B C 1
ATOM 11715 O O . TYR B 1 458 ? 22.797 16.188 -16.297 1 96.38 458 TYR B O 1
ATOM 11723 N N . ARG B 1 459 ? 20.766 17.016 -16.656 1 95.25 459 ARG B N 1
ATOM 11724 C CA . ARG B 1 459 ? 20.188 16.422 -15.453 1 95.25 459 ARG B CA 1
ATOM 11725 C C . ARG B 1 459 ? 18.875 15.734 -15.766 1 95.25 459 ARG B C 1
ATOM 11727 O O . ARG B 1 459 ? 17.953 16.359 -16.297 1 95.25 459 ARG B O 1
ATOM 11734 N N . GLY B 1 460 ? 18.812 14.461 -15.492 1 95.31 460 GLY B N 1
ATOM 11735 C CA . GLY B 1 460 ? 17.578 13.688 -15.586 1 95.31 460 GLY B CA 1
ATOM 11736 C C . GLY B 1 460 ? 17.078 13.211 -14.234 1 95.31 460 GLY B C 1
ATOM 11737 O O . GLY B 1 460 ? 17.859 12.758 -13.398 1 95.31 460 GLY B O 1
ATOM 11738 N N . LEU B 1 461 ? 15.719 13.414 -13.984 1 95.25 461 LEU B N 1
ATOM 11739 C CA . LEU B 1 461 ? 15.125 13 -12.727 1 95.25 461 LEU B CA 1
ATOM 11740 C C . LEU B 1 461 ? 13.852 12.195 -12.961 1 95.25 461 LEU B C 1
ATOM 11742 O O . LEU B 1 461 ? 12.992 12.594 -13.75 1 95.25 461 LEU B O 1
ATOM 11746 N N . VAL B 1 462 ? 13.789 11.016 -12.383 1 93.81 462 VAL B N 1
ATOM 11747 C CA . VAL B 1 462 ? 12.602 10.172 -12.367 1 93.81 462 VAL B CA 1
ATOM 11748 C C . VAL B 1 462 ? 12.125 9.969 -10.938 1 93.81 462 VAL B C 1
ATOM 11750 O O . VAL B 1 462 ? 12.922 9.633 -10.055 1 93.81 462 VAL B O 1
ATOM 11753 N N . SER B 1 463 ? 10.805 10.227 -10.734 1 95.38 463 SER B N 1
ATOM 11754 C CA . SER B 1 463 ? 10.234 10.086 -9.398 1 95.38 463 SER B CA 1
ATOM 11755 C C . SER B 1 463 ? 8.906 9.336 -9.438 1 95.38 463 SER B C 1
ATOM 11757 O O . SER B 1 463 ? 8.102 9.539 -10.344 1 95.38 463 SER B O 1
ATOM 11759 N N . SER B 1 464 ? 8.773 8.406 -8.508 1 94.06 464 SER B N 1
ATOM 11760 C CA . SER B 1 464 ? 7.516 7.684 -8.336 1 94.06 464 SER B CA 1
ATOM 11761 C C . SER B 1 464 ? 7 7.809 -6.906 1 94.06 464 SER B C 1
ATOM 11763 O O . SER B 1 464 ? 7.758 7.656 -5.949 1 94.06 464 SER B O 1
ATOM 11765 N N . LYS B 1 465 ? 5.723 8.102 -6.816 1 95 465 LYS B N 1
ATOM 11766 C CA . LYS B 1 465 ? 5.039 8.172 -5.527 1 95 465 LYS B CA 1
ATOM 11767 C C . LYS B 1 465 ? 3.914 7.141 -5.445 1 95 465 LYS B C 1
ATOM 11769 O O . LYS B 1 465 ? 3.049 7.086 -6.32 1 95 465 LYS B O 1
ATOM 11774 N N . ILE B 1 466 ? 3.938 6.359 -4.461 1 94.25 466 ILE B N 1
ATOM 11775 C CA . ILE B 1 466 ? 2.875 5.406 -4.152 1 94.25 466 ILE B CA 1
ATOM 11776 C C . ILE B 1 466 ? 2.305 5.695 -2.768 1 94.25 466 ILE B C 1
ATOM 11778 O O . ILE B 1 466 ? 3.012 5.594 -1.764 1 94.25 466 ILE B O 1
ATOM 11782 N N . SER B 1 467 ? 1.034 6.07 -2.736 1 94.88 467 SER B N 1
ATOM 11783 C CA . SER B 1 467 ? 0.443 6.449 -1.457 1 94.88 467 SER B CA 1
ATOM 11784 C C . SER B 1 467 ? -0.959 5.871 -1.304 1 94.88 467 SER B C 1
ATOM 11786 O O . SER B 1 467 ? -1.661 5.656 -2.295 1 94.88 467 SER B O 1
ATOM 11788 N N . GLY B 1 468 ? -1.297 5.598 -0.048 1 94 468 GLY B N 1
ATOM 11789 C CA . GLY B 1 468 ? -2.609 5.07 0.287 1 94 468 GLY B CA 1
ATOM 11790 C C . GLY B 1 468 ? -3.09 5.492 1.663 1 94 468 GLY B C 1
ATOM 11791 O O . GLY B 1 468 ? -2.289 5.641 2.588 1 94 468 GLY B O 1
ATOM 11792 N N . THR B 1 469 ? -4.395 5.645 1.75 1 96.19 469 THR B N 1
ATOM 11793 C CA . THR B 1 469 ? -5.031 5.953 3.027 1 96.19 469 THR B CA 1
ATOM 11794 C C . THR B 1 469 ? -6.152 4.965 3.326 1 96.19 469 THR B C 1
ATOM 11796 O O . THR B 1 469 ? -7.066 4.789 2.516 1 96.19 469 THR B O 1
ATOM 11799 N N . LYS B 1 470 ? -6.086 4.312 4.434 1 96.25 470 LYS B N 1
ATOM 11800 C CA . LYS B 1 470 ? -7.145 3.438 4.93 1 96.25 470 LYS B CA 1
ATOM 11801 C C . LYS B 1 470 ? -7.848 4.059 6.137 1 96.25 470 LYS B C 1
ATOM 11803 O O . LYS B 1 470 ? -7.199 4.438 7.109 1 96.25 470 LYS B O 1
ATOM 11808 N N . ALA B 1 471 ? -9.133 4.109 6.039 1 96.94 471 ALA B N 1
ATOM 11809 C CA . ALA B 1 471 ? -9.906 4.684 7.137 1 96.94 471 ALA B CA 1
ATOM 11810 C C . ALA B 1 471 ? -10.914 3.674 7.68 1 96.94 471 ALA B C 1
ATOM 11812 O O . ALA B 1 471 ? -11.531 2.926 6.914 1 96.94 471 ALA B O 1
ATOM 11813 N N . LYS B 1 472 ? -11.07 3.652 9.047 1 96.69 472 LYS B N 1
ATOM 11814 C CA . LYS B 1 472 ? -12.031 2.809 9.758 1 96.69 472 LYS B CA 1
ATOM 11815 C C . LYS B 1 472 ? -12.891 3.633 10.719 1 96.69 472 LYS B C 1
ATOM 11817 O O . LYS B 1 472 ? -12.383 4.531 11.391 1 96.69 472 LYS B O 1
ATOM 11822 N N . MET B 1 473 ? -14.133 3.334 10.68 1 96.88 473 MET B N 1
ATOM 11823 C CA . MET B 1 473 ? -15.078 3.949 11.617 1 96.88 473 MET B CA 1
ATOM 11824 C C . MET B 1 473 ? -16.062 2.916 12.164 1 96.88 473 MET B C 1
ATOM 11826 O O . MET B 1 473 ? -16.5 2.031 11.438 1 96.88 473 MET B O 1
ATOM 11830 N N . PHE B 1 474 ? -16.344 3 13.438 1 96.88 474 PHE B N 1
ATOM 11831 C CA . PHE B 1 474 ? -17.328 2.129 14.055 1 96.88 474 PHE B CA 1
ATOM 11832 C C . PHE B 1 474 ? -17.969 2.809 15.258 1 96.88 474 PHE B C 1
ATOM 11834 O O . PHE B 1 474 ? -17.281 3.338 16.125 1 96.88 474 PHE B O 1
ATOM 11841 N N . ASN B 1 475 ? -19.234 2.865 15.305 1 96.62 475 ASN B N 1
ATOM 11842 C CA . ASN B 1 475 ? -20.047 3.303 16.438 1 96.62 475 ASN B CA 1
ATOM 11843 C C . ASN B 1 475 ? -20.688 2.121 17.156 1 96.62 475 ASN B C 1
ATOM 11845 O O . ASN B 1 475 ? -21.656 1.535 16.656 1 96.62 475 ASN B O 1
ATOM 11849 N N . ASP B 1 476 ? -20.172 1.833 18.297 1 95.31 476 ASP B N 1
ATOM 11850 C CA . ASP B 1 476 ? -20.719 0.662 18.984 1 95.31 476 ASP B CA 1
ATOM 11851 C C . ASP B 1 476 ? -22.047 0.979 19.656 1 95.31 476 ASP B C 1
ATOM 11853 O O . ASP B 1 476 ? -22.594 2.076 19.484 1 95.31 476 ASP B O 1
ATOM 11857 N N . ALA B 1 477 ? -22.688 -0.003 20.328 1 93.88 477 ALA B N 1
ATOM 11858 C CA . ALA B 1 477 ? -24.062 0.075 20.828 1 93.88 477 ALA B CA 1
ATOM 11859 C C . ALA B 1 477 ? -24.188 1.157 21.906 1 93.88 477 ALA B C 1
ATOM 11861 O O . ALA B 1 477 ? -25.266 1.721 22.094 1 93.88 477 ALA B O 1
ATOM 11862 N N . ARG B 1 478 ? -23.172 1.534 22.516 1 94.19 478 ARG B N 1
ATOM 11863 C CA . ARG B 1 478 ? -23.203 2.506 23.609 1 94.19 478 ARG B CA 1
ATOM 11864 C C . ARG B 1 478 ? -23.297 3.93 23.078 1 94.19 478 ARG B C 1
ATOM 11866 O O . ARG B 1 478 ? -23.672 4.852 23.797 1 94.19 478 ARG B O 1
ATOM 11873 N N . SER B 1 479 ? -22.891 4.195 21.797 1 92.31 479 SER B N 1
ATOM 11874 C CA . SER B 1 479 ? -22.766 5.543 21.25 1 92.31 479 SER B CA 1
ATOM 11875 C C . SER B 1 479 ? -24.125 6.18 21.031 1 92.31 479 SER B C 1
ATOM 11877 O O . SER B 1 479 ? -25.094 5.488 20.703 1 92.31 479 SER B O 1
ATOM 11879 N N . ILE B 1 480 ? -24.094 7.477 21.125 1 90.88 480 ILE B N 1
ATOM 11880 C CA . ILE B 1 480 ? -25.312 8.234 20.906 1 90.88 480 ILE B CA 1
ATOM 11881 C C . ILE B 1 480 ? -25.766 8.078 19.453 1 90.88 480 ILE B C 1
ATOM 11883 O O . ILE B 1 480 ? -26.969 8.07 19.172 1 90.88 480 ILE B O 1
ATOM 11887 N N . VAL B 1 481 ? -24.859 7.918 18.625 1 90.31 481 VAL B N 1
ATOM 11888 C CA . VAL B 1 481 ? -25.172 7.75 17.203 1 90.31 481 VAL B CA 1
ATOM 11889 C C . VAL B 1 481 ? -25.922 6.438 16.984 1 90.31 481 VAL B C 1
ATOM 11891 O O . VAL B 1 481 ? -26.938 6.398 16.281 1 90.31 481 VAL B O 1
ATOM 11894 N N . SER B 1 482 ? -25.438 5.391 17.609 1 92 482 SER B N 1
ATOM 11895 C CA . SER B 1 482 ? -26.078 4.086 17.469 1 92 482 SER B CA 1
ATOM 11896 C C . SER B 1 482 ? -27.469 4.078 18.109 1 92 482 SER B C 1
ATOM 11898 O O . SER B 1 482 ? -28.391 3.459 17.578 1 92 482 SER B O 1
ATOM 11900 N N . LYS B 1 483 ? -27.578 4.734 19.203 1 90 483 LYS B N 1
ATOM 11901 C CA . LYS B 1 483 ? -28.844 4.777 19.906 1 90 483 LYS B CA 1
ATOM 11902 C C . LYS B 1 483 ? -29.906 5.508 19.094 1 90 483 LYS B C 1
ATOM 11904 O O . LYS B 1 483 ? -31.094 5.176 19.156 1 90 483 LYS B O 1
ATOM 11909 N N . ARG B 1 484 ? -29.406 6.348 18.328 1 88.25 484 ARG B N 1
ATOM 11910 C CA . ARG B 1 484 ? -30.344 7.172 17.562 1 88.25 484 ARG B CA 1
ATOM 11911 C C . ARG B 1 484 ? -30.547 6.633 16.156 1 88.25 484 ARG B C 1
ATOM 11913 O O . ARG B 1 484 ? -31.484 7.008 15.461 1 88.25 484 ARG B O 1
ATOM 11920 N N . SER B 1 485 ? -29.672 5.863 15.672 1 86 485 SER B N 1
ATOM 11921 C CA . SER B 1 485 ? -29.719 5.406 14.289 1 86 485 SER B CA 1
ATOM 11922 C C . SER B 1 485 ? -30.156 3.949 14.203 1 86 485 SER B C 1
ATOM 11924 O O . SER B 1 485 ? -30.031 3.318 13.148 1 86 485 SER B O 1
ATOM 11926 N N . GLY B 1 486 ? -30.594 3.385 15.188 1 85.25 486 GLY B N 1
ATOM 11927 C CA . GLY B 1 486 ? -31.203 2.064 15.156 1 85.25 486 GLY B CA 1
ATOM 11928 C C . GLY B 1 486 ? -30.219 0.946 15.43 1 85.25 486 GLY B C 1
ATOM 11929 O O . GLY B 1 486 ? -30.547 -0.231 15.273 1 85.25 486 GLY B O 1
ATOM 11930 N N . GLY B 1 487 ? -28.938 1.329 15.773 1 91.31 487 GLY B N 1
ATOM 11931 C CA . GLY B 1 487 ? -27.969 0.3 16.125 1 91.31 487 GLY B CA 1
ATOM 11932 C C . GLY B 1 487 ? -26.547 0.657 15.742 1 91.31 487 GLY B C 1
ATOM 11933 O O . GLY B 1 487 ? -26.312 1.694 15.117 1 91.31 487 GLY B O 1
ATOM 11934 N N . PRO B 1 488 ? -25.578 -0.264 16.188 1 95.25 488 PRO B N 1
ATOM 11935 C CA . PRO B 1 488 ? -24.172 -0.017 15.844 1 95.25 488 PRO B CA 1
ATOM 11936 C C . PRO B 1 488 ? -23.938 0.018 14.336 1 95.25 488 PRO B C 1
ATOM 11938 O O . PRO B 1 488 ? -24.656 -0.641 13.578 1 95.25 488 PRO B O 1
ATOM 11941 N N . SER B 1 489 ? -22.984 0.8 13.891 1 96 489 SER B N 1
ATOM 11942 C CA . SER B 1 489 ? -22.688 0.973 12.469 1 96 489 SER B CA 1
ATOM 11943 C C . SER B 1 489 ? -21.188 1.183 12.25 1 96 489 SER B C 1
ATOM 11945 O O . SER B 1 489 ? -20.469 1.619 13.156 1 96 489 SER B O 1
ATOM 11947 N N . GLY B 1 490 ? -20.75 0.816 11.094 1 96.25 490 GLY B N 1
ATOM 11948 C CA . GLY B 1 490 ? -19.344 0.966 10.766 1 96.25 490 GLY B CA 1
ATOM 11949 C C . GLY B 1 490 ? -19.094 1.106 9.281 1 96.25 490 GLY B C 1
ATOM 11950 O O . GLY B 1 490 ? -19.984 0.842 8.469 1 96.25 490 GLY B O 1
ATOM 11951 N N . SER B 1 491 ? -17.922 1.584 8.938 1 97.31 491 SER B N 1
ATOM 11952 C CA . SER B 1 491 ? -17.531 1.744 7.543 1 97.31 491 SER B CA 1
ATOM 11953 C C . SER B 1 491 ? -16.016 1.594 7.383 1 97.31 491 SER B C 1
ATOM 11955 O O . SER B 1 491 ? -15.258 1.816 8.336 1 97.31 491 SER B O 1
ATOM 11957 N N . LEU B 1 492 ? -15.578 1.108 6.262 1 97.56 492 LEU B N 1
ATOM 11958 C CA . LEU B 1 492 ? -14.188 1.004 5.824 1 97.56 492 LEU B CA 1
ATOM 11959 C C . LEU B 1 492 ? -13.992 1.683 4.473 1 97.56 492 LEU B C 1
ATOM 11961 O O . LEU B 1 492 ? -14.859 1.604 3.602 1 97.56 492 LEU B O 1
ATOM 11965 N N . SER B 1 493 ? -12.867 2.348 4.312 1 97.38 493 SER B N 1
ATOM 11966 C CA . SER B 1 493 ? -12.562 2.963 3.023 1 97.38 493 SER B CA 1
ATOM 11967 C C . SER B 1 493 ? -11.078 2.879 2.705 1 97.38 493 SER B C 1
ATOM 11969 O O . SER B 1 493 ? -10.242 2.818 3.615 1 97.38 493 SER B O 1
ATOM 11971 N N . GLN B 1 494 ? -10.781 2.77 1.456 1 96.69 494 GLN B N 1
ATOM 11972 C CA . GLN B 1 494 ? -9.43 2.807 0.915 1 96.69 494 GLN B CA 1
ATOM 11973 C C . GLN B 1 494 ? -9.312 3.83 -0.213 1 96.69 494 GLN B C 1
ATOM 11975 O O . GLN B 1 494 ? -10.125 3.832 -1.141 1 96.69 494 GLN B O 1
ATOM 11980 N N . THR B 1 495 ? -8.266 4.703 -0.115 1 96.94 495 THR B N 1
ATOM 11981 C CA . THR B 1 495 ? -7.965 5.668 -1.166 1 96.94 495 THR B CA 1
ATOM 11982 C C . THR B 1 495 ? -6.504 5.559 -1.592 1 96.94 495 THR B C 1
ATOM 11984 O O . THR B 1 495 ? -5.598 5.672 -0.761 1 96.94 495 THR B O 1
ATOM 11987 N N . ASP B 1 496 ? -6.301 5.359 -2.863 1 95.19 496 ASP B N 1
ATOM 11988 C CA . ASP B 1 496 ? -4.953 5.293 -3.422 1 95.19 496 ASP B CA 1
ATOM 11989 C C . ASP B 1 496 ? -4.668 6.504 -4.309 1 95.19 496 ASP B C 1
ATOM 11991 O O . ASP B 1 496 ? -5.477 6.855 -5.168 1 95.19 496 ASP B O 1
ATOM 11995 N N . ASN B 1 497 ? -3.549 7.145 -4.016 1 95.12 497 ASN B N 1
ATOM 11996 C CA . ASN B 1 497 ? -3.066 8.281 -4.797 1 95.12 497 ASN B CA 1
ATOM 11997 C C . ASN B 1 497 ? -1.645 8.047 -5.301 1 95.12 497 ASN B C 1
ATOM 11999 O O . ASN B 1 497 ? -0.676 8.312 -4.59 1 95.12 497 ASN B O 1
ATOM 12003 N N . ASN B 1 498 ? -1.51 7.746 -6.562 1 93.75 498 ASN B N 1
ATOM 12004 C CA . ASN B 1 498 ? -0.204 7.449 -7.141 1 93.75 498 ASN B CA 1
ATOM 12005 C C . ASN B 1 498 ? 0.238 8.531 -8.117 1 93.75 498 ASN B C 1
ATOM 12007 O O . ASN B 1 498 ? -0.598 9.219 -8.711 1 93.75 498 ASN B O 1
ATOM 12011 N N . GLY B 1 499 ? 1.561 8.742 -8.172 1 93.56 499 GLY B N 1
ATOM 12012 C CA . GLY B 1 499 ? 2.092 9.758 -9.062 1 93.56 499 GLY B CA 1
ATOM 12013 C C . GLY B 1 499 ? 3.41 9.359 -9.703 1 93.56 499 GLY B C 1
ATOM 12014 O O . GLY B 1 499 ? 4.156 8.555 -9.141 1 93.56 499 GLY B O 1
ATOM 12015 N N . PHE B 1 500 ? 3.625 9.93 -10.875 1 93.5 500 PHE B N 1
ATOM 12016 C CA . PHE B 1 500 ? 4.867 9.758 -11.617 1 93.5 500 PHE B CA 1
ATOM 12017 C C . PHE B 1 500 ? 5.336 11.094 -12.195 1 93.5 500 PHE B C 1
ATOM 12019 O O . PHE B 1 500 ? 4.527 11.875 -12.703 1 93.5 500 PHE B O 1
ATOM 12026 N N . ASN B 1 501 ? 6.637 11.414 -11.992 1 94.31 501 ASN B N 1
ATOM 12027 C CA . ASN B 1 501 ? 7.25 12.633 -12.516 1 94.31 501 ASN B CA 1
ATOM 12028 C C . ASN B 1 501 ? 8.539 12.328 -13.273 1 94.31 501 ASN B C 1
ATOM 12030 O O . ASN B 1 501 ? 9.367 11.539 -12.82 1 94.31 501 ASN B O 1
ATOM 12034 N N . TYR B 1 502 ? 8.656 12.906 -14.438 1 93.88 502 TYR B N 1
ATOM 12035 C CA . TYR B 1 502 ? 9.836 12.797 -15.289 1 93.88 502 TYR B CA 1
ATOM 12036 C C . TYR B 1 502 ? 10.32 14.172 -15.734 1 93.88 502 TYR B C 1
ATOM 12038 O O . TYR B 1 502 ? 9.562 14.938 -16.344 1 93.88 502 TYR B O 1
ATOM 12046 N N . ASN B 1 503 ? 11.633 14.516 -15.375 1 94.56 503 ASN B N 1
ATOM 12047 C CA . ASN B 1 503 ? 12.211 15.82 -15.648 1 94.56 503 ASN B CA 1
ATOM 12048 C C . ASN B 1 503 ? 13.547 15.703 -16.375 1 94.56 503 ASN B C 1
ATOM 12050 O O . ASN B 1 503 ? 14.406 14.914 -15.977 1 94.56 503 ASN B O 1
ATOM 12054 N N . ASN B 1 504 ? 13.75 16.531 -17.453 1 96.25 504 ASN B N 1
ATOM 12055 C CA . ASN B 1 504 ? 15 16.656 -18.188 1 96.25 504 ASN B CA 1
ATOM 12056 C C . ASN B 1 504 ? 15.414 18.109 -18.344 1 96.25 504 ASN B C 1
ATOM 12058 O O . ASN B 1 504 ? 14.617 18.953 -18.781 1 96.25 504 ASN B O 1
ATOM 12062 N N . THR B 1 505 ? 16.625 18.375 -17.969 1 96.06 505 THR B N 1
ATOM 12063 C CA . THR B 1 505 ? 17.125 19.734 -18.156 1 96.06 505 THR B CA 1
ATOM 12064 C C . THR B 1 505 ? 18.531 19.703 -18.75 1 96.06 505 THR B C 1
ATOM 12066 O O . THR B 1 505 ? 19.312 18.781 -18.484 1 96.06 505 THR B O 1
ATOM 12069 N N . ILE B 1 506 ? 18.859 20.703 -19.531 1 97.25 506 ILE B N 1
ATOM 12070 C CA . ILE B 1 506 ? 20.188 21 -20.047 1 97.25 506 ILE B CA 1
ATOM 12071 C C . ILE B 1 506 ? 20.594 22.438 -19.703 1 97.25 506 ILE B C 1
ATOM 12073 O O . ILE B 1 506 ? 19.844 23.375 -19.969 1 97.25 506 ILE B O 1
ATOM 12077 N N . THR B 1 507 ? 21.688 22.562 -19.109 1 96.25 507 THR B N 1
ATOM 12078 C CA . THR B 1 507 ? 22.156 23.875 -18.688 1 96.25 507 THR B CA 1
ATOM 12079 C C . THR B 1 507 ? 23.5 24.203 -19.344 1 96.25 507 THR B C 1
ATOM 12081 O O . THR B 1 507 ? 24.391 23.359 -19.406 1 96.25 507 THR B O 1
ATOM 12084 N N . TYR B 1 508 ? 23.625 25.375 -19.859 1 96.69 508 TYR B N 1
ATOM 12085 C CA . TYR B 1 508 ? 24.859 25.969 -20.359 1 96.69 508 TYR B CA 1
ATOM 12086 C C . TYR B 1 508 ? 25.344 27.078 -19.422 1 96.69 508 TYR B C 1
ATOM 12088 O O . TYR B 1 508 ? 24.656 28.078 -19.219 1 96.69 508 TYR B O 1
ATOM 12096 N N . ASP B 1 509 ? 26.5 26.906 -18.844 1 94.75 509 ASP B N 1
ATOM 12097 C CA . ASP B 1 509 ? 27.125 27.906 -17.969 1 94.75 509 ASP B CA 1
ATOM 12098 C C . ASP B 1 509 ? 28.5 28.328 -18.5 1 94.75 509 ASP B C 1
ATOM 12100 O O . ASP B 1 509 ? 29.344 27.469 -18.75 1 94.75 509 ASP B O 1
ATOM 12104 N N . ASN B 1 510 ? 28.641 29.609 -18.578 1 94.5 510 ASN B N 1
ATOM 12105 C CA . ASN B 1 510 ? 29.938 30.094 -19.047 1 94.5 510 ASN B CA 1
ATOM 12106 C C . ASN B 1 510 ? 30.188 31.531 -18.578 1 94.5 510 ASN B C 1
ATOM 12108 O O . ASN B 1 510 ? 29.266 32.25 -18.203 1 94.5 510 ASN B O 1
ATOM 12112 N N . GLU B 1 511 ? 31.422 31.859 -18.484 1 93.94 511 GLU B N 1
ATOM 12113 C CA . GLU B 1 511 ? 31.891 33.219 -18.172 1 93.94 511 GLU B CA 1
ATOM 12114 C C . GLU B 1 511 ? 32.812 33.75 -19.25 1 93.94 511 GLU B C 1
ATOM 12116 O O . GLU B 1 511 ? 33.812 33.094 -19.578 1 93.94 511 GLU B O 1
ATOM 12121 N N . PHE B 1 512 ? 32.469 34.938 -19.812 1 94.5 512 PHE B N 1
ATOM 12122 C CA . PHE B 1 512 ? 33.281 35.531 -20.859 1 94.5 512 PHE B CA 1
ATOM 12123 C C . PHE B 1 512 ? 34.031 36.75 -20.328 1 94.5 512 PHE B C 1
ATOM 12125 O O . PHE B 1 512 ? 33.406 37.656 -19.719 1 94.5 512 PHE B O 1
ATOM 12132 N N . ASN B 1 513 ? 35.344 36.875 -20.562 1 91.69 513 ASN B N 1
ATOM 12133 C CA . ASN B 1 513 ? 36.219 38 -20.188 1 91.69 513 ASN B CA 1
ATOM 12134 C C . ASN B 1 513 ? 36.094 38.312 -18.688 1 91.69 513 ASN B C 1
ATOM 12136 O O . ASN B 1 513 ? 36.188 39.469 -18.281 1 91.69 513 ASN B O 1
ATOM 12140 N N . LYS B 1 514 ? 35.656 37.344 -17.859 1 87.12 514 LYS B N 1
ATOM 12141 C CA . LYS B 1 514 ? 35.531 37.406 -16.406 1 87.12 514 LYS B CA 1
ATOM 12142 C C . LYS B 1 514 ? 34.562 38.5 -16 1 87.12 514 LYS B C 1
ATOM 12144 O O . LYS B 1 514 ? 34.594 39 -14.867 1 87.12 514 LYS B O 1
ATOM 12149 N N . THR B 1 515 ? 33.75 39 -16.922 1 91.25 515 THR B N 1
ATOM 12150 C CA . THR B 1 515 ? 32.812 40.094 -16.609 1 91.25 515 THR B CA 1
ATOM 12151 C C . THR B 1 515 ? 31.391 39.688 -16.953 1 91.25 515 THR B C 1
ATOM 12153 O O . THR B 1 515 ? 30.438 40.188 -16.375 1 91.25 515 THR B O 1
ATOM 12156 N N . HIS B 1 516 ? 31.312 38.844 -18.016 1 94.94 516 HIS B N 1
ATOM 12157 C CA . HIS B 1 516 ? 30 38.406 -18.469 1 94.94 516 HIS B CA 1
ATOM 12158 C C . HIS B 1 516 ? 29.719 36.969 -18.031 1 94.94 516 HIS B C 1
ATOM 12160 O O . HIS B 1 516 ? 30.344 36.031 -18.531 1 94.94 516 HIS B O 1
ATOM 12166 N N . LYS B 1 517 ? 28.844 36.812 -17.109 1 94.81 517 LYS B N 1
ATOM 12167 C CA . LYS B 1 517 ? 28.422 35.5 -16.719 1 94.81 517 LYS B CA 1
ATOM 12168 C C . LYS B 1 517 ? 27.078 35.125 -17.344 1 94.81 517 LYS B C 1
ATOM 12170 O O . LYS B 1 517 ? 26.125 35.938 -17.297 1 94.81 517 LYS B O 1
ATOM 12175 N N . VAL B 1 518 ? 27.031 33.938 -17.969 1 95.25 518 VAL B N 1
ATOM 12176 C CA . VAL B 1 518 ? 25.797 33.531 -18.656 1 95.25 518 VAL B CA 1
ATOM 12177 C C . VAL B 1 518 ? 25.406 32.125 -18.203 1 95.25 518 VAL B C 1
ATOM 12179 O O . VAL B 1 518 ? 26.266 31.25 -18.078 1 95.25 518 VAL B O 1
ATOM 12182 N N . SER B 1 519 ? 24.156 31.953 -17.891 1 94.44 519 SER B N 1
ATOM 12183 C CA . SER B 1 519 ? 23.562 30.641 -17.625 1 94.44 519 SER B CA 1
ATOM 12184 C C . SER B 1 519 ? 22.266 30.453 -18.391 1 94.44 519 SER B C 1
ATOM 12186 O O . SER B 1 519 ? 21.344 31.281 -18.281 1 94.44 519 SER B O 1
ATOM 12188 N N . PHE B 1 520 ? 22.172 29.391 -19.219 1 96 520 PHE B N 1
ATOM 12189 C CA . PHE B 1 520 ? 20.984 29.094 -20 1 96 520 PHE B CA 1
ATOM 12190 C C . PHE B 1 520 ? 20.469 27.688 -19.688 1 96 520 PHE B C 1
ATOM 12192 O O . PHE B 1 520 ? 21.234 26.719 -19.75 1 96 520 PHE B O 1
ATOM 12199 N N . LEU B 1 521 ? 19.188 27.594 -19.328 1 96.12 521 LEU B N 1
ATOM 12200 C CA . LEU B 1 521 ? 18.578 26.312 -18.984 1 96.12 521 LEU B CA 1
ATOM 12201 C C . LEU B 1 521 ? 17.406 26 -19.906 1 96.12 521 LEU B C 1
ATOM 12203 O O . LEU B 1 521 ? 16.547 26.859 -20.125 1 96.12 521 LEU B O 1
ATOM 12207 N N . LEU B 1 522 ? 17.391 24.844 -20.5 1 96.88 522 LEU B N 1
ATOM 12208 C CA . LEU B 1 522 ? 16.25 24.266 -21.219 1 96.88 522 LEU B CA 1
ATOM 12209 C C . LEU B 1 522 ? 15.727 23.031 -20.484 1 96.88 522 LEU B C 1
ATOM 12211 O O . LEU B 1 522 ? 16.5 22.156 -20.094 1 96.88 522 LEU B O 1
ATOM 12215 N N . GLY B 1 523 ? 14.375 23.016 -20.281 1 96.5 523 GLY B N 1
ATOM 12216 C CA . GLY B 1 523 ? 13.859 21.906 -19.484 1 96.5 523 GLY B CA 1
ATOM 12217 C C . GLY B 1 523 ? 12.547 21.359 -20.016 1 96.5 523 GLY B C 1
ATOM 12218 O O . GLY B 1 523 ? 11.805 22.078 -20.703 1 96.5 523 GLY B O 1
ATOM 12219 N N . GLN B 1 524 ? 12.266 20.125 -19.766 1 96.94 524 GLN B N 1
ATOM 12220 C CA . GLN B 1 524 ? 11.023 19.391 -20 1 96.94 524 GLN B CA 1
ATOM 12221 C C . GLN B 1 524 ? 10.57 18.641 -18.75 1 96.94 524 GLN B C 1
ATOM 12223 O O . GLN B 1 524 ? 11.383 18.062 -18.031 1 96.94 524 GLN B O 1
ATOM 12228 N N . GLU B 1 525 ? 9.227 18.688 -18.469 1 95.62 525 GLU B N 1
ATOM 12229 C CA . GLU B 1 525 ? 8.664 18 -17.312 1 95.62 525 GLU B CA 1
ATOM 12230 C C . GLU B 1 525 ? 7.336 17.328 -17.656 1 95.62 525 GLU B C 1
ATOM 12232 O O . GLU B 1 525 ? 6.512 17.906 -18.359 1 95.62 525 GLU B O 1
ATOM 12237 N N . GLN B 1 526 ? 7.199 16.156 -17.203 1 96.12 526 GLN B N 1
ATOM 12238 C CA . GLN B 1 526 ? 5.922 15.461 -17.297 1 96.12 526 GLN B CA 1
ATOM 12239 C C . GLN B 1 526 ? 5.48 14.93 -15.938 1 96.12 526 GLN B C 1
ATOM 12241 O O . GLN B 1 526 ? 6.289 14.367 -15.195 1 96.12 526 GLN B O 1
ATOM 12246 N N . GLN B 1 527 ? 4.195 15.133 -15.672 1 94.38 527 GLN B N 1
ATOM 12247 C CA . GLN B 1 527 ? 3.611 14.656 -14.422 1 94.38 527 GLN B CA 1
ATOM 12248 C C . GLN B 1 527 ? 2.334 13.867 -14.68 1 94.38 527 GLN B C 1
ATOM 12250 O O . GLN B 1 527 ? 1.485 14.281 -15.469 1 94.38 527 GLN B O 1
ATOM 12255 N N . TYR B 1 528 ? 2.248 12.711 -14.102 1 94.94 528 TYR B N 1
ATOM 12256 C CA . TYR B 1 528 ? 1.071 11.852 -14.164 1 94.94 528 TYR B CA 1
ATOM 12257 C C . TYR B 1 528 ? 0.619 11.438 -12.773 1 94.94 528 TYR B C 1
ATOM 12259 O O . TYR B 1 528 ? 1.445 11.125 -11.914 1 94.94 528 TYR B O 1
ATOM 12267 N N . SER B 1 529 ? -0.724 11.547 -12.469 1 94.44 529 SER B N 1
ATOM 12268 C CA . SER B 1 529 ? -1.255 11.141 -11.172 1 94.44 529 SER B CA 1
ATOM 12269 C C . SER B 1 529 ? -2.584 10.406 -11.32 1 94.44 529 SER B C 1
ATOM 12271 O O . SER B 1 529 ? -3.361 10.695 -12.234 1 94.44 529 SER B O 1
ATOM 12273 N N . THR B 1 530 ? -2.84 9.43 -10.477 1 95.19 530 THR B N 1
ATOM 12274 C CA . THR B 1 530 ? -4.098 8.695 -10.422 1 95.19 530 THR B CA 1
ATOM 12275 C C . THR B 1 530 ? -4.66 8.688 -9 1 95.19 530 THR B C 1
ATOM 12277 O O . THR B 1 530 ? -3.9 8.688 -8.031 1 95.19 530 THR B O 1
ATOM 12280 N N . LEU B 1 531 ? -5.984 8.734 -8.945 1 95.75 531 LEU B N 1
ATOM 12281 C CA . LEU B 1 531 ? -6.711 8.602 -7.688 1 95.75 531 LEU B CA 1
ATOM 12282 C C . LEU B 1 531 ? -7.797 7.539 -7.793 1 95.75 531 LEU B C 1
ATOM 12284 O O . LEU B 1 531 ? -8.602 7.559 -8.727 1 95.75 531 LEU B O 1
ATOM 12288 N N . GLU B 1 532 ? -7.785 6.586 -6.906 1 95.88 532 GLU B N 1
ATOM 12289 C CA . GLU B 1 532 ? -8.812 5.555 -6.801 1 95.88 532 GLU B CA 1
ATOM 12290 C C . GLU B 1 532 ? -9.281 5.387 -5.359 1 95.88 532 GLU B C 1
ATOM 12292 O O . GLU B 1 532 ? -8.469 5.375 -4.434 1 95.88 532 GLU B O 1
ATOM 12297 N N . SER B 1 533 ? -10.562 5.297 -5.223 1 96.5 533 SER B N 1
ATOM 12298 C CA . SER B 1 533 ? -11.102 5.105 -3.881 1 96.5 533 SER B CA 1
ATOM 12299 C C . SER B 1 533 ? -12.305 4.164 -3.9 1 96.5 533 SER B C 1
ATOM 12301 O O . SER B 1 533 ? -12.992 4.047 -4.914 1 96.5 533 SER B O 1
ATOM 12303 N N . PHE B 1 534 ? -12.539 3.426 -2.818 1 94.88 534 PHE B N 1
ATOM 12304 C CA . PHE B 1 534 ? -13.797 2.713 -2.613 1 94.88 534 PHE B CA 1
ATOM 12305 C C . PHE B 1 534 ? -14.086 2.541 -1.126 1 94.88 534 PHE B C 1
ATOM 12307 O O . PHE B 1 534 ? -13.18 2.646 -0.297 1 94.88 534 PHE B O 1
ATOM 12314 N N . SER B 1 535 ? -15.312 2.354 -0.792 1 97.25 535 SER B N 1
ATOM 12315 C CA . SER B 1 535 ? -15.75 2.236 0.597 1 97.25 535 SER B CA 1
ATOM 12316 C C . SER B 1 535 ? -16.922 1.269 0.732 1 97.25 535 SER B C 1
ATOM 12318 O O . SER B 1 535 ? -17.641 1.021 -0.236 1 97.25 535 SER B O 1
ATOM 12320 N N . ALA B 1 536 ? -17.047 0.723 1.921 1 96.31 536 ALA B N 1
ATOM 12321 C CA . ALA B 1 536 ? -18.125 -0.167 2.326 1 96.31 536 ALA B CA 1
ATOM 12322 C C . ALA B 1 536 ? -18.625 0.187 3.723 1 96.31 536 ALA B C 1
ATOM 12324 O O . ALA B 1 536 ? -17.859 0.617 4.578 1 96.31 536 ALA B O 1
ATOM 12325 N N . SER B 1 537 ? -19.891 0.026 3.906 1 96.44 537 SER B N 1
ATOM 12326 C CA . SER B 1 537 ? -20.5 0.316 5.203 1 96.44 537 SER B CA 1
ATOM 12327 C C . SER B 1 537 ? -21.625 -0.664 5.516 1 96.44 537 SER B C 1
ATOM 12329 O O . SER B 1 537 ? -22.141 -1.333 4.617 1 96.44 537 SER B O 1
ATOM 12331 N N . ASN B 1 538 ? -21.844 -0.81 6.766 1 94 538 ASN B N 1
ATOM 12332 C CA . ASN B 1 538 ? -22.953 -1.616 7.266 1 94 538 ASN B CA 1
ATOM 12333 C C . ASN B 1 538 ? -23.469 -1.09 8.602 1 94 538 ASN B C 1
ATOM 12335 O O . ASN B 1 538 ? -22.797 -0.298 9.266 1 94 538 ASN B O 1
ATOM 12339 N N . SER B 1 539 ? -24.797 -1.398 8.945 1 93.5 539 SER B N 1
ATOM 12340 C CA . SER B 1 539 ? -25.391 -0.928 10.188 1 93.5 539 SER B CA 1
ATOM 12341 C C . SER B 1 539 ? -26.266 -2.006 10.828 1 93.5 539 SER B C 1
ATOM 12343 O O . SER B 1 539 ? -26.391 -3.107 10.289 1 93.5 539 SER B O 1
ATOM 12345 N N . LYS B 1 540 ? -26.719 -1.704 12.086 1 90.81 540 LYS B N 1
ATOM 12346 C CA . LYS B 1 540 ? -27.578 -2.584 12.883 1 90.81 540 LYS B CA 1
ATOM 12347 C C . LYS B 1 540 ? -26.859 -3.887 13.219 1 90.81 540 LYS B C 1
ATOM 12349 O O . LYS B 1 540 ? -27.375 -4.977 12.969 1 90.81 540 LYS B O 1
ATOM 12354 N N . PHE B 1 541 ? -25.719 -3.768 13.742 1 90.06 541 PHE B N 1
ATOM 12355 C CA . PHE B 1 541 ? -24.953 -4.91 14.234 1 90.06 541 PHE B CA 1
ATOM 12356 C C . PHE B 1 541 ? -25.641 -5.531 15.445 1 90.06 541 PHE B C 1
ATOM 12358 O O . PHE B 1 541 ? -26.266 -4.832 16.234 1 90.06 541 PHE B O 1
ATOM 12365 N N . PRO B 1 542 ? -25.375 -6.77 15.594 1 84.94 542 PRO B N 1
ATOM 12366 C CA . PRO B 1 542 ? -25.844 -7.367 16.844 1 84.94 542 PRO B CA 1
ATOM 12367 C C . PRO B 1 542 ? -25.031 -6.906 18.062 1 84.94 542 PRO B C 1
ATOM 12369 O O . PRO B 1 542 ? -24 -6.262 17.906 1 84.94 542 PRO B O 1
ATOM 12372 N N . SER B 1 543 ? -25.531 -7.203 19.266 1 78.88 543 SER B N 1
ATOM 12373 C CA . SER B 1 543 ? -24.891 -6.777 20.5 1 78.88 543 SER B CA 1
ATOM 12374 C C . SER B 1 543 ? -23.469 -7.312 20.609 1 78.88 543 SER B C 1
ATOM 12376 O O . SER B 1 543 ? -22.562 -6.605 21.062 1 78.88 543 SER B O 1
ATOM 12378 N N . VAL B 1 544 ? -23.406 -8.562 20.172 1 80.06 544 VAL B N 1
ATOM 12379 C CA . VAL B 1 544 ? -22.062 -9.141 20.141 1 80.06 544 VAL B CA 1
ATOM 12380 C C . VAL B 1 544 ? -21.516 -9.086 18.719 1 80.06 544 VAL B C 1
ATOM 12382 O O . VAL B 1 544 ? -22.094 -9.656 17.797 1 80.06 544 VAL B O 1
ATOM 12385 N N . ASN B 1 545 ? -20.547 -8.289 18.516 1 87.12 545 ASN B N 1
ATOM 12386 C CA . ASN B 1 545 ? -19.969 -8.141 17.188 1 87.12 545 ASN B CA 1
ATOM 12387 C C . ASN B 1 545 ? -18.469 -7.844 17.25 1 87.12 545 ASN B C 1
ATOM 12389 O O . ASN B 1 545 ? -17.922 -7.625 18.344 1 87.12 545 ASN B O 1
ATOM 12393 N N . LEU B 1 546 ? -17.812 -7.879 16.125 1 89.56 546 LEU B N 1
ATOM 12394 C CA . LEU B 1 546 ? -16.375 -7.621 16.016 1 89.56 546 LEU B CA 1
ATOM 12395 C C . LEU B 1 546 ? -16.109 -6.297 15.305 1 89.56 546 LEU B C 1
ATOM 12397 O O . LEU B 1 546 ? -15.031 -6.078 14.766 1 89.56 546 LEU B O 1
ATOM 12401 N N . GLY B 1 547 ? -17.172 -5.527 15.203 1 92.88 547 GLY B N 1
ATOM 12402 C CA . GLY B 1 547 ? -17.031 -4.234 14.547 1 92.88 547 GLY B CA 1
ATOM 12403 C C . GLY B 1 547 ? -16.625 -4.348 13.086 1 92.88 547 GLY B C 1
ATOM 12404 O O . GLY B 1 547 ? -17.172 -5.172 12.352 1 92.88 547 GLY B O 1
ATOM 12405 N N . VAL B 1 548 ? -15.711 -3.512 12.68 1 94.19 548 VAL B N 1
ATOM 12406 C CA . VAL B 1 548 ? -15.328 -3.451 11.273 1 94.19 548 VAL B CA 1
ATOM 12407 C C . VAL B 1 548 ? -14.359 -4.582 10.953 1 94.19 548 VAL B C 1
ATOM 12409 O O . VAL B 1 548 ? -14.078 -4.855 9.781 1 94.19 548 VAL B O 1
ATOM 12412 N N . ASP B 1 549 ? -13.938 -5.27 11.992 1 92.94 549 ASP B N 1
ATOM 12413 C CA . ASP B 1 549 ? -13.102 -6.438 11.734 1 92.94 549 ASP B CA 1
ATOM 12414 C C . ASP B 1 549 ? -13.922 -7.566 11.109 1 92.94 549 ASP B C 1
ATOM 12416 O O . ASP B 1 549 ? -13.367 -8.516 10.555 1 92.94 549 ASP B O 1
ATOM 12420 N N . ASN B 1 550 ? -15.203 -7.496 11.203 1 91.81 550 ASN B N 1
ATOM 12421 C CA . ASN B 1 550 ? -16.172 -8.273 10.453 1 91.81 550 ASN B CA 1
ATOM 12422 C C . ASN B 1 550 ? -17.422 -7.457 10.141 1 91.81 550 ASN B C 1
ATOM 12424 O O . ASN B 1 550 ? -18.469 -7.641 10.773 1 91.81 550 ASN B O 1
ATOM 12428 N N . ILE B 1 551 ? -17.406 -6.711 9.18 1 93.31 551 ILE B N 1
ATOM 12429 C CA . ILE B 1 551 ? -18.438 -5.746 8.844 1 93.31 551 ILE B CA 1
ATOM 12430 C C . ILE B 1 551 ? -19.688 -6.477 8.344 1 93.31 551 ILE B C 1
ATOM 12432 O O . ILE B 1 551 ? -20.781 -5.918 8.344 1 93.31 551 ILE B O 1
ATOM 12436 N N . GLY B 1 552 ? -19.562 -7.723 7.93 1 89.12 552 GLY B N 1
ATOM 12437 C CA . GLY B 1 552 ? -20.656 -8.508 7.367 1 89.12 552 GLY B CA 1
ATOM 12438 C C . GLY B 1 552 ? -21.703 -8.883 8.391 1 89.12 552 GLY B C 1
ATOM 12439 O O . GLY B 1 552 ? -22.812 -9.305 8.031 1 89.12 552 GLY B O 1
ATOM 12440 N N . LEU B 1 553 ? -21.422 -8.625 9.617 1 87.06 553 LEU B N 1
ATOM 12441 C CA . LEU B 1 553 ? -22.344 -8.992 10.68 1 87.06 553 LEU B CA 1
ATOM 12442 C C . LEU B 1 553 ? -23.531 -8.023 10.742 1 87.06 553 LEU B C 1
ATOM 12444 O O . LEU B 1 553 ? -24.547 -8.32 11.359 1 87.06 553 LEU B O 1
ATOM 12448 N N . GLY B 1 554 ? -23.359 -6.844 10.141 1 88.38 554 GLY B N 1
ATOM 12449 C CA . GLY B 1 554 ? -24.469 -5.918 10.078 1 88.38 554 GLY B CA 1
ATOM 12450 C C . GLY B 1 554 ? -25.625 -6.422 9.227 1 88.38 554 GLY B C 1
ATOM 12451 O O . GLY B 1 554 ? -25.422 -7.195 8.289 1 88.38 554 GLY B O 1
ATOM 12452 N N . THR B 1 555 ? -26.812 -5.926 9.484 1 84.69 555 THR B N 1
ATOM 12453 C CA . THR B 1 555 ? -27.969 -6.449 8.781 1 84.69 555 THR B CA 1
ATOM 12454 C C . THR B 1 555 ? -28.516 -5.426 7.789 1 84.69 555 THR B C 1
ATOM 12456 O O . THR B 1 555 ? -29.469 -5.703 7.066 1 84.69 555 THR B O 1
ATOM 12459 N N . SER B 1 556 ? -27.922 -4.305 7.738 1 87.44 556 SER B N 1
ATOM 12460 C CA . SER B 1 556 ? -28.359 -3.264 6.812 1 87.44 556 SER B CA 1
ATOM 12461 C C . SER B 1 556 ? -27.172 -2.691 6.039 1 87.44 556 SER B C 1
ATOM 12463 O O . SER B 1 556 ? -26.656 -1.626 6.379 1 87.44 556 SER B O 1
ATOM 12465 N N . PRO B 1 557 ? -26.844 -3.352 4.961 1 89.62 557 PRO B N 1
ATOM 12466 C CA . PRO B 1 557 ? -25.703 -2.875 4.172 1 89.62 557 PRO B CA 1
ATOM 12467 C C . PRO B 1 557 ? -25.953 -1.505 3.545 1 89.62 557 PRO B C 1
ATOM 12469 O O . PRO B 1 557 ? -27.047 -1.236 3.053 1 89.62 557 PRO B O 1
ATOM 12472 N N . GLY B 1 558 ? -24.922 -0.62 3.604 1 90.31 558 GLY B N 1
ATOM 12473 C CA . GLY B 1 558 ? -24.969 0.651 2.898 1 90.31 558 GLY B CA 1
ATOM 12474 C C . GLY B 1 558 ? -24.641 0.531 1.426 1 90.31 558 GLY B C 1
ATOM 12475 O O . GLY B 1 558 ? -24.141 -0.508 0.979 1 90.31 558 GLY B O 1
ATOM 12476 N N . VAL B 1 559 ? -24.953 1.555 0.646 1 90.19 559 VAL B N 1
ATOM 12477 C CA . VAL B 1 559 ? -24.562 1.599 -0.755 1 90.19 559 VAL B CA 1
ATOM 12478 C C . VAL B 1 559 ? -23.047 1.821 -0.854 1 90.19 559 VAL B C 1
ATOM 12480 O O . VAL B 1 559 ? -22.531 2.801 -0.322 1 90.19 559 VAL B O 1
ATOM 12483 N N . PRO B 1 560 ? -22.344 0.874 -1.442 1 94.19 560 PRO B N 1
ATOM 12484 C CA . PRO B 1 560 ? -20.906 1.088 -1.588 1 94.19 560 PRO B CA 1
ATOM 12485 C C . PRO B 1 560 ? -20.578 2.262 -2.506 1 94.19 560 PRO B C 1
ATOM 12487 O O . PRO B 1 560 ? -21.406 2.654 -3.336 1 94.19 560 PRO B O 1
ATOM 12490 N N . ALA B 1 561 ? -19.438 2.852 -2.365 1 93.75 561 ALA B N 1
ATOM 12491 C CA . ALA B 1 561 ? -18.984 3.963 -3.195 1 93.75 561 ALA B CA 1
ATOM 12492 C C . ALA B 1 561 ? -17.578 3.689 -3.752 1 93.75 561 ALA B C 1
ATOM 12494 O O . ALA B 1 561 ? -16.766 3.027 -3.104 1 93.75 561 ALA B O 1
ATOM 12495 N N . SER B 1 562 ? -17.391 4.133 -4.98 1 95 562 SER B N 1
ATOM 12496 C CA . SER B 1 562 ? -16.062 4.082 -5.57 1 95 562 SER B CA 1
ATOM 12497 C C . SER B 1 562 ? -15.844 5.227 -6.555 1 95 562 SER B C 1
ATOM 12499 O O . SER B 1 562 ? -16.812 5.812 -7.055 1 95 562 SER B O 1
ATOM 12501 N N . ALA B 1 563 ? -14.586 5.59 -6.762 1 94 563 ALA B N 1
ATOM 12502 C CA . ALA B 1 563 ? -14.211 6.625 -7.723 1 94 563 ALA B CA 1
ATOM 12503 C C . ALA B 1 563 ? -12.828 6.355 -8.312 1 94 563 ALA B C 1
ATOM 12505 O O . ALA B 1 563 ? -11.969 5.781 -7.645 1 94 563 ALA B O 1
ATOM 12506 N N . ALA B 1 564 ? -12.656 6.746 -9.539 1 94.06 564 ALA B N 1
ATOM 12507 C CA . ALA B 1 564 ? -11.367 6.68 -10.227 1 94.06 564 ALA B CA 1
ATOM 12508 C C . ALA B 1 564 ? -11.133 7.93 -11.07 1 94.06 564 ALA B C 1
ATOM 12510 O O . ALA B 1 564 ? -12.016 8.367 -11.805 1 94.06 564 ALA B O 1
ATOM 12511 N N . GLU B 1 565 ? -9.961 8.523 -10.906 1 94.56 565 GLU B N 1
ATOM 12512 C CA . GLU B 1 565 ? -9.57 9.727 -11.633 1 94.56 565 GLU B CA 1
ATOM 12513 C C . GLU B 1 565 ? -8.117 9.648 -12.094 1 94.56 565 GLU B C 1
ATOM 12515 O O . GLU B 1 565 ? -7.305 8.945 -11.484 1 94.56 565 GLU B O 1
ATOM 12520 N N . ALA B 1 566 ? -7.832 10.32 -13.203 1 94.31 566 ALA B N 1
ATOM 12521 C CA . ALA B 1 566 ? -6.461 10.453 -13.695 1 94.31 566 ALA B CA 1
ATOM 12522 C C . ALA B 1 566 ? -6.207 11.852 -14.234 1 94.31 566 ALA B C 1
ATOM 12524 O O . ALA B 1 566 ? -7.117 12.5 -14.758 1 94.31 566 ALA B O 1
ATOM 12525 N N . GLU B 1 567 ? -5 12.367 -14.055 1 93.81 567 GLU B N 1
ATOM 12526 C CA . GLU B 1 567 ? -4.59 13.656 -14.609 1 93.81 567 GLU B CA 1
ATOM 12527 C C . GLU B 1 567 ? -3.162 13.594 -15.148 1 93.81 567 GLU B C 1
ATOM 12529 O O . GLU B 1 567 ? -2.324 12.859 -14.617 1 93.81 567 GLU B O 1
ATOM 12534 N N . ASP B 1 568 ? -2.941 14.383 -16.203 1 94.31 568 ASP B N 1
ATOM 12535 C CA . ASP B 1 568 ? -1.649 14.453 -16.875 1 94.31 568 ASP B CA 1
ATOM 12536 C C . ASP B 1 568 ? -1.281 15.898 -17.203 1 94.31 568 ASP B C 1
ATOM 12538 O O . ASP B 1 568 ? -2.154 16.703 -17.531 1 94.31 568 ASP B O 1
ATOM 12542 N N . MET B 1 569 ? -0.001 16.172 -17.078 1 95.19 569 MET B N 1
ATOM 12543 C CA . MET B 1 569 ? 0.521 17.5 -17.438 1 95.19 569 MET B CA 1
ATOM 12544 C C . MET B 1 569 ? 1.871 17.375 -18.125 1 95.19 569 MET B C 1
ATOM 12546 O O . MET B 1 569 ? 2.729 16.609 -17.703 1 95.19 569 MET B O 1
ATOM 12550 N N . LEU B 1 570 ? 2.059 18.094 -19.219 1 96.44 570 LEU B N 1
ATOM 12551 C CA . LEU B 1 570 ? 3.311 18.219 -19.953 1 96.44 570 LEU B CA 1
ATOM 12552 C C . LEU B 1 570 ? 3.781 19.656 -20 1 96.44 570 LEU B C 1
ATOM 12554 O O . LEU B 1 570 ? 2.99 20.562 -20.266 1 96.44 570 LEU B O 1
ATOM 12558 N N . SER B 1 571 ? 5.074 19.891 -19.75 1 96.69 571 SER B N 1
ATOM 12559 C CA . SER B 1 571 ? 5.586 21.266 -19.672 1 96.69 571 SER B CA 1
ATOM 12560 C C . SER B 1 571 ? 6.938 21.391 -20.359 1 96.69 571 SER B C 1
ATOM 12562 O O . SER B 1 571 ? 7.719 20.438 -20.391 1 96.69 571 SER B O 1
ATOM 12564 N N . PHE B 1 572 ? 7.16 22.531 -20.922 1 97.44 572 PHE B N 1
ATOM 12565 C CA . PHE B 1 572 ? 8.438 22.969 -21.469 1 97.44 572 PHE B CA 1
ATOM 12566 C C . PHE B 1 572 ? 8.82 24.344 -20.922 1 97.44 572 PHE B C 1
ATOM 12568 O O . PHE B 1 572 ? 7.965 25.219 -20.781 1 97.44 572 PHE B O 1
ATOM 12575 N N . PHE B 1 573 ? 10.094 24.5 -20.578 1 95.94 573 PHE B N 1
ATOM 12576 C CA . PHE B 1 573 ? 10.461 25.781 -20 1 95.94 573 PHE B CA 1
ATOM 12577 C C . PHE B 1 573 ? 11.914 26.125 -20.297 1 95.94 573 PHE B C 1
ATOM 12579 O O . PHE B 1 573 ? 12.703 25.234 -20.656 1 95.94 573 PHE B O 1
ATOM 12586 N N . THR B 1 574 ? 12.258 27.375 -20.141 1 96 574 THR B N 1
ATOM 12587 C CA . THR B 1 574 ? 13.609 27.891 -20.344 1 96 574 THR B CA 1
ATOM 12588 C C . THR B 1 574 ? 13.883 29.047 -19.375 1 96 574 THR B C 1
ATOM 12590 O O . THR B 1 574 ? 12.961 29.719 -18.938 1 96 574 THR B O 1
ATOM 12593 N N . ARG B 1 575 ? 15.117 29.188 -18.969 1 95.5 575 ARG B N 1
ATOM 12594 C CA . ARG B 1 575 ? 15.578 30.297 -18.125 1 95.5 575 ARG B CA 1
ATOM 12595 C C . ARG B 1 575 ? 16.922 30.812 -18.594 1 95.5 575 ARG B C 1
ATOM 12597 O O . ARG B 1 575 ? 17.812 30.031 -18.938 1 95.5 575 ARG B O 1
ATOM 12604 N N . ALA B 1 576 ? 17.047 32.094 -18.609 1 95.19 576 ALA B N 1
ATOM 12605 C CA . ALA B 1 576 ? 18.312 32.75 -18.953 1 95.19 576 ALA B CA 1
ATOM 12606 C C . ALA B 1 576 ? 18.734 33.719 -17.844 1 95.19 576 ALA B C 1
ATOM 12608 O O . ALA B 1 576 ? 17.953 34.562 -17.391 1 95.19 576 ALA B O 1
ATOM 12609 N N . ASN B 1 577 ? 19.906 33.562 -17.375 1 94 577 ASN B N 1
ATOM 12610 C CA . ASN B 1 577 ? 20.531 34.438 -16.422 1 94 577 ASN B CA 1
ATOM 12611 C C . ASN B 1 577 ? 21.766 35.125 -17 1 94 577 ASN B C 1
ATOM 12613 O O . ASN B 1 577 ? 22.578 34.5 -17.672 1 94 577 ASN B O 1
ATOM 12617 N N . TYR B 1 578 ? 21.844 36.406 -16.812 1 95.56 578 TYR B N 1
ATOM 12618 C CA . TYR B 1 578 ? 22.969 37.188 -17.297 1 95.56 578 TYR B CA 1
ATOM 12619 C C . TYR B 1 578 ? 23.438 38.188 -16.219 1 95.56 578 TYR B C 1
ATOM 12621 O O . TYR B 1 578 ? 22.625 38.906 -15.633 1 95.56 578 TYR B O 1
ATOM 12629 N N . ALA B 1 579 ? 24.703 38.125 -15.938 1 95.81 579 ALA B N 1
ATOM 12630 C CA . ALA B 1 579 ? 25.297 39.062 -14.984 1 95.81 579 ALA B CA 1
ATOM 12631 C C . ALA B 1 579 ? 26.469 39.812 -15.609 1 95.81 579 ALA B C 1
ATOM 12633 O O . ALA B 1 579 ? 27.328 39.188 -16.266 1 95.81 579 ALA B O 1
ATOM 12634 N N . TYR B 1 580 ? 26.469 41.125 -15.383 1 96.06 580 TYR B N 1
ATOM 12635 C CA . TYR B 1 580 ? 27.547 41.969 -15.867 1 96.06 580 TYR B CA 1
ATOM 12636 C C . TYR B 1 580 ? 28.344 42.562 -14.703 1 96.06 580 TYR B C 1
ATOM 12638 O O . TYR B 1 580 ? 27.797 43.344 -13.914 1 96.06 580 TYR B O 1
ATOM 12646 N N . LYS B 1 581 ? 29.625 42.219 -14.5 1 92.94 581 LYS B N 1
ATOM 12647 C CA . LYS B 1 581 ? 30.562 42.688 -13.492 1 92.94 581 LYS B CA 1
ATOM 12648 C C . LYS B 1 581 ? 30.016 42.5 -12.086 1 92.94 581 LYS B C 1
ATOM 12650 O O . LYS B 1 581 ? 30.281 43.312 -11.195 1 92.94 581 LYS B O 1
ATOM 12655 N N . ASP B 1 582 ? 29.094 41.656 -11.93 1 89.75 582 ASP B N 1
ATOM 12656 C CA . ASP B 1 582 ? 28.438 41.375 -10.656 1 89.75 582 ASP B CA 1
ATOM 12657 C C . ASP B 1 582 ? 27.703 42.594 -10.133 1 89.75 582 ASP B C 1
ATOM 12659 O O . ASP B 1 582 ? 27.547 42.75 -8.914 1 89.75 582 ASP B O 1
ATOM 12663 N N . LYS B 1 583 ? 27.344 43.531 -11.031 1 94 583 LYS B N 1
ATOM 12664 C CA . LYS B 1 583 ? 26.625 44.75 -10.703 1 94 583 LYS B CA 1
ATOM 12665 C C . LYS B 1 583 ? 25.172 44.656 -11.188 1 94 583 LYS B C 1
ATOM 12667 O O . LYS B 1 583 ? 24.25 45.031 -10.453 1 94 583 LYS B O 1
ATOM 12672 N N . TYR B 1 584 ? 25.094 44.219 -12.438 1 96.69 584 TYR B N 1
ATOM 12673 C CA . TYR B 1 584 ? 23.781 44.125 -13.062 1 96.69 584 TYR B CA 1
ATOM 12674 C C . TYR B 1 584 ? 23.438 42.656 -13.367 1 96.69 584 TYR B C 1
ATOM 12676 O O . TYR B 1 584 ? 24.156 41.969 -14.094 1 96.69 584 TYR B O 1
ATOM 12684 N N . ILE B 1 585 ? 22.375 42.25 -12.805 1 96.25 585 ILE B N 1
ATOM 12685 C CA . ILE B 1 585 ? 21.969 40.844 -12.961 1 96.25 585 ILE B CA 1
ATOM 12686 C C . ILE B 1 585 ? 20.562 40.781 -13.578 1 96.25 585 ILE B C 1
ATOM 12688 O O . ILE B 1 585 ? 19.656 41.469 -13.117 1 96.25 585 ILE B O 1
ATOM 12692 N N . PHE B 1 586 ? 20.406 39.969 -14.609 1 96.06 586 PHE B N 1
ATOM 12693 C CA . PHE B 1 586 ? 19.141 39.781 -15.312 1 96.06 586 PHE B CA 1
ATOM 12694 C C . PHE B 1 586 ? 18.734 38.312 -15.32 1 96.06 586 PHE B C 1
ATOM 12696 O O . PHE B 1 586 ? 19.562 37.438 -15.5 1 96.06 586 PHE B O 1
ATOM 12703 N N . THR B 1 587 ? 17.422 38.062 -15.078 1 94.69 587 THR B N 1
ATOM 12704 C CA . THR B 1 587 ? 16.844 36.719 -15.188 1 94.69 587 THR B CA 1
ATOM 12705 C C . THR B 1 587 ? 15.57 36.75 -16.016 1 94.69 587 THR B C 1
ATOM 12707 O O . THR B 1 587 ? 14.703 37.594 -15.805 1 94.69 587 THR B O 1
ATOM 12710 N N . ALA B 1 588 ? 15.422 35.875 -16.984 1 95.44 588 ALA B N 1
ATOM 12711 C CA . ALA B 1 588 ? 14.211 35.688 -17.797 1 95.44 588 ALA B CA 1
ATOM 12712 C C . ALA B 1 588 ? 13.797 34.219 -17.859 1 95.44 588 ALA B C 1
ATOM 12714 O O . ALA B 1 588 ? 14.641 33.344 -17.969 1 95.44 588 ALA B O 1
ATOM 12715 N N . THR B 1 589 ? 12.508 34 -17.672 1 94.81 589 THR B N 1
ATOM 12716 C CA . THR B 1 589 ? 11.984 32.625 -17.734 1 94.81 589 THR B CA 1
ATOM 12717 C C . THR B 1 589 ? 10.719 32.594 -18.594 1 94.81 589 THR B C 1
ATOM 12719 O O . THR B 1 589 ? 9.938 33.531 -18.609 1 94.81 589 THR B O 1
ATOM 12722 N N . LEU B 1 590 ? 10.547 31.516 -19.281 1 96.06 590 LEU B N 1
ATOM 12723 C CA . LEU B 1 590 ? 9.328 31.203 -20.031 1 96.06 590 LEU B CA 1
ATOM 12724 C C . LEU B 1 590 ? 8.945 29.734 -19.859 1 96.06 590 LEU B C 1
ATOM 12726 O O . LEU B 1 590 ? 9.781 28.844 -20.047 1 96.06 590 LEU B O 1
ATOM 12730 N N . ARG B 1 591 ? 7.699 29.469 -19.469 1 95.56 591 ARG B N 1
ATOM 12731 C CA . ARG B 1 591 ? 7.211 28.094 -19.297 1 95.56 591 ARG B CA 1
ATOM 12732 C C . ARG B 1 591 ? 5.855 27.906 -19.969 1 95.56 591 ARG B C 1
ATOM 12734 O O . ARG B 1 591 ? 5 28.797 -19.906 1 95.56 591 ARG B O 1
ATOM 12741 N N . ALA B 1 592 ? 5.727 26.828 -20.641 1 96.5 592 ALA B N 1
ATOM 12742 C CA . ALA B 1 592 ? 4.461 26.375 -21.219 1 96.5 592 ALA B CA 1
ATOM 12743 C C . ALA B 1 592 ? 3.971 25.094 -20.547 1 96.5 592 ALA B C 1
ATOM 12745 O O . ALA B 1 592 ? 4.699 24.109 -20.469 1 96.5 592 ALA B O 1
ATOM 12746 N N . ASP B 1 593 ? 2.746 25.172 -20.062 1 96.38 593 ASP B N 1
ATOM 12747 C CA . ASP B 1 593 ? 2.145 24.016 -19.422 1 96.38 593 ASP B CA 1
ATOM 12748 C C . ASP B 1 593 ? 0.929 23.516 -20.203 1 96.38 593 ASP B C 1
ATOM 12750 O O . ASP B 1 593 ? 0.074 24.312 -20.594 1 96.38 593 ASP B O 1
ATOM 12754 N N . GLY B 1 594 ? 0.931 22.203 -20.422 1 96.44 594 GLY B N 1
ATOM 12755 C CA . GLY B 1 594 ? -0.247 21.547 -20.969 1 96.44 594 GLY B CA 1
ATOM 12756 C C . GLY B 1 594 ? -0.942 20.656 -19.953 1 96.44 594 GLY B C 1
ATOM 12757 O O . GLY B 1 594 ? -0.321 19.75 -19.391 1 96.44 594 GLY B O 1
ATOM 12758 N N . SER B 1 595 ? -2.283 20.906 -19.75 1 95.12 595 SER B N 1
ATOM 12759 C CA . SER B 1 595 ? -3.031 20.156 -18.734 1 95.12 595 SER B CA 1
ATOM 12760 C C . SER B 1 595 ? -4.18 19.375 -19.359 1 95.12 595 SER B C 1
ATOM 12762 O O . SER B 1 595 ? -4.844 19.859 -20.281 1 95.12 595 SER B O 1
ATOM 12764 N N . SER B 1 596 ? -4.418 18.172 -18.844 1 94.06 596 SER B N 1
ATOM 12765 C CA . SER B 1 596 ? -5.531 17.344 -19.312 1 94.06 596 SER B CA 1
ATOM 12766 C C . SER B 1 596 ? -6.863 17.891 -18.797 1 94.06 596 SER B C 1
ATOM 12768 O O . SER B 1 596 ? -7.926 17.422 -19.234 1 94.06 596 SER B O 1
ATOM 12770 N N . LYS B 1 597 ? -6.934 18.812 -17.938 1 91.38 597 LYS B N 1
ATOM 12771 C CA . LYS B 1 597 ? -8.148 19.328 -17.312 1 91.38 597 LYS B CA 1
ATOM 12772 C C . LYS B 1 597 ? -8.867 20.312 -18.219 1 91.38 597 LYS B C 1
ATOM 12774 O O . LYS B 1 597 ? -10.039 20.625 -18 1 91.38 597 LYS B O 1
ATOM 12779 N N . PHE B 1 598 ? -8.094 20.75 -19.141 1 92.56 598 PHE B N 1
ATOM 12780 C CA . PHE B 1 598 ? -8.672 21.734 -20.031 1 92.56 598 PHE B CA 1
ATOM 12781 C C . PHE B 1 598 ? -8.891 21.156 -21.422 1 92.56 598 PHE B C 1
ATOM 12783 O O . PHE B 1 598 ? -8.258 20.172 -21.797 1 92.56 598 PHE B O 1
ATOM 12790 N N . GLY B 1 599 ? -9.836 21.812 -22.125 1 90.44 599 GLY B N 1
ATOM 12791 C CA . GLY B 1 599 ? -10.141 21.375 -23.484 1 90.44 599 GLY B CA 1
ATOM 12792 C C . GLY B 1 599 ? -9.055 21.719 -24.484 1 90.44 599 GLY B C 1
ATOM 12793 O O . GLY B 1 599 ? -8.094 22.422 -24.141 1 90.44 599 GLY B O 1
ATOM 12794 N N . ASP B 1 600 ? -9.234 21.375 -25.688 1 87.25 600 ASP B N 1
ATOM 12795 C CA . ASP B 1 600 ? -8.203 21.453 -26.734 1 87.25 600 ASP B CA 1
ATOM 12796 C C . ASP B 1 600 ? -7.832 22.906 -27.016 1 87.25 600 ASP B C 1
ATOM 12798 O O . ASP B 1 600 ? -6.68 23.203 -27.328 1 87.25 600 ASP B O 1
ATOM 12802 N N . ASN B 1 601 ? -8.734 23.766 -26.828 1 87.94 601 ASN B N 1
ATOM 12803 C CA . ASN B 1 601 ? -8.477 25.156 -27.172 1 87.94 601 ASN B CA 1
ATOM 12804 C C . ASN B 1 601 ? -7.695 25.875 -26.078 1 87.94 601 ASN B C 1
ATOM 12806 O O . ASN B 1 601 ? -7.078 26.906 -26.312 1 87.94 601 ASN B O 1
ATOM 12810 N N . ASN B 1 602 ? -7.762 25.453 -24.891 1 91.94 602 ASN B N 1
ATOM 12811 C CA . ASN B 1 602 ? -7.117 26.109 -23.766 1 91.94 602 ASN B CA 1
ATOM 12812 C C . ASN B 1 602 ? -6.211 25.141 -22.984 1 91.94 602 ASN B C 1
ATOM 12814 O O . ASN B 1 602 ? -5.934 25.359 -21.812 1 91.94 602 ASN B O 1
ATOM 12818 N N . LYS B 1 603 ? -5.832 24.141 -23.703 1 93.56 603 LYS B N 1
ATOM 12819 C CA . LYS B 1 603 ? -5.027 23.109 -23.062 1 93.56 603 LYS B CA 1
ATOM 12820 C C . LYS B 1 603 ? -3.68 23.656 -22.609 1 93.56 603 LYS B C 1
ATOM 12822 O O . LYS B 1 603 ? -3.178 23.297 -21.547 1 93.56 603 LYS B O 1
ATOM 12827 N N . TRP B 1 604 ? -3.105 24.547 -23.344 1 95.38 604 TRP B N 1
ATOM 12828 C CA . TRP B 1 604 ? -1.766 25.062 -23.078 1 95.38 604 TRP B CA 1
ATOM 12829 C C . TRP B 1 604 ? -1.826 26.469 -22.5 1 95.38 604 TRP B C 1
ATOM 12831 O O . TRP B 1 604 ? -2.625 27.297 -22.938 1 95.38 604 TRP B O 1
ATOM 12841 N N . GLY B 1 605 ? -1.094 26.75 -21.438 1 93.81 605 GLY B N 1
ATOM 12842 C CA . GLY B 1 605 ? -0.852 28.062 -20.875 1 93.81 605 GLY B CA 1
ATOM 12843 C C . GLY B 1 605 ? 0.6 28.5 -20.969 1 93.81 605 GLY B C 1
ATOM 12844 O O . GLY B 1 605 ? 1.507 27.672 -20.812 1 93.81 605 GLY B O 1
ATOM 12845 N N . TYR B 1 606 ? 0.862 29.75 -21.219 1 94.88 606 TYR B N 1
ATOM 12846 C CA . TYR B 1 606 ? 2.203 30.312 -21.312 1 94.88 606 TYR B CA 1
ATOM 12847 C C . TYR B 1 606 ? 2.441 31.344 -20.219 1 94.88 606 TYR B C 1
ATOM 12849 O O . TYR B 1 606 ? 1.612 32.219 -19.984 1 94.88 606 TYR B O 1
ATOM 12857 N N . PHE B 1 607 ? 3.551 31.25 -19.594 1 94.44 607 PHE B N 1
ATOM 12858 C CA . PHE B 1 607 ? 3.791 32.062 -18.391 1 94.44 607 PHE B CA 1
ATOM 12859 C C . PHE B 1 607 ? 5.199 32.625 -18.406 1 94.44 607 PHE B C 1
ATOM 12861 O O . PHE B 1 607 ? 6.133 32.031 -17.891 1 94.44 607 PHE B O 1
ATOM 12868 N N . PRO B 1 608 ? 5.387 33.781 -18.812 1 94.94 608 PRO B N 1
ATOM 12869 C CA . PRO B 1 608 ? 6.688 34.469 -18.828 1 94.94 608 PRO B CA 1
ATOM 12870 C C . PRO B 1 608 ? 6.977 35.219 -17.531 1 94.94 608 PRO B C 1
ATOM 12872 O O . PRO B 1 608 ? 6.047 35.625 -16.812 1 94.94 608 PRO B O 1
ATOM 12875 N N . SER B 1 609 ? 8.234 35.438 -17.234 1 95.25 609 SER B N 1
ATOM 12876 C CA . SER B 1 609 ? 8.672 36.281 -16.109 1 95.25 609 SER B CA 1
ATOM 12877 C C . SER B 1 609 ? 10.039 36.906 -16.391 1 95.25 609 SER B C 1
ATOM 12879 O O . SER B 1 609 ? 10.812 36.375 -17.188 1 95.25 609 SER B O 1
ATOM 12881 N N . ALA B 1 610 ? 10.297 38.031 -15.758 1 95.88 610 ALA B N 1
ATOM 12882 C CA . ALA B 1 610 ? 11.578 38.719 -15.852 1 95.88 610 ALA B CA 1
ATOM 12883 C C . ALA B 1 610 ? 11.93 39.406 -14.531 1 95.88 610 ALA B C 1
ATOM 12885 O O . ALA B 1 610 ? 11.047 39.844 -13.789 1 95.88 610 ALA B O 1
ATOM 12886 N N . ALA B 1 611 ? 13.227 39.5 -14.312 1 96.56 611 ALA B N 1
ATOM 12887 C CA . ALA B 1 611 ? 13.703 40.125 -13.094 1 96.56 611 ALA B CA 1
ATOM 12888 C C . ALA B 1 611 ? 15.023 40.844 -13.344 1 96.56 611 ALA B C 1
ATOM 12890 O O . ALA B 1 611 ? 15.789 40.469 -14.234 1 96.56 611 ALA B O 1
ATOM 12891 N N . PHE B 1 612 ? 15.281 41.906 -12.562 1 96.62 612 PHE B N 1
ATOM 12892 C CA . PHE B 1 612 ? 16.484 42.719 -12.617 1 96.62 612 PHE B CA 1
ATOM 12893 C C . PHE B 1 612 ? 16.984 43.062 -11.219 1 96.62 612 PHE B C 1
ATOM 12895 O O . PHE B 1 612 ? 16.203 43.344 -10.312 1 96.62 612 PHE B O 1
ATOM 12902 N N . ALA B 1 613 ? 18.234 42.875 -11.023 1 96.81 613 ALA B N 1
ATOM 12903 C CA . ALA B 1 613 ? 18.859 43.25 -9.758 1 96.81 613 ALA B CA 1
ATOM 12904 C C . ALA B 1 613 ? 20.078 44.156 -10 1 96.81 613 ALA B C 1
ATOM 12906 O O . ALA B 1 613 ? 20.875 43.906 -10.906 1 96.81 613 ALA B O 1
ATOM 12907 N N . TRP B 1 614 ? 20.172 45.25 -9.188 1 97.25 614 TRP B N 1
ATOM 12908 C CA . TRP B 1 614 ? 21.297 46.188 -9.195 1 97.25 614 TRP B CA 1
ATOM 12909 C C . TRP B 1 614 ? 22.031 46.156 -7.867 1 97.25 614 TRP B C 1
ATOM 12911 O O . TRP B 1 614 ? 21.5 46.562 -6.84 1 97.25 614 TRP B O 1
ATOM 12921 N N . ARG B 1 615 ? 23.203 45.594 -7.918 1 95.62 615 ARG B N 1
ATOM 12922 C CA . ARG B 1 615 ? 24.062 45.625 -6.738 1 95.62 615 ARG B CA 1
ATOM 12923 C C . ARG B 1 615 ? 24.844 46.938 -6.66 1 95.62 615 ARG B C 1
ATOM 12925 O O . ARG B 1 615 ? 26.016 46.969 -7.035 1 95.62 615 ARG B O 1
ATOM 12932 N N . ALA B 1 616 ? 24.344 47.812 -6.047 1 94 616 ALA B N 1
ATOM 12933 C CA . ALA B 1 616 ? 24.875 49.188 -5.992 1 94 616 ALA B CA 1
ATOM 12934 C C . ALA B 1 616 ? 26.188 49.219 -5.223 1 94 616 ALA B C 1
ATOM 12936 O O . ALA B 1 616 ? 27.047 50.062 -5.5 1 94 616 ALA B O 1
ATOM 12937 N N . VAL B 1 617 ? 26.359 48.375 -4.285 1 91 617 VAL B N 1
ATOM 12938 C CA . VAL B 1 617 ? 27.547 48.344 -3.436 1 91 617 VAL B CA 1
ATOM 12939 C C . VAL B 1 617 ? 28.797 48.188 -4.293 1 91 617 VAL B C 1
ATOM 12941 O O . VAL B 1 617 ? 29.891 48.625 -3.914 1 91 617 VAL B O 1
ATOM 12944 N N . ASN B 1 618 ? 28.625 47.531 -5.418 1 89.75 618 ASN B N 1
ATOM 12945 C CA . ASN B 1 618 ? 29.766 47.281 -6.289 1 89.75 618 ASN B CA 1
ATOM 12946 C C . ASN B 1 618 ? 30.078 48.469 -7.191 1 89.75 618 ASN B C 1
ATOM 12948 O O . ASN B 1 618 ? 31.062 48.438 -7.926 1 89.75 618 ASN B O 1
ATOM 12952 N N . GLU B 1 619 ? 29.281 49.469 -7.133 1 92.81 619 GLU B N 1
ATOM 12953 C CA . GLU B 1 619 ? 29.594 50.688 -7.875 1 92.81 619 GLU B CA 1
ATOM 12954 C C . GLU B 1 619 ? 30.75 51.438 -7.246 1 92.81 619 GLU B C 1
ATOM 12956 O O . GLU B 1 619 ? 30.953 51.406 -6.031 1 92.81 619 GLU B O 1
ATOM 12961 N N . SER B 1 620 ? 31.359 52.344 -8.031 1 88.38 620 SER B N 1
ATOM 12962 C CA . SER B 1 620 ? 32.562 53.062 -7.578 1 88.38 620 SER B CA 1
ATOM 12963 C C . SER B 1 620 ? 32.188 54.125 -6.539 1 88.38 620 SER B C 1
ATOM 12965 O O . SER B 1 620 ? 32.969 54.375 -5.629 1 88.38 620 SER B O 1
ATOM 12967 N N . PHE B 1 621 ? 31.109 54.625 -6.613 1 87.94 621 PHE B N 1
ATOM 12968 C CA . PHE B 1 621 ? 30.75 55.719 -5.711 1 87.94 621 PHE B CA 1
ATOM 12969 C C . PHE B 1 621 ? 30.359 55.188 -4.34 1 87.94 621 PHE B C 1
ATOM 12971 O O . PHE B 1 621 ? 30.312 55.938 -3.365 1 87.94 621 PHE B O 1
ATOM 12978 N N . PHE B 1 622 ? 30.141 53.938 -4.199 1 87.5 622 PHE B N 1
ATOM 12979 C CA . PHE B 1 622 ? 29.797 53.344 -2.904 1 87.5 622 PHE B CA 1
ATOM 12980 C C . PHE B 1 622 ? 31.047 52.781 -2.24 1 87.5 622 PHE B C 1
ATOM 12982 O O . PHE B 1 622 ? 31.016 52.406 -1.062 1 87.5 622 PHE B O 1
ATOM 12989 N N . LYS B 1 623 ? 32.062 52.656 -2.943 1 77.88 623 LYS B N 1
ATOM 12990 C CA . LYS B 1 623 ? 33.281 51.969 -2.471 1 77.88 623 LYS B CA 1
ATOM 12991 C C . LYS B 1 623 ? 33.844 52.656 -1.231 1 77.88 623 LYS B C 1
ATOM 12993 O O . LYS B 1 623 ? 34.5 52.031 -0.404 1 77.88 623 LYS B O 1
ATOM 12998 N N . ASN B 1 624 ? 33.5 53.875 -1.049 1 83.38 624 ASN B N 1
ATOM 12999 C CA . ASN B 1 624 ? 34.094 54.594 0.067 1 83.38 624 ASN B CA 1
ATOM 13000 C C . ASN B 1 624 ? 33.219 54.531 1.315 1 83.38 624 ASN B C 1
ATOM 13002 O O . ASN B 1 624 ? 33.625 54.969 2.389 1 83.38 624 ASN B O 1
ATOM 13006 N N . ILE B 1 625 ? 32.062 53.969 1.192 1 89.38 625 ILE B N 1
ATOM 13007 C CA . ILE B 1 625 ? 31.172 53.844 2.34 1 89.38 625 ILE B CA 1
ATOM 13008 C C . ILE B 1 625 ? 31.406 52.531 3.055 1 89.38 625 ILE B C 1
ATOM 13010 O O . ILE B 1 625 ? 30.781 51.5 2.742 1 89.38 625 ILE B O 1
ATOM 13014 N N . LYS B 1 626 ? 32.125 52.469 4.098 1 82.88 626 LYS B N 1
ATOM 13015 C CA . LYS B 1 626 ? 32.656 51.25 4.719 1 82.88 626 LYS B CA 1
ATOM 13016 C C . LYS B 1 626 ? 31.609 50.594 5.594 1 82.88 626 LYS B C 1
ATOM 13018 O O . LYS B 1 626 ? 31.641 49.375 5.816 1 82.88 626 LYS B O 1
ATOM 13023 N N . PHE B 1 627 ? 30.656 51.375 6.137 1 88.56 627 PHE B N 1
ATOM 13024 C CA . PHE B 1 627 ? 29.688 50.75 7.039 1 88.56 627 PHE B CA 1
ATOM 13025 C C . PHE B 1 627 ? 28.641 49.969 6.254 1 88.56 627 PHE B C 1
ATOM 13027 O O . PHE B 1 627 ? 27.938 49.125 6.82 1 88.56 627 PHE B O 1
ATOM 13034 N N . LEU B 1 628 ? 28.578 50.188 4.953 1 90.81 628 LEU B N 1
ATOM 13035 C CA . LEU B 1 628 ? 27.656 49.438 4.09 1 90.81 628 LEU B CA 1
ATOM 13036 C C . LEU B 1 628 ? 28.344 48.25 3.459 1 90.81 628 LEU B C 1
ATOM 13038 O O . LEU B 1 628 ? 29.297 48.375 2.701 1 90.81 628 LEU B O 1
ATOM 13042 N N . SER B 1 629 ? 27.875 47.031 3.865 1 88.25 629 SER B N 1
ATOM 13043 C CA . SER B 1 629 ? 28.469 45.812 3.385 1 88.25 629 SER B CA 1
ATOM 13044 C C . SER B 1 629 ? 27.766 45.281 2.135 1 88.25 629 SER B C 1
ATOM 13046 O O . SER B 1 629 ? 28.328 44.531 1.365 1 88.25 629 SER B O 1
ATOM 13048 N N . ASP B 1 630 ? 26.547 45.594 1.969 1 90.5 630 ASP B N 1
ATOM 13049 C CA . ASP B 1 630 ? 25.781 45.188 0.797 1 90.5 630 ASP B CA 1
ATOM 13050 C C . ASP B 1 630 ? 24.641 46.156 0.516 1 90.5 630 ASP B C 1
ATOM 13052 O O . ASP B 1 630 ? 24.109 46.781 1.437 1 90.5 630 ASP B O 1
ATOM 13056 N N . ALA B 1 631 ? 24.375 46.375 -0.671 1 94.75 631 ALA B N 1
ATOM 13057 C CA . ALA B 1 631 ? 23.234 47.156 -1.142 1 94.75 631 ALA B CA 1
ATOM 13058 C C . ALA B 1 631 ? 22.766 46.688 -2.508 1 94.75 631 ALA B C 1
ATOM 13060 O O . ALA B 1 631 ? 23.469 46.844 -3.51 1 94.75 631 ALA B O 1
ATOM 13061 N N . LYS B 1 632 ? 21.641 46.125 -2.506 1 95.81 632 LYS B N 1
ATOM 13062 C CA . LYS B 1 632 ? 21.109 45.531 -3.729 1 95.81 632 LYS B CA 1
ATOM 13063 C C . LYS B 1 632 ? 19.625 45.875 -3.906 1 95.81 632 LYS B C 1
ATOM 13065 O O . LYS B 1 632 ? 18.828 45.75 -2.969 1 95.81 632 LYS B O 1
ATOM 13070 N N . LEU B 1 633 ? 19.266 46.375 -5.074 1 97 633 LEU B N 1
ATOM 13071 C CA . LEU B 1 633 ? 17.875 46.625 -5.461 1 97 633 LEU B CA 1
ATOM 13072 C C . LEU B 1 633 ? 17.391 45.594 -6.473 1 97 633 LEU B C 1
ATOM 13074 O O . LEU B 1 633 ? 18.109 45.25 -7.422 1 97 633 LEU B O 1
ATOM 13078 N N . ARG B 1 634 ? 16.188 45.062 -6.199 1 97.12 634 ARG B N 1
ATOM 13079 C CA . ARG B 1 634 ? 15.656 44 -7.074 1 97.12 634 ARG B CA 1
ATOM 13080 C C . ARG B 1 634 ? 14.273 44.375 -7.582 1 97.12 634 ARG B C 1
ATOM 13082 O O . ARG B 1 634 ? 13.469 44.969 -6.844 1 97.12 634 ARG B O 1
ATOM 13089 N N . LEU B 1 635 ? 13.984 44.062 -8.844 1 96.81 635 LEU B N 1
ATOM 13090 C CA . LEU B 1 635 ? 12.688 44.219 -9.5 1 96.81 635 LEU B CA 1
ATOM 13091 C C . LEU B 1 635 ? 12.305 42.938 -10.234 1 96.81 635 LEU B C 1
ATOM 13093 O O . LEU B 1 635 ? 13.117 42.344 -10.953 1 96.81 635 LEU B O 1
ATOM 13097 N N . SER B 1 636 ? 11.062 42.469 -9.961 1 96 636 SER B N 1
ATOM 13098 C CA . SER B 1 636 ? 10.602 41.281 -10.633 1 96 636 SER B CA 1
ATOM 13099 C C . SER B 1 636 ? 9.164 41.438 -11.125 1 96 636 SER B C 1
ATOM 13101 O O . SER B 1 636 ? 8.336 42.031 -10.445 1 96 636 SER B O 1
ATOM 13103 N N . TYR B 1 637 ? 8.891 40.812 -12.305 1 95.62 637 TYR B N 1
ATOM 13104 C CA . TYR B 1 637 ? 7.566 40.812 -12.922 1 95.62 637 TYR B CA 1
ATOM 13105 C C . TYR B 1 637 ? 7.332 39.531 -13.695 1 95.62 637 TYR B C 1
ATOM 13107 O O . TYR B 1 637 ? 8.234 39.031 -14.375 1 95.62 637 TYR B O 1
ATOM 13115 N N . GLY B 1 638 ? 6.129 38.969 -13.516 1 94.38 638 GLY B N 1
ATOM 13116 C CA . GLY B 1 638 ? 5.836 37.781 -14.281 1 94.38 638 GLY B CA 1
ATOM 13117 C C . GLY B 1 638 ? 4.438 37.25 -14.047 1 94.38 638 GLY B C 1
ATOM 13118 O O . GLY B 1 638 ? 3.66 37.844 -13.297 1 94.38 638 GLY B O 1
ATOM 13119 N N . THR B 1 639 ? 4.141 36.125 -14.773 1 92.75 639 THR B N 1
ATOM 13120 C CA . THR B 1 639 ? 2.824 35.5 -14.68 1 92.75 639 THR B CA 1
ATOM 13121 C C . THR B 1 639 ? 2.949 34.031 -14.391 1 92.75 639 THR B C 1
ATOM 13123 O O . THR B 1 639 ? 3.943 33.375 -14.758 1 92.75 639 THR B O 1
ATOM 13126 N N . ALA B 1 640 ? 1.984 33.531 -13.656 1 90.62 640 ALA B N 1
ATOM 13127 C CA . ALA B 1 640 ? 1.857 32.125 -13.383 1 90.62 640 ALA B CA 1
ATOM 13128 C C . ALA B 1 640 ? 0.407 31.656 -13.516 1 90.62 640 ALA B C 1
ATOM 13130 O O . ALA B 1 640 ? -0.52 32.438 -13.258 1 90.62 640 ALA B O 1
ATOM 13131 N N . GLY B 1 641 ? 0.234 30.391 -13.891 1 88 641 GLY B N 1
ATOM 13132 C CA . GLY B 1 641 ? -1.109 29.859 -14.039 1 88 641 GLY B CA 1
ATOM 13133 C C . GLY B 1 641 ? -1.547 29 -12.867 1 88 641 GLY B C 1
ATOM 13134 O O . GLY B 1 641 ? -0.773 28.781 -11.93 1 88 641 GLY B O 1
ATOM 13135 N N . ASN B 1 642 ? -2.82 28.594 -12.852 1 88 642 ASN B N 1
ATOM 13136 C CA . ASN B 1 642 ? -3.395 27.672 -11.883 1 88 642 ASN B CA 1
ATOM 13137 C C . ASN B 1 642 ? -4.391 26.719 -12.531 1 88 642 ASN B C 1
ATOM 13139 O O . ASN B 1 642 ? -5.328 27.156 -13.203 1 88 642 ASN B O 1
ATOM 13143 N N . ASN B 1 643 ? -4.117 25.469 -12.383 1 87.69 643 ASN B N 1
ATOM 13144 C CA . ASN B 1 643 ? -5.035 24.469 -12.922 1 87.69 643 ASN B CA 1
ATOM 13145 C C . ASN B 1 643 ? -5.594 23.562 -11.828 1 87.69 643 ASN B C 1
ATOM 13147 O O . ASN B 1 643 ? -5.98 22.422 -12.094 1 87.69 643 ASN B O 1
ATOM 13151 N N . ARG B 1 644 ? -5.523 23.922 -10.609 1 86.38 644 ARG B N 1
ATOM 13152 C CA . ARG B 1 644 ? -5.973 23.062 -9.508 1 86.38 644 ARG B CA 1
ATOM 13153 C C . ARG B 1 644 ? -7.496 23.047 -9.414 1 86.38 644 ARG B C 1
ATOM 13155 O O . ARG B 1 644 ? -8.062 23.5 -8.414 1 86.38 644 ARG B O 1
ATOM 13162 N N . ILE B 1 645 ? -8.094 22.516 -10.336 1 83.62 645 ILE B N 1
ATOM 13163 C CA . ILE B 1 645 ? -9.539 22.328 -10.414 1 83.62 645 ILE B CA 1
ATOM 13164 C C . ILE B 1 645 ? -9.875 20.844 -10.469 1 83.62 645 ILE B C 1
ATOM 13166 O O . ILE B 1 645 ? -9.016 20.016 -10.766 1 83.62 645 ILE B O 1
ATOM 13170 N N . PRO B 1 646 ? -11.078 20.578 -10.148 1 85.12 646 PRO B N 1
ATOM 13171 C CA . PRO B 1 646 ? -11.445 19.156 -10.242 1 85.12 646 PRO B CA 1
ATOM 13172 C C . PRO B 1 646 ? -11.297 18.609 -11.656 1 85.12 646 PRO B C 1
ATOM 13174 O O . PRO B 1 646 ? -11.414 19.344 -12.633 1 85.12 646 PRO B O 1
ATOM 13177 N N . ASN B 1 647 ? -11.133 17.344 -11.766 1 88.88 647 ASN B N 1
ATOM 13178 C CA . ASN B 1 647 ? -10.992 16.688 -13.055 1 88.88 647 ASN B CA 1
ATOM 13179 C C . ASN B 1 647 ? -12.328 16.578 -13.781 1 88.88 647 ASN B C 1
ATOM 13181 O O . ASN B 1 647 ? -13.383 16.547 -13.148 1 88.88 647 ASN B O 1
ATOM 13185 N N . TYR B 1 648 ? -12.328 16.641 -15.078 1 87.88 648 TYR B N 1
ATOM 13186 C CA . TYR B 1 648 ? -13.383 16.266 -16 1 87.88 648 TYR B CA 1
ATOM 13187 C C . TYR B 1 648 ? -14.477 17.344 -16.047 1 87.88 648 TYR B C 1
ATOM 13189 O O . TYR B 1 648 ? -15.633 17.047 -16.344 1 87.88 648 TYR B O 1
ATOM 13197 N N . LEU B 1 649 ? -14.203 18.531 -15.625 1 85.56 649 LEU B N 1
ATOM 13198 C CA . LEU B 1 649 ? -15.172 19.609 -15.719 1 85.56 649 LEU B CA 1
ATOM 13199 C C . LEU B 1 649 ? -15.5 19.938 -17.172 1 85.56 649 LEU B C 1
ATOM 13201 O O . LEU B 1 649 ? -16.5 20.609 -17.453 1 85.56 649 LEU B O 1
ATOM 13205 N N . LEU B 1 650 ? -14.695 19.484 -18.047 1 84.5 650 LEU B N 1
ATOM 13206 C CA . LEU B 1 650 ? -14.883 19.688 -19.484 1 84.5 650 LEU B CA 1
ATOM 13207 C C . LEU B 1 650 ? -16.078 18.906 -20 1 84.5 650 LEU B C 1
ATOM 13209 O O . LEU B 1 650 ? -16.656 19.234 -21.031 1 84.5 650 LEU B O 1
ATOM 13213 N N . THR B 1 651 ? -16.391 17.906 -19.266 1 83.06 651 THR B N 1
ATOM 13214 C CA . THR B 1 651 ? -17.469 17.031 -19.703 1 83.06 651 THR B CA 1
ATOM 13215 C C . THR B 1 651 ? -18.625 17.062 -18.703 1 83.06 651 THR B C 1
ATOM 13217 O O . THR B 1 651 ? -18.453 17.484 -17.562 1 83.06 651 THR B O 1
ATOM 13220 N N . SER B 1 652 ? -19.719 16.734 -19.234 1 82.56 652 SER B N 1
ATOM 13221 C CA . SER B 1 652 ? -20.859 16.547 -18.328 1 82.56 652 SER B CA 1
ATOM 13222 C C . SER B 1 652 ? -20.719 15.258 -17.531 1 82.56 652 SER B C 1
ATOM 13224 O O . SER B 1 652 ? -20.453 14.195 -18.094 1 82.56 652 SER B O 1
ATOM 13226 N N . GLN B 1 653 ? -20.812 15.453 -16.266 1 79.69 653 GLN B N 1
ATOM 13227 C CA . GLN B 1 653 ? -20.703 14.289 -15.398 1 79.69 653 GLN B CA 1
ATOM 13228 C C . GLN B 1 653 ? -22.078 13.773 -14.992 1 79.69 653 GLN B C 1
ATOM 13230 O O . GLN B 1 653 ? -22.984 14.562 -14.727 1 79.69 653 GLN B O 1
ATOM 13235 N N . LEU B 1 654 ? -22.141 12.453 -15.078 1 74.25 654 LEU B N 1
ATOM 13236 C CA . LEU B 1 654 ? -23.391 11.828 -14.641 1 74.25 654 LEU B CA 1
ATOM 13237 C C . LEU B 1 654 ? -23.281 11.375 -13.188 1 74.25 654 LEU B C 1
ATOM 13239 O O . LEU B 1 654 ? -22.25 10.859 -12.766 1 74.25 654 LEU B O 1
ATOM 13243 N N . VAL B 1 655 ? -24.297 11.758 -12.391 1 75.19 655 VAL B N 1
ATOM 13244 C CA . VAL B 1 655 ? -24.328 11.344 -10.992 1 75.19 655 VAL B CA 1
ATOM 13245 C C . VAL B 1 655 ? -25.609 10.562 -10.711 1 75.19 655 VAL B C 1
ATOM 13247 O O . VAL B 1 655 ? -26.578 10.664 -11.453 1 75.19 655 VAL B O 1
ATOM 13250 N N . ASN B 1 656 ? -25.562 9.766 -9.57 1 70 656 ASN B N 1
ATOM 13251 C CA . ASN B 1 656 ? -26.703 8.953 -9.164 1 70 656 ASN B CA 1
ATOM 13252 C C . ASN B 1 656 ? -27.797 9.805 -8.508 1 70 656 ASN B C 1
ATOM 13254 O O . ASN B 1 656 ? -27.5 10.82 -7.871 1 70 656 ASN B O 1
ATOM 13258 N N . GLY B 1 657 ? -28.984 9.523 -8.969 1 71.69 657 GLY B N 1
ATOM 13259 C CA . GLY B 1 657 ? -30.141 10.078 -8.305 1 71.69 657 GLY B CA 1
ATOM 13260 C C . GLY B 1 657 ? -31.234 9.055 -8.047 1 71.69 657 GLY B C 1
ATOM 13261 O O . GLY B 1 657 ? -31.031 7.863 -8.266 1 71.69 657 GLY B O 1
ATOM 13262 N N . SER B 1 658 ? -32.156 9.32 -7.172 1 73.69 658 SER B N 1
ATOM 13263 C CA . SER B 1 658 ? -33.281 8.438 -6.91 1 73.69 658 SER B CA 1
ATOM 13264 C C . SER B 1 658 ? -34.594 9.133 -7.223 1 73.69 658 SER B C 1
ATOM 13266 O O . SER B 1 658 ? -34.719 10.352 -7.102 1 73.69 658 SER B O 1
ATOM 13268 N N . TYR B 1 659 ? -35.469 8.422 -7.926 1 73.75 659 TYR B N 1
ATOM 13269 C CA . TYR B 1 659 ? -36.844 8.938 -8.117 1 73.75 659 TYR B CA 1
ATOM 13270 C C . TYR B 1 659 ? -37.875 7.898 -7.707 1 73.75 659 TYR B C 1
ATOM 13272 O O . TYR B 1 659 ? -37.625 6.695 -7.82 1 73.75 659 TYR B O 1
ATOM 13280 N N . PRO B 1 660 ? -38.812 8.344 -7 1 77.56 660 PRO B N 1
ATOM 13281 C CA . PRO B 1 660 ? -39.875 7.418 -6.566 1 77.56 660 PRO B CA 1
ATOM 13282 C C . PRO B 1 660 ? -40.688 6.859 -7.738 1 77.56 660 PRO B C 1
ATOM 13284 O O . PRO B 1 660 ? -41.125 7.617 -8.602 1 77.56 660 PRO B O 1
ATOM 13287 N N . LEU B 1 661 ? -40.531 5.574 -8.008 1 73.12 661 LEU B N 1
ATOM 13288 C CA . LEU B 1 661 ? -41.375 4.898 -8.992 1 73.12 661 LEU B CA 1
ATOM 13289 C C . LEU B 1 661 ? -42.156 3.762 -8.344 1 73.12 661 LEU B C 1
ATOM 13291 O O . LEU B 1 661 ? -41.562 2.83 -7.793 1 73.12 661 LEU B O 1
ATOM 13295 N N . ASN B 1 662 ? -43.375 3.742 -8.625 1 69.75 662 ASN B N 1
ATOM 13296 C CA . ASN B 1 662 ? -44.25 2.723 -8.078 1 69.75 662 ASN B CA 1
ATOM 13297 C C . ASN B 1 662 ? -43.969 2.447 -6.605 1 69.75 662 ASN B C 1
ATOM 13299 O O . ASN B 1 662 ? -43.844 1.291 -6.199 1 69.75 662 ASN B O 1
ATOM 13303 N N . ASN B 1 663 ? -43.75 3.584 -5.797 1 70.69 663 ASN B N 1
ATOM 13304 C CA . ASN B 1 663 ? -43.531 3.562 -4.355 1 70.69 663 ASN B CA 1
ATOM 13305 C C . ASN B 1 663 ? -42.188 2.971 -3.998 1 70.69 663 ASN B C 1
ATOM 13307 O O . ASN B 1 663 ? -42 2.473 -2.889 1 70.69 663 ASN B O 1
ATOM 13311 N N . ASN B 1 664 ? -41.438 2.672 -5.082 1 63.5 664 ASN B N 1
ATOM 13312 C CA . ASN B 1 664 ? -40.062 2.25 -4.824 1 63.5 664 ASN B CA 1
ATOM 13313 C C . ASN B 1 664 ? -39.062 3.295 -5.297 1 63.5 664 ASN B C 1
ATOM 13315 O O . ASN B 1 664 ? -39.312 3.988 -6.285 1 63.5 664 ASN B O 1
ATOM 13319 N N . ASN B 1 665 ? -38.125 3.557 -4.461 1 69.88 665 ASN B N 1
ATOM 13320 C CA . ASN B 1 665 ? -37.031 4.422 -4.891 1 69.88 665 ASN B CA 1
ATOM 13321 C C . ASN B 1 665 ? -36.156 3.746 -5.949 1 69.88 665 ASN B C 1
ATOM 13323 O O . ASN B 1 665 ? -35.594 2.68 -5.707 1 69.88 665 ASN B O 1
ATOM 13327 N N . SER B 1 666 ? -36.344 4.23 -7.168 1 68 666 SER B N 1
ATOM 13328 C CA . SER B 1 666 ? -35.562 3.709 -8.273 1 68 666 SER B CA 1
ATOM 13329 C C . SER B 1 666 ? -34.312 4.559 -8.5 1 68 666 SER B C 1
ATOM 13331 O O . SER B 1 666 ? -34.375 5.789 -8.43 1 68 666 SER B O 1
ATOM 13333 N N . THR B 1 667 ? -33.156 3.961 -8.602 1 66.94 667 THR B N 1
ATOM 13334 C CA . THR B 1 667 ? -31.906 4.652 -8.859 1 66.94 667 THR B CA 1
ATOM 13335 C C . THR B 1 667 ? -31.875 5.199 -10.281 1 66.94 667 THR B C 1
ATOM 13337 O O . THR B 1 667 ? -32.344 4.559 -11.211 1 66.94 667 THR B O 1
ATOM 13340 N N . THR B 1 668 ? -31.609 6.473 -10.438 1 70.81 668 THR B N 1
ATOM 13341 C CA . THR B 1 668 ? -31.438 7.117 -11.742 1 70.81 668 THR B CA 1
ATOM 13342 C C . THR B 1 668 ? -30.062 7.77 -11.852 1 70.81 668 THR B C 1
ATOM 13344 O O . THR B 1 668 ? -29.297 7.793 -10.883 1 70.81 668 THR B O 1
ATOM 13347 N N . VAL B 1 669 ? -29.703 8.016 -13.133 1 72.19 669 VAL B N 1
ATOM 13348 C CA . VAL B 1 669 ? -28.5 8.805 -13.375 1 72.19 669 VAL B CA 1
ATOM 13349 C C . VAL B 1 669 ? -28.859 10.094 -14.094 1 72.19 669 VAL B C 1
ATOM 13351 O O . VAL B 1 669 ? -29.734 10.102 -14.977 1 72.19 669 VAL B O 1
ATOM 13354 N N . TYR B 1 670 ? -28.438 11.242 -13.641 1 75.75 670 TYR B N 1
ATOM 13355 C CA . TYR B 1 670 ? -28.688 12.531 -14.281 1 75.75 670 TYR B CA 1
ATOM 13356 C C . TYR B 1 670 ? -27.406 13.352 -14.391 1 75.75 670 TYR B C 1
ATOM 13358 O O . TYR B 1 670 ? -26.453 13.125 -13.641 1 75.75 670 TYR B O 1
ATOM 13366 N N . PRO B 1 671 ? -27.391 14.258 -15.406 1 78.06 671 PRO B N 1
ATOM 13367 C CA . PRO B 1 671 ? -26.203 15.117 -15.523 1 78.06 671 PRO B CA 1
ATOM 13368 C C . PRO B 1 671 ? -26.062 16.094 -14.359 1 78.06 671 PRO B C 1
ATOM 13370 O O . PRO B 1 671 ? -27.031 16.781 -14 1 78.06 671 PRO B O 1
ATOM 13373 N N . ASN B 1 672 ? -24.906 16.141 -13.773 1 78.12 672 ASN B N 1
ATOM 13374 C CA . ASN B 1 672 ? -24.609 16.953 -12.602 1 78.12 672 ASN B CA 1
ATOM 13375 C C . ASN B 1 672 ? -24.172 18.359 -12.992 1 78.12 672 ASN B C 1
ATOM 13377 O O . ASN B 1 672 ? -24.266 19.297 -12.195 1 78.12 672 ASN B O 1
ATOM 13381 N N . ASN B 1 673 ? -23.562 18.531 -14.18 1 81 673 ASN B N 1
ATOM 13382 C CA . ASN B 1 673 ? -23.031 19.828 -14.586 1 81 673 ASN B CA 1
ATOM 13383 C C . ASN B 1 673 ? -23.125 20.016 -16.094 1 81 673 ASN B C 1
ATOM 13385 O O . ASN B 1 673 ? -23.203 19.047 -16.844 1 81 673 ASN B O 1
ATOM 13389 N N . ILE B 1 674 ? -23.047 21.297 -16.438 1 83.12 674 ILE B N 1
ATOM 13390 C CA . ILE B 1 674 ? -22.984 21.641 -17.844 1 83.12 674 ILE B CA 1
ATOM 13391 C C . ILE B 1 674 ? -21.547 21.531 -18.344 1 83.12 674 ILE B C 1
ATOM 13393 O O . ILE B 1 674 ? -20.609 21.969 -17.656 1 83.12 674 ILE B O 1
ATOM 13397 N N . GLU B 1 675 ? -21.453 20.891 -19.391 1 84.5 675 GLU B N 1
ATOM 13398 C CA . GLU B 1 675 ? -20.141 20.828 -20.016 1 84.5 675 GLU B CA 1
ATOM 13399 C C . GLU B 1 675 ? -19.609 22.219 -20.344 1 84.5 675 GLU B C 1
ATOM 13401 O O . GLU B 1 675 ? -20.359 23.094 -20.766 1 84.5 675 GLU B O 1
ATOM 13406 N N . ASN B 1 676 ? -18.328 22.469 -20.016 1 87.5 676 ASN B N 1
ATOM 13407 C CA . ASN B 1 676 ? -17.656 23.719 -20.391 1 87.5 676 ASN B CA 1
ATOM 13408 C C . ASN B 1 676 ? -16.297 23.469 -21.016 1 87.5 676 ASN B C 1
ATOM 13410 O O . ASN B 1 676 ? -15.289 23.391 -20.312 1 87.5 676 ASN B O 1
ATOM 13414 N N . LYS B 1 677 ? -16.219 23.453 -22.281 1 89.19 677 LYS B N 1
ATOM 13415 C CA . LYS B 1 677 ? -14.992 23.156 -23 1 89.19 677 LYS B CA 1
ATOM 13416 C C . LYS B 1 677 ? -14.094 24.391 -23.094 1 89.19 677 LYS B C 1
ATOM 13418 O O . LYS B 1 677 ? -12.945 24.312 -23.531 1 89.19 677 LYS B O 1
ATOM 13423 N N . ASN B 1 678 ? -14.594 25.5 -22.469 1 88.5 678 ASN B N 1
ATOM 13424 C CA . ASN B 1 678 ? -13.844 26.75 -22.609 1 88.5 678 ASN B CA 1
ATOM 13425 C C . ASN B 1 678 ? -13.164 27.125 -21.297 1 88.5 678 ASN B C 1
ATOM 13427 O O . ASN B 1 678 ? -12.672 28.25 -21.156 1 88.5 678 ASN B O 1
ATOM 13431 N N . LEU B 1 679 ? -13.164 26.219 -20.453 1 90.5 679 LEU B N 1
ATOM 13432 C CA . LEU B 1 679 ? -12.438 26.5 -19.219 1 90.5 679 LEU B CA 1
ATOM 13433 C C . LEU B 1 679 ? -10.961 26.766 -19.5 1 90.5 679 LEU B C 1
ATOM 13435 O O . LEU B 1 679 ? -10.359 26.125 -20.359 1 90.5 679 LEU B O 1
ATOM 13439 N N . LYS B 1 680 ? -10.484 27.766 -18.844 1 90.44 680 LYS B N 1
ATOM 13440 C CA . LYS B 1 680 ? -9.078 28.094 -19.062 1 90.44 680 LYS B CA 1
ATOM 13441 C C . LYS B 1 680 ? -8.359 28.312 -17.734 1 90.44 680 LYS B C 1
ATOM 13443 O O . LYS B 1 680 ? -8.977 28.203 -16.656 1 90.44 680 LYS B O 1
ATOM 13448 N N . TRP B 1 681 ? -7.09 28.641 -17.812 1 90.5 681 TRP B N 1
ATOM 13449 C CA . TRP B 1 681 ? -6.219 28.812 -16.641 1 90.5 681 TRP B CA 1
ATOM 13450 C C . TRP B 1 681 ? -6.574 30.078 -15.883 1 90.5 681 TRP B C 1
ATOM 13452 O O . TRP B 1 681 ? -6.879 31.109 -16.484 1 90.5 681 TRP B O 1
ATOM 13462 N N . GLU B 1 682 ? -6.559 29.922 -14.523 1 90.19 682 GLU B N 1
ATOM 13463 C CA . GLU B 1 682 ? -6.402 31.156 -13.742 1 90.19 682 GLU B CA 1
ATOM 13464 C C . GLU B 1 682 ? -4.992 31.719 -13.883 1 90.19 682 GLU B C 1
ATOM 13466 O O . GLU B 1 682 ? -4.016 30.969 -13.914 1 90.19 682 GLU B O 1
ATOM 13471 N N . THR B 1 683 ? -4.852 33 -13.914 1 91.12 683 THR B N 1
ATOM 13472 C CA . THR B 1 683 ? -3.539 33.594 -14.117 1 91.12 683 THR B CA 1
ATOM 13473 C C . THR B 1 683 ? -3.244 34.625 -13.039 1 91.12 683 THR B C 1
ATOM 13475 O O . THR B 1 683 ? -4.062 35.531 -12.789 1 91.12 683 THR B O 1
ATOM 13478 N N . THR B 1 684 ? -2.137 34.531 -12.438 1 91.62 684 THR B N 1
ATOM 13479 C CA . THR B 1 684 ? -1.689 35.5 -11.445 1 91.62 684 THR B CA 1
ATOM 13480 C C . THR B 1 684 ? -0.527 36.344 -11.984 1 91.62 684 THR B C 1
ATOM 13482 O O . THR B 1 684 ? 0.509 35.781 -12.359 1 91.62 684 THR B O 1
ATOM 13485 N N . ARG B 1 685 ? -0.667 37.562 -12.023 1 93.75 685 ARG B N 1
ATOM 13486 C CA . ARG B 1 685 ? 0.395 38.531 -12.344 1 93.75 685 ARG B CA 1
ATOM 13487 C C . ARG B 1 685 ? 1.041 39.062 -11.078 1 93.75 685 ARG B C 1
ATOM 13489 O O . ARG B 1 685 ? 0.366 39.688 -10.242 1 93.75 685 ARG B O 1
ATOM 13496 N N . SER B 1 686 ? 2.309 38.969 -11.008 1 94.62 686 SER B N 1
ATOM 13497 C CA . SER B 1 686 ? 3.008 39.344 -9.789 1 94.62 686 SER B CA 1
ATOM 13498 C C . SER B 1 686 ? 4.066 40.406 -10.062 1 94.62 686 SER B C 1
ATOM 13500 O O . SER B 1 686 ? 4.879 40.25 -10.977 1 94.62 686 SER B O 1
ATOM 13502 N N . LEU B 1 687 ? 4.035 41.438 -9.312 1 96.31 687 LEU B N 1
ATOM 13503 C CA . LEU B 1 687 ? 5.055 42.5 -9.273 1 96.31 687 LEU B CA 1
ATOM 13504 C C . LEU B 1 687 ? 5.711 42.562 -7.902 1 96.31 687 LEU B C 1
ATOM 13506 O O . LEU B 1 687 ? 5.023 42.531 -6.879 1 96.31 687 LEU B O 1
ATOM 13510 N N . ASN B 1 688 ? 7.047 42.594 -7.891 1 97.25 688 ASN B N 1
ATOM 13511 C CA . ASN B 1 688 ? 7.777 42.656 -6.629 1 97.25 688 ASN B CA 1
ATOM 13512 C C . ASN B 1 688 ? 8.961 43.625 -6.707 1 97.25 688 ASN B C 1
ATOM 13514 O O . ASN B 1 688 ? 9.68 43.656 -7.707 1 97.25 688 ASN B O 1
ATOM 13518 N N . ILE B 1 689 ? 9.117 44.469 -5.703 1 97.81 689 ILE B N 1
ATOM 13519 C CA . ILE B 1 689 ? 10.289 45.344 -5.5 1 97.81 689 ILE B CA 1
ATOM 13520 C C . ILE B 1 689 ? 10.969 44.969 -4.18 1 97.81 689 ILE B C 1
ATOM 13522 O O . ILE B 1 689 ? 10.305 44.906 -3.139 1 97.81 689 ILE B O 1
ATOM 13526 N N . GLY B 1 690 ? 12.234 44.719 -4.285 1 97 690 GLY B N 1
ATOM 13527 C CA . GLY B 1 690 ? 12.969 44.312 -3.096 1 97 690 GLY B CA 1
ATOM 13528 C C . GLY B 1 690 ? 14.219 45.156 -2.854 1 97 690 GLY B C 1
ATOM 13529 O O . GLY B 1 690 ? 14.859 45.594 -3.801 1 97 690 GLY B O 1
ATOM 13530 N N . LEU B 1 691 ? 14.547 45.281 -1.593 1 97.19 691 LEU B N 1
ATOM 13531 C CA . LEU B 1 691 ? 15.758 45.969 -1.149 1 97.19 691 LEU B CA 1
ATOM 13532 C C . LEU B 1 691 ? 16.516 45.156 -0.12 1 97.19 691 LEU B C 1
ATOM 13534 O O . LEU B 1 691 ? 15.93 44.688 0.866 1 97.19 691 LEU B O 1
ATOM 13538 N N . ASP B 1 692 ? 17.781 44.938 -0.452 1 96.19 692 ASP B N 1
ATOM 13539 C CA . ASP B 1 692 ? 18.672 44.25 0.481 1 96.19 692 ASP B CA 1
ATOM 13540 C C . ASP B 1 692 ? 19.812 45.156 0.933 1 96.19 692 ASP B C 1
ATOM 13542 O O . ASP B 1 692 ? 20.562 45.656 0.105 1 96.19 692 ASP B O 1
ATOM 13546 N N . LEU B 1 693 ? 19.938 45.281 2.26 1 95.81 693 LEU B N 1
ATOM 13547 C CA . LEU B 1 693 ? 21 46.094 2.834 1 95.81 693 LEU B CA 1
ATOM 13548 C C . LEU B 1 693 ? 21.766 45.312 3.887 1 95.81 693 LEU B C 1
ATOM 13550 O O . LEU B 1 693 ? 21.188 44.531 4.66 1 95.81 693 LEU B O 1
ATOM 13554 N N . GLY B 1 694 ? 23.047 45.375 3.816 1 94.38 694 GLY B N 1
ATOM 13555 C CA . GLY B 1 694 ? 23.922 44.844 4.844 1 94.38 694 GLY B CA 1
ATOM 13556 C C . GLY B 1 694 ? 24.844 45.906 5.445 1 94.38 694 GLY B C 1
ATOM 13557 O O . GLY B 1 694 ? 25.359 46.781 4.73 1 94.38 694 GLY B O 1
ATOM 13558 N N . PHE B 1 695 ? 24.953 45.812 6.828 1 94.44 695 PHE B N 1
ATOM 13559 C CA . PHE B 1 695 ? 25.75 46.812 7.523 1 94.44 695 PHE B CA 1
ATOM 13560 C C . PHE B 1 695 ? 26.797 46.156 8.414 1 94.44 695 PHE B C 1
ATOM 13562 O O . PHE B 1 695 ? 26.562 45.062 8.93 1 94.44 695 PHE B O 1
ATOM 13569 N N . PHE B 1 696 ? 27.922 46.781 8.664 1 91.75 696 PHE B N 1
ATOM 13570 C CA . PHE B 1 696 ? 28.969 46.406 9.617 1 91.75 696 PHE B CA 1
ATOM 13571 C C . PHE B 1 696 ? 29.391 44.969 9.391 1 91.75 696 PHE B C 1
ATOM 13573 O O . PHE B 1 696 ? 29.391 44.156 10.32 1 91.75 696 PHE B O 1
ATOM 13580 N N . LYS B 1 697 ? 29.734 44.656 8.117 1 85.25 697 LYS B N 1
ATOM 13581 C CA . LYS B 1 697 ? 30.188 43.312 7.699 1 85.25 697 LYS B CA 1
ATOM 13582 C C . LYS B 1 697 ? 29.094 42.281 7.914 1 85.25 697 LYS B C 1
ATOM 13584 O O . LYS B 1 697 ? 29.344 41.219 8.508 1 85.25 697 LYS B O 1
ATOM 13589 N N . GLN B 1 698 ? 27.906 42.688 7.633 1 87.44 698 GLN B N 1
ATOM 13590 C CA . GLN B 1 698 ? 26.734 41.812 7.598 1 87.44 698 GLN B CA 1
ATOM 13591 C C . GLN B 1 698 ? 26.234 41.5 9.008 1 87.44 698 GLN B C 1
ATOM 13593 O O . GLN B 1 698 ? 25.562 40.469 9.211 1 87.44 698 GLN B O 1
ATOM 13598 N N . ARG B 1 699 ? 26.531 42.25 10.055 1 91.31 699 ARG B N 1
ATOM 13599 C CA . ARG B 1 699 ? 26 42.062 11.398 1 91.31 699 ARG B CA 1
ATOM 13600 C C . ARG B 1 699 ? 24.531 42.438 11.469 1 91.31 699 ARG B C 1
ATOM 13602 O O . ARG B 1 699 ? 23.781 41.969 12.32 1 91.31 699 ARG B O 1
ATOM 13609 N N . VAL B 1 700 ? 24.281 43.375 10.609 1 94.94 700 VAL B N 1
ATOM 13610 C CA . VAL B 1 700 ? 22.875 43.781 10.461 1 94.94 700 VAL B CA 1
ATOM 13611 C C . VAL B 1 700 ? 22.453 43.594 9.008 1 94.94 700 VAL B C 1
ATOM 13613 O O . VAL B 1 700 ? 23.047 44.188 8.102 1 94.94 700 VAL B O 1
ATOM 13616 N N . ASN B 1 701 ? 21.547 42.812 8.812 1 94.69 701 ASN B N 1
ATOM 13617 C CA . ASN B 1 701 ? 21 42.594 7.484 1 94.69 701 ASN B CA 1
ATOM 13618 C C . ASN B 1 701 ? 19.5 42.906 7.422 1 94.69 701 ASN B C 1
ATOM 13620 O O . ASN B 1 701 ? 18.703 42.375 8.188 1 94.69 701 ASN B O 1
ATOM 13624 N N . LEU B 1 702 ? 19.125 43.781 6.504 1 96.31 702 LEU B N 1
ATOM 13625 C CA . LEU B 1 702 ? 17.75 44.188 6.34 1 96.31 702 LEU B CA 1
ATOM 13626 C C . LEU B 1 702 ? 17.234 43.875 4.945 1 96.31 702 LEU B C 1
ATOM 13628 O O . LEU B 1 702 ? 17.891 44.156 3.947 1 96.31 702 LEU B O 1
ATOM 13632 N N . THR B 1 703 ? 16.141 43.156 4.898 1 96.25 703 THR B N 1
ATOM 13633 C CA . THR B 1 703 ? 15.461 42.875 3.645 1 96.25 703 THR B CA 1
ATOM 13634 C C . THR B 1 703 ? 14.039 43.438 3.668 1 96.25 703 THR B C 1
ATOM 13636 O O . THR B 1 703 ? 13.273 43.156 4.59 1 96.25 703 THR B O 1
ATOM 13639 N N . VAL B 1 704 ? 13.711 44.219 2.656 1 97.44 704 VAL B N 1
ATOM 13640 C CA . VAL B 1 704 ? 12.375 44.781 2.52 1 97.44 704 VAL B CA 1
ATOM 13641 C C . VAL B 1 704 ? 11.789 44.406 1.163 1 97.44 704 VAL B C 1
ATOM 13643 O O . VAL B 1 704 ? 12.453 44.562 0.132 1 97.44 704 VAL B O 1
ATOM 13646 N N . GLU B 1 705 ? 10.594 43.906 1.192 1 97.56 705 GLU B N 1
ATOM 13647 C CA . GLU B 1 705 ? 9.875 43.531 -0.026 1 97.56 705 GLU B CA 1
ATOM 13648 C C . GLU B 1 705 ? 8.531 44.25 -0.107 1 97.56 705 GLU B C 1
ATOM 13650 O O . GLU B 1 705 ? 7.801 44.312 0.884 1 97.56 705 GLU B O 1
ATOM 13655 N N . ALA B 1 706 ? 8.227 44.781 -1.266 1 97.88 706 ALA B N 1
ATOM 13656 C CA . ALA B 1 706 ? 6.887 45.25 -1.607 1 97.88 706 ALA B CA 1
ATOM 13657 C C . ALA B 1 706 ? 6.34 44.5 -2.826 1 97.88 706 ALA B C 1
ATOM 13659 O O . ALA B 1 706 ? 7.07 44.25 -3.787 1 97.88 706 ALA B O 1
ATOM 13660 N N . TYR B 1 707 ? 5.09 44.094 -2.746 1 96.88 707 TYR B N 1
ATOM 13661 C CA . TYR B 1 707 ? 4.578 43.281 -3.848 1 96.88 707 TYR B CA 1
ATOM 13662 C C . TYR B 1 707 ? 3.135 43.656 -4.168 1 96.88 707 TYR B C 1
ATOM 13664 O O . TYR B 1 707 ? 2.445 44.25 -3.344 1 96.88 707 TYR B O 1
ATOM 13672 N N . ASP B 1 708 ? 2.705 43.281 -5.398 1 96.88 708 ASP B N 1
ATOM 13673 C CA . ASP B 1 708 ? 1.35 43.375 -5.93 1 96.88 708 ASP B CA 1
ATOM 13674 C C . ASP B 1 708 ? 1.022 42.188 -6.816 1 96.88 708 ASP B C 1
ATOM 13676 O O . ASP B 1 708 ? 1.476 42.094 -7.961 1 96.88 708 ASP B O 1
ATOM 13680 N N . ASN B 1 709 ? 0.225 41.312 -6.258 1 95.19 709 ASN B N 1
ATOM 13681 C CA . ASN B 1 709 ? -0.225 40.125 -6.977 1 95.19 709 ASN B CA 1
ATOM 13682 C C . ASN B 1 709 ? -1.69 40.219 -7.387 1 95.19 709 ASN B C 1
ATOM 13684 O O . ASN B 1 709 ? -2.561 40.469 -6.543 1 95.19 709 ASN B O 1
ATOM 13688 N N . ARG B 1 710 ? -1.962 40 -8.641 1 95.38 710 ARG B N 1
ATOM 13689 C CA . ARG B 1 710 ? -3.326 40.062 -9.156 1 95.38 710 ARG B CA 1
ATOM 13690 C C . ARG B 1 710 ? -3.684 38.781 -9.922 1 95.38 710 ARG B C 1
ATOM 13692 O O . ARG B 1 710 ? -3.014 38.438 -10.898 1 95.38 710 ARG B O 1
ATOM 13699 N N . THR B 1 711 ? -4.672 38.156 -9.453 1 93.19 711 THR B N 1
ATOM 13700 C CA . THR B 1 711 ? -5.141 36.938 -10.109 1 93.19 711 THR B CA 1
ATOM 13701 C C . THR B 1 711 ? -6.406 37.188 -10.914 1 93.19 711 THR B C 1
ATOM 13703 O O . THR B 1 711 ? -7.375 37.75 -10.391 1 93.19 711 THR B O 1
ATOM 13706 N N . LYS B 1 712 ? -6.371 36.75 -12.125 1 93.19 712 LYS B N 1
ATOM 13707 C CA . LYS B 1 712 ? -7.512 36.969 -13.008 1 93.19 712 LYS B CA 1
ATOM 13708 C C . LYS B 1 712 ? -8.047 35.625 -13.531 1 93.19 712 LYS B C 1
ATOM 13710 O O . LYS B 1 712 ? -7.387 34.594 -13.398 1 93.19 712 LYS B O 1
ATOM 13715 N N . ASP B 1 713 ? -9.281 35.656 -14.07 1 91.12 713 ASP B N 1
ATOM 13716 C CA . ASP B 1 713 ? -9.961 34.531 -14.656 1 91.12 713 ASP B CA 1
ATOM 13717 C C . ASP B 1 713 ? -10.18 33.406 -13.617 1 91.12 713 ASP B C 1
ATOM 13719 O O . ASP B 1 713 ? -9.922 32.25 -13.891 1 91.12 713 ASP B O 1
ATOM 13723 N N . LEU B 1 714 ? -10.57 33.875 -12.547 1 89.62 714 LEU B N 1
ATOM 13724 C CA . LEU B 1 714 ? -10.891 32.906 -11.5 1 89.62 714 LEU B CA 1
ATOM 13725 C C . LEU B 1 714 ? -12.039 31.984 -11.922 1 89.62 714 LEU B C 1
ATOM 13727 O O . LEU B 1 714 ? -12.945 32.438 -12.641 1 89.62 714 LEU B O 1
ATOM 13731 N N . LEU B 1 715 ? -11.969 30.781 -11.492 1 85.31 715 LEU B N 1
ATOM 13732 C CA . LEU B 1 715 ? -13.062 29.844 -11.758 1 85.31 715 LEU B CA 1
ATOM 13733 C C . LEU B 1 715 ? -14.117 29.922 -10.656 1 85.31 715 LEU B C 1
ATOM 13735 O O . LEU B 1 715 ? -13.859 29.562 -9.508 1 85.31 715 LEU B O 1
ATOM 13739 N N . LEU B 1 716 ? -15.25 30.375 -11.023 1 83.69 716 LEU B N 1
ATOM 13740 C CA . LEU B 1 716 ? -16.375 30.516 -10.102 1 83.69 716 LEU B CA 1
ATOM 13741 C C . LEU B 1 716 ? -17.625 29.875 -10.672 1 83.69 716 LEU B C 1
ATOM 13743 O O . LEU B 1 716 ? -17.797 29.812 -11.891 1 83.69 716 LEU B O 1
ATOM 13747 N N . SER B 1 717 ? -18.375 29.391 -9.703 1 82.38 717 SER B N 1
ATOM 13748 C CA . SER B 1 717 ? -19.688 28.891 -10.117 1 82.38 717 SER B CA 1
ATOM 13749 C C . SER B 1 717 ? -20.641 30.047 -10.398 1 82.38 717 SER B C 1
ATOM 13751 O O . SER B 1 717 ? -21.047 30.75 -9.477 1 82.38 717 SER B O 1
ATOM 13753 N N . ALA B 1 718 ? -20.969 30.266 -11.648 1 82.12 718 ALA B N 1
ATOM 13754 C CA . ALA B 1 718 ? -21.875 31.328 -12.055 1 82.12 718 ALA B CA 1
ATOM 13755 C C . ALA B 1 718 ? -23.297 30.812 -12.242 1 82.12 718 ALA B C 1
ATOM 13757 O O . ALA B 1 718 ? -23.5 29.703 -12.734 1 82.12 718 ALA B O 1
ATOM 13758 N N . GLN B 1 719 ? -24.141 31.609 -11.75 1 79.81 719 GLN B N 1
ATOM 13759 C CA . GLN B 1 719 ? -25.531 31.234 -11.945 1 79.81 719 GLN B CA 1
ATOM 13760 C C . GLN B 1 719 ? -25.906 31.281 -13.422 1 79.81 719 GLN B C 1
ATOM 13762 O O . GLN B 1 719 ? -25.5 32.188 -14.141 1 79.81 719 GLN B O 1
ATOM 13767 N N . VAL B 1 720 ? -26.578 30.281 -13.82 1 80.19 720 VAL B N 1
ATOM 13768 C CA . VAL B 1 720 ? -27.078 30.234 -15.188 1 80.19 720 VAL B CA 1
ATOM 13769 C C . VAL B 1 720 ? -28.609 30.156 -15.172 1 80.19 720 VAL B C 1
ATOM 13771 O O . VAL B 1 720 ? -29.219 29.781 -14.172 1 80.19 720 VAL B O 1
ATOM 13774 N N . PRO B 1 721 ? -29.25 30.656 -16.266 1 76.06 721 PRO B N 1
ATOM 13775 C CA . PRO B 1 721 ? -30.703 30.531 -16.312 1 76.06 721 PRO B CA 1
ATOM 13776 C C . PRO B 1 721 ? -31.188 29.094 -16.109 1 76.06 721 PRO B C 1
ATOM 13778 O O . PRO B 1 721 ? -30.594 28.172 -16.672 1 76.06 721 PRO B O 1
ATOM 13781 N N . TYR B 1 722 ? -32.094 29 -15.32 1 80.38 722 TYR B N 1
ATOM 13782 C CA . TYR B 1 722 ? -32.594 27.688 -14.945 1 80.38 722 TYR B CA 1
ATOM 13783 C C . TYR B 1 722 ? -33.094 26.906 -16.172 1 80.38 722 TYR B C 1
ATOM 13785 O O . TYR B 1 722 ? -33.188 25.688 -16.141 1 80.38 722 TYR B O 1
ATOM 13793 N N . ILE B 1 723 ? -33.344 27.656 -17.141 1 75.69 723 ILE B N 1
ATOM 13794 C CA . ILE B 1 723 ? -33.812 27.031 -18.391 1 75.69 723 ILE B CA 1
ATOM 13795 C C . ILE B 1 723 ? -32.75 26.094 -18.922 1 75.69 723 ILE B C 1
ATOM 13797 O O . ILE B 1 723 ? -33.031 25.156 -19.672 1 75.69 723 ILE B O 1
ATOM 13801 N N . SER B 1 724 ? -31.562 26.328 -18.484 1 78.06 724 SER B N 1
ATOM 13802 C CA . SER B 1 724 ? -30.469 25.453 -18.906 1 78.06 724 SER B CA 1
ATOM 13803 C C . SER B 1 724 ? -30.562 24.094 -18.25 1 78.06 724 SER B C 1
ATOM 13805 O O . SER B 1 724 ? -29.922 23.141 -18.703 1 78.06 724 SER B O 1
ATOM 13807 N N . GLY B 1 725 ? -31.453 24 -17.25 1 78 725 GLY B N 1
ATOM 13808 C CA . GLY B 1 725 ? -31.578 22.781 -16.484 1 78 725 GLY B CA 1
ATOM 13809 C C . GLY B 1 725 ? -30.609 22.703 -15.312 1 78 725 GLY B C 1
ATOM 13810 O O . GLY B 1 725 ? -30.625 21.75 -14.547 1 78 725 GLY B O 1
ATOM 13811 N N . PHE B 1 726 ? -29.781 23.719 -15.266 1 84.19 726 PHE B N 1
ATOM 13812 C CA . PHE B 1 726 ? -28.781 23.734 -14.195 1 84.19 726 PHE B CA 1
ATOM 13813 C C . PHE B 1 726 ? -28.844 25.047 -13.422 1 84.19 726 PHE B C 1
ATOM 13815 O O . PHE B 1 726 ? -29.359 26.047 -13.93 1 84.19 726 PHE B O 1
ATOM 13822 N N . ALA B 1 727 ? -28.312 24.938 -12.172 1 77.38 727 ALA B N 1
ATOM 13823 C CA . ALA B 1 727 ? -28.328 26.141 -11.328 1 77.38 727 ALA B CA 1
ATOM 13824 C C . ALA B 1 727 ? -27.094 27 -11.562 1 77.38 727 ALA B C 1
ATOM 13826 O O . ALA B 1 727 ? -27.125 28.203 -11.344 1 77.38 727 ALA B O 1
ATOM 13827 N N . SER B 1 728 ? -26 26.312 -11.898 1 82.75 728 SER B N 1
ATOM 13828 C CA . SER B 1 728 ? -24.75 27.062 -12.016 1 82.75 728 SER B CA 1
ATOM 13829 C C . SER B 1 728 ? -23.766 26.344 -12.945 1 82.75 728 SER B C 1
ATOM 13831 O O . SER B 1 728 ? -23.969 25.172 -13.289 1 82.75 728 SER B O 1
ATOM 13833 N N . GLN B 1 729 ? -22.906 27.109 -13.422 1 83.81 729 GLN B N 1
ATOM 13834 C CA . GLN B 1 729 ? -21.797 26.609 -14.227 1 83.81 729 GLN B CA 1
ATOM 13835 C C . GLN B 1 729 ? -20.469 27.25 -13.82 1 83.81 729 GLN B C 1
ATOM 13837 O O . GLN B 1 729 ? -20.422 28.453 -13.531 1 83.81 729 GLN B O 1
ATOM 13842 N N . VAL B 1 730 ? -19.453 26.406 -13.812 1 84.62 730 VAL B N 1
ATOM 13843 C CA . VAL B 1 730 ? -18.125 26.953 -13.5 1 84.62 730 VAL B CA 1
ATOM 13844 C C . VAL B 1 730 ? -17.562 27.656 -14.727 1 84.62 730 VAL B C 1
ATOM 13846 O O . VAL B 1 730 ? -17.484 27.062 -15.812 1 84.62 730 VAL B O 1
ATOM 13849 N N . ILE B 1 731 ? -17.25 28.953 -14.602 1 84.5 731 ILE B N 1
ATOM 13850 C CA . ILE B 1 731 ? -16.688 29.734 -15.703 1 84.5 731 ILE B CA 1
ATOM 13851 C C . ILE B 1 731 ? -15.547 30.609 -15.18 1 84.5 731 ILE B C 1
ATOM 13853 O O . ILE B 1 731 ? -15.445 30.859 -13.977 1 84.5 731 ILE B O 1
ATOM 13857 N N . ASN B 1 732 ? -14.688 31.031 -16.094 1 87.5 732 ASN B N 1
ATOM 13858 C CA . ASN B 1 732 ? -13.602 31.953 -15.766 1 87.5 732 ASN B CA 1
ATOM 13859 C C . ASN B 1 732 ? -14.086 33.406 -15.727 1 87.5 732 ASN B C 1
ATOM 13861 O O . ASN B 1 732 ? -14.211 34.031 -16.766 1 87.5 732 ASN B O 1
ATOM 13865 N N . ILE B 1 733 ? -14.195 34.062 -14.547 1 81.12 733 ILE B N 1
ATOM 13866 C CA . ILE B 1 733 ? -14.75 35.406 -14.57 1 81.12 733 ILE B CA 1
ATOM 13867 C C . ILE B 1 733 ? -14.25 36.188 -13.359 1 81.12 733 ILE B C 1
ATOM 13869 O O . ILE B 1 733 ? -14.281 37.438 -13.352 1 81.12 733 ILE B O 1
ATOM 13873 N N . GLY B 1 734 ? -13.758 35.75 -12.352 1 86.75 734 GLY B N 1
ATOM 13874 C CA . GLY B 1 734 ? -13.414 36.469 -11.125 1 86.75 734 GLY B CA 1
ATOM 13875 C C . GLY B 1 734 ? -11.984 36.969 -11.109 1 86.75 734 GLY B C 1
ATOM 13876 O O . GLY B 1 734 ? -11.18 36.594 -11.961 1 86.75 734 GLY B O 1
ATOM 13877 N N . ALA B 1 735 ? -11.734 37.938 -10.172 1 93.5 735 ALA B N 1
ATOM 13878 C CA . ALA B 1 735 ? -10.391 38.469 -9.992 1 93.5 735 ALA B CA 1
ATOM 13879 C C . ALA B 1 735 ? -10.156 38.875 -8.539 1 93.5 735 ALA B C 1
ATOM 13881 O O . ALA B 1 735 ? -11.086 39.344 -7.863 1 93.5 735 ALA B O 1
ATOM 13882 N N . THR B 1 736 ? -8.914 38.75 -8.078 1 94.31 736 THR B N 1
ATOM 13883 C CA . THR B 1 736 ? -8.5 39.156 -6.742 1 94.31 736 THR B CA 1
ATOM 13884 C C . THR B 1 736 ? -7.133 39.844 -6.789 1 94.31 736 THR B C 1
ATOM 13886 O O . THR B 1 736 ? -6.422 39.75 -7.789 1 94.31 736 THR B O 1
ATOM 13889 N N . SER B 1 737 ? -6.84 40.562 -5.676 1 95.81 737 SER B N 1
ATOM 13890 C CA . SER B 1 737 ? -5.527 41.188 -5.543 1 95.81 737 SER B CA 1
ATOM 13891 C C . SER B 1 737 ? -4.984 41.031 -4.125 1 95.81 737 SER B C 1
ATOM 13893 O O . SER B 1 737 ? -5.75 41.031 -3.158 1 95.81 737 SER B O 1
ATOM 13895 N N . ASN B 1 738 ? -3.701 40.844 -3.967 1 95.94 738 ASN B N 1
ATOM 13896 C CA . ASN B 1 738 ? -2.938 40.875 -2.725 1 95.94 738 ASN B CA 1
ATOM 13897 C C . ASN B 1 738 ? -1.76 41.844 -2.811 1 95.94 738 ASN B C 1
ATOM 13899 O O . ASN B 1 738 ? -0.866 41.656 -3.641 1 95.94 738 ASN B O 1
ATOM 13903 N N . ARG B 1 739 ? -1.78 42.812 -1.963 1 96.75 739 ARG B N 1
ATOM 13904 C CA . ARG B 1 739 ? -0.703 43.781 -1.873 1 96.75 739 ARG B CA 1
ATOM 13905 C C . ARG B 1 739 ? -0.152 43.875 -0.453 1 96.75 739 ARG B C 1
ATOM 13907 O O . ARG B 1 739 ? -0.91 43.781 0.517 1 96.75 739 ARG B O 1
ATOM 13914 N N . GLY B 1 740 ? 1.188 43.969 -0.429 1 97.12 740 GLY B N 1
ATOM 13915 C CA . GLY B 1 740 ? 1.689 44 0.936 1 97.12 740 GLY B CA 1
ATOM 13916 C C . GLY B 1 740 ? 3.152 44.375 1.03 1 97.12 740 GLY B C 1
ATOM 13917 O O . GLY B 1 740 ? 3.76 44.781 0.035 1 97.12 740 GLY B O 1
ATOM 13918 N N . LEU B 1 741 ? 3.594 44.406 2.256 1 97.88 741 LEU B N 1
ATOM 13919 C CA . LEU B 1 741 ? 4.965 44.719 2.648 1 97.88 741 LEU B CA 1
ATOM 13920 C C . LEU B 1 741 ? 5.523 43.656 3.572 1 97.88 741 LEU B C 1
ATOM 13922 O O . LEU B 1 741 ? 4.816 43.156 4.453 1 97.88 741 LEU B O 1
ATOM 13926 N N . GLU B 1 742 ? 6.781 43.344 3.322 1 98.12 742 GLU B N 1
ATOM 13927 C CA . GLU B 1 742 ? 7.5 42.406 4.168 1 98.12 742 GLU B CA 1
ATOM 13928 C C . GLU B 1 742 ? 8.844 42.969 4.613 1 98.12 742 GLU B C 1
ATOM 13930 O O . GLU B 1 742 ? 9.555 43.594 3.824 1 98.12 742 GLU B O 1
ATOM 13935 N N . ILE B 1 743 ? 9.164 42.75 5.891 1 97.94 743 ILE B N 1
ATOM 13936 C CA . ILE B 1 743 ? 10.438 43.188 6.441 1 97.94 743 ILE B CA 1
ATOM 13937 C C . ILE B 1 743 ? 11.109 42.062 7.191 1 97.94 743 ILE B C 1
ATOM 13939 O O . ILE B 1 743 ? 10.461 41.312 7.941 1 97.94 743 ILE B O 1
ATOM 13943 N N . GLY B 1 744 ? 12.312 41.812 6.883 1 97 744 GLY B N 1
ATOM 13944 C CA . GLY B 1 744 ? 13.172 40.906 7.625 1 97 744 GLY B CA 1
ATOM 13945 C C . GLY B 1 744 ? 14.438 41.562 8.133 1 97 744 GLY B C 1
ATOM 13946 O O . GLY B 1 744 ? 15.125 42.281 7.379 1 97 744 GLY B O 1
ATOM 13947 N N . LEU B 1 745 ? 14.703 41.375 9.414 1 96.94 745 LEU B N 1
ATOM 13948 C CA . LEU B 1 745 ? 15.898 41.938 10.031 1 96.94 745 LEU B CA 1
ATOM 13949 C C . LEU B 1 745 ? 16.656 40.875 10.805 1 96.94 745 LEU B C 1
ATOM 13951 O O . LEU B 1 745 ? 16.109 40.25 11.719 1 96.94 745 LEU B O 1
ATOM 13955 N N . ASN B 1 746 ? 17.797 40.625 10.383 1 95.5 746 ASN B N 1
ATOM 13956 C CA . ASN B 1 746 ? 18.703 39.719 11.086 1 95.5 746 ASN B CA 1
ATOM 13957 C C . ASN B 1 746 ? 19.906 40.469 11.656 1 95.5 746 ASN B C 1
ATOM 13959 O O . ASN B 1 746 ? 20.578 41.219 10.945 1 95.5 746 ASN B O 1
ATOM 13963 N N . THR B 1 747 ? 20.188 40.25 12.938 1 96.25 747 THR B N 1
ATOM 13964 C CA . THR B 1 747 ? 21.297 40.969 13.586 1 96.25 747 THR B CA 1
ATOM 13965 C C . THR B 1 747 ? 22.156 40 14.398 1 96.25 747 THR B C 1
ATOM 13967 O O . THR B 1 747 ? 21.641 39 14.938 1 96.25 747 THR B O 1
ATOM 13970 N N . VAL B 1 748 ? 23.406 40.188 14.375 1 94.94 748 VAL B N 1
ATOM 13971 C CA . VAL B 1 748 ? 24.344 39.594 15.336 1 94.94 748 VAL B CA 1
ATOM 13972 C C . VAL B 1 748 ? 24.719 40.625 16.391 1 94.94 748 VAL B C 1
ATOM 13974 O O . VAL B 1 748 ? 25.625 41.438 16.188 1 94.94 748 VAL B O 1
ATOM 13977 N N . ASN B 1 749 ? 24.141 40.531 17.469 1 95.81 749 ASN B N 1
ATOM 13978 C CA . ASN B 1 749 ? 24.203 41.531 18.5 1 95.81 749 ASN B CA 1
ATOM 13979 C C . ASN B 1 749 ? 25.547 41.5 19.25 1 95.81 749 ASN B C 1
ATOM 13981 O O . ASN B 1 749 ? 26.125 42.531 19.547 1 95.81 749 ASN B O 1
ATOM 13985 N N . ILE B 1 750 ? 25.828 40.281 19.672 1 94.88 750 ILE B N 1
ATOM 13986 C CA . ILE B 1 750 ? 27.109 40.031 20.344 1 94.88 750 ILE B CA 1
ATOM 13987 C C . ILE B 1 750 ? 27.797 38.844 19.719 1 94.88 750 ILE B C 1
ATOM 13989 O O . ILE B 1 750 ? 27.172 37.812 19.484 1 94.88 750 ILE B O 1
ATOM 13993 N N . LYS B 1 751 ? 29.016 39.031 19.391 1 89.81 751 LYS B N 1
ATOM 13994 C CA . LYS B 1 751 ? 29.844 37.938 18.922 1 89.81 751 LYS B CA 1
ATOM 13995 C C . LYS B 1 751 ? 31.234 38 19.547 1 89.81 751 LYS B C 1
ATOM 13997 O O . LYS B 1 751 ? 32.094 38.781 19.141 1 89.81 751 LYS B O 1
ATOM 14002 N N . ASN B 1 752 ? 31.406 37.219 20.484 1 86.5 752 ASN B N 1
ATOM 14003 C CA . ASN B 1 752 ? 32.719 37.031 21.062 1 86.5 752 ASN B CA 1
ATOM 14004 C C . ASN B 1 752 ? 33.094 35.531 21.156 1 86.5 752 ASN B C 1
ATOM 14006 O O . ASN B 1 752 ? 32.344 34.688 20.703 1 86.5 752 ASN B O 1
ATOM 14010 N N . GLU B 1 753 ? 34.25 35.25 21.656 1 77.88 753 GLU B N 1
ATOM 14011 C CA . GLU B 1 753 ? 34.75 33.875 21.656 1 77.88 753 GLU B CA 1
ATOM 14012 C C . GLU B 1 753 ? 33.875 33 22.547 1 77.88 753 GLU B C 1
ATOM 14014 O O . GLU B 1 753 ? 33.656 31.812 22.234 1 77.88 753 GLU B O 1
ATOM 14019 N N . ALA B 1 754 ? 33.312 33.438 23.469 1 84.88 754 ALA B N 1
ATOM 14020 C CA . ALA B 1 754 ? 32.594 32.625 24.438 1 84.88 754 ALA B CA 1
ATOM 14021 C C . ALA B 1 754 ? 31.094 32.75 24.266 1 84.88 754 ALA B C 1
ATOM 14023 O O . ALA B 1 754 ? 30.344 31.859 24.656 1 84.88 754 ALA B O 1
ATOM 14024 N N . PHE B 1 755 ? 30.656 33.969 23.828 1 93.06 755 PHE B N 1
ATOM 14025 C CA . PHE B 1 755 ? 29.219 34.25 23.844 1 93.06 755 PHE B CA 1
ATOM 14026 C C . PHE B 1 755 ? 28.781 34.812 22.5 1 93.06 755 PHE B C 1
ATOM 14028 O O . PHE B 1 755 ? 29.391 35.781 22 1 93.06 755 PHE B O 1
ATOM 14035 N N . ILE B 1 756 ? 27.812 34.219 21.859 1 93.69 756 ILE B N 1
ATOM 14036 C CA . ILE B 1 756 ? 27.219 34.719 20.625 1 93.69 756 ILE B CA 1
ATOM 14037 C C . ILE B 1 756 ? 25.719 34.906 20.812 1 93.69 756 ILE B C 1
ATOM 14039 O O . ILE B 1 756 ? 25.031 34.031 21.359 1 93.69 756 ILE B O 1
ATOM 14043 N N . TRP B 1 757 ? 25.203 36.125 20.531 1 96.5 757 TRP B N 1
ATOM 14044 C CA . TRP B 1 757 ? 23.781 36.438 20.547 1 96.5 757 TRP B CA 1
ATOM 14045 C C . TRP B 1 757 ? 23.312 36.969 19.203 1 96.5 757 TRP B C 1
ATOM 14047 O O . TRP B 1 757 ? 23.828 38 18.719 1 96.5 757 TRP B O 1
ATOM 14057 N N . SER B 1 758 ? 22.422 36.219 18.562 1 95.62 758 SER B N 1
ATOM 14058 C CA . SER B 1 758 ? 21.828 36.625 17.281 1 95.62 758 SER B CA 1
ATOM 14059 C C . SER B 1 758 ? 20.312 36.75 17.391 1 95.62 758 SER B C 1
ATOM 14061 O O . SER B 1 758 ? 19.688 36.031 18.172 1 95.62 758 SER B O 1
ATOM 14063 N N . SER B 1 759 ? 19.734 37.719 16.625 1 96.81 759 SER B N 1
ATOM 14064 C CA . SER B 1 759 ? 18.297 37.906 16.578 1 96.81 759 SER B CA 1
ATOM 14065 C C . SER B 1 759 ? 17.781 37.969 15.141 1 96.81 759 SER B C 1
ATOM 14067 O O . SER B 1 759 ? 18.469 38.469 14.25 1 96.81 759 SER B O 1
ATOM 14069 N N . ALA B 1 760 ? 16.656 37.344 14.922 1 96.31 760 ALA B N 1
ATOM 14070 C CA . ALA B 1 760 ? 15.945 37.406 13.641 1 96.31 760 ALA B CA 1
ATOM 14071 C C . ALA B 1 760 ? 14.5 37.844 13.844 1 96.31 760 ALA B C 1
ATOM 14073 O O . ALA B 1 760 ? 13.742 37.219 14.578 1 96.31 760 ALA B O 1
ATOM 14074 N N . ILE B 1 761 ? 14.125 38.938 13.25 1 97 761 ILE B N 1
ATOM 14075 C CA . ILE B 1 761 ? 12.758 39.469 13.336 1 97 761 ILE B CA 1
ATOM 14076 C C . ILE B 1 761 ? 12.164 39.562 11.93 1 97 761 ILE B C 1
ATOM 14078 O O . ILE B 1 761 ? 12.852 39.938 10.977 1 97 761 ILE B O 1
ATOM 14082 N N . ASN B 1 762 ? 10.953 39.125 11.766 1 97 762 ASN B N 1
ATOM 14083 C CA . ASN B 1 762 ? 10.227 39.312 10.516 1 97 762 ASN B CA 1
ATOM 14084 C C . ASN B 1 762 ? 8.82 39.844 10.75 1 97 762 ASN B C 1
ATOM 14086 O O . ASN B 1 762 ? 8.195 39.531 11.773 1 97 762 ASN B O 1
ATOM 14090 N N . MET B 1 763 ? 8.336 40.562 9.812 1 97.38 763 MET B N 1
ATOM 14091 C CA . MET B 1 763 ? 6.992 41.156 9.828 1 97.38 763 MET B CA 1
ATOM 14092 C C . MET B 1 763 ? 6.406 41.219 8.422 1 97.38 763 MET B C 1
ATOM 14094 O O . MET B 1 763 ? 7.133 41.438 7.453 1 97.38 763 MET B O 1
ATOM 14098 N N . ALA B 1 764 ? 5.113 41.031 8.352 1 97.94 764 ALA B N 1
ATOM 14099 C CA . ALA B 1 764 ? 4.457 41.062 7.043 1 97.94 764 ALA B CA 1
ATOM 14100 C C . ALA B 1 764 ? 3.07 41.688 7.133 1 97.94 764 ALA B C 1
ATOM 14102 O O . ALA B 1 764 ? 2.324 41.438 8.078 1 97.94 764 ALA B O 1
ATOM 14103 N N . TRP B 1 765 ? 2.795 42.562 6.199 1 97.69 765 TRP B N 1
ATOM 14104 C CA . TRP B 1 765 ? 1.481 43.156 5.988 1 97.69 765 TRP B CA 1
ATOM 14105 C C . TRP B 1 765 ? 0.907 42.75 4.637 1 97.69 765 TRP B C 1
ATOM 14107 O O . TRP B 1 765 ? 1.577 42.844 3.607 1 97.69 765 TRP B O 1
ATOM 14117 N N . ASN B 1 766 ? -0.272 42.219 4.594 1 96.44 766 ASN B N 1
ATOM 14118 C CA . ASN B 1 766 ? -0.936 41.875 3.346 1 96.44 766 ASN B CA 1
ATOM 14119 C C . ASN B 1 766 ? -2.373 42.375 3.305 1 96.44 766 ASN B C 1
ATOM 14121 O O . ASN B 1 766 ? -3.127 42.188 4.266 1 96.44 766 ASN B O 1
ATOM 14125 N N . LYS B 1 767 ? -2.74 43 2.242 1 95.94 767 LYS B N 1
ATOM 14126 C CA . LYS B 1 767 ? -4.113 43.438 2.004 1 95.94 767 LYS B CA 1
ATOM 14127 C C . LYS B 1 767 ? -4.73 42.688 0.821 1 95.94 767 LYS B C 1
ATOM 14129 O O . LYS B 1 767 ? -4.312 42.875 -0.323 1 95.94 767 LYS B O 1
ATOM 14134 N N . ASN B 1 768 ? -5.66 41.969 1.177 1 93.62 768 ASN B N 1
ATOM 14135 C CA . ASN B 1 768 ? -6.398 41.219 0.169 1 93.62 768 ASN B CA 1
ATOM 14136 C C . ASN B 1 768 ? -7.656 41.969 -0.277 1 93.62 768 ASN B C 1
ATOM 14138 O O . ASN B 1 768 ? -8.336 42.562 0.541 1 93.62 768 ASN B O 1
ATOM 14142 N N . LYS B 1 769 ? -7.977 41.875 -1.623 1 95.38 769 LYS B N 1
ATOM 14143 C CA . LYS B 1 769 ? -9.156 42.531 -2.158 1 95.38 769 LYS B CA 1
ATOM 14144 C C . LYS B 1 769 ? -9.766 41.75 -3.312 1 95.38 769 LYS B C 1
ATOM 14146 O O . LYS B 1 769 ? -9.039 41.25 -4.176 1 95.38 769 LYS B O 1
ATOM 14151 N N . VAL B 1 770 ? -11.07 41.656 -3.299 1 94.62 770 VAL B N 1
ATOM 14152 C CA . VAL B 1 770 ? -11.797 41.094 -4.43 1 94.62 770 VAL B CA 1
ATOM 14153 C C . VAL B 1 770 ? -12.008 42.156 -5.496 1 94.62 770 VAL B C 1
ATOM 14155 O O . VAL B 1 770 ? -12.57 43.219 -5.219 1 94.62 770 VAL B O 1
ATOM 14158 N N . LEU B 1 771 ? -11.602 41.875 -6.719 1 95.12 771 LEU B N 1
ATOM 14159 C CA . LEU B 1 771 ? -11.695 42.844 -7.785 1 95.12 771 LEU B CA 1
ATOM 14160 C C . LEU B 1 771 ? -12.938 42.625 -8.633 1 95.12 771 LEU B C 1
ATOM 14162 O O . LEU B 1 771 ? -13.539 43.594 -9.141 1 95.12 771 LEU B O 1
ATOM 14166 N N . ALA B 1 772 ? -13.266 41.344 -8.836 1 93.5 772 ALA B N 1
ATOM 14167 C CA . ALA B 1 772 ? -14.43 41 -9.656 1 93.5 772 ALA B CA 1
ATOM 14168 C C . ALA B 1 772 ? -14.953 39.625 -9.32 1 93.5 772 ALA B C 1
ATOM 14170 O O . ALA B 1 772 ? -14.18 38.719 -8.969 1 93.5 772 ALA B O 1
ATOM 14171 N N . LEU B 1 773 ? -16.234 39.469 -9.422 1 92.31 773 LEU B N 1
ATOM 14172 C CA . LEU B 1 773 ? -16.906 38.188 -9.32 1 92.31 773 LEU B CA 1
ATOM 14173 C C . LEU B 1 773 ? -17.578 37.812 -10.641 1 92.31 773 LEU B C 1
ATOM 14175 O O . LEU B 1 773 ? -17.016 38.062 -11.711 1 92.31 773 LEU B O 1
ATOM 14179 N N . SER B 1 774 ? -18.703 37.062 -10.539 1 86.81 774 SER B N 1
ATOM 14180 C CA . SER B 1 774 ? -19.406 36.719 -11.773 1 86.81 774 SER B CA 1
ATOM 14181 C C . SER B 1 774 ? -20.125 37.938 -12.359 1 86.81 774 SER B C 1
ATOM 14183 O O . SER B 1 774 ? -20.297 38.938 -11.672 1 86.81 774 SER B O 1
ATOM 14185 N N . THR B 1 775 ? -20.5 37.75 -13.656 1 81.5 775 THR B N 1
ATOM 14186 C CA . THR B 1 775 ? -21.125 38.875 -14.344 1 81.5 775 THR B CA 1
ATOM 14187 C C . THR B 1 775 ? -22.359 39.344 -13.586 1 81.5 775 THR B C 1
ATOM 14189 O O . THR B 1 775 ? -23.234 38.562 -13.25 1 81.5 775 THR B O 1
ATOM 14192 N N . ASN B 1 776 ? -22.406 40.562 -13.266 1 80.44 776 ASN B N 1
ATOM 14193 C CA . ASN B 1 776 ? -23.5 41.25 -12.586 1 80.44 776 ASN B CA 1
ATOM 14194 C C . ASN B 1 776 ? -23.625 40.781 -11.133 1 80.44 776 ASN B C 1
ATOM 14196 O O . ASN B 1 776 ? -24.703 40.844 -10.547 1 80.44 776 ASN B O 1
ATOM 14200 N N . GLU B 1 777 ? -22.594 40.219 -10.664 1 87.44 777 GLU B N 1
ATOM 14201 C CA . GLU B 1 777 ? -22.562 39.812 -9.258 1 87.44 777 GLU B CA 1
ATOM 14202 C C . GLU B 1 777 ? -21.578 40.656 -8.469 1 87.44 777 GLU B C 1
ATOM 14204 O O . GLU B 1 777 ? -20.375 40.719 -8.789 1 87.44 777 GLU B O 1
ATOM 14209 N N . ASP B 1 778 ? -22.141 41.344 -7.523 1 89.69 778 ASP B N 1
ATOM 14210 C CA . ASP B 1 778 ? -21.266 42.219 -6.723 1 89.69 778 ASP B CA 1
ATOM 14211 C C . ASP B 1 778 ? -21 41.594 -5.352 1 89.69 778 ASP B C 1
ATOM 14213 O O . ASP B 1 778 ? -20.078 42 -4.645 1 89.69 778 ASP B O 1
ATOM 14217 N N . ARG B 1 779 ? -21.812 40.719 -5.031 1 91.12 779 ARG B N 1
ATOM 14218 C CA . ARG B 1 779 ? -21.625 40.062 -3.74 1 91.12 779 ARG B CA 1
ATOM 14219 C C . ARG B 1 779 ? -22.062 38.625 -3.799 1 91.12 779 ARG B C 1
ATOM 14221 O O . ARG B 1 779 ? -22.938 38.25 -4.582 1 91.12 779 ARG B O 1
ATOM 14228 N N . ARG B 1 780 ? -21.391 37.844 -2.965 1 89.44 780 ARG B N 1
ATOM 14229 C CA . ARG B 1 780 ? -21.688 36.406 -2.812 1 89.44 780 ARG B CA 1
ATOM 14230 C C . ARG B 1 780 ? -21.625 36 -1.346 1 89.44 780 ARG B C 1
ATOM 14232 O O . ARG B 1 780 ? -20.703 36.375 -0.62 1 89.44 780 ARG B O 1
ATOM 14239 N N . LEU B 1 781 ? -22.656 35.25 -0.963 1 90.56 781 LEU B N 1
ATOM 14240 C CA . LEU B 1 781 ? -22.688 34.75 0.404 1 90.56 781 LEU B CA 1
ATOM 14241 C C . LEU B 1 781 ? -22.125 33.344 0.47 1 90.56 781 LEU B C 1
ATOM 14243 O O . LEU B 1 781 ? -22.234 32.562 -0.493 1 90.56 781 LEU B O 1
ATOM 14247 N N . SER B 1 782 ? -21.453 33.062 1.522 1 89 782 SER B N 1
ATOM 14248 C CA . SER B 1 782 ? -20.906 31.734 1.753 1 89 782 SER B CA 1
ATOM 14249 C C . SER B 1 782 ? -21.266 31.219 3.145 1 89 782 SER B C 1
ATOM 14251 O O . SER B 1 782 ? -21.406 32 4.086 1 89 782 SER B O 1
ATOM 14253 N N . ASN B 1 783 ? -21.344 29.875 3.178 1 88.44 783 ASN B N 1
ATOM 14254 C CA . ASN B 1 783 ? -21.594 29.203 4.449 1 88.44 783 ASN B CA 1
ATOM 14255 C C . ASN B 1 783 ? -20.312 28.656 5.059 1 88.44 783 ASN B C 1
ATOM 14257 O O . ASN B 1 783 ? -19.422 28.203 4.336 1 88.44 783 ASN B O 1
ATOM 14261 N N . SER B 1 784 ? -20.219 28.797 6.301 1 88.88 784 SER B N 1
ATOM 14262 C CA . SER B 1 784 ? -19.109 28.156 6.996 1 88.88 784 SER B CA 1
ATOM 14263 C C . SER B 1 784 ? -19.547 26.844 7.652 1 88.88 784 SER B C 1
ATOM 14265 O O . SER B 1 784 ? -19.75 25.844 6.965 1 88.88 784 SER B O 1
ATOM 14267 N N . TRP B 1 785 ? -19.656 26.875 9.008 1 84.38 785 TRP B N 1
ATOM 14268 C CA . TRP B 1 785 ? -20.047 25.672 9.734 1 84.38 785 TRP B CA 1
ATOM 14269 C C . TRP B 1 785 ? -21.562 25.484 9.688 1 84.38 785 TRP B C 1
ATOM 14271 O O . TRP B 1 785 ? -22.047 24.359 9.844 1 84.38 785 TRP B O 1
ATOM 14281 N N . SER B 1 786 ? -22.266 26.625 9.383 1 81.62 786 SER B N 1
ATOM 14282 C CA . SER B 1 786 ? -23.719 26.594 9.352 1 81.62 786 SER B CA 1
ATOM 14283 C C . SER B 1 786 ? -24.25 27.047 7.992 1 81.62 786 SER B C 1
ATOM 14285 O O . SER B 1 786 ? -23.5 27.531 7.156 1 81.62 786 SER B O 1
ATOM 14287 N N . SER B 1 787 ? -25.562 26.875 7.84 1 81.56 787 SER B N 1
ATOM 14288 C CA . SER B 1 787 ? -26.188 27.25 6.578 1 81.56 787 SER B CA 1
ATOM 14289 C C . SER B 1 787 ? -26.734 28.672 6.629 1 81.56 787 SER B C 1
ATOM 14291 O O . SER B 1 787 ? -27.672 29 5.891 1 81.56 787 SER B O 1
ATOM 14293 N N . GLN B 1 788 ? -26.188 29.516 7.453 1 83.75 788 GLN B N 1
ATOM 14294 C CA . GLN B 1 788 ? -26.734 30.844 7.664 1 83.75 788 GLN B CA 1
ATOM 14295 C C . GLN B 1 788 ? -26.062 31.875 6.742 1 83.75 788 GLN B C 1
ATOM 14297 O O . GLN B 1 788 ? -26.234 33.062 6.918 1 83.75 788 GLN B O 1
ATOM 14302 N N . SER B 1 789 ? -25.281 31.422 5.824 1 90.94 789 SER B N 1
ATOM 14303 C CA . SER B 1 789 ? -24.562 32.344 4.949 1 90.94 789 SER B CA 1
ATOM 14304 C C . SER B 1 789 ? -23.812 33.406 5.758 1 90.94 789 SER B C 1
ATOM 14306 O O . SER B 1 789 ? -23.969 34.594 5.523 1 90.94 789 SER B O 1
ATOM 14308 N N . ASP B 1 790 ? -22.984 33.031 6.602 1 94.06 790 ASP B N 1
ATOM 14309 C CA . ASP B 1 790 ? -22.391 33.844 7.645 1 94.06 790 ASP B CA 1
ATOM 14310 C C . ASP B 1 790 ? -21.125 34.562 7.133 1 94.06 790 ASP B C 1
ATOM 14312 O O . ASP B 1 790 ? -20.484 35.312 7.867 1 94.06 790 ASP B O 1
ATOM 14316 N N . TYR B 1 791 ? -20.781 34.375 5.895 1 94.88 791 TYR B N 1
ATOM 14317 C CA . TYR B 1 791 ? -19.656 35.062 5.309 1 94.88 791 TYR B CA 1
ATOM 14318 C C . TYR B 1 791 ? -20.047 35.781 4.02 1 94.88 791 TYR B C 1
ATOM 14320 O O . TYR B 1 791 ? -21 35.344 3.344 1 94.88 791 TYR B O 1
ATOM 14328 N N . LEU B 1 792 ? -19.328 36.812 3.738 1 94.62 792 LEU B N 1
ATOM 14329 C CA . LEU B 1 792 ? -19.625 37.656 2.582 1 94.62 792 LEU B CA 1
ATOM 14330 C C . LEU B 1 792 ? -18.375 37.906 1.74 1 94.62 792 LEU B C 1
ATOM 14332 O O . LEU B 1 792 ? -17.297 38.188 2.277 1 94.62 792 LEU B O 1
ATOM 14336 N N . VAL B 1 793 ? -18.516 37.594 0.501 1 92.25 793 VAL B N 1
ATOM 14337 C CA . VAL B 1 793 ? -17.516 38 -0.484 1 92.25 793 VAL B CA 1
ATOM 14338 C C . VAL B 1 793 ? -18.047 39.156 -1.32 1 92.25 793 VAL B C 1
ATOM 14340 O O . VAL B 1 793 ? -19.094 39.031 -1.96 1 92.25 793 VAL B O 1
ATOM 14343 N N . GLN B 1 794 ? -17.328 40.25 -1.233 1 94.62 794 GLN B N 1
ATOM 14344 C CA . GLN B 1 794 ? -17.828 41.469 -1.899 1 94.62 794 GLN B CA 1
ATOM 14345 C C . GLN B 1 794 ? -16.719 42.156 -2.68 1 94.62 794 GLN B C 1
ATOM 14347 O O . GLN B 1 794 ? -15.586 42.25 -2.201 1 94.62 794 GLN B O 1
ATOM 14352 N N . VAL B 1 795 ? -17.109 42.594 -3.922 1 95.06 795 VAL B N 1
ATOM 14353 C CA . VAL B 1 795 ? -16.141 43.312 -4.758 1 95.06 795 VAL B CA 1
ATOM 14354 C C . VAL B 1 795 ? -15.664 44.562 -4.031 1 95.06 795 VAL B C 1
ATOM 14356 O O . VAL B 1 795 ? -16.469 45.312 -3.48 1 95.06 795 VAL B O 1
ATOM 14359 N N . GLY B 1 796 ? -14.383 44.688 -3.957 1 95.06 796 GLY B N 1
ATOM 14360 C CA . GLY B 1 796 ? -13.773 45.844 -3.324 1 95.06 796 GLY B CA 1
ATOM 14361 C C . GLY B 1 796 ? -13.352 45.594 -1.889 1 95.06 796 GLY B C 1
ATOM 14362 O O . GLY B 1 796 ? -12.68 46.438 -1.276 1 95.06 796 GLY B O 1
ATOM 14363 N N . GLN B 1 797 ? -13.734 44.531 -1.367 1 94.94 797 GLN B N 1
ATOM 14364 C CA . GLN B 1 797 ? -13.422 44.188 0.02 1 94.94 797 GLN B CA 1
ATOM 14365 C C . GLN B 1 797 ? -12.57 42.938 0.11 1 94.94 797 GLN B C 1
ATOM 14367 O O . GLN B 1 797 ? -12.359 42.25 -0.893 1 94.94 797 GLN B O 1
ATOM 14372 N N . ALA B 1 798 ? -12.117 42.719 1.328 1 93.12 798 ALA B N 1
ATOM 14373 C CA . ALA B 1 798 ? -11.289 41.531 1.566 1 93.12 798 ALA B CA 1
ATOM 14374 C C . ALA B 1 798 ? -12.133 40.281 1.593 1 93.12 798 ALA B C 1
ATOM 14376 O O . ALA B 1 798 ? -13.336 40.344 1.854 1 93.12 798 ALA B O 1
ATOM 14377 N N . ILE B 1 799 ? -11.461 39.156 1.377 1 90.75 799 ILE B N 1
ATOM 14378 C CA . ILE B 1 799 ? -12.094 37.844 1.587 1 90.75 799 ILE B CA 1
ATOM 14379 C C . ILE B 1 799 ? -12.141 37.531 3.08 1 90.75 799 ILE B C 1
ATOM 14381 O O . ILE B 1 799 ? -11.297 38 3.848 1 90.75 799 ILE B O 1
ATOM 14385 N N . GLY B 1 800 ? -13.133 36.812 3.527 1 91.62 800 GLY B N 1
ATOM 14386 C CA . GLY B 1 800 ? -13.211 36.375 4.91 1 91.62 800 GLY B CA 1
ATOM 14387 C C . GLY B 1 800 ? -14.023 37.312 5.789 1 91.62 800 GLY B C 1
ATOM 14388 O O . GLY B 1 800 ? -13.828 37.344 7.008 1 91.62 800 GLY B O 1
ATOM 14389 N N . LEU B 1 801 ? -14.891 38.062 5.211 1 95.69 801 LEU B N 1
ATOM 14390 C CA . LEU B 1 801 ? -15.734 38.969 5.98 1 95.69 801 LEU B CA 1
ATOM 14391 C C . LEU B 1 801 ? -16.875 38.219 6.664 1 95.69 801 LEU B C 1
ATOM 14393 O O . LEU B 1 801 ? -17.625 37.5 6.012 1 95.69 801 LEU B O 1
ATOM 14397 N N . MET B 1 802 ? -16.906 38.438 7.914 1 97 802 MET B N 1
ATOM 14398 C CA . MET B 1 802 ? -18.016 37.875 8.68 1 97 802 MET B CA 1
ATOM 14399 C C . MET B 1 802 ? -19.25 38.75 8.586 1 97 802 MET B C 1
ATOM 14401 O O . MET B 1 802 ? -19.156 39.969 8.812 1 97 802 MET B O 1
ATOM 14405 N N . TYR B 1 803 ? -20.328 38.125 8.219 1 97.19 803 TYR B N 1
ATOM 14406 C CA . TYR B 1 803 ? -21.547 38.875 7.867 1 97.19 803 TYR B CA 1
ATOM 14407 C C . TYR B 1 803 ? -22.719 38.438 8.742 1 97.19 803 TYR B C 1
ATOM 14409 O O . TYR B 1 803 ? -23.172 37.281 8.656 1 97.19 803 TYR B O 1
ATOM 14417 N N . GLY B 1 804 ? -23.125 39.344 9.656 1 96.75 804 GLY B N 1
ATOM 14418 C CA . GLY B 1 804 ? -24.188 39.062 10.594 1 96.75 804 GLY B CA 1
ATOM 14419 C C . GLY B 1 804 ? -24.859 40.281 11.141 1 96.75 804 GLY B C 1
ATOM 14420 O O . GLY B 1 804 ? -24.938 41.312 10.461 1 96.75 804 GLY B O 1
ATOM 14421 N N . TYR B 1 805 ? -25.5 40.125 12.281 1 96.25 805 TYR B N 1
ATOM 14422 C CA . TYR B 1 805 ? -26.281 41.219 12.867 1 96.25 805 TYR B CA 1
ATOM 14423 C C . TYR B 1 805 ? -25.484 41.969 13.93 1 96.25 805 TYR B C 1
ATOM 14425 O O . TYR B 1 805 ? -24.594 41.375 14.555 1 96.25 805 TYR B O 1
ATOM 14433 N N . LYS B 1 806 ? -25.75 43.219 14.055 1 96.62 806 LYS B N 1
ATOM 14434 C CA . LYS B 1 806 ? -25.203 44 15.148 1 96.62 806 LYS B CA 1
ATOM 14435 C C . LYS B 1 806 ? -26.141 44 16.344 1 96.62 806 LYS B C 1
ATOM 14437 O O . LYS B 1 806 ? -27.344 44.219 16.203 1 96.62 806 LYS B O 1
ATOM 14442 N N . SER B 1 807 ? -25.547 43.75 17.516 1 94.5 807 SER B N 1
ATOM 14443 C CA . SER B 1 807 ? -26.359 43.719 18.734 1 94.5 807 SER B CA 1
ATOM 14444 C C . SER B 1 807 ? -26.625 45.125 19.25 1 94.5 807 SER B C 1
ATOM 14446 O O . SER B 1 807 ? -25.797 46.031 19.078 1 94.5 807 SER B O 1
ATOM 14448 N N . ASN B 1 808 ? -27.719 45.312 19.781 1 94.5 808 ASN B N 1
ATOM 14449 C CA . ASN B 1 808 ? -28.125 46.562 20.453 1 94.5 808 ASN B CA 1
ATOM 14450 C C . ASN B 1 808 ? -28.625 46.281 21.875 1 94.5 808 ASN B C 1
ATOM 14452 O O . ASN B 1 808 ? -29.719 46.719 22.234 1 94.5 808 ASN B O 1
ATOM 14456 N N . GLY B 1 809 ? -27.875 45.438 22.594 1 92.25 809 GLY B N 1
ATOM 14457 C CA . GLY B 1 809 ? -28.219 45.094 23.969 1 92.25 809 GLY B CA 1
ATOM 14458 C C . GLY B 1 809 ? -29.359 44.094 24.062 1 92.25 809 GLY B C 1
ATOM 14459 O O . GLY B 1 809 ? -29.453 43.156 23.25 1 92.25 809 GLY B O 1
ATOM 14460 N N . VAL B 1 810 ? -30.156 44.219 25.188 1 95.5 810 VAL B N 1
ATOM 14461 C CA . VAL B 1 810 ? -31.344 43.406 25.422 1 95.5 810 VAL B CA 1
ATOM 14462 C C . VAL B 1 810 ? -32.594 44.281 25.5 1 95.5 810 VAL B C 1
ATOM 14464 O O . VAL B 1 810 ? -32.5 45.469 25.859 1 95.5 810 VAL B O 1
ATOM 14467 N N . TYR B 1 811 ? -33.75 43.719 25.094 1 95.88 811 TYR B N 1
ATOM 14468 C CA . TYR B 1 811 ? -35 44.438 25.266 1 95.88 811 TYR B CA 1
ATOM 14469 C C . TYR B 1 811 ? -35.219 44.75 26.75 1 95.88 811 TYR B C 1
ATOM 14471 O O . TYR B 1 811 ? -35.125 43.875 27.594 1 95.88 811 TYR B O 1
ATOM 14479 N N . GLN B 1 812 ? -35.438 46 27 1 95.62 812 GLN B N 1
ATOM 14480 C CA . GLN B 1 812 ? -35.719 46.406 28.375 1 95.62 812 GLN B CA 1
ATOM 14481 C C . GLN B 1 812 ? -37.219 46.406 28.672 1 95.62 812 GLN B C 1
ATOM 14483 O O . GLN B 1 812 ? -38.031 46.406 27.75 1 95.62 812 GLN B O 1
ATOM 14488 N N . VAL B 1 813 ? -37.5 46.438 29.953 1 96.19 813 VAL B N 1
ATOM 14489 C CA . VAL B 1 813 ? -38.906 46.469 30.391 1 96.19 813 VAL B CA 1
ATOM 14490 C C . VAL B 1 813 ? -39.594 47.719 29.797 1 96.19 813 VAL B C 1
ATOM 14492 O O . VAL B 1 813 ? -40.75 47.656 29.422 1 96.19 813 VAL B O 1
ATOM 14495 N N . SER B 1 814 ? -38.812 48.812 29.719 1 94.69 814 SER B N 1
ATOM 14496 C CA . SER B 1 814 ? -39.312 50.094 29.234 1 94.69 814 SER B CA 1
ATOM 14497 C C . SER B 1 814 ? -39.688 50.031 27.75 1 94.69 814 SER B C 1
ATOM 14499 O O . SER B 1 814 ? -40.406 50.875 27.234 1 94.69 814 SER B O 1
ATOM 14501 N N . ASP B 1 815 ? -39.25 49 27.062 1 96.19 815 ASP B N 1
ATOM 14502 C CA . ASP B 1 815 ? -39.594 48.812 25.641 1 96.19 815 ASP B CA 1
ATOM 14503 C C . ASP B 1 815 ? -41 48.25 25.453 1 96.19 815 ASP B C 1
ATOM 14505 O O . ASP B 1 815 ? -41.5 48.219 24.344 1 96.19 815 ASP B O 1
ATOM 14509 N N . PHE B 1 816 ? -41.656 47.969 26.516 1 96.94 816 PHE B N 1
ATOM 14510 C CA . PHE B 1 816 ? -42.938 47.25 26.438 1 96.94 816 PHE B CA 1
ATOM 14511 C C . PHE B 1 816 ? -44.031 48 27.219 1 96.94 816 PHE B C 1
ATOM 14513 O O . PHE B 1 816 ? -43.719 48.75 28.141 1 96.94 816 PHE B O 1
ATOM 14520 N N . ASN B 1 817 ? -45.281 47.781 26.797 1 96 817 ASN B N 1
ATOM 14521 C CA . ASN B 1 817 ? -46.438 48.031 27.641 1 96 817 ASN B CA 1
ATOM 14522 C C . ASN B 1 817 ? -46.875 46.812 28.406 1 96 817 ASN B C 1
ATOM 14524 O O . ASN B 1 817 ? -46.844 45.688 27.875 1 96 817 ASN B O 1
ATOM 14528 N N . TYR B 1 818 ? -46.969 46.938 29.703 1 95.81 818 TYR B N 1
ATOM 14529 C CA . TYR B 1 818 ? -47.375 45.812 30.547 1 95.81 818 TYR B CA 1
ATOM 14530 C C . TYR B 1 818 ? -48.844 45.906 30.922 1 95.81 818 TYR B C 1
ATOM 14532 O O . TYR B 1 818 ? -49.312 46.969 31.391 1 95.81 818 TYR B O 1
ATOM 14540 N N . ASN B 1 819 ? -49.531 44.844 30.688 1 95.56 819 ASN B N 1
ATOM 14541 C CA . ASN B 1 819 ? -50.906 44.688 31.141 1 95.56 819 ASN B CA 1
ATOM 14542 C C . ASN B 1 819 ? -51 43.938 32.469 1 95.56 819 ASN B C 1
ATOM 14544 O O . ASN B 1 819 ? -50.844 42.719 32.5 1 95.56 819 ASN B O 1
ATOM 14548 N N . PRO B 1 820 ? -51.312 44.625 33.531 1 91.38 820 PRO B N 1
ATOM 14549 C CA . PRO B 1 820 ? -51.312 43.969 34.844 1 91.38 820 PRO B CA 1
ATOM 14550 C C . PRO B 1 820 ? -52.406 42.906 34.969 1 91.38 820 PRO B C 1
ATOM 14552 O O . PRO B 1 820 ? -52.344 42 35.812 1 91.38 820 PRO B O 1
ATOM 14555 N N . THR B 1 821 ? -53.531 43.062 34.125 1 92.31 821 THR B N 1
ATOM 14556 C CA . THR B 1 821 ? -54.625 42.125 34.188 1 92.31 821 THR B CA 1
ATOM 14557 C C . THR B 1 821 ? -54.25 40.781 33.531 1 92.31 821 THR B C 1
ATOM 14559 O O . THR B 1 821 ? -54.5 39.719 34.062 1 92.31 821 THR B O 1
ATOM 14562 N N . THR B 1 822 ? -53.594 40.812 32.438 1 92.38 822 THR B N 1
ATOM 14563 C CA . THR B 1 822 ? -53.25 39.594 31.703 1 92.38 822 THR B CA 1
ATOM 14564 C C . THR B 1 822 ? -51.781 39.219 31.938 1 92.38 822 THR B C 1
ATOM 14566 O O . THR B 1 822 ? -51.375 38.094 31.594 1 92.38 822 THR B O 1
ATOM 14569 N N . ASN B 1 823 ? -51.031 40.062 32.562 1 91.06 823 ASN B N 1
ATOM 14570 C CA . ASN B 1 823 ? -49.625 39.844 32.844 1 91.06 823 ASN B CA 1
ATOM 14571 C C . ASN B 1 823 ? -48.812 39.688 31.562 1 91.06 823 ASN B C 1
ATOM 14573 O O . ASN B 1 823 ? -47.938 38.844 31.484 1 91.06 823 ASN B O 1
ATOM 14577 N N . ILE B 1 824 ? -49.188 40.312 30.484 1 93.81 824 ILE B N 1
ATOM 14578 C CA . ILE B 1 824 ? -48.594 40.156 29.172 1 93.81 824 ILE B CA 1
ATOM 14579 C C . ILE B 1 824 ? -47.844 41.438 28.797 1 93.81 824 ILE B C 1
ATOM 14581 O O . ILE B 1 824 ? -48.312 42.531 29.062 1 93.81 824 ILE B O 1
ATOM 14585 N N . TYR B 1 825 ? -46.625 41.219 28.328 1 95.25 825 TYR B N 1
ATOM 14586 C CA . TYR B 1 825 ? -45.844 42.312 27.781 1 95.25 825 TYR B CA 1
ATOM 14587 C C . TYR B 1 825 ? -46.094 42.469 26.281 1 95.25 825 TYR B C 1
ATOM 14589 O O . TYR B 1 825 ? -46.031 41.469 25.547 1 95.25 825 TYR B O 1
ATOM 14597 N N . THR B 1 826 ? -46.406 43.656 25.828 1 94.88 826 THR B N 1
ATOM 14598 C CA . THR B 1 826 ? -46.562 43.969 24.406 1 94.88 826 THR B CA 1
ATOM 14599 C C . THR B 1 826 ? -45.531 45.031 23.969 1 94.88 826 THR B C 1
ATOM 14601 O O . THR B 1 826 ? -45.438 46.062 24.594 1 94.88 826 THR B O 1
ATOM 14604 N N . LEU B 1 827 ? -44.781 44.688 23.031 1 94.88 827 LEU B N 1
ATOM 14605 C CA . LEU B 1 827 ? -43.75 45.625 22.562 1 94.88 827 LEU B CA 1
ATOM 14606 C C . LEU B 1 827 ? -44.344 46.938 22.109 1 94.88 827 LEU B C 1
ATOM 14608 O O . LEU B 1 827 ? -45.375 46.969 21.406 1 94.88 827 LEU B O 1
ATOM 14612 N N . LYS B 1 828 ? -43.75 48.062 22.547 1 94.75 828 LYS B N 1
ATOM 14613 C CA . LYS B 1 828 ? -44.219 49.375 22.172 1 94.75 828 LYS B CA 1
ATOM 14614 C C . LYS B 1 828 ? -44.031 49.594 20.672 1 94.75 828 LYS B C 1
ATOM 14616 O O . LYS B 1 828 ? -43.094 49.094 20.062 1 94.75 828 LYS B O 1
ATOM 14621 N N . PRO B 1 829 ? -44.969 50.375 20.094 1 91.44 829 PRO B N 1
ATOM 14622 C CA . PRO B 1 829 ? -44.812 50.688 18.672 1 91.44 829 PRO B CA 1
ATOM 14623 C C . PRO B 1 829 ? -43.531 51.438 18.375 1 91.44 829 PRO B C 1
ATOM 14625 O O . PRO B 1 829 ? -43.125 52.312 19.156 1 91.44 829 PRO B O 1
ATOM 14628 N N . GLY B 1 830 ? -42.875 51.062 17.297 1 90.69 830 GLY B N 1
ATOM 14629 C CA . GLY B 1 830 ? -41.688 51.781 16.859 1 90.69 830 GLY B CA 1
ATOM 14630 C C . GLY B 1 830 ? -40.406 51.125 17.266 1 90.69 830 GLY B C 1
ATOM 14631 O O . GLY B 1 830 ? -39.312 51.469 16.766 1 90.69 830 GLY B O 1
ATOM 14632 N N . ILE B 1 831 ? -40.438 50.219 18.188 1 94.44 831 ILE B N 1
ATOM 14633 C CA . ILE B 1 831 ? -39.25 49.469 18.578 1 94.44 831 ILE B CA 1
ATOM 14634 C C . ILE B 1 831 ? -38.969 48.344 17.578 1 94.44 831 ILE B C 1
ATOM 14636 O O . ILE B 1 831 ? -39.844 47.469 17.359 1 94.44 831 ILE B O 1
ATOM 14640 N N . PRO B 1 832 ? -37.844 48.312 16.969 1 94.56 832 PRO B N 1
ATOM 14641 C CA . PRO B 1 832 ? -37.531 47.281 15.945 1 94.56 832 PRO B CA 1
ATOM 14642 C C . PRO B 1 832 ? -37.562 45.875 16.5 1 94.56 832 PRO B C 1
ATOM 14644 O O . PRO B 1 832 ? -37.094 45.625 17.609 1 94.56 832 PRO B O 1
ATOM 14647 N N . VAL B 1 833 ? -38.031 44.875 15.719 1 91.94 833 VAL B N 1
ATOM 14648 C CA . VAL B 1 833 ? -38.125 43.469 16.141 1 91.94 833 VAL B CA 1
ATOM 14649 C C . VAL B 1 833 ? -38.25 42.562 14.914 1 91.94 833 VAL B C 1
ATOM 14651 O O . VAL B 1 833 ? -38.688 43.031 13.852 1 91.94 833 VAL B O 1
ATOM 14654 N N . ASP B 1 834 ? -37.719 41.438 15.055 1 88.75 834 ASP B N 1
ATOM 14655 C CA . ASP B 1 834 ? -38.062 40.406 14.078 1 88.75 834 ASP B CA 1
ATOM 14656 C C . ASP B 1 834 ? -39.5 39.969 14.203 1 88.75 834 ASP B C 1
ATOM 14658 O O . ASP B 1 834 ? -39.938 39.562 15.289 1 88.75 834 ASP B O 1
ATOM 14662 N N . VAL B 1 835 ? -40.219 39.969 13.148 1 80.12 835 VAL B N 1
ATOM 14663 C CA . VAL B 1 835 ? -41.656 39.719 13.156 1 80.12 835 VAL B CA 1
ATOM 14664 C C . VAL B 1 835 ? -41.938 38.281 13.602 1 80.12 835 VAL B C 1
ATOM 14666 O O . VAL B 1 835 ? -43.031 38 14.117 1 80.12 835 VAL B O 1
ATOM 14669 N N . ASN B 1 836 ? -41 37.406 13.352 1 77.44 836 ASN B N 1
ATOM 14670 C CA . ASN B 1 836 ? -41.219 36.031 13.711 1 77.44 836 ASN B CA 1
ATOM 14671 C C . ASN B 1 836 ? -40.781 35.719 15.133 1 77.44 836 ASN B C 1
ATOM 14673 O O . ASN B 1 836 ? -40.906 34.594 15.609 1 77.44 836 ASN B O 1
ATOM 14677 N N . TYR B 1 837 ? -40.312 36.781 15.773 1 78.25 837 TYR B N 1
ATOM 14678 C CA . TYR B 1 837 ? -39.812 36.656 17.125 1 78.25 837 TYR B CA 1
ATOM 14679 C C . TYR B 1 837 ? -40.719 37.312 18.141 1 78.25 837 TYR B C 1
ATOM 14681 O O . TYR B 1 837 ? -41.062 38.5 17.984 1 78.25 837 TYR B O 1
ATOM 14689 N N . ASN B 1 838 ? -41.5 36.625 18.969 1 85.5 838 ASN B N 1
ATOM 14690 C CA . ASN B 1 838 ? -42.25 37.219 20.047 1 85.5 838 ASN B CA 1
ATOM 14691 C C . ASN B 1 838 ? -41.344 37.75 21.156 1 85.5 838 ASN B C 1
ATOM 14693 O O . ASN B 1 838 ? -41.219 37.094 22.203 1 85.5 838 ASN B O 1
ATOM 14697 N N . ALA B 1 839 ? -40.844 38.938 20.969 1 92.44 839 ALA B N 1
ATOM 14698 C CA . ALA B 1 839 ? -39.844 39.531 21.859 1 92.44 839 ALA B CA 1
ATOM 14699 C C . ALA B 1 839 ? -40.406 39.75 23.25 1 92.44 839 ALA B C 1
ATOM 14701 O O . ALA B 1 839 ? -41.562 40.156 23.391 1 92.44 839 ALA B O 1
ATOM 14702 N N . GLN B 1 840 ? -39.6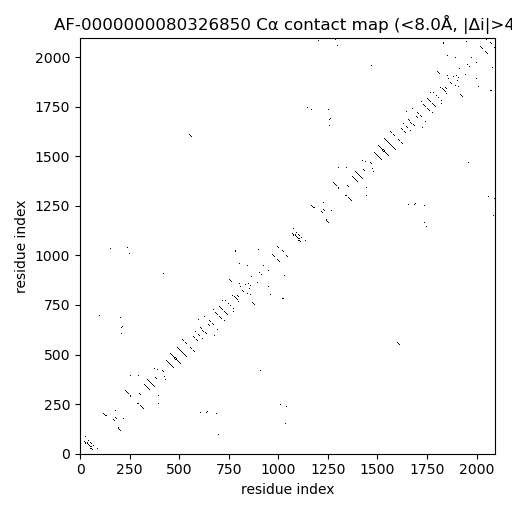25 39.469 24.219 1 93.62 840 GLN B N 1
ATOM 14703 C CA . GLN B 1 840 ? -39.938 39.719 25.625 1 93.62 840 GLN B CA 1
ATOM 14704 C C . GLN B 1 840 ? -38.781 40.5 26.297 1 93.62 840 GLN B C 1
ATOM 14706 O O . GLN B 1 840 ? -37.688 40.562 25.766 1 93.62 840 GLN B O 1
ATOM 14711 N N . PRO B 1 841 ? -39.094 41.188 27.453 1 95.38 841 PRO B N 1
ATOM 14712 C CA . PRO B 1 841 ? -37.969 41.781 28.172 1 95.38 841 PRO B CA 1
ATOM 14713 C C . PRO B 1 841 ? -36.844 40.812 28.453 1 95.38 841 PRO B C 1
ATOM 14715 O O . PRO B 1 841 ? -37.094 39.688 28.875 1 95.38 841 PRO B O 1
ATOM 14718 N N . GLY B 1 842 ? -35.625 41.25 28.141 1 94.88 842 GLY B N 1
ATOM 14719 C CA . GLY B 1 842 ? -34.469 40.406 28.375 1 94.88 842 GLY B CA 1
ATOM 14720 C C . GLY B 1 842 ? -34 39.625 27.141 1 94.88 842 GLY B C 1
ATOM 14721 O O . GLY B 1 842 ? -32.969 38.969 27.172 1 94.88 842 GLY B O 1
ATOM 14722 N N . TYR B 1 843 ? -34.75 39.688 26.062 1 94.12 843 TYR B N 1
ATOM 14723 C CA . TYR B 1 843 ? -34.375 39.031 24.812 1 94.12 843 TYR B CA 1
ATOM 14724 C C . TYR B 1 843 ? -33.281 39.844 24.094 1 94.12 843 TYR B C 1
ATOM 14726 O O . TYR B 1 843 ? -33.125 41.031 24.328 1 94.12 843 TYR B O 1
ATOM 14734 N N . LEU B 1 844 ? -32.562 39.125 23.25 1 93.75 844 LEU B N 1
ATOM 14735 C CA . LEU B 1 844 ? -31.531 39.781 22.453 1 93.75 844 LEU B CA 1
ATOM 14736 C C . LEU B 1 844 ? -32.156 40.844 21.531 1 93.75 844 LEU B C 1
ATOM 14738 O O . LEU B 1 844 ? -33.156 40.594 20.859 1 93.75 844 LEU B O 1
ATOM 14742 N N . LYS B 1 845 ? -31.688 42.031 21.609 1 94.38 845 LYS B N 1
ATOM 14743 C CA . LYS B 1 845 ? -32.094 43.125 20.734 1 94.38 845 LYS B CA 1
ATOM 14744 C C . LYS B 1 845 ? -31.078 43.375 19.641 1 94.38 845 LYS B C 1
ATOM 14746 O O . LYS B 1 845 ? -29.875 43.5 19.922 1 94.38 845 LYS B O 1
ATOM 14751 N N . LEU B 1 846 ? -31.516 43.312 18.391 1 94.75 846 LEU B N 1
ATOM 14752 C CA . LEU B 1 846 ? -30.641 43.562 17.25 1 94.75 846 LEU B CA 1
ATOM 14753 C C . LEU B 1 846 ? -30.859 44.938 16.656 1 94.75 846 LEU B C 1
ATOM 14755 O O . LEU B 1 846 ? -31.953 45.5 16.797 1 94.75 846 LEU B O 1
ATOM 14759 N N . ALA B 1 847 ? -29.828 45.5 16.047 1 96.19 847 ALA B N 1
ATOM 14760 C CA . ALA B 1 847 ? -29.906 46.844 15.5 1 96.19 847 ALA B CA 1
ATOM 14761 C C . ALA B 1 847 ? -30.625 46.844 14.156 1 96.19 847 ALA B C 1
ATOM 14763 O O . ALA B 1 847 ? -30.406 46 13.312 1 96.19 847 ALA B O 1
ATOM 14764 N N . ASP B 1 848 ? -31.562 47.688 14.07 1 96.44 848 ASP B N 1
ATOM 14765 C CA . ASP B 1 848 ? -32.188 47.969 12.789 1 96.44 848 ASP B CA 1
ATOM 14766 C C . ASP B 1 848 ? -31.344 48.938 11.969 1 96.44 848 ASP B C 1
ATOM 14768 O O . ASP B 1 848 ? -31.359 50.156 12.219 1 96.44 848 ASP B O 1
ATOM 14772 N N . LEU B 1 849 ? -30.703 48.5 11.047 1 95.38 849 LEU B N 1
ATOM 14773 C CA . LEU B 1 849 ? -29.703 49.312 10.344 1 95.38 849 LEU B CA 1
ATOM 14774 C C . LEU B 1 849 ? -30.344 50.031 9.172 1 95.38 849 LEU B C 1
ATOM 14776 O O . LEU B 1 849 ? -29.828 51.062 8.727 1 95.38 849 LEU B O 1
ATOM 14780 N N . ASN B 1 850 ? -31.453 49.531 8.625 1 94.25 850 ASN B N 1
ATOM 14781 C CA . ASN B 1 850 ? -32.062 50.219 7.488 1 94.25 850 ASN B CA 1
ATOM 14782 C C . ASN B 1 850 ? -33.219 51.125 7.926 1 94.25 850 ASN B C 1
ATOM 14784 O O . ASN B 1 850 ? -33.844 51.812 7.098 1 94.25 850 ASN B O 1
ATOM 14788 N N . GLY B 1 851 ? -33.75 51.125 9.125 1 92.81 851 GLY B N 1
ATOM 14789 C CA . GLY B 1 851 ? -34.688 52.062 9.703 1 92.81 851 GLY B CA 1
ATOM 14790 C C . GLY B 1 851 ? -36.125 51.719 9.414 1 92.81 851 GLY B C 1
ATOM 14791 O O . GLY B 1 851 ? -37.031 52.562 9.547 1 92.81 851 GLY B O 1
ATOM 14792 N N . ASP B 1 852 ? -36.438 50.5 9.016 1 92.81 852 ASP B N 1
ATOM 14793 C CA . ASP B 1 852 ? -37.812 50.156 8.617 1 92.81 852 ASP B CA 1
ATOM 14794 C C . ASP B 1 852 ? -38.594 49.594 9.797 1 92.81 852 ASP B C 1
ATOM 14796 O O . ASP B 1 852 ? -39.75 49.188 9.641 1 92.81 852 ASP B O 1
ATOM 14800 N N . GLY B 1 853 ? -37.938 49.5 10.938 1 91.81 853 GLY B N 1
ATOM 14801 C CA . GLY B 1 853 ? -38.625 49.062 12.156 1 91.81 853 GLY B CA 1
ATOM 14802 C C . GLY B 1 853 ? -38.719 47.562 12.273 1 91.81 853 GLY B C 1
ATOM 14803 O O . GLY B 1 853 ? -39.219 47.031 13.266 1 91.81 853 GLY B O 1
ATOM 14804 N N . VAL B 1 854 ? -38.156 46.812 11.219 1 93.69 854 VAL B N 1
ATOM 14805 C CA . VAL B 1 854 ? -38.188 45.375 11.211 1 93.69 854 VAL B CA 1
ATOM 14806 C C . VAL B 1 854 ? -36.781 44.781 11.141 1 93.69 854 VAL B C 1
ATOM 14808 O O . VAL B 1 854 ? -35.938 45.312 10.414 1 93.69 854 VAL B O 1
ATOM 14811 N N . ILE B 1 855 ? -36.531 43.844 12 1 94.25 855 ILE B N 1
ATOM 14812 C CA . ILE B 1 855 ? -35.25 43.125 11.93 1 94.25 855 ILE B CA 1
ATOM 14813 C C . ILE B 1 855 ? -35.344 41.969 10.93 1 94.25 855 ILE B C 1
ATOM 14815 O O . ILE B 1 855 ? -36.125 41.031 11.133 1 94.25 855 ILE B O 1
ATOM 14819 N N . ASN B 1 856 ? -34.625 41.969 9.859 1 92.19 856 ASN B N 1
ATOM 14820 C CA . ASN B 1 856 ? -34.562 40.969 8.797 1 92.19 856 ASN B CA 1
ATOM 14821 C C . ASN B 1 856 ? -33.188 40.906 8.164 1 92.19 856 ASN B C 1
ATOM 14823 O O . ASN B 1 856 ? -32.25 41.562 8.625 1 92.19 856 ASN B O 1
ATOM 14827 N N . PRO B 1 857 ? -32.969 40.062 7.207 1 92.38 857 PRO B N 1
ATOM 14828 C CA . PRO B 1 857 ? -31.641 39.844 6.637 1 92.38 857 PRO B CA 1
ATOM 14829 C C . PRO B 1 857 ? -31.062 41.125 6.039 1 92.38 857 PRO B C 1
ATOM 14831 O O . PRO B 1 857 ? -29.859 41.25 5.859 1 92.38 857 PRO B O 1
ATOM 14834 N N . ALA B 1 858 ? -31.906 42.062 5.758 1 93.88 858 ALA B N 1
ATOM 14835 C CA . ALA B 1 858 ? -31.422 43.312 5.203 1 93.88 858 ALA B CA 1
ATOM 14836 C C . ALA B 1 858 ? -30.688 44.125 6.258 1 93.88 858 ALA B C 1
ATOM 14838 O O . ALA B 1 858 ? -29.969 45.094 5.93 1 93.88 858 ALA B O 1
ATOM 14839 N N . ASP B 1 859 ? -30.828 43.75 7.551 1 95.5 859 ASP B N 1
ATOM 14840 C CA . ASP B 1 859 ? -30.156 44.469 8.641 1 95.5 859 ASP B CA 1
ATOM 14841 C C . ASP B 1 859 ? -28.766 43.875 8.906 1 95.5 859 ASP B C 1
ATOM 14843 O O . ASP B 1 859 ? -28.047 44.344 9.773 1 95.5 859 ASP B O 1
ATOM 14847 N N . ARG B 1 860 ? -28.375 42.812 8.203 1 96.56 860 ARG B N 1
ATOM 14848 C CA . ARG B 1 860 ? -27.062 42.219 8.375 1 96.56 860 ARG B CA 1
ATOM 14849 C C . ARG B 1 860 ? -25.969 43.125 7.816 1 96.56 860 ARG B C 1
ATOM 14851 O O . ARG B 1 860 ? -26.219 43.906 6.875 1 96.56 860 ARG B O 1
ATOM 14858 N N . THR B 1 861 ? -24.812 43.031 8.422 1 96.19 861 THR B N 1
ATOM 14859 C CA . THR B 1 861 ? -23.656 43.812 8 1 96.19 861 THR B CA 1
ATOM 14860 C C . THR B 1 861 ? -22.359 43.062 8.344 1 96.19 861 THR B C 1
ATOM 14862 O O . THR B 1 861 ? -22.391 42.031 8.969 1 96.19 861 THR B O 1
ATOM 14865 N N . VAL B 1 862 ? -21.266 43.594 7.789 1 97.38 862 VAL B N 1
ATOM 14866 C CA . VAL B 1 862 ? -19.953 43.031 8.133 1 97.38 862 VAL B CA 1
ATOM 14867 C C . VAL B 1 862 ? -19.641 43.312 9.602 1 97.38 862 VAL B C 1
ATOM 14869 O O . VAL B 1 862 ? -19.609 44.469 10.023 1 97.38 862 VAL B O 1
ATOM 14872 N N . ILE B 1 863 ? -19.438 42.281 10.352 1 97.62 863 ILE B N 1
ATOM 14873 C CA . ILE B 1 863 ? -19.234 42.469 11.781 1 97.62 863 ILE B CA 1
ATOM 14874 C C . ILE B 1 863 ? -17.859 41.938 12.188 1 97.62 863 ILE B C 1
ATOM 14876 O O . ILE B 1 863 ? -17.5 41.969 13.359 1 97.62 863 ILE B O 1
ATOM 14880 N N . GLY B 1 864 ? -17.094 41.5 11.336 1 97.06 864 GLY B N 1
ATOM 14881 C CA . GLY B 1 864 ? -15.758 41 11.609 1 97.06 864 GLY B CA 1
ATOM 14882 C C . GLY B 1 864 ? -14.977 40.625 10.359 1 97.06 864 GLY B C 1
ATOM 14883 O O . GLY B 1 864 ? -15.547 40.562 9.266 1 97.06 864 GLY B O 1
ATOM 14884 N N . ASN B 1 865 ? -13.734 40.406 10.477 1 96.06 865 ASN B N 1
ATOM 14885 C CA . ASN B 1 865 ? -12.805 39.969 9.43 1 96.06 865 ASN B CA 1
ATOM 14886 C C . ASN B 1 865 ? -11.805 38.938 9.938 1 96.06 865 ASN B C 1
ATOM 14888 O O . ASN B 1 865 ? -11.023 39.219 10.852 1 96.06 865 ASN B O 1
ATOM 14892 N N . GLY B 1 866 ? -11.773 37.812 9.297 1 93.81 866 GLY B N 1
ATOM 14893 C CA . GLY B 1 866 ? -10.953 36.719 9.781 1 93.81 866 GLY B CA 1
ATOM 14894 C C . GLY B 1 866 ? -9.5 36.812 9.336 1 93.81 866 GLY B C 1
ATOM 14895 O O . GLY B 1 866 ? -8.664 36 9.75 1 93.81 866 GLY B O 1
ATOM 14896 N N . ILE B 1 867 ? -9.086 37.75 8.57 1 92.69 867 ILE B N 1
ATOM 14897 C CA . ILE B 1 867 ? -7.73 37.906 8.055 1 92.69 867 ILE B CA 1
ATOM 14898 C C . ILE B 1 867 ? -6.957 38.906 8.906 1 92.69 867 ILE B C 1
ATOM 14900 O O . ILE B 1 867 ? -7.438 40 9.156 1 92.69 867 ILE B O 1
ATOM 14904 N N . PRO B 1 868 ? -5.781 38.562 9.289 1 94.94 868 PRO B N 1
ATOM 14905 C CA . PRO B 1 868 ? -4.996 39.5 10.117 1 94.94 868 PRO B CA 1
ATOM 14906 C C . PRO B 1 868 ? -4.465 40.688 9.328 1 94.94 868 PRO B C 1
ATOM 14908 O O . PRO B 1 868 ? -4.262 40.594 8.109 1 94.94 868 PRO B O 1
ATOM 14911 N N . LYS B 1 869 ? -4.125 41.75 10.039 1 95.88 869 LYS B N 1
ATOM 14912 C CA . LYS B 1 869 ? -3.527 42.938 9.438 1 95.88 869 LYS B CA 1
ATOM 14913 C C . LYS B 1 869 ? -2.021 42.781 9.258 1 95.88 869 LYS B C 1
ATOM 14915 O O . LYS B 1 869 ? -1.453 43.25 8.266 1 95.88 869 LYS B O 1
ATOM 14920 N N . PHE B 1 870 ? -1.446 42.219 10.227 1 96.25 870 PHE B N 1
ATOM 14921 C CA . PHE B 1 870 ? -0.032 41.906 10.07 1 96.25 870 PHE B CA 1
ATOM 14922 C C . PHE B 1 870 ? 0.362 40.719 10.961 1 96.25 870 PHE B C 1
ATOM 14924 O O . PHE B 1 870 ? -0.328 40.406 11.938 1 96.25 870 PHE B O 1
ATOM 14931 N N . THR B 1 871 ? 1.369 40 10.625 1 96.94 871 THR B N 1
ATOM 14932 C CA . THR B 1 871 ? 1.938 38.844 11.328 1 96.94 871 THR B CA 1
ATOM 14933 C C . THR B 1 871 ? 3.457 38.969 11.406 1 96.94 871 THR B C 1
ATOM 14935 O O . THR B 1 871 ? 4.062 39.781 10.688 1 96.94 871 THR B O 1
ATOM 14938 N N . GLY B 1 872 ? 4.043 38.188 12.375 1 97.12 872 GLY B N 1
ATOM 14939 C CA . GLY B 1 872 ? 5.492 38.25 12.477 1 97.12 872 GLY B CA 1
ATOM 14940 C C . GLY B 1 872 ? 6.047 37.25 13.484 1 97.12 872 GLY B C 1
ATOM 14941 O O . GLY B 1 872 ? 5.297 36.469 14.078 1 97.12 872 GLY B O 1
ATOM 14942 N N . GLY B 1 873 ? 7.348 37.25 13.547 1 97.56 873 GLY B N 1
ATOM 14943 C CA . GLY B 1 873 ? 8.086 36.438 14.477 1 97.56 873 GLY B CA 1
ATOM 14944 C C . GLY B 1 873 ? 9.406 37.031 14.898 1 97.56 873 GLY B C 1
ATOM 14945 O O . GLY B 1 873 ? 9.969 37.875 14.195 1 97.56 873 GLY B O 1
ATOM 14946 N N . PHE B 1 874 ? 9.852 36.688 16.094 1 97.88 874 PHE B N 1
ATOM 14947 C CA . PHE B 1 874 ? 11.094 37.125 16.703 1 97.88 874 PHE B CA 1
ATOM 14948 C C . PHE B 1 874 ? 11.852 35.969 17.312 1 97.88 874 PHE B C 1
ATOM 14950 O O . PHE B 1 874 ? 11.391 35.344 18.281 1 97.88 874 PHE B O 1
ATOM 14957 N N . ASN B 1 875 ? 12.914 35.656 16.719 1 96.81 875 ASN B N 1
ATOM 14958 C CA . ASN B 1 875 ? 13.734 34.531 17.188 1 96.81 875 ASN B CA 1
ATOM 14959 C C . ASN B 1 875 ? 15.062 35.031 17.766 1 96.81 875 ASN B C 1
ATOM 14961 O O . ASN B 1 875 ? 15.727 35.875 17.156 1 96.81 875 ASN B O 1
ATOM 14965 N N . ASN B 1 876 ? 15.469 34.562 18.922 1 97.25 876 ASN B N 1
ATOM 14966 C CA . ASN B 1 876 ? 16.75 34.844 19.562 1 97.25 876 ASN B CA 1
ATOM 14967 C C . ASN B 1 876 ? 17.531 33.562 19.812 1 97.25 876 ASN B C 1
ATOM 14969 O O . ASN B 1 876 ? 16.953 32.562 20.281 1 97.25 876 ASN B O 1
ATOM 14973 N N . THR B 1 877 ? 18.734 33.594 19.484 1 96.06 877 THR B N 1
ATOM 14974 C CA . THR B 1 877 ? 19.625 32.469 19.734 1 96.06 877 THR B CA 1
ATOM 14975 C C . THR B 1 877 ? 20.844 32.906 20.531 1 96.06 877 THR B C 1
ATOM 14977 O O . THR B 1 877 ? 21.5 33.875 20.188 1 96.06 877 THR B O 1
ATOM 14980 N N . PHE B 1 878 ? 21.156 32.188 21.578 1 96.81 878 PHE B N 1
ATOM 14981 C CA . PHE B 1 878 ? 22.312 32.406 22.438 1 96.81 878 PHE B CA 1
ATOM 14982 C C . PHE B 1 878 ? 23.203 31.172 22.484 1 96.81 878 PHE B C 1
ATOM 14984 O O . PHE B 1 878 ? 22.703 30.047 22.531 1 96.81 878 PHE B O 1
ATOM 14991 N N . THR B 1 879 ? 24.422 31.391 22.344 1 94.56 879 THR B N 1
ATOM 14992 C CA . THR B 1 879 ? 25.391 30.312 22.562 1 94.56 879 THR B CA 1
ATOM 14993 C C . THR B 1 879 ? 26.469 30.734 23.547 1 94.56 879 THR B C 1
ATOM 14995 O O . THR B 1 879 ? 26.953 31.859 23.516 1 94.56 879 THR B O 1
ATOM 14998 N N . TYR B 1 880 ? 26.781 29.875 24.531 1 94.69 880 TYR B N 1
ATOM 14999 C CA . TYR B 1 880 ? 27.797 30.141 25.547 1 94.69 880 TYR B CA 1
ATOM 15000 C C . TYR B 1 880 ? 28.5 28.859 25.953 1 94.69 880 TYR B C 1
ATOM 15002 O O . TYR B 1 880 ? 27.922 28.016 26.641 1 94.69 880 TYR B O 1
ATOM 15010 N N . LYS B 1 881 ? 29.75 28.609 25.797 1 89.25 881 LYS B N 1
ATOM 15011 C CA . LYS B 1 881 ? 30.625 27.516 26.203 1 89.25 881 LYS B CA 1
ATOM 15012 C C . LYS B 1 881 ? 29.891 26.172 26.109 1 89.25 881 LYS B C 1
ATOM 15014 O O . LYS B 1 881 ? 29.844 25.422 27.094 1 89.25 881 LYS B O 1
ATOM 15019 N N . GLY B 1 882 ? 29.266 25.812 25.062 1 89.31 882 GLY B N 1
ATOM 15020 C CA . GLY B 1 882 ? 28.594 24.531 24.812 1 89.31 882 GLY B CA 1
ATOM 15021 C C . GLY B 1 882 ? 27.094 24.609 25 1 89.31 882 GLY B C 1
ATOM 15022 O O . GLY B 1 882 ? 26.359 23.719 24.547 1 89.31 882 GLY B O 1
ATOM 15023 N N . PHE B 1 883 ? 26.641 25.656 25.781 1 95.75 883 PHE B N 1
ATOM 15024 C CA . PHE B 1 883 ? 25.219 25.859 25.953 1 95.75 883 PHE B CA 1
ATOM 15025 C C . PHE B 1 883 ? 24.625 26.625 24.766 1 95.75 883 PHE B C 1
ATOM 15027 O O . PHE B 1 883 ? 25.266 27.516 24.219 1 95.75 883 PHE B O 1
ATOM 15034 N N . ASP B 1 884 ? 23.516 26.234 24.391 1 94.94 884 ASP B N 1
ATOM 15035 C CA . ASP B 1 884 ? 22.766 27 23.406 1 94.94 884 ASP B CA 1
ATOM 15036 C C . ASP B 1 884 ? 21.312 27.203 23.844 1 94.94 884 ASP B C 1
ATOM 15038 O O . ASP B 1 884 ? 20.734 26.312 24.469 1 94.94 884 ASP B O 1
ATOM 15042 N N . LEU B 1 885 ? 20.781 28.375 23.688 1 97 885 LEU B N 1
ATOM 15043 C CA . LEU B 1 885 ? 19.406 28.734 24.016 1 97 885 LEU B CA 1
ATOM 15044 C C . LEU B 1 885 ? 18.719 29.406 22.828 1 97 885 LEU B C 1
ATOM 15046 O O . LEU B 1 885 ? 19.281 30.312 22.203 1 97 885 LEU B O 1
ATOM 15050 N N . SER B 1 886 ? 17.625 28.891 22.469 1 96.88 886 SER B N 1
ATOM 15051 C CA . SER B 1 886 ? 16.812 29.5 21.422 1 96.88 886 SER B CA 1
ATOM 15052 C C . SER B 1 886 ? 15.422 29.859 21.938 1 96.88 886 SER B C 1
ATOM 15054 O O . SER B 1 886 ? 14.781 29.047 22.625 1 96.88 886 SER B O 1
ATOM 15056 N N . VAL B 1 887 ? 14.977 31.047 21.672 1 97.75 887 VAL B N 1
ATOM 15057 C CA . VAL B 1 887 ? 13.656 31.531 22.062 1 97.75 887 VAL B CA 1
ATOM 15058 C C . VAL B 1 887 ? 12.93 32.094 20.859 1 97.75 887 VAL B C 1
ATOM 15060 O O . VAL B 1 887 ? 13.398 33.062 20.234 1 97.75 887 VAL B O 1
ATOM 15063 N N . LEU B 1 888 ? 11.812 31.531 20.516 1 97.62 888 LEU B N 1
ATOM 15064 C CA . LEU B 1 888 ? 11.008 32 19.391 1 97.62 888 LEU B CA 1
ATOM 15065 C C . LEU B 1 888 ? 9.672 32.562 19.875 1 97.62 888 LEU B C 1
ATOM 15067 O O . LEU B 1 888 ? 8.922 31.859 20.578 1 97.62 888 LEU B O 1
ATOM 15071 N N . ILE B 1 889 ? 9.359 33.75 19.5 1 98 889 ILE B N 1
ATOM 15072 C CA . ILE B 1 889 ? 8.086 34.438 19.734 1 98 889 ILE B CA 1
ATOM 15073 C C . ILE B 1 889 ? 7.418 34.781 18.406 1 98 889 ILE B C 1
ATOM 15075 O O . ILE B 1 889 ? 8.086 35.219 17.469 1 98 889 ILE B O 1
ATOM 15079 N N . ASN B 1 890 ? 6.168 34.5 18.25 1 96.94 890 ASN B N 1
ATOM 15080 C CA . ASN B 1 890 ? 5.438 34.906 17.062 1 96.94 890 ASN B CA 1
ATOM 15081 C C . ASN B 1 890 ? 4.113 35.562 17.422 1 96.94 890 ASN B C 1
ATOM 15083 O O . ASN B 1 890 ? 3.615 35.438 18.531 1 96.94 890 ASN B O 1
ATOM 15087 N N . TRP B 1 891 ? 3.561 36.344 16.484 1 97.38 891 TRP B N 1
ATOM 15088 C CA . TRP B 1 891 ? 2.312 37.062 16.766 1 97.38 891 TRP B CA 1
ATOM 15089 C C . TRP B 1 891 ? 1.469 37.188 15.5 1 97.38 891 TRP B C 1
ATOM 15091 O O . TRP B 1 891 ? 1.971 37 14.391 1 97.38 891 TRP B O 1
ATOM 15101 N N . SER B 1 892 ? 0.246 37.344 15.586 1 96.75 892 SER B N 1
ATOM 15102 C CA . SER B 1 892 ? -0.774 37.719 14.609 1 96.75 892 SER B CA 1
ATOM 15103 C C . SER B 1 892 ? -1.723 38.781 15.156 1 96.75 892 SER B C 1
ATOM 15105 O O . SER B 1 892 ? -2.287 38.594 16.234 1 96.75 892 SER B O 1
ATOM 15107 N N . VAL B 1 893 ? -1.905 39.875 14.391 1 97.31 893 VAL B N 1
ATOM 15108 C CA . VAL B 1 893 ? -2.648 41 14.961 1 97.31 893 VAL B CA 1
ATOM 15109 C C . VAL B 1 893 ? -3.732 41.438 13.977 1 97.31 893 VAL B C 1
ATOM 15111 O O . VAL B 1 893 ? -3.477 41.594 12.781 1 97.31 893 VAL B O 1
ATOM 15114 N N . GLY B 1 894 ? -4.945 41.625 14.547 1 96.5 894 GLY B N 1
ATOM 15115 C CA . GLY B 1 894 ? -5.98 42.312 13.805 1 96.5 894 GLY B CA 1
ATOM 15116 C C . GLY B 1 894 ? -7.062 41.406 13.273 1 96.5 894 GLY B C 1
ATOM 15117 O O . GLY B 1 894 ? -8.086 41.875 12.766 1 96.5 894 GLY B O 1
ATOM 15118 N N . ASN B 1 895 ? -6.961 40.156 13.297 1 95.31 895 ASN B N 1
ATOM 15119 C CA . ASN B 1 895 ? -8 39.25 12.82 1 95.31 895 ASN B CA 1
ATOM 15120 C C . ASN B 1 895 ? -9.086 39.062 13.875 1 95.31 895 ASN B C 1
ATOM 15122 O O . ASN B 1 895 ? -8.836 39.219 15.07 1 95.31 895 ASN B O 1
ATOM 15126 N N . ASP B 1 896 ? -10.242 38.656 13.391 1 97.44 896 ASP B N 1
ATOM 15127 C CA . ASP B 1 896 ? -11.352 38.281 14.266 1 97.44 896 ASP B CA 1
ATOM 15128 C C . ASP B 1 896 ? -11.633 36.781 14.195 1 97.44 896 ASP B C 1
ATOM 15130 O O . ASP B 1 896 ? -11.297 36.125 13.203 1 97.44 896 ASP B O 1
ATOM 15134 N N . ILE B 1 897 ? -12.172 36.281 15.258 1 97.12 897 ILE B N 1
ATOM 15135 C CA . ILE B 1 897 ? -12.547 34.875 15.32 1 97.12 897 ILE B CA 1
ATOM 15136 C C . ILE B 1 897 ? -14.062 34.75 15.5 1 97.12 897 ILE B C 1
ATOM 15138 O O . ILE B 1 897 ? -14.648 35.438 16.344 1 97.12 897 ILE B O 1
ATOM 15142 N N . TYR B 1 898 ? -14.688 33.969 14.586 1 96.69 898 TYR B N 1
ATOM 15143 C CA . TYR B 1 898 ? -16.062 33.562 14.766 1 96.69 898 TYR B CA 1
ATOM 15144 C C . TYR B 1 898 ? -16.172 32.406 15.766 1 96.69 898 TYR B C 1
ATOM 15146 O O . TYR B 1 898 ? -15.922 31.25 15.422 1 96.69 898 TYR B O 1
ATOM 15154 N N . ASN B 1 899 ? -16.453 32.75 17 1 96.81 899 ASN B N 1
ATOM 15155 C CA . ASN B 1 899 ? -16.641 31.75 18.047 1 96.81 899 ASN B CA 1
ATOM 15156 C C . ASN B 1 899 ? -17.984 31.047 17.922 1 96.81 899 ASN B C 1
ATOM 15158 O O . ASN B 1 899 ? -18.906 31.328 18.672 1 96.81 899 ASN B O 1
ATOM 15162 N N . ALA B 1 900 ? -18.016 30.062 17.109 1 94.31 900 ALA B N 1
ATOM 15163 C CA . ALA B 1 900 ? -19.266 29.328 16.828 1 94.31 900 ALA B CA 1
ATOM 15164 C C . ALA B 1 900 ? -19.688 28.484 18.016 1 94.31 900 ALA B C 1
ATOM 15166 O O . ALA B 1 900 ? -20.844 28.109 18.141 1 94.31 900 ALA B O 1
ATOM 15167 N N . ASN B 1 901 ? -18.766 28.156 18.906 1 94.12 901 ASN B N 1
ATOM 15168 C CA . ASN B 1 901 ? -19.125 27.453 20.125 1 94.12 901 ASN B CA 1
ATOM 15169 C C . ASN B 1 901 ? -20.031 28.312 21.016 1 94.12 901 ASN B C 1
ATOM 15171 O O . ASN B 1 901 ? -21.016 27.812 21.562 1 94.12 901 ASN B O 1
ATOM 15175 N N . ARG B 1 902 ? -19.641 29.484 21.203 1 93.56 902 ARG B N 1
ATOM 15176 C CA . ARG B 1 902 ? -20.438 30.422 22 1 93.56 902 ARG B CA 1
ATOM 15177 C C . ARG B 1 902 ? -21.828 30.609 21.406 1 93.56 902 ARG B C 1
ATOM 15179 O O . ARG B 1 902 ? -22.812 30.703 22.141 1 93.56 902 ARG B O 1
ATOM 15186 N N . LEU B 1 903 ? -21.859 30.703 20.094 1 92.75 903 LEU B N 1
ATOM 15187 C CA . LEU B 1 903 ? -23.156 30.844 19.422 1 92.75 903 LEU B CA 1
ATOM 15188 C C . LEU B 1 903 ? -24.031 29.625 19.672 1 92.75 903 LEU B C 1
ATOM 15190 O O . LEU B 1 903 ? -25.219 29.75 19.984 1 92.75 903 LEU B O 1
ATOM 15194 N N . GLN B 1 904 ? -23.438 28.484 19.5 1 90.44 904 GLN B N 1
ATOM 15195 C CA . GLN B 1 904 ? -24.188 27.25 19.703 1 90.44 904 GLN B CA 1
ATOM 15196 C C . GLN B 1 904 ? -24.656 27.125 21.141 1 90.44 904 GLN B C 1
ATOM 15198 O O . GLN B 1 904 ? -25.766 26.641 21.406 1 90.44 904 GLN B O 1
ATOM 15203 N N . MET B 1 905 ? -23.891 27.516 22.078 1 91.19 905 MET B N 1
ATOM 15204 C CA . MET B 1 905 ? -24.219 27.422 23.5 1 91.19 905 MET B CA 1
ATOM 15205 C C . MET B 1 905 ? -25.281 28.438 23.875 1 91.19 905 MET B C 1
ATOM 15207 O O . MET B 1 905 ? -25.938 28.297 24.922 1 91.19 905 MET B O 1
ATOM 15211 N N . ALA B 1 906 ? -25.484 29.375 23.109 1 86.31 906 ALA B N 1
ATOM 15212 C CA . ALA B 1 906 ? -26.5 30.391 23.375 1 86.31 906 ALA B CA 1
ATOM 15213 C C . ALA B 1 906 ? -27.906 29.812 23.219 1 86.31 906 ALA B C 1
ATOM 15215 O O . ALA B 1 906 ? -28.859 30.312 23.812 1 86.31 906 ALA B O 1
ATOM 15216 N N . THR B 1 907 ? -27.969 28.719 22.406 1 77 907 THR B N 1
ATOM 15217 C CA . THR B 1 907 ? -29.266 28.078 22.219 1 77 907 THR B CA 1
ATOM 15218 C C . THR B 1 907 ? -29.594 27.172 23.422 1 77 907 THR B C 1
ATOM 15220 O O . THR B 1 907 ? -28.844 26.234 23.719 1 77 907 THR B O 1
ATOM 15223 N N . ASN B 1 908 ? -30.109 27.625 24.5 1 65.88 908 ASN B N 1
ATOM 15224 C CA . ASN B 1 908 ? -30.266 26.875 25.734 1 65.88 908 ASN B CA 1
ATOM 15225 C C . ASN B 1 908 ? -31.719 26.516 26 1 65.88 908 ASN B C 1
ATOM 15227 O O . ASN B 1 908 ? -32.188 26.656 27.141 1 65.88 908 ASN B O 1
ATOM 15231 N N . VAL B 1 909 ? -32.25 25.875 25.062 1 66 909 VAL B N 1
ATOM 15232 C CA . VAL B 1 909 ? -33.656 25.641 25.312 1 66 909 VAL B CA 1
ATOM 15233 C C . VAL B 1 909 ? -33.875 24.219 25.797 1 66 909 VAL B C 1
ATOM 15235 O O . VAL B 1 909 ? -34.906 23.906 26.406 1 66 909 VAL B O 1
ATOM 15238 N N . SER B 1 910 ? -32.844 23.422 25.531 1 75.12 910 SER B N 1
ATOM 15239 C CA . SER B 1 910 ? -33.031 22.016 25.875 1 75.12 910 SER B CA 1
ATOM 15240 C C . SER B 1 910 ? -32.938 21.797 27.391 1 75.12 910 SER B C 1
ATOM 15242 O O . SER B 1 910 ? -32.25 22.547 28.094 1 75.12 910 SER B O 1
ATOM 15244 N N . ALA B 1 911 ? -33.625 20.797 27.781 1 78.06 911 ALA B N 1
ATOM 15245 C CA . ALA B 1 911 ? -33.656 20.5 29.219 1 78.06 911 ALA B CA 1
ATOM 15246 C C . ALA B 1 911 ? -32.312 19.938 29.688 1 78.06 911 ALA B C 1
ATOM 15248 O O . ALA B 1 911 ? -31.641 19.203 28.953 1 78.06 911 ALA B O 1
ATOM 15249 N N . TYR B 1 912 ? -31.828 20.375 30.766 1 86.19 912 TYR B N 1
ATOM 15250 C CA . TYR B 1 912 ? -30.75 19.828 31.578 1 86.19 912 TYR B CA 1
ATOM 15251 C C . TYR B 1 912 ? -29.391 20.109 30.922 1 86.19 912 TYR B C 1
ATOM 15253 O O . TYR B 1 912 ? -28.438 19.375 31.125 1 86.19 912 TYR B O 1
ATOM 15261 N N . THR B 1 913 ? -29.359 20.984 30.031 1 91.12 913 THR B N 1
ATOM 15262 C CA . THR B 1 913 ? -28.094 21.344 29.406 1 91.12 913 THR B CA 1
ATOM 15263 C C . THR B 1 913 ? -27.359 22.391 30.25 1 91.12 913 THR B C 1
ATOM 15265 O O . THR B 1 913 ? -27.984 23.297 30.797 1 91.12 913 THR B O 1
ATOM 15268 N N . ASN B 1 914 ? -26.109 22.141 30.375 1 93.12 914 ASN B N 1
ATOM 15269 C CA . ASN B 1 914 ? -25.25 23.141 31 1 93.12 914 ASN B CA 1
ATOM 15270 C C . ASN B 1 914 ? -24.922 24.266 30.016 1 93.12 914 ASN B C 1
ATOM 15272 O O . ASN B 1 914 ? -25.312 24.234 28.859 1 93.12 914 ASN B O 1
ATOM 15276 N N . ASN B 1 915 ? -24.25 25.297 30.531 1 94.94 915 ASN B N 1
ATOM 15277 C CA . ASN B 1 915 ? -23.844 26.438 29.703 1 94.94 915 ASN B CA 1
ATOM 15278 C C . ASN B 1 915 ? -22.484 26.969 30.109 1 94.94 915 ASN B C 1
ATOM 15280 O O . ASN B 1 915 ? -21.844 26.438 31.031 1 94.94 915 ASN B O 1
ATOM 15284 N N . LEU B 1 916 ? -22.047 27.984 29.422 1 96 916 LEU B N 1
ATOM 15285 C CA . LEU B 1 916 ? -20.781 28.625 29.734 1 96 916 LEU B CA 1
ATOM 15286 C C . LEU B 1 916 ? -20.906 29.516 30.953 1 96 916 LEU B C 1
ATOM 15288 O O . LEU B 1 916 ? -22 30.016 31.25 1 96 916 LEU B O 1
ATOM 15292 N N . ASP B 1 917 ? -19.828 29.719 31.594 1 95.75 917 ASP B N 1
ATOM 15293 C CA . ASP B 1 917 ? -19.828 30.406 32.875 1 95.75 917 ASP B CA 1
ATOM 15294 C C . ASP B 1 917 ? -20.344 31.828 32.75 1 95.75 917 ASP B C 1
ATOM 15296 O O . ASP B 1 917 ? -21.016 32.344 33.688 1 95.75 917 ASP B O 1
ATOM 15300 N N . TYR B 1 918 ? -20.078 32.594 31.734 1 93.38 918 TYR B N 1
ATOM 15301 C CA . TYR B 1 918 ? -20.5 33.969 31.594 1 93.38 918 TYR B CA 1
ATOM 15302 C C . TYR B 1 918 ? -22.016 34.094 31.672 1 93.38 918 TYR B C 1
ATOM 15304 O O . TYR B 1 918 ? -22.547 35.156 32 1 93.38 918 TYR B O 1
ATOM 15312 N N . PHE B 1 919 ? -22.688 33.031 31.391 1 94.12 919 PHE B N 1
ATOM 15313 C CA . PHE B 1 919 ? -24.156 33 31.344 1 94.12 919 PHE B CA 1
ATOM 15314 C C . PHE B 1 919 ? -24.75 33.188 32.75 1 94.12 919 PHE B C 1
ATOM 15316 O O . PHE B 1 919 ? -25.938 33.469 32.875 1 94.12 919 PHE B O 1
ATOM 15323 N N . LYS B 1 920 ? -24.016 33 33.781 1 93.38 920 LYS B N 1
ATOM 15324 C CA . LYS B 1 920 ? -24.5 33.188 35.156 1 93.38 920 LYS B CA 1
ATOM 15325 C C . LYS B 1 920 ? -24.938 34.656 35.375 1 93.38 920 LYS B C 1
ATOM 15327 O O . LYS B 1 920 ? -25.766 34.906 36.25 1 93.38 920 LYS B O 1
ATOM 15332 N N . ASN B 1 921 ? -24.422 35.562 34.531 1 93.69 921 ASN B N 1
ATOM 15333 C CA . ASN B 1 921 ? -24.75 36.969 34.625 1 93.69 921 ASN B CA 1
ATOM 15334 C C . ASN B 1 921 ? -25.859 37.375 33.656 1 93.69 921 ASN B C 1
ATOM 15336 O O . ASN B 1 921 ? -26.031 38.531 33.344 1 93.69 921 ASN B O 1
ATOM 15340 N N . ARG B 1 922 ? -26.656 36.469 33.281 1 94.88 922 ARG B N 1
ATOM 15341 C CA . ARG B 1 922 ? -27.734 36.688 32.344 1 94.88 922 ARG B CA 1
ATOM 15342 C C . ARG B 1 922 ? -28.891 37.438 33 1 94.88 922 ARG B C 1
ATOM 15344 O O . ARG B 1 922 ? -28.984 37.5 34.219 1 94.88 922 ARG B O 1
ATOM 15351 N N . TRP B 1 923 ? -29.75 37.969 32.031 1 95.62 923 TRP B N 1
ATOM 15352 C CA . TRP B 1 923 ? -31.062 38.406 32.5 1 95.62 923 TRP B CA 1
ATOM 15353 C C . TRP B 1 923 ? -31.859 37.281 33.125 1 95.62 923 TRP B C 1
ATOM 15355 O O . TRP B 1 923 ? -31.859 36.156 32.594 1 95.62 923 TRP B O 1
ATOM 15365 N N . THR B 1 924 ? -32.406 37.5 34.312 1 95.12 924 THR B N 1
ATOM 15366 C CA . THR B 1 924 ? -33.125 36.438 35 1 95.12 924 THR B CA 1
ATOM 15367 C C . THR B 1 924 ? -34.594 36.812 35.219 1 95.12 924 THR B C 1
ATOM 15369 O O . THR B 1 924 ? -34.938 38 35.156 1 95.12 924 THR B O 1
ATOM 15372 N N . THR B 1 925 ? -35.375 35.812 35.438 1 94.44 925 THR B N 1
ATOM 15373 C CA . THR B 1 925 ? -36.812 36 35.656 1 94.44 925 THR B CA 1
ATOM 15374 C C . THR B 1 925 ? -37.25 35.375 37 1 94.44 925 THR B C 1
ATOM 15376 O O . THR B 1 925 ? -38.438 35.156 37.219 1 94.44 925 THR B O 1
ATOM 15379 N N . ILE B 1 926 ? -36.281 35.031 37.812 1 94.38 926 ILE B N 1
ATOM 15380 C CA . ILE B 1 926 ? -36.594 34.5 39.156 1 94.38 926 ILE B CA 1
ATOM 15381 C C . ILE B 1 926 ? -35.906 35.344 40.188 1 94.38 926 ILE B C 1
ATOM 15383 O O . ILE B 1 926 ? -34.781 35.844 40 1 94.38 926 ILE B O 1
ATOM 15387 N N . ASP B 1 927 ? -36.5 35.562 41.344 1 92.12 927 ASP B N 1
ATOM 15388 C CA . ASP B 1 927 ? -35.906 36.344 42.438 1 92.12 927 ASP B CA 1
ATOM 15389 C C . ASP B 1 927 ? -35.031 35.469 43.312 1 92.12 927 ASP B C 1
ATOM 15391 O O . ASP B 1 927 ? -34.781 34.312 43 1 92.12 927 ASP B O 1
ATOM 15395 N N . ALA B 1 928 ? -34.5 36.031 44.406 1 88.88 928 ALA B N 1
ATOM 15396 C CA . ALA B 1 928 ? -33.562 35.344 45.281 1 88.88 928 ALA B CA 1
ATOM 15397 C C . ALA B 1 928 ? -34.188 34.156 45.938 1 88.88 928 ALA B C 1
ATOM 15399 O O . ALA B 1 928 ? -33.5 33.219 46.344 1 88.88 928 ALA B O 1
ATOM 15400 N N . ALA B 1 929 ? -35.562 34.156 46.031 1 88.75 929 ALA B N 1
ATOM 15401 C CA . ALA B 1 929 ? -36.281 33.062 46.688 1 88.75 929 ALA B CA 1
ATOM 15402 C C . ALA B 1 929 ? -36.719 32.031 45.656 1 88.75 929 ALA B C 1
ATOM 15404 O O . ALA B 1 929 ? -37.281 31 46 1 88.75 929 ALA B O 1
ATOM 15405 N N . GLY B 1 930 ? -36.406 32.25 44.344 1 90.31 930 GLY B N 1
ATOM 15406 C CA . GLY B 1 930 ? -36.719 31.281 43.281 1 90.31 930 GLY B CA 1
ATOM 15407 C C . GLY B 1 930 ? -38.094 31.5 42.688 1 90.31 930 GLY B C 1
ATOM 15408 O O . GLY B 1 930 ? -38.531 30.703 41.844 1 90.31 930 GLY B O 1
ATOM 15409 N N . ASN B 1 931 ? -38.781 32.531 43.062 1 89.62 931 ASN B N 1
ATOM 15410 C CA . ASN B 1 931 ? -40.094 32.781 42.531 1 89.62 931 ASN B CA 1
ATOM 15411 C C . ASN B 1 931 ? -40 33.531 41.188 1 89.62 931 ASN B C 1
ATOM 15413 O O . ASN B 1 931 ? -39.156 34.406 41.031 1 89.62 931 ASN B O 1
ATOM 15417 N N . LYS B 1 932 ? -40.844 33.125 40.25 1 91.94 932 LYS B N 1
ATOM 15418 C CA . LYS B 1 932 ? -40.938 33.812 38.969 1 91.94 932 LYS B CA 1
ATOM 15419 C C . LYS B 1 932 ? -41.438 35.219 39.156 1 91.94 932 LYS B C 1
ATOM 15421 O O . LYS B 1 932 ? -42.375 35.469 39.906 1 91.94 932 LYS B O 1
ATOM 15426 N N . VAL B 1 933 ? -40.719 36.094 38.625 1 91.31 933 VAL B N 1
ATOM 15427 C CA . VAL B 1 933 ? -41.094 37.5 38.656 1 91.31 933 VAL B CA 1
ATOM 15428 C C . VAL B 1 933 ? -41.469 37.969 37.25 1 91.31 933 VAL B C 1
ATOM 15430 O O . VAL B 1 933 ? -40.844 37.594 36.281 1 91.31 933 VAL B O 1
ATOM 15433 N N . ASN B 1 934 ? -42.625 38.688 37.094 1 91.62 934 ASN B N 1
ATOM 15434 C CA . ASN B 1 934 ? -43.062 39.125 35.781 1 91.62 934 ASN B CA 1
ATOM 15435 C C . ASN B 1 934 ? -43.531 40.594 35.844 1 91.62 934 ASN B C 1
ATOM 15437 O O . ASN B 1 934 ? -43.875 41.156 34.781 1 91.62 934 ASN B O 1
ATOM 15441 N N . THR B 1 935 ? -43.5 41.281 37.031 1 93.94 935 THR B N 1
ATOM 15442 C CA . THR B 1 935 ? -43.938 42.688 37.094 1 93.94 935 THR B CA 1
ATOM 15443 C C . THR B 1 935 ? -42.812 43.625 36.625 1 93.94 935 THR B C 1
ATOM 15445 O O . THR B 1 935 ? -41.625 43.344 36.844 1 93.94 935 THR B O 1
ATOM 15448 N N . PRO B 1 936 ? -43.156 44.688 36 1 95.75 936 PRO B N 1
ATOM 15449 C CA . PRO B 1 936 ? -42.156 45.562 35.438 1 95.75 936 PRO B CA 1
ATOM 15450 C C . PRO B 1 936 ? -41.156 46.062 36.5 1 95.75 936 PRO B C 1
ATOM 15452 O O . PRO B 1 936 ? -39.938 46.031 36.281 1 95.75 936 PRO B O 1
ATOM 15455 N N . ALA B 1 937 ? -41.656 46.531 37.719 1 94.25 937 ALA B N 1
ATOM 15456 C CA . ALA B 1 937 ? -40.781 47.062 38.781 1 94.25 937 ALA B CA 1
ATOM 15457 C C . ALA B 1 937 ? -39.812 46 39.281 1 94.25 937 ALA B C 1
ATOM 15459 O O . ALA B 1 937 ? -38.625 46.281 39.5 1 94.25 937 ALA B O 1
ATOM 15460 N N . ALA B 1 938 ? -40.312 44.875 39.438 1 94.31 938 ALA B N 1
ATOM 15461 C CA . ALA B 1 938 ? -39.5 43.781 39.969 1 94.31 938 ALA B CA 1
ATOM 15462 C C . ALA B 1 938 ? -38.469 43.344 38.938 1 94.31 938 ALA B C 1
ATOM 15464 O O . ALA B 1 938 ? -37.312 43.094 39.281 1 94.31 938 ALA B O 1
ATOM 15465 N N . LEU B 1 939 ? -38.875 43.125 37.688 1 95.94 939 LEU B N 1
ATOM 15466 C CA . LEU B 1 939 ? -37.969 42.719 36.625 1 95.94 939 LEU B CA 1
ATOM 15467 C C . LEU B 1 939 ? -36.875 43.75 36.438 1 95.94 939 LEU B C 1
ATOM 15469 O O . LEU B 1 939 ? -35.719 43.406 36.188 1 95.94 939 LEU B O 1
ATOM 15473 N N . GLU B 1 940 ? -37.188 45 36.406 1 95.5 940 GLU B N 1
ATOM 15474 C CA . GLU B 1 940 ? -36.188 46.094 36.219 1 95.5 940 GLU B CA 1
ATOM 15475 C C . GLU B 1 940 ? -35.188 46.094 37.344 1 95.5 940 GLU B C 1
ATOM 15477 O O . GLU B 1 940 ? -33.969 46.25 37.125 1 95.5 940 GLU B O 1
ATOM 15482 N N . ALA B 1 941 ? -35.656 45.938 38.594 1 94.88 941 ALA B N 1
ATOM 15483 C CA . ALA B 1 941 ? -34.781 45.938 39.75 1 94.88 941 ALA B CA 1
ATOM 15484 C C . ALA B 1 941 ? -33.844 44.719 39.719 1 94.88 941 ALA B C 1
ATOM 15486 O O . ALA B 1 941 ? -32.688 44.812 40.062 1 94.88 941 ALA B O 1
ATOM 15487 N N . LEU B 1 942 ? -34.375 43.656 39.344 1 94.94 942 LEU B N 1
ATOM 15488 C CA . LEU B 1 942 ? -33.656 42.375 39.312 1 94.94 942 LEU B CA 1
ATOM 15489 C C . LEU B 1 942 ? -32.562 42.375 38.25 1 94.94 942 LEU B C 1
ATOM 15491 O O . LEU B 1 942 ? -31.516 41.75 38.438 1 94.94 942 LEU B O 1
ATOM 15495 N N . ASN B 1 943 ? -32.688 43 37.125 1 96.88 943 ASN B N 1
ATOM 15496 C CA . ASN B 1 943 ? -31.828 42.875 35.938 1 96.88 943 ASN B CA 1
ATOM 15497 C C . ASN B 1 943 ? -31.125 44.188 35.625 1 96.88 943 ASN B C 1
ATOM 15499 O O . ASN B 1 943 ? -30.672 44.375 34.5 1 96.88 943 ASN B O 1
ATOM 15503 N N . ALA B 1 944 ? -31.016 45.094 36.625 1 92.88 944 ALA B N 1
ATOM 15504 C CA . ALA B 1 944 ? -30.328 46.375 36.406 1 92.88 944 ALA B CA 1
ATOM 15505 C C . ALA B 1 944 ? -28.875 46.156 35.969 1 92.88 944 ALA B C 1
ATOM 15507 O O . ALA B 1 944 ? -28.125 45.438 36.656 1 92.88 944 ALA B O 1
ATOM 15508 N N . GLY B 1 945 ? -28.5 46.625 34.812 1 91.81 945 GLY B N 1
ATOM 15509 C CA . GLY B 1 945 ? -27.125 46.594 34.375 1 91.81 945 GLY B CA 1
ATOM 15510 C C . GLY B 1 945 ? -26.75 45.312 33.625 1 91.81 945 GLY B C 1
ATOM 15511 O O . GLY B 1 945 ? -25.656 45.219 33.094 1 91.81 945 GLY B O 1
ATOM 15512 N N . LYS B 1 946 ? -27.625 44.344 33.531 1 94.5 946 LYS B N 1
ATOM 15513 C CA . LYS B 1 946 ? -27.328 43.062 32.875 1 94.5 946 LYS B CA 1
ATOM 15514 C C . LYS B 1 946 ? -27.469 43.219 31.359 1 94.5 946 LYS B C 1
ATOM 15516 O O . LYS B 1 946 ? -28.359 43.938 30.875 1 94.5 946 LYS B O 1
ATOM 15521 N N . THR B 1 947 ? -26.484 42.625 30.672 1 92.44 947 THR B N 1
ATOM 15522 C CA . THR B 1 947 ? -26.469 42.812 29.234 1 92.44 947 THR B CA 1
ATOM 15523 C C . THR B 1 947 ? -26.562 41.469 28.516 1 92.44 947 THR B C 1
ATOM 15525 O O . THR B 1 947 ? -26.656 41.406 27.297 1 92.44 947 THR B O 1
ATOM 15528 N N . ILE B 1 948 ? -26.469 40.344 29.234 1 94.38 948 ILE B N 1
ATOM 15529 C CA . ILE B 1 948 ? -26.594 39 28.656 1 94.38 948 ILE B CA 1
ATOM 15530 C C . ILE B 1 948 ? -28.062 38.594 28.609 1 94.38 948 ILE B C 1
ATOM 15532 O O . ILE B 1 948 ? -28.781 38.688 29.609 1 94.38 948 ILE B O 1
ATOM 15536 N N . PRO B 1 949 ? -28.547 38.188 27.453 1 93.88 949 PRO B N 1
ATOM 15537 C CA . PRO B 1 949 ? -29.953 37.844 27.312 1 93.88 949 PRO B CA 1
ATOM 15538 C C . PRO B 1 949 ? -30.375 36.719 28.25 1 93.88 949 PRO B C 1
ATOM 15540 O O . PRO B 1 949 ? -29.547 35.906 28.688 1 93.88 949 PRO B O 1
ATOM 15543 N N . ARG B 1 950 ? -31.734 36.719 28.391 1 92.56 950 ARG B N 1
ATOM 15544 C CA . ARG B 1 950 ? -32.344 35.656 29.188 1 92.56 950 ARG B CA 1
ATOM 15545 C C . ARG B 1 950 ? -32.125 34.312 28.531 1 92.56 950 ARG B C 1
ATOM 15547 O O . ARG B 1 950 ? -31.75 34.219 27.359 1 92.56 950 ARG B O 1
ATOM 15554 N N . TYR B 1 951 ? -32.25 33.156 29.312 1 90.5 951 TYR B N 1
ATOM 15555 C CA . TYR B 1 951 ? -31.938 31.828 28.844 1 90.5 951 TYR B CA 1
ATOM 15556 C C . TYR B 1 951 ? -32.688 31.5 27.562 1 90.5 951 TYR B C 1
ATOM 15558 O O . TYR B 1 951 ? -32.188 30.719 26.734 1 90.5 951 TYR B O 1
ATOM 15566 N N . ASP B 1 952 ? -33.812 32.031 27.234 1 89.06 952 ASP B N 1
ATOM 15567 C CA . ASP B 1 952 ? -34.562 31.797 26 1 89.06 952 ASP B CA 1
ATOM 15568 C C . ASP B 1 952 ? -34.531 33.031 25.109 1 89.06 952 ASP B C 1
ATOM 15570 O O . ASP B 1 952 ? -35.375 33.156 24.219 1 89.06 952 ASP B O 1
ATOM 15574 N N . GLY B 1 953 ? -33.688 33.906 25.469 1 90.25 953 GLY B N 1
ATOM 15575 C CA . GLY B 1 953 ? -33.688 35.219 24.828 1 90.25 953 GLY B CA 1
ATOM 15576 C C . GLY B 1 953 ? -32.969 35.25 23.484 1 90.25 953 GLY B C 1
ATOM 15577 O O . GLY B 1 953 ? -33.062 36.219 22.75 1 90.25 953 GLY B O 1
ATOM 15578 N N . TYR B 1 954 ? -32.25 34.219 23.141 1 88.12 954 TYR B N 1
ATOM 15579 C CA . TYR B 1 954 ? -31.547 34.125 21.859 1 88.12 954 TYR B CA 1
ATOM 15580 C C . TYR B 1 954 ? -32.406 33.438 20.797 1 88.12 954 TYR B C 1
ATOM 15582 O O . TYR B 1 954 ? -32.094 33.469 19.609 1 88.12 954 TYR B O 1
ATOM 15590 N N . GLY B 1 955 ? -33.5 32.906 21.172 1 78.5 955 GLY B N 1
ATOM 15591 C CA . GLY B 1 955 ? -34.344 32.156 20.25 1 78.5 955 GLY B CA 1
ATOM 15592 C C . GLY B 1 955 ? -33.906 30.734 20.031 1 78.5 955 GLY B C 1
ATOM 15593 O O . GLY B 1 955 ? -32.906 30.281 20.625 1 78.5 955 GLY B O 1
ATOM 15594 N N . THR B 1 956 ? -34.656 29.984 19.141 1 73.69 956 THR B N 1
ATOM 15595 C CA . THR B 1 956 ? -34.375 28.578 18.875 1 73.69 956 THR B CA 1
ATOM 15596 C C . THR B 1 956 ? -33.25 28.438 17.828 1 73.69 956 THR B C 1
ATOM 15598 O O . THR B 1 956 ? -32.594 27.406 17.75 1 73.69 956 THR B O 1
ATOM 15601 N N . THR B 1 957 ? -33.125 29.359 17.016 1 77.69 957 THR B N 1
ATOM 15602 C CA . THR B 1 957 ? -32.062 29.406 16.031 1 77.69 957 THR B CA 1
ATOM 15603 C C . THR B 1 957 ? -31.297 30.734 16.125 1 77.69 957 THR B C 1
ATOM 15605 O O . THR B 1 957 ? -31.688 31.703 15.477 1 77.69 957 THR B O 1
ATOM 15608 N N . PRO B 1 958 ? -30.328 30.609 16.922 1 79.5 958 PRO B N 1
ATOM 15609 C CA . PRO B 1 958 ? -29.656 31.906 17.125 1 79.5 958 PRO B CA 1
ATOM 15610 C C . PRO B 1 958 ? -29.047 32.438 15.828 1 79.5 958 PRO B C 1
ATOM 15612 O O . PRO B 1 958 ? -28.469 31.703 15.039 1 79.5 958 PRO B O 1
ATOM 15615 N N . ARG B 1 959 ? -29.25 33.688 15.672 1 88.5 959 ARG B N 1
ATOM 15616 C CA . ARG B 1 959 ? -28.688 34.438 14.547 1 88.5 959 ARG B CA 1
ATOM 15617 C C . ARG B 1 959 ? -27.219 34.781 14.805 1 88.5 959 ARG B C 1
ATOM 15619 O O . ARG B 1 959 ? -26.828 35 15.953 1 88.5 959 ARG B O 1
ATOM 15626 N N . PHE B 1 960 ? -26.469 34.812 13.75 1 93.88 960 PHE B N 1
ATOM 15627 C CA . PHE B 1 960 ? -25.078 35.219 13.859 1 93.88 960 PHE B CA 1
ATOM 15628 C C . PHE B 1 960 ? -24.969 36.719 14.125 1 93.88 960 PHE B C 1
ATOM 15630 O O . PHE B 1 960 ? -25.469 37.531 13.344 1 93.88 960 PHE B O 1
ATOM 15637 N N . PHE B 1 961 ? -24.391 37.094 15.258 1 94.31 961 PHE B N 1
ATOM 15638 C CA . PHE B 1 961 ? -24.344 38.5 15.633 1 94.31 961 PHE B CA 1
ATOM 15639 C C . PHE B 1 961 ? -22.969 38.875 16.203 1 94.31 961 PHE B C 1
ATOM 15641 O O . PHE B 1 961 ? -22.125 38 16.422 1 94.31 961 PHE B O 1
ATOM 15648 N N . ASP B 1 962 ? -22.625 40.062 16.469 1 95.69 962 ASP B N 1
ATOM 15649 C CA . ASP B 1 962 ? -21.281 40.625 16.656 1 95.69 962 ASP B CA 1
ATOM 15650 C C . ASP B 1 962 ? -20.672 40.188 17.984 1 95.69 962 ASP B C 1
ATOM 15652 O O . ASP B 1 962 ? -19.453 40.125 18.109 1 95.69 962 ASP B O 1
ATOM 15656 N N . GLN B 1 963 ? -21.391 39.844 19.031 1 93.44 963 GLN B N 1
ATOM 15657 C CA . GLN B 1 963 ? -20.828 39.5 20.328 1 93.44 963 GLN B CA 1
ATOM 15658 C C . GLN B 1 963 ? -20.156 38.156 20.297 1 93.44 963 GLN B C 1
ATOM 15660 O O . GLN B 1 963 ? -19.375 37.812 21.188 1 93.44 963 GLN B O 1
ATOM 15665 N N . VAL B 1 964 ? -20.453 37.375 19.328 1 95.44 964 VAL B N 1
ATOM 15666 C CA . VAL B 1 964 ? -19.797 36.094 19.219 1 95.44 964 VAL B CA 1
ATOM 15667 C C . VAL B 1 964 ? -18.562 36.219 18.328 1 95.44 964 VAL B C 1
ATOM 15669 O O . VAL B 1 964 ? -17.875 35.219 18.047 1 95.44 964 VAL B O 1
ATOM 15672 N N . VAL B 1 965 ? -18.297 37.344 17.766 1 97.75 965 VAL B N 1
ATOM 15673 C CA . VAL B 1 965 ? -17.062 37.656 17.062 1 97.75 965 VAL B CA 1
ATOM 15674 C C . VAL B 1 965 ? -16.047 38.281 18.016 1 97.75 965 VAL B C 1
ATOM 15676 O O . VAL B 1 965 ? -16.328 39.312 18.625 1 97.75 965 VAL B O 1
ATOM 15679 N N . GLU B 1 966 ? -14.945 37.625 18.156 1 97.88 966 GLU B N 1
ATOM 15680 C CA . GLU B 1 966 ? -13.961 38.062 19.156 1 97.88 966 GLU B CA 1
ATOM 15681 C C . GLU B 1 966 ? -12.617 38.375 18.516 1 97.88 966 GLU B C 1
ATOM 15683 O O . GLU B 1 966 ? -12.336 37.906 17.391 1 97.88 966 GLU B O 1
ATOM 15688 N N . ASP B 1 967 ? -11.859 39.094 19.25 1 97.75 967 ASP B N 1
ATOM 15689 C CA . ASP B 1 967 ? -10.531 39.469 18.766 1 97.75 967 ASP B CA 1
ATOM 15690 C C . ASP B 1 967 ? -9.609 38.25 18.75 1 97.75 967 ASP B C 1
ATOM 15692 O O . ASP B 1 967 ? -9.484 37.531 19.734 1 97.75 967 ASP B O 1
ATOM 15696 N N . GLY B 1 968 ? -9 38.062 17.594 1 97.31 968 GLY B N 1
ATOM 15697 C CA . GLY B 1 968 ? -8.125 36.938 17.422 1 97.31 968 GLY B CA 1
ATOM 15698 C C . GLY B 1 968 ? -6.652 37.281 17.5 1 97.31 968 GLY B C 1
ATOM 15699 O O . GLY B 1 968 ? -5.789 36.438 17.219 1 97.31 968 GLY B O 1
ATOM 15700 N N . SER B 1 969 ? -6.277 38.469 17.922 1 98 969 SER B N 1
ATOM 15701 C CA . SER B 1 969 ? -4.883 38.875 18.047 1 98 969 SER B CA 1
ATOM 15702 C C . SER B 1 969 ? -4.18 38.125 19.172 1 98 969 SER B C 1
ATOM 15704 O O . SER B 1 969 ? -4.777 37.875 20.219 1 98 969 SER B O 1
ATOM 15706 N N . PHE B 1 970 ? -2.883 37.844 18.906 1 97.06 970 PHE B N 1
ATOM 15707 C CA . PHE B 1 970 ? -2.156 37.156 19.984 1 97.06 970 PHE B CA 1
ATOM 15708 C C . PHE B 1 970 ? -0.653 37.375 19.828 1 97.06 970 PHE B C 1
ATOM 15710 O O . PHE B 1 970 ? -0.182 37.75 18.75 1 97.06 970 PHE B O 1
ATOM 15717 N N . ILE B 1 971 ? 0.089 37.156 20.875 1 97.88 971 ILE B N 1
ATOM 15718 C CA . ILE B 1 971 ? 1.53 36.938 20.969 1 97.88 971 ILE B CA 1
ATOM 15719 C C . ILE B 1 971 ? 1.815 35.625 21.672 1 97.88 971 ILE B C 1
ATOM 15721 O O . ILE B 1 971 ? 1.262 35.344 22.734 1 97.88 971 ILE B O 1
ATOM 15725 N N . ARG B 1 972 ? 2.605 34.812 21.047 1 97 972 ARG B N 1
ATOM 15726 C CA . ARG B 1 972 ? 2.836 33.469 21.562 1 97 972 ARG B CA 1
ATOM 15727 C C . ARG B 1 972 ? 4.32 33.219 21.828 1 97 972 ARG B C 1
ATOM 15729 O O . ARG B 1 972 ? 5.164 33.531 20.984 1 97 972 ARG B O 1
ATOM 15736 N N . LEU B 1 973 ? 4.66 32.75 23.047 1 97.69 973 LEU B N 1
ATOM 15737 C CA . LEU B 1 973 ? 5.953 32.094 23.266 1 97.69 973 LEU B CA 1
ATOM 15738 C C . LEU B 1 973 ? 5.961 30.703 22.688 1 97.69 973 LEU B C 1
ATOM 15740 O O . LEU B 1 973 ? 5.629 29.734 23.391 1 97.69 973 LEU B O 1
ATOM 15744 N N . ASN B 1 974 ? 6.41 30.641 21.516 1 96.31 974 ASN B N 1
ATOM 15745 C CA . ASN B 1 974 ? 6.219 29.469 20.672 1 96.31 974 ASN B CA 1
ATOM 15746 C C . ASN B 1 974 ? 7.168 28.328 21.062 1 96.31 974 ASN B C 1
ATOM 15748 O O . ASN B 1 974 ? 6.758 27.172 21.125 1 96.31 974 ASN B O 1
ATOM 15752 N N . ASN B 1 975 ? 8.398 28.641 21.188 1 96.62 975 ASN B N 1
ATOM 15753 C CA . ASN B 1 975 ? 9.391 27.594 21.438 1 96.62 975 ASN B CA 1
ATOM 15754 C C . ASN B 1 975 ? 10.555 28.125 22.266 1 96.62 975 ASN B C 1
ATOM 15756 O O . ASN B 1 975 ? 11.047 29.234 22.031 1 96.62 975 ASN B O 1
ATOM 15760 N N . VAL B 1 976 ? 10.93 27.406 23.234 1 98 976 VAL B N 1
ATOM 15761 C CA . VAL B 1 976 ? 12.133 27.641 24.016 1 98 976 VAL B CA 1
ATOM 15762 C C . VAL B 1 976 ? 12.938 26.344 24.125 1 98 976 VAL B C 1
ATOM 15764 O O . VAL B 1 976 ? 12.43 25.328 24.594 1 98 976 VAL B O 1
ATOM 15767 N N . SER B 1 977 ? 14.117 26.391 23.656 1 97.62 977 SER B N 1
ATOM 15768 C CA . SER B 1 977 ? 14.953 25.188 23.672 1 97.62 977 SER B CA 1
ATOM 15769 C C . SER B 1 977 ? 16.312 25.484 24.297 1 97.62 977 SER B C 1
ATOM 15771 O O . SER B 1 977 ? 17.031 26.375 23.844 1 97.62 977 SER B O 1
ATOM 15773 N N . LEU B 1 978 ? 16.656 24.734 25.297 1 97.81 978 LEU B N 1
ATOM 15774 C CA . LEU B 1 978 ? 17.953 24.812 25.969 1 97.81 978 LEU B CA 1
ATOM 15775 C C . LEU B 1 978 ? 18.75 23.531 25.75 1 97.81 978 LEU B C 1
ATOM 15777 O O . LEU B 1 978 ? 18.266 22.438 26.047 1 97.81 978 LEU B O 1
ATOM 15781 N N . GLY B 1 979 ? 19.891 23.703 25.219 1 96.81 979 GLY B N 1
ATOM 15782 C CA . GLY B 1 979 ? 20.75 22.547 24.969 1 96.81 979 GLY B CA 1
ATOM 15783 C C . GLY B 1 979 ? 22.141 22.703 25.531 1 96.81 979 GLY B C 1
ATOM 15784 O O . GLY B 1 979 ? 22.609 23.812 25.766 1 96.81 979 GLY B O 1
ATOM 15785 N N . TYR B 1 980 ? 22.797 21.594 25.781 1 96.75 980 TYR B N 1
ATOM 15786 C CA . TYR B 1 980 ? 24.172 21.531 26.234 1 96.75 980 TYR B CA 1
ATOM 15787 C C . TYR B 1 980 ? 24.938 20.422 25.531 1 96.75 980 TYR B C 1
ATOM 15789 O O . TYR B 1 980 ? 24.531 19.266 25.578 1 96.75 980 TYR B O 1
ATOM 15797 N N . ASN B 1 981 ? 25.969 20.812 24.938 1 94.31 981 ASN B N 1
ATOM 15798 C CA . ASN B 1 981 ? 26.875 19.844 24.344 1 94.31 981 ASN B CA 1
ATOM 15799 C C . ASN B 1 981 ? 27.984 19.438 25.312 1 94.31 981 ASN B C 1
ATOM 15801 O O . ASN B 1 981 ? 28.812 20.266 25.703 1 94.31 981 ASN B O 1
ATOM 15805 N N . LEU B 1 982 ? 28.094 18.203 25.531 1 94.12 982 LEU B N 1
ATOM 15806 C CA . LEU B 1 982 ? 29.125 17.734 26.438 1 94.12 982 LEU B CA 1
ATOM 15807 C C . LEU B 1 982 ? 30.516 17.875 25.812 1 94.12 982 LEU B C 1
ATOM 15809 O O . LEU B 1 982 ? 30.688 17.609 24.625 1 94.12 982 LEU B O 1
ATOM 15813 N N . PRO B 1 983 ? 31.469 18.328 26.609 1 90.81 983 PRO B N 1
ATOM 15814 C CA . PRO B 1 983 ? 32.812 18.469 26.078 1 90.81 983 PRO B CA 1
ATOM 15815 C C . PRO B 1 983 ? 33.406 17.141 25.578 1 90.81 983 PRO B C 1
ATOM 15817 O O . PRO B 1 983 ? 33.156 16.094 26.172 1 90.81 983 PRO B O 1
ATOM 15820 N N . LYS B 1 984 ? 34.156 17.25 24.609 1 86.69 984 LYS B N 1
ATOM 15821 C CA . LYS B 1 984 ? 34.75 16.062 23.984 1 86.69 984 LYS B CA 1
ATOM 15822 C C . LYS B 1 984 ? 35.594 15.273 24.984 1 86.69 984 LYS B C 1
ATOM 15824 O O . LYS B 1 984 ? 35.688 14.047 24.906 1 86.69 984 LYS B O 1
ATOM 15829 N N . SER B 1 985 ? 36.281 15.953 25.922 1 85.38 985 SER B N 1
ATOM 15830 C CA . SER B 1 985 ? 37.156 15.312 26.906 1 85.38 985 SER B CA 1
ATOM 15831 C C . SER B 1 985 ? 36.375 14.336 27.781 1 85.38 985 SER B C 1
ATOM 15833 O O . SER B 1 985 ? 36.906 13.344 28.266 1 85.38 985 SER B O 1
ATOM 15835 N N . TRP B 1 986 ? 35.094 14.594 27.906 1 89.94 986 TRP B N 1
ATOM 15836 C CA . TRP B 1 986 ? 34.281 13.766 28.766 1 89.94 986 TRP B CA 1
ATOM 15837 C C . TRP B 1 986 ? 33.812 12.508 28.031 1 89.94 986 TRP B C 1
ATOM 15839 O O . TRP B 1 986 ? 33.562 11.469 28.656 1 89.94 986 TRP B O 1
ATOM 15849 N N . ILE B 1 987 ? 33.688 12.688 26.688 1 89.44 987 ILE B N 1
ATOM 15850 C CA . ILE B 1 987 ? 32.938 11.633 26 1 89.44 987 ILE B CA 1
ATOM 15851 C C . ILE B 1 987 ? 33.906 10.797 25.156 1 89.44 987 ILE B C 1
ATOM 15853 O O . ILE B 1 987 ? 33.562 9.703 24.703 1 89.44 987 ILE B O 1
ATOM 15857 N N . SER B 1 988 ? 35.062 11.242 24.953 1 84.81 988 SER B N 1
ATOM 15858 C CA . SER B 1 988 ? 36.031 10.547 24.125 1 84.81 988 SER B CA 1
ATOM 15859 C C . SER B 1 988 ? 36.344 9.172 24.688 1 84.81 988 SER B C 1
ATOM 15861 O O . SER B 1 988 ? 36.625 8.227 23.938 1 84.81 988 SER B O 1
ATOM 15863 N N . LYS B 1 989 ? 36.344 9.102 26 1 84.81 989 LYS B N 1
ATOM 15864 C CA . LYS B 1 989 ? 36.656 7.816 26.625 1 84.81 989 LYS B CA 1
ATOM 15865 C C . LYS B 1 989 ? 35.594 6.766 26.266 1 84.81 989 LYS B C 1
ATOM 15867 O O . LYS B 1 989 ? 35.906 5.574 26.203 1 84.81 989 LYS B O 1
ATOM 15872 N N . ALA B 1 990 ? 34.469 7.254 26.062 1 86.19 990 ALA B N 1
ATOM 15873 C CA . ALA B 1 990 ? 33.406 6.34 25.688 1 86.19 990 ALA B CA 1
ATOM 15874 C C . ALA B 1 990 ? 33.312 6.188 24.172 1 86.19 990 ALA B C 1
ATOM 15876 O O . ALA B 1 990 ? 32.344 5.582 23.672 1 86.19 990 ALA B O 1
ATOM 15877 N N . ARG B 1 991 ? 34.219 6.742 23.375 1 82.25 991 ARG B N 1
ATOM 15878 C CA . ARG B 1 991 ? 34.281 6.672 21.922 1 82.25 991 ARG B CA 1
ATOM 15879 C C . ARG B 1 991 ? 33.062 7.297 21.281 1 82.25 991 ARG B C 1
ATOM 15881 O O . ARG B 1 991 ? 32.5 6.77 20.312 1 82.25 991 ARG B O 1
ATOM 15888 N N . LEU B 1 992 ? 32.562 8.258 22.047 1 89.94 992 LEU B N 1
ATOM 15889 C CA . LEU B 1 992 ? 31.469 9.039 21.5 1 89.94 992 LEU B CA 1
ATOM 15890 C C . LEU B 1 992 ? 31.969 10.32 20.859 1 89.94 992 LEU B C 1
ATOM 15892 O O . LEU B 1 992 ? 32.938 10.922 21.328 1 89.94 992 LEU B O 1
ATOM 15896 N N . ASN B 1 993 ? 31.359 10.633 19.734 1 84.62 993 ASN B N 1
ATOM 15897 C CA . ASN B 1 993 ? 31.766 11.836 19.016 1 84.62 993 ASN B CA 1
ATOM 15898 C C . ASN B 1 993 ? 31.047 13.078 19.547 1 84.62 993 ASN B C 1
ATOM 15900 O O . ASN B 1 993 ? 31.641 14.156 19.625 1 84.62 993 ASN B O 1
ATOM 15904 N N . ASN B 1 994 ? 29.812 12.984 19.719 1 90.19 994 ASN B N 1
ATOM 15905 C CA . ASN B 1 994 ? 29.031 14.117 20.203 1 90.19 994 ASN B CA 1
ATOM 15906 C C . ASN B 1 994 ? 27.844 13.656 21.047 1 90.19 994 ASN B C 1
ATOM 15908 O O . ASN B 1 994 ? 27.219 12.648 20.734 1 90.19 994 ASN B O 1
ATOM 15912 N N . VAL B 1 995 ? 27.688 14.258 22.109 1 94.25 995 VAL B N 1
ATOM 15913 C CA . VAL B 1 995 ? 26.516 14.039 22.953 1 94.25 995 VAL B CA 1
ATOM 15914 C C . VAL B 1 995 ? 25.906 15.383 23.328 1 94.25 995 VAL B C 1
ATOM 15916 O O . VAL B 1 995 ? 26.562 16.234 23.938 1 94.25 995 VAL B O 1
ATOM 15919 N N . ARG B 1 996 ? 24.703 15.547 22.969 1 95.62 996 ARG B N 1
ATOM 15920 C CA . ARG B 1 996 ? 23.969 16.766 23.297 1 95.62 996 ARG B CA 1
ATOM 15921 C C . ARG B 1 996 ? 22.703 16.438 24.078 1 95.62 996 ARG B C 1
ATOM 15923 O O . ARG B 1 996 ? 21.906 15.578 23.672 1 95.62 996 ARG B O 1
ATOM 15930 N N . VAL B 1 997 ? 22.531 17.078 25.219 1 96.62 997 VAL B N 1
ATOM 15931 C CA . VAL B 1 997 ? 21.297 16.984 25.984 1 96.62 997 VAL B CA 1
ATOM 15932 C C . VAL B 1 997 ? 20.516 18.297 25.875 1 96.62 997 VAL B C 1
ATOM 15934 O O . VAL B 1 997 ? 21.109 19.375 25.828 1 96.62 997 VAL B O 1
ATOM 15937 N N . TYR B 1 998 ? 19.203 18.125 25.797 1 97 998 TYR B N 1
ATOM 15938 C CA . TYR B 1 998 ? 18.469 19.375 25.656 1 97 998 TYR B CA 1
ATOM 15939 C C . TYR B 1 998 ? 17.094 19.266 26.297 1 97 998 TYR B C 1
ATOM 15941 O O . TYR B 1 998 ? 16.594 18.156 26.547 1 97 998 TYR B O 1
ATOM 15949 N N . LEU B 1 999 ? 16.469 20.391 26.672 1 97.75 999 LEU B N 1
ATOM 15950 C CA . LEU B 1 999 ? 15.109 20.609 27.141 1 97.75 999 LEU B CA 1
ATOM 15951 C C . LEU B 1 999 ? 14.383 21.625 26.25 1 97.75 999 LEU B C 1
ATOM 15953 O O . LEU B 1 999 ? 14.938 22.656 25.906 1 97.75 999 LEU B O 1
ATOM 15957 N N . THR B 1 1000 ? 13.203 21.219 25.828 1 97.5 1000 THR B N 1
ATOM 15958 C CA . THR B 1 1000 ? 12.453 22.094 24.953 1 97.5 1000 THR B CA 1
ATOM 15959 C C . THR B 1 1000 ? 11.023 22.281 25.453 1 97.5 1000 THR B C 1
ATOM 15961 O O . THR B 1 1000 ? 10.367 21.312 25.828 1 97.5 1000 THR B O 1
ATOM 15964 N N . GLY B 1 1001 ? 10.562 23.516 25.516 1 97.19 1001 GLY B N 1
ATOM 15965 C CA . GLY B 1 1001 ? 9.164 23.875 25.688 1 97.19 1001 GLY B CA 1
ATOM 15966 C C . GLY B 1 1001 ? 8.523 24.422 24.438 1 97.19 1001 GLY B C 1
ATOM 15967 O O . GLY B 1 1001 ? 9.125 25.234 23.734 1 97.19 1001 GLY B O 1
ATOM 15968 N N . TYR B 1 1002 ? 7.402 23.875 24.078 1 95.62 1002 TYR B N 1
ATOM 15969 C CA . TYR B 1 1002 ? 6.688 24.266 22.875 1 95.62 1002 TYR B CA 1
ATOM 15970 C C . TYR B 1 1002 ? 5.273 24.734 23.203 1 95.62 1002 TYR B C 1
ATOM 15972 O O . TYR B 1 1002 ? 4.574 24.078 23.984 1 95.62 1002 TYR B O 1
ATOM 15980 N N . ASN B 1 1003 ? 4.836 25.844 22.562 1 94.69 1003 ASN B N 1
ATOM 15981 C CA . ASN B 1 1003 ? 3.533 26.438 22.828 1 94.69 1003 ASN B CA 1
ATOM 15982 C C . ASN B 1 1003 ? 3.33 26.719 24.312 1 94.69 1003 ASN B C 1
ATOM 15984 O O . ASN B 1 1003 ? 2.344 26.266 24.906 1 94.69 1003 ASN B O 1
ATOM 15988 N N . LEU B 1 1004 ? 4.195 27.5 24.875 1 95.81 1004 LEU B N 1
ATOM 15989 C CA . LEU B 1 1004 ? 4.309 27.609 26.328 1 95.81 1004 LEU B CA 1
ATOM 15990 C C . LEU B 1 1004 ? 3.275 28.594 26.875 1 95.81 1004 LEU B C 1
ATOM 15992 O O . LEU B 1 1004 ? 2.715 28.375 27.953 1 95.81 1004 LEU B O 1
ATOM 15996 N N . TYR B 1 1005 ? 3.168 29.688 26.094 1 95.5 1005 TYR B N 1
ATOM 15997 C CA . TYR B 1 1005 ? 2.254 30.719 26.578 1 95.5 1005 TYR B CA 1
ATOM 15998 C C . TYR B 1 1005 ? 1.71 31.547 25.422 1 95.5 1005 TYR B C 1
ATOM 16000 O O . TYR B 1 1005 ? 2.436 31.859 24.484 1 95.5 1005 TYR B O 1
ATOM 16008 N N . VAL B 1 1006 ? 0.45 31.906 25.547 1 96.06 1006 VAL B N 1
ATOM 16009 C CA . VAL B 1 1006 ? -0.186 32.75 24.547 1 96.06 1006 VAL B CA 1
ATOM 16010 C C . VAL B 1 1006 ? -0.886 33.938 25.234 1 96.06 1006 VAL B C 1
ATOM 16012 O O . VAL B 1 1006 ? -1.724 33.719 26.125 1 96.06 1006 VAL B O 1
ATOM 16015 N N . LEU B 1 1007 ? -0.501 35.094 24.875 1 97.12 1007 LEU B N 1
ATOM 16016 C CA . LEU B 1 1007 ? -1.202 36.312 25.312 1 97.12 1007 LEU B CA 1
ATOM 16017 C C . LEU B 1 1007 ? -2.27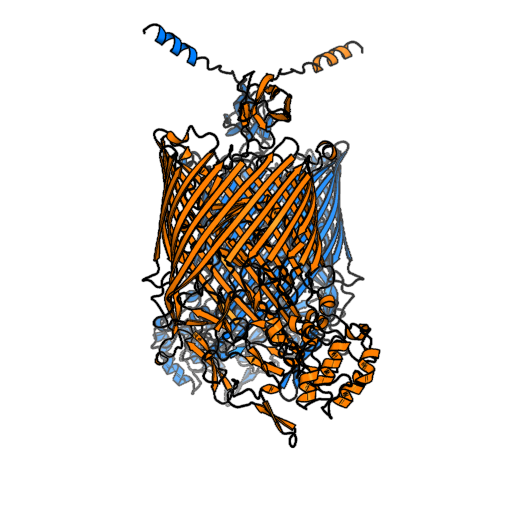 36.688 24.297 1 97.12 1007 LEU B C 1
ATOM 16019 O O . LEU B 1 1007 ? -1.952 37.031 23.156 1 97.12 1007 LEU B O 1
ATOM 16023 N N . ASP B 1 1008 ? -3.473 36.594 24.641 1 96.75 1008 ASP B N 1
ATOM 16024 C CA . ASP B 1 1008 ? -4.578 36.875 23.734 1 96.75 1008 ASP B CA 1
ATOM 16025 C C . ASP B 1 1008 ? -5.832 37.281 24.516 1 96.75 1008 ASP B C 1
ATOM 16027 O O . ASP B 1 1008 ? -5.852 37.219 25.75 1 96.75 1008 ASP B O 1
ATOM 16031 N N . LYS B 1 1009 ? -6.848 37.781 23.828 1 96.06 1009 LYS B N 1
ATOM 16032 C CA . LYS B 1 1009 ? -8.125 38.156 24.422 1 96.06 1009 LYS B CA 1
ATOM 16033 C C . LYS B 1 1009 ? -9.234 37.188 24 1 96.06 1009 LYS B C 1
ATOM 16035 O O . LYS B 1 1009 ? -10.406 37.375 24.312 1 96.06 1009 LYS B O 1
ATOM 16040 N N . TYR B 1 1010 ? -8.945 36.188 23.281 1 96.69 1010 TYR B N 1
ATOM 16041 C CA . TYR B 1 1010 ? -9.93 35.219 22.797 1 96.69 1010 TYR B CA 1
ATOM 16042 C C . TYR B 1 1010 ? -10.406 34.312 23.922 1 96.69 1010 TYR B C 1
ATOM 16044 O O . TYR B 1 1010 ? -9.594 33.781 24.688 1 96.69 1010 TYR B O 1
ATOM 16052 N N . SER B 1 1011 ? -11.648 34.125 24.016 1 96 1011 SER B N 1
ATOM 16053 C CA . SER B 1 1011 ? -12.219 33.375 25.141 1 96 1011 SER B CA 1
ATOM 16054 C C . SER B 1 1011 ? -12.133 31.875 24.906 1 96 1011 SER B C 1
ATOM 16056 O O . SER B 1 1011 ? -12.312 31.094 25.828 1 96 1011 SER B O 1
ATOM 16058 N N . GLY B 1 1012 ? -11.922 31.453 23.656 1 95.12 1012 GLY B N 1
ATOM 16059 C CA . GLY B 1 1012 ? -11.797 30.031 23.375 1 95.12 1012 GLY B CA 1
ATOM 16060 C C . GLY B 1 1012 ? -10.43 29.484 23.719 1 95.12 1012 GLY B C 1
ATOM 16061 O O . GLY B 1 1012 ? -9.664 30.109 24.469 1 95.12 1012 GLY B O 1
ATOM 16062 N N . TYR B 1 1013 ? -10.156 28.25 23.25 1 95 1013 TYR B N 1
ATOM 16063 C CA . TYR B 1 1013 ? -8.938 27.547 23.641 1 95 1013 TYR B CA 1
ATOM 16064 C C . TYR B 1 1013 ? -7.703 28.25 23.094 1 95 1013 TYR B C 1
ATOM 16066 O O . TYR B 1 1013 ? -6.688 28.359 23.781 1 95 1013 TYR B O 1
ATOM 16074 N N . ASP B 1 1014 ? -7.746 28.578 21.812 1 94.69 1014 ASP B N 1
ATOM 16075 C CA . ASP B 1 1014 ? -6.594 29.141 21.109 1 94.69 1014 ASP B CA 1
ATOM 16076 C C . ASP B 1 1014 ? -7.039 30.062 19.969 1 94.69 1014 ASP B C 1
ATOM 16078 O O . ASP B 1 1014 ? -7.941 29.719 19.203 1 94.69 1014 ASP B O 1
ATOM 16082 N N . PRO B 1 1015 ? -6.445 31.188 19.859 1 94.81 1015 PRO B N 1
ATOM 16083 C CA . PRO B 1 1015 ? -6.867 32.125 18.812 1 94.81 1015 PRO B CA 1
ATOM 16084 C C . PRO B 1 1015 ? -6.441 31.672 17.406 1 94.81 1015 PRO B C 1
ATOM 16086 O O . PRO B 1 1015 ? -6.969 32.156 16.406 1 94.81 1015 PRO B O 1
ATOM 16089 N N . GLU B 1 1016 ? -5.504 30.859 17.312 1 91.19 1016 GLU B N 1
ATOM 16090 C CA . GLU B 1 1016 ? -5.129 30.281 16.016 1 91.19 1016 GLU B CA 1
ATOM 16091 C C . GLU B 1 1016 ? -5.977 29.062 15.688 1 91.19 1016 GLU B C 1
ATOM 16093 O O . GLU B 1 1016 ? -5.559 27.922 15.93 1 91.19 1016 GLU B O 1
ATOM 16098 N N . VAL B 1 1017 ? -7.086 29.281 15.094 1 90.38 1017 VAL B N 1
ATOM 16099 C CA . VAL B 1 1017 ? -8.047 28.203 14.852 1 90.38 1017 VAL B CA 1
ATOM 16100 C C . VAL B 1 1017 ? -8.867 28.516 13.602 1 90.38 1017 VAL B C 1
ATOM 16102 O O . VAL B 1 1017 ? -9.164 29.672 13.32 1 90.38 1017 VAL B O 1
ATOM 16105 N N . SER B 1 1018 ? -9.102 27.531 12.797 1 90.88 1018 SER B N 1
ATOM 16106 C CA . SER B 1 1018 ? -10.008 27.609 11.648 1 90.88 1018 SER B CA 1
ATOM 16107 C C . SER B 1 1018 ? -10.562 26.234 11.305 1 90.88 1018 SER B C 1
ATOM 16109 O O . SER B 1 1018 ? -10.023 25.531 10.438 1 90.88 1018 SER B O 1
ATOM 16111 N N . THR B 1 1019 ? -11.633 25.844 11.82 1 88.62 1019 THR B N 1
ATOM 16112 C CA . THR B 1 1019 ? -12.133 24.484 11.734 1 88.62 1019 THR B CA 1
ATOM 16113 C C . THR B 1 1019 ? -12.984 24.297 10.484 1 88.62 1019 THR B C 1
ATOM 16115 O O . THR B 1 1019 ? -13.273 23.156 10.086 1 88.62 1019 THR B O 1
ATOM 16118 N N . SER B 1 1020 ? -13.398 25.266 9.859 1 80.62 1020 SER B N 1
ATOM 16119 C CA . SER B 1 1020 ? -14.242 25.172 8.68 1 80.62 1020 SER B CA 1
ATOM 16120 C C . SER B 1 1020 ? -13.805 26.156 7.602 1 80.62 1020 SER B C 1
ATOM 16122 O O . SER B 1 1020 ? -14.562 27.062 7.234 1 80.62 1020 SER B O 1
ATOM 16124 N N . SER B 1 1021 ? -12.68 25.906 7.164 1 67.38 1021 SER B N 1
ATOM 16125 C CA . SER B 1 1021 ? -12.188 26.875 6.188 1 67.38 1021 SER B CA 1
ATOM 16126 C C . SER B 1 1021 ? -12.531 26.438 4.766 1 67.38 1021 SER B C 1
ATOM 16128 O O . SER B 1 1021 ? -11.961 25.469 4.254 1 67.38 1021 SER B O 1
ATOM 16130 N N . ALA B 1 1022 ? -13.672 26.547 4.324 1 63.47 1022 ALA B N 1
ATOM 16131 C CA . ALA B 1 1022 ? -14.117 26.188 2.979 1 63.47 1022 ALA B CA 1
ATOM 16132 C C . ALA B 1 1022 ? -13.203 26.797 1.919 1 63.47 1022 ALA B C 1
ATOM 16134 O O . ALA B 1 1022 ? -13.508 27.844 1.349 1 63.47 1022 ALA B O 1
ATOM 16135 N N . GLY B 1 1023 ? -12.133 26.25 1.594 1 62.94 1023 GLY B N 1
ATOM 16136 C CA . GLY B 1 1023 ? -11.273 26.734 0.526 1 62.94 1023 GLY B CA 1
ATOM 16137 C C . GLY B 1 1023 ? -10.68 28.109 0.816 1 62.94 1023 GLY B C 1
ATOM 16138 O O . GLY B 1 1023 ? -10.438 28.891 -0.103 1 62.94 1023 GLY B O 1
ATOM 16139 N N . GLY B 1 1024 ? -10.703 28.578 2.027 1 74.5 1024 GLY B N 1
ATOM 16140 C CA . GLY B 1 1024 ? -10.133 29.859 2.396 1 74.5 1024 GLY B CA 1
ATOM 16141 C C . GLY B 1 1024 ? -11.164 30.969 2.518 1 74.5 1024 GLY B C 1
ATOM 16142 O O . GLY B 1 1024 ? -10.852 32.062 2.947 1 74.5 1024 GLY B O 1
ATOM 16143 N N . LEU B 1 1025 ? -12.438 30.656 2.307 1 82.88 1025 LEU B N 1
ATOM 16144 C CA . LEU B 1 1025 ? -13.484 31.672 2.279 1 82.88 1025 LEU B CA 1
ATOM 16145 C C . LEU B 1 1025 ? -13.961 32 3.689 1 82.88 1025 LEU B C 1
ATOM 16147 O O . LEU B 1 1025 ? -14.492 33.062 3.936 1 82.88 1025 LEU B O 1
ATOM 16151 N N . THR B 1 1026 ? -13.789 31.047 4.5 1 90.94 1026 THR B N 1
ATOM 16152 C CA . THR B 1 1026 ? -14.359 31.25 5.828 1 90.94 1026 THR B CA 1
ATOM 16153 C C . THR B 1 1026 ? -13.297 31.062 6.906 1 90.94 1026 THR B C 1
ATOM 16155 O O . THR B 1 1026 ? -13.422 30.188 7.773 1 90.94 1026 THR B O 1
ATOM 16158 N N . PRO B 1 1027 ? -12.352 31.922 6.898 1 90.81 1027 PRO B N 1
ATOM 16159 C CA . PRO B 1 1027 ? -11.305 31.812 7.918 1 90.81 1027 PRO B CA 1
ATOM 16160 C C . PRO B 1 1027 ? -11.789 32.219 9.312 1 90.81 1027 PRO B C 1
ATOM 16162 O O . PRO B 1 1027 ? -12.719 33 9.438 1 90.81 1027 PRO B O 1
ATOM 16165 N N . GLY B 1 1028 ? -11.211 31.594 10.312 1 92.88 1028 GLY B N 1
ATOM 16166 C CA . GLY B 1 1028 ? -11.367 32.062 11.68 1 92.88 1028 GLY B CA 1
ATOM 16167 C C . GLY B 1 1028 ? -12.562 31.453 12.383 1 92.88 1028 GLY B C 1
ATOM 16168 O O . GLY B 1 1028 ? -12.953 31.922 13.461 1 92.88 1028 GLY B O 1
ATOM 16169 N N . VAL B 1 1029 ? -13.18 30.453 11.812 1 94.31 1029 VAL B N 1
ATOM 16170 C CA . VAL B 1 1029 ? -14.305 29.797 12.469 1 94.31 1029 VAL B CA 1
ATOM 16171 C C . VAL B 1 1029 ? -13.789 28.812 13.516 1 94.31 1029 VAL B C 1
ATOM 16173 O O . VAL B 1 1029 ? -12.883 28.016 13.242 1 94.31 1029 VAL B O 1
ATOM 16176 N N . ASP B 1 1030 ? -14.289 28.906 14.695 1 94.44 1030 ASP B N 1
ATOM 16177 C CA . ASP B 1 1030 ? -13.977 27.953 15.758 1 94.44 1030 ASP B CA 1
ATOM 16178 C C . ASP B 1 1030 ? -15.227 27.203 16.188 1 94.44 1030 ASP B C 1
ATOM 16180 O O . ASP B 1 1030 ? -16 27.688 17.031 1 94.44 1030 ASP B O 1
ATOM 16184 N N . PHE B 1 1031 ? -15.398 26.062 15.656 1 94.06 1031 PHE B N 1
ATOM 16185 C CA . PHE B 1 1031 ? -16.5 25.188 16.047 1 94.06 1031 PHE B CA 1
ATOM 16186 C C . PHE B 1 1031 ? -15.992 23.781 16.359 1 94.06 1031 PHE B C 1
ATOM 16188 O O . PHE B 1 1031 ? -15.586 23.047 15.461 1 94.06 1031 PHE B O 1
ATOM 16195 N N . GLY B 1 1032 ? -15.961 23.422 17.609 1 92.94 1032 GLY B N 1
ATOM 16196 C CA . GLY B 1 1032 ? -15.555 22.094 18.016 1 92.94 1032 GLY B CA 1
ATOM 16197 C C . GLY B 1 1032 ? -14.055 21.891 17.969 1 92.94 1032 GLY B C 1
ATOM 16198 O O . GLY B 1 1032 ? -13.578 20.75 17.844 1 92.94 1032 GLY B O 1
ATOM 16199 N N . GLY B 1 1033 ? -13.32 22.875 18.047 1 91.56 1033 GLY B N 1
ATOM 16200 C CA . GLY B 1 1033 ? -11.883 22.766 17.891 1 91.56 1033 GLY B CA 1
ATOM 16201 C C . GLY B 1 1033 ? -11.203 22.047 19.047 1 91.56 1033 GLY B C 1
ATOM 16202 O O . GLY B 1 1033 ? -11.5 22.312 20.203 1 91.56 1033 GLY B O 1
ATOM 16203 N N . TYR B 1 1034 ? -10.32 21.078 18.719 1 92.75 1034 TYR B N 1
ATOM 16204 C CA . TYR B 1 1034 ? -9.484 20.375 19.672 1 92.75 1034 TYR B CA 1
ATOM 16205 C C . TYR B 1 1034 ? -8.469 21.328 20.312 1 92.75 1034 TYR B C 1
ATOM 16207 O O . TYR B 1 1034 ? -7.84 22.125 19.609 1 92.75 1034 TYR B O 1
ATOM 16215 N N . PRO B 1 1035 ? -8.375 21.344 21.578 1 93.19 1035 PRO B N 1
ATOM 16216 C CA . PRO B 1 1035 ? -7.418 22.266 22.203 1 93.19 1035 PRO B CA 1
ATOM 16217 C C . PRO B 1 1035 ? -5.973 21.984 21.781 1 93.19 1035 PRO B C 1
ATOM 16219 O O . PRO B 1 1035 ? -5.586 20.812 21.625 1 93.19 1035 PRO B O 1
ATOM 16222 N N . ARG B 1 1036 ? -5.23 23.016 21.641 1 91.94 1036 ARG B N 1
ATOM 16223 C CA . ARG B 1 1036 ? -3.799 22.859 21.406 1 91.94 1036 ARG B CA 1
ATOM 16224 C C . ARG B 1 1036 ? -3.057 22.562 22.703 1 91.94 1036 ARG B C 1
ATOM 16226 O O . ARG B 1 1036 ? -3.4 23.109 23.766 1 91.94 1036 ARG B O 1
ATOM 16233 N N . SER B 1 1037 ? -1.989 21.844 22.594 1 92.94 1037 SER B N 1
ATOM 16234 C CA . SER B 1 1037 ? -1.284 21.406 23.797 1 92.94 1037 SER B CA 1
ATOM 16235 C C . SER B 1 1037 ? 0.027 22.156 23.969 1 92.94 1037 SER B C 1
ATOM 16237 O O . SER B 1 1037 ? 0.629 22.609 23 1 92.94 1037 SER B O 1
ATOM 16239 N N . ARG B 1 1038 ? 0.391 22.312 25.219 1 94.69 1038 ARG B N 1
ATOM 16240 C CA . ARG B 1 1038 ? 1.751 22.703 25.562 1 94.69 1038 ARG B CA 1
ATOM 16241 C C . ARG B 1 1038 ? 2.637 21.484 25.781 1 94.69 1038 ARG B C 1
ATOM 16243 O O . ARG B 1 1038 ? 2.199 20.484 26.359 1 94.69 1038 ARG B O 1
ATOM 16250 N N . TYR B 1 1039 ? 3.826 21.562 25.281 1 95.25 1039 TYR B N 1
ATOM 16251 C CA . TYR B 1 1039 ? 4.75 20.438 25.328 1 95.25 1039 TYR B CA 1
ATOM 16252 C C . TYR B 1 1039 ? 5.949 20.75 26.203 1 95.25 1039 TYR B C 1
ATOM 16254 O O . TYR B 1 1039 ? 6.457 21.875 26.188 1 95.25 1039 TYR B O 1
ATOM 16262 N N . PHE B 1 1040 ? 6.406 19.766 26.938 1 97.12 1040 PHE B N 1
ATOM 16263 C CA . PHE B 1 1040 ? 7.703 19.734 27.609 1 97.12 1040 PHE B CA 1
ATOM 16264 C C . PHE B 1 1040 ? 8.453 18.453 27.266 1 97.12 1040 PHE B C 1
ATOM 16266 O O . PHE B 1 1040 ? 7.988 17.344 27.578 1 97.12 1040 PHE B O 1
ATOM 16273 N N . VAL B 1 1041 ? 9.562 18.641 26.641 1 97.38 1041 VAL B N 1
ATOM 16274 C CA . VAL B 1 1041 ? 10.258 17.422 26.219 1 97.38 1041 VAL B CA 1
ATOM 16275 C C . VAL B 1 1041 ? 11.727 17.516 26.625 1 97.38 1041 VAL B C 1
ATOM 16277 O O . VAL B 1 1041 ? 12.312 18.594 26.672 1 97.38 1041 VAL B O 1
ATOM 16280 N N . ALA B 1 1042 ? 12.289 16.359 26.938 1 97.94 1042 ALA B N 1
ATOM 16281 C CA . ALA B 1 1042 ? 13.719 16.156 27.156 1 97.94 1042 ALA B CA 1
ATOM 16282 C C . ALA B 1 1042 ? 14.305 15.203 26.125 1 97.94 1042 ALA B C 1
ATOM 16284 O O . ALA B 1 1042 ? 13.672 14.203 25.766 1 97.94 1042 ALA B O 1
ATOM 16285 N N . GLY B 1 1043 ? 15.406 15.688 25.641 1 97.06 1043 GLY B N 1
ATOM 16286 C CA . GLY B 1 1043 ? 15.93 14.852 24.578 1 97.06 1043 GLY B CA 1
ATOM 16287 C C . GLY B 1 1043 ? 17.438 14.648 24.656 1 97.06 1043 GLY B C 1
ATOM 16288 O O . GLY B 1 1043 ? 18.094 15.273 25.5 1 97.06 1043 GLY B O 1
ATOM 16289 N N . LEU B 1 1044 ? 17.875 13.703 23.828 1 96.12 1044 LEU B N 1
ATOM 16290 C CA . LEU B 1 1044 ? 19.266 13.281 23.75 1 96.12 1044 LEU B CA 1
ATOM 16291 C C . LEU B 1 1044 ? 19.672 13.039 22.297 1 96.12 1044 LEU B C 1
ATOM 16293 O O . LEU B 1 1044 ? 18.922 12.406 21.531 1 96.12 1044 LEU B O 1
ATOM 16297 N N . ASN B 1 1045 ? 20.797 13.703 21.906 1 95.44 1045 ASN B N 1
ATOM 16298 C CA . ASN B 1 1045 ? 21.422 13.422 20.625 1 95.44 1045 ASN B CA 1
ATOM 16299 C C . ASN B 1 1045 ? 22.797 12.789 20.797 1 95.44 1045 ASN B C 1
ATOM 16301 O O . ASN B 1 1045 ? 23.688 13.398 21.375 1 95.44 1045 ASN B O 1
ATOM 16305 N N . ILE B 1 1046 ? 22.969 11.641 20.219 1 95.31 1046 ILE B N 1
ATOM 16306 C CA . ILE B 1 1046 ? 24.219 10.922 20.359 1 95.31 1046 ILE B CA 1
ATOM 16307 C C . ILE B 1 1046 ? 24.781 10.578 18.969 1 95.31 1046 ILE B C 1
ATOM 16309 O O . ILE B 1 1046 ? 24.016 10.188 18.078 1 95.31 1046 ILE B O 1
ATOM 16313 N N . SER B 1 1047 ? 26.047 10.812 18.859 1 91 1047 SER B N 1
ATOM 16314 C CA . SER B 1 1047 ? 26.75 10.367 17.641 1 91 1047 SER B CA 1
ATOM 16315 C C . SER B 1 1047 ? 28 9.578 18 1 91 1047 SER B C 1
ATOM 16317 O O . SER B 1 1047 ? 28.719 9.93 18.938 1 91 1047 SER B O 1
ATOM 16319 N N . LEU B 1 1048 ? 28.219 8.578 17.266 1 87.56 1048 LEU B N 1
ATOM 16320 C CA . LEU B 1 1048 ? 29.406 7.742 17.406 1 87.56 1048 LEU B CA 1
ATOM 16321 C C . LEU B 1 1048 ? 30.266 7.785 16.141 1 87.56 1048 LEU B C 1
ATOM 16323 O O . LEU B 1 1048 ? 29.734 7.93 15.039 1 87.56 1048 LEU B O 1
#

InterPro domains:
  IPR000531 TonB-dependent receptor-like, beta-barrel [PF00593] (401-850)
  IPR008969 Carboxypeptidase-like, regulatory domain superfamily [SSF49464] (24-103)
  IPR012910 TonB-dependent receptor, plug domain [PF07715] (114-220)
  IPR023996 TonB-dependent outer membrane protein, SusC/RagA [TIGR04056] (23-1048)
  IPR023997 TonB-dependent outer membrane protein SusC/RagA, conserved site [TIGR04057] (196-226)
  IPR036942 TonB-dependent receptor-like, beta-barrel domain superfamily [G3DSA:2.40.170.20] (300-1004)
  IPR037066 TonB-dependent receptor, plug domain superfamily [G3DSA:2.170.130.10] (94-225)
  IPR039426 TonB-dependent receptor-like [PS52016] (112-982)

pLDDT: mean 88.63, std 11.18, range [25.3, 98.12]

Secondary structure (DSSP, 8-state):
--SHHHHHHHGGG--------EEEEEEEEEETTS-B-TT-EEEETTSS-EEE--TTSEEEEEEETTPEEEEE-TTB--EEEE-TT-SB--EEE-BTT-GGG-EEEETTEEEEGGG--S-EEEEEHHHHHTS--SSHHHHTTTTSTTEEEE-SSS-TT---EEEETT-S-SSS--PPEEEETTEEESS-STTS-GGGEEEEEEE-SHHHHGGGGGGGTT-EEEEEEPPP--EEEEEEEEEEEEEEEES----B--HHHHHHHHHHHHTT-TTTHHHHHHHH--GGGHHHHHTT-----HHHHHH-S-EEEEEEEEEEEEE-SSEEEEEEEEEEEEE-SSSSEEEEEEEEEEEEEEE-SSSEEEEEEEEEEEEEEEE--TTTTTTTT-HHHHHHHS-S---TTS-HHHHHT-SS-TTS-TTTS----HHHHHHTEEEEEEEEEEEEEEEEEEEEETTEEEEEEEEEEEEEEEEEEEE-TTSHHHHHHTS-EEEEEEEEEEEEEEEEEEEEEEEETTTEEEEEEEEEEEEEEEEEEEEEEEE---SS--GGGGGGG-SEEPPPEEEEEEEEEEEEEEEEEEEETTTEEEEEEEEEEEETTS-GGGSEEEEEEEEEEEEGGGSGGGTT-TTEEEEEEEEEEEEEEE--S-TTTTSPPEEEEEEEETTEEEEEEEE-S---TT---EEEEEEEEEEEEEETTTTEEEEEEEEEEEEEEEEEEEE--GGGT-SEEEEEEEEEEEEEEEEEEEEEEEE-SSEEEEEEEEEEEEEEEEEE-STT--EEEE-SSSSS--EEEETTS-S-EEEEBPEEEE--GGGEEEETTTTEEEEPTT--B-TTS---TTSEEEP-SSSSSB-SGGG-EEEEE-S-SEEEEEEEEEEETTEEEEEEEEEEES-EEE-HHHHHHH---STT---BGGGGGB--SB-TTS-B--SHHHHHHHTTT--BPPTTTT-SSPPPBGGGEEE--EEEEEEEEEEEEPPHHHHGGGT-SEEEEEEEEEEEEEEE--SSS-SS--S--STTSSTTB-SSPPPPEEEEEEEEEEE-/--HHHHHHHHGGG--------EEEEEEEEEETTS-B-TT-EEEETTSS-EEE--TTSEEEEEEETTPEEEEE-TTB--EEEE-TT-SB--EEE-BTT-GGG-EEEETTEEEEGGG--S-EEEEEHHHHHTS--SSHHHHTTTTSTTEEEE-SSS-TT---EEEETT-S-SSS--PPEEEETTEEESS-STTS-GGGEEEEEEE-SHHHHGGGGGGGTT-EEEEEEPPP--EEEEEEEEEEEEEEEES----B--HHHHHHHHHHHHTT-TTTHHHHHHHH--GGGHHHHHTT-----HHHHHH-S-EEEEEEEEEEEEE-SSEEEEEEEEEEEEE-SSSSEEEEEEEEEEEEEEE-SSSEEEEEEEEEEEEEEEE--TTTTTTTT-HHHHHHHS-S---TTS-HHHHHT-SS-TTS-TTTS----HHHHHHTEEEEEEEEEEEEEEEEEEEEETTEEEEEEEEEEEEEEEEEEEE-TTSHHHHHHTS-EEEEEEEEEEEEEEEEEEEEEEEETTTEEEEEEEEEEEEEEEEEEEEEEEE---SS--GGGGGGG-SEEPPPEEEEEEEEEEEEEEEEEEEETTTEEEEEEEEEEEETTS-GGGSEEEEEEEEEEEEGGGSGGGTT-TTEEEEEEEEEEEEEEE--S-TTTTSPPEEEEEEEETTEEEEEEEE-S---TT---EEEEEEEEEEEEEETTTTEEEEEEEEEEEEEEEEEEEE--GGGT-SEEEEEEEEEEEEEEEEEEEEEEEE-SSEEEEEEEEEEEEEEEEEE-STT--EEEE-SSSSS--EEEETTS-S-EEEEBPEEEE--GGGEEEETTTTEEEEPTT--B-TTS---TTSEEEP-SSSSSB-SGGG-EEEEE-S-SEEEEEEEEEEETTEEEEEEEEEEES-EEE-HHHHHHH---STT---BGGGGGB--SB-TTS-B--SHHHHHHHTTT--BPPTTTT-SSPPPBGGGEEE--EEEEEEEEEEEEPPHHHHGGGT-SEEEEEEEEEEEEEEE--SSS-SS--TT-STTSSTTB-SSPPPPEEEEEEEEEEE-

Nearest PDB structures (foldseek):
  6slj-assembly1_A  TM=8.551E-01  e=4.799E-73  Porphyromonas gingivalis W83
  6sm3-assembly1_B  TM=8.394E-01  e=9.034E-75  Porphyromonas gingivalis W83
  8ypt-assembly1_D  TM=8.199E-01  e=1.252E-74  Bacteroides fragilis
  6sli-assembly1_B  TM=8.415E-01  e=8.584E-72  Porphyromonas gingivalis W83
  5fp2-assembly2_B  TM=7.411E-01  e=1.145E-24  Pseudomonas aeruginosa PAO1

Sequence (2096 aa):
MKKTILLVLLLSMSVFVYAQDLITVKGIVKDGENKPVPGATIFEKGTKNAVVARQDGSYLIKVKSDAMLIFSYLGSKTVEQLVKKRTIIDVKLLDDANDLNEVVVIGYGKVQRKDLTGAVSSVKGEDLAKIPVQNVASALAGRVAGLRVVADDGTPGGTPSITLRGGGSITQSNEPLYVIDGVPQTDGLSFLDPTDIESIDVLKDASATSIYGARGSNGVILVTTKQLKSGKLTIGYDMYYGAKKANKFIPVLNSYDFTRLLYEKFGADPVKLPDLQRDFGNYSDLQSLYGNRPGINWQDVMFGDWSHTQYHKFSISGGQSETRFNLFYSRSDDQGLVQPGGSVKNVAKFNLLHNINKKMRLNAIINYSDQKITGFGTREGGDRFNALINIFQYRPISNKNSTDQDFLDLENDPTIDVNLIPLQNPRINAESQLRSSLNRTLNLNTSLEYNFANHFTYRGLVSSKISGTKAKMFNDARSIVSKRSGGPSGSLSQTDNNGFNYNNTITYDNEFNKTHKVSFLLGQEQQYSTLESFSASNSKFPSVNLGVDNIGLGTSPGVPASAAEAEDMLSFFTRANYAYKDKYIFTATLRADGSSKFGDNNKWGYFPSAAFAWRAVNESFFKNIKFLSDAKLRLSYGTAGNNRIPNYLLTSQLVNGSYPLNNNNSTTVYPNNIENKNLKWETTRSLNIGLDLGFFKQRVNLTVEAYDNRTKDLLLSAQVPYISGFASQVINIGATSNRGLEIGLNTVNIKNEAFIWSSAINMAWNKNKVLALSTNEDRRLSNSWSSQSDYLVQVGQAIGLMYGYKSNGVYQVSDFNYNPTTNIYTLKPGIPVDVNYNAQPGYLKLADLNGDGVINPADRTVIGNGIPKFTGGFNNTFTYKGFDLSVLINWSVGNDIYNANRLQMATNVSAYTNNLDYFKNRWTTIDAAGNKVNTPAALEALNAGKTIPRYDGYGTTPRFFDQVVEDGSFIRLNNVSLGYNLPKSWISKARLNNVRVYLTGYNLYVLDKYSGYDPEVSTSSAGGLTPGVDFGGYPRSRYFVAGLNISLMKKTILLVLLLSMSVFVYAQDLITVKGIVKDGENKPVPGATIFEKGTKNAVVARQDGSYLIKVKSDAMLIFSYLGSKTVEQLVKKRTIIDVKLLDDANDLNEVVVIGYGKVQRKDLTGAVSSVKGEDLAKIPVQNVASALAGRVAGLRVVADDGTPGGTPSITLRGGGSITQSNEPLYVIDGVPQTDGLSFLDPTDIESIDVLKDASATSIYGARGSNGVILVTTKQLKSGKLTIGYDMYYGAKKANKFIPVLNSYDFTRLLYEKFGADPVKLPDLQRDFGNYSDLQSLYGNRPGINWQDVMFGDWSHTQYHKFSISGGQSETRFNLFYSRSDDQGLVQPGGSVKNVAKFNLLHNINKKMRLNAIINYSDQKITGFGTREGGDRFNALINIFQYRPISNKNSTDQDFLDLENDPTIDVNLIPLQNPRINAESQLRSSLNRTLNLNTSLEYNFANHFTYRGLVSSKISGTKAKMFNDARSIVSKRSGGPSGSLSQTDNNGFNYNNTITYDNEFNKTHKVSFLLGQEQQYSTLESFSASNSKFPSVNLGVDNIGLGTSPGVPASAAEAEDMLSFFTRANYAYKDKYIFTATLRADGSSKFGDNNKWGYFPSAAFAWRAVNESFFKNIKFLSDAKLRLSYGTAGNNRIPNYLLTSQLVNGSYPLNNNNSTTVYPNNIENKNLKWETTRSLNIGLDLGFFKQRVNLTVEAYDNRTKDLLLSAQVPYISGFASQVINIGATSNRGLEIGLNTVNIKNEAFIWSSAINMAWNKNKVLALSTNEDRRLSNSWSSQSDYLVQVGQAIGLMYGYKSNGVYQVSDFNYNPTTNIYTLKPGIPVDVNYNAQPGYLKLADLNGDGVINPADRTVIGNGIPKFTGGFNNTFTYKGFDLSVLINWSVGNDIYNANRLQMATNVSAYTNNLDYFKNRWTTIDAAGNKVNTPAALEALNAGKTIPRYDGYGTTPRFFDQVVEDGSFIRLNNVSLGYNLPKSWISKARLNNVRVYLTGYNLYVLDKYSGYDPEVSTSSAGGLTPGVDFGGYPRSRYFVAGLNISL

Foldseek 3Di:
DVVVVVVVVPPVPPPVPPVQQWAKAKEFEAEPVRFGDFQKKKAFPPDRFIDTAHPRRMDITTDHQQTWIWTDDVQFDIDIDTNNNPRYDYHYTYGPPQQQQDWDDFQVDIDGNLQDQFDKDKDFLVQLLQDPAQASLVSCDFPDFQWDWFWFFAAFLGHTAIFGLQAWFDFFFLGAWEAEPNRTDDPGRNQDGSNFWGMKMKTHFCLRQCQVFFRGQRTYIYTYTDDADADDKKKWKWKWKWKWAFDDDFFFQFQLLLLLLQLQQPVVPPVCVVVSCQFANAPVCSCVLGVPPRFAQLCCVFGVDMDMKMKIKIKIWYDHPFKTKIWMKMWIWACASGPPWTKIKIKIKMWMWGHPDPFKIKIKIKIKMKMKTWWDAQCPPAQQQRLVLLSRWFFRDQGSPDDSVVVQPDLDRPVDDLLVHVHGRSNLQTVQKIKMKMKIKIKIKMKMWGPPDVQKIKMKMKMKMKMKMKIKIKGAASHSCQVNVVGIKMKIKMKIKIKIKIKIKMKGWDDDPNFKTKIKMKMKMKMKMKMKMKMWMATDADNDDPTPVCRVRHDGTDDIDMDIDMKMKIKIKMKMWIGGNSFKIKIKMKMKMAIPQAAPVARIDIKIKIKMKGWCCPDPVNVVVQFWPTKMKMKMKMKHWHDRDDHPLQDFDWDWDWDQDPNDTDIDIDTPADHDNPAHIKMKIKIKIKIWTAGDSRQKIKIKMWMKIKIFQHWDWAADPCVVVDGTGTGGGWMKMKTWMKMKIKHFPDDDDFKTKIKIKIKMFIAIFTADDDVVDAKDFDDFSDPQSQFMDGHGHHFAFGKFWAWDFWAALVQWDADPVVLDTHGDPLAEEAPVDPHDGQATHTDQPPRPSYDDSVRMDGQFGAAFRMWHKMKMWMGGPQKIKIWIKIWTFDHKAQEVSQQSQLQQSDRSTIGGHVCSLGQGQADPSSHGHRDNVVSCVRNPPGRHGDSCRQDNRHIRYNVSIGTLIKMWRAKMKMKGKDDCVVCVVVVWDTKMKMKMKGRPDMGDDDSDSHSSHANTCSSPRHHRYDDSHDHHMIMIMIMMMTMD/DPPVVVVVVPVVPPPVPPVQQWAKAKEFEAEPVRFGDFQWKKAFPPDRFIDTAHPRRMDITTDHQQTWIWTDDVQFDIDIDTNNNPRYDYHYTYGPPQQQQDWDDFQVDIDGNLQDQFDKDKDFLVQLLQDPAQASLVSCDFPDFQWDWFWFFAAFLGHTAIFGLQAWFDFFFLGAWEAEPNRTDDPGRNQDGSNFWGMKMKTHFCLRQCQVFFRHQRTYIYTYTDDADADDKKKWKWKWKWKWAFDDDFFFQFQLLLLLLQLQQPVVPPVCVVVSCQFANDPVCSCVLGVPPRFAQLCCVFGVDIWMKMKIKIKIWYDHPFKTKIWMKMWIWACASGPPWTKIKIKIKMWMWGHPDPFKIKIKIKIKMKMKTWWDAQCPPAQQQRLVLLSRWFFRDQGSPDDSVVVQPDLDRPVDDLQVHVHGRSNLQTVQKIKMKMKIKIKIKMKMWGPPDVQKIKMKIKMKMKMKMKIKIKGAQSHSCQVNVVGIKMKIKMKIKIKIKIKIKMKGWDDDPNFKTKIKMKMKMKMKMKMKMKMWMATDADNDDPTPVCRVRHDGTDDIDMDIDMKMKIKIKMKMWIGGNSFKIKIKMKMKMAIPQAAPVARIDIKIKIKIKGWCCPDPVNVPVQFWPTKMKMKMKMKHWHDRDDHPLQDFDWDWDWDQDPNDTDIDIDTPADHDNPAHIKMKIKIKIKIWTAGDSRQKIKIKMWMKIKIFQHWDWAADPCVVVDGTGTGRGWMKMKTKMKMKIKHFDDDDPFKTKIKIKIKMFIAIFTADDDVVDAKDFDDFSDPQSQFMDGHGHHFAFGKFFAWDFWAALVQWDADPVVLDTHGDPQAEEAPVDPHDGQATHTDQPVRPSYDDSVRMDGQFGAAFRMWHKMKMWMGGPQKIKIWIKIKTFDHKAQEVSQQSQLQQSDRSTIGGPVCSLGQGQADPSSHGHRDNVVSCVRNPPGRHGDSCRQDNRHIRYNVSIGTLIKMWRAKMKMKGKDDCVVCVVVVWDTKMKMKMKGRPDMGDDDSDSHSSHANTCSSPRHHRYDDSHDRHMIMIMIMMMTMD

Radius of gyration: 42.97 Å; Cα contacts (8 Å, |Δi|>4): 5776; chains: 2; bounding box: 132×116×101 Å